Protein AF-0000000085084662 (afdb_homodimer)

Solvent-accessible surface area (backbone atoms only — not comparable to full-atom values): 97546 Å² total; per-residue (Å²): 119,73,73,70,60,63,66,70,64,60,73,74,69,68,74,73,72,77,72,62,45,64,66,57,54,74,84,70,36,52,59,47,22,20,40,34,69,30,61,44,42,68,42,76,40,54,72,65,27,23,34,47,92,91,40,45,66,41,72,38,54,35,74,37,23,22,46,44,72,43,70,54,95,70,25,56,37,77,40,45,43,72,42,60,91,81,36,22,20,40,94,86,25,64,38,65,26,30,49,34,62,57,25,41,72,34,83,88,67,22,28,59,41,52,78,51,88,44,26,19,46,49,48,49,50,86,31,42,50,71,40,65,54,23,32,40,38,59,32,35,62,58,24,30,36,39,96,82,24,63,40,47,35,69,49,65,70,67,41,56,54,76,84,62,70,49,56,70,52,68,77,89,38,50,58,88,86,31,32,49,64,81,82,70,78,74,79,63,65,36,57,44,77,54,64,64,37,79,38,80,16,69,55,42,62,62,39,47,67,55,20,46,48,37,24,60,27,48,61,33,32,40,27,30,32,22,33,50,46,53,11,44,75,54,62,52,32,75,85,34,45,43,32,45,52,49,52,56,46,50,71,76,40,58,52,66,54,90,43,79,66,36,30,52,67,32,54,62,40,75,43,51,73,66,54,41,52,50,48,42,64,35,75,80,51,77,63,68,62,47,72,87,31,60,62,48,36,34,29,41,34,25,44,72,71,17,46,70,73,48,78,40,58,50,59,73,43,77,76,43,77,62,55,50,45,52,68,59,49,42,56,60,37,34,34,47,48,52,29,56,46,75,40,64,43,47,64,87,71,60,65,75,48,37,35,36,35,46,23,40,48,57,92,62,33,30,30,65,30,39,28,37,40,38,37,38,86,51,27,30,78,80,66,34,74,53,80,24,48,30,31,58,46,60,53,34,43,62,73,57,31,81,62,45,21,42,32,54,29,33,42,35,36,41,32,42,43,46,97,84,36,26,44,31,43,41,37,32,40,40,31,30,30,46,40,62,48,53,92,86,30,70,47,64,30,35,39,34,40,42,56,48,48,88,64,78,65,65,62,56,54,51,52,49,52,43,53,53,37,40,55,54,26,47,53,54,22,50,50,48,41,50,32,51,41,45,32,45,57,62,88,66,94,45,72,66,53,52,53,51,46,52,52,32,46,36,38,20,45,15,51,26,31,43,54,44,48,48,52,52,17,40,49,50,46,62,40,49,83,77,37,51,48,39,68,50,73,66,65,76,48,62,61,62,56,49,42,45,48,48,19,36,55,29,32,51,53,41,52,52,48,51,45,52,46,53,34,67,36,48,51,45,75,39,69,64,68,71,69,50,76,44,67,62,49,69,82,76,85,74,76,65,64,54,51,69,59,61,39,48,50,60,48,49,53,51,24,53,53,61,62,52,41,75,41,55,67,63,61,69,69,60,42,47,48,50,42,50,43,46,32,66,69,68,46,48,54,52,71,18,26,62,44,71,75,80,61,80,80,58,83,55,49,41,78,73,29,53,54,20,50,78,31,57,49,27,38,41,17,48,50,52,49,52,48,50,48,47,54,50,50,46,42,50,47,32,64,69,54,43,43,73,76,54,44,74,62,55,53,51,53,51,47,26,27,64,50,18,28,23,45,41,34,31,66,40,73,25,24,32,32,36,37,47,3,55,37,70,76,66,69,50,87,34,32,62,63,58,50,52,50,52,53,47,38,50,75,71,62,75,54,71,58,56,18,78,50,87,91,34,77,48,36,31,32,39,34,36,52,20,70,66,56,44,51,54,51,50,54,33,46,49,40,26,72,66,25,75,66,86,80,56,88,48,75,66,53,38,49,52,43,16,50,50,27,45,51,48,42,40,49,50,52,52,30,47,79,68,66,64,35,89,86,53,48,74,44,82,45,71,76,50,72,68,30,60,73,59,63,37,77,79,90,56,57,69,74,35,84,48,21,40,35,28,66,35,90,83,46,53,72,66,33,57,70,27,42,42,54,43,42,69,62,54,50,52,41,46,51,36,42,32,42,50,39,22,68,74,64,72,32,70,66,58,12,46,48,50,37,51,52,52,53,51,50,53,49,50,51,43,52,55,41,37,51,52,37,49,26,68,59,58,72,44,62,60,85,63,59,112,120,72,74,67,60,62,66,70,64,59,73,75,71,68,74,73,71,76,72,62,46,61,66,57,56,76,86,70,38,53,60,47,20,21,39,32,70,31,59,46,41,66,43,75,39,52,72,64,28,22,33,46,92,90,42,46,66,41,72,40,54,36,75,37,22,23,47,46,73,42,72,53,94,69,26,56,38,77,42,45,44,73,43,59,92,81,38,20,20,40,95,88,26,64,39,64,26,30,50,32,61,58,24,41,74,36,82,87,67,19,27,60,38,50,78,50,89,44,26,19,46,48,50,48,48,85,30,42,49,72,39,66,56,23,32,39,38,59,29,36,61,57,23,30,36,39,96,83,24,61,42,45,37,70,48,63,70,68,40,55,53,74,82,60,73,48,56,69,53,67,78,89,37,51,58,87,85,30,31,48,67,81,80,71,77,71,79,61,66,35,56,45,78,52,64,63,37,79,38,79,17,70,54,41,63,62,38,47,66,54,20,46,48,38,24,60,26,49,61,33,36,40,29,30,30,22,34,50,46,53,12,45,76,52,61,52,32,75,85,33,47,45,31,44,53,49,52,56,46,50,73,77,40,56,53,66,55,87,44,76,67,37,29,53,66,32,56,62,40,74,44,51,73,66,54,42,53,53,47,42,64,35,75,79,51,80,62,69,61,47,70,87,32,61,62,46,36,34,29,40,33,23,44,71,71,17,46,72,74,47,79,38,59,51,58,72,42,76,76,43,76,61,53,51,45,51,67,59,48,42,55,60,38,35,33,46,48,51,29,56,46,74,39,64,44,47,64,86,72,59,64,76,49,38,34,37,34,49,22,40,49,57,93,59,33,30,29,65,30,39,28,37,38,37,37,36,86,52,27,29,78,80,64,33,75,54,81,24,46,31,32,60,44,60,53,33,42,62,75,56,32,80,62,45,21,43,32,53,30,32,42,35,37,40,31,41,44,48,96,83,36,26,42,31,45,42,37,32,40,39,30,30,29,47,40,62,48,51,90,86,29,70,47,62,31,34,39,35,40,42,57,48,48,90,62,76,65,64,63,55,54,51,52,50,53,42,53,53,36,40,55,54,27,48,53,53,23,50,48,49,40,50,32,51,42,46,32,46,55,62,88,66,94,44,73,68,54,52,52,50,46,52,51,32,45,38,39,20,45,16,50,26,31,42,53,44,47,48,52,52,18,41,49,51,47,63,41,49,81,78,39,51,50,40,68,49,74,66,66,77,48,64,62,61,56,50,42,47,48,48,18,35,54,29,32,49,53,41,52,52,49,51,47,52,48,51,34,66,37,47,51,46,74,40,68,64,68,72,69,49,76,44,68,63,49,71,83,75,85,74,75,64,64,54,52,69,58,60,41,48,52,58,48,48,52,51,21,52,54,61,61,50,41,74,39,54,69,62,60,68,70,61,44,47,49,50,42,48,43,45,33,66,70,69,48,47,55,50,70,17,24,64,44,72,76,78,63,79,82,58,84,56,50,40,78,74,30,54,52,20,51,78,31,56,48,28,37,42,18,48,49,53,49,51,48,50,48,48,52,51,51,46,43,49,46,33,64,68,52,43,43,74,76,53,43,74,61,53,54,49,51,52,47,25,26,64,49,16,30,21,44,42,35,31,66,42,72,26,24,32,32,36,37,48,4,54,35,71,77,66,68,51,85,32,31,64,66,59,51,53,50,51,54,48,38,50,75,70,62,74,54,71,58,57,18,79,51,87,91,35,77,50,34,31,30,39,35,37,51,21,69,66,56,42,51,53,50,48,53,33,46,50,40,26,73,65,24,73,64,86,79,56,88,49,77,66,54,37,50,52,42,16,49,51,26,44,52,48,43,41,50,52,52,51,31,46,78,68,68,64,37,86,85,53,49,74,44,82,46,72,76,49,70,67,30,60,72,60,64,36,76,80,89,54,59,69,74,34,85,50,20,40,34,28,66,34,90,84,47,53,70,67,33,56,69,28,40,42,55,44,42,69,64,52,51,52,41,46,52,38,44,32,42,51,39,23,70,75,64,72,33,70,66,59,13,46,48,50,36,50,53,52,52,51,50,51,48,51,51,44,53,54,42,37,50,53,36,48,26,67,59,58,73,43,62,59,86,62,59,112

Sequence (1860 aa):
MKEILLFFLLPVVVCQQSFFIAKKTYADCTQTQFFDSATLTCVACPANSGTTAAKPNECKCNKGFKTSYTLASSVLALTCTECPTGQAMSLDGTACYSCGSGASLDASSGHCTCDNSGEVLQEQNAAGVFEASVSCSPCDSTKTANAQSDKCISCPLDLALPNTNQCTCTVSNTIDDVCFAESQSLSAETTVTRAGQQISSALFASNLISSYQKCLDGKDSVACNFLANLCVLQLSSSSGSACSLLAQVQTGRQPLTTIQSWREQLPWIILSQTDYQSLSTYAGIEKVFDYQSSLNIAIATYSVNGTYLGLQKGTGGLLQLCKLYDNHLDKLWSFGAPVKQTCTIKVENSGDTKFLDLYLEDDDKLYPLPVITSCDSSCSATVNSELQYTRRIFTADTISNTDYARALTSLTFTTEITEEGKILPPKVQAVYGDVSSVEGAFFDAAFELKYERSSGTAEEQWKIVLGVLVGVFFFISLILFISWNRRNGTMMLDGTMIIKFLLAILDGLAWAMFVTSASFAIYWFFAKNSVDPGQLPEDQSTLFITVTVLAFVFKFVNVIHIVLDQSYADVFFIDWERERPIAEGDQSMKKTTASKISIWRTILAANEWSEIQTTRKTSITLQLFVVIFLLEVLNFDDYGCTTPSQSPAFKFNCENDAQRQDSLYLRAGLAMIVYGATALGQFIINRLIISMFFNPILNFVDLLSVMNVSLFTLTHKQFGYYAHGKSVHGRADTDMLDLQNCLRREANGQTGTRGLEPGQDITTFEIKVTTEFRQYYDTFYRAAMVGNTMGAGNEDEHNKSQVESYRRLNTFLQKFFMHGLPSLKMQFNSKGLIEKFLDIEFSTQPQPVVSDLYRDQRGETIGNALFYGNESHLVVFEILAFVVFDIAFTSFILSAVITYVLSQIIRFLRQTLARRNLSSRTMIDKRFLVMKEILLFFLLPVVVCQQSFFIAKKTYADCTQTQFFDSATLTCVACPANSGTTAAKPNECKCNKGFKTSYTLASSVLALTCTECPTGQAMSLDGTACYSCGSGASLDASSGHCTCDNSGEVLQEQNAAGVFEASVSCSPCDSTKTANAQSDKCISCPLDLALPNTNQCTCTVSNTIDDVCFAESQSLSAETTVTRAGQQISSALFASNLISSYQKCLDGKDSVACNFLANLCVLQLSSSSGSACSLLAQVQTGRQPLTTIQSWREQLPWIILSQTDYQSLSTYAGIEKVFDYQSSLNIAIATYSVNGTYLGLQKGTGGLLQLCKLYDNHLDKLWSFGAPVKQTCTIKVENSGDTKFLDLYLEDDDKLYPLPVITSCDSSCSATVNSELQYTRRIFTADTISNTDYARALTSLTFTTEITEEGKILPPKVQAVYGDVSSVEGAFFDAAFELKYERSSGTAEEQWKIVLGVLVGVFFFISLILFISWNRRNGTMMLDGTMIIKFLLAILDGLAWAMFVTSASFAIYWFFAKNSVDPGQLPEDQSTLFITVTVLAFVFKFVNVIHIVLDQSYADVFFIDWERERPIAEGDQSMKKTTASKISIWRTILAANEWSEIQTTRKTSITLQLFVVIFLLEVLNFDDYGCTTPSQSPAFKFNCENDAQRQDSLYLRAGLAMIVYGATALGQFIINRLIISMFFNPILNFVDLLSVMNVSLFTLTHKQFGYYAHGKSVHGRADTDMLDLQNCLRREANGQTGTRGLEPGQDITTFEIKVTTEFRQYYDTFYRAAMVGNTMGAGNEDEHNKSQVESYRRLNTFLQKFFMHGLPSLKMQFNSKGLIEKFLDIEFSTQPQPVVSDLYRDQRGETIGNALFYGNESHLVVFEILAFVVFDIAFTSFILSAVITYVLSQIIRFLRQTLARRNLSSRTMIDKRFLV

Radius of gyration: 51.63 Å; Cα contacts (8 Å, |Δi|>4): 3503; chains: 2; bounding box: 127×166×104 Å

Nearest PDB structures (foldseek):
  7fh1-assembly1_B  TM=8.388E-01  e=3.344E-55  Homo sapiens
  8qzc-assembly1_A  TM=1.261E-01  e=2.798E-01  Mus musculus
  8b8j-assembly1_A  TM=1.374E-01  e=2.127E+00  Mus musculus
  7b5d-assembly1_B  TM=1.411E-01  e=4.525E+00  Mus musculus
  7fh1-assembly1_B  TM=8.397E-01  e=6.318E-56  Homo sapiens

pLDDT: mean 82.23, std 14.82, range [27.89, 98.25]

Structure (mmCIF, N/CA/C/O backbone):
data_AF-0000000085084662-model_v1
#
loop_
_entity.id
_entity.type
_entity.pdbx_description
1 polymer Meckelin
#
loop_
_atom_site.group_PDB
_atom_site.id
_atom_site.type_symbol
_atom_site.label_atom_id
_atom_site.label_alt_id
_atom_site.label_comp_id
_atom_site.label_asym_id
_atom_site.label_entity_id
_atom_site.label_seq_id
_atom_site.pdbx_PDB_ins_code
_atom_site.Cartn_x
_atom_site.Cartn_y
_atom_site.Cartn_z
_atom_site.occupancy
_atom_site.B_iso_or_equiv
_atom_site.auth_seq_id
_atom_site.auth_comp_id
_atom_site.auth_asym_id
_atom_site.auth_atom_id
_atom_site.pdbx_PDB_model_num
ATOM 1 N N . MET A 1 1 ? 65.938 -6.355 -44.406 1 27.89 1 MET A N 1
ATOM 2 C CA . MET A 1 1 ? 65.188 -6.309 -43.156 1 27.89 1 MET A CA 1
ATOM 3 C C . MET A 1 1 ? 63.656 -6.246 -43.438 1 27.89 1 MET A C 1
ATOM 5 O O . MET A 1 1 ? 62.875 -6.59 -42.562 1 27.89 1 MET A O 1
ATOM 9 N N . LYS A 1 2 ? 63.25 -5.605 -44.594 1 39.03 2 LYS A N 1
ATOM 10 C CA . LYS A 1 2 ? 61.906 -5.473 -45.125 1 39.03 2 LYS A CA 1
ATOM 11 C C . LYS A 1 2 ? 61.281 -6.84 -45.438 1 39.03 2 LYS A C 1
ATOM 13 O O . LYS A 1 2 ? 60.094 -7.059 -45.188 1 39.03 2 LYS A O 1
ATOM 18 N N . GLU A 1 3 ? 62.031 -7.711 -46.062 1 37.56 3 GLU A N 1
ATOM 19 C CA . GLU A 1 3 ? 61.469 -9 -46.469 1 37.56 3 GLU A CA 1
ATOM 20 C C . GLU A 1 3 ? 61.156 -9.883 -45.281 1 37.56 3 GLU A C 1
ATOM 22 O O . GLU A 1 3 ? 60.281 -10.75 -45.344 1 37.56 3 GLU A O 1
ATOM 27 N N . ILE A 1 4 ? 61.969 -9.773 -44.188 1 37.25 4 ILE A N 1
ATOM 28 C CA . ILE A 1 4 ? 61.75 -10.664 -43.031 1 37.25 4 ILE A CA 1
ATOM 29 C C . ILE A 1 4 ? 60.469 -10.273 -42.312 1 37.25 4 ILE A C 1
ATOM 31 O O . ILE A 1 4 ? 59.906 -11.07 -41.562 1 37.25 4 ILE A O 1
ATOM 35 N N . LEU A 1 5 ? 59.969 -8.984 -42.531 1 36.62 5 LEU A N 1
ATOM 36 C CA . LEU A 1 5 ? 58.812 -8.531 -41.781 1 36.62 5 LEU A CA 1
ATOM 37 C C . LEU A 1 5 ? 57.531 -9.18 -42.281 1 36.62 5 LEU A C 1
ATOM 39 O O . LEU A 1 5 ? 56.531 -9.227 -41.594 1 36.62 5 LEU A O 1
ATOM 43 N N . LEU A 1 6 ? 57.5 -9.617 -43.625 1 35.88 6 LEU A N 1
ATOM 44 C CA . LEU A 1 6 ? 56.25 -10.062 -44.188 1 35.88 6 LEU A CA 1
ATOM 45 C C . LEU A 1 6 ? 55.844 -11.422 -43.625 1 35.88 6 LEU A C 1
ATOM 47 O O . LEU A 1 6 ? 54.688 -11.82 -43.719 1 35.88 6 LEU A O 1
ATOM 51 N N . PHE A 1 7 ? 56.875 -12.219 -43.25 1 37.62 7 PHE A N 1
ATOM 52 C CA . PHE A 1 7 ? 56.5 -13.602 -42.969 1 37.62 7 PHE A CA 1
ATOM 53 C C . PHE A 1 7 ? 55.625 -13.672 -41.719 1 37.62 7 PHE A C 1
ATOM 55 O O . PHE A 1 7 ? 55.031 -14.711 -41.438 1 37.62 7 PHE A O 1
ATOM 62 N N . PHE A 1 8 ? 55.844 -12.727 -40.75 1 35.84 8 PHE A N 1
ATOM 63 C CA . PHE A 1 8 ? 55.219 -13.008 -39.469 1 35.84 8 PHE A CA 1
ATOM 64 C C . PHE A 1 8 ? 53.75 -12.703 -39.531 1 35.84 8 PHE A C 1
ATOM 66 O O . PHE A 1 8 ? 53.031 -12.82 -38.5 1 35.84 8 PHE A O 1
ATOM 73 N N . LEU A 1 9 ? 53.25 -12.117 -40.625 1 35.62 9 LEU A N 1
ATOM 74 C CA . LEU A 1 9 ? 51.812 -11.812 -40.531 1 35.62 9 LEU A CA 1
ATOM 75 C C . LEU A 1 9 ? 51 -13.039 -40.875 1 35.62 9 LEU A C 1
ATOM 77 O O . LEU A 1 9 ? 50.312 -13.047 -41.906 1 35.62 9 LEU A O 1
ATOM 81 N N . LEU A 1 10 ? 51.5 -14.211 -40.719 1 35.47 10 LEU A N 1
ATOM 82 C CA . LEU A 1 10 ? 50.469 -15.195 -40.969 1 35.47 10 LEU A CA 1
ATOM 83 C C . LEU A 1 10 ? 49.25 -14.945 -40.062 1 35.47 10 LEU A C 1
ATOM 85 O O . LEU A 1 10 ? 49.375 -14.82 -38.844 1 35.47 10 LEU A O 1
ATOM 89 N N . PRO A 1 11 ? 48.188 -14.43 -40.656 1 38.16 11 PRO A N 1
ATOM 90 C CA . PRO A 1 11 ? 47 -14.344 -39.812 1 38.16 11 PRO A CA 1
ATOM 91 C C . PRO A 1 11 ? 46.688 -15.648 -39.094 1 38.16 11 PRO A C 1
ATOM 93 O O . PRO A 1 11 ? 46.688 -16.719 -39.719 1 38.16 11 PRO A O 1
ATOM 96 N N . VAL A 1 12 ? 47.25 -15.836 -37.906 1 38.22 12 VAL A N 1
ATOM 97 C CA . VAL A 1 12 ? 46.625 -16.859 -37.094 1 38.22 12 VAL A CA 1
ATOM 98 C C . VAL A 1 12 ? 45.125 -16.875 -37.312 1 38.22 12 VAL A C 1
ATOM 100 O O . VAL A 1 12 ? 44.406 -15.922 -36.969 1 38.22 12 VAL A O 1
ATOM 103 N N . VAL A 1 13 ? 44.719 -17.359 -38.438 1 38.34 13 VAL A N 1
ATOM 104 C CA . VAL A 1 13 ? 43.312 -17.688 -38.531 1 38.34 13 VAL A CA 1
ATOM 105 C C . VAL A 1 13 ? 42.875 -18.391 -37.25 1 38.34 13 VAL A C 1
ATOM 107 O O . VAL A 1 13 ? 43.281 -19.516 -36.969 1 38.34 13 VAL A O 1
ATOM 110 N N . VAL A 1 14 ? 42.812 -17.656 -36.219 1 40.38 14 VAL A N 1
ATOM 111 C CA . VAL A 1 14 ? 42.062 -18.219 -35.094 1 40.38 14 VAL A CA 1
ATOM 112 C C . VAL A 1 14 ? 40.781 -18.875 -35.594 1 40.38 14 VAL A C 1
ATOM 114 O O . VAL A 1 14 ? 39.906 -18.203 -36.156 1 40.38 14 VAL A O 1
ATOM 117 N N . CYS A 1 15 ? 40.906 -20.016 -36.156 1 43.72 15 CYS A N 1
ATOM 118 C CA . CYS A 1 15 ? 39.719 -20.828 -36.406 1 43.72 15 CYS A CA 1
ATOM 119 C C . CYS A 1 15 ? 38.688 -20.625 -35.344 1 43.72 15 CYS A C 1
ATOM 121 O O . CYS A 1 15 ? 38.906 -20.938 -34.156 1 43.72 15 CYS A O 1
ATOM 123 N N . GLN A 1 16 ? 37.969 -19.609 -35.469 1 53.06 16 GLN A N 1
ATOM 124 C CA . GLN A 1 16 ? 36.875 -19.312 -34.562 1 53.06 16 GLN A CA 1
ATOM 125 C C . GLN A 1 16 ? 35.969 -20.531 -34.375 1 53.06 16 GLN A C 1
ATOM 127 O O . GLN A 1 16 ? 35.438 -21.094 -35.312 1 53.06 16 GLN A O 1
ATOM 132 N N . GLN A 1 17 ? 36.188 -21.297 -33.375 1 65.44 17 GLN A N 1
ATOM 133 C CA . GLN A 1 17 ? 35.375 -22.422 -32.938 1 65.44 17 GLN A CA 1
ATOM 134 C C . GLN A 1 17 ? 33.906 -22.031 -32.875 1 65.44 17 GLN A C 1
ATOM 136 O O . GLN A 1 17 ? 33.562 -20.969 -32.344 1 65.44 17 GLN A O 1
ATOM 141 N N . SER A 1 18 ? 33.062 -22.5 -33.875 1 75.5 18 SER A N 1
ATOM 142 C CA . SER A 1 18 ? 31.641 -22.219 -33.875 1 75.5 18 SER A CA 1
ATOM 143 C C . SER A 1 18 ? 30.891 -23.109 -32.906 1 75.5 18 SER A C 1
ATOM 145 O O . SER A 1 18 ? 31.047 -24.344 -32.938 1 75.5 18 SER A O 1
ATOM 147 N N . PHE A 1 19 ? 30.344 -22.578 -31.844 1 81.94 19 PHE A N 1
ATOM 148 C CA . PHE A 1 19 ? 29.625 -23.297 -30.797 1 81.94 19 PHE A CA 1
ATOM 149 C C . PHE A 1 19 ? 28.125 -23.344 -31.094 1 81.94 19 PHE A C 1
ATOM 151 O O . PHE A 1 19 ? 27.312 -22.891 -30.297 1 81.94 19 PHE A O 1
ATOM 158 N N . PHE A 1 20 ? 27.688 -23.641 -32.406 1 82.94 20 PHE A N 1
ATOM 159 C CA . PHE A 1 20 ? 26.25 -23.797 -32.625 1 82.94 20 PHE A CA 1
ATOM 160 C C . PHE A 1 20 ? 25.969 -25.016 -33.5 1 82.94 20 PHE A C 1
ATOM 162 O O . PHE A 1 20 ? 26.859 -25.5 -34.188 1 82.94 20 PHE A O 1
ATOM 169 N N . ILE A 1 21 ? 24.844 -25.562 -33.281 1 82.69 21 ILE A N 1
ATOM 170 C CA . ILE A 1 21 ? 24.328 -26.609 -34.156 1 82.69 21 ILE A CA 1
ATOM 171 C C . ILE A 1 21 ? 23.047 -26.141 -34.844 1 82.69 21 ILE A C 1
ATOM 173 O O . ILE A 1 21 ? 22.344 -25.266 -34.312 1 82.69 21 ILE A O 1
ATOM 177 N N . ALA A 1 22 ? 22.797 -26.672 -35.969 1 84.62 22 ALA A N 1
ATOM 178 C CA . ALA A 1 22 ? 21.547 -26.344 -36.656 1 84.62 22 ALA A CA 1
ATOM 179 C C . ALA A 1 22 ? 20.359 -27.016 -35.969 1 84.62 22 ALA A C 1
ATOM 181 O O . ALA A 1 22 ? 20.453 -28.172 -35.531 1 84.62 22 ALA A O 1
ATOM 182 N N . LYS A 1 23 ? 19.391 -26.25 -35.781 1 87.44 23 LYS A N 1
ATOM 183 C CA . LYS A 1 23 ? 18.172 -26.797 -35.188 1 87.44 23 LYS A CA 1
ATOM 184 C C . LYS A 1 23 ? 17.5 -27.797 -36.125 1 87.44 23 LYS A C 1
ATOM 186 O O . LYS A 1 23 ? 17.031 -27.438 -37.188 1 87.44 23 LYS A O 1
ATOM 191 N N . LYS A 1 24 ? 17.547 -29.062 -35.688 1 85 24 LYS A N 1
ATOM 192 C CA . LYS A 1 24 ? 16.906 -30.109 -36.438 1 85 24 LYS A CA 1
ATOM 193 C C . LYS A 1 24 ? 15.961 -30.938 -35.594 1 85 24 LYS A C 1
ATOM 195 O O . LYS A 1 24 ? 16.188 -31.094 -34.375 1 85 24 LYS A O 1
ATOM 200 N N . THR A 1 25 ? 14.82 -31.234 -36.094 1 83.12 25 THR A N 1
ATOM 201 C CA . THR A 1 25 ? 13.883 -32.156 -35.438 1 83.12 25 THR A CA 1
ATOM 202 C C . THR A 1 25 ? 13.758 -33.438 -36.25 1 83.12 25 THR A C 1
ATOM 204 O O . THR A 1 25 ? 14.398 -33.594 -37.281 1 83.12 25 THR A O 1
ATOM 207 N N . TYR A 1 26 ? 13.062 -34.375 -35.719 1 81.5 26 TYR A N 1
ATOM 208 C CA . TYR A 1 26 ? 12.844 -35.656 -36.375 1 81.5 26 TYR A CA 1
ATOM 209 C C . TYR A 1 26 ? 12.344 -35.469 -37.781 1 81.5 26 TYR A C 1
ATOM 211 O O . TYR A 1 26 ? 12.742 -36.188 -38.688 1 81.5 26 TYR A O 1
ATOM 219 N N . ALA A 1 27 ? 11.562 -34.438 -38 1 78.94 27 ALA A N 1
ATOM 220 C CA . ALA A 1 27 ? 10.891 -34.188 -39.281 1 78.94 27 ALA A CA 1
ATOM 221 C C . ALA A 1 27 ? 11.867 -33.656 -40.312 1 78.94 27 ALA A C 1
ATOM 223 O O . ALA A 1 27 ? 11.617 -33.75 -41.531 1 78.94 27 ALA A O 1
ATOM 224 N N . ASP A 1 28 ? 13.047 -33.25 -39.906 1 85.06 28 ASP A N 1
ATOM 225 C CA . ASP A 1 28 ? 13.992 -32.625 -40.812 1 85.06 28 ASP A CA 1
ATOM 226 C C . ASP A 1 28 ? 14.922 -33.688 -41.438 1 85.06 28 ASP A C 1
ATOM 228 O O . ASP A 1 28 ? 15.586 -33.438 -42.438 1 85.06 28 ASP A O 1
ATOM 232 N N . CYS A 1 29 ? 14.984 -34.844 -40.75 1 87.75 29 CYS A N 1
ATOM 233 C CA . CYS A 1 29 ? 15.867 -35.875 -41.25 1 87.75 29 CYS A CA 1
ATOM 234 C C . CYS A 1 29 ? 15.211 -36.625 -42.406 1 87.75 29 CYS A C 1
ATOM 236 O O . CYS A 1 29 ? 14 -36.875 -42.406 1 87.75 29 CYS A O 1
ATOM 238 N N . THR A 1 30 ? 15.969 -36.969 -43.406 1 85.12 30 THR A N 1
ATOM 239 C CA . THR A 1 30 ? 15.469 -37.719 -44.531 1 85.12 30 THR A CA 1
ATOM 240 C C . THR A 1 30 ? 15.242 -39.188 -44.188 1 85.12 30 THR A C 1
ATOM 242 O O . THR A 1 30 ? 15.633 -39.625 -43.094 1 85.12 30 THR A O 1
ATOM 245 N N . GLN A 1 31 ? 14.68 -39.938 -45.031 1 85.56 31 GLN A N 1
ATOM 246 C CA . GLN A 1 31 ? 14.359 -41.344 -44.781 1 85.56 31 GLN A CA 1
ATOM 247 C C . GLN A 1 31 ? 15.625 -42.188 -44.719 1 85.56 31 GLN A C 1
ATOM 249 O O . GLN A 1 31 ? 15.602 -43.312 -44.188 1 85.56 31 GLN A O 1
ATOM 254 N N . THR A 1 32 ? 16.766 -41.625 -45.219 1 88.88 32 THR A N 1
ATOM 255 C CA . THR A 1 32 ? 18.016 -42.375 -45.188 1 88.88 32 THR A CA 1
ATOM 256 C C . THR A 1 32 ? 18.875 -41.938 -44.031 1 88.88 32 THR A C 1
ATOM 258 O O . THR A 1 32 ? 20.031 -42.344 -43.906 1 88.88 32 THR A O 1
ATOM 261 N N . GLN A 1 33 ? 18.234 -41.125 -43.312 1 89.19 33 GLN A N 1
ATOM 262 C CA . GLN A 1 33 ? 18.969 -40.625 -42.156 1 89.19 33 GLN A CA 1
ATOM 263 C C . GLN A 1 33 ? 18.203 -40.906 -40.844 1 89.19 33 GLN A C 1
ATOM 265 O O . GLN A 1 33 ? 16.969 -40.938 -40.875 1 89.19 33 GLN A O 1
ATOM 270 N N . PHE A 1 34 ? 18.906 -41.219 -39.781 1 87.25 34 PHE A N 1
ATOM 271 C CA . PHE A 1 34 ? 18.25 -41.312 -38.469 1 87.25 34 PHE A CA 1
ATOM 272 C C . PHE A 1 34 ? 18.625 -40.094 -37.625 1 87.25 34 PHE A C 1
ATOM 274 O O . PHE A 1 34 ? 19.656 -39.469 -37.812 1 87.25 34 PHE A O 1
ATOM 281 N N . PHE A 1 35 ? 17.75 -39.688 -36.781 1 87.56 35 PHE A N 1
ATOM 282 C CA . PHE A 1 35 ? 17.969 -38.562 -35.875 1 87.56 35 PHE A CA 1
ATOM 283 C C . PHE A 1 35 ? 18.75 -39.031 -34.625 1 87.56 35 PHE A C 1
ATOM 285 O O . PHE A 1 35 ? 18.281 -39.844 -33.844 1 87.56 35 PHE A O 1
ATOM 292 N N . ASP A 1 36 ? 19.938 -38.531 -34.5 1 85.75 36 ASP A N 1
ATOM 293 C CA . ASP A 1 36 ? 20.75 -38.812 -33.312 1 85.75 36 ASP A CA 1
ATOM 294 C C . ASP A 1 36 ? 20.344 -37.906 -32.156 1 85.75 36 ASP A C 1
ATOM 296 O O . ASP A 1 36 ? 20.656 -36.719 -32.156 1 85.75 36 ASP A O 1
ATOM 300 N N . SER A 1 37 ? 19.766 -38.469 -31.172 1 87.38 37 SER A N 1
ATOM 301 C CA . SER A 1 37 ? 19.25 -37.719 -30.047 1 87.38 37 SER A CA 1
ATOM 302 C C . SER A 1 37 ? 20.375 -37.219 -29.141 1 87.38 37 SER A C 1
ATOM 304 O O . SER A 1 37 ? 20.172 -36.312 -28.328 1 87.38 37 SER A O 1
ATOM 306 N N . ALA A 1 38 ? 21.531 -37.781 -29.266 1 86.06 38 ALA A N 1
ATOM 307 C CA . ALA A 1 38 ? 22.641 -37.312 -28.422 1 86.06 38 ALA A CA 1
ATOM 308 C C . ALA A 1 38 ? 23.219 -36 -28.938 1 86.06 38 ALA A C 1
ATOM 310 O O . ALA A 1 38 ? 23.609 -35.156 -28.141 1 86.06 38 ALA A O 1
ATOM 311 N N . THR A 1 39 ? 23.266 -35.875 -30.25 1 86.69 39 THR A N 1
ATOM 312 C CA . THR A 1 39 ? 23.859 -34.656 -30.812 1 86.69 39 THR A CA 1
ATOM 313 C C . THR A 1 39 ? 22.797 -33.844 -31.531 1 86.69 39 THR A C 1
ATOM 315 O O . THR A 1 39 ? 23.094 -32.75 -32.031 1 86.69 39 THR A O 1
ATOM 318 N N . LEU A 1 40 ? 21.625 -34.219 -31.562 1 87.81 40 LEU A N 1
ATOM 319 C CA . LEU A 1 40 ? 20.516 -33.531 -32.188 1 87.81 40 LEU A CA 1
ATOM 320 C C . LEU A 1 40 ? 20.812 -33.25 -33.656 1 87.81 40 LEU A C 1
ATOM 322 O O . LEU A 1 40 ? 20.578 -32.156 -34.156 1 87.81 40 LEU A O 1
ATOM 326 N N . THR A 1 41 ? 21.422 -34.219 -34.312 1 87.62 41 THR A N 1
ATOM 327 C CA . THR A 1 41 ? 21.766 -34.094 -35.75 1 87.62 41 THR A CA 1
ATOM 328 C C . THR A 1 41 ? 21.219 -35.312 -36.531 1 87.62 41 THR A C 1
ATOM 330 O O . THR A 1 41 ? 20.844 -36.312 -35.938 1 87.62 41 THR A O 1
ATOM 333 N N . CYS A 1 42 ? 21.141 -35.125 -37.812 1 88.56 42 CYS A N 1
ATOM 334 C CA . CYS A 1 42 ? 20.75 -36.219 -38.688 1 88.56 42 CYS A CA 1
ATOM 335 C C . CYS A 1 42 ? 21.969 -36.969 -39.156 1 88.56 42 CYS A C 1
ATOM 337 O O . CYS A 1 42 ? 22.922 -36.375 -39.656 1 88.56 42 CYS A O 1
ATOM 339 N N . VAL A 1 43 ? 22.062 -38.281 -38.969 1 87.88 43 VAL A N 1
ATOM 340 C CA . VAL A 1 43 ? 23.172 -39.125 -39.375 1 87.88 43 VAL A CA 1
ATOM 341 C C . VAL A 1 43 ? 22.688 -40.125 -40.438 1 87.88 43 VAL A C 1
ATOM 343 O O . VAL A 1 43 ? 21.562 -40.625 -40.375 1 87.88 43 VAL A O 1
ATOM 346 N N . ALA A 1 44 ? 23.484 -40.438 -41.375 1 88.56 44 ALA A N 1
ATOM 347 C CA . ALA A 1 44 ? 23.109 -41.312 -42.469 1 88.56 44 ALA A CA 1
ATOM 348 C C . ALA A 1 44 ? 23.062 -42.75 -42.031 1 88.56 44 ALA A C 1
ATOM 350 O O . ALA A 1 44 ? 23.906 -43.219 -41.25 1 88.56 44 ALA A O 1
ATOM 351 N N . CYS A 1 45 ? 22.047 -43.406 -42.438 1 89.06 45 CYS A N 1
ATOM 352 C CA . CYS A 1 45 ? 21.953 -44.844 -42.188 1 89.06 45 CYS A CA 1
ATOM 353 C C . CYS A 1 45 ? 22.859 -45.625 -43.156 1 89.06 45 CYS A C 1
ATOM 355 O O . CYS A 1 45 ? 23.25 -45.125 -44.188 1 89.06 45 CYS A O 1
ATOM 357 N N . PRO A 1 46 ? 23.234 -46.844 -42.75 1 85.94 46 PRO A N 1
ATOM 358 C CA . PRO A 1 46 ? 24.031 -47.688 -43.656 1 85.94 46 PRO A CA 1
ATOM 359 C C . PRO A 1 46 ? 23.312 -48 -44.969 1 85.94 46 PRO A C 1
ATOM 361 O O . PRO A 1 46 ? 22.125 -47.688 -45.125 1 85.94 46 PRO A O 1
ATOM 364 N N . ALA A 1 47 ? 24.031 -48.625 -45.812 1 87.38 47 ALA A N 1
ATOM 365 C CA . ALA A 1 47 ? 23.5 -48.844 -47.156 1 87.38 47 ALA A CA 1
ATOM 366 C C . ALA A 1 47 ? 22.297 -49.781 -47.094 1 87.38 47 ALA A C 1
ATOM 368 O O . ALA A 1 47 ? 22.281 -50.75 -46.344 1 87.38 47 ALA A O 1
ATOM 369 N N . ASN A 1 48 ? 21.203 -49.469 -47.844 1 89.81 48 ASN A N 1
ATOM 370 C CA . ASN A 1 48 ? 19.984 -50.25 -47.969 1 89.81 48 ASN A CA 1
ATOM 371 C C . ASN A 1 48 ? 19.172 -50.25 -46.688 1 89.81 48 ASN A C 1
ATOM 373 O O . ASN A 1 48 ? 18.531 -51.281 -46.375 1 89.81 48 ASN A O 1
ATOM 377 N N . SER A 1 49 ? 19.438 -49.344 -45.938 1 88.69 49 SER A N 1
ATOM 378 C CA . SER A 1 49 ? 18.672 -49.188 -44.688 1 88.69 49 SER A CA 1
ATOM 379 C C . SER A 1 49 ? 18.094 -47.781 -44.594 1 88.69 49 SER A C 1
ATOM 381 O O . SER A 1 49 ? 18.5 -46.875 -45.281 1 88.69 49 SER A O 1
ATOM 383 N N . GLY A 1 50 ? 17 -47.719 -43.812 1 86.38 50 GLY A N 1
ATOM 384 C CA . GLY A 1 50 ? 16.344 -46.469 -43.562 1 86.38 50 GLY A CA 1
ATOM 385 C C . GLY A 1 50 ? 15.57 -46.438 -42.25 1 86.38 50 GLY A C 1
ATOM 386 O O . GLY A 1 50 ? 15.734 -47.312 -41.406 1 86.38 50 GLY A O 1
ATOM 387 N N . THR A 1 51 ? 14.961 -45.219 -42.031 1 84.69 51 THR A N 1
ATOM 388 C CA . THR A 1 51 ? 14.172 -45.062 -40.812 1 84.69 51 THR A CA 1
ATOM 389 C C . THR A 1 51 ? 12.68 -45.125 -41.125 1 84.69 51 THR A C 1
ATOM 391 O O . THR A 1 51 ? 12.266 -45 -42.281 1 84.69 51 THR A O 1
ATOM 394 N N . THR A 1 52 ? 11.891 -45.625 -40.125 1 75.94 52 THR A N 1
ATOM 395 C CA . THR A 1 52 ? 10.438 -45.625 -40.25 1 75.94 52 THR A CA 1
ATOM 396 C C . THR A 1 52 ? 9.82 -44.5 -39.438 1 75.94 52 THR A C 1
ATOM 398 O O . THR A 1 52 ? 10.469 -43.906 -38.562 1 75.94 52 THR A O 1
ATOM 401 N N . ALA A 1 53 ? 8.672 -44.156 -39.812 1 70.12 53 ALA A N 1
ATOM 402 C CA . ALA A 1 53 ? 7.969 -43.062 -39.125 1 70.12 53 ALA A CA 1
ATOM 403 C C . ALA A 1 53 ? 7.75 -43.375 -37.656 1 70.12 53 ALA A C 1
ATOM 405 O O . ALA A 1 53 ? 7.766 -42.5 -36.812 1 70.12 53 ALA A O 1
ATOM 406 N N . ALA A 1 54 ? 7.668 -44.688 -37.312 1 66.25 54 ALA A N 1
ATOM 407 C CA . ALA A 1 54 ? 7.391 -45.094 -35.938 1 66.25 54 ALA A CA 1
ATOM 408 C C . ALA A 1 54 ? 8.648 -45.031 -35.094 1 66.25 54 ALA A C 1
ATOM 410 O O . ALA A 1 54 ? 8.578 -44.781 -33.875 1 66.25 54 ALA A O 1
ATOM 411 N N . LYS A 1 55 ? 9.781 -45.188 -35.688 1 77.31 55 LYS A N 1
ATOM 412 C CA . LYS A 1 55 ? 11.055 -45.188 -34.969 1 77.31 55 LYS A CA 1
ATOM 413 C C . LYS A 1 55 ? 12.102 -44.375 -35.719 1 77.31 55 LYS A C 1
ATOM 415 O O . LYS A 1 55 ? 13.023 -44.906 -36.312 1 77.31 55 LYS A O 1
ATOM 420 N N . PRO A 1 56 ? 11.953 -43.156 -35.594 1 78 56 PRO A N 1
ATOM 421 C CA . PRO A 1 56 ? 12.852 -42.281 -36.344 1 78 56 PRO A CA 1
ATOM 422 C C . PRO A 1 56 ? 14.281 -42.281 -35.781 1 78 56 PRO A C 1
ATOM 424 O O . PRO A 1 56 ? 15.195 -41.781 -36.438 1 78 56 PRO A O 1
ATOM 427 N N . ASN A 1 57 ? 14.516 -43.031 -34.75 1 79.06 57 ASN A N 1
ATOM 428 C CA . ASN A 1 57 ? 15.828 -42.969 -34.125 1 79.06 57 ASN A CA 1
ATOM 429 C C . ASN A 1 57 ? 16.656 -44.219 -34.438 1 79.06 57 ASN A C 1
ATOM 431 O O . ASN A 1 57 ? 17.797 -44.344 -33.969 1 79.06 57 ASN A O 1
ATOM 435 N N . GLU A 1 58 ? 16.016 -45.094 -35.156 1 79.31 58 GLU A N 1
ATOM 436 C CA . GLU A 1 58 ? 16.719 -46.312 -35.469 1 79.31 58 GLU A CA 1
ATOM 437 C C . GLU A 1 58 ? 16.688 -46.656 -36.969 1 79.31 58 GLU A C 1
ATOM 439 O O . GLU A 1 58 ? 15.703 -46.344 -37.625 1 79.31 58 GLU A O 1
ATOM 444 N N . CYS A 1 59 ? 17.844 -47.219 -37.375 1 84.94 59 CYS A N 1
ATOM 445 C CA . CYS A 1 59 ? 17.922 -47.656 -38.781 1 84.94 59 CYS A CA 1
ATOM 446 C C . CYS A 1 59 ? 17.438 -49.094 -38.938 1 84.94 59 CYS A C 1
ATOM 448 O O . CYS A 1 59 ? 17.703 -49.938 -38.062 1 84.94 59 CYS A O 1
ATOM 450 N N . LYS A 1 60 ? 16.625 -49.344 -39.875 1 85.25 60 LYS A N 1
ATOM 451 C CA . LYS A 1 60 ? 16.141 -50.656 -40.219 1 85.25 60 LYS A CA 1
ATOM 452 C C . LYS A 1 60 ? 16.391 -50.969 -41.719 1 85.25 60 LYS A C 1
ATOM 454 O O . LYS A 1 60 ? 16.328 -50.062 -42.531 1 85.25 60 LYS A O 1
ATOM 459 N N . CYS A 1 61 ? 16.719 -52.188 -41.938 1 87.88 61 CYS A N 1
ATOM 460 C CA . CYS A 1 61 ? 16.953 -52.594 -43.312 1 87.88 61 CYS A CA 1
ATOM 461 C C . CYS A 1 61 ? 15.68 -52.438 -44.156 1 87.88 61 CYS A C 1
ATOM 463 O O . CYS A 1 61 ? 14.57 -52.625 -43.625 1 87.88 61 CYS A O 1
ATOM 465 N N . ASN A 1 62 ? 15.945 -52.094 -45.438 1 88.06 62 ASN A N 1
ATOM 466 C CA . ASN A 1 62 ? 14.828 -51.906 -46.344 1 88.06 62 ASN A CA 1
ATOM 467 C C . ASN A 1 62 ? 14.117 -53.25 -46.656 1 88.06 62 ASN A C 1
ATOM 469 O O . ASN A 1 62 ? 14.633 -54.312 -46.312 1 88.06 62 ASN A O 1
ATOM 473 N N . LYS A 1 63 ? 13 -53.062 -47.219 1 87.38 63 LYS A N 1
ATOM 474 C CA . LYS A 1 63 ? 12.234 -54.25 -47.594 1 87.38 63 LYS A CA 1
ATOM 475 C C . LYS A 1 63 ? 13.023 -55.125 -48.562 1 87.38 63 LYS A C 1
ATOM 477 O O . LYS A 1 63 ? 13.719 -54.656 -49.438 1 87.38 63 LYS A O 1
ATOM 482 N N . GLY A 1 64 ? 13.023 -56.344 -48.344 1 86.81 64 GLY A N 1
ATOM 483 C CA . GLY A 1 64 ? 13.695 -57.312 -49.188 1 86.81 64 GLY A CA 1
ATOM 484 C C . GLY A 1 64 ? 15.133 -57.562 -48.781 1 86.81 64 GLY A C 1
ATOM 485 O O . GLY A 1 64 ? 15.836 -58.344 -49.406 1 86.81 64 GLY A O 1
ATOM 486 N N . PHE A 1 65 ? 15.531 -56.844 -47.781 1 89.31 65 PHE A N 1
ATOM 487 C CA . PHE A 1 65 ? 16.906 -57.031 -47.312 1 89.31 65 PHE A CA 1
ATOM 488 C C . PHE A 1 65 ? 16.922 -57.75 -45.969 1 89.31 65 PHE A C 1
ATOM 490 O O . PHE A 1 65 ? 16.125 -57.438 -45.094 1 89.31 65 PHE A O 1
ATOM 497 N N . LYS A 1 66 ? 17.734 -58.688 -45.875 1 88.5 66 LYS A N 1
ATOM 498 C CA . LYS A 1 66 ? 17.938 -59.375 -44.625 1 88.5 66 LYS A CA 1
ATOM 499 C C . LYS A 1 66 ? 18.859 -58.594 -43.688 1 88.5 66 LYS A C 1
ATOM 501 O O . LYS A 1 66 ? 19.859 -58.031 -44.156 1 88.5 66 LYS A O 1
ATOM 506 N N . THR A 1 67 ? 18.469 -58.625 -42.406 1 84.69 67 THR A N 1
ATOM 507 C CA . THR A 1 67 ? 19.219 -57.875 -41.375 1 84.69 67 THR A CA 1
ATOM 508 C C . THR A 1 67 ? 20.297 -58.781 -40.75 1 84.69 67 THR A C 1
ATOM 510 O O . THR A 1 67 ? 20.016 -59.906 -40.375 1 84.69 67 THR A O 1
ATOM 513 N N . SER A 1 68 ? 21.484 -58.344 -40.812 1 77.31 68 SER A N 1
ATOM 514 C CA . SER A 1 68 ? 22.594 -59 -40.125 1 77.31 68 SER A CA 1
ATOM 515 C C . SER A 1 68 ? 23.516 -57.969 -39.469 1 77.31 68 SER A C 1
ATOM 517 O O . SER A 1 68 ? 23.5 -56.812 -39.844 1 77.31 68 SER A O 1
ATOM 519 N N . TYR A 1 69 ? 24.078 -58.344 -38.344 1 72.19 69 TYR A N 1
ATOM 520 C CA . TYR A 1 69 ? 25.016 -57.469 -37.656 1 72.19 69 TYR A CA 1
ATOM 521 C C . TYR A 1 69 ? 26.438 -58.031 -37.719 1 72.19 69 TYR A C 1
ATOM 523 O O . TYR A 1 69 ? 26.641 -59.219 -37.562 1 72.19 69 TYR A O 1
ATOM 531 N N . THR A 1 70 ? 27.281 -57.25 -38.25 1 67.75 70 THR A N 1
ATOM 532 C CA . THR A 1 70 ? 28.688 -57.656 -38.312 1 67.75 70 THR A CA 1
ATOM 533 C C . THR A 1 70 ? 29.531 -56.812 -37.344 1 67.75 70 THR A C 1
ATOM 535 O O . THR A 1 70 ? 29.203 -55.656 -37.094 1 67.75 70 THR A O 1
ATOM 538 N N . LEU A 1 71 ? 30.281 -57.406 -36.438 1 59.28 71 LEU A N 1
ATOM 539 C CA . LEU A 1 71 ? 31.203 -56.688 -35.562 1 59.28 71 LEU A CA 1
ATOM 540 C C . LEU A 1 71 ? 32.375 -56.125 -36.344 1 59.28 71 LEU A C 1
ATOM 542 O O . LEU A 1 71 ? 33.156 -56.844 -36.938 1 59.28 71 LEU A O 1
ATOM 546 N N . ALA A 1 72 ? 32.219 -55 -36.875 1 55.59 72 ALA A N 1
ATOM 547 C CA . ALA A 1 72 ? 33.406 -54.344 -37.469 1 55.59 72 ALA A CA 1
ATOM 548 C C . ALA A 1 72 ? 34.062 -53.375 -36.438 1 55.59 72 ALA A C 1
ATOM 550 O O . ALA A 1 72 ? 33.406 -52.469 -35.969 1 55.59 72 ALA A O 1
ATOM 551 N N . SER A 1 73 ? 35.312 -53.531 -36.156 1 54.09 73 SER A N 1
ATOM 552 C CA . SER A 1 73 ? 36.156 -52.719 -35.281 1 54.09 73 SER A CA 1
ATOM 553 C C . SER A 1 73 ? 35.469 -52.438 -33.938 1 54.09 73 SER A C 1
ATOM 555 O O . SER A 1 73 ? 35.406 -51.281 -33.5 1 54.09 73 SER A O 1
ATOM 557 N N . SER A 1 74 ? 34.812 -53.438 -33.375 1 54.81 74 SER A N 1
ATOM 558 C CA . SER A 1 74 ? 34.25 -53.406 -32.031 1 54.81 74 SER A CA 1
ATOM 559 C C . SER A 1 74 ? 32.906 -52.688 -31.984 1 54.81 74 SER A C 1
ATOM 561 O O . SER A 1 74 ? 32.406 -52.344 -30.922 1 54.81 74 SER A O 1
ATOM 563 N N . VAL A 1 75 ? 32.438 -52.219 -33.188 1 60.84 75 VAL A N 1
ATOM 564 C CA . VAL A 1 75 ?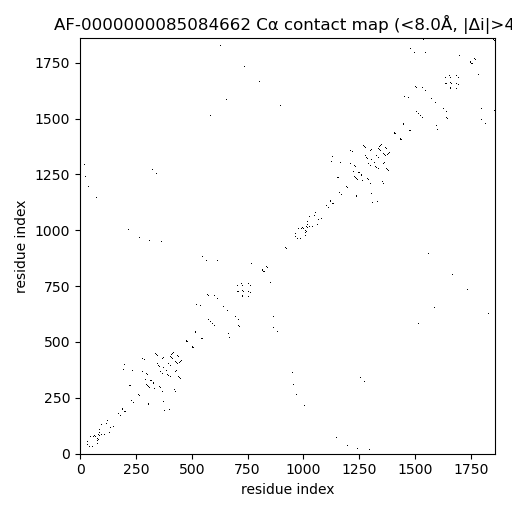 31.125 -51.594 -33.25 1 60.84 75 VAL A CA 1
ATOM 565 C C . VAL A 1 75 ? 30.172 -52.5 -34.031 1 60.84 75 VAL A C 1
ATOM 567 O O . VAL A 1 75 ? 30.562 -53.094 -35.031 1 60.84 75 VAL A O 1
ATOM 570 N N . LEU A 1 76 ? 29.078 -52.812 -33.469 1 64.44 76 LEU A N 1
ATOM 571 C CA . LEU A 1 76 ? 28.047 -53.594 -34.156 1 64.44 76 LEU A CA 1
ATOM 572 C C . LEU A 1 76 ? 27.453 -52.781 -35.312 1 64.44 76 LEU A C 1
ATOM 574 O O . LEU A 1 76 ? 26.891 -51.719 -35.094 1 64.44 76 LEU A O 1
ATOM 578 N N . ALA A 1 77 ? 27.891 -53.125 -36.469 1 71.12 77 ALA A N 1
ATOM 579 C CA . ALA A 1 77 ? 27.391 -52.406 -37.625 1 71.12 77 ALA A CA 1
ATOM 580 C C . ALA A 1 77 ? 26.25 -53.156 -38.281 1 71.12 77 ALA A C 1
ATOM 582 O O . ALA A 1 77 ? 26.312 -54.375 -38.438 1 71.12 77 ALA A O 1
ATOM 583 N N . LEU A 1 78 ? 25.125 -52.469 -38.562 1 79 78 LEU A N 1
ATOM 584 C CA . LEU A 1 78 ? 23.984 -53.031 -39.281 1 79 78 LEU A CA 1
ATOM 585 C C . LEU A 1 78 ? 24.328 -53.25 -40.75 1 79 78 LEU A C 1
ATOM 587 O O . LEU A 1 78 ? 24.859 -52.375 -41.406 1 79 78 LEU A O 1
ATOM 591 N N . THR A 1 79 ? 24.266 -54.5 -41.188 1 83.44 79 THR A N 1
ATOM 592 C CA . THR A 1 79 ? 24.484 -54.844 -42.594 1 83.44 79 THR A CA 1
ATOM 593 C C . THR A 1 79 ? 23.203 -55.406 -43.219 1 83.44 79 THR A C 1
ATOM 595 O O . THR A 1 79 ? 22.547 -56.25 -42.656 1 83.44 79 THR A O 1
ATOM 598 N N . CYS A 1 80 ? 22.844 -54.812 -44.25 1 89.88 80 CYS A N 1
ATOM 599 C CA . CYS A 1 80 ? 21.641 -55.219 -44.969 1 89.88 80 CYS A CA 1
ATOM 600 C C . CYS A 1 80 ? 21.984 -55.938 -46.281 1 89.88 80 CYS A C 1
ATOM 602 O O . CYS A 1 80 ? 22.5 -55.312 -47.219 1 89.88 80 CYS A O 1
ATOM 604 N N . THR A 1 81 ? 21.656 -57.25 -46.312 1 90.56 81 THR A N 1
ATOM 605 C CA . THR A 1 81 ? 21.953 -58.062 -47.5 1 90.56 81 THR A CA 1
ATOM 606 C C . THR A 1 81 ? 20.672 -58.375 -48.281 1 90.56 81 THR A C 1
ATOM 608 O O . THR A 1 81 ? 19.641 -58.719 -47.688 1 90.56 81 THR A O 1
ATOM 611 N N . GLU A 1 82 ? 20.703 -58.156 -49.531 1 91.25 82 GLU A N 1
ATOM 612 C CA . GLU A 1 82 ? 19.516 -58.375 -50.375 1 91.25 82 GLU A CA 1
ATOM 613 C C . GLU A 1 82 ? 19.156 -59.844 -50.438 1 91.25 82 GLU A C 1
ATOM 615 O O . GLU A 1 82 ? 20.031 -60.719 -50.625 1 91.25 82 GLU A O 1
ATOM 620 N N . CYS A 1 83 ? 17.906 -60.094 -50.219 1 91.88 83 CYS A N 1
ATOM 621 C CA . CYS A 1 83 ? 17.453 -61.469 -50.375 1 91.88 83 CYS A CA 1
ATOM 622 C C . CYS A 1 83 ? 17.516 -61.906 -51.844 1 91.88 83 CYS A C 1
ATOM 624 O O . CYS A 1 83 ? 17.266 -61.094 -52.75 1 91.88 83 CYS A O 1
ATOM 626 N N . PRO A 1 84 ? 17.844 -63.219 -52.094 1 88.5 84 PRO A N 1
ATOM 627 C CA . PRO A 1 84 ? 17.891 -63.719 -53.469 1 88.5 84 PRO A CA 1
ATOM 628 C C . PRO A 1 84 ? 16.562 -63.531 -54.188 1 88.5 84 PRO A C 1
ATOM 630 O O . PRO A 1 84 ? 15.516 -63.406 -53.562 1 88.5 84 PRO A O 1
ATOM 633 N N . THR A 1 85 ? 16.641 -63.469 -55.562 1 86.38 85 THR A N 1
ATOM 634 C CA . THR A 1 85 ? 15.461 -63.219 -56.375 1 86.38 85 THR A CA 1
ATOM 635 C C . THR A 1 85 ? 14.375 -64.25 -56.125 1 86.38 85 THR A C 1
ATOM 637 O O . THR A 1 85 ? 14.648 -65.438 -56.094 1 86.38 85 THR A O 1
ATOM 640 N N . GLY A 1 86 ? 13.227 -63.906 -55.844 1 83.5 86 GLY A N 1
ATOM 641 C CA . GLY A 1 86 ? 12.078 -64.75 -55.625 1 83.5 86 GLY A CA 1
ATOM 642 C C . GLY A 1 86 ? 11.875 -65.125 -54.156 1 83.5 86 GLY A C 1
ATOM 643 O O . GLY A 1 86 ? 10.945 -65.812 -53.812 1 83.5 86 GLY A O 1
ATOM 644 N N . GLN A 1 87 ? 12.75 -64.625 -53.344 1 90.38 87 GLN A N 1
ATOM 645 C CA . GLN A 1 87 ? 12.633 -64.875 -51.906 1 90.38 87 GLN A CA 1
ATOM 646 C C . GLN A 1 87 ? 12.133 -63.688 -51.156 1 90.38 87 GLN A C 1
ATOM 648 O O . GLN A 1 87 ? 12.281 -62.531 -51.594 1 90.38 87 GLN A O 1
ATOM 653 N N . ALA A 1 88 ? 11.375 -63.969 -50.125 1 91.19 88 ALA A N 1
ATOM 654 C CA . ALA A 1 88 ? 10.875 -62.938 -49.219 1 91.19 88 ALA A CA 1
ATOM 655 C C . ALA A 1 88 ? 11.648 -62.938 -47.906 1 91.19 88 ALA A C 1
ATOM 657 O O . ALA A 1 88 ? 12.312 -63.906 -47.562 1 91.19 88 ALA A O 1
ATOM 658 N N . MET A 1 89 ? 11.594 -61.781 -47.281 1 90.31 89 MET A N 1
ATOM 659 C CA . MET A 1 89 ? 12.211 -61.656 -45.969 1 90.31 89 MET A CA 1
ATOM 660 C C . MET A 1 89 ? 11.297 -62.219 -44.906 1 90.31 89 MET A C 1
ATOM 662 O O . MET A 1 89 ? 10.07 -62.156 -45 1 90.31 89 MET A O 1
ATOM 666 N N . SER A 1 90 ? 11.906 -62.75 -43.875 1 87.5 90 SER A N 1
ATOM 667 C CA . SER A 1 90 ? 11.125 -63.25 -42.75 1 87.5 90 SER A CA 1
ATOM 668 C C . SER A 1 90 ? 10.43 -62.094 -42.031 1 87.5 90 SER A C 1
ATOM 670 O O . SER A 1 90 ? 10.766 -60.938 -42.219 1 87.5 90 SER A O 1
ATOM 672 N N . LEU A 1 91 ? 9.445 -62.438 -41.219 1 82.88 91 LEU A N 1
ATOM 673 C CA . LEU A 1 91 ? 8.695 -61.406 -40.5 1 82.88 91 LEU A CA 1
ATOM 674 C C . LEU A 1 91 ? 9.609 -60.625 -39.562 1 82.88 91 LEU A C 1
ATOM 676 O O . LEU A 1 91 ? 9.422 -59.438 -39.344 1 82.88 91 LEU A O 1
ATOM 680 N N . ASP A 1 92 ? 10.664 -61.281 -39.031 1 78.12 92 ASP A N 1
ATOM 681 C CA . ASP A 1 92 ? 11.594 -60.562 -38.125 1 78.12 92 ASP A CA 1
ATOM 682 C C . ASP A 1 92 ? 12.758 -59.969 -38.906 1 78.12 92 ASP A C 1
ATOM 684 O O . ASP A 1 92 ? 13.625 -59.312 -38.344 1 78.12 92 ASP A O 1
ATOM 688 N N . GLY A 1 93 ? 12.828 -60.25 -40.219 1 82.31 93 GLY A N 1
ATOM 689 C CA . GLY A 1 93 ? 13.789 -59.625 -41.094 1 82.31 93 GLY A CA 1
ATOM 690 C C . GLY A 1 93 ? 15.156 -60.281 -41.062 1 82.31 93 GLY A C 1
ATOM 691 O O . GLY A 1 93 ? 16.125 -59.781 -41.625 1 82.31 93 GLY A O 1
ATOM 692 N N . THR A 1 94 ? 15.359 -61.469 -40.531 1 82.62 94 THR A N 1
ATOM 693 C CA . THR A 1 94 ? 16.688 -62.031 -40.281 1 82.62 94 THR A CA 1
ATOM 694 C C . THR A 1 94 ? 17 -63.156 -41.281 1 82.62 94 THR A C 1
ATOM 696 O O . THR A 1 94 ? 18.125 -63.625 -41.344 1 82.62 94 THR A O 1
ATOM 699 N N . ALA A 1 95 ? 15.953 -63.531 -42.031 1 86.81 95 ALA A N 1
ATOM 700 C CA . ALA A 1 95 ? 16.156 -64.625 -42.969 1 86.81 95 ALA A CA 1
ATOM 701 C C . ALA A 1 95 ? 15.391 -64.375 -44.25 1 86.81 95 ALA A C 1
ATOM 703 O O . ALA A 1 95 ? 14.5 -63.531 -44.312 1 86.81 95 ALA A O 1
ATOM 704 N N . CYS A 1 96 ? 15.898 -65.062 -45.25 1 91.62 96 CYS A N 1
ATOM 705 C CA . CYS A 1 96 ? 15.227 -65.062 -46.531 1 91.62 96 CYS A CA 1
ATOM 706 C C . CYS A 1 96 ? 14.703 -66.438 -46.906 1 91.62 96 CYS A C 1
ATOM 708 O O . CYS A 1 96 ? 15.391 -67.438 -46.688 1 91.62 96 CYS A O 1
ATOM 710 N N . TYR A 1 97 ? 13.445 -66.5 -47.312 1 91.69 97 TYR A N 1
ATOM 711 C CA . TYR A 1 97 ? 12.852 -67.75 -47.75 1 91.69 97 TYR A CA 1
ATOM 712 C C . TYR A 1 97 ? 11.891 -67.562 -48.906 1 91.69 97 TYR A C 1
ATOM 714 O O . TYR A 1 97 ? 11.555 -66.438 -49.25 1 91.69 97 TYR A O 1
ATOM 722 N N . SER A 1 98 ? 11.508 -68.75 -49.531 1 92.38 98 SER A N 1
ATOM 723 C CA . SER A 1 98 ? 10.562 -68.688 -50.625 1 92.38 98 SER A CA 1
ATOM 724 C C . SER A 1 98 ? 9.125 -68.812 -50.156 1 92.38 98 SER A C 1
ATOM 726 O O . SER A 1 98 ? 8.883 -69.5 -49.156 1 92.38 98 SER A O 1
ATOM 728 N N . CYS A 1 99 ? 8.266 -68.125 -50.75 1 92.12 99 CYS A N 1
ATOM 729 C CA . CYS A 1 99 ? 6.852 -68.312 -50.438 1 92.12 99 CYS A CA 1
ATOM 730 C C . CYS A 1 99 ? 6.293 -69.562 -51.094 1 92.12 99 CYS A C 1
ATOM 732 O O . CYS A 1 99 ? 6.293 -69.688 -52.312 1 92.12 99 CYS A O 1
ATOM 734 N N . GLY A 1 100 ? 5.914 -70.5 -50.281 1 89.75 100 GLY A N 1
ATOM 735 C CA . GLY A 1 100 ? 5.438 -71.812 -50.75 1 89.75 100 GLY A CA 1
ATOM 736 C C . GLY A 1 100 ? 3.947 -71.812 -51.031 1 89.75 100 GLY A C 1
ATOM 737 O O . GLY A 1 100 ? 3.389 -70.875 -51.5 1 89.75 100 GLY A O 1
ATOM 738 N N . SER A 1 101 ? 3.336 -72.938 -50.656 1 87.38 101 SER A N 1
ATOM 739 C CA . SER A 1 101 ? 1.93 -73.188 -50.969 1 87.38 101 SER A CA 1
ATOM 740 C C . SER A 1 101 ? 1.026 -72.25 -50.156 1 87.38 101 SER A C 1
ATOM 742 O O . SER A 1 101 ? 1.12 -72.25 -48.938 1 87.38 101 SER A O 1
ATOM 744 N N . GLY A 1 102 ? 0.179 -71.5 -50.781 1 87.56 102 GLY A N 1
ATOM 745 C CA . GLY A 1 102 ? -0.805 -70.625 -50.125 1 87.56 102 GLY A CA 1
ATOM 746 C C . GLY A 1 102 ? -0.253 -69.312 -49.719 1 87.56 102 GLY A C 1
ATOM 747 O O . GLY A 1 102 ? -0.942 -68.5 -49.062 1 87.56 102 GLY A O 1
ATOM 748 N N . ALA A 1 103 ? 1.049 -69.062 -50 1 89.5 103 ALA A N 1
ATOM 749 C CA . ALA A 1 103 ? 1.682 -67.812 -49.625 1 89.5 103 ALA A CA 1
ATOM 750 C C . ALA A 1 103 ? 2.18 -67.062 -50.875 1 89.5 103 ALA A C 1
ATOM 752 O O . ALA A 1 103 ? 2.59 -67.688 -51.844 1 89.5 103 ALA A O 1
ATOM 753 N N . SER A 1 104 ? 1.953 -65.812 -50.906 1 89.06 104 SER A N 1
ATOM 754 C CA . SER A 1 104 ? 2.443 -65 -52 1 89.06 104 SER A CA 1
ATOM 755 C C . SER A 1 104 ? 3.293 -63.844 -51.469 1 89.06 104 SER A C 1
ATOM 757 O O . SER A 1 104 ? 3.129 -63.406 -50.344 1 89.06 104 SER A O 1
ATOM 759 N N . LEU A 1 105 ? 4.227 -63.5 -52.25 1 88.94 105 LEU A N 1
ATOM 760 C CA . LEU A 1 105 ? 5.105 -62.375 -51.906 1 88.94 105 LEU A CA 1
ATOM 761 C C . LEU A 1 105 ? 4.379 -61.031 -52.031 1 88.94 105 LEU A C 1
ATOM 763 O O . LEU A 1 105 ? 3.832 -60.75 -53.094 1 88.94 105 LEU A O 1
ATOM 767 N N . ASP A 1 106 ? 4.246 -60.438 -50.969 1 85.75 106 ASP A N 1
ATOM 768 C CA . ASP A 1 106 ? 3.723 -59.094 -51 1 85.75 106 ASP A CA 1
ATOM 769 C C . ASP A 1 106 ? 4.824 -58.094 -51.281 1 85.75 106 ASP A C 1
ATOM 771 O O . ASP A 1 106 ? 5.723 -57.875 -50.469 1 85.75 106 ASP A O 1
ATOM 775 N N . ALA A 1 107 ? 4.758 -57.469 -52.375 1 80.69 107 ALA A N 1
ATOM 776 C CA . ALA A 1 107 ? 5.793 -56.562 -52.844 1 80.69 107 ALA A CA 1
ATOM 777 C C . ALA A 1 107 ? 5.879 -55.344 -51.969 1 80.69 107 ALA A C 1
ATOM 779 O O . ALA A 1 107 ? 6.934 -54.688 -51.844 1 80.69 107 ALA A O 1
ATOM 780 N N . SER A 1 108 ? 4.781 -55.031 -51.312 1 81.81 108 SER A N 1
ATOM 781 C CA . SER A 1 108 ? 4.766 -53.812 -50.5 1 81.81 108 SER A CA 1
ATOM 782 C C . SER A 1 108 ? 5.488 -54.031 -49.188 1 81.81 108 SER A C 1
ATOM 784 O O . SER A 1 108 ? 6.18 -53.125 -48.688 1 81.81 108 SER A O 1
ATOM 786 N N . SER A 1 109 ? 5.453 -55.125 -48.594 1 81.5 109 SER A N 1
ATOM 787 C CA . SER A 1 109 ? 6.07 -55.375 -47.281 1 81.5 109 SER A CA 1
ATOM 788 C C . SER A 1 109 ? 7.348 -56.188 -47.438 1 81.5 109 SER A C 1
ATOM 790 O O . SER A 1 109 ? 8.219 -56.156 -46.562 1 81.5 109 SER A O 1
ATOM 792 N N . GLY A 1 110 ? 7.504 -56.844 -48.531 1 84.25 110 GLY A N 1
ATOM 793 C CA . GLY A 1 110 ? 8.648 -57.719 -48.75 1 84.25 110 GLY A CA 1
ATOM 794 C C . GLY A 1 110 ? 8.531 -59.031 -48 1 84.25 110 GLY A C 1
ATOM 795 O O . GLY A 1 110 ? 9.508 -59.781 -47.938 1 84.25 110 GLY A O 1
ATOM 796 N N . HIS A 1 111 ? 7.316 -59.25 -47.438 1 88.25 111 HIS A N 1
ATOM 797 C CA . HIS A 1 111 ? 7.066 -60.469 -46.688 1 88.25 111 HIS A CA 1
ATOM 798 C C . HIS A 1 111 ? 6.113 -61.406 -47.438 1 88.25 111 HIS A C 1
ATOM 800 O O . HIS A 1 111 ? 5.434 -60.969 -48.375 1 88.25 111 HIS A O 1
ATOM 806 N N . CYS A 1 112 ? 6.156 -62.688 -47.062 1 89.69 112 CYS A N 1
ATOM 807 C CA . CYS A 1 112 ? 5.117 -63.594 -47.531 1 89.69 112 CYS A CA 1
ATOM 808 C C . CYS A 1 112 ? 3.811 -63.375 -46.781 1 89.69 112 CYS A C 1
ATOM 810 O O . CYS A 1 112 ? 3.816 -63.094 -45.562 1 89.69 112 CYS A O 1
ATOM 812 N N . THR A 1 113 ? 2.738 -63.188 -47.469 1 89 113 THR A N 1
ATOM 813 C CA . THR A 1 113 ? 1.417 -63.094 -46.844 1 89 113 THR A CA 1
ATOM 814 C C . THR A 1 113 ? 0.508 -64.25 -47.312 1 89 113 THR A C 1
ATOM 816 O O . THR A 1 113 ? 0.667 -64.75 -48.406 1 89 113 THR A O 1
ATOM 819 N N . CYS A 1 114 ? -0.334 -64.562 -46.406 1 87.19 114 CYS A N 1
ATOM 820 C CA . CYS A 1 114 ? -1.265 -65.625 -46.719 1 87.19 114 CYS A CA 1
ATOM 821 C C . CYS A 1 114 ? -2.367 -65.125 -47.656 1 87.19 114 CYS A C 1
ATOM 823 O O . CYS A 1 114 ? -2.84 -64 -47.5 1 87.19 114 CYS A O 1
ATOM 825 N N . ASP A 1 115 ? -2.729 -65.938 -48.594 1 82.06 115 ASP A N 1
ATOM 826 C CA . ASP A 1 115 ? -3.717 -65.562 -49.594 1 82.06 115 ASP A CA 1
ATOM 827 C C . ASP A 1 115 ? -5.105 -65.438 -48.969 1 82.06 115 ASP A C 1
ATOM 829 O O . ASP A 1 115 ? -5.906 -64.625 -49.406 1 82.06 115 ASP A O 1
ATOM 833 N N . ASN A 1 116 ? -5.367 -66.25 -47.938 1 78.31 116 ASN A N 1
ATOM 834 C CA . ASN A 1 116 ? -6.684 -66.25 -47.312 1 78.31 116 ASN A CA 1
ATOM 835 C C . ASN A 1 116 ? -6.605 -65.688 -45.875 1 78.31 116 ASN A C 1
ATOM 837 O O . ASN A 1 116 ? -5.605 -65.875 -45.188 1 78.31 116 ASN A O 1
ATOM 841 N N . SER A 1 117 ? -7.68 -64.938 -45.562 1 76.19 117 SER A N 1
ATOM 842 C CA . SER A 1 117 ? -7.773 -64.438 -44.188 1 76.19 117 SER A CA 1
ATOM 843 C C . SER A 1 117 ? -7.93 -65.562 -43.188 1 76.19 117 SER A C 1
ATOM 845 O O . SER A 1 117 ? -8.531 -66.625 -43.5 1 76.19 117 SER A O 1
ATOM 847 N N . GLY A 1 118 ? -7.395 -65.562 -42.094 1 75.12 118 GLY A N 1
ATOM 848 C CA . GLY A 1 118 ? -7.523 -66.562 -41.062 1 75.12 118 GLY A CA 1
ATOM 849 C C . GLY A 1 118 ? -6.418 -67.625 -41.125 1 75.12 118 GLY A C 1
ATOM 850 O O . GLY A 1 118 ? -6.461 -68.562 -40.375 1 75.12 118 GLY A O 1
ATOM 851 N N . GLU A 1 119 ? -5.605 -67.5 -42.125 1 84.56 119 GLU A N 1
ATOM 852 C CA . GLU A 1 119 ? -4.469 -68.438 -42.219 1 84.56 119 GLU A CA 1
ATOM 853 C C . GLU A 1 119 ? -3.23 -67.812 -41.562 1 84.56 119 GLU A C 1
ATOM 855 O O . GLU A 1 119 ? -3.131 -66.625 -41.406 1 84.56 119 GLU A O 1
ATOM 860 N N . VAL A 1 120 ? -2.426 -68.688 -41.031 1 89 120 VAL A N 1
ATOM 861 C CA . VAL A 1 120 ? -1.187 -68.25 -40.406 1 89 120 VAL A CA 1
ATOM 862 C C . VAL A 1 120 ? 0.01 -68.75 -41.219 1 89 120 VAL A C 1
ATOM 864 O O . VAL A 1 120 ? -0.02 -69.812 -41.75 1 89 120 VAL A O 1
ATOM 867 N N . LEU A 1 121 ? 0.976 -67.875 -41.312 1 89.25 121 LEU A N 1
ATOM 868 C CA . LEU A 1 121 ? 2.223 -68.188 -42 1 89.25 121 LEU A CA 1
ATOM 869 C C . LEU A 1 121 ? 3.135 -69 -41.156 1 89.25 121 LEU A C 1
ATOM 871 O O . LEU A 1 121 ? 3.518 -68.625 -40.031 1 89.25 121 LEU A O 1
ATOM 875 N N . GLN A 1 122 ? 3.412 -70.25 -41.594 1 86.69 122 GLN A N 1
ATOM 876 C CA . GLN A 1 122 ? 4.316 -71.125 -40.875 1 86.69 122 GLN A CA 1
ATOM 877 C C . GLN A 1 122 ? 5.762 -70.938 -41.312 1 86.69 122 GLN A C 1
ATOM 879 O O . GLN A 1 122 ? 6.281 -71.688 -42.125 1 86.69 122 GLN A O 1
ATOM 884 N N . GLU A 1 123 ? 6.395 -69.938 -40.688 1 88.06 123 GLU A N 1
ATOM 885 C CA . GLU A 1 123 ? 7.742 -69.562 -41.094 1 88.06 123 GLU A CA 1
ATOM 886 C C . GLU A 1 123 ? 8.781 -70.5 -40.531 1 88.06 123 GLU A C 1
ATOM 888 O O . GLU A 1 123 ? 9.828 -70.75 -41.125 1 88.06 123 GLU A O 1
ATOM 893 N N . GLN A 1 124 ? 8.5 -71 -39.344 1 85.75 124 GLN A N 1
ATOM 894 C CA . GLN A 1 124 ? 9.508 -71.75 -38.594 1 85.75 124 GLN A CA 1
ATOM 895 C C . GLN A 1 124 ? 8.969 -73.125 -38.156 1 85.75 124 GLN A C 1
ATOM 897 O O . GLN A 1 124 ? 7.758 -73.312 -38 1 85.75 124 GLN A O 1
ATOM 902 N N . ASN A 1 125 ? 9.891 -74 -38.094 1 81.06 125 ASN A N 1
ATOM 903 C CA . ASN A 1 125 ? 9.508 -75.312 -37.531 1 81.06 125 ASN A CA 1
ATOM 904 C C . ASN A 1 125 ? 9.516 -75.25 -36 1 81.06 125 ASN A C 1
ATOM 906 O O . ASN A 1 125 ? 9.734 -74.188 -35.406 1 81.06 125 ASN A O 1
ATOM 910 N N . ALA A 1 126 ? 9.266 -76.375 -35.375 1 76.88 126 ALA A N 1
ATOM 911 C CA . ALA A 1 126 ? 9.133 -76.438 -33.906 1 76.88 126 ALA A CA 1
ATOM 912 C C . ALA A 1 126 ? 10.43 -76 -33.219 1 76.88 126 ALA A C 1
ATOM 914 O O . ALA A 1 126 ? 10.414 -75.562 -32.094 1 76.88 126 ALA A O 1
ATOM 915 N N . ALA A 1 127 ? 11.578 -76.125 -33.938 1 79.62 127 ALA A N 1
ATOM 916 C CA . ALA A 1 127 ? 12.875 -75.812 -33.344 1 79.62 127 ALA A CA 1
ATOM 917 C C . ALA A 1 127 ? 13.258 -74.375 -33.625 1 79.62 127 ALA A C 1
ATOM 919 O O . ALA A 1 127 ? 14.32 -73.875 -33.219 1 79.62 127 ALA A O 1
ATOM 920 N N . GLY A 1 128 ? 12.422 -73.625 -34.344 1 82.94 128 GLY A N 1
ATOM 921 C CA . GLY A 1 128 ? 12.672 -72.188 -34.625 1 82.94 128 GLY A CA 1
ATOM 922 C C . GLY A 1 128 ? 13.469 -72 -35.875 1 82.94 128 GLY A C 1
ATOM 923 O O . GLY A 1 128 ? 13.922 -70.875 -36.156 1 82.94 128 GLY A O 1
ATOM 924 N N . VAL A 1 129 ? 13.773 -73 -36.625 1 84.25 129 VAL A N 1
ATOM 925 C CA . VAL A 1 129 ? 14.539 -72.875 -37.844 1 84.25 129 VAL A CA 1
ATOM 926 C C . VAL A 1 129 ? 13.609 -72.5 -39 1 84.25 129 VAL A C 1
ATOM 928 O O . VAL A 1 129 ? 12.531 -73.062 -39.156 1 84.25 129 VAL A O 1
ATOM 931 N N . PHE A 1 130 ? 14.031 -71.562 -39.75 1 88.69 130 PHE A N 1
ATOM 932 C CA . PHE A 1 130 ? 13.211 -71.062 -40.844 1 88.69 130 PHE A CA 1
ATOM 933 C C . PHE A 1 130 ? 13.141 -72.125 -41.969 1 88.69 130 PHE A C 1
ATOM 935 O O . PHE A 1 130 ? 14.141 -72.75 -42.312 1 88.69 130 PHE A O 1
ATOM 942 N N . GLU A 1 131 ? 11.945 -72.25 -42.469 1 88 131 GLU A N 1
ATOM 943 C CA . GLU A 1 131 ? 11.75 -73.188 -43.594 1 88 131 GLU A CA 1
ATOM 944 C C . GLU A 1 131 ? 12.172 -72.5 -44.906 1 88 131 GLU A C 1
ATOM 946 O O . GLU A 1 131 ? 12.086 -71.312 -45.062 1 88 131 GLU A O 1
ATOM 951 N N . ALA A 1 132 ? 12.75 -73.312 -45.781 1 87.25 132 ALA A N 1
ATOM 952 C CA . ALA A 1 132 ? 13.172 -72.812 -47.062 1 87.25 132 ALA A CA 1
ATOM 953 C C . ALA A 1 132 ? 11.977 -72.312 -47.875 1 87.25 132 ALA A C 1
ATOM 955 O O . ALA A 1 132 ? 12.094 -71.312 -48.625 1 87.25 132 ALA A O 1
ATOM 956 N N . SER A 1 133 ? 10.906 -73 -47.75 1 89.88 133 SER A N 1
ATOM 957 C CA . SER A 1 133 ? 9.633 -72.562 -48.344 1 89.88 133 SER A CA 1
ATOM 958 C C . SER A 1 133 ? 8.516 -72.562 -47.312 1 89.88 133 SER A C 1
ATOM 960 O O . SER A 1 133 ? 8.234 -73.562 -46.656 1 89.88 133 SER A O 1
ATOM 962 N N . VAL A 1 134 ? 7.961 -71.312 -47.188 1 90.94 134 VAL A N 1
ATOM 963 C CA . VAL A 1 134 ? 6.992 -71.125 -46.125 1 90.94 134 VAL A CA 1
ATOM 964 C C . VAL A 1 134 ? 5.574 -71.25 -46.656 1 90.94 134 VAL A C 1
ATOM 966 O O . VAL A 1 134 ? 5.254 -70.688 -47.719 1 90.94 134 VAL A O 1
ATOM 969 N N . SER A 1 135 ? 4.738 -72.125 -46 1 89.12 135 SER A N 1
ATOM 970 C CA . SER A 1 135 ? 3.361 -72.375 -46.406 1 89.12 135 SER A CA 1
ATOM 971 C C . SER A 1 135 ? 2.375 -71.812 -45.406 1 89.12 135 SER A C 1
ATOM 973 O O . SER A 1 135 ? 2.75 -71.5 -44.281 1 89.12 135 SER A O 1
ATOM 975 N N . CYS A 1 136 ? 1.198 -71.5 -45.844 1 90.06 136 CYS A N 1
ATOM 976 C CA . CYS A 1 136 ? 0.12 -71 -45 1 90.06 136 CYS A CA 1
ATOM 977 C C . CYS A 1 136 ? -0.783 -72.188 -44.562 1 90.06 136 CYS A C 1
ATOM 979 O O . CYS A 1 136 ? -1.057 -73.062 -45.344 1 90.06 136 CYS A O 1
ATOM 981 N N . SER A 1 137 ? -1.104 -72.188 -43.344 1 87.75 137 SER A N 1
ATOM 982 C CA . SER A 1 137 ? -2.018 -73.188 -42.812 1 87.75 137 SER A CA 1
ATOM 983 C C . SER A 1 137 ? -3.252 -72.562 -42.188 1 87.75 137 SER A C 1
ATOM 985 O O . SER A 1 137 ? -3.141 -71.562 -41.469 1 87.75 137 SER A O 1
ATOM 987 N N . PRO A 1 138 ? -4.43 -73 -42.531 1 86.88 138 PRO A N 1
ATOM 988 C CA . PRO A 1 138 ? -5.641 -72.438 -41.906 1 86.88 138 PRO A CA 1
ATOM 989 C C . PRO A 1 138 ? -5.773 -72.75 -40.438 1 86.88 138 PRO A C 1
ATOM 991 O O . PRO A 1 138 ? -5.41 -73.875 -40 1 86.88 138 PRO A O 1
ATOM 994 N N . CYS A 1 139 ? -6.211 -71.75 -39.719 1 83.94 139 CYS A N 1
ATOM 995 C CA . CYS A 1 139 ? -6.527 -72 -38.344 1 83.94 139 CYS A CA 1
ATOM 996 C C . CYS A 1 139 ? -7.805 -72.812 -38.188 1 83.94 139 CYS A C 1
ATOM 998 O O . CYS A 1 139 ? -8.641 -72.812 -39.094 1 83.94 139 CYS A O 1
ATOM 1000 N N . ASP A 1 140 ? -7.91 -73.5 -37.062 1 81.44 140 ASP A N 1
ATOM 1001 C CA . ASP A 1 140 ? -9.133 -74.25 -36.75 1 81.44 140 ASP A CA 1
ATOM 1002 C C . ASP A 1 140 ? -10.336 -73.312 -36.688 1 81.44 140 ASP A C 1
ATOM 1004 O O . ASP A 1 140 ? -10.172 -72.125 -36.5 1 81.44 140 ASP A O 1
ATOM 1008 N N . SER A 1 141 ? -11.5 -73.75 -36.875 1 72.88 141 SER A N 1
ATOM 1009 C CA . SER A 1 141 ? -12.727 -73 -36.875 1 72.88 141 SER A CA 1
ATOM 1010 C C . SER A 1 141 ? -12.914 -72.25 -35.562 1 72.88 141 SER A C 1
ATOM 1012 O O . SER A 1 141 ? -13.609 -71.25 -35.5 1 72.88 141 SER A O 1
ATOM 1014 N N . THR A 1 142 ? -12.266 -72.812 -34.5 1 71.75 142 THR A N 1
ATOM 1015 C CA . THR A 1 142 ? -12.438 -72.188 -33.188 1 71.75 142 THR A CA 1
ATOM 1016 C C . THR A 1 142 ? -11.32 -71.188 -32.906 1 71.75 142 THR A C 1
ATOM 1018 O O . THR A 1 142 ? -11.258 -70.625 -31.828 1 71.75 142 THR A O 1
ATOM 1021 N N . LYS A 1 143 ? -10.484 -71 -33.875 1 76.5 143 LYS A N 1
ATOM 1022 C CA . LYS A 1 143 ? -9.336 -70.125 -33.688 1 76.5 143 LYS A CA 1
ATOM 1023 C C . LYS A 1 143 ? -9.258 -69.125 -34.812 1 76.5 143 LYS A C 1
ATOM 1025 O O . LYS A 1 143 ? -9.883 -69.312 -35.875 1 76.5 143 LYS A O 1
ATOM 1030 N N . THR A 1 144 ? -8.641 -68 -34.562 1 76.12 144 THR A N 1
ATOM 1031 C CA . THR A 1 144 ? -8.383 -67 -35.562 1 76.12 144 THR A CA 1
ATOM 1032 C C . THR A 1 144 ? -6.914 -66.562 -35.562 1 76.12 144 THR A C 1
ATOM 1034 O O . THR A 1 144 ? -6.195 -66.812 -34.594 1 76.12 144 THR A O 1
ATOM 1037 N N . ALA A 1 145 ? -6.465 -66.062 -36.75 1 76.25 145 ALA A N 1
ATOM 1038 C CA . ALA A 1 145 ? -5.086 -65.562 -36.844 1 76.25 145 ALA A CA 1
ATOM 1039 C C . ALA A 1 145 ? -4.883 -64.312 -36.062 1 76.25 145 ALA A C 1
ATOM 1041 O O . ALA A 1 145 ? -5.77 -63.438 -36 1 76.25 145 ALA A O 1
ATOM 1042 N N . ASN A 1 146 ? -3.814 -64.25 -35.375 1 73.81 146 ASN A N 1
ATOM 1043 C CA . ASN A 1 146 ? -3.504 -63 -34.688 1 73.81 146 ASN A CA 1
ATOM 1044 C C . ASN A 1 146 ? -3.189 -61.875 -35.656 1 73.81 146 ASN A C 1
ATOM 1046 O O . ASN A 1 146 ? -3.168 -62.094 -36.875 1 73.81 146 ASN A O 1
ATOM 1050 N N . ALA A 1 147 ? -3.021 -60.688 -35.188 1 70.25 147 ALA A N 1
ATOM 1051 C CA . ALA A 1 147 ? -2.82 -59.531 -36.031 1 70.25 147 ALA A CA 1
ATOM 1052 C C . ALA A 1 147 ? -1.592 -59.688 -36.906 1 70.25 147 ALA A C 1
ATOM 1054 O O . ALA A 1 147 ? -1.593 -59.281 -38.094 1 70.25 147 ALA A O 1
ATOM 1055 N N . GLN A 1 148 ? -0.57 -60.406 -36.469 1 73.56 148 GLN A N 1
ATOM 1056 C CA . GLN A 1 148 ? 0.669 -60.594 -37.219 1 73.56 148 GLN A CA 1
ATOM 1057 C C . GLN A 1 148 ? 0.571 -61.812 -38.125 1 73.56 148 GLN A C 1
ATOM 1059 O O . GLN A 1 148 ? 1.453 -62.031 -38.969 1 73.56 148 GLN A O 1
ATOM 1064 N N . SER A 1 149 ? -0.542 -62.531 -38 1 75.44 149 SER A N 1
ATOM 1065 C CA . SER A 1 149 ? -0.824 -63.719 -38.781 1 75.44 149 SER A CA 1
ATOM 1066 C C . SER A 1 149 ? 0.279 -64.75 -38.625 1 75.44 149 SER A C 1
ATOM 1068 O O . SER A 1 149 ? 0.671 -65.438 -39.594 1 75.44 149 SER A O 1
ATOM 1070 N N . ASP A 1 150 ? 0.859 -64.812 -37.469 1 77.38 150 ASP A N 1
ATOM 1071 C CA . ASP A 1 150 ? 1.917 -65.75 -37.25 1 77.38 150 ASP A CA 1
ATOM 1072 C C . ASP A 1 150 ? 1.469 -66.875 -36.281 1 77.38 150 ASP A C 1
ATOM 1074 O O . ASP A 1 150 ? 2.127 -67.875 -36.156 1 77.38 150 ASP A O 1
ATOM 1078 N N . LYS A 1 151 ? 0.321 -66.562 -35.594 1 79.19 151 LYS A N 1
ATOM 1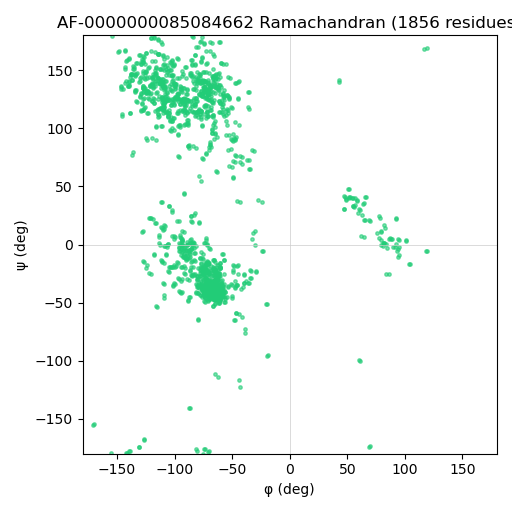079 C CA . LYS A 1 151 ? -0.177 -67.5 -34.656 1 79.19 151 LYS A CA 1
ATOM 1080 C C . LYS A 1 151 ? -1.702 -67.562 -34.625 1 79.19 151 LYS A C 1
ATOM 1082 O O . LYS A 1 151 ? -2.344 -66.5 -34.781 1 79.19 151 LYS A O 1
ATOM 1087 N N . CYS A 1 152 ? -2.186 -68.812 -34.531 1 79.12 152 CYS A N 1
ATOM 1088 C CA . CYS A 1 152 ? -3.621 -68.938 -34.312 1 79.12 152 CYS A CA 1
ATOM 1089 C C . CYS A 1 152 ? -3.965 -68.75 -32.844 1 79.12 152 CYS A C 1
ATOM 1091 O O . CYS A 1 152 ? -3.363 -69.375 -31.969 1 79.12 152 CYS A O 1
ATOM 1093 N N . ILE A 1 153 ? -4.828 -67.812 -32.5 1 76.06 153 ILE A N 1
ATOM 1094 C CA . ILE A 1 153 ? -5.23 -67.562 -31.141 1 76.06 153 ILE A CA 1
ATOM 1095 C C . ILE A 1 153 ? -6.727 -67.812 -30.969 1 76.06 153 ILE A C 1
ATOM 1097 O O . ILE A 1 153 ? -7.461 -67.875 -31.969 1 76.06 153 ILE A O 1
ATOM 1101 N N . SER A 1 154 ? -7.043 -68.062 -29.625 1 69.44 154 SER A N 1
ATOM 1102 C CA . SER A 1 154 ? -8.469 -68.188 -29.344 1 69.44 154 SER A CA 1
ATOM 1103 C C . SER A 1 154 ? -9.25 -66.938 -29.688 1 69.44 154 SER A C 1
ATOM 1105 O O . SER A 1 154 ? -8.727 -65.875 -29.594 1 69.44 154 SER A O 1
ATOM 1107 N N . CYS A 1 155 ? -10.336 -67.125 -30.125 1 63.66 155 CYS A N 1
ATOM 1108 C CA . CYS A 1 155 ? -11.195 -66 -30.484 1 63.66 155 CYS A CA 1
ATOM 1109 C C . CYS A 1 155 ? -11.352 -65 -29.328 1 63.66 155 CYS A C 1
ATOM 1111 O O . CYS A 1 155 ? -11.57 -65.438 -28.188 1 63.66 155 CYS A O 1
ATOM 1113 N N . PRO A 1 156 ? -10.867 -63.781 -29.391 1 57.78 156 PRO A N 1
ATOM 1114 C CA . PRO A 1 156 ? -11.016 -62.812 -28.297 1 57.78 156 PRO A CA 1
ATOM 1115 C C . PRO A 1 156 ? -12.43 -62.781 -27.719 1 57.78 156 PRO A C 1
ATOM 1117 O O . PRO A 1 156 ? -13.398 -63.031 -28.453 1 57.78 156 PRO A O 1
ATOM 1120 N N . LEU A 1 157 ? -12.602 -62.969 -26.359 1 51.88 157 LEU A N 1
ATOM 1121 C CA . LEU A 1 157 ? -13.852 -62.938 -25.625 1 51.88 157 LEU A CA 1
ATOM 1122 C C . LEU A 1 157 ? -14.742 -61.812 -26.125 1 51.88 157 LEU A C 1
ATOM 1124 O O . LEU A 1 157 ? -15.961 -61.812 -25.938 1 51.88 157 LEU A O 1
ATOM 1128 N N . ASP A 1 158 ? -14.156 -60.75 -26.453 1 48.88 158 ASP A N 1
ATOM 1129 C CA . ASP A 1 158 ? -15.047 -59.625 -26.797 1 48.88 158 ASP A CA 1
ATOM 1130 C C . ASP A 1 158 ? -16.109 -60.062 -27.781 1 48.88 158 ASP A C 1
ATOM 1132 O O . ASP A 1 158 ? -16.922 -59.25 -28.234 1 48.88 158 ASP A O 1
ATOM 1136 N N . LEU A 1 159 ? -15.773 -61.219 -28.391 1 44.28 159 LEU A N 1
ATOM 1137 C CA . LEU A 1 159 ? -16.703 -61.719 -29.406 1 44.28 159 LEU A CA 1
ATOM 1138 C C . LEU A 1 159 ? -17.922 -62.375 -28.781 1 44.28 159 LEU A C 1
ATOM 1140 O O . LEU A 1 159 ? -17.812 -63.5 -28.281 1 44.28 159 LEU A O 1
ATOM 1144 N N . ALA A 1 160 ? -18.531 -61.688 -28 1 42.19 160 ALA A N 1
ATOM 1145 C CA . ALA A 1 160 ? -19.75 -62.156 -27.328 1 42.19 160 ALA A CA 1
ATOM 1146 C C . ALA A 1 160 ? -20.547 -63.094 -28.219 1 42.19 160 ALA A C 1
ATOM 1148 O O . ALA A 1 160 ? -21.75 -63.219 -28.062 1 42.19 160 ALA A O 1
ATOM 1149 N N . LEU A 1 161 ? -20.234 -63.531 -29.359 1 42.75 161 LEU A N 1
ATOM 1150 C CA . LEU A 1 161 ? -21.297 -64.375 -29.953 1 42.75 161 LEU A CA 1
ATOM 1151 C C . LEU A 1 161 ? -21.547 -65.625 -29.125 1 42.75 161 LEU A C 1
ATOM 1153 O O . LEU A 1 161 ? -20.625 -66.375 -28.875 1 42.75 161 LEU A O 1
ATOM 1157 N N . PRO A 1 162 ? -22.531 -65.562 -28.156 1 40.66 162 PRO A N 1
ATOM 1158 C CA . PRO A 1 162 ? -22.781 -66.812 -27.438 1 40.66 162 PRO A CA 1
ATOM 1159 C C . PRO A 1 162 ? -22.281 -68.062 -28.172 1 40.66 162 PRO A C 1
ATOM 1161 O O . PRO A 1 162 ? -21.562 -68.875 -27.609 1 40.66 162 PRO A O 1
ATOM 1164 N N . ASN A 1 163 ? -23.266 -68.688 -28.906 1 37.59 163 ASN A N 1
ATOM 1165 C CA . ASN A 1 163 ? -23.406 -70.062 -29.25 1 37.59 163 ASN A CA 1
ATOM 1166 C C . ASN A 1 163 ? -22.375 -70.5 -30.297 1 37.59 163 ASN A C 1
ATOM 1168 O O . ASN A 1 163 ? -22.375 -71.625 -30.75 1 37.59 163 ASN A O 1
ATOM 1172 N N . THR A 1 164 ? -22 -69.562 -31.281 1 40.03 164 THR A N 1
ATOM 1173 C CA . THR A 1 164 ? -21.453 -70.25 -32.469 1 40.03 164 THR A CA 1
ATOM 1174 C C . THR A 1 164 ? -19.938 -70.438 -32.312 1 40.03 164 THR A C 1
ATOM 1176 O O . THR A 1 164 ? -19.234 -69.562 -31.828 1 40.03 164 THR A O 1
ATOM 1179 N N . ASN A 1 165 ? -19.422 -71.562 -32.031 1 45.25 165 ASN A N 1
ATOM 1180 C CA . ASN A 1 165 ? -18.094 -72.188 -32.188 1 45.25 165 ASN A CA 1
ATOM 1181 C C . ASN A 1 165 ? -17.312 -71.5 -33.312 1 45.25 165 ASN A C 1
ATOM 1183 O O . ASN A 1 165 ? -16.359 -72.062 -33.844 1 45.25 165 ASN A O 1
ATOM 1187 N N . GLN A 1 166 ? -17.781 -70.562 -34.125 1 50.31 166 GLN A N 1
ATOM 1188 C CA . GLN A 1 166 ? -17.047 -70 -35.25 1 50.31 166 GLN A CA 1
ATOM 1189 C C . GLN A 1 166 ? -16.562 -68.562 -34.875 1 50.31 166 GLN A C 1
ATOM 1191 O O . GLN A 1 166 ? -17.312 -67.75 -34.281 1 50.31 166 GLN A O 1
ATOM 1196 N N . CYS A 1 167 ? -15.258 -68.375 -34.688 1 55.72 167 CYS A N 1
ATOM 1197 C CA . CYS A 1 167 ? -14.633 -67.062 -34.5 1 55.72 167 CYS A CA 1
ATOM 1198 C C . CYS A 1 167 ? -15.18 -66.062 -35.531 1 55.72 167 CYS A C 1
ATOM 1200 O O . CYS A 1 167 ? -14.805 -64.875 -35.5 1 55.72 167 CYS A O 1
ATOM 1202 N N . THR A 1 168 ? -15.836 -66.375 -36.719 1 52.41 168 THR A N 1
ATOM 1203 C CA . THR A 1 168 ? -16.203 -65.438 -37.75 1 52.41 168 THR A CA 1
ATOM 1204 C C . THR A 1 168 ? -17.422 -64.625 -37.344 1 52.41 168 THR A C 1
ATOM 1206 O O . THR A 1 168 ? -18.422 -65.188 -36.875 1 52.41 168 THR A O 1
ATOM 1209 N N . CYS A 1 169 ? -17.25 -63.375 -36.906 1 51.44 169 CYS A N 1
ATOM 1210 C CA . CYS A 1 169 ? -18.359 -62.438 -36.812 1 51.44 169 CYS A CA 1
ATOM 1211 C C . CYS A 1 169 ? -19.125 -62.344 -38.125 1 51.44 169 CYS A C 1
ATOM 1213 O O . CYS A 1 169 ? -18.516 -62.219 -39.188 1 51.44 169 CYS A O 1
ATOM 1215 N N . THR A 1 170 ? -20.109 -62.969 -38.406 1 43.84 170 THR A N 1
ATOM 1216 C CA . THR A 1 170 ? -20.719 -62.594 -39.688 1 43.84 170 THR A CA 1
ATOM 1217 C C . THR A 1 170 ? -20.578 -61.094 -39.938 1 43.84 170 THR A C 1
ATOM 1219 O O . THR A 1 170 ? -20.656 -60.312 -39 1 43.84 170 THR A O 1
ATOM 1222 N N . VAL A 1 171 ? -19.828 -60.594 -41.031 1 43.03 171 VAL A N 1
ATOM 1223 C CA . VAL A 1 171 ? -19.438 -59.281 -41.562 1 43.03 171 VAL A CA 1
ATOM 1224 C C . VAL A 1 171 ? -20.391 -58.219 -41.031 1 43.03 171 VAL A C 1
ATOM 1226 O O . VAL A 1 171 ? -19.969 -57.094 -40.75 1 43.03 171 VAL A O 1
ATOM 1229 N N . SER A 1 172 ? -21.656 -58.406 -41.156 1 45.34 172 SER A N 1
ATOM 1230 C CA . SER A 1 172 ? -22.562 -57.281 -41.125 1 45.34 172 SER A CA 1
ATOM 1231 C C . SER A 1 172 ? -22.578 -56.625 -39.719 1 45.34 172 SER A C 1
ATOM 1233 O O . SER A 1 172 ? -23.016 -55.5 -39.562 1 45.34 172 SER A O 1
ATOM 1235 N N . ASN A 1 173 ? -22.172 -57.281 -38.719 1 46.19 173 ASN A N 1
ATOM 1236 C CA . ASN A 1 173 ? -22.422 -56.719 -37.406 1 46.19 173 ASN A CA 1
ATOM 1237 C C . ASN A 1 173 ? -21.109 -56.469 -36.625 1 46.19 173 ASN A C 1
ATOM 1239 O O . ASN A 1 173 ? -21.062 -56.594 -35.406 1 46.19 173 ASN A O 1
ATOM 1243 N N . THR A 1 174 ? -19.953 -56.312 -37.219 1 48.66 174 THR A N 1
ATOM 1244 C CA . THR A 1 174 ? -18.688 -56.094 -36.531 1 48.66 174 THR A CA 1
ATOM 1245 C C . THR A 1 174 ? -18.375 -54.594 -36.5 1 48.66 174 THR A C 1
ATOM 1247 O O . THR A 1 174 ? -18.391 -53.906 -37.531 1 48.66 174 THR A O 1
ATOM 1250 N N . ILE A 1 175 ? -18.734 -53.875 -35.438 1 49.88 175 ILE A N 1
ATOM 1251 C CA . ILE A 1 175 ? -18.203 -52.531 -35.312 1 49.88 175 ILE A CA 1
ATOM 1252 C C . ILE A 1 175 ? -16.969 -52.531 -34.406 1 49.88 175 ILE A C 1
ATOM 1254 O O . ILE A 1 175 ? -17.047 -52.969 -33.25 1 49.88 175 ILE A O 1
ATOM 1258 N N . ASP A 1 176 ? -15.836 -52.031 -34.812 1 47.97 176 ASP A N 1
ATOM 1259 C CA . ASP A 1 176 ? -14.555 -51.781 -34.156 1 47.97 176 ASP A CA 1
ATOM 1260 C C . ASP A 1 176 ? -14.039 -53.062 -33.5 1 47.97 176 ASP A C 1
ATOM 1262 O O . ASP A 1 176 ? -13.672 -53.031 -32.312 1 47.97 176 ASP A O 1
ATOM 1266 N N . ASP A 1 177 ? -14.219 -54.312 -34.219 1 48.44 177 ASP A N 1
ATOM 1267 C CA . ASP A 1 177 ? -13.664 -55.625 -33.875 1 48.44 177 ASP A CA 1
ATOM 1268 C C . ASP A 1 177 ? -14.5 -56.312 -32.812 1 48.44 177 ASP A C 1
ATOM 1270 O O . ASP A 1 177 ? -14.008 -57.219 -32.125 1 48.44 177 ASP A O 1
ATOM 1274 N N . VAL A 1 178 ? -15.57 -55.688 -32.375 1 52.94 178 VAL A N 1
ATOM 1275 C CA . VAL A 1 178 ? -16.484 -56.344 -31.453 1 52.94 178 VAL A CA 1
ATOM 1276 C C . VAL A 1 178 ? -17.672 -56.938 -32.219 1 52.94 178 VAL A C 1
ATOM 1278 O O . VAL A 1 178 ? -18.234 -56.281 -33.094 1 52.94 178 VAL A O 1
ATOM 1281 N N . CYS A 1 179 ? -17.844 -58.25 -32.281 1 56.84 179 CYS A N 1
ATOM 1282 C CA . CYS A 1 179 ? -18.922 -58.938 -32.969 1 56.84 179 CYS A CA 1
ATOM 1283 C C . CYS A 1 179 ? -20.234 -58.781 -32.219 1 56.84 179 CYS A C 1
ATOM 1285 O O . CYS A 1 179 ? -20.281 -58.906 -30.984 1 56.84 179 CYS A O 1
ATOM 1287 N N . PHE A 1 180 ? -21.203 -58 -32.719 1 52.44 180 PHE A N 1
ATOM 1288 C CA . PHE A 1 180 ? -22.5 -57.75 -32.125 1 52.44 180 PHE A CA 1
ATOM 1289 C C . PHE A 1 180 ? -23.516 -58.812 -32.5 1 52.44 180 PHE A C 1
ATOM 1291 O O . PHE A 1 180 ? -23.453 -59.375 -33.594 1 52.44 180 PHE A O 1
ATOM 1298 N N . ALA A 1 181 ? -24.094 -59.438 -31.422 1 47.97 181 ALA A N 1
ATOM 1299 C CA . ALA A 1 181 ? -25.203 -60.312 -31.828 1 47.97 181 ALA A CA 1
ATOM 1300 C C . ALA A 1 181 ? -26.078 -59.625 -32.875 1 47.97 181 ALA A C 1
ATOM 1302 O O . ALA A 1 181 ? -25.766 -58.531 -33.344 1 47.97 181 ALA A O 1
ATOM 1303 N N . GLU A 1 182 ? -27.547 -59.469 -32.531 1 44.88 182 GLU A N 1
ATOM 1304 C CA . GLU A 1 182 ? -28.578 -58.969 -33.406 1 44.88 182 GLU A CA 1
ATOM 1305 C C . GLU A 1 182 ? -28.312 -57.531 -33.812 1 44.88 182 GLU A C 1
ATOM 1307 O O . GLU A 1 182 ? -27.656 -56.781 -33.094 1 44.88 182 GLU A O 1
ATOM 1312 N N . SER A 1 183 ? -28.609 -57.094 -35.125 1 42 183 SER A N 1
ATOM 1313 C CA . SER A 1 183 ? -28.734 -55.844 -35.844 1 42 183 SER A CA 1
ATOM 1314 C C . SER A 1 183 ? -29.25 -54.75 -34.938 1 42 183 SER A C 1
ATOM 1316 O O . SER A 1 183 ? -30.438 -54.406 -34.938 1 42 183 SER A O 1
ATOM 1318 N N . GLN A 1 184 ? -29.375 -54.812 -33.688 1 41.75 184 GLN A N 1
ATOM 1319 C CA . GLN A 1 184 ? -30.047 -53.594 -33.25 1 41.75 184 GLN A CA 1
ATOM 1320 C C . GLN A 1 184 ? -29.375 -52.344 -33.812 1 41.75 184 GLN A C 1
ATOM 1322 O O . GLN A 1 184 ? -28.156 -52.188 -33.688 1 41.75 184 GLN A O 1
ATOM 1327 N N . SER A 1 185 ? -29.75 -51.875 -34.938 1 45.94 185 SER A N 1
ATOM 1328 C CA . SER A 1 185 ? -29.516 -50.562 -35.562 1 45.94 185 SER A CA 1
ATOM 1329 C C . SER A 1 185 ? -29.234 -49.5 -34.531 1 45.94 185 SER A C 1
ATOM 1331 O O . SER A 1 185 ? -30.156 -48.812 -34.062 1 45.94 185 SER A O 1
ATOM 1333 N N . LEU A 1 186 ? -28.609 -49.656 -33.5 1 50.69 186 LEU A N 1
ATOM 1334 C CA . LEU A 1 186 ? -28.344 -48.531 -32.625 1 50.69 186 LEU A CA 1
ATOM 1335 C C . LEU A 1 186 ? -27.812 -47.344 -33.406 1 50.69 186 LEU A C 1
ATOM 1337 O O . LEU A 1 186 ? -26.703 -47.406 -33.969 1 50.69 186 LEU A O 1
ATOM 1341 N N . SER A 1 187 ? -28.531 -46.656 -34.188 1 53.38 187 SER A N 1
ATOM 1342 C CA . SER A 1 187 ? -28.188 -45.375 -34.781 1 53.38 187 SER A CA 1
ATOM 1343 C C . SER A 1 187 ? -27.672 -44.406 -33.75 1 53.38 187 SER A C 1
ATOM 1345 O O . SER A 1 187 ? -28.438 -43.812 -33 1 53.38 187 SER A O 1
ATOM 1347 N N . ALA A 1 188 ? -26.656 -44.594 -33 1 61.25 188 ALA A N 1
ATOM 1348 C CA . ALA A 1 188 ? -26.156 -43.594 -32.062 1 61.25 188 ALA A CA 1
ATOM 1349 C C . ALA A 1 188 ? -25.438 -42.469 -32.812 1 61.25 188 ALA A C 1
ATOM 1351 O O . ALA A 1 188 ? -24.625 -42.719 -33.719 1 61.25 188 ALA A O 1
ATOM 1352 N N . GLU A 1 189 ? -26.062 -41.312 -32.75 1 65.94 189 GLU A N 1
ATOM 1353 C CA . GLU A 1 189 ? -25.438 -40.125 -33.312 1 65.94 189 GLU A CA 1
ATOM 1354 C C . GLU A 1 189 ? -24.047 -39.906 -32.719 1 65.94 189 GLU A C 1
ATOM 1356 O O . GLU A 1 189 ? -23.875 -39.875 -31.516 1 65.94 189 GLU A O 1
ATOM 1361 N N . THR A 1 190 ? -23.016 -40.062 -33.469 1 74 190 THR A N 1
ATOM 1362 C CA . THR A 1 190 ? -21.625 -39.906 -33.094 1 74 190 THR A CA 1
ATOM 1363 C C . THR A 1 190 ? -21.188 -38.438 -33.219 1 74 190 THR A C 1
ATOM 1365 O O . THR A 1 190 ? -20 -38.156 -33.219 1 74 190 THR A O 1
ATOM 1368 N N . THR A 1 191 ? -22.281 -37.562 -33.219 1 77.75 191 THR A N 1
ATOM 1369 C CA . THR A 1 191 ? -21.922 -36.125 -33.344 1 77.75 191 THR A CA 1
ATOM 1370 C C . THR A 1 191 ? -21.953 -35.469 -31.984 1 77.75 191 THR A C 1
ATOM 1372 O O . THR A 1 191 ? -22.719 -35.844 -31.094 1 77.75 191 THR A O 1
ATOM 1375 N N . VAL A 1 192 ? -20.984 -34.656 -31.75 1 79.19 192 VAL A N 1
ATOM 1376 C CA . VAL A 1 192 ? -20.922 -33.812 -30.531 1 79.19 192 VAL A CA 1
ATOM 1377 C C . VAL A 1 192 ? -21.141 -32.344 -30.891 1 79.19 192 VAL A C 1
ATOM 1379 O O . VAL A 1 192 ? -20.734 -31.906 -31.984 1 79.19 192 VAL A O 1
ATOM 1382 N N . THR A 1 193 ? -21.844 -31.641 -30.125 1 78.62 193 THR A N 1
ATOM 1383 C CA . THR A 1 193 ? -22.094 -30.219 -30.344 1 78.62 193 THR A CA 1
ATOM 1384 C C . THR A 1 193 ? -21.031 -29.375 -29.672 1 78.62 193 THR A C 1
ATOM 1386 O O . THR A 1 193 ? -20.812 -29.484 -28.469 1 78.62 193 THR A O 1
ATOM 1389 N N . ARG A 1 194 ? -20.203 -28.641 -30.469 1 81.5 194 ARG A N 1
ATOM 1390 C CA . ARG A 1 194 ? -19.234 -27.672 -29.984 1 81.5 194 ARG A CA 1
ATOM 1391 C C . ARG A 1 194 ? -19.422 -26.312 -30.656 1 81.5 194 ARG A C 1
ATOM 1393 O O . ARG A 1 194 ? -19.562 -26.234 -31.875 1 81.5 194 ARG A O 1
ATOM 1400 N N . ALA A 1 195 ? -19.406 -25.219 -29.891 1 79.25 195 ALA A N 1
ATOM 1401 C CA . ALA A 1 195 ? -19.578 -23.859 -30.375 1 79.25 195 ALA A CA 1
ATOM 1402 C C . ALA A 1 195 ? -20.797 -23.75 -31.297 1 79.25 195 ALA A C 1
ATOM 1404 O O . ALA A 1 195 ? -20.734 -23.094 -32.344 1 79.25 195 ALA A O 1
ATOM 1405 N N . GLY A 1 196 ? -21.891 -24.484 -30.953 1 74.69 196 GLY A N 1
ATOM 1406 C CA . GLY A 1 196 ? -23.141 -24.422 -31.688 1 74.69 196 GLY A CA 1
ATOM 1407 C C . GLY A 1 196 ? -23.125 -25.266 -32.938 1 74.69 196 GLY A C 1
ATOM 1408 O O . GLY A 1 196 ? -24.141 -25.344 -33.656 1 74.69 196 GLY A O 1
ATOM 1409 N N . GLN A 1 197 ? -22.047 -25.891 -33.219 1 77.94 197 GLN A N 1
ATOM 1410 C CA . GLN A 1 197 ? -21.953 -26.688 -34.438 1 77.94 197 GLN A CA 1
ATOM 1411 C C . GLN A 1 197 ? -21.906 -28.188 -34.094 1 77.94 197 GLN A C 1
ATOM 1413 O O . GLN A 1 197 ? -21.297 -28.578 -33.094 1 77.94 197 GLN A O 1
ATOM 1418 N N . GLN A 1 198 ? -22.656 -28.938 -34.812 1 79.94 198 GLN A N 1
ATOM 1419 C CA . GLN A 1 198 ? -22.578 -30.391 -34.688 1 79.94 198 GLN A CA 1
ATOM 1420 C C . GLN A 1 198 ? -21.406 -30.969 -35.469 1 79.94 198 GLN A C 1
ATOM 1422 O O . GLN A 1 198 ? -21.312 -30.797 -36.688 1 79.94 198 GLN A O 1
ATOM 1427 N N . ILE A 1 199 ? -20.516 -31.484 -34.812 1 79.19 199 ILE A N 1
ATOM 1428 C CA . ILE A 1 199 ? -19.297 -31.969 -35.438 1 79.19 199 ILE A CA 1
ATOM 1429 C C . ILE A 1 199 ? -19.156 -33.469 -35.219 1 79.19 199 ILE A C 1
ATOM 1431 O O . ILE A 1 199 ? -19.531 -33.969 -34.156 1 79.19 199 ILE A O 1
ATOM 1435 N N . SER A 1 200 ? -18.672 -34.156 -36.188 1 80.94 200 SER A N 1
ATOM 1436 C CA . SER A 1 200 ? -18.422 -35.594 -36.062 1 80.94 200 SER A CA 1
ATOM 1437 C C . SER A 1 200 ? -17.172 -35.844 -35.25 1 80.94 200 SER A C 1
ATOM 1439 O O . SER A 1 200 ? -16.125 -35.25 -35.469 1 80.94 200 SER A O 1
ATOM 1441 N N . SER A 1 201 ? -17.312 -36.688 -34.219 1 86.19 201 SER A N 1
ATOM 1442 C CA . SER A 1 201 ? -16.188 -37.031 -33.344 1 86.19 201 SER A CA 1
ATOM 1443 C C . SER A 1 201 ? -15.688 -38.438 -33.594 1 86.19 201 SER A C 1
ATOM 1445 O O . SER A 1 201 ? -16.469 -39.375 -33.562 1 86.19 201 SER A O 1
ATOM 1447 N N . ALA A 1 202 ? -14.391 -38.5 -33.875 1 81.5 202 ALA A N 1
ATOM 1448 C CA . ALA A 1 202 ? -13.766 -39.812 -34.062 1 81.5 202 ALA A CA 1
ATOM 1449 C C . ALA A 1 202 ? -13.828 -40.625 -32.781 1 81.5 202 ALA A C 1
ATOM 1451 O O . ALA A 1 202 ? -13.953 -41.875 -32.812 1 81.5 202 ALA A O 1
ATOM 1452 N N . LEU A 1 203 ? -13.812 -40 -31.672 1 87.94 203 LEU A N 1
ATOM 1453 C CA . LEU A 1 203 ? -13.875 -40.688 -30.391 1 87.94 203 LEU A CA 1
ATOM 1454 C C . LEU A 1 203 ? -15.219 -41.375 -30.203 1 87.94 203 LEU A C 1
ATOM 1456 O O . LEU A 1 203 ? -15.266 -42.562 -29.797 1 87.94 203 LEU A O 1
ATOM 1460 N N . PHE A 1 204 ? -16.312 -40.75 -30.547 1 86.44 204 PHE A N 1
ATOM 1461 C CA . PHE A 1 204 ? -17.641 -41.312 -30.375 1 86.44 204 PHE A CA 1
ATOM 1462 C C . PHE A 1 204 ? -17.922 -42.375 -31.422 1 86.44 204 PHE A C 1
ATOM 1464 O O . PHE A 1 204 ? -18.516 -43.406 -31.125 1 86.44 204 PHE A O 1
ATOM 1471 N N . ALA A 1 205 ? -17.375 -42.125 -32.562 1 81.12 205 ALA A N 1
ATOM 1472 C CA . ALA A 1 205 ? -17.625 -43.062 -33.656 1 81.12 205 ALA A CA 1
ATOM 1473 C C . ALA A 1 205 ? -16.938 -44.406 -33.406 1 81.12 205 ALA A C 1
ATOM 1475 O O . ALA A 1 205 ? -17.516 -45.438 -33.656 1 81.12 205 ALA A O 1
ATOM 1476 N N . SER A 1 206 ? -15.82 -44.312 -32.75 1 78.81 206 SER A N 1
ATOM 1477 C CA . SER A 1 206 ? -15.039 -45.531 -32.625 1 78.81 206 SER A CA 1
ATOM 1478 C C . SER A 1 206 ? -15.344 -46.25 -31.312 1 78.81 206 SER A C 1
ATOM 1480 O O . SER A 1 206 ? -15.141 -47.469 -31.188 1 78.81 206 SER A O 1
ATOM 1482 N N . ASN A 1 207 ? -15.898 -45.594 -30.328 1 85.75 207 ASN A N 1
ATOM 1483 C CA . ASN A 1 207 ? -15.891 -46.188 -29 1 85.75 207 ASN A CA 1
ATOM 1484 C C . ASN A 1 207 ? -17.281 -46.25 -28.391 1 85.75 207 ASN A C 1
ATOM 1486 O O . ASN A 1 207 ? -17.531 -46.969 -27.438 1 85.75 207 ASN A O 1
ATOM 1490 N N . LEU A 1 208 ? -18.281 -45.562 -28.891 1 86.56 208 LEU A N 1
ATOM 1491 C CA . LEU A 1 208 ? -19.578 -45.438 -28.219 1 86.56 208 LEU A CA 1
ATOM 1492 C C . LEU A 1 208 ? -20.297 -46.781 -28.172 1 86.56 208 LEU A C 1
ATOM 1494 O O . LEU A 1 208 ? -20.703 -47.25 -27.109 1 86.56 208 LEU A O 1
ATOM 1498 N N . ILE A 1 209 ? -20.406 -47.344 -29.266 1 79.38 209 ILE A N 1
ATOM 1499 C CA . ILE A 1 209 ? -21.188 -48.594 -29.328 1 79.38 209 ILE A CA 1
ATOM 1500 C C . ILE A 1 209 ? -20.422 -49.719 -28.656 1 79.38 209 ILE A C 1
ATOM 1502 O O . ILE A 1 209 ? -21.031 -50.562 -27.969 1 79.38 209 ILE A O 1
ATOM 1506 N N . SER A 1 210 ? -19.109 -49.719 -28.812 1 78.44 210 SER A N 1
ATOM 1507 C CA . SER A 1 210 ? -18.297 -50.75 -28.172 1 78.44 210 SER A CA 1
ATOM 1508 C C . SER A 1 210 ? -18.375 -50.656 -26.641 1 78.44 210 SER A C 1
ATOM 1510 O O . SER A 1 210 ? -18.516 -51.656 -25.953 1 78.44 210 SER A O 1
ATOM 1512 N N . SER A 1 211 ? -18.328 -49.531 -26.172 1 87.12 211 SER A N 1
ATOM 1513 C CA . SER A 1 211 ? -18.391 -49.344 -24.719 1 87.12 211 SER A CA 1
ATOM 1514 C C . SER A 1 211 ? -19.766 -49.688 -24.188 1 87.12 211 SER A C 1
ATOM 1516 O O . SER A 1 211 ? -19.906 -50.25 -23.094 1 87.12 211 SER A O 1
ATOM 1518 N N . TYR A 1 212 ? -20.812 -49.375 -24.875 1 85.19 212 TYR A N 1
ATOM 1519 C CA . TYR A 1 212 ? -22.188 -49.688 -24.469 1 85.19 212 TYR A CA 1
ATOM 1520 C C . TYR A 1 212 ? -22.375 -51.188 -24.375 1 85.19 212 TYR A C 1
ATOM 1522 O O . TYR A 1 212 ? -22.891 -51.688 -23.359 1 85.19 212 TYR A O 1
ATOM 1530 N N . GLN A 1 213 ? -21.922 -51.844 -25.266 1 77.56 213 GLN A N 1
ATOM 1531 C CA . GLN A 1 213 ? -22.141 -53.281 -25.312 1 77.56 213 GLN A CA 1
ATOM 1532 C C . GLN A 1 213 ? -21.344 -54 -24.219 1 77.56 213 GLN A C 1
ATOM 1534 O O . GLN A 1 213 ? -21.844 -54.906 -23.578 1 77.56 213 GLN A O 1
ATOM 1539 N N . LYS A 1 214 ? -20.078 -53.562 -24.109 1 79.12 214 LYS A N 1
ATOM 1540 C CA . LYS A 1 214 ? -19.25 -54.188 -23.062 1 79.12 214 LYS A CA 1
ATOM 1541 C C . LYS A 1 214 ? -19.812 -53.875 -21.688 1 79.12 214 LYS A C 1
ATOM 1543 O O . LYS A 1 214 ? -19.688 -54.719 -20.766 1 79.12 214 LYS A O 1
ATOM 1548 N N . CYS A 1 215 ? -20.375 -52.75 -21.578 1 86.25 215 CYS A N 1
ATOM 1549 C CA . CYS A 1 215 ? -20.984 -52.406 -20.297 1 86.25 215 CYS A CA 1
ATOM 1550 C C . CYS A 1 215 ? -22.266 -53.188 -20.078 1 86.25 215 CYS A C 1
ATOM 1552 O O . CYS A 1 215 ? -22.531 -53.656 -18.969 1 86.25 215 CYS A O 1
ATOM 1554 N N . LEU A 1 216 ? -23.094 -53.25 -21.062 1 80.5 216 LEU A N 1
ATOM 1555 C CA . LEU A 1 216 ? -24.391 -53.906 -20.938 1 80.5 216 LEU A CA 1
ATOM 1556 C C . LEU A 1 216 ? -24.219 -55.406 -20.703 1 80.5 216 LEU A C 1
ATOM 1558 O O . LEU A 1 216 ? -24.75 -55.938 -19.734 1 80.5 216 LEU A O 1
ATOM 1562 N N . ASP A 1 217 ? -23.359 -56 -21.5 1 70.56 217 ASP A N 1
ATOM 1563 C CA . ASP A 1 217 ? -23.281 -57.469 -21.484 1 70.56 217 ASP A CA 1
ATOM 1564 C C . ASP A 1 217 ? -22.188 -57.938 -20.531 1 70.56 217 ASP A C 1
ATOM 1566 O O . ASP A 1 217 ? -22.328 -58.969 -19.875 1 70.56 217 ASP A O 1
ATOM 1570 N N . GLY A 1 218 ? -21.031 -57.281 -20.531 1 66.81 218 GLY A N 1
ATOM 1571 C CA . GLY A 1 218 ? -19.875 -57.75 -19.812 1 66.81 218 GLY A CA 1
ATOM 1572 C C . GLY A 1 218 ? -19.781 -57.219 -18.391 1 66.81 218 GLY A C 1
ATOM 1573 O O . GLY A 1 218 ? -18.984 -57.719 -17.594 1 66.81 218 GLY A O 1
ATOM 1574 N N . LYS A 1 219 ? -20.594 -56.281 -18.016 1 71.25 219 LYS A N 1
ATOM 1575 C CA . LYS A 1 219 ? -20.5 -55.594 -16.734 1 71.25 219 LYS A CA 1
ATOM 1576 C C . LYS A 1 219 ? -19.062 -55.156 -16.422 1 71.25 219 LYS A C 1
ATOM 1578 O O . LYS A 1 219 ? -18.578 -55.344 -15.312 1 71.25 219 LYS A O 1
ATOM 1583 N N . ASP A 1 220 ? -18.344 -54.875 -17.578 1 78.19 220 ASP A N 1
ATOM 1584 C CA . ASP A 1 220 ? -16.969 -54.375 -17.453 1 78.19 220 ASP A CA 1
ATOM 1585 C C . ASP A 1 220 ? -16.969 -52.969 -16.859 1 78.19 220 ASP A C 1
ATOM 1587 O O . ASP A 1 220 ? -17.484 -52.031 -17.484 1 78.19 220 ASP A O 1
ATOM 1591 N N . SER A 1 221 ? -16.422 -52.875 -15.75 1 87 221 SER A N 1
ATOM 1592 C CA . SER A 1 221 ? -16.406 -51.594 -15.07 1 87 221 SER A CA 1
ATOM 1593 C C . SER A 1 221 ? -15.695 -50.531 -15.891 1 87 221 SER A C 1
ATOM 1595 O O . SER A 1 221 ? -16.094 -49.344 -15.914 1 87 221 SER A O 1
ATOM 1597 N N . VAL A 1 222 ? -14.602 -50.844 -16.609 1 88.44 222 VAL A N 1
ATOM 1598 C CA . VAL A 1 222 ? -13.844 -49.875 -17.406 1 88.44 222 VAL A CA 1
ATOM 1599 C C . VAL A 1 222 ? -14.688 -49.375 -18.578 1 88.44 222 VAL A C 1
ATOM 1601 O O . VAL A 1 222 ? -14.711 -48.188 -18.875 1 88.44 222 VAL A O 1
ATOM 1604 N N . ALA A 1 223 ? -15.438 -50.312 -19.203 1 87.25 223 ALA A N 1
ATOM 1605 C CA . ALA A 1 223 ? -16.297 -49.938 -20.328 1 87.25 223 ALA A CA 1
ATOM 1606 C C . ALA A 1 223 ? -17.469 -49.094 -19.844 1 87.25 223 ALA A C 1
ATOM 1608 O O . ALA A 1 223 ? -17.922 -48.156 -20.547 1 87.25 223 ALA A O 1
ATOM 1609 N N . CYS A 1 224 ? -18 -49.438 -18.75 1 91.44 224 CYS A N 1
ATOM 1610 C CA . CYS A 1 224 ? -19.094 -48.656 -18.219 1 91.44 224 CYS A CA 1
ATOM 1611 C C . CYS A 1 224 ? -18.625 -47.219 -17.891 1 91.44 224 CYS A C 1
ATOM 1613 O O . CYS A 1 224 ? -19.359 -46.281 -18.125 1 91.44 224 CYS A O 1
ATOM 1615 N N . ASN A 1 225 ? -17.484 -47.156 -17.328 1 94.06 225 ASN A N 1
ATOM 1616 C CA . ASN A 1 225 ? -16.922 -45.812 -17.094 1 94.06 225 ASN A CA 1
ATOM 1617 C C . ASN A 1 225 ? -16.703 -45.062 -18.391 1 94.06 225 ASN A C 1
ATOM 1619 O O . ASN A 1 225 ? -16.875 -43.844 -18.438 1 94.06 225 ASN A O 1
ATOM 1623 N N . PHE A 1 226 ? -16.219 -45.781 -19.344 1 93.25 226 PHE A N 1
ATOM 1624 C CA . PHE A 1 226 ? -16 -45.125 -20.641 1 93.25 226 PHE A CA 1
ATOM 1625 C C . PHE A 1 226 ? -17.297 -44.562 -21.203 1 93.25 226 PHE A C 1
ATOM 1627 O O . PHE A 1 226 ? -17.344 -43.438 -21.703 1 93.25 226 PHE A O 1
ATOM 1634 N N . LEU A 1 227 ? -18.328 -45.312 -21.109 1 91.69 227 LEU A N 1
ATOM 1635 C CA . LEU A 1 227 ? -19.641 -44.875 -21.562 1 91.69 227 LEU A CA 1
ATOM 1636 C C . LEU A 1 227 ? -20.094 -43.656 -20.75 1 91.69 227 LEU A C 1
ATOM 1638 O O . LEU A 1 227 ? -20.656 -42.719 -21.297 1 91.69 227 LEU A O 1
ATOM 1642 N N . ALA A 1 228 ? -19.906 -43.75 -19.531 1 93.81 228 ALA A N 1
ATOM 1643 C CA . ALA A 1 228 ? -20.25 -42.625 -18.672 1 93.81 228 ALA A CA 1
ATOM 1644 C C . ALA A 1 228 ? -19.469 -41.375 -19.062 1 93.81 228 ALA A C 1
ATOM 1646 O O . ALA A 1 228 ? -20 -40.25 -19.047 1 93.81 228 ALA A O 1
ATOM 1647 N N . ASN A 1 229 ? -18.156 -41.5 -19.344 1 94.56 229 ASN A N 1
ATOM 1648 C CA . ASN A 1 229 ? -17.312 -40.406 -19.766 1 94.56 229 ASN A CA 1
ATOM 1649 C C . ASN A 1 229 ? -17.844 -39.75 -21.047 1 94.56 229 ASN A C 1
ATOM 1651 O O . ASN A 1 229 ? -17.828 -38.531 -21.188 1 94.56 229 ASN A O 1
ATOM 1655 N N . LEU A 1 230 ? -18.266 -40.562 -21.938 1 91.94 230 LEU A N 1
ATOM 1656 C CA . LEU A 1 230 ? -18.812 -40.031 -23.188 1 91.94 230 LEU A CA 1
ATOM 1657 C C . LEU A 1 230 ? -20.109 -39.25 -22.938 1 91.94 230 LEU A C 1
ATOM 1659 O O . LEU A 1 230 ? -20.391 -38.281 -23.625 1 91.94 230 LEU A O 1
ATOM 1663 N N . CYS A 1 231 ? -20.812 -39.719 -22 1 91.06 231 CYS A N 1
ATOM 1664 C CA . CYS A 1 231 ? -22.016 -39 -21.609 1 91.06 231 CYS A CA 1
ATOM 1665 C C . CYS A 1 231 ? -21.672 -37.625 -21.016 1 91.06 231 CYS A C 1
ATOM 1667 O O . CYS A 1 231 ? -22.281 -36.625 -21.375 1 91.06 231 CYS A O 1
ATOM 1669 N N . VAL A 1 232 ? -20.734 -37.625 -20.172 1 92.38 232 VAL A N 1
ATOM 1670 C CA . VAL A 1 232 ? -20.344 -36.375 -19.484 1 92.38 232 VAL A CA 1
ATOM 1671 C C . VAL A 1 232 ? -19.75 -35.406 -20.5 1 92.38 232 VAL A C 1
ATOM 1673 O O . VAL A 1 232 ? -19.906 -34.188 -20.344 1 92.38 232 VAL A O 1
ATOM 1676 N N . LEU A 1 233 ? -19.094 -35.844 -21.516 1 90.19 233 LEU A N 1
ATOM 1677 C CA . LEU A 1 233 ? -18.531 -35 -22.547 1 90.19 233 LEU A CA 1
ATOM 1678 C C . LEU A 1 233 ? -19.641 -34.281 -23.312 1 90.19 233 LEU A C 1
ATOM 1680 O O . LEU A 1 233 ? -19.391 -33.219 -23.922 1 90.19 233 LEU A O 1
ATOM 1684 N N . GLN A 1 234 ? -20.797 -34.844 -23.234 1 85.62 234 GLN A N 1
ATOM 1685 C CA . GLN A 1 234 ? -21.969 -34.188 -23.828 1 85.62 234 GLN A CA 1
ATOM 1686 C C . GLN A 1 234 ? -22.734 -33.406 -22.781 1 85.62 234 GLN A C 1
ATOM 1688 O O . GLN A 1 234 ? -23.938 -33.156 -22.953 1 85.62 234 GLN A O 1
ATOM 1693 N N . LEU A 1 235 ? -22.109 -33.094 -21.719 1 85.19 235 LEU A N 1
ATOM 1694 C CA . LEU A 1 235 ? -22.625 -32.312 -20.609 1 85.19 235 LEU A CA 1
ATOM 1695 C C . LEU A 1 235 ? -23.828 -33 -19.984 1 85.19 235 LEU A C 1
ATOM 1697 O O . LEU A 1 235 ? -24.781 -32.312 -19.578 1 85.19 235 LEU A O 1
ATOM 1701 N N . SER A 1 236 ? -23.812 -34.344 -20.078 1 75.69 236 SER A N 1
ATOM 1702 C CA . SER A 1 236 ? -24.812 -35.188 -19.438 1 75.69 236 SER A CA 1
ATOM 1703 C C . SER A 1 236 ? -26.234 -34.812 -19.859 1 75.69 236 SER A C 1
ATOM 1705 O O . SER A 1 236 ? -27.156 -34.812 -19.047 1 75.69 236 SER A O 1
ATOM 1707 N N . SER A 1 237 ? -26.281 -34.375 -21.047 1 77.75 237 SER A N 1
ATOM 1708 C CA . SER A 1 237 ? -27.609 -34.062 -21.562 1 77.75 237 SER A CA 1
ATOM 1709 C C . SER A 1 237 ? -28.391 -35.312 -21.875 1 77.75 237 SER A C 1
ATOM 1711 O O . SER A 1 237 ? -27.844 -36.281 -22.422 1 77.75 237 SER A O 1
ATOM 1713 N N . SER A 1 238 ? -29.578 -35.375 -21.422 1 74.75 238 SER A N 1
ATOM 1714 C CA . SER A 1 238 ? -30.438 -36.531 -21.641 1 74.75 238 SER A CA 1
ATOM 1715 C C . SER A 1 238 ? -30.672 -36.75 -23.125 1 74.75 238 SER A C 1
ATOM 1717 O O . SER A 1 238 ? -30.984 -37.875 -23.547 1 74.75 238 SER A O 1
ATOM 1719 N N . SER A 1 239 ? -30.422 -35.688 -23.891 1 73.75 239 SER A N 1
ATOM 1720 C CA . SER A 1 239 ? -30.672 -35.812 -25.312 1 73.75 239 SER A CA 1
ATOM 1721 C C . SER A 1 239 ? -29.438 -36.375 -26.031 1 73.75 239 SER A C 1
ATOM 1723 O O . SER A 1 239 ? -29.516 -36.75 -27.203 1 73.75 239 SER A O 1
ATOM 1725 N N . GLY A 1 240 ? -28.391 -36.562 -25.328 1 79.06 240 GLY A N 1
ATOM 1726 C CA . GLY A 1 240 ? -27.203 -37.125 -25.953 1 79.06 240 GLY A CA 1
ATOM 1727 C C . GLY A 1 240 ? -27.266 -38.625 -26.141 1 79.06 240 GLY A C 1
ATOM 1728 O O . GLY A 1 240 ? -27.891 -39.312 -25.344 1 79.06 240 GLY A O 1
ATOM 1729 N N . SER A 1 241 ? -26.688 -39.094 -27.172 1 83.44 241 SER A N 1
ATOM 1730 C CA . SER A 1 241 ? -26.719 -40.5 -27.484 1 83.44 241 SER A CA 1
ATOM 1731 C C . SER A 1 241 ? -26.047 -41.344 -26.406 1 83.44 241 SER A C 1
ATOM 1733 O O . SER A 1 241 ? -26.562 -42.375 -26 1 83.44 241 SER A O 1
ATOM 1735 N N . ALA A 1 242 ? -24.953 -40.844 -25.891 1 88.5 242 ALA A N 1
ATOM 1736 C CA . ALA A 1 242 ? -24.219 -41.594 -24.875 1 88.5 242 ALA A CA 1
ATOM 1737 C C . ALA A 1 242 ? -25 -41.688 -23.578 1 88.5 242 ALA A C 1
ATOM 1739 O O . ALA A 1 242 ? -25.047 -42.719 -22.938 1 88.5 242 ALA A O 1
ATOM 1740 N N . CYS A 1 243 ? -25.672 -40.688 -23.234 1 88.62 243 CYS A N 1
ATOM 1741 C CA . CYS A 1 243 ? -26.438 -40.656 -21.984 1 88.62 243 CYS A CA 1
ATOM 1742 C C . CYS A 1 243 ? -27.688 -41.531 -22.109 1 88.62 243 CYS A C 1
ATOM 1744 O O . CYS A 1 243 ? -28.125 -42.156 -21.125 1 88.62 243 CYS A O 1
ATOM 1746 N N . SER A 1 244 ? -28.281 -41.469 -23.281 1 86.94 244 SER A N 1
ATOM 1747 C CA . SER A 1 244 ? -29.453 -42.312 -23.484 1 86.94 244 SER A CA 1
ATOM 1748 C C . SER A 1 244 ? -29.078 -43.781 -23.375 1 86.94 244 SER A C 1
ATOM 1750 O O . SER A 1 244 ? -29.844 -44.594 -22.812 1 86.94 244 SER A O 1
ATOM 1752 N N . LEU A 1 245 ? -27.969 -44.094 -23.875 1 86.75 245 LEU A N 1
ATOM 1753 C CA . LEU A 1 245 ? -27.5 -45.469 -23.781 1 86.75 245 LEU A CA 1
ATOM 1754 C C . LEU A 1 245 ? -27.172 -45.844 -22.344 1 86.75 245 LEU A C 1
ATOM 1756 O O . LEU A 1 245 ? -27.453 -46.969 -21.906 1 86.75 245 LEU A O 1
ATOM 1760 N N . LEU A 1 246 ? -26.594 -44.969 -21.688 1 89.5 246 LEU A N 1
ATOM 1761 C CA . LEU A 1 246 ? -26.281 -45.188 -20.281 1 89.5 246 LEU A CA 1
ATOM 1762 C C . LEU A 1 246 ? -27.547 -45.406 -19.469 1 89.5 246 LEU A C 1
ATOM 1764 O O . LEU A 1 246 ? -27.578 -46.219 -18.547 1 89.5 246 LEU A O 1
ATOM 1768 N N . ALA A 1 247 ? -28.562 -44.656 -19.797 1 87.5 247 ALA A N 1
ATOM 1769 C CA . ALA A 1 247 ? -29.844 -44.781 -19.109 1 87.5 247 ALA A CA 1
ATOM 1770 C C . ALA A 1 247 ? -30.453 -46.156 -19.344 1 87.5 247 ALA A C 1
ATOM 1772 O O . ALA A 1 247 ? -31.109 -46.719 -18.469 1 87.5 247 ALA A O 1
ATOM 1773 N N . GLN A 1 248 ? -30.219 -46.656 -20.453 1 84 248 GLN A N 1
ATOM 1774 C CA . GLN A 1 248 ? -30.734 -47.969 -20.781 1 84 248 GLN A CA 1
ATOM 1775 C C . GLN A 1 248 ? -30.031 -49.031 -19.938 1 84 248 GLN A C 1
ATOM 1777 O O . GLN A 1 248 ? -30.672 -50 -19.484 1 84 248 GLN A O 1
ATOM 1782 N N . VAL A 1 249 ? -28.75 -48.844 -19.75 1 86.06 249 VAL A N 1
ATOM 1783 C CA . VAL A 1 249 ? -28 -49.812 -18.953 1 86.06 249 VAL A CA 1
ATOM 1784 C C . VAL A 1 249 ? -28.453 -49.719 -17.484 1 86.06 249 VAL A C 1
ATOM 1786 O O . VAL A 1 249 ? -28.531 -50.719 -16.781 1 86.06 249 VAL A O 1
ATOM 1789 N N . GLN A 1 250 ? -28.766 -48.594 -17.125 1 86.88 250 GLN A N 1
ATOM 1790 C CA . GLN A 1 250 ? -29.156 -48.344 -15.75 1 86.88 250 GLN A CA 1
ATOM 1791 C C . GLN A 1 250 ? -30.453 -49.062 -15.406 1 86.88 250 GLN A C 1
ATOM 1793 O O . GLN A 1 250 ? -30.609 -49.562 -14.289 1 86.88 250 GLN A O 1
ATOM 1798 N N . THR A 1 251 ? -31.344 -49.062 -16.297 1 82.62 251 THR A N 1
ATOM 1799 C CA . THR A 1 251 ? -32.625 -49.719 -16.062 1 82.62 251 THR A CA 1
ATOM 1800 C C . THR A 1 251 ? -32.469 -51.219 -15.844 1 82.62 251 THR A C 1
ATOM 1802 O O . THR A 1 251 ? -33.25 -51.844 -15.125 1 82.62 251 THR A O 1
ATOM 1805 N N . GLY A 1 252 ? -31.406 -51.812 -16.344 1 77.12 252 GLY A N 1
ATOM 1806 C CA . GLY A 1 252 ? -31.203 -53.25 -16.219 1 77.12 252 GLY A CA 1
ATOM 1807 C C . GLY A 1 252 ? -30.406 -53.625 -14.984 1 77.12 252 GLY A C 1
ATOM 1808 O O . GLY A 1 252 ? -30.266 -54.812 -14.672 1 77.12 252 GLY A O 1
ATOM 1809 N N . ARG A 1 253 ? -29.922 -52.625 -14.164 1 83.5 253 ARG A N 1
ATOM 1810 C CA . ARG A 1 253 ? -29.062 -52.938 -13.016 1 83.5 253 ARG A CA 1
ATOM 1811 C C . ARG A 1 253 ? -29.828 -52.75 -11.711 1 83.5 253 ARG A C 1
ATOM 1813 O O . ARG A 1 253 ? -30.766 -51.938 -11.633 1 83.5 253 ARG A O 1
ATOM 1820 N N . GLN A 1 254 ? -29.438 -53.531 -10.68 1 81.81 254 GLN A N 1
ATOM 1821 C CA . GLN A 1 254 ? -30.062 -53.438 -9.359 1 81.81 254 GLN A CA 1
ATOM 1822 C C . GLN A 1 254 ? -29.516 -52.25 -8.578 1 81.81 254 GLN A C 1
ATOM 1824 O O . GLN A 1 254 ? -28.344 -51.875 -8.703 1 81.81 254 GLN A O 1
ATOM 1829 N N . PRO A 1 255 ? -30.375 -51.656 -7.855 1 81.69 255 PRO A N 1
ATOM 1830 C CA . PRO A 1 255 ? -29.938 -50.531 -7.035 1 81.69 255 PRO A CA 1
ATOM 1831 C C . PRO A 1 255 ? -28.938 -50.938 -5.957 1 81.69 255 PRO A C 1
ATOM 1833 O O . PRO A 1 255 ? -29.062 -52 -5.375 1 81.69 255 PRO A O 1
ATOM 1836 N N . LEU A 1 256 ? -27.859 -50.156 -5.816 1 75.31 256 LEU A N 1
ATOM 1837 C CA . LEU A 1 256 ? -26.844 -50.406 -4.801 1 75.31 256 LEU A CA 1
ATOM 1838 C C . LEU A 1 256 ? -27.359 -50.031 -3.416 1 75.31 256 LEU A C 1
ATOM 1840 O O . LEU A 1 256 ? -27.047 -50.688 -2.428 1 75.31 256 LEU A O 1
ATOM 1844 N N . THR A 1 257 ? -28.031 -48.906 -3.371 1 73.31 257 THR A N 1
ATOM 1845 C CA . THR A 1 257 ? -28.562 -48.375 -2.121 1 73.31 257 THR A CA 1
ATOM 1846 C C . THR A 1 257 ? -30.047 -48.094 -2.246 1 73.31 257 THR A C 1
ATOM 1848 O O . THR A 1 257 ? -30.703 -48.562 -3.188 1 73.31 257 THR A O 1
ATOM 1851 N N . THR A 1 258 ? -30.562 -47.344 -1.226 1 73.38 258 THR A N 1
ATOM 1852 C CA . THR A 1 258 ? -31.969 -46.938 -1.224 1 73.38 258 THR A CA 1
ATOM 1853 C C . THR A 1 258 ? -32.219 -45.906 -2.312 1 73.38 258 THR A C 1
ATOM 1855 O O . THR A 1 258 ? -33.375 -45.625 -2.641 1 73.38 258 THR A O 1
ATOM 1858 N N . ILE A 1 259 ? -31.141 -45.562 -2.957 1 77.62 259 ILE A N 1
ATOM 1859 C CA . ILE A 1 259 ? -31.281 -44.594 -4.039 1 77.62 259 ILE A CA 1
ATOM 1860 C C . ILE A 1 259 ? -31.453 -45.312 -5.367 1 77.62 259 ILE A C 1
ATOM 1862 O O . ILE A 1 259 ? -30.562 -46.062 -5.793 1 77.62 259 ILE A O 1
ATOM 1866 N N . GLN A 1 260 ? -32.469 -45.062 -6.027 1 76.06 260 GLN A N 1
ATOM 1867 C CA . GLN A 1 260 ? -32.812 -45.812 -7.227 1 76.06 260 GLN A CA 1
ATOM 1868 C C . GLN A 1 260 ? -31.859 -45.5 -8.375 1 76.06 260 GLN A C 1
ATOM 1870 O O . GLN A 1 260 ? -31.641 -46.344 -9.25 1 76.06 260 GLN A O 1
ATOM 1875 N N . SER A 1 261 ? -31.281 -44.375 -8.289 1 81.38 261 SER A N 1
ATOM 1876 C CA . SER A 1 261 ? -30.438 -44 -9.414 1 81.38 261 SER A CA 1
ATOM 1877 C C . SER A 1 261 ? -29.016 -44.5 -9.227 1 81.38 261 SER A C 1
ATOM 1879 O O . SER A 1 261 ? -28.234 -44.562 -10.18 1 81.38 261 SER A O 1
ATOM 1881 N N . TRP A 1 262 ? -28.719 -44.938 -8.055 1 83.75 262 TRP A N 1
ATOM 1882 C CA . TRP A 1 262 ? -27.406 -45.5 -7.754 1 83.75 262 TRP A CA 1
ATOM 1883 C C . TRP A 1 262 ? -27.406 -47.031 -7.887 1 83.75 262 TRP A C 1
ATOM 1885 O O . TRP A 1 262 ? -27.859 -47.719 -6.98 1 83.75 262 TRP A O 1
ATOM 1895 N N . ARG A 1 263 ? -26.844 -47.438 -9.008 1 85.81 263 ARG A N 1
ATOM 1896 C CA . ARG A 1 263 ? -26.969 -48.844 -9.352 1 85.81 263 ARG A CA 1
ATOM 1897 C C . ARG A 1 263 ? -25.625 -49.562 -9.227 1 85.81 263 ARG A C 1
ATOM 1899 O O . ARG A 1 263 ? -24.578 -48.938 -9.195 1 85.81 263 ARG A O 1
ATOM 1906 N N . GLU A 1 264 ? -25.719 -50.844 -9.156 1 83.12 264 GLU A N 1
ATOM 1907 C CA . GLU A 1 264 ? -24.516 -51.656 -8.977 1 83.12 264 GLU A CA 1
ATOM 1908 C C . GLU A 1 264 ? -23.672 -51.719 -10.25 1 83.12 264 GLU A C 1
ATOM 1910 O O . GLU A 1 264 ? -24.219 -51.781 -11.352 1 83.12 264 GLU A O 1
ATOM 1915 N N . GLN A 1 265 ? -22.375 -51.531 -10.148 1 82.81 265 GLN A N 1
ATOM 1916 C CA . GLN A 1 265 ? -21.359 -51.656 -11.195 1 82.81 265 GLN A CA 1
ATOM 1917 C C . GLN A 1 265 ? -21.609 -50.625 -12.312 1 82.81 265 GLN A C 1
ATOM 1919 O O . GLN A 1 265 ? -21.469 -50.969 -13.492 1 82.81 265 GLN A O 1
ATOM 1924 N N . LEU A 1 266 ? -22.219 -49.625 -11.984 1 89.25 266 LEU A N 1
ATOM 1925 C CA . LEU A 1 266 ? -22.453 -48.5 -12.891 1 89.25 266 LEU A CA 1
ATOM 1926 C C . LEU A 1 266 ? -22.141 -47.188 -12.203 1 89.25 266 LEU A C 1
ATOM 1928 O O . LEU A 1 266 ? -22.516 -46.969 -11.047 1 89.25 266 LEU A O 1
ATOM 1932 N N . PRO A 1 267 ? -21.391 -46.344 -12.914 1 91.56 267 PRO A N 1
ATOM 1933 C CA . PRO A 1 267 ? -21.141 -45.031 -12.32 1 91.56 267 PRO A CA 1
ATOM 1934 C C . PRO A 1 267 ? -22.406 -44.219 -12.141 1 91.56 267 PRO A C 1
ATOM 1936 O O . PRO A 1 267 ? -23.297 -44.25 -13 1 91.56 267 PRO A O 1
ATOM 1939 N N . TRP A 1 268 ? -22.531 -43.562 -11.031 1 89 268 TRP A N 1
ATOM 1940 C CA . TRP A 1 268 ? -23.688 -42.75 -10.703 1 89 268 TRP A CA 1
ATOM 1941 C C . TRP A 1 268 ? -23.547 -41.344 -11.32 1 89 268 TRP A C 1
ATOM 1943 O O . TRP A 1 268 ? -23.078 -40.406 -10.672 1 89 268 TRP A O 1
ATOM 1953 N N . ILE A 1 269 ? -23.922 -41.156 -12.547 1 89.56 269 ILE A N 1
ATOM 1954 C CA . ILE A 1 269 ? -23.688 -39.938 -13.281 1 89.56 269 ILE A CA 1
ATOM 1955 C C . ILE A 1 269 ? -25.016 -39.188 -13.492 1 89.56 269 ILE A C 1
ATOM 1957 O O . ILE A 1 269 ? -25.109 -38 -13.273 1 89.56 269 ILE A O 1
ATOM 1961 N N . ILE A 1 270 ? -26.062 -39.844 -13.891 1 82.38 270 ILE A N 1
ATOM 1962 C CA . ILE A 1 270 ? -27.344 -39.188 -14.203 1 82.38 270 ILE A CA 1
ATOM 1963 C C . ILE A 1 270 ? -28.188 -39.125 -12.938 1 82.38 270 ILE A C 1
ATOM 1965 O O . ILE A 1 270 ? -28.578 -40.156 -12.375 1 82.38 270 ILE A O 1
ATOM 1969 N N . LEU A 1 271 ? -28.328 -37.844 -12.57 1 85.94 271 LEU A N 1
ATOM 1970 C CA . LEU A 1 271 ? -29.156 -37.594 -11.391 1 85.94 271 LEU A CA 1
ATOM 1971 C C . LEU A 1 271 ? -30.469 -36.938 -11.773 1 85.94 271 LEU A C 1
ATOM 1973 O O . LEU A 1 271 ? -30.5 -36.062 -12.648 1 85.94 271 LEU A O 1
ATOM 1977 N N . SER A 1 272 ? -31.547 -37.406 -11.164 1 83.19 272 SER A N 1
ATOM 1978 C CA . SER A 1 272 ? -32.812 -36.688 -11.289 1 83.19 272 SER A CA 1
ATOM 1979 C C . SER A 1 272 ? -32.812 -35.438 -10.398 1 83.19 272 SER A C 1
ATOM 1981 O O . SER A 1 272 ? -31.984 -35.281 -9.508 1 83.19 272 SER A O 1
ATOM 1983 N N . GLN A 1 273 ? -33.688 -34.562 -10.703 1 85.69 273 GLN A N 1
ATOM 1984 C CA . GLN A 1 273 ? -33.812 -33.375 -9.906 1 85.69 273 GLN A CA 1
ATOM 1985 C C . GLN A 1 273 ? -34.094 -33.688 -8.445 1 85.69 273 GLN A C 1
ATOM 1987 O O . GLN A 1 273 ? -33.594 -33.031 -7.539 1 85.69 273 GLN A O 1
ATOM 1992 N N . THR A 1 274 ? -34.844 -34.719 -8.258 1 84.88 274 THR A N 1
ATOM 1993 C CA . THR A 1 274 ? -35.188 -35.125 -6.902 1 84.88 274 THR A CA 1
ATOM 1994 C C . THR A 1 274 ? -33.969 -35.688 -6.184 1 84.88 274 THR A C 1
ATOM 1996 O O . THR A 1 274 ? -33.781 -35.438 -4.996 1 84.88 274 THR A O 1
ATOM 1999 N N . ASP A 1 275 ? -33.219 -36.469 -6.926 1 84.88 275 ASP A N 1
ATOM 2000 C CA . ASP A 1 275 ? -32.031 -37.031 -6.34 1 84.88 275 ASP A CA 1
ATOM 2001 C C . ASP A 1 275 ? -31.016 -35.938 -5.984 1 84.88 275 ASP A C 1
ATOM 2003 O O . ASP A 1 275 ? -30.344 -36.031 -4.945 1 84.88 275 ASP A O 1
ATOM 2007 N N . TYR A 1 276 ? -30.953 -35.031 -6.859 1 88.69 276 TYR A N 1
ATOM 2008 C CA . TYR A 1 276 ? -30.031 -33.906 -6.617 1 88.69 276 TYR A CA 1
ATOM 2009 C C . TYR A 1 276 ? -30.422 -33.156 -5.355 1 88.69 276 TYR A C 1
ATOM 2011 O O . TYR A 1 276 ? -29.562 -32.812 -4.539 1 88.69 276 TYR A O 1
ATOM 2019 N N . GLN A 1 277 ? -31.656 -32.812 -5.191 1 87.62 277 GLN A N 1
ATOM 2020 C CA . GLN A 1 277 ? -32.125 -32.062 -4.027 1 87.62 277 GLN A CA 1
ATOM 2021 C C . GLN A 1 277 ? -31.906 -32.875 -2.744 1 87.62 277 GLN A C 1
ATOM 2023 O O . GLN A 1 277 ? -31.516 -32.312 -1.716 1 87.62 277 GLN A O 1
ATOM 2028 N N . SER A 1 278 ? -32.125 -34.125 -2.84 1 87.19 278 SER A N 1
ATOM 2029 C CA . SER A 1 278 ? -31.922 -34.969 -1.668 1 87.19 278 SER A CA 1
ATOM 2030 C C . SER A 1 278 ? -30.453 -35.031 -1.29 1 87.19 278 SER A C 1
ATOM 2032 O O . SER A 1 278 ? -30.109 -35.062 -0.106 1 87.19 278 SER A O 1
ATOM 2034 N N . LEU A 1 279 ? -29.688 -35.094 -2.262 1 88.56 279 LEU A N 1
ATOM 2035 C CA . LEU A 1 279 ? -28.25 -35.156 -2.023 1 88.56 279 LEU A CA 1
ATOM 2036 C C . LEU A 1 279 ? -27.719 -33.844 -1.493 1 88.56 279 LEU A C 1
ATOM 2038 O O . LEU A 1 279 ? -26.875 -33.812 -0.606 1 88.56 279 LEU A O 1
ATOM 2042 N N . SER A 1 280 ? -28.219 -32.75 -2.047 1 89.56 280 SER A N 1
ATOM 2043 C CA . SER A 1 280 ? -27.734 -31.422 -1.679 1 89.56 280 SER A CA 1
ATOM 2044 C C . SER A 1 280 ? -28.188 -31.047 -0.268 1 89.56 280 SER A C 1
ATOM 2046 O O . SER A 1 280 ? -27.531 -30.234 0.395 1 89.56 280 SER A O 1
ATOM 2048 N N . THR A 1 281 ? -29.266 -31.641 0.211 1 87.56 281 THR A N 1
ATOM 2049 C CA . THR A 1 281 ? -29.781 -31.281 1.526 1 87.56 281 THR A CA 1
ATOM 2050 C C . THR A 1 281 ? -29.547 -32.406 2.527 1 87.56 281 THR A C 1
ATOM 2052 O O . THR A 1 281 ? -30.172 -32.438 3.592 1 87.56 281 THR A O 1
ATOM 2055 N N . TYR A 1 282 ? -28.672 -33.281 2.158 1 87.12 282 TYR A N 1
ATOM 2056 C CA . TYR A 1 282 ? -28.406 -34.406 3.045 1 87.12 282 TYR A CA 1
ATOM 2057 C C . TYR A 1 282 ? -27.719 -33.938 4.324 1 87.12 282 TYR A C 1
ATOM 2059 O O . TYR A 1 282 ? -26.641 -33.344 4.281 1 87.12 282 TYR A O 1
ATOM 2067 N N . ALA A 1 283 ? -28.219 -34.156 5.512 1 82 283 ALA A N 1
ATOM 2068 C CA . ALA A 1 283 ? -27.688 -33.719 6.801 1 82 283 ALA A CA 1
ATOM 2069 C C . ALA A 1 283 ? -27.031 -34.875 7.551 1 82 283 ALA A C 1
ATOM 2071 O O . ALA A 1 283 ? -27.062 -34.906 8.781 1 82 283 ALA A O 1
ATOM 2072 N N . GLY A 1 284 ? -26.469 -35.75 6.871 1 81.44 284 GLY A N 1
ATOM 2073 C CA . GLY A 1 284 ? -25.906 -36.906 7.539 1 81.44 284 GLY A CA 1
ATOM 2074 C C . GLY A 1 284 ? -24.438 -36.75 7.883 1 81.44 284 GLY A C 1
ATOM 2075 O O . GLY A 1 284 ? -23.828 -37.625 8.492 1 81.44 284 GLY A O 1
ATOM 2076 N N . ILE A 1 285 ? -23.875 -35.594 7.594 1 87.12 285 ILE A N 1
ATOM 2077 C CA . ILE A 1 285 ? -22.484 -35.375 7.945 1 87.12 285 ILE A CA 1
ATOM 2078 C C . ILE A 1 285 ? -22.375 -34.906 9.398 1 87.12 285 ILE A C 1
ATOM 2080 O O . ILE A 1 285 ? -22.875 -33.844 9.758 1 87.12 285 ILE A O 1
ATOM 2084 N N . GLU A 1 286 ? -21.703 -35.594 10.195 1 85.56 286 GLU A N 1
ATOM 2085 C CA . GLU A 1 286 ? -21.703 -35.375 11.641 1 85.56 286 GLU A CA 1
ATOM 2086 C C . GLU A 1 286 ? -20.5 -34.531 12.07 1 85.56 286 GLU A C 1
ATOM 2088 O O . GLU A 1 286 ? -20.516 -33.938 13.141 1 85.56 286 GLU A O 1
ATOM 2093 N N . LYS A 1 287 ? -19.578 -34.406 11.266 1 86.19 287 LYS A N 1
ATOM 2094 C CA . LYS A 1 287 ? -18.359 -33.688 11.641 1 86.19 287 LYS A CA 1
ATOM 2095 C C . LYS A 1 287 ? -18.641 -32.188 11.766 1 86.19 287 LYS A C 1
ATOM 2097 O O . LYS A 1 287 ? -19.312 -31.609 10.914 1 86.19 287 LYS A O 1
ATOM 2102 N N . VAL A 1 288 ? -18.219 -31.688 12.859 1 84.56 288 VAL A N 1
ATOM 2103 C CA . VAL A 1 288 ? -18.328 -30.25 13.078 1 84.56 288 VAL A CA 1
ATOM 2104 C C . VAL A 1 288 ? -17.078 -29.547 12.555 1 84.56 288 VAL A C 1
ATOM 2106 O O . VAL A 1 288 ? -15.961 -29.953 12.852 1 84.56 288 VAL A O 1
ATOM 2109 N N . PHE A 1 289 ? -17.328 -28.594 11.664 1 79.75 289 PHE A N 1
ATOM 2110 C CA . PHE A 1 289 ? -16.234 -27.891 11.031 1 79.75 289 PHE A CA 1
ATOM 2111 C C . PHE A 1 289 ? -15.953 -26.578 11.742 1 79.75 289 PHE A C 1
ATOM 2113 O O . PHE A 1 289 ? -16.891 -25.859 12.117 1 79.75 289 PHE A O 1
ATOM 2120 N N . ASP A 1 290 ? -14.633 -26.375 12.086 1 71.88 290 ASP A N 1
ATOM 2121 C CA . ASP A 1 290 ? -14.164 -25.109 12.672 1 71.88 290 ASP A CA 1
ATOM 2122 C C . ASP A 1 290 ? -13.133 -24.438 11.766 1 71.88 290 ASP A C 1
ATOM 2124 O O . ASP A 1 290 ? -12.812 -24.953 10.695 1 71.88 290 ASP A O 1
ATOM 2128 N N . TYR A 1 291 ? -12.672 -23.266 12.156 1 66.56 291 TYR A N 1
ATOM 2129 C CA . TYR A 1 291 ? -11.758 -22.469 11.352 1 66.56 291 TYR A CA 1
ATOM 2130 C C . TYR A 1 291 ? -10.438 -23.203 11.141 1 66.56 291 TYR A C 1
ATOM 2132 O O . TYR A 1 291 ? -9.695 -22.906 10.203 1 66.56 291 TYR A O 1
ATOM 2140 N N . GLN A 1 292 ? -10.172 -24.172 11.93 1 66.81 292 GLN A N 1
ATOM 2141 C CA . GLN A 1 292 ? -8.938 -24.938 11.781 1 66.81 292 GLN A CA 1
ATOM 2142 C C . GLN A 1 292 ? -9.164 -26.188 10.93 1 66.81 292 GLN A C 1
ATOM 2144 O O . GLN A 1 292 ? -8.203 -26.828 10.508 1 66.81 292 GLN A O 1
ATOM 2149 N N . SER A 1 293 ? -10.469 -26.281 10.609 1 78.38 293 SER A N 1
ATOM 2150 C CA . SER A 1 293 ? -10.781 -27.469 9.82 1 78.38 293 SER A CA 1
ATOM 2151 C C . SER A 1 293 ? -10.57 -27.219 8.336 1 78.38 293 SER A C 1
ATOM 2153 O O . SER A 1 293 ? -10.477 -26.062 7.902 1 78.38 293 SER A O 1
ATOM 2155 N N . SER A 1 294 ? -10.164 -28.266 7.629 1 83.62 294 SER A N 1
ATOM 2156 C CA . SER A 1 294 ? -10.039 -28.203 6.18 1 83.62 294 SER A CA 1
ATOM 2157 C C . SER A 1 294 ? -11.078 -29.094 5.496 1 83.62 294 SER A C 1
ATOM 2159 O O . SER A 1 294 ? -11.492 -30.109 6.047 1 83.62 294 SER A O 1
ATOM 2161 N N . LEU A 1 295 ? -11.602 -28.562 4.441 1 87.69 295 LEU A N 1
ATOM 2162 C CA . LEU A 1 295 ? -12.477 -29.391 3.615 1 87.69 295 LEU A CA 1
ATOM 2163 C C . LEU A 1 295 ? -11.672 -30.438 2.861 1 87.69 295 LEU A C 1
ATOM 2165 O O . LEU A 1 295 ? -10.945 -30.125 1.921 1 87.69 295 LEU A O 1
ATOM 2169 N N . ASN A 1 296 ? -11.844 -31.672 3.242 1 90.19 296 ASN A N 1
ATOM 2170 C CA . ASN A 1 296 ? -11.125 -32.75 2.584 1 90.19 296 ASN A CA 1
ATOM 2171 C C . ASN A 1 296 ? -11.93 -33.344 1.421 1 90.19 296 ASN A C 1
ATOM 2173 O O . ASN A 1 296 ? -12.844 -34.125 1.629 1 90.19 296 ASN A O 1
ATOM 2177 N N . ILE A 1 297 ? -11.539 -32.969 0.251 1 92.62 297 ILE A N 1
ATOM 2178 C CA . ILE A 1 297 ? -12.203 -33.469 -0.952 1 92.62 297 ILE A CA 1
ATOM 2179 C C . ILE A 1 297 ? -11.414 -34.625 -1.549 1 92.62 297 ILE A C 1
ATOM 2181 O O . ILE A 1 297 ? -10.188 -34.531 -1.689 1 92.62 297 ILE A O 1
ATOM 2185 N N . ALA A 1 298 ? -12.078 -35.688 -1.712 1 92.75 298 ALA A N 1
ATOM 2186 C CA . ALA A 1 298 ? -11.516 -36.812 -2.426 1 92.75 298 ALA A CA 1
ATOM 2187 C C . ALA A 1 298 ? -12.031 -36.875 -3.861 1 92.75 298 ALA A C 1
ATOM 2189 O O . ALA A 1 298 ? -13.219 -36.688 -4.113 1 92.75 298 ALA A O 1
ATOM 2190 N N . ILE A 1 299 ? -11.117 -37.188 -4.754 1 93.69 299 ILE A N 1
ATOM 2191 C CA . ILE A 1 299 ? -11.469 -37.156 -6.172 1 93.69 299 ILE A CA 1
ATOM 2192 C C . ILE A 1 299 ? -11.125 -38.5 -6.812 1 93.69 299 ILE A C 1
ATOM 2194 O O . ILE A 1 299 ? -9.953 -38.906 -6.836 1 93.69 299 ILE A O 1
ATOM 2198 N N . ALA A 1 300 ? -12.117 -39.156 -7.297 1 93.56 300 ALA A N 1
ATOM 2199 C CA . ALA A 1 300 ? -11.867 -40.312 -8.156 1 93.56 300 ALA A CA 1
ATOM 2200 C C . ALA A 1 300 ? -11.594 -39.875 -9.594 1 93.56 300 ALA A C 1
ATOM 2202 O O . ALA A 1 300 ? -12.43 -39.219 -10.219 1 93.56 300 ALA A O 1
ATOM 2203 N N . THR A 1 301 ? -10.445 -40.25 -10.031 1 93.19 301 THR A N 1
ATOM 2204 C CA . THR A 1 301 ? -10.039 -39.781 -11.352 1 93.19 301 THR A CA 1
ATOM 2205 C C . THR A 1 301 ? -10.086 -40.938 -12.359 1 93.19 301 THR A C 1
ATOM 2207 O O . THR A 1 301 ? -9.766 -42.062 -12.023 1 93.19 301 THR A O 1
ATOM 2210 N N . TYR A 1 302 ? -10.555 -40.594 -13.609 1 93.94 302 TYR A N 1
ATOM 2211 C CA . TYR A 1 302 ? -10.664 -41.531 -14.703 1 93.94 302 TYR A CA 1
ATOM 2212 C C . TYR A 1 302 ? -10.039 -41 -15.977 1 93.94 302 TYR A C 1
ATOM 2214 O O . TYR A 1 302 ? -10.109 -39.781 -16.234 1 93.94 302 TYR A O 1
ATOM 2222 N N . SER A 1 303 ? -9.391 -41.844 -16.688 1 93.12 303 SER A N 1
ATOM 2223 C CA . SER A 1 303 ? -8.891 -41.469 -18.016 1 93.12 303 SER A CA 1
ATOM 2224 C C . SER A 1 303 ? -10.016 -41.438 -19.047 1 93.12 303 SER A C 1
ATOM 2226 O O . SER A 1 303 ? -11.156 -41.781 -18.734 1 93.12 303 SER A O 1
ATOM 2228 N N . VAL A 1 304 ? -9.719 -41.094 -20.234 1 91.88 304 VAL A N 1
ATOM 2229 C CA . VAL A 1 304 ? -10.719 -41 -21.281 1 91.88 304 VAL A CA 1
ATOM 2230 C C . VAL A 1 304 ? -11.312 -42.375 -21.594 1 91.88 304 VAL A C 1
ATOM 2232 O O . VAL A 1 304 ? -12.523 -42.5 -21.797 1 91.88 304 VAL A O 1
ATOM 2235 N N . ASN A 1 305 ? -10.492 -43.438 -21.5 1 89.62 305 ASN A N 1
ATOM 2236 C CA . ASN A 1 305 ? -10.953 -44.781 -21.828 1 89.62 305 ASN A CA 1
ATOM 2237 C C . ASN A 1 305 ? -11.68 -45.438 -20.656 1 89.62 305 ASN A C 1
ATOM 2239 O O . ASN A 1 305 ? -12.102 -46.594 -20.734 1 89.62 305 ASN A O 1
ATOM 2243 N N . GLY A 1 306 ? -11.812 -44.719 -19.531 1 92.12 306 GLY A N 1
ATOM 2244 C CA . GLY A 1 306 ? -12.562 -45.219 -18.406 1 92.12 306 GLY A CA 1
ATOM 2245 C C . GLY A 1 306 ? -11.695 -45.906 -17.375 1 92.12 306 GLY A C 1
ATOM 2246 O O . GLY A 1 306 ? -12.203 -46.438 -16.375 1 92.12 306 GLY A O 1
ATOM 2247 N N . THR A 1 307 ? -10.406 -45.875 -17.609 1 89.94 307 THR A N 1
ATOM 2248 C CA . THR A 1 307 ? -9.5 -46.5 -16.656 1 89.94 307 THR A CA 1
ATOM 2249 C C . THR A 1 307 ? -9.422 -45.688 -15.367 1 89.94 307 THR A C 1
ATOM 2251 O O . THR A 1 307 ? -9.273 -44.469 -15.406 1 89.94 307 THR A O 1
ATOM 2254 N N . TYR A 1 308 ? -9.609 -46.406 -14.258 1 90.94 308 TYR A N 1
ATOM 2255 C CA . TYR A 1 308 ? -9.539 -45.781 -12.945 1 90.94 308 TYR A CA 1
ATOM 2256 C C . TYR A 1 308 ? -8.102 -45.438 -12.586 1 90.94 308 TYR A C 1
ATOM 2258 O O . TYR A 1 308 ? -7.227 -46.312 -12.57 1 90.94 308 TYR A O 1
ATOM 2266 N N . LEU A 1 309 ? -7.828 -44.188 -12.367 1 88.75 309 LEU A N 1
ATOM 2267 C CA . LEU A 1 309 ? -6.477 -43.719 -12.078 1 88.75 309 LEU A CA 1
ATOM 2268 C C . LEU A 1 309 ? -6.25 -43.594 -10.57 1 88.75 309 LEU A C 1
ATOM 2270 O O . LEU A 1 309 ? -5.141 -43.312 -10.125 1 88.75 309 LEU A O 1
ATOM 2274 N N . GLY A 1 310 ? -7.227 -43.781 -9.742 1 87.56 310 GLY A N 1
ATOM 2275 C CA . GLY A 1 310 ? -7.074 -43.781 -8.297 1 87.56 310 GLY A CA 1
ATOM 2276 C C . GLY A 1 310 ? -7.84 -42.656 -7.613 1 87.56 310 GLY A C 1
ATOM 2277 O O . GLY A 1 310 ? -8.445 -41.812 -8.281 1 87.56 310 GLY A O 1
ATOM 2278 N N . LEU A 1 311 ? -7.949 -42.719 -6.312 1 89.38 311 LEU A N 1
ATOM 2279 C CA . LEU A 1 311 ? -8.555 -41.719 -5.469 1 89.38 311 LEU A CA 1
ATOM 2280 C C . LEU A 1 311 ? -7.523 -40.688 -5.043 1 89.38 311 LEU A C 1
ATOM 2282 O O . LEU A 1 311 ? -6.617 -40.969 -4.258 1 89.38 311 LEU A O 1
ATOM 2286 N N . GLN A 1 312 ? -7.691 -39.531 -5.668 1 88.62 312 GLN A N 1
ATOM 2287 C CA . GLN A 1 312 ? -6.754 -38.438 -5.367 1 88.62 312 GLN A CA 1
ATOM 2288 C C . GLN A 1 312 ? -7.352 -37.438 -4.387 1 88.62 312 GLN A C 1
ATOM 2290 O O . GLN A 1 312 ? -8.578 -37.344 -4.277 1 88.62 312 GLN A O 1
ATOM 2295 N N . LYS A 1 313 ? -6.438 -36.75 -3.664 1 87.06 313 LYS A N 1
ATOM 2296 C CA . LYS A 1 313 ? -6.883 -35.719 -2.748 1 87.06 313 LYS A CA 1
ATOM 2297 C C . LYS A 1 313 ? -7.055 -34.375 -3.475 1 87.06 313 LYS A C 1
ATOM 2299 O O . LYS A 1 313 ? -6.395 -34.125 -4.484 1 87.06 313 LYS A O 1
ATOM 2304 N N . GLY A 1 314 ? -7.988 -33.719 -3.01 1 83.5 314 GLY A N 1
ATOM 2305 C CA . GLY A 1 314 ? -8.234 -32.406 -3.574 1 83.5 314 GLY A CA 1
ATOM 2306 C C . GLY A 1 314 ? -7.055 -31.469 -3.42 1 83.5 314 GLY A C 1
ATOM 2307 O O . GLY A 1 314 ? -6.957 -30.469 -4.133 1 83.5 314 GLY A O 1
ATOM 2308 N N . THR A 1 315 ? -6.145 -31.922 -2.502 1 78.31 315 THR A N 1
ATOM 2309 C CA . THR A 1 315 ? -4.949 -31.109 -2.309 1 78.31 315 THR A CA 1
ATOM 2310 C C . THR A 1 315 ? -3.955 -31.328 -3.443 1 78.31 315 THR A C 1
ATOM 2312 O O . THR A 1 315 ? -3.957 -32.406 -4.082 1 78.31 315 THR A O 1
ATOM 2315 N N . GLY A 1 316 ? -3.283 -30.375 -3.99 1 71.5 316 GLY A N 1
ATOM 2316 C CA . GLY A 1 316 ? -2.309 -30.484 -5.062 1 71.5 316 GLY A CA 1
ATOM 2317 C C . GLY A 1 316 ? -2.697 -29.703 -6.309 1 71.5 316 GLY A C 1
ATOM 2318 O O . GLY A 1 316 ? -1.993 -29.75 -7.316 1 71.5 316 GLY A O 1
ATOM 2319 N N . GLY A 1 317 ? -3.828 -29.203 -6.219 1 75.94 317 GLY A N 1
ATOM 2320 C CA . GLY A 1 317 ? -4.176 -28.266 -7.281 1 75.94 317 GLY A CA 1
ATOM 2321 C C . GLY A 1 317 ? -4.891 -28.922 -8.445 1 75.94 317 GLY A C 1
ATOM 2322 O O . GLY A 1 317 ? -4.816 -28.453 -9.578 1 75.94 317 GLY A O 1
ATOM 2323 N N . LEU A 1 318 ? -5.504 -30.078 -8.242 1 79.56 318 LEU A N 1
ATOM 2324 C CA . LEU A 1 318 ? -6.191 -30.766 -9.336 1 79.56 318 LEU A CA 1
ATOM 2325 C C . LEU A 1 318 ? -7.449 -30 -9.742 1 79.56 318 LEU A C 1
ATOM 2327 O O . LEU A 1 318 ? -7.754 -29.891 -10.938 1 79.56 318 LEU A O 1
ATOM 2331 N N . LEU A 1 319 ? -8.148 -29.5 -8.742 1 87.62 319 LEU A N 1
ATOM 2332 C CA . LEU A 1 319 ? -9.406 -28.828 -9.023 1 87.62 319 LEU A CA 1
ATOM 2333 C C . LEU A 1 319 ? -9.18 -27.328 -9.227 1 87.62 319 LEU A C 1
ATOM 2335 O O . LEU A 1 319 ? -10.023 -26.641 -9.812 1 87.62 319 LEU A O 1
ATOM 2339 N N . GLN A 1 320 ? -8.133 -26.969 -8.641 1 81.81 320 GLN A N 1
ATOM 2340 C CA . GLN A 1 320 ? -7.824 -25.547 -8.805 1 81.81 320 GLN A CA 1
ATOM 2341 C C . GLN A 1 320 ? -7.234 -25.266 -10.18 1 81.81 320 GLN A C 1
ATOM 2343 O O . GLN A 1 320 ? -6.117 -25.703 -10.484 1 81.81 320 GLN A O 1
ATOM 2348 N N . LEU A 1 321 ? -7.984 -24.625 -10.977 1 75.38 321 LEU A N 1
ATOM 2349 C CA . LEU A 1 321 ? -7.66 -24.391 -12.375 1 75.38 321 LEU A CA 1
ATOM 2350 C C . LEU A 1 321 ? -6.434 -23.5 -12.516 1 75.38 321 LEU A C 1
ATOM 2352 O O . LEU A 1 321 ? -5.637 -23.672 -13.438 1 75.38 321 LEU A O 1
ATOM 2356 N N . CYS A 1 322 ? -6.348 -22.547 -11.578 1 72 322 CYS A N 1
ATOM 2357 C CA . CYS A 1 322 ? -5.215 -21.625 -11.617 1 72 322 CYS A CA 1
ATOM 2358 C C . CYS A 1 322 ? -4.02 -22.203 -10.875 1 72 322 CYS A C 1
ATOM 2360 O O . CYS A 1 322 ? -4.082 -22.422 -9.656 1 72 322 CYS A O 1
ATOM 2362 N N . LYS A 1 323 ? -3.008 -22.406 -11.555 1 69.5 323 LYS A N 1
ATOM 2363 C CA . LYS A 1 323 ? -1.821 -23.016 -10.953 1 69.5 323 LYS A CA 1
ATOM 2364 C C . LYS A 1 323 ? -1.087 -22 -10.07 1 69.5 323 LYS A C 1
ATOM 2366 O O . LYS A 1 323 ? -0.878 -20.859 -10.469 1 69.5 323 LYS A O 1
ATOM 2371 N N . LEU A 1 324 ? -1.002 -22.328 -8.867 1 68.81 324 LEU A N 1
ATOM 2372 C CA . LEU A 1 324 ? -0.209 -21.578 -7.91 1 68.81 324 LEU A CA 1
ATOM 2373 C C . LEU A 1 324 ? 0.69 -22.5 -7.094 1 68.81 324 LEU A C 1
ATOM 2375 O O . LEU A 1 324 ? 0.81 -23.688 -7.402 1 68.81 324 LEU A O 1
ATOM 2379 N N . TYR A 1 325 ? 1.381 -21.891 -6.098 1 65.25 325 TYR A N 1
ATOM 2380 C CA . TYR A 1 325 ? 2.215 -22.688 -5.203 1 65.25 325 TYR A CA 1
ATOM 2381 C C . TYR A 1 325 ? 1.376 -23.688 -4.422 1 65.25 325 TYR A C 1
ATOM 2383 O O . TYR A 1 325 ? 0.253 -23.375 -4.016 1 65.25 325 TYR A O 1
ATOM 2391 N N . ASP A 1 326 ? 1.882 -24.922 -4.355 1 65.56 326 ASP A N 1
ATOM 2392 C CA . ASP A 1 326 ? 1.15 -26.031 -3.738 1 65.56 326 ASP A CA 1
ATOM 2393 C C . ASP A 1 326 ? 0.647 -25.641 -2.348 1 65.56 326 ASP A C 1
ATOM 2395 O O . ASP A 1 326 ? -0.502 -25.922 -2 1 65.56 326 ASP A O 1
ATOM 2399 N N . ASN A 1 327 ? 1.549 -25.047 -1.606 1 65.31 327 ASN A N 1
ATOM 2400 C CA . ASN A 1 327 ? 1.135 -24.688 -0.253 1 65.31 327 ASN A CA 1
ATOM 2401 C C . ASN A 1 327 ? -0.035 -23.703 -0.262 1 65.31 327 ASN A C 1
ATOM 2403 O O . ASN A 1 327 ? -0.938 -23.812 0.571 1 65.31 327 ASN A O 1
ATOM 2407 N N . HIS A 1 328 ? 0.023 -22.891 -1.207 1 67.56 328 HIS A N 1
ATOM 2408 C CA . HIS A 1 328 ? -1.062 -21.922 -1.302 1 67.56 328 HIS A CA 1
ATOM 2409 C C . HIS A 1 328 ? -2.355 -22.594 -1.758 1 67.56 328 HIS A C 1
ATOM 2411 O O . HIS A 1 328 ? -3.436 -22.266 -1.256 1 67.56 328 HIS A O 1
ATOM 2417 N N . LEU A 1 329 ? -2.207 -23.5 -2.578 1 74 329 LEU A N 1
ATOM 2418 C CA . LEU A 1 329 ? -3.393 -24.156 -3.102 1 74 329 LEU A CA 1
ATOM 2419 C C . LEU A 1 329 ? -4.027 -25.047 -2.037 1 74 329 LEU A C 1
ATOM 2421 O O . LEU A 1 329 ? -5.254 -25.172 -1.97 1 74 329 LEU A O 1
ATOM 2425 N N . ASP A 1 330 ? -3.219 -25.625 -1.271 1 75 330 ASP A N 1
ATOM 2426 C CA . ASP A 1 330 ? -3.748 -26.484 -0.214 1 75 330 ASP A CA 1
ATOM 2427 C C . ASP A 1 330 ? -4.453 -25.656 0.859 1 75 330 ASP A C 1
ATOM 2429 O O . ASP A 1 330 ? -5.457 -26.094 1.426 1 75 330 ASP A O 1
ATOM 2433 N N . LYS A 1 331 ? -3.955 -24.547 1.067 1 73.81 331 LYS A N 1
ATOM 2434 C CA . LYS A 1 331 ? -4.523 -23.688 2.109 1 73.81 331 LYS A CA 1
ATOM 2435 C C . LYS A 1 331 ? -5.863 -23.109 1.671 1 73.81 331 LYS A C 1
ATOM 2437 O O . LYS A 1 331 ? -6.66 -22.672 2.506 1 73.81 331 LYS A O 1
ATOM 2442 N N . LEU A 1 332 ? -6.16 -23.141 0.431 1 76.06 332 LEU A N 1
ATOM 2443 C CA . LEU A 1 332 ? -7.43 -22.625 -0.067 1 76.06 332 LEU A CA 1
ATOM 2444 C C . LEU A 1 332 ? -8.602 -23.453 0.441 1 76.06 332 LEU A C 1
ATOM 2446 O O . LEU A 1 332 ? -9.734 -22.984 0.469 1 76.06 332 LEU A O 1
ATOM 2450 N N . TRP A 1 333 ? -8.312 -24.688 0.811 1 81.75 333 TRP A N 1
ATOM 2451 C CA . TRP A 1 333 ? -9.375 -25.578 1.268 1 81.75 333 TRP A CA 1
ATOM 2452 C C . TRP A 1 333 ? -9.633 -25.391 2.758 1 81.75 333 TRP A C 1
ATOM 2454 O O . TRP A 1 333 ? -10.438 -26.125 3.352 1 81.75 333 TRP A O 1
ATOM 2464 N N . SER A 1 334 ? -8.945 -24.422 3.338 1 78.31 334 SER A N 1
ATOM 2465 C CA . SER A 1 334 ? -9.242 -24.141 4.738 1 78.31 334 SER A CA 1
ATOM 2466 C C . SER A 1 334 ? -10.688 -23.672 4.914 1 78.31 334 SER A C 1
ATOM 2468 O O . SER A 1 334 ? -11.18 -22.859 4.137 1 78.31 334 SER A O 1
ATOM 2470 N N . PHE A 1 335 ? -11.328 -24.281 5.918 1 78.5 335 PHE A N 1
ATOM 2471 C CA . PHE A 1 335 ? -12.766 -24.094 6.094 1 78.5 335 PHE A CA 1
ATOM 2472 C C . PHE A 1 335 ? -13.07 -22.672 6.555 1 78.5 335 PHE A C 1
ATOM 2474 O O . PHE A 1 335 ? -12.352 -22.109 7.391 1 78.5 335 PHE A O 1
ATOM 2481 N N . GLY A 1 336 ? -14.062 -22.016 5.934 1 69.94 336 GLY A N 1
ATOM 2482 C CA . GLY A 1 336 ? -14.609 -20.766 6.438 1 69.94 336 GLY A CA 1
ATOM 2483 C C . GLY A 1 336 ? -14.125 -19.547 5.668 1 69.94 336 GLY A C 1
ATOM 2484 O O . GLY A 1 336 ? -14.656 -18.453 5.832 1 69.94 336 GLY A O 1
ATOM 2485 N N . ALA A 1 337 ? -13.07 -19.641 4.902 1 67.19 337 ALA A N 1
ATOM 2486 C CA . ALA A 1 337 ? -12.555 -18.484 4.164 1 67.19 337 ALA A CA 1
ATOM 2487 C C . ALA A 1 337 ? -12.992 -18.547 2.701 1 67.19 337 ALA A C 1
ATOM 2489 O O . ALA A 1 337 ? -12.641 -19.469 1.972 1 67.19 337 ALA A O 1
ATOM 2490 N N . PRO A 1 338 ? -13.969 -17.547 2.41 1 72.5 338 PRO A N 1
ATOM 2491 C CA . PRO A 1 338 ? -14.305 -17.547 0.984 1 72.5 338 PRO A CA 1
ATOM 2492 C C . PRO A 1 338 ? -13.102 -17.234 0.096 1 72.5 338 PRO A C 1
ATOM 2494 O O . PRO A 1 338 ? -12.25 -16.422 0.464 1 72.5 338 PRO A O 1
ATOM 2497 N N . VAL A 1 339 ? -12.977 -17.953 -0.973 1 75.62 339 VAL A N 1
ATOM 2498 C CA . VAL A 1 339 ? -11.844 -17.828 -1.885 1 75.62 339 VAL A CA 1
ATOM 2499 C C . VAL A 1 339 ? -12.352 -17.562 -3.301 1 75.62 339 VAL A C 1
ATOM 2501 O O . VAL A 1 339 ? -13.352 -18.141 -3.73 1 75.62 339 VAL A O 1
ATOM 2504 N N . LYS A 1 340 ? -11.789 -16.531 -3.961 1 77.19 340 LYS A N 1
ATOM 2505 C CA . LYS A 1 340 ? -12.031 -16.344 -5.387 1 77.19 340 LYS A CA 1
ATOM 2506 C C . LYS A 1 340 ? -10.719 -16.172 -6.152 1 77.19 340 LYS A C 1
ATOM 2508 O O . LYS A 1 340 ? -9.945 -15.258 -5.871 1 77.19 340 LYS A O 1
ATOM 2513 N N . GLN A 1 341 ? -10.398 -17.078 -7.027 1 76.88 341 GLN A N 1
ATOM 2514 C CA . GLN A 1 341 ? -9.203 -17.047 -7.867 1 76.88 341 GLN A CA 1
ATOM 2515 C C . GLN A 1 341 ? -9.578 -16.984 -9.344 1 76.88 341 GLN A C 1
ATOM 2517 O O . GLN A 1 341 ? -10.438 -17.75 -9.805 1 76.88 341 GLN A O 1
ATOM 2522 N N . THR A 1 342 ? -9.102 -16.031 -10.078 1 78.44 342 THR A N 1
ATOM 2523 C CA . THR A 1 342 ? -9.297 -15.961 -11.523 1 78.44 342 THR A CA 1
ATOM 2524 C C . THR A 1 342 ? -7.957 -15.945 -12.258 1 78.44 342 THR A C 1
ATOM 2526 O O . THR A 1 342 ? -6.973 -15.398 -11.75 1 78.44 342 THR A O 1
ATOM 2529 N N . CYS A 1 343 ? -7.848 -16.703 -13.32 1 74.75 343 CYS A N 1
ATOM 2530 C CA . CYS A 1 343 ? -6.625 -16.734 -14.117 1 74.75 343 CYS A CA 1
ATOM 2531 C C . CYS A 1 343 ? -6.934 -17 -15.586 1 74.75 343 CYS A C 1
ATOM 2533 O O . CYS A 1 343 ? -8.07 -17.328 -15.93 1 74.75 343 CYS A O 1
ATOM 2535 N N . THR A 1 344 ? -5.941 -16.766 -16.422 1 78.38 344 THR A N 1
ATOM 2536 C CA . THR A 1 344 ? -6.016 -17.125 -17.844 1 78.38 344 THR A CA 1
ATOM 2537 C C . THR A 1 344 ? -5.086 -18.297 -18.156 1 78.38 344 THR A C 1
ATOM 2539 O O . THR A 1 344 ? -3.902 -18.266 -17.812 1 78.38 344 THR A O 1
ATOM 2542 N N . ILE A 1 345 ? -5.668 -19.375 -18.688 1 78.38 345 ILE A N 1
ATOM 2543 C CA . ILE A 1 345 ? -4.918 -20.594 -18.969 1 78.38 345 ILE A CA 1
ATOM 2544 C C . ILE A 1 345 ? -4.832 -20.812 -20.469 1 78.38 345 ILE A C 1
ATOM 2546 O O . ILE A 1 345 ? -5.797 -20.562 -21.203 1 78.38 345 ILE A O 1
ATOM 2550 N N . LYS A 1 346 ? -3.65 -21.219 -20.875 1 78.06 346 LYS A N 1
ATOM 2551 C CA . LYS A 1 346 ? -3.498 -21.641 -22.266 1 78.06 346 LYS A CA 1
ATOM 2552 C C . LYS A 1 346 ? -4.125 -23.016 -22.516 1 78.06 346 LYS A C 1
ATOM 2554 O O . LYS A 1 346 ? -3.977 -23.922 -21.688 1 78.06 346 LYS A O 1
ATOM 2559 N N . VAL A 1 347 ? -4.781 -23.266 -23.625 1 79.5 347 VAL A N 1
ATOM 2560 C CA . VAL A 1 347 ? -5.484 -24.5 -23.953 1 79.5 347 VAL A CA 1
ATOM 2561 C C . VAL A 1 347 ? -4.488 -25.656 -24.031 1 79.5 347 VAL A C 1
ATOM 2563 O O . VAL A 1 347 ? -4.801 -26.781 -23.641 1 79.5 347 VAL A O 1
ATOM 2566 N N . GLU A 1 348 ? -3.232 -25.344 -24.422 1 73.31 348 GLU A N 1
ATOM 2567 C CA . GLU A 1 348 ? -2.221 -26.391 -24.562 1 73.31 348 GLU A CA 1
ATOM 2568 C C . GLU A 1 348 ? -1.755 -26.891 -23.188 1 73.31 348 GLU A C 1
ATOM 2570 O O . GLU A 1 348 ? -1.334 -28.047 -23.062 1 73.31 348 GLU A O 1
ATOM 2575 N N . ASN A 1 349 ? -1.959 -26.125 -22.172 1 71.5 349 ASN A N 1
ATOM 2576 C CA . ASN A 1 349 ? -1.474 -26.469 -20.844 1 71.5 349 ASN A CA 1
ATOM 2577 C C . ASN A 1 349 ? -2.594 -27.016 -19.969 1 71.5 349 ASN A C 1
ATOM 2579 O O . ASN A 1 349 ? -2.43 -27.156 -18.75 1 71.5 349 ASN A O 1
ATOM 2583 N N . SER A 1 350 ? -3.734 -27.25 -20.469 1 71.56 350 SER A N 1
ATOM 2584 C CA . SER A 1 350 ? -4.844 -27.75 -19.672 1 71.56 350 SER A CA 1
ATOM 2585 C C . SER A 1 350 ? -4.637 -29.219 -19.297 1 71.56 350 SER A C 1
ATOM 2587 O O . SER A 1 350 ? -5.293 -29.734 -18.391 1 71.56 350 SER A O 1
ATOM 2589 N N . GLY A 1 351 ? -3.545 -29.797 -19.625 1 68.5 351 GLY A N 1
ATOM 2590 C CA . GLY A 1 351 ? -3.254 -31.188 -19.281 1 68.5 351 GLY A CA 1
ATOM 2591 C C . GLY A 1 351 ? -4.105 -32.188 -20.047 1 68.5 351 GLY A C 1
ATOM 2592 O O . GLY A 1 351 ? -4.883 -31.797 -20.922 1 68.5 351 GLY A O 1
ATOM 2593 N N . ASP A 1 352 ? -3.957 -33.469 -19.656 1 76.62 352 ASP A N 1
ATOM 2594 C CA . ASP A 1 352 ? -4.762 -34.531 -20.25 1 76.62 352 ASP A CA 1
ATOM 2595 C C . ASP A 1 352 ? -6.195 -34.5 -19.719 1 76.62 352 ASP A C 1
ATOM 2597 O O . ASP A 1 352 ? -6.434 -34.062 -18.594 1 76.62 352 ASP A O 1
ATOM 2601 N N . THR A 1 353 ? -7.109 -34.75 -20.625 1 88.19 353 THR A N 1
ATOM 2602 C CA . THR A 1 353 ? -8.516 -34.781 -20.219 1 88.19 353 THR A CA 1
ATOM 2603 C C . THR A 1 353 ? -8.727 -35.844 -19.141 1 88.19 353 THR A C 1
ATOM 2605 O O . THR A 1 353 ? -8.445 -37.031 -19.359 1 88.19 353 THR A O 1
ATOM 2608 N N . LYS A 1 354 ? -9.055 -35.406 -18 1 91.25 354 LYS A N 1
ATOM 2609 C CA . LYS A 1 354 ? -9.383 -36.312 -16.891 1 91.25 354 LYS A CA 1
ATOM 2610 C C . LYS A 1 354 ? -10.812 -36.094 -16.422 1 91.25 354 LYS A C 1
ATOM 2612 O O . LYS A 1 354 ? -11.344 -34.969 -16.516 1 91.25 354 LYS A O 1
ATOM 2617 N N . PHE A 1 355 ? -11.422 -37.156 -16.047 1 94.88 355 PHE A N 1
ATOM 2618 C CA . PHE A 1 355 ? -12.766 -37.094 -15.484 1 94.88 355 PHE A CA 1
ATOM 2619 C C . PHE A 1 355 ? -12.719 -37.25 -13.969 1 94.88 355 PHE A C 1
ATOM 2621 O O . PHE A 1 355 ? -11.938 -38.062 -13.445 1 94.88 355 PHE A O 1
ATOM 2628 N N . LEU A 1 356 ? -13.484 -36.469 -13.32 1 94.94 356 LEU A N 1
ATOM 2629 C CA . LEU A 1 356 ? -13.359 -36.375 -11.867 1 94.94 356 LEU A CA 1
ATOM 2630 C C . LEU A 1 356 ? -14.711 -36.625 -11.195 1 94.94 356 LEU A C 1
ATOM 2632 O O . LEU A 1 356 ? -15.703 -35.969 -11.555 1 94.94 356 LEU A O 1
ATOM 2636 N N . ASP A 1 357 ? -14.773 -37.531 -10.281 1 95.06 357 ASP A N 1
ATOM 2637 C CA . ASP A 1 357 ? -15.883 -37.688 -9.352 1 95.06 357 ASP A CA 1
ATOM 2638 C C . ASP A 1 357 ? -15.531 -37.125 -7.977 1 95.06 357 ASP A C 1
ATOM 2640 O O . ASP A 1 357 ? -14.57 -37.594 -7.34 1 95.06 357 ASP A O 1
ATOM 2644 N N . LEU A 1 358 ? -16.328 -36.281 -7.555 1 94.94 358 LEU A N 1
ATOM 2645 C CA . LEU A 1 358 ? -15.984 -35.562 -6.336 1 94.94 358 LEU A CA 1
ATOM 2646 C C . LEU A 1 358 ? -16.703 -36.156 -5.129 1 94.94 358 LEU A C 1
ATOM 2648 O O . LEU A 1 358 ? -17.875 -36.5 -5.207 1 94.94 358 LEU A O 1
ATOM 2652 N N . TYR A 1 359 ? -15.969 -36.312 -4.016 1 94.06 359 TYR A N 1
ATOM 2653 C CA . TYR A 1 359 ? -16.484 -36.781 -2.742 1 94.06 359 TYR A CA 1
ATOM 2654 C C . TYR A 1 359 ? -15.945 -35.969 -1.584 1 94.06 359 TYR A C 1
ATOM 2656 O O . TYR A 1 359 ? -14.828 -35.438 -1.656 1 94.06 359 TYR A O 1
ATOM 2664 N N . LEU A 1 360 ? -16.719 -35.812 -0.622 1 93.69 360 LEU A N 1
ATOM 2665 C CA . LEU A 1 360 ? -16.234 -35.312 0.658 1 93.69 360 LEU A CA 1
ATOM 2666 C C . LEU A 1 360 ? -15.789 -36.438 1.557 1 93.69 360 LEU A C 1
ATOM 2668 O O . LEU A 1 360 ? -16.547 -37.406 1.781 1 93.69 360 LEU A O 1
ATOM 2672 N N . GLU A 1 361 ? -14.578 -36.344 1.942 1 91.94 361 GLU A N 1
ATOM 2673 C CA . GLU A 1 361 ? -14.016 -37.406 2.756 1 91.94 361 GLU A CA 1
ATOM 2674 C C . GLU A 1 361 ? -14.109 -37.094 4.242 1 91.94 361 GLU A C 1
ATOM 2676 O O . GLU A 1 361 ? -13.688 -36.031 4.676 1 91.94 361 GLU A O 1
ATOM 2681 N N . ASP A 1 362 ? -14.75 -37.906 4.938 1 88.94 362 ASP A N 1
ATOM 2682 C CA . ASP A 1 362 ? -14.789 -37.844 6.395 1 88.94 362 ASP A CA 1
ATOM 2683 C C . ASP A 1 362 ? -14.344 -39.188 7.012 1 88.94 362 ASP A C 1
ATOM 2685 O O . ASP A 1 362 ? -15.164 -40.062 7.25 1 88.94 362 ASP A O 1
ATOM 2689 N N . ASP A 1 363 ? -13.055 -39.281 7.289 1 83 363 ASP A N 1
ATOM 2690 C CA . ASP A 1 363 ? -12.445 -40.5 7.844 1 83 363 ASP A CA 1
ATOM 2691 C C . ASP A 1 363 ? -12.625 -41.688 6.902 1 83 363 ASP A C 1
ATOM 2693 O O . ASP A 1 363 ? -12.047 -41.719 5.812 1 83 363 ASP A O 1
ATOM 2697 N N . ASP A 1 364 ? -13.602 -42.531 7.168 1 86.12 364 ASP A N 1
ATOM 2698 C CA . ASP A 1 364 ? -13.734 -43.75 6.34 1 86.12 364 ASP A CA 1
ATOM 2699 C C . ASP A 1 364 ? -15 -43.688 5.496 1 86.12 364 ASP A C 1
ATOM 2701 O O . ASP A 1 364 ? -15.414 -44.688 4.922 1 86.12 364 ASP A O 1
ATOM 2705 N N . LYS A 1 365 ? -15.547 -42.469 5.422 1 89.5 365 LYS A N 1
ATOM 2706 C CA . LYS A 1 365 ? -16.766 -42.312 4.633 1 89.5 365 LYS A CA 1
ATOM 2707 C C . LYS A 1 365 ? -16.562 -41.281 3.504 1 89.5 365 LYS A C 1
ATOM 2709 O O . LYS A 1 365 ? -15.883 -40.281 3.682 1 89.5 365 LYS A O 1
ATOM 2714 N N . LEU A 1 366 ? -17.078 -41.656 2.344 1 91.38 366 LEU A N 1
ATOM 2715 C CA . LEU A 1 366 ? -17.078 -40.75 1.188 1 91.38 366 LEU A CA 1
ATOM 2716 C C . LEU A 1 366 ? -18.5 -40.281 0.875 1 91.38 366 LEU A C 1
ATOM 2718 O O . LEU A 1 366 ? -19.391 -41.094 0.592 1 91.38 366 LEU A O 1
ATOM 2722 N N . TYR A 1 367 ? -18.703 -39.062 0.996 1 91.25 367 TYR A N 1
ATOM 2723 C CA . TYR A 1 367 ? -19.984 -38.438 0.642 1 91.25 367 TYR A CA 1
ATOM 2724 C C . TYR A 1 367 ? -19.938 -37.844 -0.766 1 91.25 367 TYR A C 1
ATOM 2726 O O . TYR A 1 367 ? -19.156 -36.938 -1.038 1 91.25 367 TYR A O 1
ATOM 2734 N N . PRO A 1 368 ? -20.734 -38.375 -1.688 1 92.56 368 PRO A N 1
ATOM 2735 C CA . PRO A 1 368 ? -20.719 -37.812 -3.035 1 92.56 368 PRO A CA 1
ATOM 2736 C C . PRO A 1 368 ? -21.234 -36.344 -3.062 1 92.56 368 PRO A C 1
ATOM 2738 O O . PRO A 1 368 ? -22.156 -36 -2.328 1 92.56 368 PRO A O 1
ATOM 2741 N N . LEU A 1 369 ? -20.656 -35.594 -3.881 1 94.44 369 LEU A N 1
ATOM 2742 C CA . LEU A 1 369 ? -21.047 -34.188 -4 1 94.44 369 LEU A CA 1
ATOM 2743 C C . LEU A 1 369 ? -21.969 -33.969 -5.199 1 94.44 369 LEU A C 1
ATOM 2745 O O . LEU A 1 369 ? -21.734 -34.531 -6.273 1 94.44 369 LEU A O 1
ATOM 2749 N N . PRO A 1 370 ? -23.031 -33.219 -4.945 1 93.19 370 PRO A N 1
ATOM 2750 C CA . PRO A 1 370 ? -23.906 -32.906 -6.086 1 93.19 370 PRO A CA 1
ATOM 2751 C C . PRO A 1 370 ? -23.281 -31.844 -7.012 1 93.19 370 PRO A C 1
ATOM 2753 O O . PRO A 1 370 ? -22.766 -30.828 -6.543 1 93.19 370 PRO A O 1
ATOM 2756 N N . VAL A 1 371 ? -23.344 -32.094 -8.273 1 94.5 371 VAL A N 1
ATOM 2757 C CA . VAL A 1 371 ? -22.734 -31.188 -9.25 1 94.5 371 VAL A CA 1
ATOM 2758 C C . VAL A 1 371 ? -23.797 -30.719 -10.25 1 94.5 371 VAL A C 1
ATOM 2760 O O . VAL A 1 371 ? -24.625 -31.516 -10.703 1 94.5 371 VAL A O 1
ATOM 2763 N N . ILE A 1 372 ? -23.797 -29.453 -10.43 1 91.94 372 ILE A N 1
ATOM 2764 C CA . ILE A 1 372 ? -24.609 -28.859 -11.492 1 91.94 372 ILE A CA 1
ATOM 2765 C C . ILE A 1 372 ? -23.719 -28.375 -12.617 1 91.94 372 ILE A C 1
ATOM 2767 O O . ILE A 1 372 ? -22.734 -27.672 -12.367 1 91.94 372 ILE A O 1
ATOM 2771 N N . THR A 1 373 ? -23.938 -28.828 -13.828 1 90.5 373 THR A N 1
ATOM 2772 C CA . THR A 1 373 ? -23.125 -28.391 -14.969 1 90.5 373 THR A CA 1
ATOM 2773 C C . THR A 1 373 ? -23.938 -27.484 -15.883 1 90.5 373 THR A C 1
ATOM 2775 O O . THR A 1 373 ? -25.141 -27.688 -16.078 1 90.5 373 THR A O 1
ATOM 2778 N N . SER A 1 374 ? -23.297 -26.453 -16.266 1 87.81 374 SER A N 1
ATOM 2779 C CA . SER A 1 374 ? -23.875 -25.531 -17.234 1 87.81 374 SER A CA 1
ATOM 2780 C C . SER A 1 374 ? -22.828 -25.047 -18.234 1 87.81 374 SER A C 1
ATOM 2782 O O . SER A 1 374 ? -21.641 -25.328 -18.078 1 87.81 374 SER A O 1
ATOM 2784 N N . CYS A 1 375 ? -23.266 -24.578 -19.328 1 85.94 375 CYS A N 1
ATOM 2785 C CA . CYS A 1 375 ? -22.359 -24.047 -20.344 1 85.94 375 CYS A CA 1
ATOM 2786 C C . CYS A 1 375 ? -22.516 -22.531 -20.469 1 85.94 375 CYS A C 1
ATOM 2788 O O . CYS A 1 375 ? -23.625 -22 -20.391 1 85.94 375 CYS A O 1
ATOM 2790 N N . ASP A 1 376 ? -21.422 -21.891 -20.594 1 81 376 ASP A N 1
ATOM 2791 C CA . ASP A 1 376 ? -21.422 -20.438 -20.688 1 81 376 ASP A CA 1
ATOM 2792 C C . ASP A 1 376 ? -21.922 -19.984 -22.062 1 81 376 ASP A C 1
ATOM 2794 O O . ASP A 1 376 ? -22.375 -20.797 -22.859 1 81 376 ASP A O 1
ATOM 2798 N N . SER A 1 377 ? -21.906 -18.703 -22.328 1 75.31 377 SER A N 1
ATOM 2799 C CA . SER A 1 377 ? -22.469 -18.094 -23.531 1 75.31 377 SER A CA 1
ATOM 2800 C C . SER A 1 377 ? -21.703 -18.531 -24.781 1 75.31 377 SER A C 1
ATOM 2802 O O . SER A 1 377 ? -22.234 -18.438 -25.891 1 75.31 377 SER A O 1
ATOM 2804 N N . SER A 1 378 ? -20.531 -19.125 -24.531 1 76.38 378 SER A N 1
ATOM 2805 C CA . SER A 1 378 ? -19.766 -19.562 -25.688 1 76.38 378 SER A CA 1
ATOM 2806 C C . SER A 1 378 ? -20.344 -20.828 -26.297 1 76.38 378 SER A C 1
ATOM 2808 O O . SER A 1 378 ? -20.094 -21.141 -27.469 1 76.38 378 SER A O 1
ATOM 2810 N N . CYS A 1 379 ? -21.109 -21.438 -25.359 1 75.38 379 CYS A N 1
ATOM 2811 C CA . CYS A 1 379 ? -21.75 -22.656 -25.844 1 75.38 379 CYS A CA 1
ATOM 2812 C C . CYS A 1 379 ? -23.031 -22.328 -26.594 1 75.38 379 CYS A C 1
ATOM 2814 O O . CYS A 1 379 ? -23.562 -21.219 -26.484 1 75.38 379 CYS A O 1
ATOM 2816 N N . SER A 1 380 ? -23.469 -22.859 -27.688 1 62.78 380 SER A N 1
ATOM 2817 C CA . SER A 1 380 ? -24.688 -22.578 -28.422 1 62.78 380 SER A CA 1
ATOM 2818 C C . SER A 1 380 ? -25.891 -22.453 -27.5 1 62.78 380 SER A C 1
ATOM 2820 O O . SER A 1 380 ? -25.875 -22.969 -26.391 1 62.78 380 SER A O 1
ATOM 2822 N N . ALA A 1 381 ? -26.922 -21.438 -27.734 1 54.06 381 ALA A N 1
ATOM 2823 C CA . ALA A 1 381 ? -28.156 -21.125 -27.016 1 54.06 381 ALA A CA 1
ATOM 2824 C C . ALA A 1 381 ? -28.859 -22.391 -26.562 1 54.06 381 ALA A C 1
ATOM 2826 O O . ALA A 1 381 ? -29.5 -22.422 -25.516 1 54.06 381 ALA A O 1
ATOM 2827 N N . THR A 1 382 ? -28.766 -23.422 -27.297 1 50.78 382 THR A N 1
ATOM 2828 C CA . THR A 1 382 ? -29.578 -24.609 -27.031 1 50.78 382 THR A CA 1
ATOM 2829 C C . THR A 1 382 ? -29 -25.406 -25.859 1 50.78 382 THR A C 1
ATOM 2831 O O . THR A 1 382 ? -29.75 -25.969 -25.062 1 50.78 382 THR A O 1
ATOM 2834 N N . VAL A 1 383 ? -27.656 -25.453 -25.719 1 55.09 383 VAL A N 1
ATOM 2835 C CA . VAL A 1 383 ? -26.984 -26.25 -24.688 1 55.09 383 VAL A CA 1
ATOM 2836 C C . VAL A 1 383 ? -27.016 -25.484 -23.359 1 55.09 383 VAL A C 1
ATOM 2838 O O . VAL A 1 383 ? -27.047 -26.094 -22.297 1 55.09 383 VAL A O 1
ATOM 2841 N N . ASN A 1 384 ? -27.078 -24.094 -23.438 1 54.53 384 ASN A N 1
ATOM 2842 C CA . ASN A 1 384 ? -26.875 -23.172 -22.328 1 54.53 384 ASN A CA 1
ATOM 2843 C C . ASN A 1 384 ? -27.984 -23.297 -21.297 1 54.53 384 ASN A C 1
ATOM 2845 O O . ASN A 1 384 ? -27.75 -23.125 -20.094 1 54.53 384 ASN A O 1
ATOM 2849 N N . SER A 1 385 ? -29.344 -23.516 -21.75 1 56.75 385 SER A N 1
ATOM 2850 C CA . SER A 1 385 ? -30.438 -23.141 -20.844 1 56.75 385 SER A CA 1
ATOM 2851 C C . SER A 1 385 ? -30.688 -24.234 -19.812 1 56.75 385 SER A C 1
ATOM 2853 O O . SER A 1 385 ? -31.391 -24 -18.828 1 56.75 385 SER A O 1
ATOM 2855 N N . GLU A 1 386 ? -30.172 -25.484 -19.953 1 62.75 386 GLU A N 1
ATOM 2856 C CA . GLU A 1 386 ? -30.719 -26.453 -19 1 62.75 386 GLU A CA 1
ATOM 2857 C C . GLU A 1 386 ? -29.656 -26.922 -18.016 1 62.75 386 GLU A C 1
ATOM 2859 O O . GLU A 1 386 ? -28.578 -27.359 -18.422 1 62.75 386 GLU A O 1
ATOM 2864 N N . LEU A 1 387 ? -29.859 -26.609 -16.672 1 70.19 387 LEU A N 1
ATOM 2865 C CA . LEU A 1 387 ? -29.047 -27.156 -15.586 1 70.19 387 LEU A CA 1
ATOM 2866 C C . LEU A 1 387 ? -29.109 -28.688 -15.586 1 70.19 387 LEU A C 1
ATOM 2868 O O . LEU A 1 387 ? -30.188 -29.266 -15.711 1 70.19 387 LEU A O 1
ATOM 2872 N N . GLN A 1 388 ? -27.906 -29.188 -15.812 1 83.81 388 GLN A N 1
ATOM 2873 C CA . GLN A 1 388 ? -27.844 -30.656 -15.758 1 83.81 388 GLN A CA 1
ATOM 2874 C C . GLN A 1 388 ? -27.25 -31.125 -14.43 1 83.81 388 GLN A C 1
ATOM 2876 O O . GLN A 1 388 ? -26.281 -30.531 -13.938 1 83.81 388 GLN A O 1
ATOM 2881 N N . TYR A 1 389 ? -27.922 -32.062 -13.836 1 87.62 389 TYR A N 1
ATOM 2882 C CA . TYR A 1 389 ? -27.484 -32.625 -12.562 1 87.62 389 TYR A CA 1
ATOM 2883 C C . TYR A 1 389 ? -26.609 -33.844 -12.789 1 87.62 389 TYR A C 1
ATOM 2885 O O . TYR A 1 389 ? -27.016 -34.812 -13.469 1 87.62 389 TYR A O 1
ATOM 2893 N N . THR A 1 390 ? -25.406 -33.75 -12.383 1 90.44 390 THR A N 1
ATOM 2894 C CA . THR A 1 390 ? -24.469 -34.844 -12.602 1 90.44 390 THR A CA 1
ATOM 2895 C C . THR A 1 390 ? -23.547 -35 -11.391 1 90.44 390 THR A C 1
ATOM 2897 O O . THR A 1 390 ? -23.75 -34.344 -10.359 1 90.44 390 THR A O 1
ATOM 2900 N N . ARG A 1 391 ? -22.656 -35.906 -11.438 1 92.31 391 ARG A N 1
ATOM 2901 C CA . ARG A 1 391 ? -21.688 -36.156 -10.383 1 92.31 391 ARG A CA 1
ATOM 2902 C C . ARG A 1 391 ? -20.266 -36.094 -10.938 1 92.31 391 ARG A C 1
ATOM 2904 O O . ARG A 1 391 ? -19.297 -35.938 -10.18 1 92.31 391 ARG A O 1
ATOM 2911 N N . ARG A 1 392 ? -20.141 -36.25 -12.203 1 94.25 392 ARG A N 1
ATOM 2912 C CA . ARG A 1 392 ? -18.812 -36.312 -12.82 1 94.25 392 ARG A CA 1
ATOM 2913 C C . ARG A 1 392 ? -18.547 -35.062 -13.656 1 94.25 392 ARG A C 1
ATOM 2915 O O . ARG A 1 392 ? -19.422 -34.562 -14.367 1 94.25 392 ARG A O 1
ATOM 2922 N N . ILE A 1 393 ? -17.297 -34.594 -13.438 1 94.19 393 ILE A N 1
ATOM 2923 C CA . ILE A 1 393 ? -16.859 -33.406 -14.203 1 94.19 393 ILE A CA 1
ATOM 2924 C C . ILE A 1 393 ? -15.555 -33.75 -14.93 1 94.19 393 ILE A C 1
ATOM 2926 O O . ILE A 1 393 ? -14.938 -34.781 -14.68 1 94.19 393 ILE A O 1
ATOM 2930 N N . PHE A 1 394 ? -15.227 -32.875 -15.906 1 92.81 394 PHE A N 1
ATOM 2931 C CA . PHE A 1 394 ? -13.961 -33.062 -16.609 1 92.81 394 PHE A CA 1
ATOM 2932 C C . PHE A 1 394 ? -13.227 -31.719 -16.719 1 92.81 394 PHE A C 1
ATOM 2934 O O . PHE A 1 394 ? -13.828 -30.656 -16.562 1 92.81 394 PHE A O 1
ATOM 2941 N N . THR A 1 395 ? -11.992 -31.797 -16.859 1 88.31 395 THR A N 1
ATOM 2942 C CA . THR A 1 395 ? -11.172 -30.594 -16.875 1 88.31 395 THR A CA 1
ATOM 2943 C C . THR A 1 395 ? -11.227 -29.906 -18.234 1 88.31 395 THR A C 1
ATOM 2945 O O . THR A 1 395 ? -11.664 -28.766 -18.344 1 88.31 395 THR A O 1
ATOM 2948 N N . ALA A 1 396 ? -10.727 -30.578 -19.266 1 88.62 396 ALA A N 1
ATOM 2949 C CA . ALA A 1 396 ? -10.766 -30.047 -20.625 1 88.62 396 ALA A CA 1
ATOM 2950 C C . ALA A 1 396 ? -10.93 -31.172 -21.641 1 88.62 396 ALA A C 1
ATOM 2952 O O . ALA A 1 396 ? -10.391 -32.281 -21.469 1 88.62 396 ALA A O 1
ATOM 2953 N N . ASP A 1 397 ? -11.797 -30.891 -22.562 1 88.25 397 ASP A N 1
ATOM 2954 C CA . ASP A 1 397 ? -11.992 -31.844 -23.656 1 88.25 397 ASP A CA 1
ATOM 2955 C C . ASP A 1 397 ? -11.281 -31.359 -24.922 1 88.25 397 ASP A C 1
ATOM 2957 O O . ASP A 1 397 ? -11.805 -30.547 -25.672 1 88.25 397 ASP A O 1
ATOM 2961 N N . THR A 1 398 ? -10.07 -31.984 -25.125 1 83.56 398 THR A N 1
ATOM 2962 C CA . THR A 1 398 ? -9.328 -31.641 -26.328 1 83.56 398 THR A CA 1
ATOM 2963 C C . THR A 1 398 ? -9.328 -32.812 -27.312 1 83.56 398 THR A C 1
ATOM 2965 O O . THR A 1 398 ? -8.781 -32.719 -28.406 1 83.56 398 THR A O 1
ATOM 2968 N N . ILE A 1 399 ? -9.914 -33.875 -26.984 1 81.88 399 ILE A N 1
ATOM 2969 C CA . ILE A 1 399 ? -9.781 -35.094 -27.766 1 81.88 399 ILE A CA 1
ATOM 2970 C C . ILE A 1 399 ? -11.008 -35.281 -28.656 1 81.88 399 ILE A C 1
ATOM 2972 O O . ILE A 1 399 ? -10.906 -35.844 -29.75 1 81.88 399 ILE A O 1
ATOM 2976 N N . SER A 1 400 ? -12.164 -34.844 -28.172 1 80.5 400 SER A N 1
ATOM 2977 C CA . SER A 1 400 ? -13.398 -35.062 -28.938 1 80.5 400 SER A CA 1
ATOM 2978 C C . SER A 1 400 ? -13.398 -34.312 -30.25 1 80.5 400 SER A C 1
ATOM 2980 O O . SER A 1 400 ? -14.062 -34.688 -31.203 1 80.5 400 SER A O 1
ATOM 2982 N N . ASN A 1 401 ? -12.797 -33.156 -30.203 1 76.06 401 ASN A N 1
ATOM 2983 C CA . ASN A 1 401 ? -12.742 -32.312 -31.391 1 76.06 401 ASN A CA 1
ATOM 2984 C C . ASN A 1 401 ? -11.383 -31.641 -31.547 1 76.06 401 ASN A C 1
ATOM 2986 O O . ASN A 1 401 ? -10.805 -31.188 -30.562 1 76.06 401 ASN A O 1
ATOM 2990 N N . THR A 1 402 ? -10.961 -31.609 -32.812 1 73.19 402 THR A N 1
ATOM 2991 C CA . THR A 1 402 ? -9.656 -31.016 -33.062 1 73.19 402 THR A CA 1
ATOM 2992 C C . THR A 1 402 ? -9.766 -29.5 -33.188 1 73.19 402 THR A C 1
ATOM 2994 O O . THR A 1 402 ? -8.789 -28.781 -32.938 1 73.19 402 THR A O 1
ATOM 2997 N N . ASP A 1 403 ? -10.984 -28.953 -33.469 1 78.88 403 ASP A N 1
ATOM 2998 C CA . ASP A 1 403 ? -11.102 -27.516 -33.75 1 78.88 403 ASP A CA 1
ATOM 2999 C C . ASP A 1 403 ? -11.484 -26.75 -32.469 1 78.88 403 ASP A C 1
ATOM 3001 O O . ASP A 1 403 ? -11.055 -25.609 -32.281 1 78.88 403 ASP A O 1
ATOM 3005 N N . TYR A 1 404 ? -12.391 -27.391 -31.75 1 84.94 404 TYR A N 1
ATOM 3006 C CA . TYR A 1 404 ? -12.867 -26.703 -30.562 1 84.94 404 TYR A CA 1
ATOM 3007 C C . TYR A 1 404 ? -12.672 -27.562 -29.312 1 84.94 404 TYR A C 1
ATOM 3009 O O . TYR A 1 404 ? -12.945 -28.766 -29.344 1 84.94 404 TYR A O 1
ATOM 3017 N N . ALA A 1 405 ? -12.125 -26.953 -28.312 1 86 405 ALA A N 1
ATOM 3018 C CA . ALA A 1 405 ? -11.992 -27.625 -27.016 1 86 405 ALA A CA 1
ATOM 3019 C C . ALA A 1 405 ? -13.016 -27.078 -26.031 1 86 405 ALA A C 1
ATOM 3021 O O . ALA A 1 405 ? -13.438 -25.922 -26.125 1 86 405 ALA A O 1
ATOM 3022 N N . ARG A 1 406 ? -13.68 -27.797 -25.281 1 90.5 406 ARG A N 1
ATOM 3023 C CA . ARG A 1 406 ? -14.531 -27.406 -24.172 1 90.5 406 ARG A CA 1
ATOM 3024 C C . ARG A 1 406 ? -13.766 -27.453 -22.844 1 90.5 406 ARG A C 1
ATOM 3026 O O . ARG A 1 406 ? -13.25 -28.5 -22.453 1 90.5 406 ARG A O 1
ATOM 3033 N N . ALA A 1 407 ? -13.617 -26.312 -22.297 1 89.62 407 ALA A N 1
ATOM 3034 C CA . ALA A 1 407 ? -12.836 -26.234 -21.062 1 89.62 407 ALA A CA 1
ATOM 3035 C C . ALA A 1 407 ? -13.688 -25.75 -19.891 1 89.62 407 ALA A C 1
ATOM 3037 O O . ALA A 1 407 ? -14.688 -25.062 -20.094 1 89.62 407 ALA A O 1
ATOM 3038 N N . LEU A 1 408 ? -13.375 -26.234 -18.688 1 91.06 408 LEU A N 1
ATOM 3039 C CA . LEU A 1 408 ? -14 -25.781 -17.453 1 91.06 408 LEU A CA 1
ATOM 3040 C C . LEU A 1 408 ? -13.617 -24.344 -17.141 1 91.06 408 LEU A C 1
ATOM 3042 O O . LEU A 1 408 ? -12.461 -24.047 -16.859 1 91.06 408 LEU A O 1
ATOM 3046 N N . THR A 1 409 ? -14.594 -23.422 -17.25 1 90.25 409 THR A N 1
ATOM 3047 C CA . THR A 1 409 ? -14.32 -22 -17.109 1 90.25 409 THR A CA 1
ATOM 3048 C C . THR A 1 409 ? -14.562 -21.547 -15.672 1 90.25 409 THR A C 1
ATOM 3050 O O . THR A 1 409 ? -13.984 -20.547 -15.227 1 90.25 409 THR A O 1
ATOM 3053 N N . SER A 1 410 ? -15.492 -22.188 -15.031 1 92.31 410 SER A N 1
ATOM 3054 C CA . SER A 1 410 ? -15.758 -21.797 -13.648 1 92.31 410 SER A CA 1
ATOM 3055 C C . SER A 1 410 ? -16.141 -23 -12.797 1 92.31 410 SER A C 1
ATOM 3057 O O . SER A 1 410 ? -16.922 -23.844 -13.227 1 92.31 410 SER A O 1
ATOM 3059 N N . LEU A 1 411 ? -15.562 -23.094 -11.656 1 93.25 411 LEU A N 1
ATOM 3060 C CA . LEU A 1 411 ? -15.891 -24.109 -10.656 1 93.25 411 LEU A CA 1
ATOM 3061 C C . LEU A 1 411 ? -16.172 -23.453 -9.305 1 93.25 411 LEU A C 1
ATOM 3063 O O . LEU A 1 411 ? -15.281 -22.828 -8.719 1 93.25 411 LEU A O 1
ATOM 3067 N N . THR A 1 412 ? -17.375 -23.562 -8.797 1 93.31 412 THR A N 1
ATOM 3068 C CA . THR A 1 412 ? -17.781 -22.922 -7.555 1 93.31 412 THR A CA 1
ATOM 3069 C C . THR A 1 412 ? -18.297 -23.953 -6.555 1 93.31 412 THR A C 1
ATOM 3071 O O . THR A 1 412 ? -19.125 -24.797 -6.895 1 93.31 412 THR A O 1
ATOM 3074 N N . PHE A 1 413 ? -17.766 -23.969 -5.395 1 92.31 413 PHE A N 1
ATOM 3075 C CA . PHE A 1 413 ? -18.25 -24.781 -4.277 1 92.31 413 PHE A CA 1
ATOM 3076 C C . PHE A 1 413 ? -19.062 -23.938 -3.305 1 92.31 413 PHE A C 1
ATOM 3078 O O . PHE A 1 413 ? -18.578 -22.922 -2.803 1 92.31 413 PHE A O 1
ATOM 3085 N N . THR A 1 414 ? -20.25 -24.281 -3.062 1 90.88 414 THR A N 1
ATOM 3086 C CA . THR A 1 414 ? -21.109 -23.594 -2.102 1 90.88 414 THR A CA 1
ATOM 3087 C C . THR A 1 414 ? -21.438 -24.5 -0.923 1 90.88 414 THR A C 1
ATOM 3089 O O . THR A 1 414 ? -22.141 -25.5 -1.088 1 90.88 414 THR A O 1
ATOM 3092 N N . THR A 1 415 ? -20.906 -24.188 0.186 1 88.62 415 THR A N 1
ATOM 3093 C CA . THR A 1 415 ? -21.156 -24.969 1.387 1 88.62 415 THR A CA 1
ATOM 3094 C C . THR A 1 415 ? -22.109 -24.25 2.328 1 88.62 415 THR A C 1
ATOM 3096 O O . THR A 1 415 ? -21.891 -23.078 2.664 1 88.62 415 THR A O 1
ATOM 3099 N N . GLU A 1 416 ? -23.188 -24.906 2.676 1 84.62 416 GLU A N 1
ATOM 3100 C CA . GLU A 1 416 ? -24.141 -24.359 3.639 1 84.62 416 GLU A CA 1
ATOM 3101 C C . GLU A 1 416 ? -23.812 -24.828 5.055 1 84.62 416 GLU A C 1
ATOM 3103 O O . GLU A 1 416 ? -23.672 -26.031 5.293 1 84.62 416 GLU A O 1
ATOM 3108 N N . ILE A 1 417 ? -23.641 -23.938 5.93 1 80.31 417 ILE A N 1
ATOM 3109 C CA . ILE A 1 417 ? -23.344 -24.25 7.32 1 80.31 417 ILE A CA 1
ATOM 3110 C C . ILE A 1 417 ? -24.609 -24.156 8.164 1 80.31 417 ILE A C 1
ATOM 3112 O O . ILE A 1 417 ? -25.312 -23.156 8.117 1 80.31 417 ILE A O 1
ATOM 3116 N N . THR A 1 418 ? -24.859 -25.234 8.852 1 76.69 418 THR A N 1
ATOM 3117 C CA . THR A 1 418 ? -26.031 -25.281 9.727 1 76.69 418 THR A CA 1
ATOM 3118 C C . THR A 1 418 ? -25.75 -24.562 11.047 1 76.69 418 THR A C 1
ATOM 3120 O O . THR A 1 418 ? -24.609 -24.203 11.328 1 76.69 418 THR A O 1
ATOM 3123 N N . GLU A 1 419 ? -26.703 -24.344 11.828 1 70.06 419 GLU A N 1
ATOM 3124 C CA . GLU A 1 419 ? -26.609 -23.625 13.102 1 70.06 419 GLU A CA 1
ATOM 3125 C C . GLU A 1 419 ? -25.719 -24.359 14.086 1 70.06 419 GLU A C 1
ATOM 3127 O O . GLU A 1 419 ? -25.062 -23.734 14.922 1 70.06 419 GLU A O 1
ATOM 3132 N N . GLU A 1 420 ? -25.625 -25.766 13.93 1 73.5 420 GLU A N 1
ATOM 3133 C CA . GLU A 1 420 ? -24.844 -26.562 14.844 1 73.5 420 GLU A CA 1
ATOM 3134 C C . GLU A 1 420 ? -23.375 -26.625 14.406 1 73.5 420 GLU A C 1
ATOM 3136 O O . GLU A 1 420 ? -22.547 -27.234 15.078 1 73.5 420 GLU A O 1
ATOM 3141 N N . GLY A 1 421 ? -23.047 -25.969 13.352 1 74.69 421 GLY A N 1
ATOM 3142 C CA . GLY A 1 421 ? -21.688 -26 12.852 1 74.69 421 GLY A CA 1
ATOM 3143 C C . GLY A 1 421 ? -21.422 -27.156 11.914 1 74.69 421 GLY A C 1
ATOM 3144 O O . GLY A 1 421 ? -20.281 -27.391 11.508 1 74.69 421 GLY A O 1
ATOM 3145 N N . LYS A 1 422 ? -22.516 -27.875 11.625 1 84.44 422 LYS A N 1
ATOM 3146 C CA . LYS A 1 422 ? -22.391 -28.953 10.648 1 84.44 422 LYS A CA 1
ATOM 3147 C C . LYS A 1 422 ? -22.547 -28.438 9.227 1 84.44 422 LYS A C 1
ATOM 3149 O O . LYS A 1 422 ? -22.984 -27.297 9.023 1 84.44 422 LYS A O 1
ATOM 3154 N N . ILE A 1 423 ? -22.047 -29.203 8.328 1 87.62 423 ILE A N 1
ATOM 3155 C CA . ILE A 1 423 ? -22.125 -28.734 6.953 1 87.62 423 ILE A CA 1
ATOM 3156 C C . ILE A 1 423 ? -23 -29.703 6.133 1 87.62 423 ILE A C 1
ATOM 3158 O O . ILE A 1 423 ? -23.125 -30.875 6.48 1 87.62 423 ILE A O 1
ATOM 3162 N N . LEU A 1 424 ? -23.672 -29.125 5.219 1 88.38 424 LEU A N 1
ATOM 3163 C CA . LEU A 1 424 ? -24.281 -29.922 4.164 1 88.38 424 LEU A CA 1
ATOM 3164 C C . LEU A 1 424 ? -23.297 -30.203 3.045 1 88.38 424 LEU A C 1
ATOM 3166 O O . LEU A 1 424 ? -22.266 -29.531 2.932 1 88.38 424 LEU A O 1
ATOM 3170 N N . PRO A 1 425 ? -23.5 -31.297 2.289 1 90.88 425 PRO A N 1
ATOM 3171 C CA . PRO A 1 425 ? -22.578 -31.547 1.185 1 90.88 425 PRO A CA 1
ATOM 3172 C C . PRO A 1 425 ? -22.438 -30.344 0.254 1 90.88 425 PRO A C 1
ATOM 3174 O O . PRO A 1 425 ? -23.438 -29.797 -0.214 1 90.88 425 PRO A O 1
ATOM 3177 N N . PRO A 1 426 ? -21.234 -29.984 0.065 1 92.62 426 PRO A N 1
ATOM 3178 C CA . PRO A 1 426 ? -21.016 -28.812 -0.798 1 92.62 426 PRO A CA 1
ATOM 3179 C C . PRO A 1 426 ? -21.594 -29 -2.195 1 92.62 426 PRO A C 1
ATOM 3181 O O . PRO A 1 426 ? -21.391 -30.031 -2.828 1 92.62 426 PRO A O 1
ATOM 3184 N N . LYS A 1 427 ? -22.359 -27.984 -2.576 1 93.94 427 LYS A N 1
ATOM 3185 C CA . LYS A 1 427 ? -22.891 -27.953 -3.938 1 93.94 427 LYS A CA 1
ATOM 3186 C C . LYS A 1 427 ? -21.844 -27.422 -4.918 1 93.94 427 LYS A C 1
ATOM 3188 O O . LYS A 1 427 ? -21.266 -26.359 -4.707 1 93.94 427 LYS A O 1
ATOM 3193 N N . VAL A 1 428 ? -21.625 -28.219 -5.914 1 95.31 428 VAL A N 1
ATOM 3194 C CA . VAL A 1 428 ? -20.609 -27.844 -6.887 1 95.31 428 VAL A CA 1
ATOM 3195 C C . VAL A 1 428 ? -21.266 -27.375 -8.18 1 95.31 428 VAL A C 1
ATOM 3197 O O . VAL A 1 428 ? -22.156 -28.047 -8.703 1 95.31 428 VAL A O 1
ATOM 3200 N N . GLN A 1 429 ? -20.906 -26.219 -8.586 1 93.25 429 GLN A N 1
ATOM 3201 C CA . GLN A 1 429 ? -21.344 -25.703 -9.875 1 93.25 429 GLN A CA 1
ATOM 3202 C C . GLN A 1 429 ? -20.188 -25.625 -10.867 1 93.25 429 GLN A C 1
ATOM 3204 O O . GLN A 1 429 ? -19.219 -24.891 -10.633 1 93.25 429 GLN A O 1
ATOM 3209 N N . ALA A 1 430 ? -20.297 -26.375 -11.906 1 93.31 430 ALA A N 1
ATOM 3210 C CA . ALA A 1 430 ? -19.281 -26.375 -12.953 1 93.31 430 ALA A CA 1
ATOM 3211 C C . ALA A 1 430 ? -19.812 -25.719 -14.234 1 93.31 430 ALA A C 1
ATOM 3213 O O . ALA A 1 430 ? -20.797 -26.203 -14.82 1 93.31 430 ALA A O 1
ATOM 3214 N N . VAL A 1 431 ? -19.172 -24.703 -14.672 1 91.62 431 VAL A N 1
ATOM 3215 C CA . VAL A 1 431 ? -19.547 -24.016 -15.906 1 91.62 431 VAL A CA 1
ATOM 3216 C C . VAL A 1 431 ? -18.484 -24.266 -16.969 1 91.62 431 VAL A C 1
ATOM 3218 O O . VAL A 1 431 ? -17.281 -24.125 -16.719 1 91.62 431 VAL A O 1
ATOM 3221 N N . TYR A 1 432 ? -18.938 -24.734 -18.125 1 89.94 432 TYR A N 1
ATOM 3222 C CA . TYR A 1 432 ? -18.016 -25.016 -19.219 1 89.94 432 TYR A CA 1
ATOM 3223 C C . TYR A 1 432 ? -18.141 -23.969 -20.328 1 89.94 432 TYR A C 1
ATOM 3225 O O . TYR A 1 432 ? -19.172 -23.312 -20.453 1 89.94 432 TYR A O 1
ATOM 3233 N N . GLY A 1 433 ? -16.984 -23.875 -21.047 1 88.56 433 GLY A N 1
ATOM 3234 C CA . GLY A 1 433 ? -16.938 -23 -22.203 1 88.56 433 GLY A CA 1
ATOM 3235 C C . GLY A 1 433 ? -16.203 -23.594 -23.391 1 88.56 433 GLY A C 1
ATOM 3236 O O . GLY A 1 433 ? -15.273 -24.391 -23.203 1 88.56 433 GLY A O 1
ATOM 3237 N N . ASP A 1 434 ? -16.719 -23.266 -24.578 1 88.31 434 ASP A N 1
ATOM 3238 C CA . ASP A 1 434 ? -16.062 -23.719 -25.797 1 88.31 434 ASP A CA 1
ATOM 3239 C C . ASP A 1 434 ? -15 -22.719 -26.25 1 88.31 434 ASP A C 1
ATOM 3241 O O . ASP A 1 434 ? -15.242 -21.516 -26.281 1 88.31 434 ASP A O 1
ATOM 3245 N N . VAL A 1 435 ? -13.789 -23.203 -26.406 1 85.88 435 VAL A N 1
ATOM 3246 C CA . VAL A 1 435 ? -12.664 -22.359 -26.797 1 85.88 435 VAL A CA 1
ATOM 3247 C C . VAL A 1 435 ? -12.039 -22.906 -28.078 1 85.88 435 VAL A C 1
ATOM 3249 O O . VAL A 1 435 ? -12.109 -24.109 -28.344 1 85.88 435 VAL A O 1
ATOM 3252 N N . SER A 1 436 ? -11.453 -22.062 -28.844 1 82.31 436 SER A N 1
ATOM 3253 C CA . SER A 1 436 ? -10.773 -22.484 -30.062 1 82.31 436 SER A CA 1
ATOM 3254 C C . SER A 1 436 ? -9.484 -23.234 -29.75 1 82.31 436 SER A C 1
ATOM 3256 O O . SER A 1 436 ? -8.766 -22.875 -28.812 1 82.31 436 SER A O 1
ATOM 3258 N N . SER A 1 437 ? -9.344 -24.406 -30.25 1 75.25 437 SER A N 1
ATOM 3259 C CA . SER A 1 437 ? -8.172 -25.234 -29.984 1 75.25 437 SER A CA 1
ATOM 3260 C C . SER A 1 437 ? -6.977 -24.797 -30.828 1 75.25 437 SER A C 1
ATOM 3262 O O . SER A 1 437 ? -6.016 -25.562 -30.984 1 75.25 437 SER A O 1
ATOM 3264 N N . VAL A 1 438 ? -7.051 -23.609 -31.312 1 68.19 438 VAL A N 1
ATOM 3265 C CA . VAL A 1 438 ? -5.906 -23.125 -32.094 1 68.19 438 VAL A CA 1
ATOM 3266 C C . VAL A 1 438 ? -4.699 -22.969 -31.156 1 68.19 438 VAL A C 1
ATOM 3268 O O . VAL A 1 438 ? -4.855 -22.734 -29.953 1 68.19 438 VAL A O 1
ATOM 3271 N N . GLU A 1 439 ? -3.525 -23.312 -31.75 1 68.62 439 GLU A N 1
ATOM 3272 C CA . GLU A 1 439 ? -2.273 -23.156 -31.016 1 68.62 439 GLU A CA 1
ATOM 3273 C C . GLU A 1 439 ? -2.158 -21.766 -30.422 1 68.62 439 GLU A C 1
ATOM 3275 O O . GLU A 1 439 ? -2.342 -20.766 -31.125 1 68.62 439 GLU A O 1
ATOM 3280 N N . GLY A 1 440 ? -2.096 -21.688 -29.109 1 69.19 440 GLY A N 1
ATOM 3281 C CA . GLY A 1 440 ? -1.865 -20.422 -28.422 1 69.19 440 GLY A CA 1
ATOM 3282 C C . GLY A 1 440 ? -3.133 -19.797 -27.859 1 69.19 440 GLY A C 1
ATOM 3283 O O . GLY A 1 440 ? -3.111 -18.688 -27.359 1 69.19 440 GLY A O 1
ATOM 3284 N N . ALA A 1 441 ? -4.277 -20.516 -27.984 1 78.06 441 ALA A N 1
ATOM 3285 C CA . ALA A 1 441 ? -5.531 -19.953 -27.5 1 78.06 441 ALA A CA 1
ATOM 3286 C C . ALA A 1 441 ? -5.582 -19.984 -25.969 1 78.06 441 ALA A C 1
ATOM 3288 O O . ALA A 1 441 ? -5.023 -20.891 -25.344 1 78.06 441 ALA A O 1
ATOM 3289 N N . PHE A 1 442 ? -6.141 -18.859 -25.453 1 79.31 442 PHE A N 1
ATOM 3290 C CA . PHE A 1 442 ? -6.27 -18.734 -24 1 79.31 442 PHE A CA 1
ATOM 3291 C C . PHE A 1 442 ? -7.738 -18.75 -23.578 1 79.31 442 PHE A C 1
ATOM 3293 O O . PHE A 1 442 ? -8.617 -18.438 -24.375 1 79.31 442 PHE A O 1
ATOM 3300 N N . PHE A 1 443 ? -8.086 -19.219 -22.391 1 82.94 443 PHE A N 1
ATOM 3301 C CA . PHE A 1 443 ? -9.414 -19.109 -21.781 1 82.94 443 PHE A CA 1
ATOM 3302 C C . PHE A 1 443 ? -9.305 -18.703 -20.312 1 82.94 443 PHE A C 1
ATOM 3304 O O . PHE A 1 443 ? -8.281 -18.938 -19.672 1 82.94 443 PHE A O 1
ATOM 3311 N N . ASP A 1 444 ? -10.391 -18.047 -19.875 1 83.31 444 ASP A N 1
ATOM 3312 C CA . ASP A 1 444 ? -10.43 -17.594 -18.484 1 83.31 444 ASP A CA 1
ATOM 3313 C C . ASP A 1 444 ? -11.023 -18.672 -17.578 1 83.31 444 ASP A C 1
ATOM 3315 O O . ASP A 1 444 ? -12.016 -19.312 -17.938 1 83.31 444 ASP A O 1
ATOM 3319 N N . ALA A 1 445 ? -10.328 -18.969 -16.516 1 86 445 ALA A N 1
ATOM 3320 C CA . ALA A 1 445 ? -10.797 -19.938 -15.523 1 86 445 ALA A CA 1
ATOM 3321 C C . ALA A 1 445 ? -10.953 -19.281 -14.156 1 86 445 ALA A C 1
ATOM 3323 O O . ALA A 1 445 ? -10.188 -18.375 -13.789 1 86 445 ALA A O 1
ATOM 3324 N N . ALA A 1 446 ? -12.062 -19.656 -13.516 1 88.25 446 ALA A N 1
ATOM 3325 C CA . ALA A 1 446 ? -12.336 -19.125 -12.18 1 88.25 446 ALA A CA 1
ATOM 3326 C C . ALA A 1 446 ? -12.617 -20.25 -11.188 1 88.25 446 ALA A C 1
ATOM 3328 O O . ALA A 1 446 ? -13.273 -21.25 -11.531 1 88.25 446 ALA A O 1
ATOM 3329 N N . PHE A 1 447 ? -12.039 -20.219 -9.977 1 88.12 447 PHE A N 1
ATOM 3330 C CA . PHE A 1 447 ? -12.289 -21.109 -8.852 1 88.12 447 PHE A CA 1
ATOM 3331 C C . PHE A 1 447 ? -12.789 -20.328 -7.645 1 88.12 447 PHE A C 1
ATOM 3333 O O . PHE A 1 447 ? -12.141 -19.359 -7.207 1 88.12 447 PHE A O 1
ATOM 3340 N N . GLU A 1 448 ? -14.008 -20.75 -7.145 1 87.56 448 GLU A N 1
ATOM 3341 C CA . GLU A 1 448 ? -14.609 -20 -6.051 1 87.56 448 GLU A CA 1
ATOM 3342 C C . GLU A 1 448 ? -15.133 -20.938 -4.961 1 87.56 448 GLU A C 1
ATOM 3344 O O . GLU A 1 448 ? -15.703 -21.984 -5.258 1 87.56 448 GLU A O 1
ATOM 3349 N N . LEU A 1 449 ? -14.797 -20.641 -3.717 1 85.25 449 LEU A N 1
ATOM 3350 C CA . LEU A 1 449 ? -15.383 -21.281 -2.543 1 85.25 449 LEU A CA 1
ATOM 3351 C C . LEU A 1 449 ? -16.297 -20.312 -1.795 1 85.25 449 LEU A C 1
ATOM 3353 O O . LEU A 1 449 ? -15.852 -19.25 -1.366 1 85.25 449 LEU A O 1
ATOM 3357 N N . LYS A 1 450 ? -17.594 -20.656 -1.691 1 82.12 450 LYS A N 1
ATOM 3358 C CA . LYS A 1 450 ? -18.578 -19.812 -1.021 1 82.12 450 LYS A CA 1
ATOM 3359 C C . LYS A 1 450 ? -19.172 -20.516 0.193 1 82.12 450 LYS A C 1
ATOM 3361 O O . LYS A 1 450 ? -19.375 -21.734 0.167 1 82.12 450 LYS A O 1
ATOM 3366 N N . TYR A 1 451 ? -19.359 -19.797 1.193 1 79.19 451 TYR A N 1
ATOM 3367 C CA . TYR A 1 451 ? -20.016 -20.312 2.391 1 79.19 451 TYR A CA 1
ATOM 3368 C C . TYR A 1 451 ? -21.297 -19.562 2.674 1 79.19 451 TYR A C 1
ATOM 3370 O O . TYR A 1 451 ? -21.344 -18.328 2.588 1 79.19 451 TYR A O 1
ATOM 3378 N N . GLU A 1 452 ? -22.469 -20.172 2.75 1 76.44 452 GLU A N 1
ATOM 3379 C CA . GLU A 1 452 ? -23.766 -19.562 3.02 1 76.44 452 GLU A CA 1
ATOM 3380 C C . GLU A 1 452 ? -24.297 -19.969 4.391 1 76.44 452 GLU A C 1
ATOM 3382 O O . GLU A 1 452 ? -24.266 -21.156 4.746 1 76.44 452 GLU A O 1
ATOM 3387 N N . ARG A 1 453 ? -24.422 -18.875 5.234 1 67.06 453 ARG A N 1
ATOM 3388 C CA . ARG A 1 453 ? -25.047 -19.156 6.527 1 67.06 453 ARG A CA 1
ATOM 3389 C C . ARG A 1 453 ? -26.5 -18.703 6.543 1 67.06 453 ARG A C 1
ATOM 3391 O O . ARG A 1 453 ? -26.859 -17.734 5.879 1 67.06 453 ARG A O 1
ATOM 3398 N N . SER A 1 454 ? -27.297 -19.328 7.164 1 58.69 454 SER A N 1
ATOM 3399 C CA . SER A 1 454 ? -28.688 -18.922 7.348 1 58.69 454 SER A CA 1
ATOM 3400 C C . SER A 1 454 ? -28.781 -17.609 8.117 1 58.69 454 SER A C 1
ATOM 3402 O O . SER A 1 454 ? -28.438 -17.562 9.305 1 58.69 454 SER A O 1
ATOM 3404 N N . SER A 1 455 ? -28.25 -16.281 7.703 1 57.31 455 SER A N 1
ATOM 3405 C CA . SER A 1 455 ? -27.969 -14.938 8.227 1 57.31 455 SER A CA 1
ATOM 3406 C C . SER A 1 455 ? -29.234 -14.289 8.797 1 57.31 455 SER A C 1
ATOM 3408 O O . SER A 1 455 ? -29.188 -13.148 9.242 1 57.31 455 SER A O 1
ATOM 3410 N N . GLY A 1 456 ? -30.484 -14.719 8.734 1 57.56 456 GLY A N 1
ATOM 3411 C CA . GLY A 1 456 ? -31.656 -13.891 8.945 1 57.56 456 GLY A CA 1
ATOM 3412 C C . GLY A 1 456 ? -31.656 -13.195 10.297 1 57.56 456 GLY A C 1
ATOM 3413 O O . GLY A 1 456 ? -32.125 -12.062 10.414 1 57.56 456 GLY A O 1
ATOM 3414 N N . THR A 1 457 ? -30.812 -13.539 11.305 1 66.44 457 THR A N 1
ATOM 3415 C CA . THR A 1 457 ? -31.172 -13.031 12.625 1 66.44 457 THR A CA 1
ATOM 3416 C C . THR A 1 457 ? -30.297 -11.836 13 1 66.44 457 THR A C 1
ATOM 3418 O O . THR A 1 457 ? -30.75 -10.93 13.703 1 66.44 457 THR A O 1
ATOM 3421 N N . ALA A 1 458 ? -29.109 -11.531 12.438 1 69.88 458 ALA A N 1
ATOM 3422 C CA . ALA A 1 458 ? -28.219 -10.461 12.891 1 69.88 458 ALA A CA 1
ATOM 3423 C C . ALA A 1 458 ? -28.688 -9.109 12.359 1 69.88 458 ALA A C 1
ATOM 3425 O O . ALA A 1 458 ? -28.609 -8.102 13.078 1 69.88 458 ALA A O 1
ATOM 3426 N N . GLU A 1 459 ? -29.219 -8.953 11.25 1 74.69 459 GLU A N 1
ATOM 3427 C CA . GLU A 1 459 ? -29.688 -7.688 10.68 1 74.69 459 GLU A CA 1
ATOM 3428 C C . GLU A 1 459 ? -30.938 -7.191 11.391 1 74.69 459 GLU A C 1
ATOM 3430 O O . GLU A 1 459 ? -31.125 -5.984 11.57 1 74.69 459 GLU A O 1
ATOM 3435 N N . GLU A 1 460 ? -31.75 -8.133 11.781 1 78.75 460 GLU A N 1
ATOM 3436 C CA . GLU A 1 460 ? -32.969 -7.727 12.492 1 78.75 460 GLU A CA 1
ATOM 3437 C C . GLU A 1 460 ? -32.625 -7.164 13.875 1 78.75 460 GLU A C 1
ATOM 3439 O O . GLU A 1 460 ? -33.25 -6.199 14.328 1 78.75 460 GLU A O 1
ATOM 3444 N N . GLN A 1 461 ? -31.688 -7.684 14.5 1 80.38 461 GLN A N 1
ATOM 3445 C CA . GLN A 1 461 ? -31.266 -7.156 15.797 1 80.38 461 GLN A CA 1
ATOM 3446 C C . GLN A 1 461 ? -30.656 -5.762 15.641 1 80.38 461 GLN A C 1
ATOM 3448 O O . GLN A 1 461 ? -30.859 -4.898 16.5 1 80.38 461 GLN A O 1
ATOM 3453 N N . TRP A 1 462 ? -30.031 -5.473 14.625 1 81.81 462 TRP A N 1
ATOM 3454 C CA . TRP A 1 462 ? -29.422 -4.172 14.359 1 81.81 462 TRP A CA 1
ATOM 3455 C C . TRP A 1 462 ? -30.5 -3.115 14.102 1 81.81 462 TRP A C 1
ATOM 3457 O O . TRP A 1 462 ? -30.344 -1.96 14.508 1 81.81 462 TRP A O 1
ATOM 3467 N N . LYS A 1 463 ? -31.562 -3.58 13.484 1 86.19 463 LYS A N 1
ATOM 3468 C CA . LYS A 1 463 ? -32.656 -2.66 13.227 1 86.19 463 LYS A CA 1
ATOM 3469 C C . LYS A 1 463 ? -33.375 -2.27 14.523 1 86.19 463 LYS A C 1
ATOM 3471 O O . LYS A 1 463 ? -33.781 -1.123 14.688 1 86.19 463 LYS A O 1
ATOM 3476 N N . ILE A 1 464 ? -33.344 -3.172 15.43 1 90.06 464 ILE A N 1
ATOM 3477 C CA . ILE A 1 464 ? -33.969 -2.895 16.719 1 90.06 464 ILE A CA 1
ATOM 3478 C C . ILE A 1 464 ? -33.094 -1.933 17.516 1 90.06 464 ILE A C 1
ATOM 3480 O O . ILE A 1 464 ? -33.594 -0.969 18.109 1 90.06 464 ILE A O 1
ATOM 3484 N N . VAL A 1 465 ? -31.859 -2.16 17.469 1 91.38 465 VAL A N 1
ATOM 3485 C CA . VAL A 1 465 ? -30.938 -1.289 18.203 1 91.38 465 VAL A CA 1
ATOM 3486 C C . VAL A 1 465 ? -31 0.119 17.609 1 91.38 465 VAL A C 1
ATOM 3488 O O . VAL A 1 465 ? -30.969 1.107 18.344 1 91.38 465 VAL A O 1
ATOM 3491 N N . LEU A 1 466 ? -31.078 0.255 16.281 1 92.69 466 LEU A N 1
ATOM 3492 C CA . LEU A 1 466 ? -31.188 1.553 15.625 1 92.69 466 LEU A CA 1
ATOM 3493 C C . LEU A 1 466 ? -32.469 2.271 16.047 1 92.69 466 LEU A C 1
ATOM 3495 O O . LEU A 1 466 ? -32.438 3.463 16.359 1 92.69 466 LEU A O 1
ATOM 3499 N N . GLY A 1 467 ? -33.562 1.472 16.156 1 93.69 467 GLY A N 1
ATOM 3500 C CA . GLY A 1 467 ? -34.844 2.061 16.562 1 93.69 467 GLY A CA 1
ATOM 3501 C C . GLY A 1 467 ? -34.812 2.559 18 1 93.69 467 GLY A C 1
ATOM 3502 O O . GLY A 1 467 ? -35.312 3.65 18.281 1 93.69 467 GLY A O 1
ATOM 3503 N N . VAL A 1 468 ? -34.188 1.886 18.859 1 95.38 468 VAL A N 1
ATOM 3504 C CA . VAL A 1 468 ? -34.125 2.262 20.266 1 95.38 468 VAL A CA 1
ATOM 3505 C C . VAL A 1 468 ? -33.219 3.486 20.438 1 95.38 468 VAL A C 1
ATOM 3507 O O . VAL A 1 468 ? -33.562 4.426 21.156 1 95.38 468 VAL A O 1
ATOM 3510 N N . LEU A 1 469 ? -32.125 3.537 19.75 1 95.5 469 LEU A N 1
ATOM 3511 C CA . LEU A 1 469 ? -31.172 4.648 19.891 1 95.5 469 LEU A CA 1
ATOM 3512 C C . LEU A 1 469 ? -31.734 5.914 19.25 1 95.5 469 LEU A C 1
ATOM 3514 O O . LEU A 1 469 ? -31.5 7.023 19.719 1 95.5 469 LEU A O 1
ATOM 3518 N N . VAL A 1 470 ? -32.5 5.727 18.172 1 95.5 470 VAL A N 1
ATOM 3519 C CA . VAL A 1 470 ? -33.156 6.879 17.578 1 95.5 470 VAL A CA 1
ATOM 3520 C C . VAL A 1 470 ? -34.156 7.473 18.562 1 95.5 470 VAL A C 1
ATOM 3522 O O . VAL A 1 470 ? -34.281 8.695 18.672 1 95.5 470 VAL A O 1
ATOM 3525 N N . GLY A 1 471 ? -34.875 6.617 19.328 1 95.06 471 GLY A N 1
ATOM 3526 C CA . GLY A 1 471 ? -35.781 7.094 20.344 1 95.06 471 GLY A CA 1
ATOM 3527 C C . GLY A 1 471 ? -35.094 7.828 21.484 1 95.06 471 GLY A C 1
ATOM 3528 O O . GLY A 1 471 ? -35.531 8.906 21.875 1 95.06 471 GLY A O 1
ATOM 3529 N N . VAL A 1 472 ? -34.031 7.367 21.922 1 95.38 472 VAL A N 1
ATOM 3530 C CA . VAL A 1 472 ? -33.281 7.965 23.031 1 95.38 472 VAL A CA 1
ATOM 3531 C C . VAL A 1 472 ? -32.688 9.305 22.594 1 95.38 472 VAL A C 1
ATOM 3533 O O . VAL A 1 472 ? -32.812 10.305 23.297 1 95.38 472 VAL A O 1
ATOM 3536 N N . PHE A 1 473 ? -32.125 9.406 21.391 1 94.12 473 PHE A N 1
ATOM 3537 C CA . PHE A 1 473 ? -31.453 10.625 20.953 1 94.12 473 PHE A CA 1
ATOM 3538 C C . PHE A 1 473 ? -32.5 11.656 20.5 1 94.12 473 PHE A C 1
ATOM 3540 O O . PHE A 1 473 ? -32.219 12.859 20.5 1 94.12 473 PHE A O 1
ATOM 3547 N N . PHE A 1 474 ? -33.688 11.133 20.188 1 93.5 474 PHE A N 1
ATOM 3548 C CA . PHE A 1 474 ? -34.75 12.062 19.922 1 93.5 474 PHE A CA 1
ATOM 3549 C C . PHE A 1 474 ? -35.156 12.812 21.188 1 93.5 474 PHE A C 1
ATOM 3551 O O . PHE A 1 474 ? -35.375 14.031 21.156 1 93.5 474 PHE A O 1
ATOM 3558 N N . PHE A 1 475 ? -35.125 12.188 22.312 1 93.69 475 PHE A N 1
ATOM 3559 C CA . PHE A 1 475 ? -35.469 12.812 23.578 1 93.69 475 PHE A CA 1
ATOM 3560 C C . PHE A 1 475 ? -34.375 13.781 24.016 1 93.69 475 PHE A C 1
ATOM 3562 O O . PHE A 1 475 ? -34.656 14.859 24.531 1 93.69 475 PHE A O 1
ATOM 3569 N N . ILE A 1 476 ? -33.156 13.438 23.781 1 92.38 476 ILE A N 1
ATOM 3570 C CA . ILE A 1 476 ? -32.031 14.312 24.125 1 92.38 476 ILE A CA 1
ATOM 3571 C C . ILE A 1 476 ? -32.062 15.562 23.25 1 92.38 476 ILE A C 1
ATOM 3573 O O . ILE A 1 476 ? -31.828 16.672 23.734 1 92.38 476 ILE A O 1
ATOM 3577 N N . SER A 1 477 ? -32.406 15.336 21.953 1 94.25 477 SER A N 1
ATOM 3578 C CA . SER A 1 477 ? -32.5 16.469 21.047 1 94.25 477 SER A CA 1
ATOM 3579 C C . SER A 1 477 ? -33.625 17.406 21.438 1 94.25 477 SER A C 1
ATOM 3581 O O . SER A 1 477 ? -33.531 18.625 21.266 1 94.25 477 SER A O 1
ATOM 3583 N N . LEU A 1 478 ? -34.688 16.844 22.016 1 93 478 LEU A N 1
ATOM 3584 C CA . LEU A 1 478 ? -35.812 17.656 22.484 1 93 478 LEU A CA 1
ATOM 3585 C C . LEU A 1 478 ? -35.406 18.5 23.688 1 93 478 LEU A C 1
ATOM 3587 O O . LEU A 1 478 ? -35.781 19.672 23.797 1 93 478 LEU A O 1
ATOM 3591 N N . ILE A 1 479 ? -34.625 17.953 24.484 1 91.88 479 ILE A N 1
ATOM 3592 C CA . ILE A 1 479 ? -34.125 18.688 25.641 1 91.88 479 ILE A CA 1
ATOM 3593 C C . ILE A 1 479 ? -33.219 19.812 25.203 1 91.88 479 ILE A C 1
ATOM 3595 O O . ILE A 1 479 ? -33.281 20.938 25.703 1 91.88 479 ILE A O 1
ATOM 3599 N N . LEU A 1 480 ? -32.375 19.5 24.266 1 91.62 480 LEU A N 1
ATOM 3600 C CA . LEU A 1 480 ? -31.438 20.516 23.781 1 91.62 480 LEU A CA 1
ATOM 3601 C C . LEU A 1 480 ? -32.188 21.641 23.062 1 91.62 480 LEU A C 1
ATOM 3603 O O . LEU A 1 480 ? -31.797 22.797 23.125 1 91.62 480 LEU A O 1
ATOM 3607 N N . PHE A 1 481 ? -33.281 21.219 22.422 1 92.44 481 PHE A N 1
ATOM 3608 C CA . PHE A 1 481 ? -34.125 22.219 21.75 1 92.44 481 PHE A CA 1
ATOM 3609 C C . PHE A 1 481 ? -34.844 23.094 22.766 1 92.44 481 PHE A C 1
ATOM 3611 O O . PHE A 1 481 ? -34.938 24.312 22.594 1 92.44 481 PHE A O 1
ATOM 3618 N N . ILE A 1 482 ? -35.312 22.531 23.844 1 90.44 482 ILE A N 1
ATOM 3619 C CA . ILE A 1 482 ? -35.969 23.297 24.891 1 90.44 482 ILE A CA 1
ATOM 3620 C C . ILE A 1 482 ? -34.969 24.25 25.531 1 90.44 482 ILE A C 1
ATOM 3622 O O . ILE A 1 482 ? -35.312 25.391 25.844 1 90.44 482 ILE A O 1
ATOM 3626 N N . SER A 1 483 ? -33.812 23.75 25.703 1 91 483 SER A N 1
ATOM 3627 C CA . SER A 1 483 ? -32.75 24.625 26.234 1 91 483 SER A CA 1
ATOM 3628 C C . SER A 1 483 ? -32.5 25.797 25.328 1 91 483 SER A C 1
ATOM 3630 O O . SER A 1 483 ? -32.344 26.938 25.781 1 91 483 SER A O 1
ATOM 3632 N N . TRP A 1 484 ? -32.438 25.547 24.016 1 91.5 484 TRP A N 1
ATOM 3633 C CA . TRP A 1 484 ? -32.219 26.609 23.047 1 91.5 484 TRP A CA 1
ATOM 3634 C C . TRP A 1 484 ? -33.375 27.609 23.062 1 91.5 484 TRP A C 1
ATOM 3636 O O . TRP A 1 484 ? -33.156 28.812 23.016 1 91.5 484 TRP A O 1
ATOM 3646 N N . ASN A 1 485 ? -34.594 27.125 23.156 1 90.25 485 ASN A N 1
ATOM 3647 C CA . ASN A 1 485 ? -35.75 27.984 23.156 1 90.25 485 ASN A CA 1
ATOM 3648 C C . ASN A 1 485 ? -35.812 28.859 24.406 1 90.25 485 ASN A C 1
ATOM 3650 O O . ASN A 1 485 ? -36.188 30.031 24.344 1 90.25 485 ASN A O 1
ATOM 3654 N N . ARG A 1 486 ? -35.375 28.344 25.5 1 88.44 486 ARG A N 1
ATOM 3655 C CA . ARG A 1 486 ? -35.344 29.094 26.75 1 88.44 486 ARG A CA 1
ATOM 3656 C C . ARG A 1 486 ? -34.281 30.188 26.703 1 88.44 486 ARG A C 1
ATOM 3658 O O . ARG A 1 486 ? -34.5 31.281 27.203 1 88.44 486 ARG A O 1
ATOM 3665 N N . ARG A 1 487 ? -33.219 29.891 26.109 1 91.38 487 ARG A N 1
ATOM 3666 C CA . ARG A 1 487 ? -32.094 30.828 26.016 1 91.38 487 ARG A CA 1
ATOM 3667 C C . ARG A 1 487 ? -32.406 31.922 25 1 91.38 487 ARG A C 1
ATOM 3669 O O . ARG A 1 487 ? -31.828 33.031 25.078 1 91.38 487 ARG A O 1
ATOM 3676 N N . ASN A 1 488 ? -33.312 31.594 24.016 1 89.69 488 ASN A N 1
ATOM 3677 C CA . ASN A 1 488 ? -33.688 32.625 23.031 1 89.69 488 ASN A CA 1
ATOM 3678 C C . ASN A 1 488 ? -34.906 33.406 23.484 1 89.69 488 ASN A C 1
ATOM 3680 O O . ASN A 1 488 ? -35.156 34.5 22.953 1 89.69 488 ASN A O 1
ATOM 3684 N N . GLY A 1 489 ? -35.594 33.031 24.453 1 82.31 489 GLY A N 1
ATOM 3685 C CA . GLY A 1 489 ? -36.75 33.75 25.016 1 82.31 489 GLY A CA 1
ATOM 3686 C C . GLY A 1 489 ? -37.906 33.844 24.047 1 82.31 489 GLY A C 1
ATOM 3687 O O . GLY A 1 489 ? -38.688 34.812 24.109 1 82.31 489 GLY A O 1
ATOM 3688 N N . THR A 1 490 ? -37.969 33 23.062 1 78.56 490 THR A N 1
ATOM 3689 C CA . THR A 1 490 ? -39.031 33.125 22.094 1 78.56 490 THR A CA 1
ATOM 3690 C C . THR A 1 490 ? -40.312 32.438 22.594 1 78.56 490 THR A C 1
ATOM 3692 O O . THR A 1 490 ? -40.25 31.344 23.141 1 78.56 490 THR A O 1
ATOM 3695 N N . MET A 1 491 ? -41.406 33.125 22.656 1 74.12 491 MET A N 1
ATOM 3696 C CA . MET A 1 491 ? -42.656 32.562 23.141 1 74.12 491 MET A CA 1
ATOM 3697 C C . MET A 1 491 ? -43.562 32.125 21.969 1 74.12 491 MET A C 1
ATOM 3699 O O . MET A 1 491 ? -44.406 31.234 22.125 1 74.12 491 MET A O 1
ATOM 3703 N N . MET A 1 492 ? -43.281 32.656 20.766 1 77.75 492 MET A N 1
ATOM 3704 C CA . MET A 1 492 ? -44.125 32.344 19.625 1 77.75 492 MET A CA 1
ATOM 3705 C C . MET A 1 492 ? -43.406 31.453 18.625 1 77.75 492 MET A C 1
ATOM 3707 O O . MET A 1 492 ? -42.188 31.516 18.5 1 77.75 492 MET A O 1
ATOM 3711 N N . LEU A 1 493 ? -44.156 30.562 18.078 1 82.06 493 LEU A N 1
ATOM 3712 C CA . LEU A 1 493 ? -43.656 29.672 17.062 1 82.06 493 LEU A CA 1
ATOM 3713 C C . LEU A 1 493 ? -43.281 30.438 15.797 1 82.06 493 LEU A C 1
ATOM 3715 O O . LEU A 1 493 ? -44.125 31.062 15.172 1 82.06 493 LEU A O 1
ATOM 3719 N N . ASP A 1 494 ? -42 30.625 15.57 1 88.06 494 ASP A N 1
ATOM 3720 C CA . ASP A 1 494 ? -41.5 31.297 14.375 1 88.06 494 ASP A CA 1
ATOM 3721 C C . ASP A 1 494 ? -40.719 30.344 13.484 1 88.06 494 ASP A C 1
ATOM 3723 O O . ASP A 1 494 ? -40.5 29.188 13.859 1 88.06 494 ASP A O 1
ATOM 3727 N N . GLY A 1 495 ? -40.5 30.734 12.211 1 89 495 GLY A N 1
ATOM 3728 C CA . GLY A 1 495 ? -39.75 29.938 11.25 1 89 495 GLY A CA 1
ATOM 3729 C C . GLY A 1 495 ? -38.375 29.547 11.75 1 89 495 GLY A C 1
ATOM 3730 O O . GLY A 1 495 ? -37.938 28.438 11.508 1 89 495 GLY A O 1
ATOM 3731 N N . THR A 1 496 ? -37.719 30.406 12.484 1 90.06 496 THR A N 1
ATOM 3732 C CA . THR A 1 496 ? -36.406 30.109 13.016 1 90.06 496 THR A CA 1
ATOM 3733 C C . THR A 1 496 ? -36.469 28.984 14.047 1 90.06 496 THR A C 1
ATOM 3735 O O . THR A 1 496 ? -35.562 28.156 14.133 1 90.06 496 THR A O 1
ATOM 3738 N N . MET A 1 497 ? -37.594 28.938 14.734 1 92.38 497 MET A N 1
ATOM 3739 C CA . MET A 1 497 ? -37.75 27.875 15.734 1 92.38 497 MET A CA 1
ATOM 3740 C C . MET A 1 497 ? -37.938 26.516 15.062 1 92.38 497 MET A C 1
ATOM 3742 O O . MET A 1 497 ? -37.375 25.516 15.539 1 92.38 497 MET A O 1
ATOM 3746 N N . ILE A 1 498 ? -38.625 26.562 13.992 1 93.06 498 ILE A N 1
ATOM 3747 C CA . ILE A 1 498 ? -38.844 25.312 13.281 1 93.06 498 ILE A CA 1
ATOM 3748 C C . ILE A 1 498 ? -37.531 24.812 12.695 1 93.06 498 ILE A C 1
ATOM 3750 O O . ILE A 1 498 ? -37.219 23.609 12.781 1 93.06 498 ILE A O 1
ATOM 3754 N N . ILE A 1 499 ? -36.812 25.688 12.109 1 94 499 ILE A N 1
ATOM 3755 C CA . ILE A 1 499 ? -35.531 25.297 11.5 1 94 499 ILE A CA 1
ATOM 3756 C C . ILE A 1 499 ? -34.594 24.781 12.57 1 94 499 ILE A C 1
ATOM 3758 O O . ILE A 1 499 ? -33.906 23.781 12.375 1 94 499 ILE A O 1
ATOM 3762 N N . LYS A 1 500 ? -34.562 25.422 13.719 1 94 500 LYS A N 1
ATOM 3763 C CA . LYS A 1 500 ? -33.656 24.984 14.797 1 94 500 LYS A CA 1
ATOM 3764 C C . LYS A 1 500 ? -34.125 23.656 15.391 1 94 500 LYS A C 1
ATOM 3766 O O . LYS A 1 500 ? -33.312 22.844 15.82 1 94 500 LYS A O 1
ATOM 3771 N N . PHE A 1 501 ? -35.438 23.484 15.398 1 94.06 501 PHE A N 1
ATOM 3772 C CA . PHE A 1 501 ? -35.969 22.203 15.844 1 94.06 501 PHE A CA 1
ATOM 3773 C C . PHE A 1 501 ? -35.531 21.078 14.914 1 94.06 501 PHE A C 1
ATOM 3775 O O . PHE A 1 501 ? -35.062 20.031 15.367 1 94.06 501 PHE A O 1
ATOM 3782 N N . LEU A 1 502 ? -35.656 21.312 13.633 1 95.06 502 LEU A N 1
ATOM 3783 C CA . LEU A 1 502 ? -35.25 20.312 12.648 1 95.06 502 LEU A CA 1
ATOM 3784 C C . LEU A 1 502 ? -33.75 20.047 12.727 1 95.06 502 LEU A C 1
ATOM 3786 O O . LEU A 1 502 ? -33.312 18.906 12.609 1 95.06 502 LEU A O 1
ATOM 3790 N N . LEU A 1 503 ? -32.969 21.062 12.906 1 96.06 503 LEU A N 1
ATOM 3791 C CA . LEU A 1 503 ? -31.516 20.906 12.984 1 96.06 503 LEU A CA 1
ATOM 3792 C C . LEU A 1 503 ? -31.125 20.156 14.25 1 96.06 503 LEU A C 1
ATOM 3794 O O . LEU A 1 503 ? -30.172 19.359 14.234 1 96.06 503 LEU A O 1
ATOM 3798 N N . ALA A 1 504 ? -31.844 20.328 15.312 1 95.44 504 ALA A N 1
ATOM 3799 C CA . ALA A 1 504 ? -31.578 19.578 16.547 1 95.44 504 ALA A CA 1
ATOM 3800 C C . ALA A 1 504 ? -31.906 18.094 16.359 1 95.44 504 ALA A C 1
ATOM 3802 O O . ALA A 1 504 ? -31.172 17.234 16.875 1 95.44 504 ALA A O 1
ATOM 3803 N N . ILE A 1 505 ? -33 17.875 15.648 1 95.5 505 ILE A N 1
ATOM 3804 C CA . ILE A 1 505 ? -33.375 16.484 15.398 1 95.5 505 ILE A CA 1
ATOM 3805 C C . ILE A 1 505 ? -32.312 15.828 14.5 1 95.5 505 ILE A C 1
ATOM 3807 O O . ILE A 1 505 ? -31.953 14.672 14.711 1 95.5 505 ILE A O 1
ATOM 3811 N N . LEU A 1 506 ? -31.891 16.531 13.508 1 96.38 506 LEU A N 1
ATOM 3812 C CA . LEU A 1 506 ? -30.875 15.977 12.609 1 96.38 506 LEU A CA 1
ATOM 3813 C C . LEU A 1 506 ? -29.578 15.672 13.367 1 96.38 506 LEU A C 1
ATOM 3815 O O . LEU A 1 506 ? -28.906 14.688 13.062 1 96.38 506 LEU A O 1
ATOM 3819 N N . ASP A 1 507 ? -29.234 16.469 14.266 1 96.31 507 ASP A N 1
ATOM 3820 C CA . ASP A 1 507 ? -28.047 16.219 15.078 1 96.31 507 ASP A CA 1
ATOM 3821 C C . ASP A 1 507 ? -28.234 14.969 15.945 1 96.31 507 ASP A C 1
ATOM 3823 O O . ASP A 1 507 ? -27.312 14.156 16.078 1 96.31 507 ASP A O 1
ATOM 3827 N N . GLY A 1 508 ? -29.438 14.852 16.578 1 96.06 508 GLY A N 1
ATOM 3828 C CA . GLY A 1 508 ? -29.734 13.664 17.359 1 96.06 508 GLY A CA 1
ATOM 3829 C C . GLY A 1 508 ? -29.703 12.391 16.531 1 96.06 508 GLY A C 1
ATOM 3830 O O . GLY A 1 508 ? -29.172 11.367 16.969 1 96.06 508 GLY A O 1
ATOM 3831 N N . LEU A 1 509 ? -30.25 12.5 15.375 1 96.31 509 LEU A N 1
ATOM 3832 C CA . LEU A 1 509 ? -30.25 11.359 14.469 1 96.31 509 LEU A CA 1
ATOM 3833 C C . LEU A 1 509 ? -28.812 11.008 14.055 1 96.31 509 LEU A C 1
ATOM 3835 O O . LEU A 1 509 ? -28.484 9.828 13.906 1 96.31 509 LEU A O 1
ATOM 3839 N N . ALA A 1 510 ? -27.969 11.977 13.805 1 97.25 510 ALA A N 1
ATOM 3840 C CA . ALA A 1 510 ? -26.578 11.734 13.438 1 97.25 510 ALA A CA 1
ATOM 3841 C C . ALA A 1 510 ? -25.844 10.953 14.523 1 97.25 510 ALA A C 1
ATOM 3843 O O . ALA A 1 510 ? -25.109 10.016 14.234 1 97.25 510 ALA A O 1
ATOM 3844 N N . TRP A 1 511 ? -26.078 11.312 15.742 1 96.69 511 TRP A N 1
ATOM 3845 C CA . TRP A 1 511 ? -25.438 10.625 16.875 1 96.69 511 TRP A CA 1
ATOM 3846 C C . TRP A 1 511 ? -25.953 9.195 16.984 1 96.69 511 TRP A C 1
ATOM 3848 O O . TRP A 1 511 ? -25.156 8.266 17.188 1 96.69 511 TRP A O 1
ATOM 3858 N N . ALA A 1 512 ? -27.266 9.008 16.859 1 96.56 512 ALA A N 1
ATOM 3859 C CA . ALA A 1 512 ? -27.844 7.676 16.953 1 96.56 512 ALA A CA 1
ATOM 3860 C C . ALA A 1 512 ? -27.297 6.758 15.867 1 96.56 512 ALA A C 1
ATOM 3862 O O . ALA A 1 512 ? -26.906 5.617 16.141 1 96.56 512 ALA A O 1
ATOM 3863 N N . MET A 1 513 ? -27.266 7.285 14.742 1 96.75 513 MET A N 1
ATOM 3864 C CA . MET A 1 513 ? -26.797 6.496 13.609 1 96.75 513 MET A CA 1
ATOM 3865 C C . MET A 1 513 ? -25.297 6.234 13.711 1 96.75 513 MET A C 1
ATOM 3867 O O . MET A 1 513 ? -24.828 5.164 13.328 1 96.75 513 MET A O 1
ATOM 3871 N N . PHE A 1 514 ? -24.5 7.145 14.188 1 96.62 514 PHE A N 1
ATOM 3872 C CA . PHE A 1 514 ? -23.078 6.953 14.375 1 96.62 514 PHE A CA 1
ATOM 3873 C C . PHE A 1 514 ? -22.797 5.875 15.414 1 96.62 514 PHE A C 1
ATOM 3875 O O . PHE A 1 514 ? -22 4.969 15.18 1 96.62 514 PHE A O 1
ATOM 3882 N N . VAL A 1 515 ? -23.5 5.965 16.547 1 95.62 515 VAL A N 1
ATOM 3883 C CA . VAL A 1 515 ? -23.266 5.012 17.625 1 95.62 515 VAL A CA 1
ATOM 3884 C C . VAL A 1 515 ? -23.703 3.617 17.188 1 95.62 515 VAL A C 1
ATOM 3886 O O . VAL A 1 515 ? -23.047 2.625 17.5 1 95.62 515 VAL A O 1
ATOM 3889 N N . THR A 1 516 ? -24.766 3.531 16.406 1 94 516 THR A N 1
ATOM 3890 C CA . THR A 1 516 ? -25.234 2.238 15.938 1 94 516 THR A CA 1
ATOM 3891 C C . THR A 1 516 ? -24.266 1.637 14.93 1 94 516 THR A C 1
ATOM 3893 O O . THR A 1 516 ? -23.922 0.457 15.023 1 94 516 THR A O 1
ATOM 3896 N N . SER A 1 517 ? -23.875 2.484 14.016 1 92.75 517 SER A N 1
ATOM 3897 C CA . SER A 1 517 ? -22.938 1.997 13.008 1 92.75 517 SER A CA 1
ATOM 3898 C C . SER A 1 517 ? -21.609 1.614 13.633 1 92.75 517 SER A C 1
ATOM 3900 O O . SER A 1 517 ? -21 0.607 13.25 1 92.75 517 SER A O 1
ATOM 3902 N N . ALA A 1 518 ? -21.109 2.393 14.539 1 94.19 518 ALA A N 1
ATOM 3903 C CA . ALA A 1 518 ? -19.844 2.115 15.195 1 94.19 518 ALA A CA 1
ATOM 3904 C C . ALA A 1 518 ? -19.922 0.847 16.047 1 94.19 518 ALA A C 1
ATOM 3906 O O . ALA A 1 518 ? -19.016 0.005 16 1 94.19 518 ALA A O 1
ATOM 3907 N N . SER A 1 519 ? -20.984 0.661 16.781 1 91.75 519 SER A N 1
ATOM 3908 C CA . SER A 1 519 ? -21.141 -0.524 17.625 1 91.75 519 SER A CA 1
ATOM 3909 C C . SER A 1 519 ? -21.25 -1.788 16.781 1 91.75 519 SER A C 1
ATOM 3911 O O . SER A 1 519 ? -20.703 -2.83 17.125 1 91.75 519 SER A O 1
ATOM 3913 N N . PHE A 1 520 ? -21.938 -1.661 15.688 1 88.31 520 PHE A N 1
ATOM 3914 C CA . PHE A 1 520 ? -22.094 -2.791 14.773 1 88.31 520 PHE A CA 1
ATOM 3915 C C . PHE A 1 520 ? -20.75 -3.191 14.172 1 88.31 520 PHE A C 1
ATOM 3917 O O . PHE A 1 520 ? -20.391 -4.367 14.188 1 88.31 520 PHE A O 1
ATOM 3924 N N . ALA A 1 521 ? -20.062 -2.195 13.633 1 89.06 521 ALA A N 1
ATOM 3925 C CA . ALA A 1 521 ? -18.781 -2.463 12.969 1 89.06 521 ALA A CA 1
ATOM 3926 C C . ALA A 1 521 ? -17.75 -2.973 13.961 1 89.06 521 ALA A C 1
ATOM 3928 O O . ALA A 1 521 ? -17 -3.912 13.664 1 89.06 521 ALA A O 1
ATOM 3929 N N . ILE A 1 522 ? -17.688 -2.436 15.172 1 90.25 522 ILE A N 1
ATOM 3930 C CA . ILE A 1 522 ? -16.719 -2.828 16.172 1 90.25 522 ILE A CA 1
ATOM 3931 C C . ILE A 1 522 ? -17.047 -4.219 16.719 1 90.25 522 ILE A C 1
ATOM 3933 O O . ILE A 1 522 ? -16.156 -5.031 16.953 1 90.25 522 ILE A O 1
ATOM 3937 N N . TYR A 1 523 ? -18.297 -4.492 16.859 1 86.88 523 TYR A N 1
ATOM 3938 C CA . TYR A 1 523 ? -18.703 -5.812 17.328 1 86.88 523 TYR A CA 1
ATOM 3939 C C . TYR A 1 523 ? -18.234 -6.902 16.375 1 86.88 523 TYR A C 1
ATOM 3941 O O . TYR A 1 523 ? -17.625 -7.887 16.797 1 86.88 523 TYR A O 1
ATOM 3949 N N . TRP A 1 524 ? -18.469 -6.695 15.172 1 81.19 524 TRP A N 1
ATOM 3950 C CA . TRP A 1 524 ? -18.109 -7.727 14.203 1 81.19 524 TRP A CA 1
ATOM 3951 C C . TRP A 1 524 ? -16.609 -7.801 14.008 1 81.19 524 TRP A C 1
ATOM 3953 O O . TRP A 1 524 ? -16.062 -8.859 13.688 1 81.19 524 TRP A O 1
ATOM 3963 N N . PHE A 1 525 ? -15.969 -6.711 14.164 1 84.38 525 PHE A N 1
ATOM 3964 C CA . PHE A 1 525 ? -14.508 -6.719 14.086 1 84.38 525 PHE A CA 1
ATOM 3965 C C . PHE A 1 525 ? -13.914 -7.645 15.133 1 84.38 525 PHE A C 1
ATOM 3967 O O . PHE A 1 525 ? -12.961 -8.383 14.859 1 84.38 525 PHE A O 1
ATOM 3974 N N . PHE A 1 526 ? -14.453 -7.66 16.328 1 83.69 526 PHE A N 1
ATOM 3975 C CA . PHE A 1 526 ? -13.922 -8.516 17.375 1 83.69 526 PHE A CA 1
ATOM 3976 C C . PHE A 1 526 ? -14.523 -9.914 17.281 1 83.69 526 PHE A C 1
ATOM 3978 O O . PHE A 1 526 ? -13.875 -10.898 17.656 1 83.69 526 PHE A O 1
ATOM 3985 N N . ALA A 1 527 ? -15.68 -10.078 16.75 1 77.56 527 ALA A N 1
ATOM 3986 C CA . ALA A 1 527 ? -16.359 -11.367 16.641 1 77.56 527 ALA A CA 1
ATOM 3987 C C . ALA A 1 527 ? -15.727 -12.219 15.531 1 77.56 527 ALA A C 1
ATOM 3989 O O . ALA A 1 527 ? -15.875 -13.438 15.523 1 77.56 527 ALA A O 1
ATOM 3990 N N . LYS A 1 528 ? -15 -11.578 14.633 1 73.81 528 LYS A N 1
ATOM 3991 C CA . LYS A 1 528 ? -14.414 -12.289 13.5 1 73.81 528 LYS A CA 1
ATOM 3992 C C . LYS A 1 528 ? -13.469 -13.391 13.984 1 73.81 528 LYS A C 1
ATOM 3994 O O . LYS A 1 528 ? -13.328 -14.43 13.328 1 73.81 528 LYS A O 1
ATOM 3999 N N . ASN A 1 529 ? -12.828 -13.086 15.094 1 67.56 529 ASN A N 1
ATOM 4000 C CA . ASN A 1 529 ? -11.859 -14.047 15.609 1 67.56 529 ASN A CA 1
ATOM 4001 C C . ASN A 1 529 ? -12.539 -15.273 16.203 1 67.56 529 ASN A C 1
ATOM 4003 O O . ASN A 1 529 ? -11.914 -16.328 16.344 1 67.56 529 ASN A O 1
ATOM 4007 N N . SER A 1 530 ? -13.797 -15.109 16.562 1 64.06 530 SER A N 1
ATOM 4008 C CA . SER A 1 530 ? -14.5 -16.203 17.219 1 64.06 530 SER A CA 1
ATOM 4009 C C . SER A 1 530 ? -15.484 -16.875 16.266 1 64.06 530 SER A C 1
ATOM 4011 O O . SER A 1 530 ? -15.945 -18 16.516 1 64.06 530 SER A O 1
ATOM 4013 N N . VAL A 1 531 ? -15.82 -16.047 15.312 1 61.59 531 VAL A N 1
ATOM 4014 C CA . VAL A 1 531 ? -16.875 -16.578 14.453 1 61.59 531 VAL A CA 1
ATOM 4015 C C . VAL A 1 531 ? -16.266 -17.062 13.133 1 61.59 531 VAL A C 1
ATOM 4017 O O . VAL A 1 531 ? -15.234 -16.562 12.695 1 61.59 531 VAL A O 1
ATOM 4020 N N . ASP A 1 532 ? -16.812 -18.016 12.672 1 57.28 532 ASP A N 1
ATOM 4021 C CA . ASP A 1 532 ? -16.438 -18.547 11.375 1 57.28 532 ASP A CA 1
ATOM 4022 C C . ASP A 1 532 ? -16.578 -17.5 10.273 1 57.28 532 ASP A C 1
ATOM 4024 O O . ASP A 1 532 ? -17.516 -16.703 10.297 1 57.28 532 ASP A O 1
ATOM 4028 N N . PRO A 1 533 ? -15.547 -17.125 9.531 1 59.22 533 PRO A N 1
ATOM 4029 C CA . PRO A 1 533 ? -15.578 -16.094 8.5 1 59.22 533 PRO A CA 1
ATOM 4030 C C . PRO A 1 533 ? -16.859 -16.125 7.664 1 59.22 533 PRO A C 1
ATOM 4032 O O . PRO A 1 533 ? -17.297 -15.094 7.156 1 59.22 533 PRO A O 1
ATOM 4035 N N . GLY A 1 534 ? -17.5 -17.281 7.566 1 58.69 534 GLY A N 1
ATOM 4036 C CA . GLY A 1 534 ? -18.734 -17.359 6.801 1 58.69 534 GLY A CA 1
ATOM 4037 C C . GLY A 1 534 ? -19.906 -16.672 7.48 1 58.69 534 GLY A C 1
ATOM 4038 O O . GLY A 1 534 ? -20.922 -16.391 6.844 1 58.69 534 GLY A O 1
ATOM 4039 N N . GLN A 1 535 ? -19.688 -16.406 8.766 1 61.28 535 GLN A N 1
ATOM 4040 C CA . GLN A 1 535 ? -20.781 -15.812 9.531 1 61.28 535 GLN A CA 1
ATOM 4041 C C . GLN A 1 535 ? -20.734 -14.289 9.461 1 61.28 535 GLN A C 1
ATOM 4043 O O . GLN A 1 535 ? -21.625 -13.609 9.984 1 61.28 535 GLN A O 1
ATOM 4048 N N . LEU A 1 536 ? -19.781 -13.852 8.773 1 68.06 536 LEU A N 1
ATOM 4049 C CA . LEU A 1 536 ? -19.703 -12.398 8.648 1 68.06 536 LEU A CA 1
ATOM 4050 C C . LEU A 1 536 ? -20.797 -11.867 7.738 1 68.06 536 LEU A C 1
ATOM 4052 O O . LEU A 1 536 ? -21.172 -12.516 6.754 1 68.06 536 LEU A O 1
ATOM 4056 N N . PRO A 1 537 ? -21.484 -10.906 8.336 1 63.94 537 PRO A N 1
ATOM 4057 C CA . PRO A 1 537 ? -22.531 -10.359 7.465 1 63.94 537 PRO A CA 1
ATOM 4058 C C . PRO A 1 537 ? -22.016 -10.047 6.062 1 63.94 537 PRO A C 1
ATOM 4060 O O . PRO A 1 537 ? -20.828 -9.766 5.883 1 63.94 537 PRO A O 1
ATOM 4063 N N . GLU A 1 538 ? -22.844 -10.375 5.059 1 60.47 538 GLU A N 1
ATOM 4064 C CA . GLU A 1 538 ? -22.469 -10.117 3.674 1 60.47 538 GLU A CA 1
ATOM 4065 C C . GLU A 1 538 ? -22.094 -8.648 3.471 1 60.47 538 GLU A C 1
ATOM 4067 O O . GLU A 1 538 ? -22.703 -7.758 4.059 1 60.47 538 GLU A O 1
ATOM 4072 N N . ASP A 1 539 ? -20.828 -8.305 3.1 1 57.78 539 ASP A N 1
ATOM 4073 C CA . ASP A 1 539 ? -20.281 -6.965 2.871 1 57.78 539 ASP A CA 1
ATOM 4074 C C . ASP A 1 539 ? -21.344 -6.043 2.262 1 57.78 539 ASP A C 1
ATOM 4076 O O . ASP A 1 539 ? -21.328 -4.832 2.498 1 57.78 539 ASP A O 1
ATOM 4080 N N . GLN A 1 540 ? -22.281 -6.652 1.507 1 56.16 540 GLN A N 1
ATOM 4081 C CA . GLN A 1 540 ? -23.188 -5.781 0.766 1 56.16 540 GLN A CA 1
ATOM 4082 C C . GLN A 1 540 ? -24.375 -5.363 1.628 1 56.16 540 GLN A C 1
ATOM 4084 O O . GLN A 1 540 ? -25.438 -5.012 1.105 1 56.16 540 GLN A O 1
ATOM 4089 N N . SER A 1 541 ? -24.141 -5.391 2.934 1 64.06 541 SER A N 1
ATOM 4090 C CA . SER A 1 541 ? -25.359 -4.957 3.607 1 64.06 541 SER A CA 1
ATOM 4091 C C . SER A 1 541 ? -25.656 -3.484 3.33 1 64.06 541 SER A C 1
ATOM 4093 O O . SER A 1 541 ? -24.891 -2.607 3.719 1 64.06 541 SER A O 1
ATOM 4095 N N . THR A 1 542 ? -26.531 -3.119 2.398 1 78.06 542 THR A N 1
ATOM 4096 C CA . THR A 1 542 ? -27.031 -1.813 1.966 1 78.06 542 THR A CA 1
ATOM 4097 C C . THR A 1 542 ? -27.484 -0.981 3.162 1 78.06 542 THR A C 1
ATOM 4099 O O . THR A 1 542 ? -27.359 0.246 3.152 1 78.06 542 THR A O 1
ATOM 4102 N N . LEU A 1 543 ? -27.797 -1.633 4.258 1 83.31 543 LEU A N 1
ATOM 4103 C CA . LEU A 1 543 ? -28.281 -0.892 5.418 1 83.31 543 LEU A CA 1
ATOM 4104 C C . LEU A 1 543 ? -27.125 -0.216 6.148 1 83.31 543 LEU A C 1
ATOM 4106 O O . LEU A 1 543 ? -27.234 0.955 6.527 1 83.31 543 LEU A O 1
ATOM 4110 N N . PHE A 1 544 ? -26.047 -0.931 6.324 1 87.69 544 PHE A N 1
ATOM 4111 C CA . PHE A 1 544 ? -24.906 -0.374 7.027 1 87.69 544 PHE A CA 1
ATOM 4112 C C . PHE A 1 544 ? -24.344 0.831 6.281 1 87.69 544 PHE A C 1
ATOM 4114 O O . PHE A 1 544 ? -24.047 1.865 6.887 1 87.69 544 PHE A O 1
ATOM 4121 N N . ILE A 1 545 ? -24.266 0.74 4.977 1 89.69 545 ILE A N 1
ATOM 4122 C CA . ILE A 1 545 ? -23.719 1.821 4.16 1 89.69 545 ILE A CA 1
ATOM 4123 C C . ILE A 1 545 ? -24.656 3.027 4.215 1 89.69 545 ILE A C 1
ATOM 4125 O O . ILE A 1 545 ? -24.203 4.16 4.402 1 89.69 545 ILE A O 1
ATOM 4129 N N . THR A 1 546 ? -25.969 2.762 4.184 1 91.88 546 THR A N 1
ATOM 4130 C CA . THR A 1 546 ? -26.938 3.852 4.164 1 91.88 546 THR A CA 1
ATOM 4131 C C . THR A 1 546 ? -26.953 4.582 5.504 1 91.88 546 THR A C 1
ATOM 4133 O O . THR A 1 546 ? -26.969 5.812 5.543 1 91.88 546 THR A O 1
ATOM 4136 N N . VAL A 1 547 ? -26.922 3.83 6.574 1 93.75 547 VAL A N 1
ATOM 4137 C CA . VAL A 1 547 ? -26.984 4.441 7.898 1 93.75 547 VAL A CA 1
ATOM 4138 C C . VAL A 1 547 ? -25.703 5.238 8.156 1 93.75 547 VAL A C 1
ATOM 4140 O O . VAL A 1 547 ? -25.75 6.348 8.695 1 93.75 547 VAL A O 1
ATOM 4143 N N . THR A 1 548 ? -24.547 4.746 7.723 1 94.88 548 THR A N 1
ATOM 4144 C CA . THR A 1 548 ? -23.281 5.434 7.949 1 94.88 548 THR A CA 1
ATOM 4145 C C . THR A 1 548 ? -23.188 6.68 7.078 1 94.88 548 THR A C 1
ATOM 4147 O O . THR A 1 548 ? -22.734 7.73 7.535 1 94.88 548 THR A O 1
ATOM 4150 N N . VAL A 1 549 ? -23.656 6.648 5.844 1 96.38 549 VAL A N 1
ATOM 4151 C CA . VAL A 1 549 ? -23.609 7.793 4.941 1 96.38 549 VAL A CA 1
ATOM 4152 C C . VAL A 1 549 ? -24.578 8.867 5.422 1 96.38 549 VAL A C 1
ATOM 4154 O O . VAL A 1 549 ? -24.266 10.055 5.406 1 96.38 549 VAL A O 1
ATOM 4157 N N . LEU A 1 550 ? -25.75 8.469 5.945 1 96.62 550 LEU A N 1
ATOM 4158 C CA . LEU A 1 550 ? -26.703 9.438 6.473 1 96.62 550 LEU A CA 1
ATOM 4159 C C . LEU A 1 550 ? -26.156 10.086 7.742 1 96.62 550 LEU A C 1
ATOM 4161 O O . LEU A 1 550 ? -26.391 11.273 7.977 1 96.62 550 LEU A O 1
ATOM 4165 N N . ALA A 1 551 ? -25.531 9.297 8.531 1 97.62 551 ALA A N 1
ATOM 4166 C CA . ALA A 1 551 ? -24.891 9.875 9.711 1 97.62 551 ALA A CA 1
ATOM 4167 C C . ALA A 1 551 ? -23.906 10.969 9.328 1 97.62 551 ALA A C 1
ATOM 4169 O O . ALA A 1 551 ? -23.844 12.016 9.977 1 97.62 551 ALA A O 1
ATOM 4170 N N . PHE A 1 552 ? -23.141 10.789 8.281 1 97.94 552 PHE A N 1
ATOM 4171 C CA . PHE A 1 552 ? -22.156 11.758 7.801 1 97.94 552 PHE A CA 1
ATOM 4172 C C . PHE A 1 552 ? -22.844 13.016 7.285 1 97.94 552 PHE A C 1
ATOM 4174 O O . PHE A 1 552 ? -22.438 14.133 7.609 1 97.94 552 PHE A O 1
ATOM 4181 N N . VAL A 1 553 ? -23.906 12.836 6.496 1 98.19 553 VAL A N 1
ATOM 4182 C CA . VAL A 1 553 ? -24.609 13.977 5.91 1 98.19 553 VAL A CA 1
ATOM 4183 C C . VAL A 1 553 ? -25.25 14.82 7.012 1 98.19 553 VAL A C 1
ATOM 4185 O O . VAL A 1 553 ? -25.125 16.047 7.012 1 98.19 553 VAL A O 1
ATOM 4188 N N . PHE A 1 554 ? -25.875 14.18 7.984 1 98 554 PHE A N 1
ATOM 4189 C CA . PHE A 1 554 ? -26.516 14.906 9.07 1 98 554 PHE A CA 1
ATOM 4190 C C . PHE A 1 554 ? -25.484 15.594 9.945 1 98 554 PHE A C 1
ATOM 4192 O O . PHE A 1 554 ? -25.703 16.719 10.414 1 98 554 PHE A O 1
ATOM 4199 N N . LYS A 1 555 ? -24.375 14.953 10.133 1 97.88 555 LYS A N 1
ATOM 4200 C CA . LYS A 1 555 ? -23.344 15.586 10.93 1 97.88 555 LYS A CA 1
ATOM 4201 C C . LYS A 1 555 ? -22.688 16.75 10.18 1 97.88 555 LYS A C 1
ATOM 4203 O O . LYS A 1 555 ? -22.25 17.719 10.797 1 97.88 555 LYS A O 1
ATOM 4208 N N . PHE A 1 556 ? -22.594 16.609 8.828 1 97.88 556 PHE A N 1
ATOM 4209 C CA . PHE A 1 556 ? -22.109 17.719 8.016 1 97.88 556 PHE A CA 1
ATOM 4210 C C . PHE A 1 556 ? -23.016 18.938 8.156 1 97.88 556 PHE A C 1
ATOM 4212 O O . PHE A 1 556 ? -22.531 20.062 8.328 1 97.88 556 PHE A O 1
ATOM 4219 N N . VAL A 1 557 ? -24.266 18.75 8.227 1 97.75 557 VAL A N 1
ATOM 4220 C CA . VAL A 1 557 ? -25.234 19.828 8.406 1 97.75 557 VAL A CA 1
ATOM 4221 C C . VAL A 1 557 ? -25.094 20.422 9.805 1 97.75 557 VAL A C 1
ATOM 4223 O O . VAL A 1 557 ? -25.172 21.641 9.984 1 97.75 557 VAL A O 1
ATOM 4226 N N . ASN A 1 558 ? -24.844 19.578 10.727 1 97.12 558 ASN A N 1
ATOM 4227 C CA . ASN A 1 558 ? -24.641 20.047 12.102 1 97.12 558 ASN A CA 1
ATOM 4228 C C . ASN A 1 558 ? -23.406 20.922 12.227 1 97.12 558 ASN A C 1
ATOM 4230 O O . ASN A 1 558 ? -23.422 21.938 12.906 1 97.12 558 ASN A O 1
ATOM 4234 N N . VAL A 1 559 ? -22.312 20.516 11.586 1 97.62 559 VAL A N 1
ATOM 4235 C CA . VAL A 1 559 ? -21.062 21.281 11.68 1 97.62 559 VAL A CA 1
ATOM 4236 C C . VAL A 1 559 ? -21.234 22.625 10.984 1 97.62 559 VAL A C 1
ATOM 4238 O O . VAL A 1 559 ? -20.75 23.656 11.484 1 97.62 559 VAL A O 1
ATOM 4241 N N . ILE A 1 560 ? -21.953 22.656 9.898 1 97.06 560 ILE A N 1
ATOM 4242 C CA . ILE A 1 560 ? -22.219 23.922 9.227 1 97.06 560 ILE A CA 1
ATOM 4243 C C . ILE A 1 560 ? -23.109 24.797 10.109 1 97.06 560 ILE A C 1
ATOM 4245 O O . ILE A 1 560 ? -22.922 26.016 10.164 1 97.06 560 ILE A O 1
ATOM 4249 N N . HIS A 1 561 ? -24.031 24.172 10.82 1 96 561 HIS A N 1
ATOM 4250 C CA . HIS A 1 561 ? -24.891 24.891 11.758 1 96 561 HIS A CA 1
ATOM 4251 C C . HIS A 1 561 ? -24.078 25.516 12.883 1 96 561 HIS A C 1
ATOM 4253 O O . HIS A 1 561 ? -24.297 26.672 13.258 1 96 561 HIS A O 1
ATOM 4259 N N . ILE A 1 562 ? -23.109 24.797 13.375 1 96 562 ILE A N 1
ATOM 4260 C CA . ILE A 1 562 ? -22.25 25.312 14.445 1 96 562 ILE A CA 1
ATOM 4261 C C . ILE A 1 562 ? -21.438 26.5 13.938 1 96 562 ILE A C 1
ATOM 4263 O O . ILE A 1 562 ? -21.328 27.516 14.617 1 96 562 ILE A O 1
ATOM 4267 N N . VAL A 1 563 ? -20.922 26.406 12.711 1 96.94 563 VAL A N 1
ATOM 4268 C CA . VAL A 1 563 ? -20.109 27.469 12.125 1 96.94 563 VAL A CA 1
ATOM 4269 C C . VAL A 1 563 ? -20.953 28.734 11.938 1 96.94 563 VAL A C 1
ATOM 4271 O O . VAL A 1 563 ? -20.531 29.828 12.281 1 96.94 563 VAL A O 1
ATOM 4274 N N . LEU A 1 564 ? -22.188 28.594 11.547 1 94.75 564 LEU A N 1
ATOM 4275 C CA . LEU A 1 564 ? -23.062 29.734 11.305 1 94.75 564 LEU A CA 1
ATOM 4276 C C . LEU A 1 564 ? -23.531 30.344 12.617 1 94.75 564 LEU A C 1
ATOM 4278 O O . LEU A 1 564 ? -23.594 31.562 12.75 1 94.75 564 LEU A O 1
ATOM 4282 N N . ASP A 1 565 ? -23.828 29.5 13.562 1 93.31 565 ASP A N 1
ATOM 4283 C CA . ASP A 1 565 ? -24.281 29.984 14.859 1 93.31 565 ASP A CA 1
ATOM 4284 C C . ASP A 1 565 ? -23.188 30.797 15.547 1 93.31 565 ASP A C 1
ATOM 4286 O O . ASP A 1 565 ? -23.453 31.844 16.141 1 93.31 565 ASP A O 1
ATOM 4290 N N . GLN A 1 566 ? -22 30.328 15.461 1 93.94 566 GLN A N 1
ATOM 4291 C CA . GLN A 1 566 ? -20.891 31 16.125 1 93.94 566 GLN A CA 1
ATOM 4292 C C . GLN A 1 566 ? -20.5 32.281 15.391 1 93.94 566 GLN A C 1
ATOM 4294 O O . GLN A 1 566 ? -20 33.219 16 1 93.94 566 GLN A O 1
ATOM 4299 N N . SER A 1 567 ? -20.734 32.281 14.078 1 93.62 567 SER A N 1
ATOM 4300 C CA . SER A 1 567 ? -20.312 33.438 13.273 1 93.62 567 SER A CA 1
ATOM 4301 C C . SER A 1 567 ? -21.312 34.562 13.352 1 93.62 567 SER A C 1
ATOM 4303 O O . SER A 1 567 ? -21.016 35.688 12.938 1 93.62 567 SER A O 1
ATOM 4305 N N . TYR A 1 568 ? -22.469 34.344 13.977 1 91.56 568 TYR A N 1
ATOM 4306 C CA . TYR A 1 568 ? -23.469 35.406 14.086 1 91.56 568 TYR A CA 1
ATOM 4307 C C . TYR A 1 568 ? -23.703 35.781 15.539 1 91.56 568 TYR A C 1
ATOM 4309 O O . TYR A 1 568 ? -24.672 36.469 15.859 1 91.56 568 TYR A O 1
ATOM 4317 N N . ALA A 1 569 ? -22.797 35.438 16.375 1 93.94 569 ALA A N 1
ATOM 4318 C CA . ALA A 1 569 ? -22.891 35.781 17.797 1 93.94 569 ALA A CA 1
ATOM 4319 C C . ALA A 1 569 ? -22.578 37.25 18.016 1 93.94 569 ALA A C 1
ATOM 4321 O O . ALA A 1 569 ? -21.844 37.844 17.234 1 93.94 569 ALA A O 1
ATOM 4322 N N . ASP A 1 570 ? -23.188 37.875 19 1 94.69 570 ASP A N 1
ATOM 4323 C CA . ASP A 1 570 ? -22.859 39.219 19.391 1 94.69 570 ASP A CA 1
ATOM 4324 C C . ASP A 1 570 ? -21.594 39.281 20.25 1 94.69 570 ASP A C 1
ATOM 4326 O O . ASP A 1 570 ? -21.422 38.438 21.141 1 94.69 570 ASP A O 1
ATOM 4330 N N . VAL A 1 571 ? -20.75 40.125 19.844 1 95.25 571 VAL A N 1
ATOM 4331 C CA . VAL A 1 571 ? -19.5 40.281 20.578 1 95.25 571 VAL A CA 1
ATOM 4332 C C . VAL A 1 571 ? -19.266 41.75 20.891 1 95.25 571 VAL A C 1
ATOM 4334 O O . VAL A 1 571 ? -19.438 42.594 20.016 1 95.25 571 VAL A O 1
ATOM 4337 N N . PHE A 1 572 ? -18.984 42.094 22.109 1 95.31 572 PHE A N 1
ATOM 4338 C CA . PHE A 1 572 ? -18.656 43.438 22.531 1 95.31 572 PHE A CA 1
ATOM 4339 C C . PHE A 1 572 ? -17.531 43.438 23.562 1 95.31 572 PHE A C 1
ATOM 4341 O O . PHE A 1 572 ? -17.5 42.594 24.438 1 95.31 572 PHE A O 1
ATOM 4348 N N . PHE A 1 573 ? -16.578 44.344 23.422 1 96 573 PHE A N 1
ATOM 4349 C CA . PHE A 1 573 ? -15.484 44.5 24.375 1 96 573 PHE A CA 1
ATOM 4350 C C . PHE A 1 573 ? -15.742 45.688 25.281 1 96 573 PHE A C 1
ATOM 4352 O O . PHE A 1 573 ? -15.852 46.844 24.812 1 96 573 PHE A O 1
ATOM 4359 N N . ILE A 1 574 ? -15.797 45.469 26.562 1 96.31 574 ILE A N 1
ATOM 4360 C CA . ILE A 1 574 ? -16.047 46.5 27.562 1 96.31 574 ILE A CA 1
ATOM 4361 C C . ILE A 1 574 ? -14.719 47.094 28.031 1 96.31 574 ILE A C 1
ATOM 4363 O O . ILE A 1 574 ? -13.906 46.375 28.641 1 96.31 574 ILE A O 1
ATOM 4367 N N . ASP A 1 575 ? -14.539 48.312 27.75 1 94.88 575 ASP A N 1
ATOM 4368 C CA . ASP A 1 575 ? -13.344 49.031 28.203 1 94.88 575 ASP A CA 1
ATOM 4369 C C . ASP A 1 575 ? -13.586 49.688 29.562 1 94.88 575 ASP A C 1
ATOM 4371 O O . ASP A 1 575 ? -14.406 50.594 29.672 1 94.88 575 ASP A O 1
ATOM 4375 N N . TRP A 1 576 ? -12.875 49.375 30.609 1 94.31 576 TRP A N 1
ATOM 4376 C CA . TRP A 1 576 ? -13.086 49.875 31.984 1 94.31 576 TRP A CA 1
ATOM 4377 C C . TRP A 1 576 ? -12.211 51.062 32.281 1 94.31 576 TRP A C 1
ATOM 4379 O O . TRP A 1 576 ? -12.242 51.625 33.375 1 94.31 576 TRP A O 1
ATOM 4389 N N . GLU A 1 577 ? -11.414 51.469 31.266 1 91.38 577 GLU A N 1
ATOM 4390 C CA . GLU A 1 577 ? -10.508 52.594 31.5 1 91.38 577 GLU A CA 1
ATOM 4391 C C . GLU A 1 577 ? -11.273 53.906 31.688 1 91.38 577 GLU A C 1
ATOM 4393 O O . GLU A 1 577 ? -12.234 54.156 30.953 1 91.38 577 GLU A O 1
ATOM 4398 N N . ARG A 1 578 ? -10.898 54.719 32.688 1 83.62 578 ARG A N 1
ATOM 4399 C CA . ARG A 1 578 ? -11.57 56 32.969 1 83.62 578 ARG A CA 1
ATOM 4400 C C . ARG A 1 578 ? -10.758 57.156 32.438 1 83.62 578 ARG A C 1
ATOM 4402 O O . ARG A 1 578 ? -9.531 57.125 32.406 1 83.62 578 ARG A O 1
ATOM 4409 N N . GLU A 1 579 ? -11.5 58.125 31.922 1 78.94 579 GLU A N 1
ATOM 4410 C CA . GLU A 1 579 ? -10.867 59.344 31.438 1 78.94 579 GLU A CA 1
ATOM 4411 C C . GLU A 1 579 ? -10.312 60.188 32.594 1 78.94 579 GLU A C 1
ATOM 4413 O O . GLU A 1 579 ? -10.938 60.281 33.656 1 78.94 579 GLU A O 1
ATOM 4418 N N . ARG A 1 580 ? -8.992 60.562 32.625 1 68.5 580 ARG A N 1
ATOM 4419 C CA . ARG A 1 580 ? -8.391 61.406 33.656 1 68.5 580 ARG A CA 1
ATOM 4420 C C . ARG A 1 580 ? -8.648 62.906 33.375 1 68.5 580 ARG A C 1
ATOM 4422 O O . ARG A 1 580 ? -8.477 63.344 32.25 1 68.5 580 ARG A O 1
ATOM 4429 N N . PRO A 1 581 ? -9.344 63.469 34.375 1 60.72 581 PRO A N 1
ATOM 4430 C CA . PRO A 1 581 ? -9.523 64.875 34.188 1 60.72 581 PRO A CA 1
ATOM 4431 C C . PRO A 1 581 ? -8.203 65.625 34.125 1 60.72 581 PRO A C 1
ATOM 4433 O O . PRO A 1 581 ? -7.25 65.312 34.812 1 60.72 581 PRO A O 1
ATOM 4436 N N . ILE A 1 582 ? -7.809 66.25 32.938 1 54.66 582 ILE A N 1
ATOM 4437 C CA . ILE A 1 582 ? -6.668 67.188 32.844 1 54.66 582 ILE A CA 1
ATOM 4438 C C . ILE A 1 582 ? -6.957 68.438 33.656 1 54.66 582 ILE A C 1
ATOM 4440 O O . ILE A 1 582 ? -7.957 69.125 33.406 1 54.66 582 ILE A O 1
ATOM 4444 N N . ALA A 1 583 ? -6.527 68.562 34.906 1 49.56 583 ALA A N 1
ATOM 4445 C CA . ALA A 1 583 ? -6.711 69.75 35.719 1 49.56 583 ALA A CA 1
ATOM 4446 C C . ALA A 1 583 ? -6.332 71 34.938 1 49.56 583 ALA A C 1
ATOM 4448 O O . ALA A 1 583 ? -5.168 71.188 34.594 1 49.56 583 ALA A O 1
ATOM 4449 N N . GLU A 1 584 ? -7.199 71.5 34 1 46.84 584 GLU A N 1
ATOM 4450 C CA . GLU A 1 584 ? -6.867 72.875 33.594 1 46.84 584 GLU A CA 1
ATOM 4451 C C . GLU A 1 584 ? -6.93 73.812 34.781 1 46.84 584 GLU A C 1
ATOM 4453 O O . GLU A 1 584 ? -7.781 73.688 35.656 1 46.84 584 GLU A O 1
ATOM 4458 N N . GLY A 1 585 ? -5.773 74.5 35.062 1 37.25 585 GLY A N 1
ATOM 4459 C CA . GLY A 1 585 ? -5.605 75.5 36.125 1 37.25 585 GLY A CA 1
ATOM 4460 C C . GLY A 1 585 ? -6.812 76.375 36.281 1 37.25 585 GLY A C 1
ATOM 4461 O O . GLY A 1 585 ? -7.078 76.875 37.375 1 37.25 585 GLY A O 1
ATOM 4462 N N . ASP A 1 586 ? -7.055 77.375 35.219 1 38.69 586 ASP A N 1
ATOM 4463 C CA . ASP A 1 586 ? -7.754 78.625 35.531 1 38.69 586 ASP A CA 1
ATOM 4464 C C . ASP A 1 586 ? -9.195 78.375 35.969 1 38.69 586 ASP A C 1
ATOM 4466 O O . ASP A 1 586 ? -9.789 77.375 35.531 1 38.69 586 ASP A O 1
ATOM 4470 N N . GLN A 1 587 ? -9.805 79.188 36.906 1 38.12 587 GLN A N 1
ATOM 4471 C CA . GLN A 1 587 ? -11.109 79.312 37.531 1 38.12 587 GLN A CA 1
ATOM 4472 C C . GLN A 1 587 ? -12.242 79.188 36.531 1 38.12 587 GLN A C 1
ATOM 4474 O O . GLN A 1 587 ? -13.375 78.875 36.875 1 38.12 587 GLN A O 1
ATOM 4479 N N . SER A 1 588 ? -12.25 80.188 35.438 1 38.62 588 SER A N 1
ATOM 4480 C CA . SER A 1 588 ? -13.578 80.375 34.875 1 38.62 588 SER A CA 1
ATOM 4481 C C . SER A 1 588 ? -14.102 79.125 34.188 1 38.62 588 SER A C 1
ATOM 4483 O O . SER A 1 588 ? -15.219 78.688 34.469 1 38.62 588 SER A O 1
ATOM 4485 N N . MET A 1 589 ? -14.195 79.312 32.719 1 39.94 589 MET A N 1
ATOM 4486 C CA . MET A 1 589 ? -14.969 78.375 31.906 1 39.94 589 MET A CA 1
ATOM 4487 C C . MET A 1 589 ? -14.297 77 31.844 1 39.94 589 MET A C 1
ATOM 4489 O O . MET A 1 589 ? -13.211 76.875 31.281 1 39.94 589 MET A O 1
ATOM 4493 N N . LYS A 1 590 ? -14.43 76.125 32.656 1 46.31 590 LYS A N 1
ATOM 4494 C CA . LYS A 1 590 ? -14.102 74.75 33.062 1 46.31 590 LYS A CA 1
ATOM 4495 C C . LYS A 1 590 ? -14.195 73.812 31.859 1 46.31 590 LYS A C 1
ATOM 4497 O O . LYS A 1 590 ? -15.219 73.188 31.656 1 46.31 590 LYS A O 1
ATOM 4502 N N . LYS A 1 591 ? -13.805 74.25 30.625 1 48.34 591 LYS A N 1
ATOM 4503 C CA . LYS A 1 591 ? -13.922 73.125 29.688 1 48.34 591 LYS A CA 1
ATOM 4504 C C . LYS A 1 591 ? -12.859 72.062 29.953 1 48.34 591 LYS A C 1
ATOM 4506 O O . LYS A 1 591 ? -11.664 72.312 29.781 1 48.34 591 LYS A O 1
ATOM 4511 N N . THR A 1 592 ? -12.922 71.125 30.812 1 45.91 592 THR A N 1
ATOM 4512 C CA . THR A 1 592 ? -12.109 69.938 31.188 1 45.91 592 THR A CA 1
ATOM 4513 C C . THR A 1 592 ? -11.844 69.062 29.969 1 45.91 592 THR A C 1
ATOM 4515 O O . THR A 1 592 ? -12.766 68.5 29.422 1 45.91 592 THR A O 1
ATOM 4518 N N . THR A 1 593 ? -10.836 69.438 29.141 1 53.91 593 THR A N 1
ATOM 4519 C CA . THR A 1 593 ? -10.539 68.5 28.047 1 53.91 593 THR A CA 1
ATOM 4520 C C . THR A 1 593 ? -9.953 67.188 28.609 1 53.91 593 THR A C 1
ATOM 4522 O O . THR A 1 593 ? -8.984 67.188 29.359 1 53.91 593 THR A O 1
ATOM 4525 N N . ALA A 1 594 ? -10.648 66.125 28.844 1 60.03 594 ALA A N 1
ATOM 4526 C CA . ALA A 1 594 ? -10.32 64.75 29.328 1 60.03 594 ALA A CA 1
ATOM 4527 C C . ALA A 1 594 ? -9.344 64.062 28.375 1 60.03 594 ALA A C 1
ATOM 4529 O O . ALA A 1 594 ? -9.391 64.312 27.156 1 60.03 594 ALA A O 1
ATOM 4530 N N . SER A 1 595 ? -8.211 63.5 29.016 1 71.62 595 SER A N 1
ATOM 4531 C CA . SER A 1 595 ? -7.277 62.688 28.234 1 71.62 595 SER A CA 1
ATOM 4532 C C . SER A 1 595 ? -7.992 61.562 27.516 1 71.62 595 SER A C 1
ATOM 4534 O O . SER A 1 595 ? -8.867 60.906 28.094 1 71.62 595 SER A O 1
ATOM 4536 N N . LYS A 1 596 ? -7.785 61.406 26.219 1 80.88 596 LYS A N 1
ATOM 4537 C CA . LYS A 1 596 ? -8.43 60.406 25.391 1 80.88 596 LYS A CA 1
ATOM 4538 C C . LYS A 1 596 ? -7.891 59 25.719 1 80.88 596 LYS A C 1
ATOM 4540 O O . LYS A 1 596 ? -6.711 58.844 26.031 1 80.88 596 LYS A O 1
ATOM 4545 N N . ILE A 1 597 ? -8.75 58.031 25.875 1 86 597 ILE A N 1
ATOM 4546 C CA . ILE A 1 597 ? -8.406 56.656 26.141 1 86 597 ILE A CA 1
ATOM 4547 C C . ILE A 1 597 ? -7.906 55.969 24.859 1 86 597 ILE A C 1
ATOM 4549 O O . ILE A 1 597 ? -8.539 56.094 23.812 1 86 597 ILE A O 1
ATOM 4553 N N . SER A 1 598 ? -6.746 55.312 25.016 1 88.88 598 SER A N 1
ATOM 4554 C CA . SER A 1 598 ? -6.168 54.625 23.875 1 88.88 598 SER A CA 1
ATOM 4555 C C . SER A 1 598 ? -7.016 53.438 23.469 1 88.88 598 SER A C 1
ATOM 4557 O O . SER A 1 598 ? -7.449 52.656 24.328 1 88.88 598 SER A O 1
ATOM 4559 N N . ILE A 1 599 ? -7.27 53.188 22.172 1 90.88 599 ILE A N 1
ATOM 4560 C CA . ILE A 1 599 ? -8.117 52.125 21.641 1 90.88 599 ILE A CA 1
ATOM 4561 C C . ILE A 1 599 ? -7.289 50.844 21.406 1 90.88 599 ILE A C 1
ATOM 4563 O O . ILE A 1 599 ? -7.836 49.781 21.188 1 90.88 599 ILE A O 1
ATOM 4567 N N . TRP A 1 600 ? -5.984 50.906 21.562 1 92.12 600 TRP A N 1
ATOM 4568 C CA . TRP A 1 600 ? -5.105 49.812 21.141 1 92.12 600 TRP A CA 1
ATOM 4569 C C . TRP A 1 600 ? -5.273 48.594 22.062 1 92.12 600 TRP A C 1
ATOM 4571 O O . TRP A 1 600 ? -5.055 47.469 21.641 1 92.12 600 TRP A O 1
ATOM 4581 N N . ARG A 1 601 ? -5.699 48.719 23.328 1 93.56 601 ARG A N 1
ATOM 4582 C CA . ARG A 1 601 ? -6.004 47.594 24.203 1 93.56 601 ARG A CA 1
ATOM 4583 C C . ARG A 1 601 ? -7.172 46.781 23.656 1 93.56 601 ARG A C 1
ATOM 4585 O O . ARG A 1 601 ? -7.105 45.562 23.609 1 93.56 601 ARG A O 1
ATOM 4592 N N . THR A 1 602 ? -8.211 47.469 23.203 1 93.38 602 THR A N 1
ATOM 4593 C CA . THR A 1 602 ? -9.383 46.812 22.656 1 93.38 602 THR A CA 1
ATOM 4594 C C . THR A 1 602 ? -9.055 46.156 21.328 1 93.38 602 THR A C 1
ATOM 4596 O O . THR A 1 602 ? -9.578 45.062 21.016 1 93.38 602 THR A O 1
ATOM 4599 N N . ILE A 1 603 ? -8.211 46.781 20.531 1 93.94 603 ILE A N 1
ATOM 4600 C CA . ILE A 1 603 ? -7.809 46.219 19.266 1 93.94 603 ILE A CA 1
ATOM 4601 C C . ILE A 1 603 ? -7.012 44.938 19.5 1 93.94 603 ILE A C 1
ATOM 4603 O O . ILE A 1 603 ? -7.203 43.938 18.797 1 93.94 603 ILE A O 1
ATOM 4607 N N . LEU A 1 604 ? -6.102 44.938 20.469 1 93.56 604 LEU A N 1
ATOM 4608 C CA . LEU A 1 604 ? -5.332 43.75 20.781 1 93.56 604 LEU A CA 1
ATOM 4609 C C . LEU A 1 604 ? -6.242 42.625 21.266 1 93.56 604 LEU A C 1
ATOM 4611 O O . LEU A 1 604 ? -6.055 41.469 20.891 1 93.56 604 LEU A O 1
ATOM 4615 N N . ALA A 1 605 ? -7.211 42.938 22.125 1 94.56 605 ALA A N 1
ATOM 4616 C CA . ALA A 1 605 ? -8.164 41.938 22.594 1 94.56 605 ALA A CA 1
ATOM 4617 C C . ALA A 1 605 ? -8.953 41.312 21.438 1 94.56 605 ALA A C 1
ATOM 4619 O O . ALA A 1 605 ? -9.148 40.094 21.391 1 94.56 605 ALA A O 1
ATOM 4620 N N . ALA A 1 606 ? -9.414 42.125 20.531 1 94.69 606 ALA A N 1
ATOM 4621 C CA . ALA A 1 606 ? -10.172 41.656 19.375 1 94.69 606 ALA A CA 1
ATOM 4622 C C . ALA A 1 606 ? -9.305 40.812 18.453 1 94.69 606 ALA A C 1
ATOM 4624 O O . ALA A 1 606 ? -9.781 39.812 17.906 1 94.69 606 ALA A O 1
ATOM 4625 N N . ASN A 1 607 ? -8.062 41.188 18.266 1 93.38 607 ASN A N 1
ATOM 4626 C CA . ASN A 1 607 ? -7.145 40.438 17.438 1 93.38 607 ASN A CA 1
ATOM 4627 C C . ASN A 1 607 ? -6.891 39.031 18.031 1 93.38 607 ASN A C 1
ATOM 4629 O O . ASN A 1 607 ? -6.906 38.031 17.312 1 93.38 607 ASN A O 1
ATOM 4633 N N . GLU A 1 608 ? -6.652 38.969 19.312 1 93.81 608 GLU A N 1
ATOM 4634 C CA . GLU A 1 608 ? -6.422 37.688 19.953 1 93.81 608 GLU A CA 1
ATOM 4635 C C . GLU A 1 608 ? -7.68 36.812 19.922 1 93.81 608 GLU A C 1
ATOM 4637 O O . GLU A 1 608 ? -7.602 35.594 19.781 1 93.81 608 GLU A O 1
ATOM 4642 N N . TRP A 1 609 ? -8.891 37.438 20.141 1 94.62 609 TRP A N 1
ATOM 4643 C CA . TRP A 1 609 ? -10.148 36.688 20.062 1 94.62 609 TRP A CA 1
ATOM 4644 C C . TRP A 1 609 ? -10.352 36.125 18.672 1 94.62 609 TRP A C 1
ATOM 4646 O O . TRP A 1 609 ? -10.859 35 18.516 1 94.62 609 TRP A O 1
ATOM 4656 N N . SER A 1 610 ? -9.961 36.875 17.656 1 93.38 610 SER A N 1
ATOM 4657 C CA . SER A 1 610 ? -10.07 36.406 16.281 1 93.38 610 SER A CA 1
ATOM 4658 C C . SER A 1 610 ? -9.133 35.219 16.031 1 93.38 610 SER A C 1
ATOM 4660 O O . SER A 1 610 ? -9.469 34.312 15.289 1 93.38 610 SER A O 1
ATOM 4662 N N . GLU A 1 611 ? -8.016 35.219 16.625 1 91.94 611 GLU A N 1
ATOM 4663 C CA . GLU A 1 611 ? -7.016 34.188 16.406 1 91.94 611 GLU A CA 1
ATOM 4664 C C . GLU A 1 611 ? -7.434 32.875 17.062 1 91.94 611 GLU A C 1
ATOM 4666 O O . GLU A 1 611 ? -7.152 31.797 16.547 1 91.94 611 GLU A O 1
ATOM 4671 N N . ILE A 1 612 ? -8.133 32.906 18.172 1 93.75 612 ILE A N 1
ATOM 4672 C CA . ILE A 1 612 ? -8.406 31.688 18.922 1 93.75 612 ILE A CA 1
ATOM 4673 C C . ILE A 1 612 ? -9.766 31.125 18.516 1 93.75 612 ILE A C 1
ATOM 4675 O O . ILE A 1 612 ? -10.219 30.109 19.047 1 93.75 612 ILE A O 1
ATOM 4679 N N . GLN A 1 613 ? -10.414 31.734 17.5 1 94.69 613 GLN A N 1
ATOM 4680 C CA . GLN A 1 613 ? -11.742 31.297 17.078 1 94.69 613 GLN A CA 1
ATOM 4681 C C . GLN A 1 613 ? -11.703 29.844 16.578 1 94.69 613 GLN A C 1
ATOM 4683 O O . GLN A 1 613 ? -12.648 29.094 16.797 1 94.69 613 GLN A O 1
ATOM 4688 N N . THR A 1 614 ? -10.633 29.453 15.938 1 94.56 614 THR A N 1
ATOM 4689 C CA . THR A 1 614 ? -10.578 28.125 15.328 1 94.56 614 THR A CA 1
ATOM 4690 C C . THR A 1 614 ? -9.617 27.219 16.094 1 94.56 614 THR A C 1
ATOM 4692 O O . THR A 1 614 ? -9.227 26.156 15.602 1 94.56 614 THR A O 1
ATOM 4695 N N . THR A 1 615 ? -9.203 27.609 17.281 1 93.38 615 THR A N 1
ATOM 4696 C CA . THR A 1 615 ? -8.336 26.766 18.094 1 93.38 615 THR A CA 1
ATOM 4697 C C . THR A 1 615 ? -9.109 25.562 18.641 1 93.38 615 THR A C 1
ATOM 4699 O O . THR A 1 615 ? -10.25 25.703 19.078 1 93.38 615 THR A O 1
ATOM 4702 N N . ARG A 1 616 ? -8.547 24.406 18.469 1 94.5 616 ARG A N 1
ATOM 4703 C CA . ARG A 1 616 ? -9.188 23.172 18.891 1 94.5 616 ARG A CA 1
ATOM 4704 C C . ARG A 1 616 ? -8.406 22.5 20.016 1 94.5 616 ARG A C 1
ATOM 4706 O O . ARG A 1 616 ? -7.289 22.922 20.344 1 94.5 616 ARG A O 1
ATOM 4713 N N . LYS A 1 617 ? -9.047 21.609 20.641 1 93.75 617 LYS A N 1
ATOM 4714 C CA . LYS A 1 617 ? -8.391 20.859 21.703 1 93.75 617 LYS A CA 1
ATOM 4715 C C . LYS A 1 617 ? -7.422 19.828 21.141 1 93.75 617 LYS A C 1
ATOM 4717 O O . LYS A 1 617 ? -6.445 19.453 21.797 1 93.75 617 LYS A O 1
ATOM 4722 N N . THR A 1 618 ? -7.695 19.391 19.875 1 94.38 618 THR A N 1
ATOM 4723 C CA . THR A 1 618 ? -6.852 18.406 19.203 1 94.38 618 THR A CA 1
ATOM 4724 C C . THR A 1 618 ? -6.418 18.906 17.828 1 94.38 618 THR A C 1
ATOM 4726 O O . THR A 1 618 ? -6.957 19.891 17.328 1 94.38 618 THR A O 1
ATOM 4729 N N . SER A 1 619 ? -5.297 18.281 17.328 1 93.94 619 SER A N 1
ATOM 4730 C CA . SER A 1 619 ? -4.805 18.625 16 1 93.94 619 SER A CA 1
ATOM 4731 C C . SER A 1 619 ? -5.18 17.547 14.977 1 93.94 619 SER A C 1
ATOM 4733 O O . SER A 1 619 ? -4.766 16.391 15.102 1 93.94 619 SER A O 1
ATOM 4735 N N . ILE A 1 620 ? -5.93 17.953 13.977 1 95.38 620 ILE A N 1
ATOM 4736 C CA . ILE A 1 620 ? -6.398 17.016 12.961 1 95.38 620 ILE A CA 1
ATOM 4737 C C . ILE A 1 620 ? -5.215 16.5 12.148 1 95.38 620 ILE A C 1
ATOM 4739 O O . ILE A 1 620 ? -5.199 15.344 11.734 1 95.38 620 ILE A O 1
ATOM 4743 N N . THR A 1 621 ? -4.156 17.359 11.891 1 94.94 621 THR A N 1
ATOM 4744 C CA . THR A 1 621 ? -3.004 16.984 11.086 1 94.94 621 THR A CA 1
ATOM 4745 C C . THR A 1 621 ? -2.232 15.844 11.758 1 94.94 621 THR A C 1
ATOM 4747 O O . THR A 1 621 ? -1.914 14.844 11.117 1 94.94 621 THR A O 1
ATOM 4750 N N . LEU A 1 622 ? -2.02 16 13 1 93.75 622 LEU A N 1
ATOM 4751 C CA . LEU A 1 622 ? -1.292 14.961 13.734 1 93.75 622 LEU A CA 1
ATOM 4752 C C . LEU A 1 622 ? -2.104 13.672 13.805 1 93.75 622 LEU A C 1
ATOM 4754 O O . LEU A 1 622 ? -1.547 12.578 13.688 1 93.75 622 LEU A O 1
ATOM 4758 N N . GLN A 1 623 ? -3.398 13.82 13.977 1 96.25 623 GLN A N 1
ATOM 4759 C CA . GLN A 1 623 ? -4.266 12.648 14.039 1 96.25 623 GLN A CA 1
ATOM 4760 C C . GLN A 1 623 ? -4.203 11.844 12.75 1 96.25 623 GLN A C 1
ATOM 4762 O O . GLN A 1 623 ? -4.027 10.617 12.773 1 96.25 623 GLN A O 1
ATOM 4767 N N . LEU A 1 624 ? -4.309 12.547 11.664 1 97 624 LEU A N 1
ATOM 4768 C CA . LEU A 1 624 ? -4.359 11.859 10.383 1 97 624 LEU A CA 1
ATOM 4769 C C . LEU A 1 624 ? -3.023 11.195 10.07 1 97 624 LEU A C 1
ATOM 4771 O O . LEU A 1 624 ? -2.99 10.086 9.523 1 97 624 LEU A O 1
ATOM 4775 N N . PHE A 1 625 ? -1.89 11.781 10.414 1 95.06 625 PHE A N 1
ATOM 4776 C CA . PHE A 1 625 ? -0.586 11.172 10.18 1 95.06 625 PHE A CA 1
ATOM 4777 C C . PHE A 1 625 ? -0.393 9.953 11.07 1 95.06 625 PHE A C 1
ATOM 4779 O O . PHE A 1 625 ? 0.181 8.953 10.641 1 95.06 625 PHE A O 1
ATOM 4786 N N . VAL A 1 626 ? -0.896 10.016 12.289 1 95.88 626 VAL A N 1
ATOM 4787 C CA . VAL A 1 626 ? -0.767 8.875 13.195 1 95.88 626 VAL A CA 1
ATOM 4788 C C . VAL A 1 626 ? -1.657 7.734 12.719 1 95.88 626 VAL A C 1
ATOM 4790 O O . VAL A 1 626 ? -1.252 6.57 12.742 1 95.88 626 VAL A O 1
ATOM 4793 N N . VAL A 1 627 ? -2.852 8.078 12.281 1 96.88 627 VAL A N 1
ATOM 4794 C CA . VAL A 1 627 ? -3.787 7.066 11.805 1 96.88 627 VAL A CA 1
ATOM 4795 C C . VAL A 1 627 ? -3.205 6.355 10.586 1 96.88 627 VAL A C 1
ATOM 4797 O O . VAL A 1 627 ? -3.223 5.125 10.508 1 96.88 627 VAL A O 1
ATOM 4800 N N . ILE A 1 628 ? -2.662 7.141 9.633 1 94.75 628 ILE A N 1
ATOM 4801 C CA . ILE A 1 628 ? -2.082 6.539 8.438 1 94.75 628 ILE A CA 1
ATOM 4802 C C . ILE A 1 628 ? -0.845 5.727 8.812 1 94.75 628 ILE A C 1
ATOM 4804 O O . ILE A 1 628 ? -0.585 4.672 8.227 1 94.75 628 ILE A O 1
ATOM 4808 N N . PHE A 1 629 ? -0.018 6.094 9.805 1 94.38 629 PHE A N 1
ATOM 4809 C CA . PHE A 1 629 ? 1.158 5.375 10.273 1 94.38 629 PHE A CA 1
ATOM 4810 C C . PHE A 1 629 ? 0.769 4.012 10.836 1 94.38 629 PHE A C 1
ATOM 4812 O O . PHE A 1 629 ? 1.377 2.996 10.5 1 94.38 629 PHE A O 1
ATOM 4819 N N . LEU A 1 630 ? -0.31 4.023 11.57 1 94.81 630 LEU A N 1
ATOM 4820 C CA . LEU A 1 630 ? -0.743 2.781 12.203 1 94.81 630 LEU A CA 1
ATOM 4821 C C . LEU A 1 630 ? -1.356 1.833 11.18 1 94.81 630 LEU A C 1
ATOM 4823 O O . LEU A 1 630 ? -1.069 0.634 11.188 1 94.81 630 LEU A O 1
ATOM 4827 N N . LEU A 1 631 ? -2.129 2.375 10.281 1 92.81 631 LEU A N 1
ATOM 4828 C CA . LEU A 1 631 ? -2.879 1.528 9.367 1 92.81 631 LEU A CA 1
ATOM 4829 C C . LEU A 1 631 ? -1.989 1.039 8.227 1 92.81 631 LEU A C 1
ATOM 4831 O O . LEU A 1 631 ? -2.031 -0.138 7.863 1 92.81 631 LEU A O 1
ATOM 4835 N N . GLU A 1 632 ? -1.14 1.898 7.684 1 88.94 632 GLU A N 1
ATOM 4836 C CA . GLU A 1 632 ? -0.434 1.556 6.449 1 88.94 632 GLU A CA 1
ATOM 4837 C C . GLU A 1 632 ? 1 1.121 6.738 1 88.94 632 GLU A C 1
ATOM 4839 O O . GLU A 1 632 ? 1.567 0.309 6.004 1 88.94 632 GLU A O 1
ATOM 4844 N N . VAL A 1 633 ? 1.703 1.706 7.758 1 87.94 633 VAL A N 1
ATOM 4845 C CA . VAL A 1 633 ? 3.105 1.396 8.016 1 87.94 633 VAL A CA 1
ATOM 4846 C C . VAL A 1 633 ? 3.207 0.183 8.938 1 87.94 633 VAL A C 1
ATOM 4848 O O . VAL A 1 633 ? 3.93 -0.771 8.641 1 87.94 633 VAL A O 1
ATOM 4851 N N . LEU A 1 634 ? 2.379 0.195 9.984 1 88.88 634 LEU A N 1
ATOM 4852 C CA . LEU A 1 634 ? 2.408 -0.939 10.898 1 88.88 634 LEU A CA 1
ATOM 4853 C C . LEU A 1 634 ? 1.493 -2.057 10.406 1 88.88 634 LEU A C 1
ATOM 4855 O O . LEU A 1 634 ? 1.361 -3.09 11.07 1 88.88 634 LEU A O 1
ATOM 4859 N N . ASN A 1 635 ? 0.73 -1.853 9.289 1 83.5 635 ASN A N 1
ATOM 4860 C CA . ASN A 1 635 ? -0.084 -2.832 8.578 1 83.5 635 ASN A CA 1
ATOM 4861 C C . ASN A 1 635 ? -1.256 -3.312 9.43 1 83.5 635 ASN A C 1
ATOM 4863 O O . ASN A 1 635 ? -1.559 -4.504 9.461 1 83.5 635 ASN A O 1
ATOM 4867 N N . PHE A 1 636 ? -1.856 -2.352 10.117 1 87.06 636 PHE A N 1
ATOM 4868 C CA . PHE A 1 636 ? -3.074 -2.703 10.844 1 87.06 636 PHE A CA 1
ATOM 4869 C C . PHE A 1 636 ? -4.227 -2.938 9.867 1 87.06 636 PHE A C 1
ATOM 4871 O O . PHE A 1 636 ? -5.262 -3.488 10.25 1 87.06 636 PHE A O 1
ATOM 4878 N N . ASP A 1 637 ? -4.027 -2.48 8.711 1 83.38 637 ASP A N 1
ATOM 4879 C CA . ASP A 1 637 ? -5.066 -2.668 7.703 1 83.38 637 ASP A CA 1
ATOM 4880 C C . ASP A 1 637 ? -5.336 -4.152 7.465 1 83.38 637 ASP A C 1
ATOM 4882 O O . ASP A 1 637 ? -6.434 -4.527 7.047 1 83.38 637 ASP A O 1
ATOM 4886 N N . ASP A 1 638 ? -4.41 -5.051 7.812 1 77.38 638 ASP A N 1
ATOM 4887 C CA . ASP A 1 638 ? -4.547 -6.492 7.629 1 77.38 638 ASP A CA 1
ATOM 4888 C C . ASP A 1 638 ? -5.625 -7.059 8.555 1 77.38 638 ASP A C 1
ATOM 4890 O O . ASP A 1 638 ? -6.223 -8.094 8.25 1 77.38 638 ASP A O 1
ATOM 4894 N N . TYR A 1 639 ? -5.848 -6.297 9.57 1 79.06 639 TYR A N 1
ATOM 4895 C CA . TYR A 1 639 ? -6.848 -6.766 10.523 1 79.06 639 TYR A CA 1
ATOM 4896 C C . TYR A 1 639 ? -8.258 -6.523 9.992 1 79.06 639 TYR A C 1
ATOM 4898 O O . TYR A 1 639 ? -9.234 -7.039 10.547 1 79.06 639 TYR A O 1
ATOM 4906 N N . GLY A 1 640 ? -8.352 -5.762 8.953 1 77.94 640 GLY A N 1
ATOM 4907 C CA . GLY A 1 640 ? -9.656 -5.516 8.352 1 77.94 640 GLY A CA 1
ATOM 4908 C C . GLY A 1 640 ? -10.078 -6.594 7.375 1 77.94 640 GLY A C 1
ATOM 4909 O O . GLY A 1 640 ? -11.211 -6.59 6.887 1 77.94 640 GLY A O 1
ATOM 4910 N N . CYS A 1 641 ? -9.211 -7.613 7.176 1 71.94 641 CYS A N 1
ATOM 4911 C CA . CYS A 1 641 ? -9.516 -8.703 6.254 1 71.94 641 CYS A CA 1
ATOM 4912 C C . CYS A 1 641 ? -10.242 -9.836 6.965 1 71.94 641 CYS A C 1
ATOM 4914 O O . CYS A 1 641 ? -10.219 -9.922 8.195 1 71.94 641 CYS A O 1
ATOM 4916 N N . THR A 1 642 ? -11 -10.516 6.172 1 68.62 642 THR A N 1
ATOM 4917 C CA . THR A 1 642 ? -11.805 -11.609 6.715 1 68.62 642 THR A CA 1
ATOM 4918 C C . THR A 1 642 ? -10.906 -12.703 7.297 1 68.62 642 THR A C 1
ATOM 4920 O O . THR A 1 642 ? -11.242 -13.305 8.32 1 68.62 642 THR A O 1
ATOM 4923 N N . THR A 1 643 ? -9.773 -13.031 6.547 1 61.69 643 THR A N 1
ATOM 4924 C CA . THR A 1 643 ? -8.93 -14.109 7.051 1 61.69 643 THR A CA 1
ATOM 4925 C C . THR A 1 643 ? -7.582 -13.562 7.516 1 61.69 643 THR A C 1
ATOM 4927 O O . THR A 1 643 ? -7.004 -12.688 6.867 1 61.69 643 THR A O 1
ATOM 4930 N N . PRO A 1 644 ? -7.359 -13.75 8.883 1 55.44 644 PRO A N 1
ATOM 4931 C CA . PRO A 1 644 ? -6.059 -13.273 9.367 1 55.44 644 PRO A CA 1
ATOM 4932 C C . PRO A 1 644 ? -4.891 -13.844 8.562 1 55.44 644 PRO A C 1
ATOM 4934 O O . PRO A 1 644 ? -4.98 -14.961 8.039 1 55.44 644 PRO A O 1
ATOM 4937 N N . SER A 1 645 ? -3.965 -13.055 7.996 1 50.94 645 SER A N 1
ATOM 4938 C CA . SER A 1 645 ? -2.793 -13.477 7.234 1 50.94 645 SER A CA 1
ATOM 4939 C C . SER A 1 645 ? -2.02 -14.57 7.973 1 50.94 645 SER A C 1
ATOM 4941 O O . SER A 1 645 ? -1.735 -14.438 9.164 1 50.94 645 SER A O 1
ATOM 4943 N N . GLN A 1 646 ? -2.271 -15.789 7.773 1 44.94 646 GLN A N 1
ATOM 4944 C CA . GLN A 1 646 ? -1.466 -16.812 8.438 1 44.94 646 GLN A CA 1
ATOM 4945 C C . GLN A 1 646 ? 0.024 -16.5 8.312 1 44.94 646 GLN A C 1
ATOM 4947 O O . GLN A 1 646 ? 0.833 -16.984 9.109 1 44.94 646 GLN A O 1
ATOM 4952 N N . SER A 1 647 ? 0.641 -16.375 7.105 1 40.31 647 SER A N 1
ATOM 4953 C CA . SER A 1 647 ? 2.092 -16.266 7.012 1 40.31 647 SER A CA 1
ATOM 4954 C C . SER A 1 647 ? 2.535 -14.805 7.094 1 40.31 647 SER A C 1
ATOM 4956 O O . SER A 1 647 ? 2.082 -13.969 6.312 1 40.31 647 SER A O 1
ATOM 4958 N N . PRO A 1 648 ? 3.029 -14.398 8.188 1 38.81 648 PRO A N 1
ATOM 4959 C CA . PRO A 1 648 ? 3.543 -13.047 8.406 1 38.81 648 PRO A CA 1
ATOM 4960 C C . PRO A 1 648 ? 4.449 -12.562 7.277 1 38.81 648 PRO A C 1
ATOM 4962 O O . PRO A 1 648 ? 4.914 -11.422 7.297 1 38.81 648 PRO A O 1
ATOM 4965 N N . ALA A 1 649 ? 5.168 -13.445 6.742 1 37.19 649 ALA A N 1
ATOM 4966 C CA . ALA A 1 649 ? 6.34 -13.055 5.957 1 37.19 649 ALA A CA 1
ATOM 4967 C C . ALA A 1 649 ? 5.938 -12.203 4.762 1 37.19 649 ALA A C 1
ATOM 4969 O O . ALA A 1 649 ? 6.758 -11.453 4.223 1 37.19 649 ALA A O 1
ATOM 4970 N N . PHE A 1 650 ? 4.949 -12.641 3.973 1 34.97 650 PHE A N 1
ATOM 4971 C CA . PHE A 1 650 ? 4.641 -11.867 2.777 1 34.97 650 PHE A CA 1
ATOM 4972 C C . PHE A 1 650 ? 3.494 -10.898 3.041 1 34.97 650 PHE A C 1
ATOM 4974 O O . PHE A 1 650 ? 2.475 -11.281 3.623 1 34.97 650 PHE A O 1
ATOM 4981 N N . LYS A 1 651 ? 3.795 -9.75 3.232 1 41.31 651 LYS A N 1
ATOM 4982 C CA . LYS A 1 651 ? 2.76 -8.719 3.234 1 41.31 651 LYS A CA 1
ATOM 4983 C C . LYS A 1 651 ? 1.661 -9.047 2.225 1 41.31 651 LYS A C 1
ATOM 4985 O O . LYS A 1 651 ? 1.794 -8.742 1.037 1 41.31 651 LYS A O 1
ATOM 4990 N N . PHE A 1 652 ? 0.891 -10.031 2.307 1 36.75 652 PHE A N 1
ATOM 4991 C CA . PHE A 1 652 ? -0.222 -10.18 1.376 1 36.75 652 PHE A CA 1
ATOM 4992 C C . PHE A 1 652 ? -1.323 -9.172 1.683 1 36.75 652 PHE A C 1
ATOM 4994 O O . PHE A 1 652 ? -1.884 -9.172 2.781 1 36.75 652 PHE A O 1
ATOM 5001 N N . ASN A 1 653 ? -1.184 -7.988 1.313 1 44.28 653 ASN A N 1
ATOM 5002 C CA . ASN A 1 653 ? -2.385 -7.16 1.302 1 44.28 653 ASN A CA 1
ATOM 5003 C C . ASN A 1 653 ? -3.613 -7.957 0.881 1 44.28 653 ASN A C 1
ATOM 5005 O O . ASN A 1 653 ? -3.496 -8.969 0.184 1 44.28 653 ASN A O 1
ATOM 5009 N N . CYS A 1 654 ? -4.652 -7.84 1.633 1 50.91 654 CYS A N 1
ATOM 5010 C CA . CYS A 1 654 ? -5.891 -8.516 1.254 1 50.91 654 CYS A CA 1
ATOM 5011 C C . CYS A 1 654 ? -5.996 -8.648 -0.26 1 50.91 654 CYS A C 1
ATOM 5013 O O . CYS A 1 654 ? -6.609 -9.594 -0.761 1 50.91 654 CYS A O 1
ATOM 5015 N N . GLU A 1 655 ? -5.309 -7.816 -0.931 1 48.16 655 GLU A N 1
ATOM 5016 C CA . GLU A 1 655 ? -5.477 -7.793 -2.381 1 48.16 655 GLU A CA 1
ATOM 5017 C C . GLU A 1 655 ? -4.68 -8.914 -3.045 1 48.16 655 GLU A C 1
ATOM 5019 O O . GLU A 1 655 ? -5.102 -9.461 -4.066 1 48.16 655 GLU A O 1
ATOM 5024 N N . ASN A 1 656 ? -3.555 -9.164 -2.498 1 46.09 656 ASN A N 1
ATOM 5025 C CA . ASN A 1 656 ? -2.715 -10.086 -3.254 1 46.09 656 ASN A CA 1
ATOM 5026 C C . ASN A 1 656 ? -2.986 -11.539 -2.867 1 46.09 656 ASN A C 1
ATOM 5028 O O . ASN A 1 656 ? -2.449 -12.461 -3.482 1 46.09 656 ASN A O 1
ATOM 5032 N N . ASP A 1 657 ? -3.76 -11.641 -1.73 1 49.97 657 ASP A N 1
ATOM 5033 C CA . ASP A 1 657 ? -4.07 -13.016 -1.341 1 49.97 657 ASP A CA 1
ATOM 5034 C C . ASP A 1 657 ? -5.508 -13.383 -1.712 1 49.97 657 ASP A C 1
ATOM 5036 O O . ASP A 1 657 ? -6.453 -12.711 -1.288 1 49.97 657 ASP A O 1
ATOM 5040 N N . ALA A 1 658 ? -5.645 -14.008 -2.762 1 53.5 658 ALA A N 1
ATOM 5041 C CA . ALA A 1 658 ? -6.93 -14.5 -3.254 1 53.5 658 ALA A CA 1
ATOM 5042 C C . ALA A 1 658 ? -7.836 -14.914 -2.1 1 53.5 658 ALA A C 1
ATOM 5044 O O . ALA A 1 658 ? -9.062 -14.93 -2.242 1 53.5 658 ALA A O 1
ATOM 5045 N N . GLN A 1 659 ? -7.145 -15.203 -0.986 1 55.12 659 GLN A N 1
ATOM 5046 C CA . GLN A 1 659 ? -7.945 -15.703 0.128 1 55.12 659 GLN A CA 1
ATOM 5047 C C . GLN A 1 659 ? -8.539 -14.555 0.937 1 55.12 659 GLN A C 1
ATOM 5049 O O . GLN A 1 659 ? -9.453 -14.758 1.742 1 55.12 659 GLN A O 1
ATOM 5054 N N . ARG A 1 660 ? -7.969 -13.289 0.673 1 61.16 660 ARG A N 1
ATOM 5055 C CA . ARG A 1 660 ? -8.336 -12.242 1.624 1 61.16 660 ARG A CA 1
ATOM 5056 C C . ARG A 1 660 ? -9.133 -11.141 0.943 1 61.16 660 ARG A C 1
ATOM 5058 O O . ARG A 1 660 ? -8.688 -10.562 -0.051 1 61.16 660 ARG A O 1
ATOM 5065 N N . GLN A 1 661 ? -10.516 -11.211 1.149 1 64.56 661 GLN A N 1
ATOM 5066 C CA . GLN A 1 661 ? -11.344 -10.133 0.629 1 64.56 661 GLN A CA 1
ATOM 5067 C C . GLN A 1 661 ? -11.578 -9.062 1.688 1 64.56 661 GLN A C 1
ATOM 5069 O O . GLN A 1 661 ? -11.656 -9.367 2.881 1 64.56 661 GLN A O 1
ATOM 5074 N N . ASP A 1 662 ? -11.359 -7.859 1.262 1 67 662 ASP A N 1
ATOM 5075 C CA . ASP A 1 662 ? -11.688 -6.758 2.164 1 67 662 ASP A CA 1
ATOM 5076 C C . ASP A 1 662 ? -13.18 -6.758 2.504 1 67 662 ASP A C 1
ATOM 5078 O O . ASP A 1 662 ? -14.016 -7.02 1.64 1 67 662 ASP A O 1
ATOM 5082 N N . SER A 1 663 ? -13.438 -6.809 3.824 1 77 663 SER A N 1
ATOM 5083 C CA . SER A 1 663 ? -14.805 -6.613 4.289 1 77 663 SER A CA 1
ATOM 5084 C C . SER A 1 663 ? -15.055 -5.16 4.684 1 77 663 SER A C 1
ATOM 5086 O O . SER A 1 663 ? -14.219 -4.543 5.348 1 77 663 SER A O 1
ATOM 5088 N N . LEU A 1 664 ? -16.203 -4.613 4.215 1 81.25 664 LEU A N 1
ATOM 5089 C CA . LEU A 1 664 ? -16.516 -3.209 4.453 1 81.25 664 LEU A CA 1
ATOM 5090 C C . LEU A 1 664 ? -16.75 -2.947 5.938 1 81.25 664 LEU A C 1
ATOM 5092 O O . LEU A 1 664 ? -16.281 -1.936 6.473 1 81.25 664 LEU A O 1
ATOM 5096 N N . TYR A 1 665 ? -17.438 -3.82 6.68 1 81.56 665 TYR A N 1
ATOM 5097 C CA . TYR A 1 665 ? -17.75 -3.592 8.086 1 81.56 665 TYR A CA 1
ATOM 5098 C C . TYR A 1 665 ? -16.5 -3.738 8.945 1 81.56 665 TYR A C 1
ATOM 5100 O O . TYR A 1 665 ? -16.328 -3.016 9.938 1 81.56 665 TYR A O 1
ATOM 5108 N N . LEU A 1 666 ? -15.68 -4.66 8.508 1 84.19 666 LEU A N 1
ATOM 5109 C CA . LEU A 1 666 ? -14.477 -4.863 9.312 1 84.19 666 LEU A CA 1
ATOM 5110 C C . LEU A 1 666 ? -13.492 -3.717 9.117 1 84.19 666 LEU A C 1
ATOM 5112 O O . LEU A 1 666 ? -12.867 -3.258 10.07 1 84.19 666 LEU A O 1
ATOM 5116 N N . ARG A 1 667 ? -13.438 -3.326 7.895 1 88.62 667 ARG A N 1
ATOM 5117 C CA . ARG A 1 667 ? -12.57 -2.189 7.605 1 88.62 667 ARG A CA 1
ATOM 5118 C C . ARG A 1 667 ? -13.07 -0.927 8.297 1 88.62 667 ARG A C 1
ATOM 5120 O O . ARG A 1 667 ? -12.273 -0.138 8.812 1 88.62 667 ARG A O 1
ATOM 5127 N N . ALA A 1 668 ? -14.375 -0.737 8.297 1 92.25 668 ALA A N 1
ATOM 5128 C CA . ALA A 1 668 ? -14.969 0.42 8.961 1 92.25 668 ALA A CA 1
ATOM 5129 C C . ALA A 1 668 ? -14.766 0.351 10.477 1 92.25 668 ALA A C 1
ATOM 5131 O O . ALA A 1 668 ? -14.453 1.359 11.109 1 92.25 668 ALA A O 1
ATOM 5132 N N . GLY A 1 669 ? -14.984 -0.812 11.016 1 92.19 669 GLY A N 1
ATOM 5133 C CA . GLY A 1 669 ? -14.742 -0.979 12.438 1 92.19 669 GLY A CA 1
ATOM 5134 C C . GLY A 1 669 ? -13.305 -0.704 12.836 1 92.19 669 GLY A C 1
ATOM 5135 O O . GLY A 1 669 ? -13.047 -0.038 13.844 1 92.19 669 GLY A O 1
ATOM 5136 N N . LEU A 1 670 ? -12.438 -1.172 12.039 1 92.75 670 LEU A N 1
ATOM 5137 C CA . LEU A 1 670 ? -11.023 -0.922 12.289 1 92.75 670 LEU A CA 1
ATOM 5138 C C . LEU A 1 670 ? -10.711 0.569 12.211 1 92.75 670 LEU A C 1
ATOM 5140 O O . LEU A 1 670 ? -10.023 1.108 13.078 1 92.75 670 LEU A O 1
ATOM 5144 N N . ALA A 1 671 ? -11.211 1.211 11.18 1 95.25 671 ALA A N 1
ATOM 5145 C CA . ALA A 1 671 ? -10.984 2.643 11 1 95.25 671 ALA A CA 1
ATOM 5146 C C . ALA A 1 671 ? -11.539 3.439 12.18 1 95.25 671 ALA A C 1
ATOM 5148 O O . ALA A 1 671 ? -10.891 4.363 12.672 1 95.25 671 ALA A O 1
ATOM 5149 N N . MET A 1 672 ? -12.719 3.148 12.719 1 96.44 672 MET A N 1
ATOM 5150 C CA . MET A 1 672 ? -13.344 3.865 13.828 1 96.44 672 MET A CA 1
ATOM 5151 C C . MET A 1 672 ? -12.586 3.633 15.125 1 96.44 672 MET A C 1
ATOM 5153 O O . MET A 1 672 ? -12.461 4.539 15.953 1 96.44 672 MET A O 1
ATOM 5157 N N . ILE A 1 673 ? -12.031 2.48 15.242 1 95.69 673 ILE A N 1
ATOM 5158 C CA . ILE A 1 673 ? -11.281 2.17 16.453 1 95.69 673 ILE A CA 1
ATOM 5159 C C . ILE A 1 673 ? -9.953 2.92 16.453 1 95.69 673 ILE A C 1
ATOM 5161 O O . ILE A 1 673 ? -9.594 3.566 17.438 1 95.69 673 ILE A O 1
ATOM 5165 N N . VAL A 1 674 ? -9.242 2.801 15.328 1 96.69 674 VAL A N 1
ATOM 5166 C CA . VAL A 1 674 ? -7.918 3.408 15.25 1 96.69 674 VAL A CA 1
ATOM 5167 C C . VAL A 1 674 ? -8.039 4.93 15.32 1 96.69 674 VAL A C 1
ATOM 5169 O O . VAL A 1 674 ? -7.316 5.582 16.078 1 96.69 674 VAL A O 1
ATOM 5172 N N . TYR A 1 675 ? -8.969 5.516 14.547 1 97.69 675 TYR A N 1
ATOM 5173 C CA . TYR A 1 675 ? -9.164 6.961 14.57 1 97.69 675 TYR A CA 1
ATOM 5174 C C . TYR A 1 675 ? -9.695 7.422 15.922 1 97.69 675 TYR A C 1
ATOM 5176 O O . TYR A 1 675 ? -9.219 8.414 16.469 1 97.69 675 TYR A O 1
ATOM 5184 N N . GLY A 1 676 ? -10.703 6.715 16.5 1 96.69 676 GLY A N 1
ATOM 5185 C CA . GLY A 1 676 ? -11.25 7.059 17.797 1 96.69 676 GLY A CA 1
ATOM 5186 C C . GLY A 1 676 ? -10.234 6.977 18.922 1 96.69 676 GLY A C 1
ATOM 5187 O O . GLY A 1 676 ? -10.164 7.871 19.766 1 96.69 676 GLY A O 1
ATOM 5188 N N . ALA A 1 677 ? -9.414 5.98 18.844 1 96.69 677 ALA A N 1
ATOM 5189 C CA . ALA A 1 677 ? -8.391 5.812 19.875 1 96.69 677 ALA A CA 1
ATOM 5190 C C . ALA A 1 677 ? -7.316 6.891 19.766 1 96.69 677 ALA A C 1
ATOM 5192 O O . ALA A 1 677 ? -6.82 7.391 20.781 1 96.69 677 ALA A O 1
ATOM 5193 N N . THR A 1 678 ? -6.934 7.199 18.531 1 97.44 678 THR A N 1
ATOM 5194 C CA . THR A 1 678 ? -5.938 8.25 18.328 1 97.44 678 THR A CA 1
ATOM 5195 C C . THR A 1 678 ? -6.473 9.602 18.781 1 97.44 678 THR A C 1
ATOM 5197 O O . THR A 1 678 ? -5.758 10.367 19.438 1 97.44 678 THR A O 1
ATOM 5200 N N . ALA A 1 679 ? -7.727 9.93 18.438 1 97.38 679 ALA A N 1
ATOM 5201 C CA . ALA A 1 679 ? -8.336 11.188 18.859 1 97.38 679 ALA A CA 1
ATOM 5202 C C . ALA A 1 679 ? -8.477 11.258 20.375 1 97.38 679 ALA A C 1
ATOM 5204 O O . ALA A 1 679 ? -8.164 12.273 20.984 1 97.38 679 ALA A O 1
ATOM 5205 N N . LEU A 1 680 ? -8.852 10.203 21.016 1 96.5 680 LEU A N 1
ATOM 5206 C CA . LEU A 1 680 ? -9 10.148 22.469 1 96.5 680 LEU A CA 1
ATOM 5207 C C . LEU A 1 680 ? -7.648 10.227 23.156 1 96.5 680 LEU A C 1
ATOM 5209 O O . LEU A 1 680 ? -7.504 10.906 24.172 1 96.5 680 LEU A O 1
ATOM 5213 N N . GLY A 1 681 ? -6.66 9.484 22.578 1 96.12 681 GLY A N 1
ATOM 5214 C CA . GLY A 1 681 ? -5.316 9.57 23.141 1 96.12 681 GLY A CA 1
ATOM 5215 C C . GLY A 1 681 ? -4.742 10.977 23.094 1 96.12 681 GLY A C 1
ATOM 5216 O O . GLY A 1 681 ? -4.164 11.445 24.078 1 96.12 681 GLY A O 1
ATOM 5217 N N . GLN A 1 682 ? -4.918 11.625 21.984 1 95.94 682 GLN A N 1
ATOM 5218 C CA . GLN A 1 682 ? -4.441 13 21.875 1 95.94 682 GLN A CA 1
ATOM 5219 C C . GLN A 1 682 ? -5.18 13.922 22.844 1 95.94 682 GLN A C 1
ATOM 5221 O O . GLN A 1 682 ? -4.574 14.812 23.453 1 95.94 682 GLN A O 1
ATOM 5226 N N . PHE A 1 683 ? -6.48 13.734 23 1 95.31 683 PHE A N 1
ATOM 5227 C CA . PHE A 1 683 ? -7.285 14.539 23.922 1 95.31 683 PHE A CA 1
ATOM 5228 C C . PHE A 1 683 ? -6.805 14.375 25.359 1 95.31 683 PHE A C 1
ATOM 5230 O O . PHE A 1 683 ? -6.66 15.359 26.078 1 95.31 683 PHE A O 1
ATOM 5237 N N . ILE A 1 684 ? -6.453 13.211 25.734 1 95 684 ILE A N 1
ATOM 5238 C CA . ILE A 1 684 ? -6.012 12.922 27.094 1 95 684 ILE A CA 1
ATOM 5239 C C . ILE A 1 684 ? -4.625 13.516 27.328 1 95 684 ILE A C 1
ATOM 5241 O O . ILE A 1 684 ? -4.375 14.148 28.359 1 95 684 ILE A O 1
ATOM 5245 N N . ILE A 1 685 ? -3.764 13.477 26.344 1 94 685 ILE A N 1
ATOM 5246 C CA . ILE A 1 685 ? -2.416 14.023 26.469 1 94 685 ILE A CA 1
ATOM 5247 C C . ILE A 1 685 ? -2.479 15.547 26.531 1 94 685 ILE A C 1
ATOM 5249 O O . ILE A 1 685 ? -1.787 16.172 27.344 1 94 685 ILE A O 1
ATOM 5253 N N . ASN A 1 686 ? -3.367 16.125 25.734 1 92.56 686 ASN A N 1
ATOM 5254 C CA . ASN A 1 686 ? -3.512 17.578 25.734 1 92.56 686 ASN A CA 1
ATOM 5255 C C . ASN A 1 686 ? -4.125 18.078 27.047 1 92.56 686 ASN A C 1
ATOM 5257 O O . ASN A 1 686 ? -3.707 19.094 27.578 1 92.56 686 ASN A O 1
ATOM 5261 N N . ARG A 1 687 ? -5.07 17.344 27.625 1 90.56 687 ARG A N 1
ATOM 5262 C CA . ARG A 1 687 ? -5.754 17.766 28.844 1 90.56 687 ARG A CA 1
ATOM 5263 C C . ARG A 1 687 ? -4.875 17.547 30.062 1 90.56 687 ARG A C 1
ATOM 5265 O O . ARG A 1 687 ? -4.852 18.375 30.969 1 90.56 687 ARG A O 1
ATOM 5272 N N . LEU A 1 688 ? -4.023 16.5 30.062 1 91.06 688 LEU A N 1
ATOM 5273 C CA . LEU A 1 688 ? -3.271 16.156 31.266 1 91.06 688 LEU A CA 1
ATOM 5274 C C . LEU A 1 688 ? -1.874 16.766 31.234 1 91.06 688 LEU A C 1
ATOM 5276 O O . LEU A 1 688 ? -1.332 17.156 32.281 1 91.06 688 LEU A O 1
ATOM 5280 N N . ILE A 1 689 ? -1.307 16.953 30.016 1 89.38 689 ILE A N 1
ATOM 5281 C CA . ILE A 1 689 ? 0.094 17.344 29.953 1 89.38 689 ILE A CA 1
ATOM 5282 C C . ILE A 1 689 ? 0.205 18.75 29.344 1 89.38 689 ILE A C 1
ATOM 5284 O O . ILE A 1 689 ? 0.688 19.672 30 1 89.38 689 ILE A O 1
ATOM 5288 N N . ILE A 1 690 ? -0.354 18.969 28.219 1 86.62 690 ILE A N 1
ATOM 5289 C CA . ILE A 1 690 ? -0.12 20.203 27.484 1 86.62 690 ILE A CA 1
ATOM 5290 C C . ILE A 1 690 ? -0.899 21.344 28.125 1 86.62 690 ILE A C 1
ATOM 5292 O O . ILE A 1 690 ? -0.403 22.469 28.219 1 86.62 690 ILE A O 1
ATOM 5296 N N . SER A 1 691 ? -2.135 21.031 28.641 1 86.19 691 SER A N 1
ATOM 5297 C CA . SER A 1 691 ? -2.973 22.078 29.203 1 86.19 691 SER A CA 1
ATOM 5298 C C . SER A 1 691 ? -2.408 22.578 30.531 1 86.19 691 SER A C 1
ATOM 5300 O O . SER A 1 691 ? -2.736 23.688 30.984 1 86.19 691 SER A O 1
ATOM 5302 N N . MET A 1 692 ? -1.493 21.797 31.109 1 83.88 692 MET A N 1
ATOM 5303 C CA . MET A 1 692 ? -0.857 22.234 32.344 1 83.88 692 MET A CA 1
ATOM 5304 C C . MET A 1 692 ? 0.157 23.344 32.062 1 83.88 692 MET A C 1
ATOM 5306 O O . MET A 1 692 ? 0.382 24.219 32.906 1 83.88 692 MET A O 1
ATOM 5310 N N . PHE A 1 693 ? 0.598 23.328 30.797 1 79.75 693 PHE A N 1
ATOM 5311 C CA . PHE A 1 693 ? 1.628 24.312 30.484 1 79.75 693 PHE A CA 1
ATOM 5312 C C . PHE A 1 693 ? 1.074 25.391 29.562 1 79.75 693 PHE A C 1
ATOM 5314 O O . PHE A 1 693 ? 1.499 26.547 29.625 1 79.75 693 PHE A O 1
ATOM 5321 N N . PHE A 1 694 ? 0.187 25.016 28.734 1 83.12 694 PHE A N 1
ATOM 5322 C CA . PHE A 1 694 ? -0.301 25.984 27.766 1 83.12 694 PHE A CA 1
ATOM 5323 C C . PHE A 1 694 ? -1.775 25.75 27.469 1 83.12 694 PHE A C 1
ATOM 5325 O O . PHE A 1 694 ? -2.158 24.672 27.016 1 83.12 694 PHE A O 1
ATOM 5332 N N . ASN A 1 695 ? -2.635 26.688 27.891 1 89 695 ASN A N 1
ATOM 5333 C CA . ASN A 1 695 ? -4.047 26.719 27.531 1 89 695 ASN A CA 1
ATOM 5334 C C . ASN A 1 695 ? -4.426 28.047 26.875 1 89 695 ASN A C 1
ATOM 5336 O O . ASN A 1 695 ? -4.441 29.094 27.531 1 89 695 ASN A O 1
ATOM 5340 N N . PRO A 1 696 ? -4.762 27.984 25.641 1 90.69 696 PRO A N 1
ATOM 5341 C CA . PRO A 1 696 ? -5.004 29.219 24.906 1 90.69 696 PRO A CA 1
ATOM 5342 C C . PRO A 1 696 ? -6.195 30 25.453 1 90.69 696 PRO A C 1
ATOM 5344 O O . PRO A 1 696 ? -6.195 31.234 25.422 1 90.69 696 PRO A O 1
ATOM 5347 N N . ILE A 1 697 ? -7.219 29.391 26.031 1 93.19 697 ILE A N 1
ATOM 5348 C CA . ILE A 1 697 ? -8.398 30.062 26.547 1 93.19 697 ILE A CA 1
ATOM 5349 C C . ILE A 1 697 ? -8.062 30.781 27.844 1 93.19 697 ILE A C 1
ATOM 5351 O O . ILE A 1 697 ? -8.414 31.938 28.047 1 93.19 697 ILE A O 1
ATOM 5355 N N . LEU A 1 698 ? -7.336 30.125 28.719 1 92.06 698 LEU A N 1
ATOM 5356 C CA . LEU A 1 698 ? -6.957 30.719 30 1 92.06 698 LEU A CA 1
ATOM 5357 C C . LEU A 1 698 ? -5.977 31.875 29.781 1 92.06 698 LEU A C 1
ATOM 5359 O O . LEU A 1 698 ? -6.02 32.875 30.516 1 92.06 698 LEU A O 1
ATOM 5363 N N . ASN A 1 699 ? -5.074 31.672 28.812 1 91.88 699 ASN A N 1
ATOM 5364 C CA . ASN A 1 699 ? -4.137 32.75 28.5 1 91.88 699 ASN A CA 1
ATOM 5365 C C . ASN A 1 699 ? -4.855 33.969 27.969 1 91.88 699 ASN A C 1
ATOM 5367 O O . ASN A 1 699 ? -4.441 35.125 28.234 1 91.88 699 ASN A O 1
ATOM 5371 N N . PHE A 1 700 ? -5.867 33.812 27.219 1 93.81 700 PHE A N 1
ATOM 5372 C CA . PHE A 1 700 ? -6.645 34.938 26.688 1 93.81 700 PHE A CA 1
ATOM 5373 C C . PHE A 1 700 ? -7.371 35.656 27.812 1 93.81 700 PHE A C 1
ATOM 5375 O O . PHE A 1 700 ? -7.383 36.906 27.844 1 93.81 700 PHE A O 1
ATOM 5382 N N . VAL A 1 701 ? -7.977 34.906 28.75 1 93.56 701 VAL A N 1
ATOM 5383 C CA . VAL A 1 701 ? -8.703 35.5 29.875 1 93.56 701 VAL A CA 1
ATOM 5384 C C . VAL A 1 701 ? -7.727 36.281 30.766 1 93.56 701 VAL A C 1
ATOM 5386 O O . VAL A 1 701 ? -8.055 37.344 31.266 1 93.56 701 VAL A O 1
ATOM 5389 N N . ASP A 1 702 ? -6.582 35.719 30.922 1 91.56 702 ASP A N 1
ATOM 5390 C CA . ASP A 1 702 ? -5.551 36.406 31.688 1 91.56 702 ASP A CA 1
ATOM 5391 C C . ASP A 1 702 ? -5.137 37.719 31.016 1 91.56 702 ASP A C 1
ATOM 5393 O O . ASP A 1 702 ? -4.91 38.719 31.688 1 91.56 702 ASP A O 1
ATOM 5397 N N . LEU A 1 703 ? -5.043 37.688 29.734 1 92.81 703 LEU A N 1
ATOM 5398 C CA . LEU A 1 703 ? -4.672 38.875 28.969 1 92.81 703 LEU A CA 1
ATOM 5399 C C . LEU A 1 703 ? -5.734 39.969 29.109 1 92.81 703 LEU A C 1
ATOM 5401 O O . LEU A 1 703 ? -5.414 41.156 29.172 1 92.81 703 LEU A O 1
ATOM 5405 N N . LEU A 1 704 ? -6.973 39.594 29.125 1 94.5 704 LEU A N 1
ATOM 5406 C CA . LEU A 1 704 ? -8.062 40.562 29.266 1 94.5 704 LEU A CA 1
ATOM 5407 C C . LEU A 1 704 ? -7.973 41.281 30.609 1 94.5 704 LEU A C 1
ATOM 5409 O O . LEU A 1 704 ? -8.227 42.5 30.688 1 94.5 704 LEU A O 1
ATOM 5413 N N . SER A 1 705 ? -7.551 40.562 31.641 1 92.5 705 SER A N 1
ATOM 5414 C CA . SER A 1 705 ? -7.453 41.156 32.969 1 92.5 705 SER A CA 1
ATOM 5415 C C . SER A 1 705 ? -6.332 42.188 33.031 1 92.5 705 SER A C 1
ATOM 5417 O O . SER A 1 705 ? -6.457 43.219 33.719 1 92.5 705 SER A O 1
ATOM 5419 N N . VAL A 1 706 ? -5.305 41.906 32.312 1 91.44 706 VAL A N 1
ATOM 5420 C CA . VAL A 1 706 ? -4.168 42.812 32.344 1 91.44 706 VAL A CA 1
ATOM 5421 C C . VAL A 1 706 ? -4.477 44.031 31.484 1 91.44 706 VAL A C 1
ATOM 5423 O O . VAL A 1 706 ? -4.039 45.156 31.797 1 91.44 706 VAL A O 1
ATOM 5426 N N . MET A 1 707 ? -5.332 43.906 30.469 1 93.31 707 MET A N 1
ATOM 5427 C CA . MET A 1 707 ? -5.66 44.969 29.547 1 93.31 707 MET A CA 1
ATOM 5428 C C . MET A 1 707 ? -6.805 45.844 30.078 1 93.31 707 MET A C 1
ATOM 5430 O O . MET A 1 707 ? -7.09 46.906 29.562 1 93.31 707 MET A O 1
ATOM 5434 N N . ASN A 1 708 ? -7.43 45.5 31.125 1 95.19 708 ASN A N 1
ATOM 5435 C CA . ASN A 1 708 ? -8.578 46.188 31.703 1 95.19 708 ASN A CA 1
ATOM 5436 C C . ASN A 1 708 ? -9.742 46.281 30.703 1 95.19 708 ASN A C 1
ATOM 5438 O O . ASN A 1 708 ? -10.344 47.344 30.531 1 95.19 708 ASN A O 1
ATOM 5442 N N . VAL A 1 709 ? -9.898 45.156 29.938 1 96 709 VAL A N 1
ATOM 5443 C CA . VAL A 1 709 ? -10.977 45 28.969 1 96 709 VAL A CA 1
ATOM 5444 C C . VAL A 1 709 ? -11.727 43.688 29.219 1 96 709 VAL A C 1
ATOM 5446 O O . VAL A 1 709 ? -11.109 42.656 29.484 1 96 709 VAL A O 1
ATOM 5449 N N . SER A 1 710 ? -12.992 43.688 29.281 1 97.19 710 SER A N 1
ATOM 5450 C CA . SER A 1 710 ? -13.812 42.5 29.422 1 97.19 710 SER A CA 1
ATOM 5451 C C . SER A 1 710 ? -14.43 42.094 28.094 1 97.19 710 SER A C 1
ATOM 5453 O O . SER A 1 710 ? -14.508 42.875 27.172 1 97.19 710 SER A O 1
ATOM 5455 N N . LEU A 1 711 ? -14.711 40.812 27.969 1 97.25 711 LEU A N 1
ATOM 5456 C CA . LEU A 1 711 ? -15.375 40.281 26.781 1 97.25 711 LEU A CA 1
ATOM 5457 C C . LEU A 1 711 ? -16.797 39.875 27.109 1 97.25 711 LEU A C 1
ATOM 5459 O O . LEU A 1 711 ? -17.031 39.125 28.078 1 97.25 711 LEU A O 1
ATOM 5463 N N . PHE A 1 712 ? -17.734 40.438 26.391 1 97 712 PHE A N 1
ATOM 5464 C CA . PHE A 1 712 ? -19.156 40.094 26.484 1 97 712 PHE A CA 1
ATOM 5465 C C . PHE A 1 712 ? -19.656 39.531 25.156 1 97 712 PHE A C 1
ATOM 5467 O O . PHE A 1 712 ? -19.609 40.219 24.125 1 97 712 PHE A O 1
ATOM 5474 N N . THR A 1 713 ? -20.031 38.281 25.156 1 96.5 713 THR A N 1
ATOM 5475 C CA . THR A 1 713 ? -20.5 37.625 23.922 1 96.5 713 THR A CA 1
ATOM 5476 C C . THR A 1 713 ? -21.828 36.906 24.172 1 96.5 713 THR A C 1
ATOM 5478 O O . THR A 1 713 ? -22 36.219 25.188 1 96.5 713 THR A O 1
ATOM 5481 N N . LEU A 1 714 ? -22.828 37.188 23.344 1 96.31 714 LEU A N 1
ATOM 5482 C CA . LEU A 1 714 ? -24.109 36.5 23.375 1 96.31 714 LEU A CA 1
ATOM 5483 C C . LEU A 1 714 ? -24.25 35.531 22.188 1 96.31 714 LEU A C 1
ATOM 5485 O O . LEU A 1 714 ? -24.359 35.969 21.047 1 96.31 714 LEU A O 1
ATOM 5489 N N . THR A 1 715 ? -24.234 34.281 22.484 1 94.81 715 THR A N 1
ATOM 5490 C CA . THR A 1 715 ? -24.406 33.281 21.453 1 94.81 715 THR A CA 1
ATOM 5491 C C . THR A 1 715 ? -25.875 33.094 21.109 1 94.81 715 THR A C 1
ATOM 5493 O O . THR A 1 715 ? -26.219 32.656 20 1 94.81 715 THR A O 1
ATOM 5496 N N . HIS A 1 716 ? -26.75 33.312 22.094 1 93.44 716 HIS A N 1
ATOM 5497 C CA . HIS A 1 716 ? -28.203 33.344 21.922 1 93.44 716 HIS A CA 1
ATOM 5498 C C . HIS A 1 716 ? -28.75 34.75 22.203 1 93.44 716 HIS A C 1
ATOM 5500 O O . HIS A 1 716 ? -28 35.656 22.516 1 93.44 716 HIS A O 1
ATOM 5506 N N . LYS A 1 717 ? -29.984 34.969 22.031 1 92 717 LYS A N 1
ATOM 5507 C CA . LYS A 1 717 ? -30.562 36.281 22.281 1 92 717 LYS A CA 1
ATOM 5508 C C . LYS A 1 717 ? -30.469 36.656 23.766 1 92 717 LYS A C 1
ATOM 5510 O O . LYS A 1 717 ? -30.266 37.812 24.094 1 92 717 LYS A O 1
ATOM 5515 N N . GLN A 1 718 ? -30.578 35.656 24.625 1 93.81 718 GLN A N 1
ATOM 5516 C CA . GLN A 1 718 ? -30.594 36 26.047 1 93.81 718 GLN A CA 1
ATOM 5517 C C . GLN A 1 718 ? -29.547 35.188 26.812 1 93.81 718 GLN A C 1
ATOM 5519 O O . GLN A 1 718 ? -29.594 35.094 28.031 1 93.81 718 GLN A O 1
ATOM 5524 N N . PHE A 1 719 ? -28.688 34.531 26.094 1 94 719 PHE A N 1
ATOM 5525 C CA . PHE A 1 719 ? -27.672 33.719 26.75 1 94 719 PHE A CA 1
ATOM 5526 C C . PHE A 1 719 ? -26.312 33.906 26.078 1 94 719 PHE A C 1
ATOM 5528 O O . PHE A 1 719 ? -26.234 34 24.859 1 94 719 PHE A O 1
ATOM 5535 N N . GLY A 1 720 ? -25.281 33.938 26.875 1 95.94 720 GLY A N 1
ATOM 5536 C CA . GLY A 1 720 ? -23.922 34.094 26.359 1 95.94 720 GLY A CA 1
ATOM 5537 C C . GLY A 1 720 ? -22.859 33.875 27.422 1 95.94 720 GLY A C 1
ATOM 5538 O O . GLY A 1 720 ? -23.031 33.062 28.328 1 95.94 720 GLY A O 1
ATOM 5539 N N . TYR A 1 721 ? -21.766 34.469 27.188 1 96.62 721 TYR A N 1
ATOM 5540 C CA . TYR A 1 721 ? -20.609 34.312 28.062 1 96.62 721 TYR A CA 1
ATOM 5541 C C . TYR A 1 721 ? -19.984 35.688 28.391 1 96.62 721 TYR A C 1
ATOM 5543 O O . TYR A 1 721 ? -20.062 36.625 27.594 1 96.62 721 TYR A O 1
ATOM 5551 N N . TYR A 1 722 ? -19.453 35.781 29.562 1 96.75 722 TYR A N 1
ATOM 5552 C CA . TYR A 1 722 ? -18.812 37 30.031 1 96.75 722 TYR A CA 1
ATOM 5553 C C . TYR A 1 722 ? -17.469 36.688 30.672 1 96.75 722 TYR A C 1
ATOM 5555 O O . TYR A 1 722 ? -17.359 35.812 31.516 1 96.75 722 TYR A O 1
ATOM 5563 N N . ALA A 1 723 ? -16.438 37.281 30.203 1 96.75 723 ALA A N 1
ATOM 5564 C CA . ALA A 1 723 ? -15.109 37.25 30.828 1 96.75 723 ALA A CA 1
ATOM 5565 C C . ALA A 1 723 ? -14.766 38.594 31.453 1 96.75 723 ALA A C 1
ATOM 5567 O O . ALA A 1 723 ? -14.617 39.594 30.734 1 96.75 723 ALA A O 1
ATOM 5568 N N . HIS A 1 724 ? -14.648 38.625 32.719 1 95.06 724 HIS A N 1
ATOM 5569 C CA . HIS A 1 724 ? -14.383 39.844 33.469 1 95.06 724 HIS A CA 1
ATOM 5570 C C . HIS A 1 724 ? -12.898 40.219 33.406 1 95.06 724 HIS A C 1
ATOM 5572 O O . HIS A 1 724 ? -12.047 39.438 33.812 1 95.06 724 HIS A O 1
ATOM 5578 N N . GLY A 1 725 ? -12.609 41.406 32.75 1 95.06 725 GLY A N 1
ATOM 5579 C CA . GLY A 1 725 ? -11.219 41.812 32.625 1 95.06 725 GLY A CA 1
ATOM 5580 C C . GLY A 1 725 ? -10.922 43.156 33.25 1 95.06 725 GLY A C 1
ATOM 5581 O O . GLY A 1 725 ? -10.047 43.875 32.781 1 95.06 725 GLY A O 1
ATOM 5582 N N . LYS A 1 726 ? -11.758 43.594 34.219 1 93.5 726 LYS A N 1
ATOM 5583 C CA . LYS A 1 726 ? -11.43 44.812 34.938 1 93.5 726 LYS A CA 1
ATOM 5584 C C . LYS A 1 726 ? -10.164 44.625 35.781 1 93.5 726 LYS A C 1
ATOM 5586 O O . LYS A 1 726 ? -10.062 43.688 36.562 1 93.5 726 LYS A O 1
ATOM 5591 N N . SER A 1 727 ? -9.234 45.5 35.531 1 91.12 727 SER A N 1
ATOM 5592 C CA . SER A 1 727 ? -7.949 45.344 36.188 1 91.12 727 SER A CA 1
ATOM 5593 C C . SER A 1 727 ? -8.055 45.719 37.688 1 91.12 727 SER A C 1
ATOM 5595 O O . SER A 1 727 ? -8.836 46.594 38.062 1 91.12 727 SER A O 1
ATOM 5597 N N . VAL A 1 728 ? -7.285 45.094 38.5 1 88.38 728 VAL A N 1
ATOM 5598 C CA . VAL A 1 728 ? -7.262 45.344 39.938 1 88.38 728 VAL A CA 1
ATOM 5599 C C . VAL A 1 728 ? -6.504 46.625 40.219 1 88.38 728 VAL A C 1
ATOM 5601 O O . VAL A 1 728 ? -6.691 47.25 41.281 1 88.38 728 VAL A O 1
ATOM 5604 N N . HIS A 1 729 ? -5.75 47.125 39.312 1 85.25 729 HIS A N 1
ATOM 5605 C CA . HIS A 1 729 ? -4.926 48.312 39.5 1 85.25 729 HIS A CA 1
ATOM 5606 C C . HIS A 1 729 ? -5.68 49.562 39.094 1 85.25 729 HIS A C 1
ATOM 5608 O O . HIS A 1 729 ? -5.234 50.688 39.406 1 85.25 729 HIS A O 1
ATOM 5614 N N . GLY A 1 730 ? -6.777 49.406 38.531 1 78.94 730 GLY A N 1
ATOM 5615 C CA . GLY A 1 730 ? -7.617 50.531 38.156 1 78.94 730 GLY A CA 1
ATOM 5616 C C . GLY A 1 730 ? -7.234 51.156 36.812 1 78.94 730 GLY A C 1
ATOM 5617 O O . GLY A 1 730 ? -8.016 51.906 36.219 1 78.94 730 GLY A O 1
ATOM 5618 N N . ARG A 1 731 ? -5.945 51 36.406 1 84.69 731 ARG A N 1
ATOM 5619 C CA . ARG A 1 731 ? -5.52 51.594 35.156 1 84.69 731 ARG A CA 1
ATOM 5620 C C . ARG A 1 731 ? -4.598 50.656 34.375 1 84.69 731 ARG A C 1
ATOM 5622 O O . ARG A 1 731 ? -3.795 49.938 35 1 84.69 731 ARG A O 1
ATOM 5629 N N . ALA A 1 732 ? -4.867 50.594 33.062 1 88.5 732 ALA A N 1
ATOM 5630 C CA . ALA A 1 732 ? -4.008 49.75 32.219 1 88.5 732 ALA A CA 1
ATOM 5631 C C . ALA A 1 732 ? -3.369 50.594 31.109 1 88.5 732 ALA A C 1
ATOM 5633 O O . ALA A 1 732 ? -2.344 50.219 30.547 1 88.5 732 ALA A O 1
ATOM 5634 N N . ASP A 1 733 ? -4.02 51.688 30.766 1 88.12 733 ASP A N 1
ATOM 5635 C CA . ASP A 1 733 ? -3.475 52.594 29.734 1 88.12 733 ASP A CA 1
ATOM 5636 C C . ASP A 1 733 ? -2.332 53.438 30.297 1 88.12 733 ASP A C 1
ATOM 5638 O O . ASP A 1 733 ? -2.512 54.625 30.578 1 88.12 733 ASP A O 1
ATOM 5642 N N . THR A 1 734 ? -1.204 52.812 30.484 1 87.12 734 THR A N 1
ATOM 5643 C CA . THR A 1 734 ? -0.048 53.469 31.094 1 87.12 734 THR A CA 1
ATOM 5644 C C . THR A 1 734 ? 1.237 53.062 30.375 1 87.12 734 THR A C 1
ATOM 5646 O O . THR A 1 734 ? 1.195 52.375 29.344 1 87.12 734 THR A O 1
ATOM 5649 N N . ASP A 1 735 ? 2.303 53.562 30.875 1 86.31 735 ASP A N 1
ATOM 5650 C CA . ASP A 1 735 ? 3.602 53.312 30.266 1 86.31 735 ASP A CA 1
ATOM 5651 C C . ASP A 1 735 ? 4.18 51.969 30.75 1 86.31 735 ASP A C 1
ATOM 5653 O O . ASP A 1 735 ? 3.541 51.25 31.516 1 86.31 735 ASP A O 1
ATOM 5657 N N . MET A 1 736 ? 5.293 51.594 30.297 1 85.56 736 MET A N 1
ATOM 5658 C CA . MET A 1 736 ? 5.934 50.312 30.547 1 85.56 736 MET A CA 1
ATOM 5659 C C . MET A 1 736 ? 6.301 50.156 32 1 85.56 736 MET A C 1
ATOM 5661 O O . MET A 1 736 ? 6.125 49.094 32.594 1 85.56 736 MET A O 1
ATOM 5665 N N . LEU A 1 737 ? 6.828 51.281 32.625 1 84.88 737 LEU A N 1
ATOM 5666 C CA . LEU A 1 737 ? 7.25 51.219 34.031 1 84.88 737 LEU A CA 1
ATOM 5667 C C . LEU A 1 737 ? 6.066 50.906 34.938 1 84.88 737 LEU A C 1
ATOM 5669 O O . LEU A 1 737 ? 6.156 50.062 35.812 1 84.88 737 LEU A O 1
ATOM 5673 N N . ASP A 1 738 ? 5.008 51.656 34.656 1 88.12 738 ASP A N 1
ATOM 5674 C CA . ASP A 1 738 ? 3.822 51.469 35.5 1 88.12 738 ASP A CA 1
ATOM 5675 C C . ASP A 1 738 ? 3.232 50.062 35.312 1 88.12 738 ASP A C 1
ATOM 5677 O O . ASP A 1 738 ? 2.74 49.469 36.281 1 88.12 738 ASP A O 1
ATOM 5681 N N . LEU A 1 739 ? 3.201 49.562 34.156 1 88.25 739 LEU A N 1
ATOM 5682 C CA . LEU A 1 739 ? 2.666 48.25 33.875 1 88.25 739 LEU A CA 1
ATOM 5683 C C . LEU A 1 739 ? 3.506 47.156 34.562 1 88.25 739 LEU A C 1
ATOM 5685 O O . LEU A 1 739 ? 2.963 46.219 35.094 1 88.25 739 LEU A O 1
ATOM 5689 N N . GLN A 1 740 ? 4.824 47.281 34.531 1 87.06 740 GLN A N 1
ATOM 5690 C CA . GLN A 1 740 ? 5.711 46.312 35.156 1 87.06 740 GLN A CA 1
ATOM 5691 C C . GLN A 1 740 ? 5.535 46.312 36.688 1 87.06 740 GLN A C 1
ATOM 5693 O O . GLN A 1 740 ? 5.598 45.281 37.344 1 87.06 740 GLN A O 1
ATOM 5698 N N . ASN A 1 741 ? 5.359 47.531 37.188 1 87.62 741 ASN A N 1
ATOM 5699 C CA . ASN A 1 741 ? 5.121 47.656 38.625 1 87.62 741 ASN A CA 1
ATOM 5700 C C . ASN A 1 741 ? 3.799 47 39.031 1 87.62 741 ASN A C 1
ATOM 5702 O O . ASN A 1 741 ? 3.711 46.375 40.094 1 87.62 741 ASN A O 1
ATOM 5706 N N . CYS A 1 742 ? 2.838 47.25 38.188 1 87.25 742 CYS A N 1
ATOM 5707 C CA . CYS A 1 742 ? 1.542 46.625 38.469 1 87.25 742 CYS A CA 1
ATOM 5708 C C . CYS A 1 742 ? 1.646 45.125 38.469 1 87.25 742 CYS A C 1
ATOM 5710 O O . CYS A 1 742 ? 1.088 44.438 39.312 1 87.25 742 CYS A O 1
ATOM 5712 N N . LEU A 1 743 ? 2.344 44.5 37.531 1 87.12 743 LEU A N 1
ATOM 5713 C CA . LEU A 1 743 ? 2.5 43.031 37.438 1 87.12 743 LEU A CA 1
ATOM 5714 C C . LEU A 1 743 ? 3.303 42.5 38.594 1 87.12 743 LEU A C 1
ATOM 5716 O O . LEU A 1 743 ? 3.006 41.406 39.094 1 87.12 743 LEU A O 1
ATOM 5720 N N . ARG A 1 744 ? 4.254 43.25 39.031 1 86.44 744 ARG A N 1
ATOM 5721 C CA . ARG A 1 744 ? 5.066 42.812 40.156 1 86.44 744 ARG A CA 1
ATOM 5722 C C . ARG A 1 744 ? 4.262 42.875 41.469 1 86.44 744 ARG A C 1
ATOM 5724 O O . ARG A 1 744 ? 4.379 41.969 42.281 1 86.44 744 ARG A O 1
ATOM 5731 N N . ARG A 1 745 ? 3.525 43.906 41.562 1 88.38 745 ARG A N 1
ATOM 5732 C CA . ARG A 1 745 ? 2.676 44.031 42.75 1 88.38 745 ARG A CA 1
ATOM 5733 C C . ARG A 1 745 ? 1.689 42.875 42.812 1 88.38 745 ARG A C 1
ATOM 5735 O O . ARG A 1 745 ? 1.423 42.344 43.906 1 88.38 745 ARG A O 1
ATOM 5742 N N . GLU A 1 746 ? 1.174 42.469 41.719 1 87.69 746 GLU A N 1
ATOM 5743 C CA . GLU A 1 746 ? 0.254 41.344 41.688 1 87.69 746 GLU A CA 1
ATOM 5744 C C . GLU A 1 746 ? 0.971 40.031 42 1 87.69 746 GLU A C 1
ATOM 5746 O O . GLU A 1 746 ? 0.422 39.156 42.656 1 87.69 746 GLU A O 1
ATOM 5751 N N . ALA A 1 747 ? 2.156 39.906 41.438 1 86.5 747 ALA A N 1
ATOM 5752 C CA . ALA A 1 747 ? 2.932 38.688 41.688 1 86.5 747 ALA A CA 1
ATOM 5753 C C . ALA A 1 747 ? 3.283 38.531 43.156 1 86.5 747 ALA A C 1
ATOM 5755 O O . ALA A 1 747 ? 3.369 37.406 43.656 1 86.5 747 ALA A O 1
ATOM 5756 N N . ASN A 1 748 ? 3.424 39.719 43.844 1 87.62 748 ASN A N 1
ATOM 5757 C CA . ASN A 1 748 ? 3.773 39.688 45.25 1 87.62 748 ASN A CA 1
ATOM 5758 C C . ASN A 1 748 ? 2.531 39.625 46.156 1 87.62 748 ASN A C 1
ATOM 5760 O O . ASN A 1 748 ? 2.635 39.625 47.375 1 87.62 748 ASN A O 1
ATOM 5764 N N . GLY A 1 749 ? 1.323 39.562 45.562 1 84.56 749 GLY A N 1
ATOM 5765 C CA . GLY A 1 749 ? 0.084 39.406 46.281 1 84.56 749 GLY A CA 1
ATOM 5766 C C . GLY A 1 749 ? -0.39 40.688 46.938 1 84.56 749 GLY A C 1
ATOM 5767 O O . GLY A 1 749 ? -1.11 40.625 47.938 1 84.56 749 GLY A O 1
ATOM 5768 N N . GLN A 1 750 ? -0.018 41.875 46.469 1 86.25 750 GLN A N 1
ATOM 5769 C CA . GLN A 1 750 ? -0.347 43.156 47.094 1 86.25 750 GLN A CA 1
ATOM 5770 C C . GLN A 1 750 ? -1.594 43.75 46.438 1 86.25 750 GLN A C 1
ATOM 5772 O O . GLN A 1 750 ? -1.91 44.938 46.688 1 86.25 750 GLN A O 1
ATOM 5777 N N . THR A 1 751 ? -2.205 43.062 45.656 1 86.88 751 THR A N 1
ATOM 5778 C CA . THR A 1 751 ? -3.402 43.594 45 1 86.88 751 THR A CA 1
ATOM 5779 C C . THR A 1 751 ? -4.617 42.719 45.344 1 86.88 751 THR A C 1
ATOM 5781 O O . THR A 1 751 ? -4.48 41.656 45.906 1 86.88 751 THR A O 1
ATOM 5784 N N . GLY A 1 752 ? -5.84 43.219 45.062 1 83.81 752 GLY A N 1
ATOM 5785 C CA . GLY A 1 752 ? -7.066 42.469 45.25 1 83.81 752 GLY A CA 1
ATOM 5786 C C . GLY A 1 752 ? -7.227 41.344 44.25 1 83.81 752 GLY A C 1
ATOM 5787 O O . GLY A 1 752 ? -6.332 41.094 43.438 1 83.81 752 GLY A O 1
ATOM 5788 N N . THR A 1 753 ? -8.359 40.656 44.375 1 87.75 753 THR A N 1
ATOM 5789 C CA . THR A 1 753 ? -8.633 39.531 43.469 1 87.75 753 THR A CA 1
ATOM 5790 C C . THR A 1 753 ? -9.242 40 42.156 1 87.75 753 THR A C 1
ATOM 5792 O O . THR A 1 753 ? -9.891 41.062 42.125 1 87.75 753 THR A O 1
ATOM 5795 N N . ARG A 1 754 ? -8.938 39.375 41.031 1 88.94 754 ARG A N 1
ATOM 5796 C CA . ARG A 1 754 ? -9.367 39.75 39.688 1 88.94 754 ARG A CA 1
ATOM 5797 C C . ARG A 1 754 ? -10.844 39.406 39.469 1 88.94 754 ARG A C 1
ATOM 5799 O O . ARG A 1 754 ? -11.438 39.781 38.469 1 88.94 754 ARG A O 1
ATOM 5806 N N . GLY A 1 755 ? -11.492 38.906 40.375 1 89.69 755 GLY A N 1
ATOM 5807 C CA . GLY A 1 755 ? -12.852 38.406 40.188 1 89.69 755 GLY A CA 1
ATOM 5808 C C . GLY A 1 755 ? -13.898 39.5 40.25 1 89.69 755 GLY A C 1
ATOM 5809 O O . GLY A 1 755 ? -13.617 40.625 40.719 1 89.69 755 GLY A O 1
ATOM 5810 N N . LEU A 1 756 ? -15.062 39.219 39.562 1 90.81 756 LEU A N 1
ATOM 5811 C CA . LEU A 1 756 ? -16.188 40.156 39.562 1 90.81 756 LEU A CA 1
ATOM 5812 C C . LEU A 1 756 ? -16.812 40.25 40.969 1 90.81 756 LEU A C 1
ATOM 5814 O O . LEU A 1 756 ? -17.172 41.344 41.406 1 90.81 756 LEU A O 1
ATOM 5818 N N . GLU A 1 757 ? -16.906 39.094 41.594 1 88.75 757 GLU A N 1
ATOM 5819 C CA . GLU A 1 757 ? -17.391 39.062 42.969 1 88.75 757 GLU A CA 1
ATOM 5820 C C . GLU A 1 757 ? -16.266 39.375 43.938 1 88.75 757 GLU A C 1
ATOM 5822 O O . GLU A 1 757 ? -15.156 38.875 43.844 1 88.75 757 GLU A O 1
ATOM 5827 N N . PRO A 1 758 ? -16.625 40.219 44.812 1 85.06 758 PRO A N 1
ATOM 5828 C CA . PRO A 1 758 ? -15.594 40.594 45.781 1 85.06 758 PRO A CA 1
ATOM 5829 C C . PRO A 1 758 ? -15.062 39.406 46.562 1 85.06 758 PRO A C 1
ATOM 5831 O O . PRO A 1 758 ? -15.852 38.594 47.062 1 85.06 758 PRO A O 1
ATOM 5834 N N . GLY A 1 759 ? -13.883 39.125 46.594 1 82.62 759 GLY A N 1
ATOM 5835 C CA . GLY A 1 759 ? -13.25 38.094 47.375 1 82.62 759 GLY A CA 1
ATOM 5836 C C . GLY A 1 759 ? -13.07 36.781 46.625 1 82.62 759 GLY A C 1
ATOM 5837 O O . GLY A 1 759 ? -12.445 35.844 47.094 1 82.62 759 GLY A O 1
ATOM 5838 N N . GLN A 1 760 ? -13.68 36.719 45.438 1 87.06 760 GLN A N 1
ATOM 5839 C CA . GLN A 1 760 ? -13.547 35.5 44.656 1 87.06 760 GLN A CA 1
ATOM 5840 C C . GLN A 1 760 ? -12.695 35.75 43.406 1 87.06 760 GLN A C 1
ATOM 5842 O O . GLN A 1 760 ? -12.633 36.875 42.906 1 87.06 760 GLN A O 1
ATOM 5847 N N . ASP A 1 761 ? -12 34.656 42.969 1 87.88 761 ASP A N 1
ATOM 5848 C CA . ASP A 1 761 ? -11.094 34.781 41.844 1 87.88 761 ASP A CA 1
ATOM 5849 C C . ASP A 1 761 ? -11.719 34.219 40.562 1 87.88 761 ASP A C 1
ATOM 58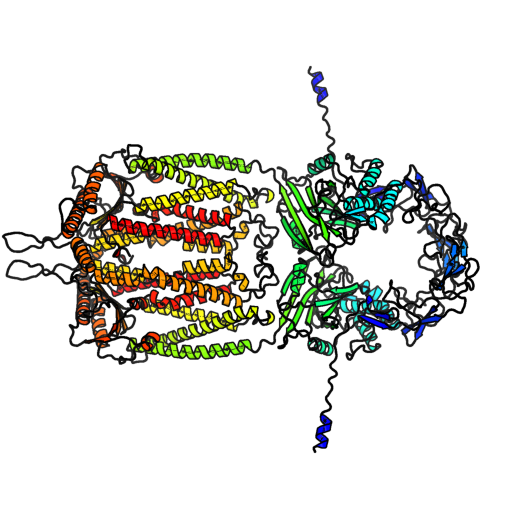51 O O . ASP A 1 761 ? -11 33.812 39.625 1 87.88 761 ASP A O 1
ATOM 5855 N N . ILE A 1 762 ? -13.023 34.25 40.406 1 92.5 762 ILE A N 1
ATOM 5856 C CA . ILE A 1 762 ? -13.688 33.75 39.219 1 92.5 762 ILE A CA 1
ATOM 5857 C C . ILE A 1 762 ? -13.867 34.875 38.219 1 92.5 762 ILE A C 1
ATOM 5859 O O . ILE A 1 762 ? -14.461 35.906 38.531 1 92.5 762 ILE A O 1
ATOM 5863 N N . THR A 1 763 ? -13.281 34.688 37 1 93.69 763 THR A N 1
ATOM 5864 C CA . THR A 1 763 ? -13.297 35.75 36.031 1 93.69 763 THR A CA 1
ATOM 5865 C C . THR A 1 763 ? -14.188 35.406 34.844 1 93.69 763 THR A C 1
ATOM 5867 O O . THR A 1 763 ? -14.5 36.25 34 1 93.69 763 THR A O 1
ATOM 5870 N N . THR A 1 764 ? -14.57 34.188 34.688 1 95.62 764 THR A N 1
ATOM 5871 C CA . THR A 1 764 ? -15.391 33.75 33.562 1 95.62 764 THR A CA 1
ATOM 5872 C C . THR A 1 764 ? -16.766 33.312 34.031 1 95.62 764 THR A C 1
ATOM 5874 O O . THR A 1 764 ? -16.891 32.656 35.094 1 95.62 764 THR A O 1
ATOM 5877 N N . PHE A 1 765 ? -17.828 33.656 33.312 1 95.38 765 PHE A N 1
ATOM 5878 C CA . PHE A 1 765 ? -19.203 33.375 33.688 1 95.38 765 PHE A CA 1
ATOM 5879 C C . PHE A 1 765 ? -20.047 33.031 32.469 1 95.38 765 PHE A C 1
ATOM 5881 O O . PHE A 1 765 ? -19.75 33.5 31.375 1 95.38 765 PHE A O 1
ATOM 5888 N N . GLU A 1 766 ? -21.062 32.219 32.688 1 94.88 766 GLU A N 1
ATOM 5889 C CA . GLU A 1 766 ? -22.203 32.156 31.781 1 94.88 766 GLU A CA 1
ATOM 5890 C C . GLU A 1 766 ? -23.312 33.094 32.188 1 94.88 766 GLU A C 1
ATOM 5892 O O . GLU A 1 766 ? -23.578 33.25 33.375 1 94.88 766 GLU A O 1
ATOM 5897 N N . ILE A 1 767 ? -23.828 33.781 31.219 1 94.56 767 ILE A N 1
ATOM 5898 C CA . ILE A 1 767 ? -24.766 34.844 31.594 1 94.56 767 ILE A CA 1
ATOM 5899 C C . ILE A 1 767 ? -26.109 34.594 30.875 1 94.56 767 ILE A C 1
ATOM 5901 O O . ILE A 1 767 ? -26.125 34.25 29.688 1 94.56 767 ILE A O 1
ATOM 5905 N N . LYS A 1 768 ? -27.156 34.656 31.562 1 93.81 768 LYS A N 1
ATOM 5906 C CA . LYS A 1 768 ? -28.516 34.688 31.047 1 93.81 768 LYS A CA 1
ATOM 5907 C C . LYS A 1 768 ? -29.188 36.031 31.375 1 93.81 768 LYS A C 1
ATOM 5909 O O . LYS A 1 768 ? -29.406 36.375 32.531 1 93.81 768 LYS A O 1
ATOM 5914 N N . VAL A 1 769 ? -29.469 36.844 30.344 1 93.88 769 VAL A N 1
ATOM 5915 C CA . VAL A 1 769 ? -29.953 38.188 30.531 1 93.88 769 VAL A CA 1
ATOM 5916 C C . VAL A 1 769 ? -31.469 38.219 30.391 1 93.88 769 VAL A C 1
ATOM 5918 O O . VAL A 1 769 ? -32.062 37.312 29.844 1 93.88 769 VAL A O 1
ATOM 5921 N N . THR A 1 770 ? -32.062 39.281 30.922 1 92.06 770 THR A N 1
ATOM 5922 C CA . THR A 1 770 ? -33.5 39.469 30.859 1 92.06 770 THR A CA 1
ATOM 5923 C C . THR A 1 770 ? -33.906 40.062 29.516 1 92.06 770 THR A C 1
ATOM 5925 O O . THR A 1 770 ? -33.062 40.531 28.75 1 92.06 770 THR A O 1
ATOM 5928 N N . THR A 1 771 ? -35.188 39.969 29.188 1 91.06 771 THR A N 1
ATOM 5929 C CA . THR A 1 771 ? -35.719 40.562 27.953 1 91.06 771 THR A CA 1
ATOM 5930 C C . THR A 1 771 ? -35.531 42.062 27.938 1 91.06 771 THR A C 1
ATOM 5932 O O . THR A 1 771 ? -35.312 42.656 26.875 1 91.06 771 THR A O 1
ATOM 5935 N N . GLU A 1 772 ? -35.625 42.719 29.125 1 91.75 772 GLU A N 1
ATOM 5936 C CA . GLU A 1 772 ? -35.438 44.156 29.234 1 91.75 772 GLU A CA 1
ATOM 5937 C C . GLU A 1 772 ? -34 44.562 28.922 1 91.75 772 GLU A C 1
ATOM 5939 O O . GLU A 1 772 ? -33.75 45.562 28.219 1 91.75 772 GLU A O 1
ATOM 5944 N N . PHE A 1 773 ? -33.125 43.812 29.516 1 94.38 773 PHE A N 1
ATOM 5945 C CA . PHE A 1 773 ? -31.703 44.062 29.219 1 94.38 773 PHE A CA 1
ATOM 5946 C C . PHE A 1 773 ? -31.453 43.969 27.719 1 94.38 773 PHE A C 1
ATOM 5948 O O . PHE A 1 773 ? -30.75 44.812 27.156 1 94.38 773 PHE A O 1
ATOM 5955 N N . ARG A 1 774 ? -32 42.938 27.047 1 93.06 774 ARG A N 1
ATOM 5956 C CA . ARG A 1 774 ? -31.781 42.719 25.609 1 93.06 774 ARG A CA 1
ATOM 5957 C C . ARG A 1 774 ? -32.344 43.906 24.797 1 93.06 774 ARG A C 1
ATOM 5959 O O . ARG A 1 774 ? -31.75 44.312 23.812 1 93.06 774 ARG A O 1
ATOM 5966 N N . GLN A 1 775 ? -33.438 44.406 25.188 1 92.06 775 GLN A N 1
ATOM 5967 C CA . GLN A 1 775 ? -34.031 45.531 24.484 1 92.06 775 GLN A CA 1
ATOM 5968 C C . GLN A 1 775 ? -33.156 46.781 24.594 1 92.06 775 GLN A C 1
ATOM 5970 O O . GLN A 1 775 ? -32.938 47.469 23.609 1 92.06 775 GLN A O 1
ATOM 5975 N N . TYR A 1 776 ? -32.656 47 25.844 1 92.38 776 TYR A N 1
ATOM 5976 C CA . TYR A 1 776 ? -31.719 48.125 26.031 1 92.38 776 TYR A CA 1
ATOM 5977 C C . TYR A 1 776 ? -30.469 47.938 25.203 1 92.38 776 TYR A C 1
ATOM 5979 O O . TYR A 1 776 ? -30.016 48.875 24.516 1 92.38 776 TYR A O 1
ATOM 5987 N N . TYR A 1 777 ? -29.969 46.719 25.234 1 93.94 777 TYR A N 1
ATOM 5988 C CA . TYR A 1 777 ? -28.766 46.406 24.484 1 93.94 777 TYR A CA 1
ATOM 5989 C C . TYR A 1 777 ? -28.984 46.625 22.984 1 93.94 777 TYR A C 1
ATOM 5991 O O . TYR A 1 777 ? -28.141 47.219 22.328 1 93.94 777 TYR A O 1
ATOM 5999 N N . ASP A 1 778 ? -30.078 46.188 22.422 1 92.75 778 ASP A N 1
ATOM 6000 C CA . ASP A 1 778 ? -30.359 46.281 21 1 92.75 778 ASP A CA 1
ATOM 6001 C C . ASP A 1 778 ? -30.562 47.75 20.594 1 92.75 778 ASP A C 1
ATOM 6003 O O . ASP A 1 778 ? -30.172 48.156 19.5 1 92.75 778 ASP A O 1
ATOM 6007 N N . THR A 1 779 ? -31.125 48.531 21.438 1 91 779 THR A N 1
ATOM 6008 C CA . THR A 1 779 ? -31.344 49.938 21.141 1 91 779 THR A CA 1
ATOM 6009 C C . THR A 1 779 ? -30.016 50.656 21.047 1 91 779 THR A C 1
ATOM 6011 O O . THR A 1 779 ? -29.781 51.406 20.094 1 91 779 THR A O 1
ATOM 6014 N N . PHE A 1 780 ? -29.141 50.375 22.031 1 89.12 780 PHE A N 1
ATOM 6015 C CA . PHE A 1 780 ? -27.828 51 22.016 1 89.12 780 PHE A CA 1
ATOM 6016 C C . PHE A 1 780 ? -27 50.5 20.844 1 89.12 780 PHE A C 1
ATOM 6018 O O . PHE A 1 780 ? -26.281 51.25 20.203 1 89.12 780 PHE A O 1
ATOM 6025 N N . TYR A 1 781 ? -27.172 49.25 20.578 1 88.19 781 TYR A N 1
ATOM 6026 C CA . TYR A 1 781 ? -26.375 48.625 19.516 1 88.19 781 TYR A CA 1
ATOM 6027 C C . TYR A 1 781 ? -26.812 49.125 18.141 1 88.19 781 TYR A C 1
ATOM 6029 O O . TYR A 1 781 ? -25.984 49.406 17.281 1 88.19 781 TYR A O 1
ATOM 6037 N N . ARG A 1 782 ? -28.078 49.156 17.844 1 85.56 782 ARG A N 1
ATOM 6038 C CA . ARG A 1 782 ? -28.594 49.656 16.578 1 85.56 782 ARG A CA 1
ATOM 6039 C C . ARG A 1 782 ? -28.203 51.094 16.359 1 85.56 782 ARG A C 1
ATOM 6041 O O . ARG A 1 782 ? -27.875 51.5 15.234 1 85.56 782 ARG A O 1
ATOM 6048 N N . ALA A 1 783 ? -28.172 51.812 17.422 1 83.25 783 ALA A N 1
ATOM 6049 C CA . ALA A 1 783 ? -27.75 53.219 17.328 1 83.25 783 ALA A CA 1
ATOM 6050 C C . ALA A 1 783 ? -26.266 53.312 16.984 1 83.25 783 ALA A C 1
ATOM 6052 O O . ALA A 1 783 ? -25.859 54.219 16.234 1 83.25 783 ALA A O 1
ATOM 6053 N N . ALA A 1 784 ? -25.562 52.406 17.484 1 75.81 784 ALA A N 1
ATOM 6054 C CA . ALA A 1 784 ? -24.125 52.406 17.25 1 75.81 784 ALA A CA 1
ATOM 6055 C C . ALA A 1 784 ? -23.797 51.969 15.828 1 75.81 784 ALA A C 1
ATOM 6057 O O . ALA A 1 784 ? -22.844 52.469 15.211 1 75.81 784 ALA A O 1
ATOM 6058 N N . MET A 1 785 ? -24.547 51.062 15.258 1 73.69 785 MET A N 1
ATOM 6059 C CA . MET A 1 785 ? -24.219 50.5 13.953 1 73.69 785 MET A CA 1
ATOM 6060 C C . MET A 1 785 ? -24.828 51.344 12.828 1 73.69 785 MET A C 1
ATOM 6062 O O . MET A 1 785 ? -24.219 51.5 11.773 1 73.69 785 MET A O 1
ATOM 6066 N N . VAL A 1 786 ? -26.203 51.781 12.852 1 66.12 786 VAL A N 1
ATOM 6067 C CA . VAL A 1 786 ? -26.875 52.5 11.789 1 66.12 786 VAL A CA 1
ATOM 6068 C C . VAL A 1 786 ? -26.578 54 11.914 1 66.12 786 VAL A C 1
ATOM 6070 O O . VAL A 1 786 ? -26.5 54.719 10.906 1 66.12 786 VAL A O 1
ATOM 6073 N N . GLY A 1 787 ? -25.906 54.531 12.688 1 58 787 GLY A N 1
ATOM 6074 C CA . GLY A 1 787 ? -25.75 55.969 12.875 1 58 787 GLY A CA 1
ATOM 6075 C C . GLY A 1 787 ? -27.078 56.719 12.812 1 58 787 GLY A C 1
ATOM 6076 O O . GLY A 1 787 ? -28.078 56.188 12.344 1 58 787 GLY A O 1
ATOM 6077 N N . ASN A 1 788 ? -27.516 57.719 13.539 1 47.84 788 ASN A N 1
ATOM 6078 C CA . ASN A 1 788 ? -28.688 58.562 13.352 1 47.84 788 ASN A CA 1
ATOM 6079 C C . ASN A 1 788 ? -28.766 59.125 11.938 1 47.84 788 ASN A C 1
ATOM 6081 O O . ASN A 1 788 ? -28.109 60.125 11.625 1 47.84 788 ASN A O 1
ATOM 6085 N N . THR A 1 789 ? -28.969 58.344 10.93 1 47.84 789 THR A N 1
ATOM 6086 C CA . THR A 1 789 ? -29.047 58.75 9.531 1 47.84 789 THR A CA 1
ATOM 6087 C C . THR A 1 789 ? -29.969 59.969 9.375 1 47.84 789 THR A C 1
ATOM 6089 O O . THR A 1 789 ? -30.094 60.5 8.273 1 47.84 789 THR A O 1
ATOM 6092 N N . MET A 1 790 ? -31.078 60.156 10.055 1 46.62 790 MET A N 1
ATOM 6093 C CA . MET A 1 790 ? -32.031 61.156 9.562 1 46.62 790 MET A CA 1
ATOM 6094 C C . MET A 1 790 ? -31.344 62.469 9.227 1 46.62 790 MET A C 1
ATOM 6096 O O . MET A 1 790 ? -31.75 63.156 8.289 1 46.62 790 MET A O 1
ATOM 6100 N N . GLY A 1 791 ? -30.75 63.25 10.07 1 44.53 791 GLY A N 1
ATOM 6101 C CA . GLY A 1 791 ? -30.391 64.625 9.883 1 44.53 791 GLY A CA 1
ATOM 6102 C C . GLY A 1 791 ? -28.922 64.875 9.539 1 44.53 791 GLY A C 1
ATOM 6103 O O . GLY A 1 791 ? -28.453 66 9.43 1 44.53 791 GLY A O 1
ATOM 6104 N N . ALA A 1 792 ? -27.984 63.969 9.758 1 49.78 792 ALA A N 1
ATOM 6105 C CA . ALA A 1 792 ? -26.609 64.438 9.695 1 49.78 792 ALA A CA 1
ATOM 6106 C C . ALA A 1 792 ? -26.062 64.375 8.273 1 49.78 792 ALA A C 1
ATOM 6108 O O . ALA A 1 792 ? -25.906 63.312 7.703 1 49.78 792 ALA A O 1
ATOM 6109 N N . GLY A 1 793 ? -26.172 65.188 7.438 1 52.59 793 GLY A N 1
ATOM 6110 C CA . GLY A 1 793 ? -25.688 65.438 6.094 1 52.59 793 GLY A CA 1
ATOM 6111 C C . GLY A 1 793 ? -24.203 65.188 5.926 1 52.59 793 GLY A C 1
ATOM 6112 O O . GLY A 1 793 ? -23.719 65.125 4.801 1 52.59 793 GLY A O 1
ATOM 6113 N N . ASN A 1 794 ? -23.219 65.25 6.961 1 67.44 794 ASN A N 1
ATOM 6114 C CA . ASN A 1 794 ? -21.766 65.188 6.809 1 67.44 794 ASN A CA 1
ATOM 6115 C C . ASN A 1 794 ? -21.188 63.906 7.422 1 67.44 794 ASN A C 1
ATOM 6117 O O . ASN A 1 794 ? -21.672 63.469 8.469 1 67.44 794 ASN A O 1
ATOM 6121 N N . GLU A 1 795 ? -20.484 62.875 6.66 1 72.38 795 GLU A N 1
ATOM 6122 C CA . GLU A 1 795 ? -19.812 61.625 7.035 1 72.38 795 GLU A CA 1
ATOM 6123 C C . GLU A 1 795 ? -19.125 61.75 8.391 1 72.38 795 GLU A C 1
ATOM 6125 O O . GLU A 1 795 ? -19.109 60.812 9.172 1 72.38 795 GLU A O 1
ATOM 6130 N N . ASP A 1 796 ? -18.656 62.812 8.711 1 77.5 796 ASP A N 1
ATOM 6131 C CA . ASP A 1 796 ? -17.969 63.062 9.977 1 77.5 796 ASP A CA 1
ATOM 6132 C C . ASP A 1 796 ? -18.953 63.031 11.141 1 77.5 796 ASP A C 1
ATOM 6134 O O . ASP A 1 796 ? -18.656 62.5 12.203 1 77.5 796 ASP A O 1
ATOM 6138 N N . GLU A 1 797 ? -20.062 63.594 10.93 1 78.88 797 GLU A N 1
ATOM 6139 C CA . GLU A 1 797 ? -21.078 63.625 11.984 1 78.88 797 GLU A CA 1
ATOM 6140 C C . GLU A 1 797 ? -21.672 62.219 12.227 1 78.88 797 GLU A C 1
ATOM 6142 O O . GLU A 1 797 ? -22 61.875 13.359 1 78.88 797 GLU A O 1
ATOM 6147 N N . HIS A 1 798 ? -21.703 61.562 11.102 1 78.69 798 HIS A N 1
ATOM 6148 C CA . HIS A 1 798 ? -22.188 60.188 11.219 1 78.69 798 HIS A CA 1
ATOM 6149 C C . HIS A 1 798 ? -21.234 59.312 12.047 1 78.69 798 HIS A C 1
ATOM 6151 O O . HIS A 1 798 ? -21.672 58.562 12.922 1 78.69 798 HIS A O 1
ATOM 6157 N N . ASN A 1 799 ? -20 59.469 11.82 1 80.81 799 ASN A N 1
ATOM 6158 C CA . ASN A 1 799 ? -19 58.719 12.562 1 80.81 799 ASN A CA 1
ATOM 6159 C C . ASN A 1 799 ? -18.969 59.125 14.031 1 80.81 799 ASN A C 1
ATOM 6161 O O . ASN A 1 799 ? -18.766 58.281 14.906 1 80.81 799 ASN A O 1
ATOM 6165 N N . LYS A 1 800 ? -19.094 60.375 14.273 1 83.31 800 LYS A N 1
ATOM 6166 C CA . LYS A 1 800 ? -19.109 60.844 15.641 1 83.31 800 LYS A CA 1
ATOM 6167 C C . LYS A 1 800 ? -20.312 60.312 16.406 1 83.31 800 LYS A C 1
ATOM 6169 O O . LYS A 1 800 ? -20.188 59.938 17.578 1 83.31 800 LYS A O 1
ATOM 6174 N N . SER A 1 801 ? -21.422 60.188 15.703 1 83.69 801 SER A N 1
ATOM 6175 C CA . SER A 1 801 ? -22.625 59.656 16.344 1 83.69 801 SER A CA 1
ATOM 6176 C C . SER A 1 801 ? -22.484 58.188 16.641 1 83.69 801 SER A C 1
ATOM 6178 O O . SER A 1 801 ? -22.969 57.688 17.672 1 83.69 801 SER A O 1
ATOM 6180 N N . GLN A 1 802 ? -21.875 57.5 15.805 1 83.75 802 GLN A N 1
ATOM 6181 C CA . GLN A 1 802 ? -21.656 56.094 15.992 1 83.75 802 GLN A CA 1
ATOM 6182 C C . GLN A 1 802 ? -20.75 55.812 17.188 1 83.75 802 GLN A C 1
ATOM 6184 O O . GLN A 1 802 ? -21.016 54.938 17.984 1 83.75 802 GLN A O 1
ATOM 6189 N N . VAL A 1 803 ? -19.703 56.562 17.266 1 85.62 803 VAL A N 1
ATOM 6190 C CA . VAL A 1 803 ? -18.734 56.375 18.344 1 85.62 803 VAL A CA 1
ATOM 6191 C C . VAL A 1 803 ? -19.359 56.781 19.672 1 85.62 803 VAL A C 1
ATOM 6193 O O . VAL A 1 803 ? -19.094 56.156 20.703 1 85.62 803 VAL A O 1
ATOM 6196 N N . GLU A 1 804 ? -20.172 57.781 19.656 1 87.25 804 GLU A N 1
ATOM 6197 C CA . GLU A 1 804 ? -20.859 58.188 20.875 1 87.25 804 GLU A CA 1
ATOM 6198 C C . GLU A 1 804 ? -21.828 57.125 21.359 1 87.25 804 GLU A C 1
ATOM 6200 O O . GLU A 1 804 ? -21.953 56.875 22.562 1 87.25 804 GLU A O 1
ATOM 6205 N N . SER A 1 805 ? -22.516 56.531 20.375 1 87.31 805 SER A N 1
ATOM 6206 C CA . SER A 1 805 ? -23.422 55.438 20.734 1 87.31 805 SER A CA 1
ATOM 6207 C C . SER A 1 805 ? -22.641 54.25 21.25 1 87.31 805 SER A C 1
ATOM 6209 O O . SER A 1 805 ? -23.125 53.531 22.141 1 87.31 805 SER A O 1
ATOM 6211 N N . TYR A 1 806 ? -21.547 54.031 20.688 1 88.88 806 TYR A N 1
ATOM 6212 C CA . TYR A 1 806 ? -20.688 52.938 21.172 1 88.88 806 TYR A CA 1
ATOM 6213 C C . TYR A 1 806 ? -20.234 53.219 22.594 1 88.88 806 TYR A C 1
ATOM 6215 O O . TYR A 1 806 ? -20.188 52.312 23.422 1 88.88 806 TYR A O 1
ATOM 6223 N N . ARG A 1 807 ? -19.891 54.438 22.938 1 88.94 807 ARG A N 1
ATOM 6224 C CA . ARG A 1 807 ? -19.5 54.844 24.297 1 88.94 807 ARG A CA 1
ATOM 6225 C C . ARG A 1 807 ? -20.656 54.688 25.266 1 88.94 807 ARG A C 1
ATOM 6227 O O . ARG A 1 807 ? -20.453 54.312 26.422 1 88.94 807 ARG A O 1
ATOM 6234 N N . ARG A 1 808 ? -21.828 54.969 24.766 1 91.19 808 ARG A N 1
ATOM 6235 C CA . ARG A 1 808 ? -23 54.781 25.594 1 91.19 808 ARG A CA 1
ATOM 6236 C C . ARG A 1 808 ? -23.266 53.312 25.906 1 91.19 808 ARG A C 1
ATOM 6238 O O . ARG A 1 808 ? -23.672 52.969 27.016 1 91.19 808 ARG A O 1
ATOM 6245 N N . LEU A 1 809 ? -23.156 52.562 24.922 1 93.12 809 LEU A N 1
ATOM 6246 C CA . LEU A 1 809 ? -23.297 51.125 25.141 1 93.12 809 LEU A CA 1
ATOM 6247 C C . LEU A 1 809 ? -22.266 50.594 26.125 1 93.12 809 LEU A C 1
ATOM 6249 O O . LEU A 1 809 ? -22.562 49.781 26.984 1 93.12 809 LEU A O 1
ATOM 6253 N N . ASN A 1 810 ? -21.016 51.062 26.016 1 93.88 810 ASN A N 1
ATOM 6254 C CA . ASN A 1 810 ? -19.953 50.719 26.969 1 93.88 810 ASN A CA 1
ATOM 6255 C C . ASN A 1 810 ? -20.312 51.125 28.391 1 93.88 810 ASN A C 1
ATOM 6257 O O . ASN A 1 810 ? -20.125 50.344 29.328 1 93.88 810 ASN A O 1
ATOM 6261 N N . THR A 1 811 ? -20.828 52.312 28.531 1 94.06 811 THR A N 1
ATOM 6262 C CA . THR A 1 811 ? -21.203 52.812 29.844 1 94.06 811 THR A CA 1
ATOM 6263 C C . THR A 1 811 ? -22.375 52.031 30.406 1 94.06 811 THR A C 1
ATOM 6265 O O . THR A 1 811 ? -22.438 51.75 31.609 1 94.06 811 THR A O 1
ATOM 6268 N N . PHE A 1 812 ? -23.312 51.75 29.562 1 94.56 812 PHE A N 1
ATOM 6269 C CA . PHE A 1 812 ? -24.453 50.938 29.969 1 94.56 812 PHE A CA 1
ATOM 6270 C C . PHE A 1 812 ? -24 49.594 30.531 1 94.56 812 PHE A C 1
ATOM 6272 O O . PHE A 1 812 ? -24.438 49.188 31.609 1 94.56 812 PHE A O 1
ATOM 6279 N N . LEU A 1 813 ? -23.125 48.906 29.812 1 95.88 813 LEU A N 1
ATOM 6280 C CA . LEU A 1 813 ? -22.641 47.594 30.234 1 95.88 813 LEU A CA 1
ATOM 6281 C C . LEU A 1 813 ? -21.797 47.688 31.5 1 95.88 813 LEU A C 1
ATOM 6283 O O . LEU A 1 813 ? -21.859 46.844 32.375 1 95.88 813 LEU A O 1
ATOM 6287 N N . GLN A 1 814 ? -20.938 48.781 31.594 1 95.44 814 GLN A N 1
ATOM 6288 C CA . GLN A 1 814 ? -20.172 49.031 32.812 1 95.44 814 GLN A CA 1
ATOM 6289 C C . GLN A 1 814 ? -21.078 49.156 34.031 1 95.44 814 GLN A C 1
ATOM 6291 O O . GLN A 1 814 ? -20.859 48.531 35.062 1 95.44 814 GLN A O 1
ATOM 6296 N N . LYS A 1 815 ? -22.141 49.969 33.781 1 94.88 815 LYS A N 1
ATOM 6297 C CA . LYS A 1 815 ? -23.062 50.219 34.875 1 94.88 815 LYS A CA 1
ATOM 6298 C C . LYS A 1 815 ? -23.844 48.938 35.25 1 94.88 815 LYS A C 1
ATOM 6300 O O . LYS A 1 815 ? -24.156 48.719 36.406 1 94.88 815 LYS A O 1
ATOM 6305 N N . PHE A 1 816 ? -24.203 48.188 34.281 1 95.25 816 PHE A N 1
ATOM 6306 C CA . PHE A 1 816 ? -24.938 46.938 34.531 1 95.25 816 PHE A CA 1
ATOM 6307 C C . PHE A 1 816 ? -24.094 45.969 35.375 1 95.25 816 PHE A C 1
ATOM 6309 O O . PHE A 1 816 ? -24.578 45.469 36.406 1 95.25 816 PHE A O 1
ATOM 6316 N N . PHE A 1 817 ? -22.812 45.719 35.062 1 95 817 PHE A N 1
ATOM 6317 C CA . PHE A 1 817 ? -21.984 44.719 35.75 1 95 817 PHE A CA 1
ATOM 6318 C C . PHE A 1 817 ? -21.5 45.25 37.094 1 95 817 PHE A C 1
ATOM 6320 O O . PHE A 1 817 ? -21.109 44.469 37.969 1 95 817 PHE A O 1
ATOM 6327 N N . MET A 1 818 ? -21.484 46.594 37.25 1 90.88 818 MET A N 1
ATOM 6328 C CA . MET A 1 818 ? -21.094 47.156 38.531 1 90.88 818 MET A CA 1
ATOM 6329 C C . MET A 1 818 ? -22.328 47.406 39.406 1 90.88 818 MET A C 1
ATOM 6331 O O . MET A 1 818 ? -22.234 48.062 40.438 1 90.88 818 MET A O 1
ATOM 6335 N N . HIS A 1 819 ? -23.484 46.938 39.094 1 89.94 819 HIS A N 1
ATOM 6336 C CA . HIS A 1 819 ? -24.734 47.031 39.844 1 89.94 819 HIS A CA 1
ATOM 6337 C C . HIS A 1 819 ? -25.188 48.469 39.969 1 89.94 819 HIS A C 1
ATOM 6339 O O . HIS A 1 819 ? -25.672 48.875 41.031 1 89.94 819 HIS A O 1
ATOM 6345 N N . GLY A 1 820 ? -24.953 49.219 38.938 1 89 820 GLY A N 1
ATOM 6346 C CA . GLY A 1 820 ? -25.297 50.656 39 1 89 820 GLY A CA 1
ATOM 6347 C C . GLY A 1 820 ? -26.672 50.938 38.406 1 89 820 GLY A C 1
ATOM 6348 O O . GLY A 1 820 ? -27.156 52.062 38.5 1 89 820 GLY A O 1
ATOM 6349 N N . LEU A 1 821 ? -27.281 49.969 37.844 1 90.81 821 LEU A N 1
ATOM 6350 C CA . LEU A 1 821 ? -28.594 50.188 37.281 1 90.81 821 LEU A CA 1
ATOM 6351 C C . LEU A 1 821 ? -29.688 49.594 38.156 1 90.81 821 LEU A C 1
ATOM 6353 O O . LEU A 1 821 ? -29.781 48.375 38.312 1 90.81 821 LEU A O 1
ATOM 6357 N N . PRO A 1 822 ? -30.484 50.375 38.719 1 88.19 822 PRO A N 1
ATOM 6358 C CA . PRO A 1 822 ? -31.484 49.906 39.688 1 88.19 822 PRO A CA 1
ATOM 6359 C C . PRO A 1 822 ? -32.562 49.062 39 1 88.19 822 PRO A C 1
ATOM 6361 O O . PRO A 1 822 ? -33.125 48.156 39.656 1 88.19 822 PRO A O 1
ATOM 6364 N N . SER A 1 823 ? -32.906 49.188 37.75 1 88.5 823 SER A N 1
ATOM 6365 C CA . SER A 1 823 ? -34 48.469 37.062 1 88.5 823 SER A CA 1
ATOM 6366 C C . SER A 1 823 ? -33.531 47.094 36.594 1 88.5 823 SER A C 1
ATOM 6368 O O . SER A 1 823 ? -34.344 46.188 36.406 1 88.5 823 SER A O 1
ATOM 6370 N N . LEU A 1 824 ? -32.281 47 36.375 1 92.75 824 LEU A N 1
ATOM 6371 C CA . LEU A 1 824 ? -31.719 45.75 35.875 1 92.75 824 LEU A CA 1
ATOM 6372 C C . LEU A 1 824 ? -30.844 45.094 36.938 1 92.75 824 LEU A C 1
ATOM 6374 O O . LEU A 1 824 ? -29.672 45.469 37.125 1 92.75 824 LEU A O 1
ATOM 6378 N N . LYS A 1 825 ? -31.375 44.094 37.594 1 89.88 825 LYS A N 1
ATOM 6379 C CA . LYS A 1 825 ? -30.641 43.438 38.688 1 89.88 825 LYS A CA 1
ATOM 6380 C C . LYS A 1 825 ? -29.953 42.156 38.156 1 89.88 825 LYS A C 1
ATOM 6382 O O . LYS A 1 825 ? -30.375 41.594 37.156 1 89.88 825 LYS A O 1
ATOM 6387 N N . MET A 1 826 ? -28.797 41.906 38.656 1 91.31 826 MET A N 1
ATOM 6388 C CA . MET A 1 826 ? -28.016 40.688 38.344 1 91.31 826 MET A CA 1
ATOM 6389 C C . MET A 1 826 ? -27.75 39.875 39.594 1 91.31 826 MET A C 1
ATOM 6391 O O . MET A 1 826 ? -27.547 40.406 40.688 1 91.31 826 MET A O 1
ATOM 6395 N N . GLN A 1 827 ? -27.859 38.562 39.5 1 90.94 827 GLN A N 1
ATOM 6396 C CA . GLN A 1 827 ? -27.562 37.656 40.625 1 90.94 827 GLN A CA 1
ATOM 6397 C C . GLN A 1 827 ? -26.562 36.562 40.188 1 90.94 827 GLN A C 1
ATOM 6399 O O . GLN A 1 827 ? -26.469 36.219 39.031 1 90.94 827 GLN A O 1
ATOM 6404 N N . PHE A 1 828 ? -25.75 36.156 41.156 1 92.44 828 PHE A N 1
ATOM 6405 C CA . PHE A 1 828 ? -24.766 35.094 40.938 1 92.44 828 PHE A CA 1
ATOM 6406 C C . PHE A 1 828 ? -25.344 33.75 41.344 1 92.44 828 PHE A C 1
ATOM 6408 O O . PHE A 1 828 ? -25.938 33.625 42.406 1 92.44 828 PHE A O 1
ATOM 6415 N N . ASN A 1 829 ? -25.312 32.812 40.438 1 90.25 829 ASN A N 1
ATOM 6416 C CA . ASN A 1 829 ? -25.797 31.469 40.688 1 90.25 829 ASN A CA 1
ATOM 6417 C C . ASN A 1 829 ? -24.781 30.422 40.25 1 90.25 829 ASN A C 1
ATOM 6419 O O . ASN A 1 829 ? -23.781 30.734 39.594 1 90.25 829 ASN A O 1
ATOM 6423 N N . SER A 1 830 ? -24.906 29.156 40.719 1 89.06 830 SER A N 1
ATOM 6424 C CA . SER A 1 830 ? -24.109 28.016 40.281 1 89.06 830 SER A CA 1
ATOM 6425 C C . SER A 1 830 ? -24.984 26.938 39.656 1 89.06 830 SER A C 1
ATOM 6427 O O . SER A 1 830 ? -26.109 26.703 40.094 1 89.06 830 SER A O 1
ATOM 6429 N N . LYS A 1 831 ? -24.578 26.391 38.562 1 88.81 831 LYS A N 1
ATOM 6430 C CA . LYS A 1 831 ? -25.312 25.328 37.906 1 88.81 831 LYS A CA 1
ATOM 6431 C C . LYS A 1 831 ? -25.125 24 38.625 1 88.81 831 LYS A C 1
ATOM 6433 O O . LYS A 1 831 ? -24.031 23.672 39.062 1 88.81 831 LYS A O 1
ATOM 6438 N N . GLY A 1 832 ? -26.219 23.281 38.688 1 86.44 832 GLY A N 1
ATOM 6439 C CA . GLY A 1 832 ? -26.156 21.938 39.25 1 86.44 832 GLY A CA 1
ATOM 6440 C C . GLY A 1 832 ? -25.578 20.922 38.281 1 86.44 832 GLY A C 1
ATOM 6441 O O . GLY A 1 832 ? -25.297 21.25 37.125 1 86.44 832 GLY A O 1
ATOM 6442 N N . LEU A 1 833 ? -25.391 19.688 38.781 1 88.56 833 LEU A N 1
ATOM 6443 C CA . LEU A 1 833 ? -24.781 18.625 38 1 88.56 833 LEU A CA 1
ATOM 6444 C C . LEU A 1 833 ? -25.672 18.25 36.812 1 88.56 833 LEU A C 1
ATOM 6446 O O . LEU A 1 833 ? -25.172 18.062 35.688 1 88.56 833 LEU A O 1
ATOM 6450 N N . ILE A 1 834 ? -26.984 18.172 37 1 87.38 834 ILE A N 1
ATOM 6451 C CA . ILE A 1 834 ? -27.906 17.797 35.938 1 87.38 834 ILE A CA 1
ATOM 6452 C C . ILE A 1 834 ? -28 18.922 34.906 1 87.38 834 ILE A C 1
ATOM 6454 O O . ILE A 1 834 ? -28.109 18.672 33.719 1 87.38 834 ILE A O 1
ATOM 6458 N N . GLU A 1 835 ? -27.906 20.188 35.375 1 88.25 835 GLU A N 1
ATOM 6459 C CA . GLU A 1 835 ? -27.938 21.344 34.5 1 88.25 835 GLU A CA 1
ATOM 6460 C C . GLU A 1 835 ? -26.688 21.391 33.625 1 88.25 835 GLU A C 1
ATOM 6462 O O . GLU A 1 835 ? -26.75 21.75 32.438 1 88.25 835 GLU A O 1
ATOM 6467 N N . LYS A 1 836 ? -25.625 20.938 34.25 1 87.25 836 LYS A N 1
ATOM 6468 C CA . LYS A 1 836 ? -24.359 20.938 33.5 1 87.25 836 LYS A CA 1
ATOM 6469 C C . LYS A 1 836 ? -24.344 19.812 32.469 1 87.25 836 LYS A C 1
ATOM 6471 O O . LYS A 1 836 ? -23.891 20.016 31.344 1 87.25 836 LYS A O 1
ATOM 6476 N N . PHE A 1 837 ? -24.922 18.75 32.875 1 86.19 837 PHE A N 1
ATOM 6477 C CA . PHE A 1 837 ? -24.875 17.594 32 1 86.19 837 PHE A CA 1
ATOM 6478 C C . PHE A 1 837 ? -25.844 17.766 30.828 1 86.19 837 PHE A C 1
ATOM 6480 O O . PHE A 1 837 ? -25.531 17.422 29.703 1 86.19 837 PHE A O 1
ATOM 6487 N N . LEU A 1 838 ? -26.969 18.359 31.062 1 86.69 838 LEU A N 1
ATOM 6488 C CA . LEU A 1 838 ? -27.984 18.531 30.016 1 86.69 838 LEU A CA 1
ATOM 6489 C C . LEU A 1 838 ? -27.875 19.906 29.375 1 86.69 838 LEU A C 1
ATOM 6491 O O . LEU A 1 838 ? -28.531 20.188 28.375 1 86.69 838 LEU A O 1
ATOM 6495 N N . ASP A 1 839 ? -26.984 20.703 29.844 1 86.56 839 ASP A N 1
ATOM 6496 C CA . ASP A 1 839 ? -26.75 22.062 29.344 1 86.56 839 ASP A CA 1
ATOM 6497 C C . ASP A 1 839 ? -28.062 22.844 29.281 1 86.56 839 ASP A C 1
ATOM 6499 O O . ASP A 1 839 ? -28.438 23.375 28.234 1 86.56 839 ASP A O 1
ATOM 6503 N N . ILE A 1 840 ? -28.844 22.797 30.375 1 87.44 840 ILE A N 1
ATOM 6504 C CA . ILE A 1 840 ? -30.109 23.516 30.5 1 87.44 840 ILE A CA 1
ATOM 6505 C C . ILE A 1 840 ? -30.172 24.203 31.859 1 87.44 840 ILE A C 1
ATOM 6507 O O . ILE A 1 840 ? -29.531 23.75 32.812 1 87.44 840 ILE A O 1
ATOM 6511 N N . GLU A 1 841 ? -30.781 25.359 31.953 1 87.94 841 GLU A N 1
ATOM 6512 C CA . GLU A 1 841 ? -30.984 26.109 33.188 1 87.94 841 GLU A CA 1
ATOM 6513 C C . GLU A 1 841 ? -32.438 25.953 33.688 1 87.94 841 GLU A C 1
ATOM 6515 O O . GLU A 1 841 ? -33.344 26.547 33.125 1 87.94 841 GLU A O 1
ATOM 6520 N N . PHE A 1 842 ? -32.688 25.172 34.75 1 78.06 842 PHE A N 1
ATOM 6521 C CA . PHE A 1 842 ? -34 24.891 35.25 1 78.06 842 PHE A CA 1
ATOM 6522 C C . PHE A 1 842 ? -34.5 26.031 36.125 1 78.06 842 PHE A C 1
ATOM 6524 O O . PHE A 1 842 ? -35.688 26.297 36.188 1 78.06 842 PHE A O 1
ATOM 6531 N N . SER A 1 843 ? -33.594 26.562 36.938 1 65.19 843 SER A N 1
ATOM 6532 C CA . SER A 1 843 ? -33.969 27.469 38.031 1 65.19 843 SER A CA 1
ATOM 6533 C C . SER A 1 843 ? -34.594 28.75 37.469 1 65.19 843 SER A C 1
ATOM 6535 O O . SER A 1 843 ? -35.25 29.484 38.188 1 65.19 843 SER A O 1
ATOM 6537 N N . THR A 1 844 ? -34.281 29.078 36.312 1 62.84 844 THR A N 1
ATOM 6538 C CA . THR A 1 844 ? -34.688 30.406 35.875 1 62.84 844 THR A CA 1
ATOM 6539 C C . THR A 1 844 ? -35.969 30.344 35.062 1 62.84 844 THR A C 1
ATOM 6541 O O . THR A 1 844 ? -36.219 29.359 34.344 1 62.84 844 THR A O 1
ATOM 6544 N N . GLN A 1 845 ? -36.906 31.094 35.469 1 63.84 845 GLN A N 1
ATOM 6545 C CA . GLN A 1 845 ? -38.125 31.266 34.688 1 63.84 845 GLN A CA 1
ATOM 6546 C C . GLN A 1 845 ? -37.844 31.656 33.25 1 63.84 845 GLN A C 1
ATOM 6548 O O . GLN A 1 845 ? -36.781 32.219 32.969 1 63.84 845 GLN A O 1
ATOM 6553 N N . PRO A 1 846 ? -38.625 31.172 32.219 1 64.56 846 PRO A N 1
ATOM 6554 C CA . PRO A 1 846 ? -38.406 31.531 30.812 1 64.56 846 PRO A CA 1
ATOM 6555 C C . PRO A 1 846 ? -38.219 33.031 30.594 1 64.56 846 PRO A C 1
ATOM 6557 O O . PRO A 1 846 ? -37.406 33.438 29.75 1 64.56 846 PRO A O 1
ATOM 6560 N N . GLN A 1 847 ? -38.875 33.812 31.422 1 66.88 847 GLN A N 1
ATOM 6561 C CA . GLN A 1 847 ? -38.656 35.25 31.422 1 66.88 847 GLN A CA 1
ATOM 6562 C C . GLN A 1 847 ? -38.156 35.719 32.781 1 66.88 847 GLN A C 1
ATOM 6564 O O . GLN A 1 847 ? -38.938 36 33.688 1 66.88 847 GLN A O 1
ATOM 6569 N N . PRO A 1 848 ? -36.781 35.688 32.75 1 73.69 848 PRO A N 1
ATOM 6570 C CA . PRO A 1 848 ? -36.219 36.031 34.031 1 73.69 848 PRO A CA 1
ATOM 6571 C C . PRO A 1 848 ? -36.375 37.5 34.406 1 73.69 848 PRO A C 1
ATOM 6573 O O . PRO A 1 848 ? -36.281 38.375 33.531 1 73.69 848 PRO A O 1
ATOM 6576 N N . VAL A 1 849 ? -36.688 37.781 35.625 1 79.69 849 VAL A N 1
ATOM 6577 C CA . VAL A 1 849 ? -36.812 39.125 36.156 1 79.69 849 VAL A CA 1
ATOM 6578 C C . VAL A 1 849 ? -35.438 39.688 36.531 1 79.69 849 VAL A C 1
ATOM 6580 O O . VAL A 1 849 ? -35.188 40.906 36.469 1 79.69 849 VAL A O 1
ATOM 6583 N N . VAL A 1 850 ? -34.531 38.719 36.812 1 89.5 850 VAL A N 1
ATOM 6584 C CA . VAL A 1 850 ? -33.188 39.094 37.188 1 89.5 850 VAL A CA 1
ATOM 6585 C C . VAL A 1 850 ? -32.188 38.344 36.281 1 89.5 850 VAL A C 1
ATOM 6587 O O . VAL A 1 850 ? -32.406 37.188 35.906 1 89.5 850 VAL A O 1
ATOM 6590 N N . SER A 1 851 ? -31.234 39.062 35.812 1 93.25 851 SER A N 1
ATOM 6591 C CA . SER A 1 851 ? -30.188 38.406 35.031 1 93.25 851 SER A CA 1
ATOM 6592 C C . SER A 1 851 ? -29.328 37.5 35.875 1 93.25 851 SER A C 1
ATOM 6594 O O . SER A 1 851 ? -28.969 37.844 37 1 93.25 851 SER A O 1
ATOM 6596 N N . ASP A 1 852 ? -29.031 36.312 35.406 1 92.56 852 ASP A N 1
ATOM 6597 C CA . ASP A 1 852 ? -28.266 35.312 36.156 1 92.56 852 ASP A CA 1
ATOM 6598 C C . ASP A 1 852 ? -26.859 35.156 35.594 1 92.56 852 ASP A C 1
ATOM 6600 O O . ASP A 1 852 ? -26.672 35.031 34.375 1 92.56 852 ASP A O 1
ATOM 6604 N N . LEU A 1 853 ? -25.859 35.25 36.375 1 93.88 853 LEU A N 1
ATOM 6605 C CA . LEU A 1 853 ? -24.469 34.906 36.062 1 93.88 853 LEU A CA 1
ATOM 6606 C C . LEU A 1 853 ? -24.047 33.594 36.719 1 93.88 853 LEU A C 1
ATOM 6608 O O . LEU A 1 853 ? -24.062 33.5 37.938 1 93.88 853 LEU A O 1
ATOM 6612 N N . TYR A 1 854 ? -23.766 32.688 35.938 1 93.06 854 TYR A N 1
ATOM 6613 C CA . TYR A 1 854 ? -23.359 31.375 36.438 1 93.06 854 TYR A CA 1
ATOM 6614 C C . TYR A 1 854 ? -21.844 31.281 36.562 1 93.06 854 TYR A C 1
ATOM 6616 O O . TYR A 1 854 ? -21.109 31.5 35.562 1 93.06 854 TYR A O 1
ATOM 6624 N N . ARG A 1 855 ? -21.344 30.922 37.75 1 92.06 855 ARG A N 1
ATOM 6625 C CA . ARG A 1 855 ? -19.922 30.828 38.062 1 92.06 855 ARG A CA 1
ATOM 6626 C C . ARG A 1 855 ? -19.281 29.672 37.312 1 92.06 855 ARG A C 1
ATOM 6628 O O . ARG A 1 855 ? -19.844 28.578 37.25 1 92.06 855 ARG A O 1
ATOM 6635 N N . ASP A 1 856 ? -18.188 29.938 36.594 1 89.5 856 ASP A N 1
ATOM 6636 C CA . ASP A 1 856 ? -17.375 28.906 35.938 1 89.5 856 ASP A CA 1
ATOM 6637 C C . ASP A 1 856 ? -16.078 28.656 36.719 1 89.5 856 ASP A C 1
ATOM 6639 O O . ASP A 1 856 ? -15.125 29.438 36.625 1 89.5 856 ASP A O 1
ATOM 6643 N N . GLN A 1 857 ? -15.938 27.609 37.375 1 82.38 857 GLN A N 1
ATOM 6644 C CA . GLN A 1 857 ? -14.781 27.312 38.219 1 82.38 857 GLN A CA 1
ATOM 6645 C C . GLN A 1 857 ? -13.562 26.938 37.375 1 82.38 857 GLN A C 1
ATOM 6647 O O . GLN A 1 857 ? -12.43 27.25 37.719 1 82.38 857 GLN A O 1
ATOM 6652 N N . ARG A 1 858 ? -13.711 26.359 36.25 1 84.88 858 ARG A N 1
ATOM 6653 C CA . ARG A 1 858 ? -12.586 25.906 35.438 1 84.88 858 ARG A CA 1
ATOM 6654 C C . ARG A 1 858 ? -12.078 27.031 34.531 1 84.88 858 ARG A C 1
ATOM 6656 O O . ARG A 1 858 ? -10.93 27.016 34.094 1 84.88 858 ARG A O 1
ATOM 6663 N N . GLY A 1 859 ? -12.844 27.984 34.25 1 87 859 GLY A N 1
ATOM 6664 C CA . GLY A 1 859 ? -12.43 29.141 33.469 1 87 859 GLY A CA 1
ATOM 6665 C C . GLY A 1 859 ? -12.398 28.891 31.984 1 87 859 GLY A C 1
ATOM 6666 O O . GLY A 1 859 ? -11.898 29.703 31.219 1 87 859 GLY A O 1
ATOM 6667 N N . GLU A 1 860 ? -12.922 27.797 31.516 1 89.12 860 GLU A N 1
ATOM 6668 C CA . GLU A 1 860 ? -12.812 27.469 30.094 1 89.12 860 GLU A CA 1
ATOM 6669 C C . GLU A 1 860 ? -14.18 27.5 29.422 1 89.12 860 GLU A C 1
ATOM 6671 O O . GLU A 1 860 ? -14.305 27.156 28.25 1 89.12 860 GLU A O 1
ATOM 6676 N N . THR A 1 861 ? -15.219 27.938 30.047 1 91.31 861 THR A N 1
ATOM 6677 C CA . THR A 1 861 ? -16.578 27.844 29.516 1 91.31 861 THR A CA 1
ATOM 6678 C C . THR A 1 861 ? -16.75 28.797 28.328 1 91.31 861 THR A C 1
ATOM 6680 O O . THR A 1 861 ? -17.609 28.578 27.469 1 91.31 861 THR A O 1
ATOM 6683 N N . ILE A 1 862 ? -15.93 29.875 28.312 1 94.06 862 ILE A N 1
ATOM 6684 C CA . ILE A 1 862 ? -16.016 30.812 27.188 1 94.06 862 ILE A CA 1
ATOM 6685 C C . ILE A 1 862 ? -15.617 30.094 25.906 1 94.06 862 ILE A C 1
ATOM 6687 O O . ILE A 1 862 ? -16.016 30.5 24.812 1 94.06 862 ILE A O 1
ATOM 6691 N N . GLY A 1 863 ? -14.867 29 26.062 1 93.81 863 GLY A N 1
ATOM 6692 C CA . GLY A 1 863 ? -14.438 28.219 24.922 1 93.81 863 GLY A CA 1
ATOM 6693 C C . GLY A 1 863 ? -15.594 27.531 24.203 1 93.81 863 GLY A C 1
ATOM 6694 O O . GLY A 1 863 ? -15.453 27.125 23.047 1 93.81 863 GLY A O 1
ATOM 6695 N N . ASN A 1 864 ? -16.766 27.484 24.812 1 93.19 864 ASN A N 1
ATOM 6696 C CA . ASN A 1 864 ? -17.938 26.859 24.188 1 93.19 864 ASN A CA 1
ATOM 6697 C C . ASN A 1 864 ? -18.469 27.719 23.031 1 93.19 864 ASN A C 1
ATOM 6699 O O . ASN A 1 864 ? -19.219 27.219 22.188 1 93.19 864 ASN A O 1
ATOM 6703 N N . ALA A 1 865 ? -18.016 29 23.016 1 94.94 865 ALA A N 1
ATOM 6704 C CA . ALA A 1 865 ? -18.391 29.875 21.922 1 94.94 865 ALA A CA 1
ATOM 6705 C C . ALA A 1 865 ? -17.453 29.703 20.719 1 94.94 865 ALA A C 1
ATOM 6707 O O . ALA A 1 865 ? -17.688 30.266 19.656 1 94.94 865 ALA A O 1
ATOM 6708 N N . LEU A 1 866 ? -16.438 28.844 20.906 1 96.19 866 LEU A N 1
ATOM 6709 C CA . LEU A 1 866 ? -15.422 28.594 19.891 1 96.19 866 LEU A CA 1
ATOM 6710 C C . LEU A 1 866 ? -15.398 27.125 19.484 1 96.19 866 LEU A C 1
ATOM 6712 O O . LEU A 1 866 ? -16.172 26.328 20.016 1 96.19 866 LEU A O 1
ATOM 6716 N N . PHE A 1 867 ? -14.531 26.812 18.531 1 96.31 867 PHE A N 1
ATOM 6717 C CA . PHE A 1 867 ? -14.352 25.406 18.156 1 96.31 867 PHE A CA 1
ATOM 6718 C C . PHE A 1 867 ? -13.852 24.594 19.328 1 96.31 867 PHE A C 1
ATOM 6720 O O . PHE A 1 867 ? -14.125 23.391 19.422 1 96.31 867 PHE A O 1
ATOM 6727 N N . TYR A 1 868 ? -13.203 25.266 20.25 1 95.06 868 TYR A N 1
ATOM 6728 C CA . TYR A 1 868 ? -12.594 24.625 21.406 1 95.06 868 TYR A CA 1
ATOM 6729 C C . TYR A 1 868 ? -13.633 23.844 22.203 1 95.06 868 TYR A C 1
ATOM 6731 O O . TYR A 1 868 ? -13.367 22.719 22.625 1 95.06 868 TYR A O 1
ATOM 6739 N N . GLY A 1 869 ? -14.852 24.312 22.391 1 93.88 869 GLY A N 1
ATOM 6740 C CA . GLY A 1 869 ? -15.898 23.656 23.172 1 93.88 869 GLY A CA 1
ATOM 6741 C C . GLY A 1 869 ? -16.719 22.672 22.359 1 93.88 869 GLY A C 1
ATOM 6742 O O . GLY A 1 869 ? -17.5 21.906 22.906 1 93.88 869 GLY A O 1
ATOM 6743 N N . ASN A 1 870 ? -16.562 22.703 21.062 1 95.44 870 ASN A N 1
ATOM 6744 C CA . ASN A 1 870 ? -17.312 21.812 20.172 1 95.44 870 ASN A CA 1
ATOM 6745 C C . ASN A 1 870 ? -16.406 20.766 19.531 1 95.44 870 ASN A C 1
ATOM 6747 O O . ASN A 1 870 ? -16.609 20.406 18.375 1 95.44 870 ASN A O 1
ATOM 6751 N N . GLU A 1 871 ? -15.469 20.281 20.219 1 95.62 871 GLU A N 1
ATOM 6752 C CA . GLU A 1 871 ? -14.484 19.344 19.703 1 95.62 871 GLU A CA 1
ATOM 6753 C C . GLU A 1 871 ? -15.117 17.984 19.375 1 95.62 871 GLU A C 1
ATOM 6755 O O . GLU A 1 871 ? -14.773 17.359 18.375 1 95.62 871 GLU A O 1
ATOM 6760 N N . SER A 1 872 ? -16.094 17.547 20.203 1 94.94 872 SER A N 1
ATOM 6761 C CA . SER A 1 872 ? -16.688 16.234 20 1 94.94 872 SER A CA 1
ATOM 6762 C C . SER A 1 872 ? -17.438 16.172 18.672 1 94.94 872 SER A C 1
ATOM 6764 O O . SER A 1 872 ? -17.375 15.164 17.969 1 94.94 872 SER A O 1
ATOM 6766 N N . HIS A 1 873 ? -18.156 17.297 18.328 1 96.5 873 HIS A N 1
ATOM 6767 C CA . HIS A 1 873 ? -18.875 17.328 17.062 1 96.5 873 HIS A CA 1
ATOM 6768 C C . HIS A 1 873 ? -17.922 17.312 15.875 1 96.5 873 HIS A C 1
ATOM 6770 O O . HIS A 1 873 ? -18.188 16.656 14.875 1 96.5 873 HIS A O 1
ATOM 6776 N N . LEU A 1 874 ? -16.828 17.984 15.984 1 97.5 874 LEU A N 1
ATOM 6777 C CA . LEU A 1 874 ? -15.875 18.078 14.883 1 97.5 874 LEU A CA 1
ATOM 6778 C C . LEU A 1 874 ? -15.141 16.75 14.695 1 97.5 874 LEU A C 1
ATOM 6780 O O . LEU A 1 874 ? -14.945 16.297 13.562 1 97.5 874 LEU A O 1
ATOM 6784 N N . VAL A 1 875 ? -14.789 16.062 15.781 1 97.44 875 VAL A N 1
ATOM 6785 C CA . VAL A 1 875 ? -14.055 14.812 15.711 1 97.44 875 VAL A CA 1
ATOM 6786 C C . VAL A 1 875 ? -14.953 13.719 15.125 1 97.44 875 VAL A C 1
ATOM 6788 O O . VAL A 1 875 ? -14.508 12.922 14.297 1 97.44 875 VAL A O 1
ATOM 6791 N N . VAL A 1 876 ? -16.234 13.703 15.578 1 97.56 876 VAL A N 1
ATOM 6792 C CA . VAL A 1 876 ? -17.156 12.695 15.062 1 97.56 876 VAL A CA 1
ATOM 6793 C C . VAL A 1 876 ? -17.391 12.914 13.57 1 97.56 876 VAL A C 1
ATOM 6795 O O . VAL A 1 876 ? -17.484 11.953 12.805 1 97.56 876 VAL A O 1
ATOM 6798 N N . PHE A 1 877 ? -17.5 14.164 13.188 1 97.81 877 PHE A N 1
ATOM 6799 C CA . PHE A 1 877 ? -17.625 14.484 11.766 1 97.81 877 PHE A CA 1
ATOM 6800 C C . PHE A 1 877 ? -16.422 13.969 10.984 1 97.81 877 PHE A C 1
ATOM 6802 O O . PHE A 1 877 ? -16.578 13.383 9.914 1 97.81 877 PHE A O 1
ATOM 6809 N N . GLU A 1 878 ? -15.25 14.164 11.516 1 98.25 878 GLU A N 1
ATOM 6810 C CA . GLU A 1 878 ? -14.031 13.758 10.828 1 98.25 878 GLU A CA 1
ATOM 6811 C C . GLU A 1 878 ? -13.891 12.234 10.797 1 98.25 878 GLU A C 1
ATOM 6813 O O . GLU A 1 878 ? -13.414 11.672 9.812 1 98.25 878 GLU A O 1
ATOM 6818 N N . ILE A 1 879 ? -14.297 11.57 11.875 1 98 879 ILE A N 1
ATOM 6819 C CA . ILE A 1 879 ? -14.281 10.109 11.891 1 98 879 ILE A CA 1
ATOM 6820 C C . ILE A 1 879 ? -15.234 9.57 10.828 1 98 879 ILE A C 1
ATOM 6822 O O . ILE A 1 879 ? -14.883 8.672 10.062 1 98 879 ILE A O 1
ATOM 6826 N N . LEU A 1 880 ? -16.422 10.172 10.758 1 98.19 880 LEU A N 1
ATOM 6827 C CA . LEU A 1 880 ? -17.422 9.742 9.781 1 98.19 880 LEU A CA 1
ATOM 6828 C C . LEU A 1 880 ? -16.953 10.016 8.359 1 98.19 880 LEU A C 1
ATOM 6830 O O . LEU A 1 880 ? -17.156 9.195 7.461 1 98.19 880 LEU A O 1
ATOM 6834 N N . ALA A 1 881 ? -16.312 11.164 8.172 1 98.19 881 ALA A N 1
ATOM 6835 C CA . ALA A 1 881 ? -15.766 11.469 6.848 1 98.19 881 ALA A CA 1
ATOM 6836 C C . ALA A 1 881 ? -14.711 10.445 6.445 1 98.19 881 ALA A C 1
ATOM 6838 O O . ALA A 1 881 ? -14.727 9.938 5.32 1 98.19 881 ALA A O 1
ATOM 6839 N N . PHE A 1 882 ? -13.812 10.062 7.348 1 97.88 882 PHE A N 1
ATOM 6840 C CA . PHE A 1 882 ? -12.75 9.109 7.086 1 97.88 882 PHE A CA 1
ATOM 6841 C C . PHE A 1 882 ? -13.32 7.746 6.715 1 97.88 882 PHE A C 1
ATOM 6843 O O . PHE A 1 882 ? -12.852 7.105 5.773 1 97.88 882 PHE A O 1
ATOM 6850 N N . VAL A 1 883 ? -14.391 7.363 7.418 1 97.19 883 VAL A N 1
ATOM 6851 C CA . VAL A 1 883 ? -14.969 6.035 7.223 1 97.19 883 VAL A CA 1
ATOM 6852 C C . VAL A 1 883 ? -15.773 6.008 5.926 1 97.19 883 VAL A C 1
ATOM 6854 O O . VAL A 1 883 ? -15.672 5.055 5.148 1 97.19 883 VAL A O 1
ATOM 6857 N N . VAL A 1 884 ? -16.594 7.012 5.641 1 96.94 884 VAL A N 1
ATOM 6858 C CA . VAL A 1 884 ? -17.469 7.039 4.469 1 96.94 884 VAL A CA 1
ATOM 6859 C C . VAL A 1 884 ? -16.609 7.066 3.199 1 96.94 884 VAL A C 1
ATOM 6861 O O . VAL A 1 884 ? -16.922 6.371 2.227 1 96.94 884 VAL A O 1
ATOM 6864 N N . PHE A 1 885 ? -15.531 7.812 3.209 1 96.25 885 PHE A N 1
ATOM 6865 C CA . PHE A 1 885 ? -14.711 7.883 2.008 1 96.25 885 PHE A CA 1
ATOM 6866 C C . PHE A 1 885 ? -13.852 6.633 1.861 1 96.25 885 PHE A C 1
ATOM 6868 O O . PHE A 1 885 ? -13.43 6.289 0.755 1 96.25 885 PHE A O 1
ATOM 6875 N N . ASP A 1 886 ? -13.578 5.957 2.938 1 94.19 886 ASP A N 1
ATOM 6876 C CA . ASP A 1 886 ? -12.922 4.66 2.824 1 94.19 886 ASP A CA 1
ATOM 6877 C C . ASP A 1 886 ? -13.867 3.611 2.254 1 94.19 886 ASP A C 1
ATOM 6879 O O . ASP A 1 886 ? -13.445 2.711 1.525 1 94.19 886 ASP A O 1
ATOM 6883 N N . ILE A 1 887 ? -15.148 3.691 2.625 1 91.12 887 ILE A N 1
ATOM 6884 C CA . ILE A 1 887 ? -16.156 2.779 2.084 1 91.12 887 ILE A CA 1
ATOM 6885 C C . ILE A 1 887 ? -16.297 3.01 0.582 1 91.12 887 ILE A C 1
ATOM 6887 O O . ILE A 1 887 ? -16.422 2.055 -0.188 1 91.12 887 ILE A O 1
ATOM 6891 N N . ALA A 1 888 ? -16.188 4.234 0.176 1 90.81 888 ALA A N 1
ATOM 6892 C CA . ALA A 1 888 ? -16.391 4.586 -1.228 1 90.81 888 ALA A CA 1
ATOM 6893 C C . ALA A 1 888 ? -15.188 4.191 -2.07 1 90.81 888 ALA A C 1
ATOM 6895 O O . ALA A 1 888 ? -15.336 3.68 -3.182 1 90.81 888 ALA A O 1
ATOM 6896 N N . PHE A 1 889 ? -13.898 4.379 -1.499 1 89.75 889 PHE A N 1
ATOM 6897 C CA . PHE A 1 889 ? -12.727 4.227 -2.348 1 89.75 889 PHE A CA 1
ATOM 6898 C C . PHE A 1 889 ? -11.852 3.078 -1.857 1 89.75 889 PHE A C 1
ATOM 6900 O O . PHE A 1 889 ? -10.914 2.662 -2.551 1 89.75 889 PHE A O 1
ATOM 6907 N N . THR A 1 890 ? -12.094 2.535 -0.778 1 87.88 890 THR A N 1
ATOM 6908 C CA . THR A 1 890 ? -11.32 1.449 -0.185 1 87.88 890 THR A CA 1
ATOM 6909 C C . THR A 1 890 ? -9.844 1.808 -0.124 1 87.88 890 THR A C 1
ATOM 6911 O O . THR A 1 890 ? -8.984 1.011 -0.519 1 87.88 890 THR A O 1
ATOM 6914 N N . SER A 1 891 ? -9.523 3.064 0.223 1 91.19 891 SER A N 1
ATOM 6915 C CA . SER A 1 891 ? -8.172 3.57 0.42 1 91.19 891 SER A CA 1
ATOM 6916 C C . SER A 1 891 ? -8.094 4.484 1.639 1 91.19 891 SER A C 1
ATOM 6918 O O . SER A 1 891 ? -8.656 5.582 1.632 1 91.19 891 SER A O 1
ATOM 6920 N N . PHE A 1 892 ? -7.387 4.055 2.66 1 93.31 892 PHE A N 1
ATOM 6921 C CA . PHE A 1 892 ? -7.246 4.852 3.873 1 93.31 892 PHE A CA 1
ATOM 6922 C C . PHE A 1 892 ? -6.48 6.137 3.588 1 93.31 892 PHE A C 1
ATOM 6924 O O . PHE A 1 892 ? -6.75 7.176 4.199 1 93.31 892 PHE A O 1
ATOM 6931 N N . ILE A 1 893 ? -5.547 6.148 2.629 1 93.62 893 ILE A N 1
ATOM 6932 C CA . ILE A 1 893 ? -4.73 7.32 2.316 1 93.62 893 ILE A CA 1
ATOM 6933 C C . ILE A 1 893 ? -5.594 8.391 1.653 1 93.62 893 ILE A C 1
ATOM 6935 O O . ILE A 1 893 ? -5.562 9.555 2.051 1 93.62 893 ILE A O 1
ATOM 6939 N N . LEU A 1 894 ? -6.387 7.957 0.695 1 94.38 894 LEU A N 1
ATOM 6940 C CA . LEU A 1 894 ? -7.273 8.914 0.038 1 94.38 894 LEU A CA 1
ATOM 6941 C C . LEU A 1 894 ? -8.289 9.477 1.023 1 94.38 894 LEU A C 1
ATOM 6943 O O . LEU A 1 894 ? -8.609 10.664 0.979 1 94.38 894 LEU A O 1
ATOM 6947 N N . SER A 1 895 ? -8.812 8.602 1.843 1 96.56 895 SER A N 1
ATOM 6948 C CA . SER A 1 895 ? -9.75 9.062 2.865 1 96.56 895 SER A CA 1
ATOM 6949 C C . SER A 1 895 ? -9.109 10.094 3.777 1 96.56 895 SER A C 1
ATOM 6951 O O . SER A 1 895 ? -9.742 11.086 4.156 1 96.56 895 SER A O 1
ATOM 6953 N N . ALA A 1 896 ? -7.855 9.906 4.156 1 96.88 896 ALA A N 1
ATOM 6954 C CA . ALA A 1 896 ? -7.145 10.852 5.016 1 96.88 896 ALA A CA 1
ATOM 6955 C C . ALA A 1 896 ? -6.953 12.195 4.312 1 96.88 896 ALA A C 1
ATOM 6957 O O . ALA A 1 896 ? -7.141 13.25 4.914 1 96.88 896 ALA A O 1
ATOM 6958 N N . VAL A 1 897 ? -6.586 12.234 3.031 1 95.56 897 VAL A N 1
ATOM 6959 C CA . VAL A 1 897 ? -6.363 13.461 2.27 1 95.56 897 VAL A CA 1
ATOM 6960 C C . VAL A 1 897 ? -7.672 14.234 2.139 1 95.56 897 VAL A C 1
ATOM 6962 O O . VAL A 1 897 ? -7.707 15.445 2.361 1 95.56 897 VAL A O 1
ATOM 6965 N N . ILE A 1 898 ? -8.781 13.539 1.903 1 96.56 898 ILE A N 1
ATOM 6966 C CA . ILE A 1 898 ? -10.07 14.203 1.729 1 96.56 898 ILE A CA 1
ATOM 6967 C C . ILE A 1 898 ? -10.547 14.766 3.066 1 96.56 898 ILE A C 1
ATOM 6969 O O . ILE A 1 898 ? -11.062 15.883 3.131 1 96.56 898 ILE A O 1
ATOM 6973 N N . THR A 1 899 ? -10.406 13.961 4.137 1 97.69 899 THR A N 1
ATOM 6974 C CA . THR A 1 899 ? -10.797 14.422 5.465 1 97.69 899 THR A CA 1
ATOM 6975 C C . THR A 1 899 ? -10.008 15.672 5.852 1 97.69 899 THR A C 1
ATOM 6977 O O . THR A 1 899 ? -10.562 16.609 6.422 1 97.69 899 THR A O 1
ATOM 6980 N N . TYR A 1 900 ? -8.711 15.727 5.465 1 96.69 900 TYR A N 1
ATOM 6981 C CA . TYR A 1 900 ? -7.891 16.891 5.746 1 96.69 900 TYR A CA 1
ATOM 6982 C C . TYR A 1 900 ? -8.391 18.109 4.973 1 96.69 900 TYR A C 1
ATOM 6984 O O . TYR A 1 900 ? -8.531 19.203 5.539 1 96.69 900 TYR A O 1
ATOM 6992 N N . VAL A 1 901 ? -8.664 17.969 3.734 1 95.88 901 VAL A N 1
ATOM 6993 C CA . VAL A 1 901 ? -9.109 19.062 2.891 1 95.88 901 VAL A CA 1
ATOM 6994 C C . VAL A 1 901 ? -10.461 19.578 3.381 1 95.88 901 VAL A C 1
ATOM 6996 O O . VAL A 1 901 ? -10.68 20.797 3.463 1 95.88 901 VAL A O 1
ATOM 6999 N N . LEU A 1 902 ? -11.359 18.672 3.797 1 96.62 902 LEU A N 1
ATOM 7000 C CA . LEU A 1 902 ? -12.672 19.078 4.297 1 96.62 902 LEU A CA 1
ATOM 7001 C C . LEU A 1 902 ? -12.539 19.859 5.602 1 96.62 902 LEU A C 1
ATOM 7003 O O . LEU A 1 902 ? -13.211 20.875 5.789 1 96.62 902 LEU A O 1
ATOM 7007 N N . SER A 1 903 ? -11.688 19.359 6.465 1 96.75 903 SER A N 1
ATOM 7008 C CA . SER A 1 903 ? -11.484 20.047 7.734 1 96.75 903 SER A CA 1
ATOM 7009 C C . SER A 1 903 ? -10.859 21.422 7.52 1 96.75 903 SER A C 1
ATOM 7011 O O . SER A 1 903 ? -11.211 22.391 8.203 1 96.75 903 SER A O 1
ATOM 7013 N N . GLN A 1 904 ? -9.938 21.578 6.504 1 95.19 904 GLN A N 1
ATOM 7014 C CA . GLN A 1 904 ? -9.32 22.875 6.219 1 95.19 904 GLN A CA 1
ATOM 7015 C C . GLN A 1 904 ? -10.32 23.844 5.609 1 95.19 904 GLN A C 1
ATOM 7017 O O . GLN A 1 904 ? -10.258 25.047 5.863 1 95.19 904 GLN A O 1
ATOM 7022 N N . ILE A 1 905 ? -11.273 23.328 4.887 1 95.81 905 ILE A N 1
ATOM 7023 C CA . ILE A 1 905 ? -12.297 24.188 4.297 1 95.81 905 ILE A CA 1
ATOM 7024 C C . ILE A 1 905 ? -13.219 24.719 5.395 1 95.81 905 ILE A C 1
ATOM 7026 O O . ILE A 1 905 ? -13.555 25.906 5.406 1 95.81 905 ILE A O 1
ATOM 7030 N N . ILE A 1 906 ? -13.57 23.875 6.367 1 97.19 906 ILE A N 1
ATOM 7031 C CA . ILE A 1 906 ? -14.438 24.281 7.469 1 97.19 906 ILE A CA 1
ATOM 7032 C C . ILE A 1 906 ? -13.719 25.312 8.336 1 97.19 906 ILE A C 1
ATOM 7034 O O . ILE A 1 906 ? -14.312 26.297 8.758 1 97.19 906 ILE A O 1
ATOM 7038 N N . ARG A 1 907 ? -12.453 25.062 8.539 1 95.81 907 ARG A N 1
ATOM 7039 C CA . ARG A 1 907 ? -11.664 26.016 9.32 1 95.81 907 ARG A CA 1
ATOM 7040 C C . ARG A 1 907 ? -11.555 27.359 8.609 1 95.81 907 ARG A C 1
ATOM 7042 O O . ARG A 1 907 ? -11.688 28.406 9.234 1 95.81 907 ARG A O 1
ATOM 7049 N N . PHE A 1 908 ? -11.352 27.312 7.285 1 94 908 PHE A N 1
ATOM 7050 C CA . PHE A 1 908 ? -11.234 28.531 6.488 1 94 908 PHE A CA 1
ATOM 7051 C C . PHE A 1 908 ? -12.547 29.297 6.488 1 94 908 PHE A C 1
ATOM 7053 O O . PHE A 1 908 ? -12.547 30.531 6.625 1 94 908 PHE A O 1
ATOM 7060 N N . LEU A 1 909 ? -13.594 28.625 6.422 1 95.25 909 LEU A N 1
ATOM 7061 C CA . LEU A 1 909 ? -14.914 29.25 6.438 1 95.25 909 LEU A CA 1
ATOM 7062 C C . LEU A 1 909 ? -15.195 29.891 7.789 1 95.25 909 LEU A C 1
ATOM 7064 O O . LEU A 1 909 ? -15.656 31.031 7.855 1 95.25 909 LEU A O 1
ATOM 7068 N N . ARG A 1 910 ? -14.844 29.203 8.875 1 96.81 910 ARG A N 1
ATOM 7069 C CA . ARG A 1 910 ? -15.078 29.719 10.219 1 96.81 910 ARG A CA 1
ATOM 7070 C C . ARG A 1 910 ? -14.211 30.938 10.5 1 96.81 910 ARG A C 1
ATOM 7072 O O . ARG A 1 910 ? -14.688 31.922 11.078 1 96.81 910 ARG A O 1
ATOM 7079 N N . GLN A 1 911 ? -13.031 30.906 10 1 93.38 911 GLN A N 1
ATOM 7080 C CA . GLN A 1 911 ? -12.117 32.031 10.242 1 93.38 911 GLN A CA 1
ATOM 7081 C C . GLN A 1 911 ? -12.539 33.25 9.453 1 93.38 911 GLN A C 1
ATOM 7083 O O . GLN A 1 911 ? -12.508 34.375 9.969 1 93.38 911 GLN A O 1
ATOM 7088 N N . THR A 1 912 ? -12.977 33.094 8.242 1 92.94 912 THR A N 1
ATOM 7089 C CA . THR A 1 912 ? -13.375 34.219 7.391 1 92.94 912 THR A CA 1
ATOM 7090 C C . THR A 1 912 ? -14.68 34.844 7.883 1 92.94 912 THR A C 1
ATOM 7092 O O . THR A 1 912 ? -14.805 36.062 7.938 1 92.94 912 THR A O 1
ATOM 7095 N N . LEU A 1 913 ? -15.586 34.031 8.289 1 94.88 913 LEU A N 1
ATOM 7096 C CA . LEU A 1 913 ? -16.875 34.531 8.773 1 94.88 913 LEU A CA 1
ATOM 7097 C C . LEU A 1 913 ? -16.719 35.188 10.141 1 94.88 913 LEU A C 1
ATOM 7099 O O . LEU A 1 913 ? -17.406 36.156 10.453 1 94.88 913 LEU A O 1
ATOM 7103 N N . ALA A 1 914 ? -15.82 34.656 10.93 1 93.44 914 ALA A N 1
ATOM 7104 C CA . ALA A 1 914 ? -15.57 35.25 12.242 1 93.44 914 ALA A CA 1
ATOM 7105 C C . ALA A 1 914 ? -14.953 36.625 12.117 1 93.44 914 ALA A C 1
ATOM 7107 O O . ALA A 1 914 ? -15.312 37.531 12.859 1 93.44 914 ALA A O 1
ATOM 7108 N N . ARG A 1 915 ? -14.008 36.781 11.203 1 92.31 915 ARG A N 1
ATOM 7109 C CA . ARG A 1 915 ? -13.383 38.094 10.977 1 92.31 915 ARG A CA 1
ATOM 7110 C C . ARG A 1 915 ? -14.406 39.094 10.484 1 92.31 915 ARG A C 1
ATOM 7112 O O . ARG A 1 915 ? -14.391 40.25 10.914 1 92.31 915 ARG A O 1
ATOM 7119 N N . ARG A 1 916 ? -15.266 38.656 9.688 1 91.94 916 ARG A N 1
ATOM 7120 C CA . ARG A 1 916 ? -16.312 39.562 9.18 1 91.94 916 ARG A CA 1
ATOM 7121 C C . ARG A 1 916 ? -17.281 39.938 10.289 1 91.94 916 ARG A C 1
ATOM 7123 O O . ARG A 1 916 ? -17.688 41.094 10.383 1 91.94 916 ARG A O 1
ATOM 7130 N N . ASN A 1 917 ? -17.609 39 11.102 1 92.75 917 ASN A N 1
ATOM 7131 C CA . ASN A 1 917 ? -18.531 39.281 12.219 1 92.75 917 ASN A CA 1
ATOM 7132 C C . ASN A 1 917 ? -17.906 40.219 13.234 1 92.75 917 ASN A C 1
ATOM 7134 O O . ASN A 1 917 ? -18.562 41.156 13.703 1 92.75 917 ASN A O 1
ATOM 7138 N N . LEU A 1 918 ? -16.672 39.969 13.547 1 92.38 918 LEU A N 1
ATOM 7139 C CA . LEU A 1 918 ? -15.977 40.781 14.539 1 92.38 918 LEU A CA 1
ATOM 7140 C C . LEU A 1 918 ? -15.836 42.219 14.047 1 92.38 918 LEU A C 1
ATOM 7142 O O . LEU A 1 918 ? -16 43.188 14.82 1 92.38 918 LEU A O 1
ATOM 7146 N N . SER A 1 919 ? -15.531 42.438 12.781 1 90.12 919 SER A N 1
ATOM 7147 C CA . SER A 1 919 ? -15.367 43.75 12.219 1 90.12 919 SER A CA 1
ATOM 7148 C C . SER A 1 919 ? -16.703 44.5 12.188 1 90.12 919 SER A C 1
ATOM 7150 O O . SER A 1 919 ? -16.75 45.719 12.469 1 90.12 919 SER A O 1
ATOM 7152 N N . SER A 1 920 ? -17.734 43.781 11.961 1 86.81 920 SER A N 1
ATOM 7153 C CA . SER A 1 920 ? -19.031 44.406 11.836 1 86.81 920 SER A CA 1
ATOM 7154 C C . SER A 1 920 ? -19.625 44.719 13.211 1 86.81 920 SER A C 1
ATOM 7156 O O . SER A 1 920 ? -20.25 45.781 13.391 1 86.81 920 SER A O 1
ATOM 7158 N N . ARG A 1 921 ? -19.391 43.906 14.18 1 87 921 ARG A N 1
ATOM 7159 C CA . ARG A 1 921 ? -20.047 44.062 15.477 1 87 921 ARG A CA 1
ATOM 7160 C C . ARG A 1 921 ? -19.25 44.969 16.406 1 87 921 ARG A C 1
ATOM 7162 O O . ARG A 1 921 ? -19.812 45.562 17.312 1 87 921 ARG A O 1
ATOM 7169 N N . THR A 1 922 ? -17.922 45.031 16.297 1 86.88 922 THR A N 1
ATOM 7170 C CA . THR A 1 922 ? -17.094 45.812 17.234 1 86.88 922 THR A CA 1
ATOM 7171 C C . THR A 1 922 ? -16.594 47.094 16.578 1 86.88 922 THR A C 1
ATOM 7173 O O . THR A 1 922 ? -15.914 47.875 17.219 1 86.88 922 THR A O 1
ATOM 7176 N N . MET A 1 923 ? -16.844 47.469 15.383 1 81.75 923 MET A N 1
ATOM 7177 C CA . MET A 1 923 ? -16.453 48.656 14.641 1 81.75 923 MET A CA 1
ATOM 7178 C C . MET A 1 923 ? -14.93 48.688 14.453 1 81.75 923 MET A C 1
ATOM 7180 O O . MET A 1 923 ? -14.367 49.75 14.148 1 81.75 923 MET A O 1
ATOM 7184 N N . ILE A 1 924 ? -14.281 47.625 14.859 1 87.5 924 ILE A N 1
ATOM 7185 C CA . ILE A 1 924 ? -12.844 47.531 14.617 1 87.5 924 ILE A CA 1
ATOM 7186 C C . ILE A 1 924 ? -12.594 47.156 13.156 1 87.5 924 ILE A C 1
ATOM 7188 O O . ILE A 1 924 ? -13.219 46.25 12.617 1 87.5 924 ILE A O 1
ATOM 7192 N N . ASP A 1 925 ? -11.719 47.844 12.516 1 84.5 925 ASP A N 1
ATOM 7193 C CA . ASP A 1 925 ? -11.406 47.656 11.102 1 84.5 925 ASP A CA 1
ATOM 7194 C C . ASP A 1 925 ? -10.758 46.281 10.875 1 84.5 925 ASP A C 1
ATOM 7196 O O . ASP A 1 925 ? -9.969 45.812 11.703 1 84.5 925 ASP A O 1
ATOM 7200 N N . LYS A 1 926 ? -11.031 45.719 9.812 1 85.12 926 LYS A N 1
ATOM 7201 C CA . LYS A 1 926 ? -10.562 44.375 9.445 1 85.12 926 LYS A CA 1
ATOM 7202 C C . LYS A 1 926 ? -9.039 44.344 9.344 1 85.12 926 LYS A C 1
ATOM 7204 O O . LYS A 1 926 ? -8.43 43.281 9.516 1 85.12 926 LYS A O 1
ATOM 7209 N N . ARG A 1 927 ? -8.383 45.406 9.102 1 82.12 927 ARG A N 1
ATOM 7210 C CA . ARG A 1 927 ? -6.941 45.5 8.906 1 82.12 927 ARG A CA 1
ATOM 7211 C C . ARG A 1 927 ? -6.199 45.156 10.195 1 82.12 927 ARG A C 1
ATOM 7213 O O . ARG A 1 927 ? -5.027 44.781 10.164 1 82.12 927 ARG A O 1
ATOM 7220 N N . PHE A 1 928 ? -6.891 45.281 11.305 1 86 928 PHE A N 1
ATOM 7221 C CA . PHE A 1 928 ? -6.246 45.031 12.586 1 86 928 PHE A CA 1
ATOM 7222 C C . PHE A 1 928 ? -6.422 43.562 13.008 1 86 928 PHE A C 1
ATOM 7224 O O . PHE A 1 928 ? -5.848 43.125 14.008 1 86 928 PHE A O 1
ATOM 7231 N N . LEU A 1 929 ? -7.281 42.875 12.273 1 85.25 929 LEU A N 1
ATOM 7232 C CA . LEU A 1 929 ? -7.539 41.5 12.586 1 85.25 929 LEU A CA 1
ATOM 7233 C C . LEU A 1 929 ? -6.695 40.562 11.703 1 85.25 929 LEU A C 1
ATOM 7235 O O . LEU A 1 929 ? -7.164 40.094 10.664 1 85.25 929 LEU A O 1
ATOM 7239 N N . VAL A 1 930 ? -5.309 40.438 12.039 1 75.38 930 VAL A N 1
ATOM 7240 C CA . VAL A 1 930 ? -4.344 39.656 11.258 1 75.38 930 VAL A CA 1
ATOM 7241 C C . VAL A 1 930 ? -4.219 38.25 11.844 1 75.38 930 VAL A C 1
ATOM 7243 O O . VAL A 1 930 ? -4.262 38.062 13.062 1 75.38 930 VAL A O 1
ATOM 7246 N N . MET B 1 1 ? -62.469 -44.812 20.875 1 28.36 1 MET B N 1
ATOM 7247 C CA . MET B 1 1 ? -61.812 -43.75 20.125 1 28.36 1 MET B CA 1
ATOM 7248 C C . MET B 1 1 ? -60.312 -43.719 20.391 1 28.36 1 MET B C 1
ATOM 7250 O O . MET B 1 1 ? -59.562 -43.125 19.625 1 28.36 1 MET B O 1
ATOM 7254 N N . LYS B 1 2 ? -59.875 -44.219 21.625 1 40.31 2 LYS B N 1
ATOM 7255 C CA . LYS B 1 2 ? -58.5 -44.375 22.094 1 40.31 2 LYS B CA 1
ATOM 7256 C C . LYS B 1 2 ? -57.719 -45.344 21.188 1 40.31 2 LYS B C 1
ATOM 7258 O O . LYS B 1 2 ? -56.562 -45.125 20.906 1 40.31 2 LYS B O 1
ATOM 7263 N N . GLU B 1 3 ? -58.312 -46.469 20.859 1 38.22 3 GLU B N 1
ATOM 7264 C CA . GLU B 1 3 ? -57.625 -47.5 20.125 1 38.22 3 GLU B CA 1
ATOM 7265 C C . GLU B 1 3 ? -57.312 -47.062 18.688 1 38.22 3 GLU B C 1
ATOM 7267 O O . GLU B 1 3 ? -56.375 -47.531 18.062 1 38.22 3 GLU B O 1
ATOM 7272 N N . ILE B 1 4 ? -58.219 -46.219 18.109 1 37.97 4 ILE B N 1
ATOM 7273 C CA . ILE B 1 4 ? -58 -45.844 16.719 1 37.97 4 ILE B CA 1
ATOM 7274 C C . ILE B 1 4 ? -56.812 -44.875 16.625 1 37.97 4 ILE B C 1
ATOM 7276 O O . ILE B 1 4 ? -56.188 -44.781 15.57 1 37.97 4 ILE B O 1
ATOM 7280 N N . LEU B 1 5 ? -56.5 -44.188 17.781 1 37.16 5 LEU B N 1
ATOM 7281 C CA . LEU B 1 5 ? -55.438 -43.156 17.672 1 37.16 5 LEU B CA 1
ATOM 7282 C C . LEU B 1 5 ? -54.062 -43.812 17.594 1 37.16 5 LEU B C 1
ATOM 7284 O O . LEU B 1 5 ? -53.125 -43.188 17.141 1 37.16 5 LEU B O 1
ATOM 7288 N N . LEU B 1 6 ? -53.938 -45.062 18.094 1 36.41 6 LEU B N 1
ATOM 7289 C CA . LEU B 1 6 ? -52.594 -45.656 18.156 1 36.41 6 LEU B CA 1
ATOM 7290 C C . LEU B 1 6 ? -52.094 -46.031 16.781 1 36.41 6 LEU B C 1
ATOM 7292 O O . LEU B 1 6 ? -50.875 -46.219 16.578 1 36.41 6 LEU B O 1
ATOM 7296 N N . PHE B 1 7 ? -53.062 -46.344 15.883 1 38.41 7 PHE B N 1
ATOM 7297 C CA . PHE B 1 7 ? -52.562 -46.938 14.641 1 38.41 7 PHE B CA 1
ATOM 7298 C C . PHE B 1 7 ? -51.75 -45.906 13.844 1 38.41 7 PHE B C 1
ATOM 7300 O O . PHE B 1 7 ? -51.031 -46.25 12.914 1 38.41 7 PHE B O 1
ATOM 7307 N N . PHE B 1 8 ? -52.188 -44.594 13.938 1 35.72 8 PHE B N 1
ATOM 7308 C CA . PHE B 1 8 ? -51.594 -43.719 12.922 1 35.72 8 PHE B CA 1
ATOM 7309 C C . PHE B 1 8 ? -50.156 -43.375 13.258 1 35.72 8 PHE B C 1
ATOM 7311 O O . PHE B 1 8 ? -49.531 -42.594 12.562 1 35.72 8 PHE B O 1
ATOM 7318 N N . LEU B 1 9 ? -49.688 -43.75 14.453 1 36.34 9 LEU B N 1
ATOM 7319 C CA . LEU B 1 9 ? -48.312 -43.312 14.664 1 36.34 9 LEU B CA 1
ATOM 7320 C C . LEU B 1 9 ? -47.344 -44.281 14.008 1 36.34 9 LEU B C 1
ATOM 7322 O O . LEU B 1 9 ? -46.656 -45 14.703 1 36.34 9 LEU B O 1
ATOM 7326 N N . LEU B 1 10 ? -47.75 -44.969 12.969 1 35.78 10 LEU B N 1
ATOM 7327 C CA . LEU B 1 10 ? -46.594 -45.656 12.398 1 35.78 10 LEU B CA 1
ATOM 7328 C C . LEU B 1 10 ? -45.469 -44.656 12.086 1 35.78 10 LEU B C 1
ATOM 7330 O O . LEU B 1 10 ? -45.688 -43.656 11.406 1 35.78 10 LEU B O 1
ATOM 7334 N N . PRO B 1 11 ? -44.469 -44.625 12.922 1 38.09 11 PRO B N 1
ATOM 7335 C CA . PRO B 1 11 ? -43.344 -43.781 12.508 1 38.09 11 PRO B CA 1
ATOM 7336 C C . PRO B 1 11 ? -42.938 -44.031 11.055 1 38.09 11 PRO B C 1
ATOM 7338 O O . PRO B 1 11 ? -42.781 -45.188 10.641 1 38.09 11 PRO B O 1
ATOM 7341 N N . VAL B 1 12 ? -43.5 -43.312 10.141 1 38.03 12 VAL B N 1
ATOM 7342 C CA . VAL B 1 12 ? -42.844 -43.281 8.852 1 38.03 12 VAL B CA 1
ATOM 7343 C C . VAL B 1 12 ? -41.312 -43.281 9.062 1 38.03 12 VAL B C 1
ATOM 7345 O O . VAL B 1 12 ? -40.75 -42.344 9.609 1 38.03 12 VAL B O 1
ATOM 7348 N N . VAL B 1 13 ? -40.844 -44.438 9.469 1 38.31 13 VAL B N 1
ATOM 7349 C CA . VAL B 1 13 ? -39.406 -44.562 9.336 1 38.31 13 VAL B CA 1
ATOM 7350 C C . VAL B 1 13 ? -38.938 -43.969 7.992 1 38.31 13 VAL B C 1
ATOM 7352 O O . VAL B 1 13 ? -39.281 -44.531 6.934 1 38.31 13 VAL B O 1
ATOM 7355 N N . VAL B 1 14 ? -39.031 -42.719 7.887 1 40.62 14 VAL B N 1
ATOM 7356 C CA . VAL B 1 14 ? -38.281 -42.156 6.773 1 40.62 14 VAL B CA 1
ATOM 7357 C C . VAL B 1 14 ? -36.938 -42.812 6.652 1 40.62 14 VAL B C 1
ATOM 7359 O O . VAL B 1 14 ? -36.094 -42.75 7.562 1 40.62 14 VAL B O 1
ATOM 7362 N N . CYS B 1 15 ? -36.906 -44 6.156 1 43.88 15 CYS B N 1
ATOM 7363 C CA . CYS B 1 15 ? -35.656 -44.625 5.746 1 43.88 15 CYS B CA 1
ATOM 7364 C C . CYS B 1 15 ? -34.688 -43.531 5.258 1 43.88 15 CYS B C 1
ATOM 7366 O O . CYS B 1 15 ? -34.938 -42.875 4.246 1 43.88 15 CYS B O 1
ATOM 7368 N N . GLN B 1 16 ? -34.094 -42.906 6.156 1 52.84 16 GLN B N 1
ATOM 7369 C CA . GLN B 1 16 ? -33.062 -41.938 5.848 1 52.84 16 GLN B CA 1
ATOM 7370 C C . GLN B 1 16 ? -32.062 -42.469 4.828 1 52.84 16 GLN B C 1
ATOM 7372 O O . GLN B 1 16 ? -31.438 -43.531 5.059 1 52.84 16 GLN B O 1
ATOM 7377 N N . GLN B 1 17 ? -32.25 -42.25 3.609 1 65.44 17 GLN B N 1
ATOM 7378 C CA . GLN B 1 17 ? -31.359 -42.531 2.496 1 65.44 17 GLN B CA 1
ATOM 7379 C C . GLN B 1 17 ? -29.922 -42.125 2.814 1 65.44 17 GLN B C 1
ATOM 7381 O O . GLN B 1 17 ? -29.688 -41 3.299 1 65.44 17 GLN B O 1
ATOM 7386 N N . SER B 1 18 ? -29.016 -43.094 3.152 1 75.31 18 SER B N 1
ATOM 7387 C CA . SER B 1 18 ? -27.625 -42.781 3.436 1 75.31 18 SER B CA 1
ATOM 7388 C C . SER B 1 18 ? -26.844 -42.562 2.15 1 75.31 18 SER B C 1
ATOM 7390 O O . SER B 1 18 ? -26.875 -43.375 1.233 1 75.31 18 SER B O 1
ATOM 7392 N N . PHE B 1 19 ? -26.406 -41.344 1.906 1 81.88 19 PHE B N 1
ATOM 7393 C CA . PHE B 1 19 ? -25.672 -40.938 0.713 1 81.88 19 PHE B CA 1
ATOM 7394 C C . PHE B 1 19 ? -24.156 -41.062 0.934 1 81.88 19 PHE B C 1
ATOM 7396 O O . PHE B 1 19 ? -23.422 -40.094 0.807 1 81.88 19 PHE B O 1
ATOM 7403 N N . PHE B 1 20 ? -23.625 -42.219 1.595 1 82.69 20 PHE B N 1
ATOM 7404 C CA . PHE B 1 20 ? -22.188 -42.344 1.671 1 82.69 20 PHE B CA 1
ATOM 7405 C C . PHE B 1 20 ? -21.75 -43.781 1.334 1 82.69 20 PHE B C 1
ATOM 7407 O O . PHE B 1 20 ? -22.562 -44.688 1.355 1 82.69 20 PHE B O 1
ATOM 7414 N N . ILE B 1 21 ? -20.594 -43.875 0.815 1 82.5 21 ILE B N 1
ATOM 7415 C CA . ILE B 1 21 ? -19.953 -45.156 0.604 1 82.5 21 ILE B CA 1
ATOM 7416 C C . ILE B 1 21 ? -18.688 -45.25 1.452 1 82.5 21 ILE B C 1
ATOM 7418 O O . ILE B 1 21 ? -18.094 -44.219 1.812 1 82.5 21 ILE B O 1
ATOM 7422 N N . ALA B 1 22 ? -18.344 -46.438 1.816 1 84.62 22 ALA B N 1
ATOM 7423 C CA . ALA B 1 22 ? -17.109 -46.625 2.562 1 84.62 22 ALA B CA 1
ATOM 7424 C C . ALA B 1 22 ? -15.883 -46.438 1.665 1 84.62 22 ALA B C 1
ATOM 7426 O O . ALA B 1 22 ? -15.883 -46.844 0.506 1 84.62 22 ALA B O 1
ATOM 7427 N N . LYS B 1 23 ? -14.992 -45.719 2.156 1 87.5 23 LYS B N 1
ATOM 7428 C CA . LYS B 1 23 ? -13.758 -45.5 1.407 1 87.5 23 LYS B CA 1
ATOM 7429 C C . LYS B 1 23 ? -12.953 -46.781 1.276 1 87.5 23 LYS B C 1
ATOM 7431 O O . LYS B 1 23 ? -12.484 -47.344 2.275 1 87.5 23 LYS B O 1
ATOM 7436 N N . LYS B 1 24 ? -12.914 -47.25 0.036 1 85.19 24 LYS B N 1
ATOM 7437 C CA . LYS B 1 24 ? -12.148 -48.469 -0.239 1 85.19 24 LYS B CA 1
ATOM 7438 C C . LYS B 1 24 ? -11.172 -48.25 -1.387 1 85.19 24 LYS B C 1
ATOM 7440 O O . LYS B 1 24 ? -11.438 -47.469 -2.297 1 85.19 24 LYS B O 1
ATOM 7445 N N . THR B 1 25 ? -9.992 -48.719 -1.232 1 83.06 25 THR B N 1
ATOM 7446 C CA . THR B 1 25 ? -9 -48.75 -2.301 1 83.06 25 THR B CA 1
ATOM 7447 C C . THR B 1 25 ? -8.727 -50.156 -2.754 1 83.06 25 THR B C 1
ATOM 7449 O O . THR B 1 25 ? -9.305 -51.125 -2.219 1 83.06 25 THR B O 1
ATOM 7452 N N . TYR B 1 26 ? -7.965 -50.281 -3.799 1 81.44 26 TYR B N 1
ATOM 7453 C CA . TYR B 1 26 ? -7.602 -51.594 -4.336 1 81.44 26 TYR B CA 1
ATOM 7454 C C . TYR B 1 26 ? -7.07 -52.5 -3.238 1 81.44 26 TYR B C 1
ATOM 7456 O O . TYR B 1 26 ? -7.363 -53.719 -3.223 1 81.44 26 TYR B O 1
ATOM 7464 N N . ALA B 1 27 ? -6.375 -51.938 -2.277 1 78.94 27 ALA B N 1
ATOM 7465 C CA . ALA B 1 27 ? -5.672 -52.688 -1.251 1 78.94 27 ALA B CA 1
ATOM 7466 C C . ALA B 1 27 ? -6.648 -53.219 -0.201 1 78.94 27 ALA B C 1
ATOM 7468 O O . ALA B 1 27 ? -6.336 -54.156 0.523 1 78.94 27 ALA B O 1
ATOM 7469 N N . ASP B 1 28 ? -7.883 -52.75 -0.219 1 85.31 28 ASP B N 1
ATOM 7470 C CA . ASP B 1 28 ? -8.844 -53.156 0.804 1 85.31 28 ASP B CA 1
ATOM 7471 C C . ASP B 1 28 ? -9.648 -54.375 0.358 1 85.31 28 ASP B C 1
ATOM 7473 O O . ASP B 1 28 ? -10.289 -55.031 1.177 1 85.31 28 ASP B O 1
ATOM 7477 N N . CYS B 1 29 ? -9.617 -54.594 -0.945 1 87.94 29 CYS B N 1
ATOM 7478 C CA . CYS B 1 29 ? -10.383 -55.75 -1.452 1 87.94 29 CYS B CA 1
ATOM 7479 C C . CYS B 1 29 ? -9.617 -57.031 -1.252 1 87.94 29 CYS B C 1
ATOM 7481 O O . CYS B 1 29 ? -8.391 -57.062 -1.385 1 87.94 29 CYS B O 1
ATOM 7483 N N . THR B 1 30 ? -10.289 -58.062 -0.9 1 85.38 30 THR B N 1
ATOM 7484 C CA . THR B 1 30 ? -9.68 -59.375 -0.699 1 85.38 30 THR B CA 1
ATOM 7485 C C . THR B 1 30 ? -9.344 -60.031 -2.037 1 85.38 30 THR B C 1
ATOM 7487 O O . THR B 1 30 ? -9.719 -59.531 -3.094 1 85.38 30 THR B O 1
ATOM 7490 N N . GLN B 1 31 ? -8.688 -61.125 -2.039 1 85.62 31 GLN B N 1
ATOM 7491 C CA . GLN B 1 31 ? -8.25 -61.812 -3.246 1 85.62 31 GLN B CA 1
ATOM 7492 C C . GLN B 1 31 ? -9.43 -62.438 -3.996 1 85.62 31 GLN B C 1
ATOM 7494 O O . GLN B 1 31 ? -9.328 -62.75 -5.184 1 85.62 31 GLN B O 1
ATOM 7499 N N . THR B 1 32 ? -10.594 -62.531 -3.273 1 88.94 32 THR B N 1
ATOM 7500 C CA . THR B 1 32 ? -11.766 -63.125 -3.912 1 88.94 32 THR B CA 1
ATOM 7501 C C . THR B 1 32 ? -12.719 -62 -4.391 1 88.94 32 THR B C 1
ATOM 7503 O O . THR B 1 32 ? -13.836 -62.312 -4.82 1 88.94 32 THR B O 1
ATOM 7506 N N . GLN B 1 33 ? -12.188 -60.875 -4.184 1 89.31 33 GLN B N 1
ATOM 7507 C CA . GLN B 1 33 ? -13 -59.75 -4.602 1 89.31 33 GLN B CA 1
ATOM 7508 C C . GLN B 1 33 ? -12.266 -58.875 -5.617 1 89.31 33 GLN B C 1
ATOM 7510 O O . GLN B 1 33 ? -11.031 -58.781 -5.582 1 89.31 33 GLN B O 1
ATOM 7515 N N . PHE B 1 34 ? -12.977 -58.312 -6.59 1 87.38 34 PHE B N 1
ATOM 7516 C CA . PHE B 1 34 ? -12.383 -57.344 -7.48 1 87.38 34 PHE B CA 1
ATOM 7517 C C . PHE B 1 34 ? -12.891 -55.938 -7.148 1 87.38 34 PHE B C 1
ATOM 7519 O O . PHE B 1 34 ? -13.977 -55.781 -6.59 1 87.38 34 PHE B O 1
ATOM 7526 N N . PHE B 1 35 ? -12.094 -54.969 -7.352 1 87.75 35 PHE B N 1
ATOM 7527 C CA . PHE B 1 35 ? -12.453 -53.562 -7.102 1 87.75 35 PHE B CA 1
ATOM 7528 C C . PHE B 1 35 ? -13.25 -53 -8.266 1 87.75 35 PHE B C 1
ATOM 7530 O O . PHE B 1 35 ? -12.742 -52.875 -9.383 1 87.75 35 PHE B O 1
ATOM 7537 N N . ASP B 1 36 ? -14.477 -52.688 -8.039 1 85.88 36 ASP B N 1
ATOM 7538 C CA . ASP B 1 36 ? -15.312 -52.031 -9.039 1 85.88 36 ASP B CA 1
ATOM 7539 C C . ASP B 1 36 ? -15.039 -50.531 -9.102 1 85.88 36 ASP B C 1
ATOM 7541 O O . ASP B 1 36 ? -15.461 -49.781 -8.219 1 85.88 36 ASP B O 1
ATOM 7545 N N . SER B 1 37 ? -14.445 -50.125 -10.148 1 87.62 37 SER B N 1
ATOM 7546 C CA . SER B 1 37 ? -14.039 -48.719 -10.281 1 87.62 37 SER B CA 1
ATOM 7547 C C . SER B 1 37 ? -15.242 -47.812 -10.539 1 87.62 37 SER B C 1
ATOM 7549 O O . SER B 1 37 ? -15.156 -46.594 -10.375 1 87.62 37 SER B O 1
ATOM 7551 N N . ALA B 1 38 ? -16.344 -48.375 -10.922 1 86.19 38 ALA B N 1
ATOM 7552 C CA . ALA B 1 38 ? -17.516 -47.531 -11.18 1 86.19 38 ALA B CA 1
ATOM 7553 C C . ALA B 1 38 ? -18.188 -47.125 -9.883 1 86.19 38 ALA B C 1
ATOM 7555 O O . ALA B 1 38 ? -18.703 -46 -9.766 1 86.19 38 ALA B O 1
ATOM 7556 N N . THR B 1 39 ? -18.203 -48.062 -8.93 1 86.75 39 THR B N 1
ATOM 7557 C CA . THR B 1 39 ? -18.891 -47.75 -7.668 1 86.75 39 THR B CA 1
ATOM 7558 C C . THR B 1 39 ? -17.875 -47.656 -6.523 1 86.75 39 THR B C 1
ATOM 7560 O O . THR B 1 39 ? -18.25 -47.344 -5.391 1 86.75 39 THR B O 1
ATOM 7563 N N . LEU B 1 40 ? -16.672 -47.844 -6.738 1 87.94 40 LEU B N 1
ATOM 7564 C CA . LEU B 1 40 ? -15.594 -47.781 -5.754 1 87.94 40 LEU B CA 1
ATOM 7565 C C . LEU B 1 40 ? -15.859 -48.75 -4.602 1 87.94 40 LEU B C 1
ATOM 7567 O O . LEU B 1 40 ? -15.703 -48.375 -3.434 1 87.94 40 LEU B O 1
ATOM 7571 N N . THR B 1 41 ? -16.359 -49.906 -4.941 1 87.69 41 THR B N 1
ATOM 7572 C CA . THR B 1 41 ? -16.641 -50.938 -3.949 1 87.69 41 THR B CA 1
ATOM 7573 C C . THR B 1 41 ? -15.961 -52.25 -4.328 1 87.69 41 THR B C 1
ATOM 7575 O O . THR B 1 41 ? -15.508 -52.406 -5.461 1 87.69 41 THR B O 1
ATOM 7578 N N . CYS B 1 42 ? -15.828 -53.094 -3.34 1 88.69 42 CYS B N 1
ATOM 7579 C CA . CYS B 1 42 ? -15.305 -54.438 -3.584 1 88.69 42 CYS B CA 1
ATOM 7580 C C . CYS B 1 42 ? -16.438 -55.406 -3.893 1 88.69 42 CYS B C 1
ATOM 7582 O O . CYS B 1 42 ? -17.422 -55.469 -3.15 1 88.69 42 CYS B O 1
ATOM 7584 N N . VAL B 1 43 ? -16.422 -56.094 -5.02 1 88 43 VAL B N 1
ATOM 7585 C CA . VAL B 1 43 ? -17.438 -57.031 -5.445 1 88 43 VAL B CA 1
ATOM 7586 C C . VAL B 1 43 ? -16.828 -58.438 -5.488 1 88 43 VAL B C 1
ATOM 7588 O O . VAL B 1 43 ? -15.672 -58.625 -5.875 1 88 43 VAL B O 1
ATOM 7591 N N . ALA B 1 44 ? -17.547 -59.438 -5.141 1 88.62 44 ALA B N 1
ATOM 7592 C CA . ALA B 1 44 ? -17.062 -60.812 -5.078 1 88.62 44 ALA B CA 1
ATOM 7593 C C . ALA B 1 44 ? -16.891 -61.406 -6.477 1 88.62 44 ALA B C 1
ATOM 7595 O O . ALA B 1 44 ? -17.734 -61.188 -7.355 1 88.62 44 ALA B O 1
ATOM 7596 N N . CYS B 1 45 ? -15.805 -62.062 -6.668 1 89.12 45 CYS B N 1
ATOM 7597 C CA . CYS B 1 45 ? -15.586 -62.781 -7.914 1 89.12 45 CYS B CA 1
ATOM 7598 C C . CYS B 1 45 ? -16.375 -64.062 -7.93 1 89.12 45 CYS B C 1
ATOM 7600 O O . CYS B 1 45 ? -16.766 -64.625 -6.875 1 89.12 45 CYS B O 1
ATOM 7602 N N . PRO B 1 46 ? -16.672 -64.625 -9.125 1 86.12 46 PRO B N 1
ATOM 7603 C CA . PRO B 1 46 ? -17.359 -65.875 -9.211 1 86.12 46 PRO B CA 1
ATOM 7604 C C . PRO B 1 46 ? -16.562 -67 -8.555 1 86.12 46 PRO B C 1
ATOM 7606 O O . PRO B 1 46 ? -15.398 -66.812 -8.18 1 86.12 46 PRO B O 1
ATOM 7609 N N . ALA B 1 47 ? -17.188 -68.125 -8.508 1 87.38 47 ALA B N 1
ATOM 7610 C CA . ALA B 1 47 ? -16.578 -69.25 -7.805 1 87.38 47 ALA B CA 1
ATOM 7611 C C . ALA B 1 47 ? -15.289 -69.688 -8.492 1 87.38 47 ALA B C 1
ATOM 7613 O O . ALA B 1 47 ? -15.227 -69.75 -9.727 1 87.38 47 ALA B O 1
ATOM 7614 N N . ASN B 1 48 ? -14.211 -69.938 -7.715 1 89.94 48 ASN B N 1
ATOM 7615 C CA . ASN B 1 48 ? -12.922 -70.438 -8.164 1 89.94 48 ASN B CA 1
ATOM 7616 C C . ASN B 1 48 ? -12.164 -69.438 -8.984 1 89.94 48 ASN B C 1
ATOM 7618 O O . ASN B 1 48 ? -11.453 -69.75 -9.93 1 89.94 48 ASN B O 1
ATOM 7622 N N . SER B 1 49 ? -12.539 -68.25 -8.789 1 88.81 49 SER B N 1
ATOM 7623 C CA . SER B 1 49 ? -11.844 -67.188 -9.445 1 88.81 49 SER B CA 1
ATOM 7624 C C . SER B 1 49 ? -11.391 -66.125 -8.43 1 88.81 49 SER B C 1
ATOM 7626 O O . SER B 1 49 ? -11.859 -66.125 -7.293 1 88.81 49 SER B O 1
ATOM 7628 N N . GLY B 1 50 ? -10.344 -65.375 -8.844 1 86.56 50 GLY B N 1
ATOM 7629 C CA . GLY B 1 50 ? -9.82 -64.312 -8.016 1 86.56 50 GLY B CA 1
ATOM 7630 C C . GLY B 1 50 ? -9.117 -63.25 -8.812 1 86.56 50 GLY B C 1
ATOM 7631 O O . GLY B 1 50 ? -9.242 -63.188 -10.039 1 86.56 50 GLY B O 1
ATOM 7632 N N . THR B 1 51 ? -8.617 -62.25 -8.008 1 84.94 51 THR B N 1
ATOM 7633 C CA . THR B 1 51 ? -7.898 -61.156 -8.633 1 84.94 51 THR B CA 1
ATOM 7634 C C . THR B 1 51 ? -6.395 -61.312 -8.438 1 84.94 51 THR B C 1
ATOM 7636 O O . THR B 1 51 ? -5.949 -62.062 -7.566 1 84.94 51 THR B O 1
ATOM 7639 N N . THR B 1 52 ? -5.617 -60.781 -9.43 1 76.19 52 THR B N 1
ATOM 7640 C CA . THR B 1 52 ? -4.164 -60.75 -9.305 1 76.19 52 THR B CA 1
ATOM 7641 C C . THR B 1 52 ? -3.682 -59.344 -8.93 1 76.19 52 THR B C 1
ATOM 7643 O O . THR B 1 52 ? -4.418 -58.375 -9.078 1 76.19 52 THR B O 1
ATOM 7646 N N . ALA B 1 53 ? -2.545 -59.312 -8.406 1 70.38 53 ALA B N 1
ATOM 7647 C CA . ALA B 1 53 ? -1.967 -58.031 -7.988 1 70.38 53 ALA B CA 1
ATOM 7648 C C . ALA B 1 53 ? -1.784 -57.094 -9.18 1 70.38 53 ALA B C 1
ATOM 7650 O O . ALA B 1 53 ? -1.91 -55.875 -9.039 1 70.38 53 ALA B O 1
ATOM 7651 N N . ALA B 1 54 ? -1.609 -57.656 -10.391 1 66.62 54 ALA B N 1
ATOM 7652 C CA . ALA B 1 54 ? -1.356 -56.875 -11.586 1 66.62 54 ALA B CA 1
ATOM 7653 C C . ALA B 1 54 ? -2.652 -56.281 -12.133 1 66.62 54 ALA B C 1
ATOM 7655 O O . ALA B 1 54 ? -2.652 -55.188 -12.719 1 66.62 54 ALA B O 1
ATOM 7656 N N . LYS B 1 55 ? -3.736 -56.969 -11.906 1 77.38 55 LYS B N 1
ATOM 7657 C CA . LYS B 1 55 ? -5.031 -56.5 -12.414 1 77.38 55 LYS B CA 1
ATOM 7658 C C . LYS B 1 55 ? -6.113 -56.656 -11.344 1 77.38 55 LYS B C 1
ATOM 7660 O O . LYS B 1 55 ? -6.957 -57.531 -11.414 1 77.38 55 LYS B O 1
ATOM 7665 N N . PRO B 1 56 ? -6.074 -55.75 -10.5 1 78.19 56 PRO B N 1
ATOM 7666 C CA . PRO B 1 56 ? -7.02 -55.844 -9.383 1 78.19 56 PRO B CA 1
ATOM 7667 C C . PRO B 1 56 ? -8.461 -55.562 -9.805 1 78.19 56 PRO B C 1
ATOM 7669 O O . PRO B 1 56 ? -9.391 -55.812 -9.031 1 78.19 56 PRO B O 1
ATOM 7672 N N . ASN B 1 57 ? -8.664 -55.281 -11.039 1 79.56 57 ASN B N 1
ATOM 7673 C CA . ASN B 1 57 ? -10 -54.875 -11.453 1 79.56 57 ASN B CA 1
ATOM 7674 C C . ASN B 1 57 ? -10.703 -55.969 -12.242 1 79.56 57 ASN B C 1
ATOM 7676 O O . ASN B 1 57 ? -11.844 -55.812 -12.672 1 79.56 57 ASN B O 1
ATOM 7680 N N . GLU B 1 58 ? -9.969 -57.031 -12.398 1 79.62 58 GLU B N 1
ATOM 7681 C CA . GLU B 1 58 ? -10.539 -58.125 -13.188 1 79.62 58 GLU B CA 1
ATOM 7682 C C . GLU B 1 58 ? -10.414 -59.469 -12.453 1 79.62 58 GLU B C 1
ATOM 7684 O O . GLU B 1 58 ? -9.438 -59.688 -11.734 1 79.62 58 GLU B O 1
ATOM 7689 N N . CYS B 1 59 ? -11.492 -60.25 -12.656 1 85.19 59 CYS B N 1
ATOM 7690 C CA . CYS B 1 59 ? -11.469 -61.594 -12.086 1 85.19 59 CYS B CA 1
ATOM 7691 C C . CYS B 1 59 ? -10.852 -62.594 -13.062 1 85.19 59 CYS B C 1
ATOM 7693 O O . CYS B 1 59 ? -11.078 -62.531 -14.266 1 85.19 59 CYS B O 1
ATOM 7695 N N . LYS B 1 60 ? -9.984 -63.406 -12.594 1 85.44 60 LYS B N 1
ATOM 7696 C CA . LYS B 1 60 ? -9.375 -64.5 -13.359 1 85.44 60 LYS B CA 1
ATOM 7697 C C . LYS B 1 60 ? -9.531 -65.812 -12.648 1 85.44 60 LYS B C 1
ATOM 7699 O O . LYS B 1 60 ? -9.516 -65.875 -11.414 1 85.44 60 LYS B O 1
ATOM 7704 N N . CYS B 1 61 ? -9.734 -66.812 -13.445 1 88 61 CYS B N 1
ATOM 7705 C CA . CYS B 1 61 ? -9.867 -68.188 -12.867 1 88 61 CYS B CA 1
ATOM 7706 C C . CYS B 1 61 ? -8.586 -68.562 -12.148 1 88 61 CYS B C 1
ATOM 7708 O O . CYS B 1 61 ? -7.488 -68.188 -12.57 1 88 61 CYS B O 1
ATOM 7710 N N . ASN B 1 62 ? -8.828 -69.375 -11.07 1 88.25 62 ASN B N 1
ATOM 7711 C CA . ASN B 1 62 ? -7.699 -69.812 -10.281 1 88.25 62 ASN B CA 1
ATOM 7712 C C . ASN B 1 62 ? -6.863 -70.875 -11.055 1 88.25 62 ASN B C 1
ATOM 7714 O O . ASN B 1 62 ? -7.289 -71.312 -12.102 1 88.25 62 ASN B O 1
ATOM 7718 N N . LYS B 1 63 ? -5.742 -71.062 -10.508 1 87.56 63 LYS B N 1
ATOM 7719 C CA . LYS B 1 63 ? -4.852 -72.062 -11.117 1 87.56 63 LYS B CA 1
ATOM 7720 C C . LYS B 1 63 ? -5.52 -73.438 -11.211 1 87.56 63 LYS B C 1
ATOM 7722 O O . LYS B 1 63 ? -6.219 -73.812 -10.281 1 87.56 63 LYS B O 1
ATOM 7727 N N . GLY B 1 64 ? -5.418 -74 -12.273 1 86.81 64 GLY B N 1
ATOM 7728 C CA . GLY B 1 64 ? -5.969 -75.375 -12.469 1 86.81 64 GLY B CA 1
ATOM 7729 C C . GLY B 1 64 ? -7.391 -75.375 -12.992 1 86.81 64 GLY B C 1
ATOM 7730 O O . GLY B 1 64 ? -7.988 -76.438 -13.203 1 86.81 64 GLY B O 1
ATOM 7731 N N . PHE B 1 65 ? -7.883 -74.188 -13.125 1 89.31 65 PHE B N 1
ATOM 7732 C CA . PHE B 1 65 ? -9.25 -74.062 -13.617 1 89.31 65 PHE B CA 1
ATOM 7733 C C . PHE B 1 65 ? -9.273 -73.5 -15.031 1 89.31 65 PHE B C 1
ATOM 7735 O O . PHE B 1 65 ? -8.531 -72.562 -15.344 1 89.31 65 PHE B O 1
ATOM 7742 N N . LYS B 1 66 ? -10.016 -74.125 -15.828 1 88.5 66 LYS B N 1
ATOM 7743 C CA . LYS B 1 66 ? -10.211 -73.625 -17.203 1 88.5 66 LYS B CA 1
ATOM 7744 C C . LYS B 1 66 ? -11.234 -72.5 -17.234 1 88.5 66 LYS B C 1
ATOM 7746 O O . LYS B 1 66 ? -12.25 -72.562 -16.547 1 88.5 66 LYS B O 1
ATOM 7751 N N . THR B 1 67 ? -10.891 -71.438 -18.078 1 84.88 67 THR B N 1
ATOM 7752 C CA . THR B 1 67 ? -11.75 -70.312 -18.203 1 84.88 67 THR B CA 1
ATOM 7753 C C . THR B 1 67 ? -12.766 -70.5 -19.328 1 84.88 67 THR B C 1
ATOM 7755 O O . THR B 1 67 ? -12.398 -70.875 -20.438 1 84.88 67 THR B O 1
ATOM 7758 N N . SER B 1 68 ? -13.992 -70.375 -19.031 1 77.31 68 SER B N 1
ATOM 7759 C CA . SER B 1 68 ? -15.07 -70.375 -20.031 1 77.31 68 SER B CA 1
ATOM 7760 C C . SER B 1 68 ? -16.094 -69.312 -19.719 1 77.31 68 SER B C 1
ATOM 7762 O O . SER B 1 68 ? -16.172 -68.812 -18.578 1 77.31 68 SER B O 1
ATOM 7764 N N . TYR B 1 69 ? -16.672 -68.75 -20.75 1 72.44 69 TYR B N 1
ATOM 7765 C CA . TYR B 1 69 ? -17.703 -67.688 -20.562 1 72.44 69 TYR B CA 1
ATOM 7766 C C . TYR B 1 69 ? -19.062 -68.25 -21 1 72.44 69 TYR B C 1
ATOM 7768 O O . TYR B 1 69 ? -19.172 -68.938 -22.016 1 72.44 69 TYR B O 1
ATOM 7776 N N . THR B 1 70 ? -19.953 -68.188 -20.125 1 67.81 70 THR B N 1
ATOM 7777 C CA . THR B 1 70 ? -21.328 -68.625 -20.422 1 67.81 70 THR B CA 1
ATOM 7778 C C . THR B 1 70 ? -22.266 -67.438 -20.453 1 67.81 70 THR B C 1
ATOM 7780 O O . THR B 1 70 ? -22.062 -66.438 -19.719 1 67.81 70 THR B O 1
ATOM 7783 N N . LEU B 1 71 ? -23 -67.25 -21.516 1 59.31 71 LEU B N 1
ATOM 7784 C CA . LEU B 1 71 ? -24.016 -66.188 -21.594 1 59.31 71 LEU B CA 1
ATOM 7785 C C . LEU B 1 71 ? -25.203 -66.5 -20.672 1 59.31 71 LEU B C 1
ATOM 7787 O O . LEU B 1 71 ? -25.891 -67.5 -20.875 1 59.31 71 LEU B O 1
ATOM 7791 N N . ALA B 1 72 ? -25.156 -66.125 -19.484 1 55.84 72 ALA B N 1
ATOM 7792 C CA . ALA B 1 72 ? -26.344 -66.25 -18.641 1 55.84 72 ALA B CA 1
ATOM 7793 C C . ALA B 1 72 ? -27.109 -64.938 -18.594 1 55.84 72 ALA B C 1
ATOM 7795 O O . ALA B 1 72 ? -26.562 -63.906 -18.203 1 55.84 72 ALA B O 1
ATOM 7796 N N . SER B 1 73 ? -28.375 -64.938 -18.953 1 54.12 73 SER B N 1
ATOM 7797 C CA . SER B 1 73 ? -29.312 -63.781 -18.938 1 54.12 73 SER B CA 1
ATOM 7798 C C . SER B 1 73 ? -28.703 -62.531 -19.578 1 54.12 73 SER B C 1
ATOM 7800 O O . SER B 1 73 ? -28.75 -61.469 -18.984 1 54.12 73 SER B O 1
ATOM 7802 N N . SER B 1 74 ? -28 -62.688 -20.672 1 54.81 74 SER B N 1
ATOM 7803 C CA . SER B 1 74 ? -27.484 -61.625 -21.516 1 54.81 74 SER B CA 1
ATOM 7804 C C . SER B 1 74 ? -26.219 -61 -20.922 1 54.81 74 SER B C 1
ATOM 7806 O O . SER B 1 74 ? -25.797 -59.938 -21.359 1 54.81 74 SER B O 1
ATOM 7808 N N . VAL B 1 75 ? -25.734 -61.562 -19.781 1 61 75 VAL B N 1
ATOM 7809 C CA . VAL B 1 75 ? -24.469 -61.125 -19.219 1 61 75 VAL B CA 1
ATOM 7810 C C . VAL B 1 75 ? -23.422 -62.219 -19.359 1 61 75 VAL B C 1
ATOM 7812 O O . VAL B 1 75 ? -23.719 -63.406 -19.172 1 61 75 VAL B O 1
ATOM 7815 N N . LEU B 1 76 ? -22.328 -61.906 -19.922 1 64.62 76 LEU B N 1
ATOM 7816 C CA . LEU B 1 76 ? -21.203 -62.812 -20.016 1 64.62 76 LEU B CA 1
ATOM 7817 C C . LEU B 1 76 ? -20.641 -63.125 -18.641 1 64.62 76 LEU B C 1
ATOM 7819 O O . LEU B 1 76 ? -20.188 -62.219 -17.938 1 64.62 76 LEU B O 1
ATOM 7823 N N . ALA B 1 77 ? -21 -64.25 -18.156 1 71.19 77 ALA B N 1
ATOM 7824 C CA . ALA B 1 77 ? -20.516 -64.625 -16.828 1 71.19 77 ALA B CA 1
ATOM 7825 C C . ALA B 1 77 ? -19.281 -65.562 -16.938 1 71.19 77 ALA B C 1
ATOM 7827 O O . ALA B 1 77 ? -19.234 -66.438 -17.766 1 71.19 77 ALA B O 1
ATOM 7828 N N . LEU B 1 78 ? -18.219 -65.188 -16.188 1 79.25 78 LEU B N 1
ATOM 7829 C CA . LEU B 1 78 ? -17 -66 -16.094 1 79.25 78 LEU B CA 1
ATOM 7830 C C . LEU B 1 78 ? -17.266 -67.312 -15.328 1 79.25 78 LEU B C 1
ATOM 7832 O O . LEU B 1 78 ? -17.844 -67.312 -14.242 1 79.25 78 LEU B O 1
ATOM 7836 N N . THR B 1 79 ? -17.078 -68.438 -15.984 1 83.56 79 THR B N 1
ATOM 7837 C CA . THR B 1 79 ? -17.203 -69.75 -15.352 1 83.56 79 THR B CA 1
ATOM 7838 C C . THR B 1 79 ? -15.859 -70.438 -15.305 1 83.56 79 THR B C 1
ATOM 7840 O O . THR B 1 79 ? -15.148 -70.5 -16.312 1 83.56 79 THR B O 1
ATOM 7843 N N . CYS B 1 80 ? -15.5 -70.875 -14.156 1 90 80 CYS B N 1
ATOM 7844 C CA . CYS B 1 80 ? -14.227 -71.562 -13.953 1 90 80 CYS B CA 1
ATOM 7845 C C . CYS B 1 80 ? -14.453 -73 -13.664 1 90 80 CYS B C 1
ATOM 7847 O O . CYS B 1 80 ? -15 -73.375 -12.625 1 90 80 CYS B O 1
ATOM 7849 N N . THR B 1 81 ? -14 -73.875 -14.641 1 90.62 81 THR B N 1
ATOM 7850 C CA . THR B 1 81 ? -14.164 -75.312 -14.5 1 90.62 81 THR B CA 1
ATOM 7851 C C . THR B 1 81 ? -12.828 -76 -14.172 1 90.62 81 THR B C 1
ATOM 7853 O O . THR B 1 81 ? -11.805 -75.688 -14.781 1 90.62 81 THR B O 1
ATOM 7856 N N . GLU B 1 82 ? -12.828 -76.812 -13.195 1 91.38 82 GLU B N 1
ATOM 7857 C CA . GLU B 1 82 ? -11.602 -77.5 -12.766 1 91.38 82 GLU B CA 1
ATOM 7858 C C . GLU B 1 82 ? -11.102 -78.438 -13.82 1 91.38 82 GLU B C 1
ATOM 7860 O O . GLU B 1 82 ? -11.891 -79.25 -14.383 1 91.38 82 GLU B O 1
ATOM 7865 N N . CYS B 1 83 ? -9.852 -78.312 -14.094 1 91.88 83 CYS B N 1
ATOM 7866 C CA . CYS B 1 83 ? -9.258 -79.312 -15.016 1 91.88 83 CYS B CA 1
ATOM 7867 C C . CYS B 1 83 ? -9.219 -80.688 -14.406 1 91.88 83 CYS B C 1
ATOM 7869 O O . CYS B 1 83 ? -9.008 -80.875 -13.203 1 91.88 83 CYS B O 1
ATOM 7871 N N . PRO B 1 84 ? -9.438 -81.75 -15.258 1 88.5 84 PRO B N 1
ATOM 7872 C CA . PRO B 1 84 ? -9.367 -83.125 -14.75 1 88.5 84 PRO B CA 1
ATOM 7873 C C . PRO B 1 84 ? -8.039 -83.438 -14.07 1 88.5 84 PRO B C 1
ATOM 7875 O O . PRO B 1 84 ? -7.031 -82.75 -14.344 1 88.5 84 PRO B O 1
ATOM 7878 N N . THR B 1 85 ? -8.055 -84.438 -13.148 1 86.38 85 THR B N 1
ATOM 7879 C CA . THR B 1 85 ? -6.883 -84.812 -12.367 1 86.38 85 THR B CA 1
ATOM 7880 C C . THR B 1 85 ? -5.719 -85.188 -13.289 1 86.38 85 THR B C 1
ATOM 7882 O O . THR B 1 85 ? -5.879 -85.938 -14.219 1 86.38 85 THR B O 1
ATOM 7885 N N . GLY B 1 86 ? -4.609 -84.625 -13.133 1 83.44 86 GLY B N 1
ATOM 7886 C CA . GLY B 1 86 ? -3.4 -84.938 -13.891 1 83.44 86 GLY B CA 1
ATOM 7887 C C . GLY B 1 86 ? -3.227 -84 -15.094 1 83.44 86 GLY B C 1
ATOM 7888 O O . GLY B 1 86 ? -2.248 -84.125 -15.836 1 83.44 86 GLY B O 1
ATOM 7889 N N . GLN B 1 87 ? -4.172 -83.125 -15.281 1 90.44 87 GLN B N 1
ATOM 7890 C CA . GLN B 1 87 ? -4.09 -82.25 -16.422 1 90.44 87 GLN B CA 1
ATOM 7891 C C . GLN B 1 87 ? -3.742 -80.812 -15.992 1 90.44 87 GLN B C 1
ATOM 7893 O O . GLN B 1 87 ? -3.973 -80.438 -14.836 1 90.44 87 GLN B O 1
ATOM 7898 N N . ALA B 1 88 ? -3.016 -80.188 -16.844 1 91.25 88 ALA B N 1
ATOM 7899 C CA . ALA B 1 88 ? -2.643 -78.75 -16.625 1 91.25 88 ALA B CA 1
ATOM 7900 C C . ALA B 1 88 ? -3.473 -77.812 -17.5 1 91.25 88 ALA B C 1
ATOM 7902 O O . ALA B 1 88 ? -4.062 -78.25 -18.484 1 91.25 88 ALA B O 1
ATOM 7903 N N . MET B 1 89 ? -3.553 -76.625 -17.016 1 90.31 89 MET B N 1
ATOM 7904 C CA . MET B 1 89 ? -4.234 -75.562 -17.797 1 90.31 89 MET B CA 1
ATOM 7905 C C . MET B 1 89 ? -3.318 -75.062 -18.891 1 90.31 89 MET B C 1
ATOM 7907 O O . MET B 1 89 ? -2.102 -75 -18.719 1 90.31 89 MET B O 1
ATOM 7911 N N . SER B 1 90 ? -3.914 -74.688 -20 1 87.5 90 SER B N 1
ATOM 7912 C CA . SER B 1 90 ? -3.145 -74.062 -21.062 1 87.5 90 SER B CA 1
ATOM 7913 C C . SER B 1 90 ? -2.588 -72.688 -20.641 1 87.5 90 SER B C 1
ATOM 7915 O O . SER B 1 90 ? -3.018 -72.125 -19.641 1 87.5 90 SER B O 1
ATOM 7917 N N . LEU B 1 91 ? -1.616 -72.25 -21.375 1 82.94 91 LEU B N 1
ATOM 7918 C CA . LEU B 1 91 ? -0.996 -70.938 -21.047 1 82.94 91 LEU B CA 1
ATOM 7919 C C . LEU B 1 91 ? -2.016 -69.812 -21.094 1 82.94 91 LEU B C 1
ATOM 7921 O O . LEU B 1 91 ? -1.949 -68.875 -20.312 1 82.94 91 LEU B O 1
ATOM 7925 N N . ASP B 1 92 ? -3.031 -69.938 -21.969 1 78 92 ASP B N 1
ATOM 7926 C CA . ASP B 1 92 ? -4.055 -68.875 -22.062 1 78 92 ASP B CA 1
ATOM 7927 C C . ASP B 1 92 ? -5.242 -69.188 -21.156 1 78 92 ASP B C 1
ATOM 7929 O O . ASP B 1 92 ? -6.188 -68.438 -21.062 1 78 92 ASP B O 1
ATOM 7933 N N . GLY B 1 93 ? -5.227 -70.375 -20.531 1 82.31 93 GLY B N 1
ATOM 7934 C CA . GLY B 1 93 ? -6.203 -70.75 -19.516 1 82.31 93 GLY B CA 1
ATOM 7935 C C . GLY B 1 93 ? -7.508 -71.25 -20.109 1 82.31 93 GLY B C 1
ATOM 7936 O O . GLY B 1 93 ? -8.492 -71.438 -19.391 1 82.31 93 GLY B O 1
ATOM 7937 N N . THR B 1 94 ? -7.621 -71.625 -21.359 1 82.69 94 THR B N 1
ATOM 7938 C CA . THR B 1 94 ? -8.906 -71.938 -21.969 1 82.69 94 THR B CA 1
ATOM 7939 C C . THR B 1 94 ? -9.062 -73.438 -22.188 1 82.69 94 THR B C 1
ATOM 7941 O O . THR B 1 94 ? -10.141 -73.875 -22.562 1 82.69 94 THR B O 1
ATOM 7944 N N . ALA B 1 95 ? -7.945 -74.125 -21.953 1 86.88 95 ALA B N 1
ATOM 7945 C CA . ALA B 1 95 ? -8.008 -75.562 -22.188 1 86.88 95 ALA B CA 1
ATOM 7946 C C . ALA B 1 95 ? -7.215 -76.312 -21.109 1 86.88 95 ALA B C 1
ATOM 7948 O O . ALA B 1 95 ? -6.402 -75.75 -20.406 1 86.88 95 ALA B O 1
ATOM 7949 N N . CYS B 1 96 ? -7.609 -77.562 -21.031 1 91.69 96 CYS B N 1
ATOM 7950 C CA . CYS B 1 96 ? -6.891 -78.5 -20.141 1 91.69 96 CYS B CA 1
ATOM 7951 C C . CYS B 1 96 ? -6.23 -79.625 -20.922 1 91.69 96 CYS B C 1
ATOM 7953 O O . CYS B 1 96 ? -6.832 -80.188 -21.859 1 91.69 96 CYS B O 1
ATOM 7955 N N . TYR B 1 97 ? -4.953 -79.875 -20.656 1 92 97 TYR B N 1
ATOM 7956 C CA . TYR B 1 97 ? -4.234 -80.938 -21.312 1 92 97 TYR B CA 1
ATOM 7957 C C . TYR B 1 97 ? -3.244 -81.625 -20.359 1 92 97 TYR B C 1
ATOM 7959 O O . TYR B 1 97 ? -2.996 -81.062 -19.266 1 92 97 TYR B O 1
ATOM 7967 N N . SER B 1 98 ? -2.74 -82.812 -20.828 1 92.38 98 SER B N 1
ATOM 7968 C CA . SER B 1 98 ? -1.754 -83.5 -20.016 1 92.38 98 SER B CA 1
ATOM 7969 C C . SER B 1 98 ? -0.333 -83.125 -20.422 1 92.38 98 SER B C 1
ATOM 7971 O O . SER B 1 98 ? -0.074 -82.75 -21.578 1 92.38 98 SER B O 1
ATOM 7973 N N . CYS B 1 99 ? 0.492 -83.062 -19.453 1 92.12 99 CYS B N 1
ATOM 7974 C CA . CYS B 1 99 ? 1.899 -82.812 -19.734 1 92.12 99 CYS B CA 1
ATOM 7975 C C . CYS B 1 99 ? 2.6 -84.062 -20.25 1 92.12 99 CYS B C 1
ATOM 7977 O O . CYS B 1 99 ? 2.66 -85.062 -19.562 1 92.12 99 CYS B O 1
ATOM 7979 N N . GLY B 1 100 ? 3.033 -84 -21.484 1 89.81 100 GLY B N 1
ATOM 7980 C CA . GLY B 1 100 ? 3.646 -85.125 -22.141 1 89.81 100 GLY B CA 1
ATOM 7981 C C . GLY B 1 100 ? 5.141 -85.25 -21.906 1 89.81 100 GLY B C 1
ATOM 7982 O O . GLY B 1 100 ? 5.629 -84.875 -20.828 1 89.81 100 GLY B O 1
ATOM 7983 N N . SER B 1 101 ? 5.824 -85.625 -22.953 1 87.5 101 SER B N 1
ATOM 7984 C CA . SER B 1 101 ? 7.258 -85.875 -22.859 1 87.5 101 SER B CA 1
ATOM 7985 C C . SER B 1 101 ? 8.039 -84.562 -22.672 1 87.5 101 SER B C 1
ATOM 7987 O O . SER B 1 101 ? 7.887 -83.625 -23.453 1 87.5 101 SER B O 1
ATOM 7989 N N . GLY B 1 102 ? 8.836 -84.5 -21.641 1 87.75 102 GLY B N 1
ATOM 7990 C CA . GLY B 1 102 ? 9.711 -83.312 -21.391 1 87.75 102 GLY B CA 1
ATOM 7991 C C . GLY B 1 102 ? 9.023 -82.188 -20.656 1 87.75 102 GLY B C 1
ATOM 7992 O O . GLY B 1 102 ? 9.609 -81.125 -20.453 1 87.75 102 GLY B O 1
ATOM 7993 N N . ALA B 1 103 ? 7.723 -82.375 -20.375 1 89.62 103 ALA B N 1
ATOM 7994 C CA . ALA B 1 103 ? 6.961 -81.375 -19.672 1 89.62 103 ALA B CA 1
ATOM 7995 C C . ALA B 1 103 ? 6.453 -81.875 -18.328 1 89.62 103 ALA B C 1
ATOM 7997 O O . ALA B 1 103 ? 6.145 -83.062 -18.188 1 89.62 103 ALA B O 1
ATOM 7998 N N . SER B 1 104 ? 6.574 -81.062 -17.344 1 89.25 104 SER B N 1
ATOM 7999 C CA . SER B 1 104 ? 6.059 -81.438 -16.031 1 89.25 104 SER B CA 1
ATOM 8000 C C . SER B 1 104 ? 5.086 -80.375 -15.531 1 89.25 104 SER B C 1
ATOM 8002 O O . SER B 1 104 ? 5.148 -79.188 -15.953 1 89.25 104 SER B O 1
ATOM 8004 N N . LEU B 1 105 ? 4.156 -80.812 -14.789 1 89.12 105 LEU B N 1
ATOM 8005 C CA . LEU B 1 105 ? 3.166 -79.938 -14.219 1 89.12 105 LEU B CA 1
ATOM 8006 C C . LEU B 1 105 ? 3.773 -79.062 -13.086 1 89.12 105 LEU B C 1
ATOM 8008 O O . LEU B 1 105 ? 4.336 -79.625 -12.141 1 89.12 105 LEU B O 1
ATOM 8012 N N . ASP B 1 106 ? 3.807 -77.875 -13.32 1 85.69 106 ASP B N 1
ATOM 8013 C CA . ASP B 1 106 ? 4.203 -76.938 -12.266 1 85.69 106 ASP B CA 1
ATOM 8014 C C . ASP B 1 106 ? 3.027 -76.625 -11.344 1 85.69 106 ASP B C 1
ATOM 8016 O O . ASP B 1 106 ? 2.082 -75.938 -11.742 1 85.69 106 ASP B O 1
ATOM 8020 N N . ALA B 1 107 ? 3.08 -77.062 -10.18 1 80.81 107 ALA B N 1
ATOM 8021 C CA . ALA B 1 107 ? 1.987 -76.938 -9.219 1 80.81 107 ALA B CA 1
ATOM 8022 C C . ALA B 1 107 ? 1.751 -75.438 -8.867 1 80.81 107 ALA B C 1
ATOM 8024 O O . ALA B 1 107 ? 0.64 -75.062 -8.5 1 80.81 107 ALA B O 1
ATOM 8025 N N . SER B 1 108 ? 2.787 -74.688 -9 1 82 108 SER B N 1
ATOM 8026 C CA . SER B 1 108 ? 2.66 -73.312 -8.602 1 82 108 SER B CA 1
ATOM 8027 C C . SER B 1 108 ? 1.899 -72.5 -9.648 1 82 108 SER B C 1
ATOM 8029 O O . SER B 1 108 ? 1.107 -71.625 -9.305 1 82 108 SER B O 1
ATOM 8031 N N . SER B 1 109 ? 2.014 -72.75 -10.875 1 81.62 109 SER B N 1
ATOM 8032 C CA . SER B 1 109 ? 1.365 -72 -11.93 1 81.62 109 SER B CA 1
ATOM 8033 C C . SER B 1 109 ? 0.174 -72.75 -12.516 1 81.62 109 SER B C 1
ATOM 8035 O O . SER B 1 109 ? -0.729 -72.125 -13.094 1 81.62 109 SER B O 1
ATOM 8037 N N . GLY B 1 110 ? 0.134 -74 -12.305 1 84.5 110 GLY B N 1
ATOM 8038 C CA . GLY B 1 110 ? -0.914 -74.812 -12.875 1 84.5 110 GLY B CA 1
ATOM 8039 C C . GLY B 1 110 ? -0.71 -75.125 -14.344 1 84.5 110 GLY B C 1
ATOM 8040 O O . GLY B 1 110 ? -1.61 -75.625 -15.008 1 84.5 110 GLY B O 1
ATOM 8041 N N . HIS B 1 111 ? 0.481 -74.688 -14.836 1 88.38 111 HIS B N 1
ATOM 8042 C CA . HIS B 1 111 ? 0.812 -74.875 -16.25 1 88.38 111 HIS B CA 1
ATOM 8043 C C . HIS B 1 111 ? 1.875 -76 -16.406 1 88.38 111 HIS B C 1
ATOM 8045 O O . HIS B 1 111 ? 2.551 -76.375 -15.445 1 88.38 111 HIS B O 1
ATOM 8051 N N . CYS B 1 112 ? 1.937 -76.5 -17.656 1 89.81 112 CYS B N 1
ATOM 8052 C CA . CYS B 1 112 ? 3.072 -77.375 -18 1 89.81 112 CYS B CA 1
ATOM 8053 C C . CYS B 1 112 ? 4.32 -76.562 -18.25 1 89.81 112 CYS B C 1
ATOM 8055 O O . CYS B 1 112 ? 4.242 -75.438 -18.844 1 89.81 112 CYS B O 1
ATOM 8057 N N . THR B 1 113 ? 5.406 -76.875 -17.641 1 89.12 113 THR B N 1
ATOM 8058 C CA . THR B 1 113 ? 6.684 -76.188 -17.875 1 89.12 113 THR B CA 1
ATOM 8059 C C . THR B 1 113 ? 7.711 -77.188 -18.406 1 89.12 113 THR B C 1
ATOM 8061 O O . THR B 1 113 ? 7.652 -78.375 -18.094 1 89.12 113 THR B O 1
ATOM 8064 N N . CYS B 1 114 ? 8.539 -76.625 -19.234 1 87.25 114 CYS B N 1
ATOM 8065 C CA . CYS B 1 114 ? 9.57 -77.5 -19.781 1 87.25 114 CYS B CA 1
ATOM 8066 C C . CYS B 1 114 ? 10.664 -77.75 -18.766 1 87.25 114 CYS B C 1
ATOM 8068 O O . CYS B 1 114 ? 11.031 -76.875 -17.984 1 87.25 114 CYS B O 1
ATOM 8070 N N . ASP B 1 115 ? 11.141 -79 -18.734 1 82.06 115 ASP B N 1
ATOM 8071 C CA . ASP B 1 115 ? 12.141 -79.438 -17.766 1 82.06 115 ASP B CA 1
ATOM 8072 C C . ASP B 1 115 ? 13.477 -78.75 -18 1 82.06 115 ASP B C 1
ATOM 8074 O O . ASP B 1 115 ? 14.227 -78.438 -17.062 1 82.06 115 ASP B O 1
ATOM 8078 N N . ASN B 1 116 ? 13.766 -78.438 -19.312 1 78.19 116 ASN B N 1
ATOM 8079 C CA . ASN B 1 116 ? 15.047 -77.812 -19.641 1 78.19 116 ASN B CA 1
ATOM 8080 C C . ASN B 1 116 ? 14.859 -76.375 -20.172 1 78.19 116 ASN B C 1
ATOM 8082 O O . ASN B 1 116 ? 13.852 -76.125 -20.812 1 78.19 116 ASN B O 1
ATOM 8086 N N . SER B 1 117 ? 15.828 -75.562 -19.75 1 76.06 117 SER B N 1
ATOM 8087 C CA . SER B 1 117 ? 15.82 -74.188 -20.266 1 76.06 117 SER B CA 1
ATOM 8088 C C . SER B 1 117 ? 16.031 -74.188 -21.766 1 76.06 117 SER B C 1
ATOM 8090 O O . SER B 1 117 ? 16.734 -75 -22.312 1 76.06 117 SER B O 1
ATOM 8092 N N . GLY B 1 118 ? 15.453 -73.375 -22.5 1 75.06 118 GLY B N 1
ATOM 8093 C CA . GLY B 1 118 ? 15.633 -73.25 -23.938 1 75.06 118 GLY B CA 1
ATOM 8094 C C . GLY B 1 118 ? 14.625 -74.062 -24.734 1 75.06 118 GLY B C 1
ATOM 8095 O O . GLY B 1 118 ? 14.719 -74.125 -25.953 1 75.06 118 GLY B O 1
ATOM 8096 N N . GLU B 1 119 ? 13.859 -74.812 -24.031 1 84.56 119 GLU B N 1
ATOM 8097 C CA . GLU B 1 119 ? 12.82 -75.625 -24.703 1 84.56 119 GLU B CA 1
ATOM 8098 C C . GLU B 1 119 ? 11.5 -74.812 -24.734 1 84.56 119 GLU B C 1
ATOM 8100 O O . GLU B 1 119 ? 11.281 -73.938 -23.922 1 84.56 119 GLU B O 1
ATOM 8105 N N . VAL B 1 120 ? 10.75 -75 -25.75 1 89.06 120 VAL B N 1
ATOM 8106 C CA . VAL B 1 120 ? 9.453 -74.375 -25.859 1 89.06 120 VAL B CA 1
ATOM 8107 C C . VAL B 1 120 ? 8.336 -75.438 -25.766 1 89.06 120 VAL B C 1
ATOM 8109 O O . VAL B 1 120 ? 8.492 -76.562 -26.234 1 89.06 120 VAL B O 1
ATOM 8112 N N . LEU B 1 121 ? 7.312 -75.062 -25.094 1 89.44 121 LEU B N 1
ATOM 8113 C CA . LEU B 1 121 ? 6.129 -75.875 -24.906 1 89.44 121 LEU B CA 1
ATOM 8114 C C . LEU B 1 121 ? 5.262 -75.875 -26.156 1 89.44 121 LEU B C 1
ATOM 8116 O O . LEU B 1 121 ? 4.801 -74.812 -26.594 1 89.44 121 LEU B O 1
ATOM 8120 N N . GLN B 1 122 ? 5.105 -77 -26.812 1 86.75 122 GLN B N 1
ATOM 8121 C CA . GLN B 1 122 ? 4.258 -77.125 -27.984 1 86.75 122 GLN B CA 1
ATOM 8122 C C . GLN B 1 122 ? 2.818 -77.438 -27.609 1 86.75 122 GLN B C 1
ATOM 8124 O O . GLN B 1 122 ? 2.398 -78.625 -27.688 1 86.75 122 GLN B O 1
ATOM 8129 N N . GLU B 1 123 ? 2.072 -76.375 -27.281 1 88.12 123 GLU B N 1
ATOM 8130 C CA . GLU B 1 123 ? 0.712 -76.562 -26.797 1 88.12 123 GLU B CA 1
ATOM 8131 C C . GLU B 1 123 ? -0.258 -76.875 -27.938 1 88.12 123 GLU B C 1
ATOM 8133 O O . GLU B 1 123 ? -1.252 -77.562 -27.766 1 88.12 123 GLU B O 1
ATOM 8138 N N . GLN B 1 124 ? 0.009 -76.25 -29.062 1 85.75 124 GLN B N 1
ATOM 8139 C CA . GLN B 1 124 ? -0.957 -76.25 -30.156 1 85.75 124 GLN B CA 1
ATOM 8140 C C . GLN B 1 124 ? -0.312 -76.75 -31.438 1 85.75 124 GLN B C 1
ATOM 8142 O O . GLN B 1 124 ? 0.899 -76.625 -31.625 1 85.75 124 GLN B O 1
ATOM 8147 N N . ASN B 1 125 ? -1.15 -77.375 -32.219 1 81.12 125 ASN B N 1
ATOM 8148 C CA . ASN B 1 125 ? -0.675 -77.688 -33.562 1 81.12 125 ASN B CA 1
ATOM 8149 C C . ASN B 1 125 ? -0.753 -76.562 -34.5 1 81.12 125 ASN B C 1
ATOM 8151 O O . ASN B 1 125 ? -1.082 -75.438 -34.094 1 81.12 125 ASN B O 1
ATOM 8155 N N . ALA B 1 126 ? -0.423 -76.688 -35.719 1 76.88 126 ALA B N 1
ATOM 8156 C CA . ALA B 1 126 ? -0.344 -75.625 -36.719 1 76.88 126 ALA B CA 1
ATOM 8157 C C . ALA B 1 126 ? -1.704 -75 -36.938 1 76.88 126 ALA B C 1
ATOM 8159 O O . ALA B 1 126 ? -1.781 -73.812 -37.281 1 76.88 126 ALA B O 1
ATOM 8160 N N . ALA B 1 127 ? -2.807 -75.688 -36.594 1 79.56 127 ALA B N 1
ATOM 8161 C CA . ALA B 1 127 ? -4.152 -75.188 -36.781 1 79.56 127 ALA B CA 1
ATOM 8162 C C . ALA B 1 127 ? -4.648 -74.5 -35.531 1 79.56 127 ALA B C 1
ATOM 8164 O O . ALA B 1 127 ? -5.77 -73.938 -35.469 1 79.56 127 ALA B O 1
ATOM 8165 N N . GLY B 1 128 ? -3.863 -74.438 -34.469 1 83 128 GLY B N 1
ATOM 8166 C CA . GLY B 1 128 ? -4.234 -73.812 -33.219 1 83 128 GLY B CA 1
ATOM 8167 C C . GLY B 1 128 ? -4.988 -74.688 -32.25 1 83 128 GLY B C 1
ATOM 8168 O O . GLY B 1 128 ? -5.527 -74.25 -31.266 1 83 128 GLY B O 1
ATOM 8169 N N . VAL B 1 129 ? -5.164 -75.938 -32.562 1 84.19 129 VAL B N 1
ATOM 8170 C CA . VAL B 1 129 ? -5.887 -76.875 -31.703 1 84.19 129 VAL B CA 1
ATOM 8171 C C . VAL B 1 129 ? -4.949 -77.375 -30.625 1 84.19 129 VAL B C 1
ATOM 8173 O O . VAL B 1 129 ? -3.816 -77.812 -30.922 1 84.19 129 VAL B O 1
ATOM 8176 N N . PHE B 1 130 ? -5.426 -77.438 -29.438 1 88.69 130 PHE B N 1
ATOM 8177 C CA . PHE B 1 130 ? -4.609 -77.875 -28.312 1 88.69 130 PHE B CA 1
ATOM 8178 C C . PHE B 1 130 ? -4.391 -79.375 -28.375 1 88.69 130 PHE B C 1
ATOM 8180 O O . PHE B 1 130 ? -5.32 -80.125 -28.688 1 88.69 130 PHE B O 1
ATOM 8187 N N . GLU B 1 131 ? -3.162 -79.75 -28.141 1 88.06 131 GLU B N 1
ATOM 8188 C CA . GLU B 1 131 ? -2.836 -81.188 -28.094 1 88.06 131 GLU B CA 1
ATOM 8189 C C . GLU B 1 131 ? -3.258 -81.812 -26.766 1 88.06 131 GLU B C 1
ATOM 8191 O O . GLU B 1 131 ? -3.27 -81.125 -25.734 1 88.06 131 GLU B O 1
ATOM 8196 N N . ALA B 1 132 ? -3.717 -83 -26.812 1 87.38 132 ALA B N 1
ATOM 8197 C CA . ALA B 1 132 ? -4.129 -83.688 -25.594 1 87.38 132 ALA B CA 1
ATOM 8198 C C . ALA B 1 132 ? -2.953 -83.875 -24.641 1 87.38 132 ALA B C 1
ATOM 8200 O O . ALA B 1 132 ? -3.129 -83.812 -23.422 1 87.38 132 ALA B O 1
ATOM 8201 N N . SER B 1 133 ? -1.828 -84.125 -25.203 1 89.88 133 SER B N 1
ATOM 8202 C CA . SER B 1 133 ? -0.578 -84.188 -24.453 1 89.88 133 SER B CA 1
ATOM 8203 C C . SER B 1 133 ? 0.493 -83.312 -25.062 1 89.88 133 SER B C 1
ATOM 8205 O O . SER B 1 133 ? 0.835 -83.438 -26.234 1 89.88 133 SER B O 1
ATOM 8207 N N . VAL B 1 134 ? 0.922 -82.375 -24.172 1 91.06 134 VAL B N 1
ATOM 8208 C CA . VAL B 1 134 ? 1.822 -81.312 -24.672 1 91.06 134 VAL B CA 1
ATOM 8209 C C . VAL B 1 134 ? 3.268 -81.688 -24.359 1 91.06 134 VAL B C 1
ATOM 8211 O O . VAL B 1 134 ? 3.582 -82.125 -23.234 1 91.06 134 VAL B O 1
ATOM 8214 N N . SER B 1 135 ? 4.145 -81.688 -25.438 1 89.19 135 SER B N 1
ATOM 8215 C CA . SER B 1 135 ? 5.555 -82 -25.281 1 89.19 135 SER B CA 1
ATOM 8216 C C . SER B 1 135 ? 6.441 -80.812 -25.453 1 89.19 135 SER B C 1
ATOM 8218 O O . SER B 1 135 ? 5.992 -79.75 -25.969 1 89.19 135 SER B O 1
ATOM 8220 N N . CYS B 1 136 ? 7.613 -80.812 -24.891 1 90.12 136 CYS B N 1
ATOM 8221 C CA . CYS B 1 136 ? 8.602 -79.75 -25.047 1 90.12 136 CYS B CA 1
ATOM 8222 C C . CYS B 1 136 ? 9.586 -80.125 -26.172 1 90.12 136 CYS B C 1
ATOM 8224 O O . CYS B 1 136 ? 9.977 -81.25 -26.328 1 90.12 136 CYS B O 1
ATOM 8226 N N . SER B 1 137 ? 9.852 -79.188 -26.953 1 87.81 137 SER B N 1
ATOM 8227 C CA . SER B 1 137 ? 10.828 -79.312 -28.031 1 87.81 137 SER B CA 1
ATOM 8228 C C . SER B 1 137 ? 11.969 -78.312 -27.891 1 87.81 137 SER B C 1
ATOM 8230 O O . SER B 1 137 ? 11.742 -77.188 -27.594 1 87.81 137 SER B O 1
ATOM 8232 N N . PRO B 1 138 ? 13.195 -78.75 -27.984 1 86.88 138 PRO B N 1
ATOM 8233 C CA . PRO B 1 138 ? 14.328 -77.812 -27.891 1 86.88 138 PRO B CA 1
ATOM 8234 C C . PRO B 1 138 ? 14.422 -76.938 -29.109 1 86.88 138 PRO B C 1
ATOM 8236 O O . PRO B 1 138 ? 14.141 -77.312 -30.234 1 86.88 138 PRO B O 1
ATOM 8239 N N . CYS B 1 139 ? 14.734 -75.688 -28.766 1 84 139 CYS B N 1
ATOM 8240 C CA . CYS B 1 139 ? 15.016 -74.75 -29.859 1 84 139 CYS B CA 1
ATOM 8241 C C . CYS B 1 139 ? 16.359 -75.062 -30.516 1 84 139 CYS B C 1
ATOM 8243 O O . CYS B 1 139 ? 17.219 -75.688 -29.891 1 84 139 CYS B O 1
ATOM 8245 N N . ASP B 1 140 ? 16.484 -74.625 -31.781 1 81.44 140 ASP B N 1
ATOM 8246 C CA . ASP B 1 140 ? 17.75 -74.75 -32.5 1 81.44 140 ASP B CA 1
ATOM 8247 C C . ASP B 1 140 ? 18.859 -74 -31.781 1 81.44 140 ASP B C 1
ATOM 8249 O O . ASP B 1 140 ? 18.578 -73.062 -30.984 1 81.44 140 ASP B O 1
ATOM 8253 N N . SER B 1 141 ? 20.062 -74.312 -31.938 1 72.81 141 SER B N 1
ATOM 8254 C CA . SER B 1 141 ? 21.203 -73.688 -31.266 1 72.81 141 SER B CA 1
ATOM 8255 C C . SER B 1 141 ? 21.281 -72.25 -31.578 1 72.81 141 SER B C 1
ATOM 8257 O O . SER B 1 141 ? 21.859 -71.438 -30.812 1 72.81 141 SER B O 1
ATOM 8259 N N . THR B 1 142 ? 20.625 -71.812 -32.688 1 71.81 142 THR B N 1
ATOM 8260 C CA . THR B 1 142 ? 20.688 -70.438 -33.094 1 71.81 142 THR B CA 1
ATOM 8261 C C . THR B 1 142 ? 19.469 -69.688 -32.562 1 71.81 142 THR B C 1
ATOM 8263 O O . THR B 1 142 ? 19.312 -68.5 -32.844 1 71.81 142 THR B O 1
ATOM 8266 N N . LYS B 1 143 ? 18.672 -70.375 -31.859 1 76.69 143 LYS B N 1
ATOM 8267 C CA . LYS B 1 143 ? 17.438 -69.75 -31.344 1 76.69 143 LYS B CA 1
ATOM 8268 C C . LYS B 1 143 ? 17.312 -69.938 -29.844 1 76.69 143 LYS B C 1
ATOM 8270 O O . LYS B 1 143 ? 18 -70.812 -29.266 1 76.69 143 LYS B O 1
ATOM 8275 N N . THR B 1 144 ? 16.594 -69.125 -29.188 1 76.25 144 THR B N 1
ATOM 8276 C CA . THR B 1 144 ? 16.281 -69.25 -27.766 1 76.25 144 THR B CA 1
ATOM 8277 C C . THR B 1 144 ? 14.781 -69.125 -27.531 1 76.25 144 THR B C 1
ATOM 8279 O O . THR B 1 144 ? 14.047 -68.625 -28.391 1 76.25 144 THR B O 1
ATOM 8282 N N . ALA B 1 145 ? 14.344 -69.688 -26.375 1 76.31 145 ALA B N 1
ATOM 8283 C CA . ALA B 1 145 ? 12.93 -69.625 -26.016 1 76.31 145 ALA B CA 1
ATOM 8284 C C . ALA B 1 145 ? 12.578 -68.188 -25.562 1 76.31 145 ALA B C 1
ATOM 8286 O O . ALA B 1 145 ? 13.383 -67.5 -24.906 1 76.31 145 ALA B O 1
ATOM 8287 N N . ASN B 1 146 ? 11.477 -67.75 -26 1 74 146 ASN B N 1
ATOM 8288 C CA . ASN B 1 146 ? 11.031 -66.438 -25.531 1 74 146 ASN B CA 1
ATOM 8289 C C . ASN B 1 146 ? 10.656 -66.5 -24.047 1 74 146 ASN B C 1
ATOM 8291 O O . ASN B 1 146 ? 10.703 -67.562 -23.422 1 74 146 ASN B O 1
ATOM 8295 N N . ALA B 1 147 ? 10.359 -65.375 -23.469 1 70.19 147 ALA B N 1
ATOM 8296 C CA . ALA B 1 147 ? 10.094 -65.25 -22.031 1 70.19 147 ALA B CA 1
ATOM 8297 C C . ALA B 1 147 ? 8.922 -66.188 -21.625 1 70.19 147 ALA B C 1
ATOM 8299 O O . ALA B 1 147 ? 8.938 -66.75 -20.547 1 70.19 147 ALA B O 1
ATOM 8300 N N . GLN B 1 148 ? 7.957 -66.375 -22.516 1 73.56 148 GLN B N 1
ATOM 8301 C CA . GLN B 1 148 ? 6.777 -67.188 -22.219 1 73.56 148 GLN B CA 1
ATOM 8302 C C . GLN B 1 148 ? 7.023 -68.688 -22.547 1 73.56 148 GLN B C 1
ATOM 8304 O O . GLN B 1 148 ? 6.199 -69.5 -22.219 1 73.56 148 GLN B O 1
ATOM 8309 N N . SER B 1 149 ? 8.195 -68.938 -23.125 1 75.38 149 SER B N 1
ATOM 8310 C CA . SER B 1 149 ? 8.617 -70.25 -23.516 1 75.38 149 SER B CA 1
ATOM 8311 C C . SER B 1 149 ? 7.605 -70.938 -24.453 1 75.38 149 SER B C 1
ATOM 8313 O O . SER B 1 149 ? 7.316 -72.125 -24.328 1 75.38 149 SER B O 1
ATOM 8315 N N . ASP B 1 150 ? 6.98 -70.125 -25.234 1 77.44 150 ASP B N 1
ATOM 8316 C CA . ASP B 1 150 ? 6.004 -70.688 -26.156 1 77.44 150 ASP B CA 1
ATOM 8317 C C . ASP B 1 150 ? 6.508 -70.625 -27.594 1 77.44 150 ASP B C 1
ATOM 8319 O O . ASP B 1 150 ? 5.938 -71.25 -28.484 1 77.44 150 ASP B O 1
ATOM 8323 N N . LYS B 1 151 ? 7.586 -69.75 -27.75 1 79.12 151 LYS B N 1
ATOM 8324 C CA . LYS B 1 151 ? 8.133 -69.625 -29.109 1 79.12 151 LYS B CA 1
ATOM 8325 C C . LYS B 1 151 ? 9.648 -69.5 -29.078 1 79.12 151 LYS B C 1
ATOM 8327 O O . LYS B 1 151 ? 10.203 -68.875 -28.156 1 79.12 151 LYS B O 1
ATOM 8332 N N . CYS B 1 152 ? 10.242 -70.188 -30.078 1 79.31 152 CYS B N 1
ATOM 8333 C CA . CYS B 1 152 ? 11.672 -70 -30.266 1 79.31 152 CYS B CA 1
ATOM 8334 C C . CYS B 1 152 ? 11.938 -68.688 -31.062 1 79.31 152 CYS B C 1
ATOM 8336 O O . CYS B 1 152 ? 11.352 -68.5 -32.125 1 79.31 152 CYS B O 1
ATOM 8338 N N . ILE B 1 153 ? 12.695 -67.812 -30.547 1 76.12 153 ILE B N 1
ATOM 8339 C CA . ILE B 1 153 ? 13.008 -66.5 -31.203 1 76.12 153 ILE B CA 1
ATOM 8340 C C . ILE B 1 153 ? 14.516 -66.438 -31.422 1 76.12 153 ILE B C 1
ATOM 8342 O O . ILE B 1 153 ? 15.297 -67.188 -30.812 1 76.12 153 ILE B O 1
ATOM 8346 N N . SER B 1 154 ? 14.797 -65.5 -32.469 1 69.62 154 SER B N 1
ATOM 8347 C CA . SER B 1 154 ? 16.219 -65.312 -32.75 1 69.62 154 SER B CA 1
ATOM 8348 C C . SER B 1 154 ? 16.906 -64.688 -31.531 1 69.62 154 SER B C 1
ATOM 8350 O O . SER B 1 154 ? 16.281 -63.938 -30.766 1 69.62 154 SER B O 1
ATOM 8352 N N . CYS B 1 155 ? 18.016 -65 -31.297 1 63.81 155 CYS B N 1
ATOM 8353 C CA . CYS B 1 155 ? 18.781 -64.5 -30.172 1 63.81 155 CYS B CA 1
ATOM 8354 C C . CYS B 1 155 ? 18.812 -62.969 -30.203 1 63.81 155 CYS B C 1
ATOM 8356 O O . CYS B 1 155 ? 19.016 -62.344 -31.25 1 63.81 155 CYS B O 1
ATOM 8358 N N . PRO B 1 156 ? 18.219 -62.25 -29.234 1 57.78 156 PRO B N 1
ATOM 8359 C CA . PRO B 1 156 ? 18.234 -60.781 -29.203 1 57.78 156 PRO B CA 1
ATOM 8360 C C . PRO B 1 156 ? 19.609 -60.188 -29.5 1 57.78 156 PRO B C 1
ATOM 8362 O O . PRO B 1 156 ? 20.625 -60.812 -29.156 1 57.78 156 PRO B O 1
ATOM 8365 N N . LEU B 1 157 ? 19.734 -59.25 -30.5 1 51.81 157 LEU B N 1
ATOM 8366 C CA . LEU B 1 157 ? 20.938 -58.562 -30.891 1 51.81 157 LEU B CA 1
ATOM 8367 C C . LEU B 1 157 ? 21.734 -58.125 -29.656 1 51.81 157 LEU B C 1
ATOM 8369 O O . LEU B 1 157 ? 22.953 -57.906 -29.75 1 51.81 157 LEU B O 1
ATOM 8373 N N . ASP B 1 158 ? 21.047 -57.719 -28.688 1 48.81 158 ASP B N 1
ATOM 8374 C CA . ASP B 1 158 ? 21.828 -57.188 -27.578 1 48.81 158 ASP B CA 1
ATOM 8375 C C . ASP B 1 158 ? 22.969 -58.156 -27.203 1 48.81 158 ASP B C 1
ATOM 8377 O O . ASP B 1 158 ? 23.703 -57.906 -26.25 1 48.81 158 ASP B O 1
ATOM 8381 N N . LEU B 1 159 ? 22.734 -59.375 -27.688 1 44.44 159 LEU B N 1
ATOM 8382 C CA . LEU B 1 159 ? 23.734 -60.375 -27.344 1 44.44 159 LEU B CA 1
ATOM 8383 C C . LEU B 1 159 ? 24.969 -60.25 -28.234 1 44.44 159 LEU B C 1
ATOM 8385 O O . LEU B 1 159 ? 24.938 -60.594 -29.406 1 44.44 159 LEU B O 1
ATOM 8389 N N . ALA B 1 160 ? 25.516 -59.188 -28.188 1 41.97 160 ALA B N 1
ATOM 8390 C CA . ALA B 1 160 ? 26.75 -58.875 -28.891 1 41.97 160 ALA B CA 1
ATOM 8391 C C . ALA B 1 160 ? 27.641 -60.094 -29.062 1 41.97 160 ALA B C 1
ATOM 8393 O O . ALA B 1 160 ? 28.844 -59.969 -29.25 1 41.97 160 ALA B O 1
ATOM 8394 N N . LEU B 1 161 ? 27.438 -61.281 -28.672 1 42.88 161 LEU B N 1
ATOM 8395 C CA . LEU B 1 161 ? 28.594 -62.125 -28.891 1 42.88 161 LEU B CA 1
ATOM 8396 C C . LEU B 1 161 ? 28.875 -62.312 -30.375 1 42.88 161 LEU B C 1
ATOM 8398 O O . LEU B 1 161 ? 28 -62.75 -31.125 1 42.88 161 LEU B O 1
ATOM 8402 N N . PRO B 1 162 ? 29.734 -61.406 -30.969 1 40.78 162 PRO B N 1
ATOM 8403 C CA . PRO B 1 162 ? 30.047 -61.656 -32.375 1 40.78 162 PRO B CA 1
ATOM 8404 C C . PRO B 1 162 ? 29.75 -63.062 -32.812 1 40.78 162 PRO B C 1
ATOM 8406 O O . PRO B 1 162 ? 29.062 -63.281 -33.844 1 40.78 162 PRO B O 1
ATOM 8409 N N . ASN B 1 163 ? 30.844 -63.906 -32.75 1 37.69 163 ASN B N 1
ATOM 8410 C CA . ASN B 1 163 ? 31.156 -65.062 -33.562 1 37.69 163 ASN B CA 1
ATOM 8411 C C . ASN B 1 163 ? 30.234 -66.25 -33.25 1 37.69 163 ASN B C 1
ATOM 8413 O O . ASN B 1 163 ? 30.375 -67.312 -33.844 1 37.69 163 ASN B O 1
ATOM 8417 N N . THR B 1 164 ? 29.828 -66.438 -31.906 1 39.69 164 THR B N 1
ATOM 8418 C CA . THR B 1 164 ? 29.406 -67.812 -31.688 1 39.69 164 THR B CA 1
ATOM 8419 C C . THR B 1 164 ? 27.922 -67.938 -32 1 39.69 164 THR B C 1
ATOM 8421 O O . THR B 1 164 ? 27.094 -67.125 -31.641 1 39.69 164 THR B O 1
ATOM 8424 N N . ASN B 1 165 ? 27.516 -68.5 -33.094 1 45.28 165 ASN B N 1
ATOM 8425 C CA . ASN B 1 165 ? 26.25 -69.125 -33.5 1 45.28 165 ASN B CA 1
ATOM 8426 C C . ASN B 1 165 ? 25.469 -69.625 -32.281 1 45.28 165 ASN B C 1
ATOM 8428 O O . ASN B 1 165 ? 24.578 -70.5 -32.406 1 45.28 165 ASN B O 1
ATOM 8432 N N . GLN B 1 166 ? 25.875 -69.625 -31.016 1 50.31 166 GLN B N 1
ATOM 8433 C CA . GLN B 1 166 ? 25.156 -70.125 -29.875 1 50.31 166 GLN B CA 1
ATOM 8434 C C . GLN B 1 166 ? 24.531 -69 -29.047 1 50.31 166 GLN B C 1
ATOM 8436 O O . GLN B 1 166 ? 25.172 -68 -28.812 1 50.31 166 GLN B O 1
ATOM 8441 N N . CYS B 1 167 ? 23.203 -68.875 -29.078 1 55.66 167 CYS B N 1
ATOM 8442 C CA . CYS B 1 167 ? 22.453 -67.938 -28.219 1 55.66 167 CYS B CA 1
ATOM 8443 C C . CYS B 1 167 ? 22.953 -68 -26.781 1 55.66 167 CYS B C 1
ATOM 8445 O O . CYS B 1 167 ? 22.453 -67.312 -25.922 1 55.66 167 CYS B O 1
ATOM 8447 N N . THR B 1 168 ? 23.719 -69.062 -26.266 1 52.62 168 THR B N 1
ATOM 8448 C CA . THR B 1 168 ? 24.062 -69.188 -24.859 1 52.62 168 THR B CA 1
ATOM 8449 C C . THR B 1 168 ? 25.172 -68.25 -24.453 1 52.62 168 THR B C 1
ATOM 8451 O O . THR B 1 168 ? 26.188 -68.125 -25.141 1 52.62 168 THR B O 1
ATOM 8454 N N . CYS B 1 169 ? 24.844 -67.125 -23.766 1 51.62 169 CYS B N 1
ATOM 8455 C CA . CYS B 1 169 ? 25.859 -66.312 -23.094 1 51.62 169 CYS B CA 1
ATOM 8456 C C . CYS B 1 169 ? 26.672 -67.188 -22.125 1 51.62 169 CYS B C 1
ATOM 8458 O O . CYS B 1 169 ? 26.109 -68 -21.375 1 51.62 169 CYS B O 1
ATOM 8460 N N . THR B 1 170 ? 27.75 -67.75 -22.391 1 43.94 170 THR B N 1
ATOM 8461 C CA . THR B 1 170 ? 28.359 -68.438 -21.266 1 43.94 170 THR B CA 1
ATOM 8462 C C . THR B 1 170 ? 28.109 -67.625 -19.969 1 43.94 170 THR B C 1
ATOM 8464 O O . THR B 1 170 ? 28.062 -66.438 -19.953 1 43.94 170 THR B O 1
ATOM 8467 N N . VAL B 1 171 ? 27.344 -68.25 -18.891 1 43.12 171 VAL B N 1
ATOM 8468 C CA . VAL B 1 171 ? 26.875 -67.875 -17.578 1 43.12 171 VAL B CA 1
ATOM 8469 C C . VAL B 1 171 ? 27.703 -66.688 -17.062 1 43.12 171 VAL B C 1
ATOM 8471 O O . VAL B 1 171 ? 27.172 -65.75 -16.406 1 43.12 171 VAL B O 1
ATOM 8474 N N . SER B 1 172 ? 28.984 -66.75 -17.078 1 45.38 172 SER B N 1
ATOM 8475 C CA . SER B 1 172 ? 29.781 -65.875 -16.219 1 45.38 172 SER B CA 1
ATOM 8476 C C . SER B 1 172 ? 29.688 -64.438 -16.656 1 45.38 172 SER B C 1
ATOM 8478 O O . SER B 1 172 ? 30.016 -63.531 -15.891 1 45.38 172 SER B O 1
ATOM 8480 N N . ASN B 1 173 ? 29.297 -64.125 -17.828 1 46.22 173 ASN B N 1
ATOM 8481 C CA . ASN B 1 173 ? 29.422 -62.719 -18.25 1 46.22 173 ASN B CA 1
ATOM 8482 C C . ASN B 1 173 ? 28.062 -62.125 -18.578 1 46.22 173 ASN B C 1
ATOM 8484 O O . ASN B 1 173 ? 27.969 -61.281 -19.484 1 46.22 173 ASN B O 1
ATOM 8488 N N . THR B 1 174 ? 26.922 -62.562 -18.141 1 48.88 174 THR B N 1
ATOM 8489 C CA . THR B 1 174 ? 25.609 -62 -18.453 1 48.88 174 THR B CA 1
ATOM 8490 C C . THR B 1 174 ? 25.172 -61.062 -17.344 1 48.88 174 THR B C 1
ATOM 8492 O O . THR B 1 174 ? 25.172 -61.406 -16.172 1 48.88 174 THR B O 1
ATOM 8495 N N . ILE B 1 175 ? 25.422 -59.719 -17.5 1 49.84 175 ILE B N 1
ATOM 8496 C CA . ILE B 1 175 ? 24.766 -58.812 -16.578 1 49.84 175 ILE B CA 1
ATOM 8497 C C . ILE B 1 175 ? 23.5 -58.25 -17.219 1 49.84 175 ILE B C 1
ATOM 8499 O O . ILE B 1 175 ? 23.547 -57.656 -18.297 1 49.84 175 ILE B O 1
ATOM 8503 N N . ASP B 1 176 ? 22.344 -58.344 -16.594 1 48.28 176 ASP B N 1
ATOM 8504 C CA . ASP B 1 176 ? 21.016 -57.812 -16.891 1 48.28 176 ASP B CA 1
ATOM 8505 C C . ASP B 1 176 ? 20.594 -58.156 -18.312 1 48.28 176 ASP B C 1
ATOM 8507 O O . ASP B 1 176 ? 20.172 -57.281 -19.078 1 48.28 176 ASP B O 1
ATOM 8511 N N . ASP B 1 177 ? 20.922 -59.5 -18.797 1 48.47 177 ASP B N 1
ATOM 8512 C CA . ASP B 1 177 ? 20.469 -60.156 -20.016 1 48.47 177 ASP B CA 1
ATOM 8513 C C . ASP B 1 177 ? 21.312 -59.719 -21.219 1 48.47 177 ASP B C 1
ATOM 8515 O O . ASP B 1 177 ? 20.875 -59.812 -22.359 1 48.47 177 ASP B O 1
ATOM 8519 N N . VAL B 1 178 ? 22.297 -58.875 -20.984 1 53.06 178 VAL B N 1
ATOM 8520 C CA . VAL B 1 178 ? 23.234 -58.5 -22.047 1 53.06 178 VAL B CA 1
ATOM 8521 C C . VAL B 1 178 ? 24.5 -59.344 -21.938 1 53.06 178 VAL B C 1
ATOM 8523 O O . VAL B 1 178 ? 25.031 -59.531 -20.844 1 53.06 178 VAL B O 1
ATOM 8526 N N . CYS B 1 179 ? 24.781 -60.219 -22.891 1 56.97 179 CYS B N 1
ATOM 8527 C CA . CYS B 1 179 ? 25.953 -61.094 -22.938 1 56.97 179 CYS B CA 1
ATOM 8528 C C . CYS B 1 179 ? 27.219 -60.281 -23.234 1 56.97 179 CYS B C 1
ATOM 8530 O O . CYS B 1 179 ? 27.203 -59.438 -24.125 1 56.97 179 CYS B O 1
ATOM 8532 N N . PHE B 1 180 ? 28.125 -60.125 -22.281 1 52.5 180 PHE B N 1
ATOM 8533 C CA . PHE B 1 180 ? 29.375 -59.375 -22.422 1 52.5 180 PHE B CA 1
ATOM 8534 C C . PHE B 1 180 ? 30.484 -60.25 -22.953 1 52.5 180 PHE B C 1
ATOM 8536 O O . PHE B 1 180 ? 30.516 -61.438 -22.688 1 52.5 180 PHE B O 1
ATOM 8543 N N . ALA B 1 181 ? 31.078 -59.781 -24.109 1 48.16 181 ALA B N 1
ATOM 8544 C CA . ALA B 1 181 ? 32.25 -60.562 -24.469 1 48.16 181 ALA B CA 1
ATOM 8545 C C . ALA B 1 181 ? 33.125 -60.844 -23.25 1 48.16 181 ALA B C 1
ATOM 8547 O O . ALA B 1 181 ? 32.625 -60.875 -22.125 1 48.16 181 ALA B O 1
ATOM 8548 N N . GLU B 1 182 ? 34.5 -60.25 -23.266 1 45.31 182 GLU B N 1
ATOM 8549 C CA . GLU B 1 182 ? 35.562 -60.5 -22.281 1 45.31 182 GLU B CA 1
ATOM 8550 C C . GLU B 1 182 ? 35.156 -59.938 -20.922 1 45.31 182 GLU B C 1
ATOM 8552 O O . GLU B 1 182 ? 34.375 -58.969 -20.828 1 45.31 182 GLU B O 1
ATOM 8557 N N . SER B 1 183 ? 35.438 -60.688 -19.75 1 42.25 183 SER B N 1
ATOM 8558 C CA . SER B 1 183 ? 35.469 -60.438 -18.312 1 42.25 183 SER B CA 1
ATOM 8559 C C . SER B 1 183 ? 35.844 -59 -18.016 1 42.25 183 SER B C 1
ATOM 8561 O O . SER B 1 183 ? 37 -58.688 -17.75 1 42.25 183 SER B O 1
ATOM 8563 N N . GLN B 1 184 ? 35.906 -58.062 -18.844 1 41.84 184 GLN B N 1
ATOM 8564 C CA . GLN B 1 184 ? 36.469 -56.875 -18.188 1 41.84 184 GLN B CA 1
ATOM 8565 C C . GLN B 1 184 ? 35.719 -56.594 -16.891 1 41.84 184 GLN B C 1
ATOM 8567 O O . GLN B 1 184 ? 34.469 -56.5 -16.891 1 41.84 184 GLN B O 1
ATOM 8572 N N . SER B 1 185 ? 36.094 -57.094 -15.789 1 46.12 185 SER B N 1
ATOM 8573 C CA . SER B 1 185 ? 35.781 -56.781 -14.406 1 46.12 185 SER B CA 1
ATOM 8574 C C . SER B 1 185 ? 35.406 -55.312 -14.25 1 46.12 185 SER B C 1
ATOM 8576 O O . SER B 1 185 ? 36.25 -54.469 -13.984 1 46.12 185 SER B O 1
ATOM 8578 N N . LEU B 1 186 ? 34.75 -54.719 -15.078 1 50.75 186 LEU B N 1
ATOM 8579 C CA . LEU B 1 186 ? 34.375 -53.312 -14.797 1 50.75 186 LEU B CA 1
ATOM 8580 C C . LEU B 1 186 ? 33.781 -53.188 -13.406 1 50.75 186 LEU B C 1
ATOM 8582 O O . LEU B 1 186 ? 32.719 -53.75 -13.141 1 50.75 186 LEU B O 1
ATOM 8586 N N . SER B 1 187 ? 34.469 -53.281 -12.367 1 53.41 187 SER B N 1
ATOM 8587 C CA . SER B 1 187 ? 34.031 -52.938 -11.016 1 53.41 187 SER B CA 1
ATOM 8588 C C . SER B 1 187 ? 33.375 -51.562 -10.969 1 53.41 187 SER B C 1
ATOM 8590 O O . SER B 1 187 ? 34.062 -50.531 -11.008 1 53.41 187 SER B O 1
ATOM 8592 N N . ALA B 1 188 ? 32.375 -51.219 -11.656 1 61 188 ALA B N 1
ATOM 8593 C CA . ALA B 1 188 ? 31.719 -49.906 -11.508 1 61 188 ALA B CA 1
ATOM 8594 C C . ALA B 1 188 ? 30.953 -49.844 -10.195 1 61 188 ALA B C 1
ATOM 8596 O O . ALA B 1 188 ? 30.203 -50.75 -9.844 1 61 188 ALA B O 1
ATOM 8597 N N . GLU B 1 189 ? 31.453 -48.969 -9.344 1 65.62 189 GLU B N 1
ATOM 8598 C CA . GLU B 1 189 ? 30.766 -48.688 -8.102 1 65.62 189 GLU B CA 1
ATOM 8599 C C . GLU B 1 189 ? 29.328 -48.219 -8.367 1 65.62 189 GLU B C 1
ATOM 8601 O O . GLU B 1 189 ? 29.109 -47.281 -9.148 1 65.62 189 GLU B O 1
ATOM 8606 N N . THR B 1 190 ? 28.359 -49 -8.039 1 73.94 190 THR B N 1
ATOM 8607 C CA . THR B 1 190 ? 26.938 -48.719 -8.227 1 73.94 190 THR B CA 1
ATOM 8608 C C . THR B 1 190 ? 26.391 -47.906 -7.066 1 73.94 190 THR B C 1
ATOM 8610 O O . THR B 1 190 ? 25.172 -47.844 -6.871 1 73.94 190 THR B O 1
ATOM 8613 N N . THR B 1 191 ? 27.375 -47.25 -6.332 1 77.5 191 THR B N 1
ATOM 8614 C CA . THR B 1 191 ? 26.906 -46.469 -5.199 1 77.5 191 THR B CA 1
ATOM 8615 C C . THR B 1 191 ? 26.812 -44.969 -5.574 1 77.5 191 THR B C 1
ATOM 8617 O O . THR B 1 191 ? 27.578 -44.5 -6.414 1 77.5 191 THR B O 1
ATOM 8620 N N . VAL B 1 192 ? 25.781 -44.375 -5.145 1 78.94 192 VAL B N 1
ATOM 8621 C CA . VAL B 1 192 ? 25.594 -42.938 -5.309 1 78.94 192 VAL B CA 1
ATOM 8622 C C . VAL B 1 192 ? 25.672 -42.219 -3.951 1 78.94 192 VAL B C 1
ATOM 8624 O O . VAL B 1 192 ? 25.281 -42.812 -2.932 1 78.94 192 VAL B O 1
ATOM 8627 N N . THR B 1 193 ? 26.297 -41.125 -3.877 1 78.44 193 THR B N 1
ATOM 8628 C CA . THR B 1 193 ? 26.422 -40.344 -2.639 1 78.44 193 THR B CA 1
ATOM 8629 C C . THR B 1 193 ? 25.25 -39.406 -2.48 1 78.44 193 THR B C 1
ATOM 8631 O O . THR B 1 193 ? 25 -38.562 -3.355 1 78.44 193 THR B O 1
ATOM 8634 N N . ARG B 1 194 ? 24.391 -39.594 -1.445 1 81.62 194 ARG B N 1
ATOM 8635 C CA . ARG B 1 194 ? 23.312 -38.688 -1.069 1 81.62 194 ARG B CA 1
ATOM 8636 C C . ARG B 1 194 ? 23.406 -38.312 0.404 1 81.62 194 ARG B C 1
ATOM 8638 O O . ARG B 1 194 ? 23.594 -39.188 1.264 1 81.62 194 ARG B O 1
ATOM 8645 N N . ALA B 1 195 ? 23.266 -37.031 0.742 1 79.38 195 ALA B N 1
ATOM 8646 C CA . ALA B 1 195 ? 23.328 -36.5 2.105 1 79.38 195 ALA B CA 1
ATOM 8647 C C . ALA B 1 195 ? 24.578 -37.031 2.834 1 79.38 195 ALA B C 1
ATOM 8649 O O . ALA B 1 195 ? 24.5 -37.406 4 1 79.38 195 ALA B O 1
ATOM 8650 N N . GLY B 1 196 ? 25.703 -37.125 2.1 1 74.69 196 GLY B N 1
ATOM 8651 C CA . GLY B 1 196 ? 26.984 -37.562 2.684 1 74.69 196 GLY B CA 1
ATOM 8652 C C . GLY B 1 196 ? 27.094 -39.062 2.863 1 74.69 196 GLY B C 1
ATOM 8653 O O . GLY B 1 196 ? 28.125 -39.562 3.303 1 74.69 196 GLY B O 1
ATOM 8654 N N . GLN B 1 197 ? 26.078 -39.75 2.508 1 78 197 GLN B N 1
ATOM 8655 C CA . GLN B 1 197 ? 26.109 -41.219 2.68 1 78 197 GLN B CA 1
ATOM 8656 C C . GLN B 1 197 ? 26.188 -41.906 1.332 1 78 197 GLN B C 1
ATOM 8658 O O . GLN B 1 197 ? 25.594 -41.469 0.352 1 78 197 GLN B O 1
ATOM 8663 N N . GLN B 1 198 ? 27.031 -42.875 1.256 1 79.94 198 GLN B N 1
ATOM 8664 C CA . GLN B 1 198 ? 27.094 -43.719 0.063 1 79.94 198 GLN B CA 1
ATOM 8665 C C . GLN B 1 198 ? 26.016 -44.781 0.081 1 79.94 198 GLN B C 1
ATOM 8667 O O . GLN B 1 198 ? 25.953 -45.625 0.999 1 79.94 198 GLN B O 1
ATOM 8672 N N . ILE B 1 199 ? 25.156 -44.688 -0.784 1 79 199 ILE B N 1
ATOM 8673 C CA . ILE B 1 199 ? 24.016 -45.625 -0.795 1 79 199 ILE B CA 1
ATOM 8674 C C . ILE B 1 199 ? 24 -46.406 -2.096 1 79 199 ILE B C 1
ATOM 8676 O O . ILE B 1 199 ? 24.359 -45.875 -3.154 1 79 199 ILE B O 1
ATOM 8680 N N . SER B 1 200 ? 23.641 -47.625 -1.997 1 80.94 200 SER B N 1
ATOM 8681 C CA . SER B 1 200 ? 23.516 -48.469 -3.182 1 80.94 200 SER B CA 1
ATOM 8682 C C . SER B 1 200 ? 22.25 -48.156 -3.965 1 80.94 200 SER B C 1
ATOM 8684 O O . SER B 1 200 ? 21.172 -48.031 -3.385 1 80.94 200 SER B O 1
ATOM 8686 N N . SER B 1 201 ? 22.422 -47.906 -5.262 1 86.19 201 SER B N 1
ATOM 8687 C CA . SER B 1 201 ? 21.297 -47.531 -6.117 1 86.19 201 SER B CA 1
ATOM 8688 C C . SER B 1 201 ? 20.938 -48.688 -7.055 1 86.19 201 SER B C 1
ATOM 8690 O O . SER B 1 201 ? 21.797 -49.219 -7.77 1 86.19 201 SER B O 1
ATOM 8692 N N . ALA B 1 202 ? 19.656 -49.062 -6.984 1 81.56 202 ALA B N 1
ATOM 8693 C CA . ALA B 1 202 ? 19.172 -50.094 -7.883 1 81.56 202 ALA B CA 1
ATOM 8694 C C . ALA B 1 202 ? 19.25 -49.656 -9.344 1 81.56 202 ALA B C 1
ATOM 8696 O O . ALA B 1 202 ? 19.5 -50.469 -10.234 1 81.56 202 ALA B O 1
ATOM 8697 N N . LEU B 1 203 ? 19.141 -48.406 -9.578 1 87.88 203 LEU B N 1
ATOM 8698 C CA . LEU B 1 203 ? 19.203 -47.875 -10.93 1 87.88 203 LEU B CA 1
ATOM 8699 C C . LEU B 1 203 ? 20.594 -48.062 -11.523 1 87.88 203 LEU B C 1
ATOM 8701 O O . LEU B 1 203 ? 20.734 -48.469 -12.672 1 87.88 203 LEU B O 1
ATOM 8705 N N . PHE B 1 204 ? 21.641 -47.781 -10.766 1 86.44 204 PHE B N 1
ATOM 8706 C CA . PHE B 1 204 ? 23.016 -47.906 -11.242 1 86.44 204 PHE B CA 1
ATOM 8707 C C . PHE B 1 204 ? 23.422 -49.375 -11.367 1 86.44 204 PHE B C 1
ATOM 8709 O O . PHE B 1 204 ? 24.109 -49.75 -12.328 1 86.44 204 PHE B O 1
ATOM 8716 N N . ALA B 1 205 ? 22.906 -50.094 -10.461 1 81.12 205 ALA B N 1
ATOM 8717 C CA . ALA B 1 205 ? 23.297 -51.5 -10.445 1 81.12 205 ALA B CA 1
ATOM 8718 C C . ALA B 1 205 ? 22.734 -52.25 -11.664 1 81.12 205 ALA B C 1
ATOM 8720 O O . ALA B 1 205 ? 23.406 -53.094 -12.258 1 81.12 205 ALA B O 1
ATOM 8721 N N . SER B 1 206 ? 21.578 -51.812 -12.055 1 78.88 206 SER B N 1
ATOM 8722 C CA . SER B 1 206 ? 20.906 -52.562 -13.109 1 78.88 206 SER B CA 1
ATOM 8723 C C . SER B 1 206 ? 21.219 -52 -14.484 1 78.88 206 SER B C 1
ATOM 8725 O O . SER B 1 206 ? 21.125 -52.719 -15.492 1 78.88 206 SER B O 1
ATOM 8727 N N . ASN B 1 207 ? 21.672 -50.781 -14.609 1 85.75 207 ASN B N 1
ATOM 8728 C CA . ASN B 1 207 ? 21.656 -50.156 -15.922 1 85.75 207 ASN B CA 1
ATOM 8729 C C . ASN B 1 207 ? 23.031 -49.594 -16.297 1 85.75 207 ASN B C 1
ATOM 8731 O O . ASN B 1 207 ? 23.297 -49.344 -17.453 1 85.75 207 ASN B O 1
ATOM 8735 N N . LEU B 1 208 ? 23.984 -49.438 -15.406 1 86.56 208 LEU B N 1
ATOM 8736 C CA . LEU B 1 208 ? 25.219 -48.75 -15.688 1 86.56 208 LEU B CA 1
ATOM 8737 C C . LEU B 1 208 ? 26.062 -49.5 -16.703 1 86.56 208 LEU B C 1
ATOM 8739 O O . LEU B 1 208 ? 26.453 -48.938 -17.734 1 86.56 208 LEU B O 1
ATOM 8743 N N . ILE B 1 209 ? 26.281 -50.688 -16.422 1 79.25 209 ILE B N 1
ATOM 8744 C CA . ILE B 1 209 ? 27.172 -51.469 -17.281 1 79.25 209 ILE B CA 1
ATOM 8745 C C . ILE B 1 209 ? 26.484 -51.75 -18.625 1 79.25 209 ILE B C 1
ATOM 8747 O O . ILE B 1 209 ? 27.125 -51.719 -19.672 1 79.25 209 ILE B O 1
ATOM 8751 N N . SER B 1 210 ? 25.172 -52 -18.578 1 78.44 210 SER B N 1
ATOM 8752 C CA . SER B 1 210 ? 24.438 -52.25 -19.812 1 78.44 210 SER B CA 1
ATOM 8753 C C . SER B 1 210 ? 24.438 -51.031 -20.719 1 78.44 210 SER B C 1
ATOM 8755 O O . SER B 1 210 ? 24.625 -51.125 -21.938 1 78.44 210 SER B O 1
ATOM 8757 N N . SER B 1 211 ? 24.25 -49.938 -20.172 1 87 211 SER B N 1
ATOM 8758 C CA . SER B 1 211 ? 24.234 -48.719 -20.969 1 87 211 SER B CA 1
ATOM 8759 C C . SER B 1 211 ? 25.625 -48.406 -21.531 1 87 211 SER B C 1
ATOM 8761 O O . SER B 1 211 ? 25.75 -47.906 -22.656 1 87 211 SER B O 1
ATOM 8763 N N . TYR B 1 212 ? 26.672 -48.625 -20.797 1 85.12 212 TYR B N 1
ATOM 8764 C CA . TYR B 1 212 ? 28.031 -48.375 -21.25 1 85.12 212 TYR B CA 1
ATOM 8765 C C . TYR B 1 212 ? 28.359 -49.25 -22.453 1 85.12 212 TYR B C 1
ATOM 8767 O O . TYR B 1 212 ? 28.875 -48.781 -23.469 1 85.12 212 TYR B O 1
ATOM 8775 N N . GLN B 1 213 ? 28 -50.406 -22.375 1 77.62 213 GLN B N 1
ATOM 8776 C CA . GLN B 1 213 ? 28.359 -51.344 -23.438 1 77.62 213 GLN B CA 1
ATOM 8777 C C . GLN B 1 213 ? 27.578 -51.062 -24.703 1 77.62 213 GLN B C 1
ATOM 8779 O O . GLN B 1 213 ? 28.141 -51.094 -25.812 1 77.62 213 GLN B O 1
ATOM 8784 N N . LYS B 1 214 ? 26.281 -50.812 -24.516 1 79.19 214 LYS B N 1
ATOM 8785 C CA . LYS B 1 214 ? 25.453 -50.5 -25.688 1 79.19 214 LYS B CA 1
ATOM 8786 C C . LYS B 1 214 ? 25.938 -49.188 -26.344 1 79.19 214 LYS B C 1
ATOM 8788 O O . LYS B 1 214 ? 25.844 -49.031 -27.562 1 79.19 214 LYS B O 1
ATOM 8793 N N . CYS B 1 215 ? 26.391 -48.344 -25.531 1 86.25 215 CYS B N 1
ATOM 8794 C CA . CYS B 1 215 ? 26.906 -47.062 -26.062 1 86.25 215 CYS B CA 1
ATOM 8795 C C . CYS B 1 215 ? 28.25 -47.281 -26.75 1 86.25 215 CYS B C 1
ATOM 8797 O O . CYS B 1 215 ? 28.5 -46.719 -27.812 1 86.25 215 CYS B O 1
ATOM 8799 N N . LEU B 1 216 ? 29.109 -48 -26.125 1 80.38 216 LEU B N 1
ATOM 8800 C CA . LEU B 1 216 ? 30.453 -48.219 -26.656 1 80.38 216 LEU B CA 1
ATOM 8801 C C . LEU B 1 216 ? 30.422 -49 -27.953 1 80.38 216 LEU B C 1
ATOM 8803 O O . LEU B 1 216 ? 30.953 -48.562 -28.984 1 80.38 216 LEU B O 1
ATOM 8807 N N . ASP B 1 217 ? 29.656 -50.094 -27.938 1 70.44 217 ASP B N 1
ATOM 8808 C CA . ASP B 1 217 ? 29.703 -51.031 -29.047 1 70.44 217 ASP B CA 1
ATOM 8809 C C . ASP B 1 217 ? 28.609 -50.719 -30.078 1 70.44 217 ASP B C 1
ATOM 8811 O O . ASP B 1 217 ? 28.828 -50.875 -31.281 1 70.44 217 ASP B O 1
ATOM 8815 N N . GLY B 1 218 ? 27.406 -50.375 -29.609 1 66.94 218 GLY B N 1
ATOM 8816 C CA . GLY B 1 218 ? 26.266 -50.25 -30.484 1 66.94 218 GLY B CA 1
ATOM 8817 C C . GLY B 1 218 ? 26.062 -48.844 -31 1 66.94 218 GLY B C 1
ATOM 8818 O O . GLY B 1 218 ? 25.297 -48.625 -31.938 1 66.94 218 GLY B O 1
ATOM 8819 N N . LYS B 1 219 ? 26.766 -47.875 -30.484 1 71.25 219 LYS B N 1
ATOM 8820 C CA . LYS B 1 219 ? 26.562 -46.469 -30.812 1 71.25 219 LYS B CA 1
ATOM 8821 C C . LYS B 1 219 ? 25.078 -46.094 -30.75 1 71.25 219 LYS B C 1
ATOM 8823 O O . LYS B 1 219 ? 24.562 -45.406 -31.625 1 71.25 219 LYS B O 1
ATOM 8828 N N . ASP B 1 220 ? 24.375 -46.844 -29.812 1 78.19 220 ASP B N 1
ATOM 8829 C CA . ASP B 1 220 ? 22.969 -46.531 -29.578 1 78.19 220 ASP B CA 1
ATOM 8830 C C . ASP B 1 220 ? 22.812 -45.188 -28.875 1 78.19 220 ASP B C 1
ATOM 8832 O O . ASP B 1 220 ? 23.266 -45 -27.75 1 78.19 220 ASP B O 1
ATOM 8836 N N . SER B 1 221 ? 22.219 -44.344 -29.562 1 87 221 SER B N 1
ATOM 8837 C CA . SER B 1 221 ? 22.062 -43 -29.016 1 87 221 SER B CA 1
ATOM 8838 C C . SER B 1 221 ? 21.281 -43 -27.703 1 87 221 SER B C 1
ATOM 8840 O O . SER B 1 221 ? 21.594 -42.219 -26.797 1 87 221 SER B O 1
ATOM 8842 N N . VAL B 1 222 ? 20.266 -43.875 -27.531 1 88.5 222 VAL B N 1
ATOM 8843 C CA . VAL B 1 222 ? 19.453 -43.906 -26.312 1 88.5 222 VAL B CA 1
ATOM 8844 C C . VAL B 1 222 ? 20.297 -44.406 -25.141 1 88.5 222 VAL B C 1
ATOM 8846 O O . VAL B 1 222 ? 20.219 -43.875 -24.047 1 88.5 222 VAL B O 1
ATOM 8849 N N . ALA B 1 223 ? 21.156 -45.406 -25.406 1 87.25 223 ALA B N 1
ATOM 8850 C CA . ALA B 1 223 ? 22.031 -45.938 -24.359 1 87.25 223 ALA B CA 1
ATOM 8851 C C . ALA B 1 223 ? 23.094 -44.906 -23.984 1 87.25 223 ALA B C 1
ATOM 8853 O O . ALA B 1 223 ? 23.484 -44.812 -22.812 1 87.25 223 ALA B O 1
ATOM 8854 N N . CYS B 1 224 ? 23.609 -44.281 -24.938 1 91.44 224 CYS B N 1
ATOM 8855 C CA . CYS B 1 224 ? 24.609 -43.25 -24.641 1 91.44 224 CYS B CA 1
ATOM 8856 C C . CYS B 1 224 ? 24 -42.125 -23.797 1 91.44 224 CYS B C 1
ATOM 8858 O O . CYS B 1 224 ? 24.641 -41.625 -22.891 1 91.44 224 CYS B O 1
ATOM 8860 N N . ASN B 1 225 ? 22.828 -41.75 -24.125 1 94.12 225 ASN B N 1
ATOM 8861 C CA . ASN B 1 225 ? 22.125 -40.781 -23.297 1 94.12 225 ASN B CA 1
ATOM 8862 C C . ASN B 1 225 ? 21.891 -41.281 -21.891 1 94.12 225 ASN B C 1
ATOM 8864 O O . ASN B 1 225 ? 21.969 -40.531 -20.922 1 94.12 225 ASN B O 1
ATOM 8868 N N . PHE B 1 226 ? 21.531 -42.531 -21.828 1 93.25 226 PHE B N 1
ATOM 8869 C CA . PHE B 1 226 ? 21.312 -43.125 -20.516 1 93.25 226 PHE B CA 1
ATOM 8870 C C . PHE B 1 226 ? 22.578 -43.062 -19.672 1 93.25 226 PHE B C 1
ATOM 8872 O O . PHE B 1 226 ? 22.531 -42.719 -18.5 1 93.25 226 PHE B O 1
ATOM 8879 N N . LEU B 1 227 ? 23.656 -43.375 -20.266 1 91.69 227 LEU B N 1
ATOM 8880 C CA . LEU B 1 227 ? 24.938 -43.312 -19.578 1 91.69 227 LEU B CA 1
ATOM 8881 C C . LEU B 1 227 ? 25.25 -41.875 -19.156 1 91.69 227 LEU B C 1
ATOM 8883 O O . LEU B 1 227 ? 25.75 -41.625 -18.062 1 91.69 227 LEU B O 1
ATOM 8887 N N . ALA B 1 228 ? 25.031 -41.031 -20.031 1 93.81 228 ALA B N 1
ATOM 8888 C CA . ALA B 1 228 ? 25.219 -39.625 -19.719 1 93.81 228 ALA B CA 1
ATOM 8889 C C . ALA B 1 228 ? 24.344 -39.188 -18.547 1 93.81 228 ALA B C 1
ATOM 8891 O O . ALA B 1 228 ? 24.781 -38.406 -17.688 1 93.81 228 ALA B O 1
ATOM 8892 N N . ASN B 1 229 ? 23.062 -39.594 -18.516 1 94.5 229 ASN B N 1
ATOM 8893 C CA . ASN B 1 229 ? 22.141 -39.281 -17.422 1 94.5 229 ASN B CA 1
ATOM 8894 C C . ASN B 1 229 ? 22.672 -39.812 -16.094 1 94.5 229 ASN B C 1
ATOM 8896 O O . ASN B 1 229 ? 22.547 -39.125 -15.062 1 94.5 229 ASN B O 1
ATOM 8900 N N . LEU B 1 230 ? 23.203 -40.969 -16.094 1 91.88 230 LEU B N 1
ATOM 8901 C CA . LEU B 1 230 ? 23.75 -41.531 -14.875 1 91.88 230 LEU B CA 1
ATOM 8902 C C . LEU B 1 230 ? 24.953 -40.719 -14.391 1 91.88 230 LEU B C 1
ATOM 8904 O O . LEU B 1 230 ? 25.172 -40.562 -13.188 1 91.88 230 LEU B O 1
ATOM 8908 N N . CYS B 1 231 ? 25.656 -40.219 -15.328 1 91 231 CYS B N 1
ATOM 8909 C CA . CYS B 1 231 ? 26.766 -39.375 -14.969 1 91 231 CYS B CA 1
ATOM 8910 C C . CYS B 1 231 ? 26.281 -38.062 -14.336 1 91 231 CYS B C 1
ATOM 8912 O O . CYS B 1 231 ? 26.812 -37.625 -13.32 1 91 231 CYS B O 1
ATOM 8914 N N . VAL B 1 232 ? 25.312 -37.5 -14.914 1 92.31 232 VAL B N 1
ATOM 8915 C CA . VAL B 1 232 ? 24.781 -36.219 -14.445 1 92.31 232 VAL B CA 1
ATOM 8916 C C . VAL B 1 232 ? 24.156 -36.406 -13.062 1 92.31 232 VAL B C 1
ATOM 8918 O O . VAL B 1 232 ? 24.188 -35.5 -12.234 1 92.31 232 VAL B O 1
ATOM 8921 N N . LEU B 1 233 ? 23.578 -37.531 -12.766 1 90.19 233 LEU B N 1
ATOM 8922 C CA . LEU B 1 233 ? 22.984 -37.812 -11.469 1 90.19 233 LEU B CA 1
ATOM 8923 C C . LEU B 1 233 ? 24.047 -37.844 -10.375 1 90.19 233 LEU B C 1
ATOM 8925 O O . LEU B 1 233 ? 23.734 -37.656 -9.195 1 90.19 233 LEU B O 1
ATOM 8929 N N . GLN B 1 234 ? 25.266 -38.031 -10.828 1 85.5 234 GLN B N 1
ATOM 8930 C CA . GLN B 1 234 ? 26.375 -37.969 -9.898 1 85.5 234 GLN B CA 1
ATOM 8931 C C . GLN B 1 234 ? 27.031 -36.594 -9.938 1 85.5 234 GLN B C 1
ATOM 8933 O O . GLN B 1 234 ? 28.219 -36.438 -9.609 1 85.5 234 GLN B O 1
ATOM 8938 N N . LEU B 1 235 ? 26.328 -35.625 -10.414 1 84.94 235 LEU B N 1
ATOM 8939 C CA . LEU B 1 235 ? 26.719 -34.25 -10.516 1 84.94 235 LEU B CA 1
ATOM 8940 C C . LEU B 1 235 ? 27.969 -34.094 -11.391 1 84.94 235 LEU B C 1
ATOM 8942 O O . LEU B 1 235 ? 28.828 -33.25 -11.102 1 84.94 235 LEU B O 1
ATOM 8946 N N . SER B 1 236 ? 28.078 -35.031 -12.375 1 75.19 236 SER B N 1
ATOM 8947 C CA . SER B 1 236 ? 29.109 -35 -13.391 1 75.19 236 SER B CA 1
ATOM 8948 C C . SER B 1 236 ? 30.5 -34.938 -12.758 1 75.19 236 SER B C 1
ATOM 8950 O O . SER B 1 236 ? 31.391 -34.25 -13.25 1 75.19 236 SER B O 1
ATOM 8952 N N . SER B 1 237 ? 30.578 -35.562 -11.656 1 77.69 237 SER B N 1
ATOM 8953 C CA . SER B 1 237 ? 31.891 -35.625 -11.023 1 77.69 237 SER B CA 1
ATOM 8954 C C . SER B 1 237 ? 32.812 -36.625 -11.758 1 77.69 237 SER B C 1
ATOM 8956 O O . SER B 1 237 ? 32.375 -37.688 -12.156 1 77.69 237 SER B O 1
ATOM 8958 N N . SER B 1 238 ? 33.969 -36.188 -12.031 1 74.75 238 SER B N 1
ATOM 8959 C CA . SER B 1 238 ? 34.938 -37.031 -12.734 1 74.75 238 SER B CA 1
ATOM 8960 C C . SER B 1 238 ? 35.25 -38.281 -11.93 1 74.75 238 SER B C 1
ATOM 8962 O O . SER B 1 238 ? 35.688 -39.281 -12.492 1 74.75 238 SER B O 1
ATOM 8964 N N . SER B 1 239 ? 34.938 -38.188 -10.656 1 73.75 239 SER B N 1
ATOM 8965 C CA . SER B 1 239 ? 35.25 -39.344 -9.805 1 73.75 239 SER B CA 1
ATOM 8966 C C . SER B 1 239 ? 34.125 -40.375 -9.812 1 73.75 239 SER B C 1
ATOM 8968 O O . SER B 1 239 ? 34.281 -41.5 -9.336 1 73.75 239 SER B O 1
ATOM 8970 N N . GLY B 1 240 ? 33.062 -40.031 -10.453 1 78.94 240 GLY B N 1
ATOM 8971 C CA . GLY B 1 240 ? 31.938 -40.969 -10.523 1 78.94 240 GLY B CA 1
ATOM 8972 C C . GLY B 1 240 ? 32.156 -42.062 -11.539 1 78.94 240 GLY B C 1
ATOM 8973 O O . GLY B 1 240 ? 32.781 -41.844 -12.57 1 78.94 240 GLY B O 1
ATOM 8974 N N . SER B 1 241 ? 31.672 -43.219 -11.258 1 83.38 241 SER B N 1
ATOM 8975 C CA . SER B 1 241 ? 31.844 -44.375 -12.133 1 83.38 241 SER B CA 1
ATOM 8976 C C . SER B 1 241 ? 31.203 -44.125 -13.492 1 83.38 241 SER B C 1
ATOM 8978 O O . SER B 1 241 ? 31.781 -44.469 -14.531 1 83.38 241 SER B O 1
ATOM 8980 N N . ALA B 1 242 ? 30.047 -43.531 -13.484 1 88.44 242 ALA B N 1
ATOM 8981 C CA . ALA B 1 242 ? 29.344 -43.312 -14.75 1 88.44 242 ALA B CA 1
ATOM 8982 C C . ALA B 1 242 ? 30.078 -42.312 -15.625 1 88.44 242 ALA B C 1
ATOM 8984 O O . ALA B 1 242 ? 30.188 -42.5 -16.844 1 88.44 242 ALA B O 1
ATOM 8985 N N . CYS B 1 243 ? 30.641 -41.344 -15.062 1 88.56 243 CYS B N 1
ATOM 8986 C CA . CYS B 1 243 ? 31.344 -40.312 -15.828 1 88.56 243 CYS B CA 1
ATOM 8987 C C . CYS B 1 243 ? 32.688 -40.844 -16.344 1 88.56 243 CYS B C 1
ATOM 8989 O O . CYS B 1 243 ? 33.125 -40.438 -17.438 1 88.56 243 CYS B O 1
ATOM 8991 N N . SER B 1 244 ? 33.312 -41.656 -15.523 1 86.75 244 SER B N 1
ATOM 8992 C CA . SER B 1 244 ? 34.562 -42.25 -15.984 1 86.75 244 SER B CA 1
ATOM 8993 C C . SER B 1 244 ? 34.312 -43.125 -17.203 1 86.75 244 SER B C 1
ATOM 8995 O O . SER B 1 244 ? 35.125 -43.156 -18.125 1 86.75 244 SER B O 1
ATOM 8997 N N . LEU B 1 245 ? 33.25 -43.812 -17.141 1 86.69 245 LEU B N 1
ATOM 8998 C CA . LEU B 1 245 ? 32.906 -44.688 -18.266 1 86.69 245 LEU B CA 1
ATOM 8999 C C . LEU B 1 245 ? 32.562 -43.844 -19.5 1 86.69 245 LEU B C 1
ATOM 9001 O O . LEU B 1 245 ? 32.906 -44.219 -20.625 1 86.69 245 LEU B O 1
ATOM 9005 N N . LEU B 1 246 ? 31.875 -42.844 -19.281 1 89.44 246 LEU B N 1
ATOM 9006 C CA . LEU B 1 246 ? 31.516 -41.969 -20.375 1 89.44 246 LEU B CA 1
ATOM 9007 C C . LEU B 1 246 ? 32.75 -41.344 -21.016 1 89.44 246 LEU B C 1
ATOM 9009 O O . LEU B 1 246 ? 32.844 -41.188 -22.234 1 89.44 246 LEU B O 1
ATOM 9013 N N . ALA B 1 247 ? 33.719 -41 -20.172 1 87.56 247 ALA B N 1
ATOM 9014 C CA . ALA B 1 247 ? 34.969 -40.469 -20.672 1 87.56 247 ALA B CA 1
ATOM 9015 C C . ALA B 1 247 ? 35.719 -41.469 -21.531 1 87.56 247 ALA B C 1
ATOM 9017 O O . ALA B 1 247 ? 36.375 -41.094 -22.5 1 87.56 247 ALA B O 1
ATOM 9018 N N . GLN B 1 248 ? 35.594 -42.625 -21.203 1 83.88 248 GLN B N 1
ATOM 9019 C CA . GLN B 1 248 ? 36.219 -43.688 -21.984 1 83.88 248 GLN B CA 1
ATOM 9020 C C . GLN B 1 248 ? 35.594 -43.812 -23.375 1 83.88 248 GLN B C 1
ATOM 9022 O O . GLN B 1 248 ? 36.281 -44.031 -24.359 1 83.88 248 GLN B O 1
ATOM 9027 N N . VAL B 1 249 ? 34.281 -43.688 -23.391 1 86.12 249 VAL B N 1
ATOM 9028 C CA . VAL B 1 249 ? 33.594 -43.75 -24.688 1 86.12 249 VAL B CA 1
ATOM 9029 C C . VAL B 1 249 ? 33.969 -42.531 -25.531 1 86.12 249 VAL B C 1
ATOM 9031 O O . VAL B 1 249 ? 34.125 -42.656 -26.75 1 86.12 249 VAL B O 1
ATOM 9034 N N . GLN B 1 250 ? 34.156 -41.5 -24.891 1 86.81 250 GLN B N 1
ATOM 9035 C CA . GLN B 1 250 ? 34.469 -40.25 -25.578 1 86.81 250 GLN B CA 1
ATOM 9036 C C . GLN B 1 250 ? 35.812 -40.344 -26.297 1 86.81 250 GLN B C 1
ATOM 9038 O O . GLN B 1 250 ? 35.969 -39.812 -27.391 1 86.81 250 GLN B O 1
ATOM 9043 N N . THR B 1 251 ? 36.75 -40.969 -25.688 1 82.81 251 THR B N 1
ATOM 9044 C CA . THR B 1 251 ? 38.094 -41.062 -26.281 1 82.81 251 THR B CA 1
ATOM 9045 C C . THR B 1 251 ? 38.031 -41.875 -27.562 1 82.81 251 THR B C 1
ATOM 9047 O O . THR B 1 251 ? 38.844 -41.656 -28.469 1 82.81 251 THR B O 1
ATOM 9050 N N . GLY B 1 252 ? 37.062 -42.75 -27.75 1 77.12 252 GLY B N 1
ATOM 9051 C CA . GLY B 1 252 ? 36.969 -43.594 -28.938 1 77.12 252 GLY B CA 1
ATOM 9052 C C . GLY B 1 252 ? 36.156 -42.969 -30.062 1 77.12 252 GLY B C 1
ATOM 9053 O O . GLY B 1 252 ? 36.125 -43.5 -31.172 1 77.12 252 GLY B O 1
ATOM 9054 N N . ARG B 1 253 ? 35.562 -41.75 -29.844 1 83.75 253 ARG B N 1
ATOM 9055 C CA . ARG B 1 253 ? 34.688 -41.125 -30.844 1 83.75 253 ARG B CA 1
ATOM 9056 C C . ARG B 1 253 ? 35.375 -39.969 -31.531 1 83.75 253 ARG B C 1
ATOM 9058 O O . ARG B 1 253 ? 36.219 -39.281 -30.922 1 83.75 253 ARG B O 1
ATOM 9065 N N . GLN B 1 254 ? 35 -39.688 -32.781 1 81.94 254 GLN B N 1
ATOM 9066 C CA . GLN B 1 254 ? 35.562 -38.562 -33.562 1 81.94 254 GLN B CA 1
ATOM 9067 C C . GLN B 1 254 ? 34.875 -37.25 -33.188 1 81.94 254 GLN B C 1
ATOM 9069 O O . GLN B 1 254 ? 33.688 -37.25 -32.875 1 81.94 254 GLN B O 1
ATOM 9074 N N . PRO B 1 255 ? 35.656 -36.25 -33.156 1 81.94 255 PRO B N 1
ATOM 9075 C CA . PRO B 1 255 ? 35.062 -34.938 -32.844 1 81.94 255 PRO B CA 1
ATOM 9076 C C . PRO B 1 255 ? 34.062 -34.469 -33.906 1 81.94 255 PRO B C 1
ATOM 9078 O O . PRO B 1 255 ? 34.25 -34.719 -35.094 1 81.94 255 PRO B O 1
ATOM 9081 N N . LEU B 1 256 ? 32.938 -33.969 -33.469 1 75.5 256 LEU B N 1
ATOM 9082 C CA . LEU B 1 256 ? 31.906 -33.469 -34.344 1 75.5 256 LEU B CA 1
ATOM 9083 C C . LEU B 1 256 ? 32.312 -32.125 -34.938 1 75.5 256 LEU B C 1
ATOM 9085 O O . LEU B 1 256 ? 32.031 -31.812 -36.094 1 75.5 256 LEU B O 1
ATOM 9089 N N . THR B 1 257 ? 32.875 -31.297 -34.094 1 73.38 257 THR B N 1
ATOM 9090 C CA . THR B 1 257 ? 33.312 -29.953 -34.469 1 73.38 257 THR B CA 1
ATOM 9091 C C . THR B 1 257 ? 34.781 -29.734 -34.094 1 73.38 257 THR B C 1
ATOM 9093 O O . THR B 1 257 ? 35.5 -30.688 -33.844 1 73.38 257 THR B O 1
ATOM 9096 N N . THR B 1 258 ? 35.156 -28.453 -34.188 1 73.31 258 THR B N 1
ATOM 9097 C CA . THR B 1 258 ? 36.531 -28.062 -33.812 1 73.31 258 THR B CA 1
ATOM 9098 C C . THR B 1 258 ? 36.719 -28.203 -32.312 1 73.31 258 THR B C 1
ATOM 9100 O O . THR B 1 258 ? 37.875 -28.172 -31.844 1 73.31 258 THR B O 1
ATOM 9103 N N . ILE B 1 259 ? 35.656 -28.547 -31.672 1 77.56 259 ILE B N 1
ATOM 9104 C CA . ILE B 1 259 ? 35.75 -28.734 -30.234 1 77.56 259 ILE B CA 1
ATOM 9105 C C . ILE B 1 259 ? 36.031 -30.203 -29.922 1 77.56 259 ILE B C 1
ATOM 9107 O O . ILE B 1 259 ? 35.219 -31.094 -30.25 1 77.56 259 ILE B O 1
ATOM 9111 N N . GLN B 1 260 ? 37.031 -30.453 -29.25 1 75.94 260 GLN B N 1
ATOM 9112 C CA . GLN B 1 260 ? 37.531 -31.812 -29.031 1 75.94 260 GLN B CA 1
ATOM 9113 C C . GLN B 1 260 ? 36.594 -32.562 -28.078 1 75.94 260 GLN B C 1
ATOM 9115 O O . GLN B 1 260 ? 36.5 -33.812 -28.156 1 75.94 260 GLN B O 1
ATOM 9120 N N . SER B 1 261 ? 35.906 -31.828 -27.312 1 81.56 261 SER B N 1
ATOM 9121 C CA . SER B 1 261 ? 35.094 -32.531 -26.328 1 81.56 261 SER B CA 1
ATOM 9122 C C . SER B 1 261 ? 33.688 -32.844 -26.891 1 81.56 261 SER B C 1
ATOM 9124 O O . SER B 1 261 ? 32.969 -33.656 -26.359 1 81.56 261 SER B O 1
ATOM 9126 N N . TRP B 1 262 ? 33.406 -32.25 -28 1 84.06 262 TRP B N 1
ATOM 9127 C CA . TRP B 1 262 ? 32.125 -32.5 -28.656 1 84.06 262 TRP B CA 1
ATOM 9128 C C . TRP B 1 262 ? 32.281 -33.562 -29.734 1 84.06 262 TRP B C 1
ATOM 9130 O O . TRP B 1 262 ? 32.75 -33.312 -30.844 1 84.06 262 TRP B O 1
ATOM 9140 N N . ARG B 1 263 ? 31.812 -34.75 -29.344 1 85.88 263 ARG B N 1
ATOM 9141 C CA . ARG B 1 263 ? 32.062 -35.906 -30.203 1 85.88 263 ARG B CA 1
ATOM 9142 C C . ARG B 1 263 ? 30.797 -36.406 -30.875 1 85.88 263 ARG B C 1
ATOM 9144 O O . ARG B 1 263 ? 29.703 -36.062 -30.453 1 85.88 263 ARG B O 1
ATOM 9151 N N . GLU B 1 264 ? 31 -37.188 -31.891 1 83.19 264 GLU B N 1
ATOM 9152 C CA . GLU B 1 264 ? 29.875 -37.656 -32.688 1 83.19 264 GLU B CA 1
ATOM 9153 C C . GLU B 1 264 ? 29.094 -38.75 -31.922 1 83.19 264 GLU B C 1
ATOM 9155 O O . GLU B 1 264 ? 29.688 -39.594 -31.25 1 83.19 264 GLU B O 1
ATOM 9160 N N . GLN B 1 265 ? 27.781 -38.688 -31.922 1 82.69 265 GLN B N 1
ATOM 9161 C CA . GLN B 1 265 ? 26.828 -39.625 -31.359 1 82.69 265 GLN B CA 1
ATOM 9162 C C . GLN B 1 265 ? 27.031 -39.812 -29.859 1 82.69 265 GLN B C 1
ATOM 9164 O O . GLN B 1 265 ? 26.969 -40.938 -29.344 1 82.69 265 GLN B O 1
ATOM 9169 N N . LEU B 1 266 ? 27.531 -38.844 -29.281 1 89.25 266 LEU B N 1
ATOM 9170 C CA . LEU B 1 266 ? 27.703 -38.812 -27.828 1 89.25 266 LEU B CA 1
ATOM 9171 C C . LEU B 1 266 ? 27.234 -37.469 -27.281 1 89.25 266 LEU B C 1
ATOM 9173 O O . LEU B 1 266 ? 27.547 -36.406 -27.859 1 89.25 266 LEU B O 1
ATOM 9177 N N . PRO B 1 267 ? 26.453 -37.531 -26.219 1 91.5 267 PRO B N 1
ATOM 9178 C CA . PRO B 1 267 ? 26.047 -36.25 -25.625 1 91.5 267 PRO B CA 1
ATOM 9179 C C . PRO B 1 267 ? 27.234 -35.469 -25.047 1 91.5 267 PRO B C 1
ATOM 9181 O O . PRO B 1 267 ? 28.156 -36.062 -24.484 1 91.5 267 PRO B O 1
ATOM 9184 N N . TRP B 1 268 ? 27.25 -34.219 -25.281 1 88.88 268 TRP B N 1
ATOM 9185 C CA . TRP B 1 268 ? 28.312 -33.312 -24.812 1 88.88 268 TRP B CA 1
ATOM 9186 C C . TRP B 1 268 ? 28.078 -32.906 -23.359 1 88.88 268 TRP B C 1
ATOM 9188 O O . TRP B 1 268 ? 27.484 -31.875 -23.094 1 88.88 268 TRP B O 1
ATOM 9198 N N . ILE B 1 269 ? 28.469 -33.688 -22.406 1 89.44 269 ILE B N 1
ATOM 9199 C CA . ILE B 1 269 ? 28.172 -33.469 -21 1 89.44 269 ILE B CA 1
ATOM 9200 C C . ILE B 1 269 ? 29.422 -33.062 -20.25 1 89.44 269 ILE B C 1
ATOM 9202 O O . ILE B 1 269 ? 29.391 -32.125 -19.469 1 89.44 269 ILE B O 1
ATOM 9206 N N . ILE B 1 270 ? 30.547 -33.656 -20.453 1 82.06 270 ILE B N 1
ATOM 9207 C CA . ILE B 1 270 ? 31.766 -33.375 -19.719 1 82.06 270 ILE B CA 1
ATOM 9208 C C . ILE B 1 270 ? 32.562 -32.281 -20.438 1 82.06 270 ILE B C 1
ATOM 9210 O O . ILE B 1 270 ? 33 -32.469 -21.562 1 82.06 270 ILE B O 1
ATOM 9214 N N . LEU B 1 271 ? 32.562 -31.172 -19.703 1 85.69 271 LEU B N 1
ATOM 9215 C CA . LEU B 1 271 ? 33.281 -30.047 -20.25 1 85.69 271 LEU B CA 1
ATOM 9216 C C . LEU B 1 271 ? 34.562 -29.781 -19.438 1 85.69 271 LEU B C 1
ATOM 9218 O O . LEU B 1 271 ? 34.562 -29.891 -18.219 1 85.69 271 LEU B O 1
ATOM 9222 N N . SER B 1 272 ? 35.656 -29.516 -20.141 1 83.12 272 SER B N 1
ATOM 9223 C CA . SER B 1 272 ? 36.844 -29.031 -19.469 1 83.12 272 SER B CA 1
ATOM 9224 C C . SER B 1 272 ? 36.719 -27.547 -19.094 1 83.12 272 SER B C 1
ATOM 9226 O O . SER B 1 272 ? 35.812 -26.859 -19.594 1 83.12 272 SER B O 1
ATOM 9228 N N . GLN B 1 273 ? 37.5 -27.156 -18.203 1 85.56 273 GLN B N 1
ATOM 9229 C CA . GLN B 1 273 ? 37.469 -25.75 -17.781 1 85.56 273 GLN B CA 1
ATOM 9230 C C . GLN B 1 273 ? 37.75 -24.828 -18.969 1 85.56 273 GLN B C 1
ATOM 9232 O O . GLN B 1 273 ? 37.125 -23.75 -19.078 1 85.56 273 GLN B O 1
ATOM 9237 N N . THR B 1 274 ? 38.562 -25.25 -19.844 1 84.88 274 THR B N 1
ATOM 9238 C CA . THR B 1 274 ? 38.875 -24.453 -21.016 1 84.88 274 THR B CA 1
ATOM 9239 C C . THR B 1 274 ? 37.688 -24.391 -21.969 1 84.88 274 THR B C 1
ATOM 9241 O O . THR B 1 274 ? 37.438 -23.344 -22.562 1 84.88 274 THR B O 1
ATOM 9244 N N . ASP B 1 275 ? 37.062 -25.516 -22.109 1 85 275 ASP B N 1
ATOM 9245 C CA . ASP B 1 275 ? 35.875 -25.547 -22.969 1 85 275 ASP B CA 1
ATOM 9246 C C . ASP B 1 275 ? 34.75 -24.672 -22.406 1 85 275 ASP B C 1
ATOM 9248 O O . ASP B 1 275 ? 34.062 -23.984 -23.156 1 85 275 ASP B O 1
ATOM 9252 N N . TYR B 1 276 ? 34.656 -24.75 -21.141 1 88.75 276 TYR B N 1
ATOM 9253 C CA . TYR B 1 276 ? 33.625 -23.938 -20.5 1 88.75 276 TYR B CA 1
ATOM 9254 C C . TYR B 1 276 ? 33.906 -22.453 -20.719 1 88.75 276 TYR B C 1
ATOM 9256 O O . TYR B 1 276 ? 32.969 -21.688 -21.016 1 88.75 276 TYR B O 1
ATOM 9264 N N . GLN B 1 277 ? 35.094 -22 -20.516 1 87.75 277 GLN B N 1
ATOM 9265 C CA . GLN B 1 277 ? 35.438 -20.594 -20.688 1 87.75 277 GLN B CA 1
ATOM 9266 C C . GLN B 1 277 ? 35.25 -20.141 -22.125 1 87.75 277 GLN B C 1
ATOM 9268 O O . GLN B 1 277 ? 34.75 -19.031 -22.391 1 87.75 277 GLN B O 1
ATOM 9273 N N . SER B 1 278 ? 35.594 -21 -23.031 1 87.31 278 SER B N 1
ATOM 9274 C CA . SER B 1 278 ? 35.406 -20.672 -24.438 1 87.31 278 SER B CA 1
ATOM 9275 C C . SER B 1 278 ? 33.938 -20.578 -24.797 1 87.31 278 SER B C 1
ATOM 9277 O O . SER B 1 278 ? 33.531 -19.719 -25.594 1 87.31 278 SER B O 1
ATOM 9279 N N . LEU B 1 279 ? 33.219 -21.422 -24.234 1 88.62 279 LEU B N 1
ATOM 9280 C CA . LEU B 1 279 ? 31.781 -21.406 -24.5 1 88.62 279 LEU B CA 1
ATOM 9281 C C . LEU B 1 279 ? 31.109 -20.203 -23.859 1 88.62 279 LEU B C 1
ATOM 9283 O O . LEU B 1 279 ? 30.219 -19.594 -24.453 1 88.62 279 LEU B O 1
ATOM 9287 N N . SER B 1 280 ? 31.531 -19.891 -22.656 1 89.69 280 SER B N 1
ATOM 9288 C CA . SER B 1 280 ? 30.922 -18.797 -21.906 1 89.69 280 SER B CA 1
ATOM 9289 C C . SER B 1 280 ? 31.266 -17.438 -22.516 1 89.69 280 SER B C 1
ATOM 9291 O O . SER B 1 280 ? 30.516 -16.469 -22.344 1 89.69 280 SER B O 1
ATOM 9293 N N . THR B 1 281 ? 32.375 -17.359 -23.234 1 87.62 281 THR B N 1
ATOM 9294 C CA . THR B 1 281 ? 32.812 -16.078 -23.797 1 87.62 281 THR B CA 1
ATOM 9295 C C . THR B 1 281 ? 32.625 -16.062 -25.312 1 87.62 281 THR B C 1
ATOM 9297 O O . THR B 1 281 ? 33.188 -15.211 -26 1 87.62 281 THR B O 1
ATOM 9300 N N . TYR B 1 282 ? 31.859 -16.984 -25.766 1 87.19 282 TYR B N 1
ATOM 9301 C CA . TYR B 1 282 ? 31.641 -17.062 -27.203 1 87.19 282 TYR B CA 1
ATOM 9302 C C . TYR B 1 282 ? 30.859 -15.844 -27.703 1 87.19 282 TYR B C 1
ATOM 9304 O O . TYR B 1 282 ? 29.734 -15.609 -27.281 1 87.19 282 TYR B O 1
ATOM 9312 N N . ALA B 1 283 ? 31.328 -15.039 -28.625 1 82.25 283 ALA B N 1
ATOM 9313 C CA . ALA B 1 283 ? 30.703 -13.82 -29.141 1 82.25 283 ALA B CA 1
ATOM 9314 C C . ALA B 1 283 ? 30.125 -14.055 -30.531 1 82.25 283 ALA B C 1
ATOM 9316 O O . ALA B 1 283 ? 30.094 -13.141 -31.359 1 82.25 283 ALA B O 1
ATOM 9317 N N . GLY B 1 284 ? 29.672 -15.195 -30.781 1 81.62 284 GLY B N 1
ATOM 9318 C CA . GLY B 1 284 ? 29.188 -15.484 -32.125 1 81.62 284 GLY B CA 1
ATOM 9319 C C . GLY B 1 284 ? 27.688 -15.25 -32.281 1 81.62 284 GLY B C 1
ATOM 9320 O O . GLY B 1 284 ? 27.141 -15.414 -33.375 1 81.62 284 GLY B O 1
ATOM 9321 N N . ILE B 1 285 ? 27.047 -14.781 -31.25 1 87.31 285 ILE B N 1
ATOM 9322 C CA . ILE B 1 285 ? 25.625 -14.484 -31.344 1 87.31 285 ILE B CA 1
ATOM 9323 C C . ILE B 1 285 ? 25.422 -13.094 -31.953 1 87.31 285 ILE B C 1
ATOM 9325 O O . ILE B 1 285 ? 25.797 -12.094 -31.344 1 87.31 285 ILE B O 1
ATOM 9329 N N . GLU B 1 286 ? 24.766 -13 -33.031 1 85.75 286 GLU B N 1
ATOM 9330 C CA . GLU B 1 286 ? 24.688 -11.758 -33.781 1 85.75 286 GLU B CA 1
ATOM 9331 C C . GLU B 1 286 ? 23.391 -11.008 -33.469 1 85.75 286 GLU B C 1
ATOM 9333 O O . GLU B 1 286 ? 23.297 -9.805 -33.719 1 85.75 286 GLU B O 1
ATOM 9338 N N . LYS B 1 287 ? 22.5 -11.625 -32.906 1 86.38 287 LYS B N 1
ATOM 9339 C CA . LYS B 1 287 ? 21.203 -10.984 -32.625 1 86.38 287 LYS B CA 1
ATOM 9340 C C . LYS B 1 287 ? 21.344 -9.906 -31.562 1 86.38 287 LYS B C 1
ATOM 9342 O O . LYS B 1 287 ? 22.016 -10.117 -30.547 1 86.38 287 LYS B O 1
ATOM 9347 N N . VAL B 1 288 ? 20.828 -8.789 -31.906 1 84.69 288 VAL B N 1
ATOM 9348 C CA . VAL B 1 288 ? 20.797 -7.695 -30.953 1 84.69 288 VAL B CA 1
ATOM 9349 C C . VAL B 1 288 ? 19.516 -7.758 -30.125 1 84.69 288 VAL B C 1
ATOM 9351 O O . VAL B 1 288 ? 18.422 -7.898 -30.672 1 84.69 288 VAL B O 1
ATOM 9354 N N . PHE B 1 289 ? 19.719 -7.789 -28.812 1 79.88 289 PHE B N 1
ATOM 9355 C CA . PHE B 1 289 ? 18.594 -7.918 -27.906 1 79.88 289 PHE B CA 1
ATOM 9356 C C . PHE B 1 289 ? 18.172 -6.551 -27.375 1 79.88 289 PHE B C 1
ATOM 9358 O O . PHE B 1 289 ? 19.016 -5.723 -27.031 1 79.88 289 PHE B O 1
ATOM 9365 N N . ASP B 1 290 ? 16.812 -6.285 -27.5 1 71.88 290 ASP B N 1
ATOM 9366 C CA . ASP B 1 290 ? 16.219 -5.078 -26.938 1 71.88 290 ASP B CA 1
ATOM 9367 C C . ASP B 1 290 ? 15.172 -5.422 -25.875 1 71.88 290 ASP B C 1
ATOM 9369 O O . ASP B 1 290 ? 14.938 -6.598 -25.578 1 71.88 290 ASP B O 1
ATOM 9373 N N . TYR B 1 291 ? 14.586 -4.414 -25.266 1 66.69 291 TYR B N 1
ATOM 9374 C CA . TYR B 1 291 ? 13.633 -4.605 -24.172 1 66.69 291 TYR B CA 1
ATOM 9375 C C . TYR B 1 291 ? 12.398 -5.352 -24.656 1 66.69 291 TYR B C 1
ATOM 9377 O O . TYR B 1 291 ? 11.672 -5.945 -23.859 1 66.69 291 TYR B O 1
ATOM 9385 N N . GLN B 1 292 ? 12.195 -5.391 -25.906 1 66.88 292 GLN B N 1
ATOM 9386 C CA . GLN B 1 292 ? 11.039 -6.105 -26.438 1 66.88 292 GLN B CA 1
ATOM 9387 C C . GLN B 1 292 ? 11.406 -7.531 -26.828 1 66.88 292 GLN B C 1
ATOM 9389 O O . GLN B 1 292 ? 10.531 -8.359 -27.094 1 66.88 292 GLN B O 1
ATOM 9394 N N . SER B 1 293 ? 12.727 -7.723 -26.656 1 78.62 293 SER B N 1
ATOM 9395 C CA . SER B 1 293 ? 13.172 -9.055 -27.031 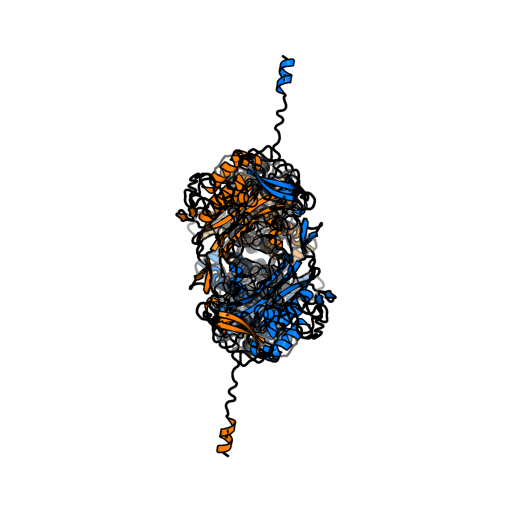1 78.62 293 SER B CA 1
ATOM 9396 C C . SER B 1 293 ? 13.008 -10.047 -25.891 1 78.62 293 SER B C 1
ATOM 9398 O O . SER B 1 293 ? 12.836 -9.648 -24.734 1 78.62 293 SER B O 1
ATOM 9400 N N . SER B 1 294 ? 12.734 -11.297 -26.25 1 83.75 294 SER B N 1
ATOM 9401 C CA . SER B 1 294 ? 12.664 -12.375 -25.266 1 83.75 294 SER B CA 1
ATOM 9402 C C . SER B 1 294 ? 13.805 -13.367 -25.453 1 83.75 294 SER B C 1
ATOM 9404 O O . SER B 1 294 ? 14.289 -13.57 -26.578 1 83.75 294 SER B O 1
ATOM 9406 N N . LEU B 1 295 ? 14.328 -13.773 -24.344 1 87.88 295 LEU B N 1
ATOM 9407 C CA . LEU B 1 295 ? 15.312 -14.852 -24.406 1 87.88 295 LEU B CA 1
ATOM 9408 C C . LEU B 1 295 ? 14.641 -16.188 -24.75 1 87.88 295 LEU B C 1
ATOM 9410 O O . LEU B 1 295 ? 13.938 -16.766 -23.922 1 87.88 295 LEU B O 1
ATOM 9414 N N . ASN B 1 296 ? 14.914 -16.672 -25.922 1 90.25 296 ASN B N 1
ATOM 9415 C CA . ASN B 1 296 ? 14.328 -17.938 -26.359 1 90.25 296 ASN B CA 1
ATOM 9416 C C . ASN B 1 296 ? 15.234 -19.109 -26 1 90.25 296 ASN B C 1
ATOM 9418 O O . ASN B 1 296 ? 16.203 -19.375 -26.703 1 90.25 296 ASN B O 1
ATOM 9422 N N . ILE B 1 297 ? 14.859 -19.812 -25 1 92.69 297 ILE B N 1
ATOM 9423 C CA . ILE B 1 297 ? 15.625 -20.984 -24.562 1 92.69 297 ILE B CA 1
ATOM 9424 C C . ILE B 1 297 ? 14.969 -22.25 -25.078 1 92.69 297 ILE B C 1
ATOM 9426 O O . ILE B 1 297 ? 13.75 -22.422 -24.984 1 92.69 297 ILE B O 1
ATOM 9430 N N . ALA B 1 298 ? 15.742 -23 -25.766 1 92.88 298 ALA B N 1
ATOM 9431 C CA . ALA B 1 298 ? 15.312 -24.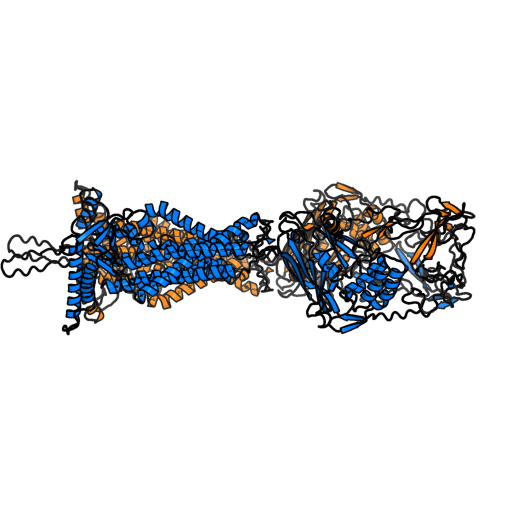328 -26.188 1 92.88 298 ALA B CA 1
ATOM 9432 C C . ALA B 1 298 ? 15.891 -25.406 -25.281 1 92.88 298 ALA B C 1
ATOM 9434 O O . ALA B 1 298 ? 17.062 -25.359 -24.922 1 92.88 298 ALA B O 1
ATOM 9435 N N . ILE B 1 299 ? 15.039 -26.359 -24.969 1 93.75 299 ILE B N 1
ATOM 9436 C CA . ILE B 1 299 ? 15.453 -27.391 -24.016 1 93.75 299 ILE B CA 1
ATOM 9437 C C . ILE B 1 299 ? 15.258 -28.781 -24.641 1 93.75 299 ILE B C 1
ATOM 9439 O O . ILE B 1 299 ? 14.141 -29.156 -24.969 1 93.75 299 ILE B O 1
ATOM 9443 N N . ALA B 1 300 ? 16.344 -29.469 -24.781 1 93.56 300 ALA B N 1
ATOM 9444 C CA . ALA B 1 300 ? 16.234 -30.891 -25.109 1 93.56 300 ALA B CA 1
ATOM 9445 C C . ALA B 1 300 ? 15.977 -31.734 -23.859 1 93.56 300 ALA B C 1
ATOM 9447 O O . ALA B 1 300 ? 16.781 -31.719 -22.922 1 93.56 300 ALA B O 1
ATOM 9448 N N . THR B 1 301 ? 14.891 -32.406 -23.906 1 93.25 301 THR B N 1
ATOM 9449 C CA . THR B 1 301 ? 14.492 -33.156 -22.719 1 93.25 301 THR B CA 1
ATOM 9450 C C . THR B 1 301 ? 14.688 -34.656 -22.938 1 93.25 301 THR B C 1
ATOM 9452 O O . THR B 1 301 ? 14.461 -35.156 -24.031 1 93.25 301 THR B O 1
ATOM 9455 N N . TYR B 1 302 ? 15.18 -35.344 -21.844 1 93.94 302 TYR B N 1
ATOM 9456 C CA . TYR B 1 302 ? 15.422 -36.781 -21.859 1 93.94 302 TYR B CA 1
ATOM 9457 C C . TYR B 1 302 ? 14.805 -37.469 -20.641 1 93.94 302 TYR B C 1
ATOM 9459 O O . TYR B 1 302 ? 14.773 -36.875 -19.547 1 93.94 302 TYR B O 1
ATOM 9467 N N . SER B 1 303 ? 14.258 -38.594 -20.859 1 93.12 303 SER B N 1
ATOM 9468 C CA . SER B 1 303 ? 13.781 -39.406 -19.734 1 93.12 303 SER B CA 1
ATOM 9469 C C . SER B 1 303 ? 14.945 -40.062 -19 1 93.12 303 SER B C 1
ATOM 9471 O O . SER B 1 303 ? 16.094 -39.938 -19.422 1 93.12 303 SER B O 1
ATOM 9473 N N . VAL B 1 304 ? 14.68 -40.812 -17.984 1 91.88 304 VAL B N 1
ATOM 9474 C CA . VAL B 1 304 ? 15.719 -41.438 -17.172 1 91.88 304 VAL B CA 1
ATOM 9475 C C . VAL B 1 304 ? 16.438 -42.5 -18 1 91.88 304 VAL B C 1
ATOM 9477 O O . VAL B 1 304 ? 17.672 -42.625 -17.922 1 91.88 304 VAL B O 1
ATOM 9480 N N . ASN B 1 305 ? 15.719 -43.188 -18.906 1 89.62 305 ASN B N 1
ATOM 9481 C CA . ASN B 1 305 ? 16.312 -44.25 -19.688 1 89.62 305 ASN B CA 1
ATOM 9482 C C . ASN B 1 305 ? 17.047 -43.719 -20.922 1 89.62 305 ASN B C 1
ATOM 9484 O O . ASN B 1 305 ? 17.578 -44.5 -21.719 1 89.62 305 ASN B O 1
ATOM 9488 N N . GLY B 1 306 ? 17.062 -42.406 -21.094 1 92.06 306 GLY B N 1
ATOM 9489 C CA . GLY B 1 306 ? 17.812 -41.781 -22.172 1 92.06 306 GLY B CA 1
ATOM 9490 C C . GLY B 1 306 ? 16.969 -41.531 -23.406 1 92.06 306 GLY B C 1
ATOM 9491 O O . GLY B 1 306 ? 17.469 -41.062 -24.438 1 92.06 306 GLY B O 1
ATOM 9492 N N . THR B 1 307 ? 15.695 -41.812 -23.281 1 89.94 307 THR B N 1
ATOM 9493 C CA . THR B 1 307 ? 14.805 -41.562 -24.406 1 89.94 307 THR B CA 1
ATOM 9494 C C . THR B 1 307 ? 14.602 -40.062 -24.625 1 89.94 307 THR B C 1
ATOM 9496 O O . THR B 1 307 ? 14.344 -39.344 -23.672 1 89.94 307 THR B O 1
ATOM 9499 N N . TYR B 1 308 ? 14.797 -39.688 -25.891 1 90.94 308 TYR B N 1
ATOM 9500 C CA . TYR B 1 308 ? 14.617 -38.281 -26.266 1 90.94 308 TYR B CA 1
ATOM 9501 C C . TYR B 1 308 ? 13.133 -37.906 -26.297 1 90.94 308 TYR B C 1
ATOM 9503 O O . TYR B 1 308 ? 12.352 -38.531 -27 1 90.94 308 TYR B O 1
ATOM 9511 N N . LEU B 1 309 ? 12.742 -36.969 -25.5 1 88.75 309 LEU B N 1
ATOM 9512 C CA . LEU B 1 309 ? 11.344 -36.562 -25.391 1 88.75 309 LEU B CA 1
ATOM 9513 C C . LEU B 1 309 ? 11.047 -35.375 -26.297 1 88.75 309 LEU B C 1
ATOM 9515 O O . LEU B 1 309 ? 9.898 -34.938 -26.391 1 88.75 309 LEU B O 1
ATOM 9519 N N . GLY B 1 310 ? 11.992 -34.75 -26.906 1 87.62 310 GLY B N 1
ATOM 9520 C CA . GLY B 1 310 ? 11.781 -33.688 -27.859 1 87.62 310 GLY B CA 1
ATOM 9521 C C . GLY B 1 310 ? 12.414 -32.375 -27.406 1 87.62 310 GLY B C 1
ATOM 9522 O O . GLY B 1 310 ? 12.969 -32.281 -26.312 1 87.62 310 GLY B O 1
ATOM 9523 N N . LEU B 1 311 ? 12.469 -31.422 -28.312 1 89.38 311 LEU B N 1
ATOM 9524 C CA . LEU B 1 311 ? 12.945 -30.062 -28.062 1 89.38 311 LEU B CA 1
ATOM 9525 C C . LEU B 1 311 ? 11.797 -29.172 -27.594 1 89.38 311 LEU B C 1
ATOM 9527 O O . LEU B 1 311 ? 10.891 -28.859 -28.375 1 89.38 311 LEU B O 1
ATOM 9531 N N . GLN B 1 312 ? 11.898 -28.891 -26.312 1 88.69 312 GLN B N 1
ATOM 9532 C CA . GLN B 1 312 ? 10.852 -28.047 -25.719 1 88.69 312 GLN B CA 1
ATOM 9533 C C . GLN B 1 312 ? 11.312 -26.609 -25.578 1 88.69 312 GLN B C 1
ATOM 9535 O O . GLN B 1 312 ? 12.516 -26.344 -25.5 1 88.69 312 GLN B O 1
ATOM 9540 N N . LYS B 1 313 ? 10.297 -25.703 -25.547 1 87.06 313 LYS B N 1
ATOM 9541 C CA . LYS B 1 313 ? 10.609 -24.297 -25.328 1 87.06 313 LYS B CA 1
ATOM 9542 C C . LYS B 1 313 ? 10.688 -23.969 -23.844 1 87.06 313 LYS B C 1
ATOM 9544 O O . LYS B 1 313 ? 10.055 -24.641 -23.016 1 87.06 313 LYS B O 1
ATOM 9549 N N . GLY B 1 314 ? 11.539 -23.109 -23.594 1 83.75 314 GLY B N 1
ATOM 9550 C CA . GLY B 1 314 ? 11.688 -22.672 -22.219 1 83.75 314 GLY B CA 1
ATOM 9551 C C . GLY B 1 314 ? 10.43 -22.062 -21.656 1 83.75 314 GLY B C 1
ATOM 9552 O O . GLY B 1 314 ? 10.266 -21.969 -20.438 1 83.75 314 GLY B O 1
ATOM 9553 N N . THR B 1 315 ? 9.523 -21.734 -22.625 1 78.5 315 THR B N 1
ATOM 9554 C CA . THR B 1 315 ? 8.25 -21.172 -22.188 1 78.5 315 THR B CA 1
ATOM 9555 C C . THR B 1 315 ? 7.328 -22.266 -21.656 1 78.5 315 THR B C 1
ATOM 9557 O O . THR B 1 315 ? 7.449 -23.438 -22.062 1 78.5 315 THR B O 1
ATOM 9560 N N . GLY B 1 316 ? 6.586 -22.125 -20.609 1 71.5 316 GLY B N 1
ATOM 9561 C CA . GLY B 1 316 ? 5.672 -23.094 -20.047 1 71.5 316 GLY B CA 1
ATOM 9562 C C . GLY B 1 316 ? 6.043 -23.516 -18.625 1 71.5 316 GLY B C 1
ATOM 9563 O O . GLY B 1 316 ? 5.383 -24.375 -18.031 1 71.5 316 GLY B O 1
ATOM 9564 N N . GLY B 1 317 ? 7.117 -23.031 -18.25 1 76.06 317 GLY B N 1
ATOM 9565 C CA . GLY B 1 317 ? 7.426 -23.219 -16.844 1 76.06 317 GLY B CA 1
ATOM 9566 C C . GLY B 1 317 ? 8.242 -24.469 -16.562 1 76.06 317 GLY B C 1
ATOM 9567 O O . GLY B 1 317 ? 8.172 -25.031 -15.477 1 76.06 317 GLY B O 1
ATOM 9568 N N . LEU B 1 318 ? 8.961 -24.984 -17.547 1 79.62 318 LEU B N 1
ATOM 9569 C CA . LEU B 1 318 ? 9.75 -26.188 -17.344 1 79.62 318 LEU B CA 1
ATOM 9570 C C . LEU B 1 318 ? 10.945 -25.906 -16.438 1 79.62 318 LEU B C 1
ATOM 9572 O O . LEU B 1 318 ? 11.289 -26.703 -15.57 1 79.62 318 LEU B O 1
ATOM 9576 N N . LEU B 1 319 ? 11.547 -24.75 -16.672 1 87.69 319 LEU B N 1
ATOM 9577 C CA . LEU B 1 319 ? 12.742 -24.406 -15.906 1 87.69 319 LEU B CA 1
ATOM 9578 C C . LEU B 1 319 ? 12.375 -23.625 -14.648 1 87.69 319 LEU B C 1
ATOM 9580 O O . LEU B 1 319 ? 13.156 -23.562 -13.703 1 87.69 319 LEU B O 1
ATOM 9584 N N . GLN B 1 320 ? 11.289 -23.031 -14.805 1 81.88 320 GLN B N 1
ATOM 9585 C CA . GLN B 1 320 ? 10.844 -22.266 -13.641 1 81.88 320 GLN B CA 1
ATOM 9586 C C . GLN B 1 320 ? 10.25 -23.188 -12.578 1 81.88 320 GLN B C 1
ATOM 9588 O O . GLN B 1 320 ? 9.141 -23.703 -12.742 1 81.88 320 GLN B O 1
ATOM 9593 N N . LEU B 1 321 ? 10.984 -23.344 -11.539 1 75.06 321 LEU B N 1
ATOM 9594 C CA . LEU B 1 321 ? 10.656 -24.312 -10.5 1 75.06 321 LEU B CA 1
ATOM 9595 C C . LEU B 1 321 ? 9.375 -23.906 -9.773 1 75.06 321 LEU B C 1
ATOM 9597 O O . LEU B 1 321 ? 8.617 -24.781 -9.32 1 75.06 321 LEU B O 1
ATOM 9601 N N . CYS B 1 322 ? 9.219 -22.594 -9.641 1 71.88 322 CYS B N 1
ATOM 9602 C CA . CYS B 1 322 ? 8.023 -22.109 -8.969 1 71.88 322 CYS B CA 1
ATOM 9603 C C . CYS B 1 322 ? 6.852 -22 -9.938 1 71.88 322 CYS B C 1
ATOM 9605 O O . CYS B 1 322 ? 6.871 -21.188 -10.852 1 71.88 322 CYS B O 1
ATOM 9607 N N . LYS B 1 323 ? 5.902 -22.766 -9.703 1 69.25 323 LYS B N 1
ATOM 9608 C CA . LYS B 1 323 ? 4.762 -22.797 -10.609 1 69.25 323 LYS B CA 1
ATOM 9609 C C . LYS B 1 323 ? 3.889 -21.547 -10.445 1 69.25 323 LYS B C 1
ATOM 9611 O O . LYS B 1 323 ? 3.586 -21.156 -9.312 1 69.25 323 LYS B O 1
ATOM 9616 N N . LEU B 1 324 ? 3.793 -20.844 -11.453 1 68.69 324 LEU B N 1
ATOM 9617 C CA . LEU B 1 324 ? 2.885 -19.703 -11.523 1 68.69 324 LEU B CA 1
ATOM 9618 C C . LEU B 1 324 ? 2.045 -19.766 -12.797 1 68.69 324 LEU B C 1
ATOM 9620 O O . LEU B 1 324 ? 2.061 -20.766 -13.516 1 68.69 324 LEU B O 1
ATOM 9624 N N . TYR B 1 325 ? 1.257 -18.688 -13.023 1 65.12 325 TYR B N 1
ATOM 9625 C CA . TYR B 1 325 ? 0.467 -18.594 -14.242 1 65.12 325 TYR B CA 1
ATOM 9626 C C . TYR B 1 325 ? 1.366 -18.562 -15.477 1 65.12 325 TYR B C 1
ATOM 9628 O O . TYR B 1 325 ? 2.436 -17.953 -15.453 1 65.12 325 TYR B O 1
ATOM 9636 N N . ASP B 1 326 ? 0.974 -19.375 -16.484 1 65.81 326 ASP B N 1
ATOM 9637 C CA . ASP B 1 326 ? 1.781 -19.531 -17.688 1 65.81 326 ASP B CA 1
ATOM 9638 C C . ASP B 1 326 ? 2.184 -18.188 -18.281 1 65.81 326 ASP B C 1
ATOM 9640 O O . ASP B 1 326 ? 3.338 -17.984 -18.656 1 65.81 326 ASP B O 1
ATOM 9644 N N . ASN B 1 327 ? 1.191 -17.312 -18.328 1 65.44 327 ASN B N 1
ATOM 9645 C CA . ASN B 1 327 ? 1.512 -16.016 -18.922 1 65.44 327 ASN B CA 1
ATOM 9646 C C . ASN B 1 327 ? 2.582 -15.289 -18.109 1 65.44 327 ASN B C 1
ATOM 9648 O O . ASN B 1 327 ? 3.453 -14.625 -18.688 1 65.44 327 ASN B O 1
ATOM 9652 N N . HIS B 1 328 ? 2.484 -15.492 -16.891 1 67.81 328 HIS B N 1
ATOM 9653 C CA . HIS B 1 328 ? 3.477 -14.844 -16.031 1 67.81 328 HIS B CA 1
ATOM 9654 C C . HIS B 1 328 ? 4.844 -15.5 -16.188 1 67.81 328 HIS B C 1
ATOM 9656 O O . HIS B 1 328 ? 5.867 -14.812 -16.219 1 67.81 328 HIS B O 1
ATOM 9662 N N . LEU B 1 329 ? 4.82 -16.719 -16.344 1 74 329 LEU B N 1
ATOM 9663 C CA . LEU B 1 329 ? 6.086 -17.438 -16.469 1 74 329 LEU B CA 1
ATOM 9664 C C . LEU B 1 329 ? 6.758 -17.141 -17.797 1 74 329 LEU B C 1
ATOM 9666 O O . LEU B 1 329 ? 7.984 -17.047 -17.875 1 74 329 LEU B O 1
ATOM 9670 N N . ASP B 1 330 ? 5.984 -17 -18.781 1 75.12 330 ASP B N 1
ATOM 9671 C CA . ASP B 1 330 ? 6.543 -16.703 -20.094 1 75.12 330 ASP B CA 1
ATOM 9672 C C . ASP B 1 330 ? 7.125 -15.289 -20.125 1 75.12 330 ASP B C 1
ATOM 9674 O O . ASP B 1 330 ? 8.141 -15.047 -20.797 1 75.12 330 ASP B O 1
ATOM 9678 N N . LYS B 1 331 ? 6.504 -14.453 -19.438 1 73.88 331 LYS B N 1
ATOM 9679 C CA . LYS B 1 331 ? 6.949 -13.062 -19.438 1 73.88 331 LYS B CA 1
ATOM 9680 C C . LYS B 1 331 ? 8.25 -12.898 -18.656 1 73.88 331 LYS B C 1
ATOM 9682 O O . LYS B 1 331 ? 8.961 -11.906 -18.828 1 73.88 331 LYS B O 1
ATOM 9687 N N . LEU B 1 332 ? 8.602 -13.852 -17.859 1 76.12 332 LEU B N 1
ATOM 9688 C CA . LEU B 1 332 ? 9.836 -13.773 -17.094 1 76.12 332 LEU B CA 1
ATOM 9689 C C . LEU B 1 332 ? 11.055 -13.828 -18 1 76.12 332 LEU B C 1
ATOM 9691 O O . LEU B 1 332 ? 12.148 -13.398 -17.625 1 76.12 332 LEU B O 1
ATOM 9695 N N . TRP B 1 333 ? 10.859 -14.352 -19.188 1 81.75 333 TRP B N 1
ATOM 9696 C CA . TRP B 1 333 ? 11.977 -14.477 -20.125 1 81.75 333 TRP B CA 1
ATOM 9697 C C . TRP B 1 333 ? 12.156 -13.203 -20.938 1 81.75 333 TRP B C 1
ATOM 9699 O O . TRP B 1 333 ? 12.984 -13.148 -21.844 1 81.75 333 TRP B O 1
ATOM 9709 N N . SER B 1 334 ? 11.359 -12.211 -20.609 1 78.31 334 SER B N 1
ATOM 9710 C CA . SER B 1 334 ? 11.57 -10.93 -21.281 1 78.31 334 SER B CA 1
ATOM 9711 C C . SER B 1 334 ? 12.953 -10.367 -20.984 1 78.31 334 SER B C 1
ATOM 9713 O O . SER B 1 334 ? 13.406 -10.383 -19.844 1 78.31 334 SER B O 1
ATOM 9715 N N . PHE B 1 335 ? 13.609 -9.938 -22.062 1 78.5 335 PHE B N 1
ATOM 9716 C CA . PHE B 1 335 ? 15.016 -9.555 -21.969 1 78.5 335 PHE B CA 1
ATOM 9717 C C . PHE B 1 335 ? 15.164 -8.258 -21.188 1 78.5 335 PHE B C 1
ATOM 9719 O O . PHE B 1 335 ? 14.367 -7.332 -21.344 1 78.5 335 PHE B O 1
ATOM 9726 N N . GLY B 1 336 ? 16.109 -8.211 -20.234 1 69.94 336 GLY B N 1
ATOM 9727 C CA . GLY B 1 336 ? 16.516 -6.973 -19.594 1 69.94 336 GLY B CA 1
ATOM 9728 C C . GLY B 1 336 ? 15.961 -6.82 -18.188 1 69.94 336 GLY B C 1
ATOM 9729 O O . GLY B 1 336 ? 16.391 -5.941 -17.438 1 69.94 336 GLY B O 1
ATOM 9730 N N . ALA B 1 337 ? 14.969 -7.562 -17.797 1 67.12 337 ALA B N 1
ATOM 9731 C CA . ALA B 1 337 ? 14.383 -7.438 -16.469 1 67.12 337 ALA B CA 1
ATOM 9732 C C . ALA B 1 337 ? 14.883 -8.539 -15.547 1 67.12 337 ALA B C 1
ATOM 9734 O O . ALA B 1 337 ? 14.656 -9.727 -15.805 1 67.12 337 ALA B O 1
ATOM 9735 N N . PRO B 1 338 ? 15.773 -8.039 -14.562 1 72.31 338 PRO B N 1
ATOM 9736 C CA . PRO B 1 338 ? 16.172 -9.086 -13.617 1 72.31 338 PRO B CA 1
ATOM 9737 C C . PRO B 1 338 ? 14.984 -9.672 -12.859 1 72.31 338 PRO B C 1
ATOM 9739 O O . PRO B 1 338 ? 14.047 -8.945 -12.516 1 72.31 338 PRO B O 1
ATOM 9742 N N . VAL B 1 339 ? 14.984 -10.961 -12.734 1 75.69 339 VAL B N 1
ATOM 9743 C CA . VAL B 1 339 ? 13.883 -11.68 -12.094 1 75.69 339 VAL B CA 1
ATOM 9744 C C . VAL B 1 339 ? 14.422 -12.539 -10.953 1 75.69 339 VAL B C 1
ATOM 9746 O O . VAL B 1 339 ? 15.492 -13.148 -11.07 1 75.69 339 VAL B O 1
ATOM 9749 N N . LYS B 1 340 ? 13.797 -12.43 -9.773 1 77.06 340 LYS B N 1
ATOM 9750 C CA . LYS B 1 340 ? 14.086 -13.359 -8.688 1 77.06 340 LYS B CA 1
ATOM 9751 C C . LYS B 1 340 ? 12.797 -13.953 -8.109 1 77.06 340 LYS B C 1
ATOM 9753 O O . LYS B 1 340 ? 11.938 -13.219 -7.629 1 77.06 340 LYS B O 1
ATOM 9758 N N . GLN B 1 341 ? 12.602 -15.242 -8.25 1 76.81 341 GLN B N 1
ATOM 9759 C CA . GLN B 1 341 ? 11.445 -15.961 -7.719 1 76.81 341 GLN B CA 1
ATOM 9760 C C . GLN B 1 341 ? 11.875 -17.031 -6.711 1 76.81 341 GLN B C 1
ATOM 9762 O O . GLN B 1 341 ? 12.82 -17.781 -6.961 1 76.81 341 GLN B O 1
ATOM 9767 N N . THR B 1 342 ? 11.344 -17.016 -5.531 1 78.56 342 THR B N 1
ATOM 9768 C CA . THR B 1 342 ? 11.594 -18.047 -4.535 1 78.56 342 THR B CA 1
ATOM 9769 C C . THR B 1 342 ? 10.289 -18.719 -4.105 1 78.56 342 THR B C 1
ATOM 9771 O O . THR B 1 342 ? 9.242 -18.062 -4.059 1 78.56 342 THR B O 1
ATOM 9774 N N . CYS B 1 343 ? 10.289 -20.016 -3.992 1 74.56 343 CYS B N 1
ATOM 9775 C CA . CYS B 1 343 ? 9.109 -20.75 -3.549 1 74.56 343 CYS B CA 1
ATOM 9776 C C . CYS B 1 343 ? 9.5 -22.016 -2.799 1 74.56 343 CYS B C 1
ATOM 9778 O O . CYS B 1 343 ? 10.672 -22.391 -2.777 1 74.56 343 CYS B O 1
ATOM 9780 N N . THR B 1 344 ? 8.539 -22.594 -2.117 1 78.44 344 THR B N 1
ATOM 9781 C CA . THR B 1 344 ? 8.703 -23.891 -1.463 1 78.44 344 THR B CA 1
ATOM 9782 C C . THR B 1 344 ? 7.895 -24.969 -2.182 1 78.44 344 THR B C 1
ATOM 9784 O O . THR B 1 344 ? 6.703 -24.797 -2.43 1 78.44 344 THR B O 1
ATOM 9787 N N . ILE B 1 345 ? 8.586 -26.016 -2.633 1 78.31 345 ILE B N 1
ATOM 9788 C CA . ILE B 1 345 ? 7.965 -27.078 -3.412 1 78.31 345 ILE B CA 1
ATOM 9789 C C . ILE B 1 345 ? 7.965 -28.375 -2.607 1 78.31 345 ILE B C 1
ATOM 9791 O O . ILE B 1 345 ? 8.93 -28.672 -1.901 1 78.31 345 ILE B O 1
ATOM 9795 N N . LYS B 1 346 ? 6.855 -29.047 -2.709 1 78.19 346 LYS B N 1
ATOM 9796 C CA . LYS B 1 346 ? 6.805 -30.391 -2.131 1 78.19 346 LYS B CA 1
ATOM 9797 C C . LYS B 1 346 ? 7.562 -31.391 -2.996 1 78.19 346 LYS B C 1
ATOM 9799 O O . LYS B 1 346 ? 7.461 -31.359 -4.227 1 78.19 346 LYS B O 1
ATOM 9804 N N . VAL B 1 347 ? 8.281 -32.344 -2.43 1 79.5 347 VAL B N 1
ATOM 9805 C CA . VAL B 1 347 ? 9.109 -33.312 -3.137 1 79.5 347 VAL B CA 1
ATOM 9806 C C . VAL B 1 347 ? 8.227 -34.219 -4.008 1 79.5 347 VAL B C 1
ATOM 9808 O O . VAL B 1 347 ? 8.625 -34.594 -5.109 1 79.5 347 VAL B O 1
ATOM 9811 N N . GLU B 1 348 ? 6.969 -34.406 -3.574 1 73.44 348 GLU B N 1
ATOM 9812 C CA . GLU B 1 348 ? 6.062 -35.281 -4.32 1 73.44 348 GLU B CA 1
ATOM 9813 C C . GLU B 1 348 ? 5.586 -34.625 -5.602 1 73.44 348 GLU B C 1
ATOM 9815 O O . GLU B 1 348 ? 5.27 -35.281 -6.582 1 73.44 348 GLU B O 1
ATOM 9820 N N . ASN B 1 349 ? 5.664 -33.312 -5.664 1 71.44 349 ASN B N 1
ATOM 9821 C CA . ASN B 1 349 ? 5.156 -32.562 -6.812 1 71.44 349 ASN B CA 1
ATOM 9822 C C . ASN B 1 349 ? 6.285 -32.156 -7.754 1 71.44 349 ASN B C 1
ATOM 9824 O O . ASN B 1 349 ? 6.082 -31.328 -8.648 1 71.44 349 ASN B O 1
ATOM 9828 N N . SER B 1 350 ? 7.465 -32.594 -7.555 1 71.44 350 SER B N 1
ATOM 9829 C CA . SER B 1 350 ? 8.578 -32.219 -8.414 1 71.44 350 SER B CA 1
ATOM 9830 C C . SER B 1 350 ? 8.492 -32.906 -9.773 1 71.44 350 SER B C 1
ATOM 9832 O O . SER B 1 350 ? 9.172 -32.5 -10.719 1 71.44 350 SER B O 1
ATOM 9834 N N . GLY B 1 351 ? 7.461 -33.625 -10.07 1 68.19 351 GLY B N 1
ATOM 9835 C CA . GLY B 1 351 ? 7.285 -34.281 -11.352 1 68.19 351 GLY B CA 1
ATOM 9836 C C . GLY B 1 351 ? 8.25 -35.406 -11.578 1 68.19 351 GLY B C 1
ATOM 9837 O O . GLY B 1 351 ? 9.031 -35.75 -10.688 1 68.19 351 GLY B O 1
ATOM 9838 N N . ASP B 1 352 ? 8.203 -35.969 -12.805 1 76.56 352 ASP B N 1
ATOM 9839 C CA . ASP B 1 352 ? 9.125 -37.031 -13.195 1 76.56 352 ASP B CA 1
ATOM 9840 C C . ASP B 1 352 ? 10.523 -36.469 -13.453 1 76.56 352 ASP B C 1
ATOM 9842 O O . ASP B 1 352 ? 10.68 -35.312 -13.852 1 76.56 352 ASP B O 1
ATOM 9846 N N . THR B 1 353 ? 11.5 -37.25 -13 1 88.19 353 THR B N 1
ATOM 9847 C CA . THR B 1 353 ? 12.883 -36.844 -13.234 1 88.19 353 THR B CA 1
ATOM 9848 C C . THR B 1 353 ? 13.156 -36.688 -14.734 1 88.19 353 THR B C 1
ATOM 9850 O O . THR B 1 353 ? 12.984 -37.625 -15.5 1 88.19 353 THR B O 1
ATOM 9853 N N . LYS B 1 354 ? 13.383 -35.5 -15.133 1 91.31 354 LYS B N 1
ATOM 9854 C CA . LYS B 1 354 ? 13.75 -35.219 -16.516 1 91.31 354 LYS B CA 1
ATOM 9855 C C . LYS B 1 354 ? 15.133 -34.562 -16.594 1 91.31 354 LYS B C 1
ATOM 9857 O O . LYS B 1 354 ? 15.57 -33.875 -15.664 1 91.31 354 LYS B O 1
ATOM 9862 N N . PHE B 1 355 ? 15.828 -34.906 -17.609 1 94.88 355 PHE B N 1
ATOM 9863 C CA . PHE B 1 355 ? 17.125 -34.344 -17.891 1 94.88 355 PHE B CA 1
ATOM 9864 C C . PHE B 1 355 ? 17.031 -33.281 -19 1 94.88 355 PHE B C 1
ATOM 9866 O O . PHE B 1 355 ? 16.312 -33.469 -19.969 1 94.88 355 PHE B O 1
ATOM 9873 N N . LEU B 1 356 ? 17.703 -32.219 -18.797 1 95 356 LEU B N 1
ATOM 9874 C CA . LEU B 1 356 ? 17.516 -31.062 -19.656 1 95 356 LEU B CA 1
ATOM 9875 C C . LEU B 1 356 ? 18.844 -30.578 -20.219 1 95 356 LEU B C 1
ATOM 9877 O O . LEU B 1 356 ? 19.797 -30.359 -19.453 1 95 356 LEU B O 1
ATOM 9881 N N . ASP B 1 357 ? 18.953 -30.469 -21.516 1 95.12 357 ASP B N 1
ATOM 9882 C CA . ASP B 1 357 ? 20.031 -29.75 -22.188 1 95.12 357 ASP B CA 1
ATOM 9883 C C . ASP B 1 357 ? 19.562 -28.375 -22.656 1 95.12 357 ASP B C 1
ATOM 9885 O O . ASP B 1 357 ? 18.625 -28.281 -23.453 1 95.12 357 ASP B O 1
ATOM 9889 N N . LEU B 1 358 ? 20.266 -27.438 -22.25 1 95 358 LEU B N 1
ATOM 9890 C CA . LEU B 1 358 ? 19.797 -26.062 -22.5 1 95 358 LEU B CA 1
ATOM 9891 C C . LEU B 1 358 ? 20.516 -25.469 -23.703 1 95 358 LEU B C 1
ATOM 9893 O O . LEU B 1 358 ? 21.719 -25.641 -23.875 1 95 358 LEU B O 1
ATOM 9897 N N . TYR B 1 359 ? 19.75 -24.797 -24.578 1 94.12 359 TYR B N 1
ATOM 9898 C CA . TYR B 1 359 ? 20.25 -24.094 -25.75 1 94.12 359 TYR B CA 1
ATOM 9899 C C . TYR B 1 359 ? 19.594 -22.719 -25.891 1 94.12 359 TYR B C 1
ATOM 9901 O O . TYR B 1 359 ? 18.438 -22.547 -25.5 1 94.12 359 TYR B O 1
ATOM 9909 N N . LEU B 1 360 ? 20.312 -21.828 -26.375 1 93.81 360 LEU B N 1
ATOM 9910 C CA . LEU B 1 360 ? 19.719 -20.578 -26.844 1 93.81 360 LEU B CA 1
ATOM 9911 C C . LEU B 1 360 ? 19.344 -20.672 -28.312 1 93.81 360 LEU B C 1
ATOM 9913 O O . LEU B 1 360 ? 20.172 -21.047 -29.156 1 93.81 360 LEU B O 1
ATOM 9917 N N . GLU B 1 361 ? 18.109 -20.422 -28.547 1 92.06 361 GLU B N 1
ATOM 9918 C CA . GLU B 1 361 ? 17.609 -20.547 -29.906 1 92.06 361 GLU B CA 1
ATOM 9919 C C . GLU B 1 361 ? 17.609 -19.203 -30.625 1 92.06 361 GLU B C 1
ATOM 9921 O O . GLU B 1 361 ? 17.078 -18.219 -30.109 1 92.06 361 GLU B O 1
ATOM 9926 N N . ASP B 1 362 ? 18.297 -19.141 -31.688 1 88.94 362 ASP B N 1
ATOM 9927 C CA . ASP B 1 362 ? 18.281 -18 -32.594 1 88.94 362 ASP B CA 1
ATOM 9928 C C . ASP B 1 362 ? 17.922 -18.422 -34 1 88.94 362 ASP B C 1
ATOM 9930 O O . ASP B 1 362 ? 18.812 -18.734 -34.812 1 88.94 362 ASP B O 1
ATOM 9934 N N . ASP B 1 363 ? 16.641 -18.406 -34.312 1 83 363 ASP B N 1
ATOM 9935 C CA . ASP B 1 363 ? 16.125 -18.828 -35.625 1 83 363 ASP B CA 1
ATOM 9936 C C . ASP B 1 363 ? 16.453 -20.297 -35.906 1 83 363 ASP B C 1
ATOM 9938 O O . ASP B 1 363 ? 15.945 -21.188 -35.219 1 83 363 ASP B O 1
ATOM 9942 N N . ASP B 1 364 ? 17.484 -20.547 -36.688 1 86.19 364 ASP B N 1
ATOM 9943 C CA . ASP B 1 364 ? 17.766 -21.922 -37.062 1 86.19 364 ASP B CA 1
ATOM 9944 C C . ASP B 1 364 ? 19.062 -22.422 -36.406 1 86.19 364 ASP B C 1
ATOM 9946 O O . ASP B 1 364 ? 19.594 -23.469 -36.812 1 86.19 364 ASP B O 1
ATOM 9950 N N . LYS B 1 365 ? 19.5 -21.625 -35.406 1 89.5 365 LYS B N 1
ATOM 9951 C CA . LYS B 1 365 ? 20.734 -22.016 -34.719 1 89.5 365 LYS B CA 1
ATOM 9952 C C . LYS B 1 365 ? 20.484 -22.25 -33.25 1 89.5 365 LYS B C 1
ATOM 9954 O O . LYS B 1 365 ? 19.703 -21.516 -32.625 1 89.5 365 LYS B O 1
ATOM 9959 N N . LEU B 1 366 ? 21.078 -23.312 -32.719 1 91.44 366 LEU B N 1
ATOM 9960 C CA . LEU B 1 366 ? 21.047 -23.609 -31.297 1 91.44 366 LEU B CA 1
ATOM 9961 C C . LEU B 1 366 ? 22.422 -23.406 -30.672 1 91.44 366 LEU B C 1
ATOM 9963 O O . LEU B 1 366 ? 23.391 -24.078 -31.062 1 91.44 366 LEU B O 1
ATOM 9967 N N . TYR B 1 367 ? 22.516 -22.5 -29.812 1 91.31 367 TYR B N 1
ATOM 9968 C CA . TYR B 1 367 ? 23.734 -22.25 -29.062 1 91.31 367 TYR B CA 1
ATOM 9969 C C . TYR B 1 367 ? 23.703 -22.953 -27.719 1 91.31 367 TYR B C 1
ATOM 9971 O O . TYR B 1 367 ? 22.859 -22.641 -26.875 1 91.31 367 TYR B O 1
ATOM 9979 N N . PRO B 1 368 ? 24.594 -23.922 -27.484 1 92.62 368 PRO B N 1
ATOM 9980 C CA . PRO B 1 368 ? 24.594 -24.578 -26.172 1 92.62 368 PRO B CA 1
ATOM 9981 C C . PRO B 1 368 ? 24.953 -23.625 -25.031 1 92.62 368 PRO B C 1
ATOM 9983 O O . PRO B 1 368 ? 25.812 -22.766 -25.203 1 92.62 368 PRO B O 1
ATOM 9986 N N . LEU B 1 369 ? 24.344 -23.797 -23.953 1 94.5 369 LEU B N 1
ATOM 9987 C CA . LEU B 1 369 ? 24.609 -22.953 -22.797 1 94.5 369 LEU B CA 1
ATOM 9988 C C . LEU B 1 369 ? 25.547 -23.641 -21.812 1 94.5 369 LEU B C 1
ATOM 9990 O O . LEU B 1 369 ? 25.422 -24.844 -21.547 1 94.5 369 LEU B O 1
ATOM 9994 N N . PRO B 1 370 ? 26.547 -22.875 -21.344 1 93.25 370 PRO B N 1
ATOM 9995 C CA . PRO B 1 370 ? 27.438 -23.453 -20.328 1 93.25 370 PRO B CA 1
ATOM 9996 C C . PRO B 1 370 ? 26.766 -23.531 -18.953 1 93.25 370 PRO B C 1
ATOM 9998 O O . PRO B 1 370 ? 26.141 -22.578 -18.516 1 93.25 370 PRO B O 1
ATOM 10001 N N . VAL B 1 371 ? 26.891 -24.641 -18.312 1 94.5 371 VAL B N 1
ATOM 10002 C CA . VAL B 1 371 ? 26.25 -24.875 -17.031 1 94.5 371 VAL B CA 1
ATOM 10003 C C . VAL B 1 371 ? 27.297 -25.234 -15.984 1 94.5 371 VAL B C 1
ATOM 10005 O O . VAL B 1 371 ? 28.219 -26.016 -16.266 1 94.5 371 VAL B O 1
ATOM 10008 N N . ILE B 1 372 ? 27.203 -24.547 -14.898 1 91.94 372 ILE B N 1
ATOM 10009 C CA . ILE B 1 372 ? 28 -24.906 -13.727 1 91.94 372 ILE B CA 1
ATOM 10010 C C . ILE B 1 372 ? 27.109 -25.531 -12.664 1 91.94 372 ILE B C 1
ATOM 10012 O O . ILE B 1 372 ? 26.047 -24.984 -12.336 1 91.94 372 ILE B O 1
ATOM 10016 N N . THR B 1 373 ? 27.422 -26.719 -12.211 1 90.5 373 THR B N 1
ATOM 10017 C CA . THR B 1 373 ? 26.625 -27.391 -11.188 1 90.5 373 THR B CA 1
ATOM 10018 C C . THR B 1 373 ? 27.391 -27.422 -9.859 1 90.5 373 THR B C 1
ATOM 10020 O O . THR B 1 373 ? 28.609 -27.578 -9.836 1 90.5 373 THR B O 1
ATOM 10023 N N . SER B 1 374 ? 26.672 -27.109 -8.859 1 87.75 374 SER B N 1
ATOM 10024 C CA . SER B 1 374 ? 27.203 -27.203 -7.5 1 87.75 374 SER B CA 1
ATOM 10025 C C . SER B 1 374 ? 26.156 -27.75 -6.531 1 87.75 374 SER B C 1
ATOM 10027 O O . SER B 1 374 ? 25 -27.922 -6.898 1 87.75 374 SER B O 1
ATOM 10029 N N . CYS B 1 375 ? 26.594 -28.234 -5.438 1 86 375 CYS B N 1
ATOM 10030 C CA . CYS B 1 375 ? 25.688 -28.734 -4.41 1 86 375 CYS B CA 1
ATOM 10031 C C . CYS B 1 375 ? 25.703 -27.844 -3.176 1 86 375 CYS B C 1
ATOM 10033 O O . CYS B 1 375 ? 26.766 -27.328 -2.789 1 86 375 CYS B O 1
ATOM 10035 N N . ASP B 1 376 ? 24.578 -27.641 -2.674 1 81.19 376 ASP B N 1
ATOM 10036 C CA . ASP B 1 376 ? 24.453 -26.766 -1.507 1 81.19 376 ASP B CA 1
ATOM 10037 C C . ASP B 1 376 ? 24.953 -27.469 -0.245 1 81.19 376 ASP B C 1
ATOM 10039 O O . ASP B 1 376 ? 25.5 -28.562 -0.316 1 81.19 376 ASP B O 1
ATOM 10043 N N . SER B 1 377 ? 24.828 -26.844 0.912 1 75.31 377 SER B N 1
ATOM 10044 C CA . SER B 1 377 ? 25.391 -27.312 2.176 1 75.31 377 SER B CA 1
ATOM 10045 C C . SER B 1 377 ? 24.734 -28.609 2.617 1 75.31 377 SER B C 1
ATOM 10047 O O . SER B 1 377 ? 25.297 -29.344 3.438 1 75.31 377 SER B O 1
ATOM 10049 N N . SER B 1 378 ? 23.609 -28.922 1.957 1 76.44 378 SER B N 1
ATOM 10050 C CA . SER B 1 378 ? 22.938 -30.156 2.352 1 76.44 378 SER B CA 1
ATOM 10051 C C . SER B 1 378 ? 23.656 -31.391 1.795 1 76.44 378 SER B C 1
ATOM 10053 O O . SER B 1 378 ? 23.484 -32.5 2.301 1 76.44 378 SER B O 1
ATOM 10055 N N . CYS B 1 379 ? 24.438 -30.984 0.755 1 75.5 379 CYS B N 1
ATOM 10056 C CA . CYS B 1 379 ? 25.203 -32.094 0.177 1 75.5 379 CYS B CA 1
ATOM 10057 C C . CYS B 1 379 ? 26.484 -32.344 0.96 1 75.5 379 CYS B C 1
ATOM 10059 O O . CYS B 1 379 ? 26.906 -31.484 1.749 1 75.5 379 CYS B O 1
ATOM 10061 N N . SER B 1 380 ? 27.016 -33.469 1.265 1 62.72 380 SER B N 1
ATOM 10062 C CA . SER B 1 380 ? 28.234 -33.75 2.014 1 62.72 380 SER B CA 1
ATOM 10063 C C . SER B 1 380 ? 29.391 -32.844 1.552 1 62.72 380 SER B C 1
ATOM 10065 O O . SER B 1 380 ? 29.375 -32.344 0.428 1 62.72 380 SER B O 1
ATOM 10067 N N . ALA B 1 381 ? 30.297 -32.281 2.508 1 54.16 381 ALA B N 1
ATOM 10068 C CA . ALA B 1 381 ? 31.469 -31.406 2.338 1 54.16 381 ALA B CA 1
ATOM 10069 C C . ALA B 1 381 ? 32.281 -31.812 1.102 1 54.16 381 ALA B C 1
ATOM 10071 O O . ALA B 1 381 ? 32.844 -30.953 0.43 1 54.16 381 ALA B O 1
ATOM 10072 N N . THR B 1 382 ? 32.312 -33.031 0.803 1 50.84 382 THR B N 1
ATOM 10073 C CA . THR B 1 382 ? 33.219 -33.531 -0.245 1 50.84 382 THR B CA 1
ATOM 10074 C C . THR B 1 382 ? 32.656 -33.188 -1.626 1 50.84 382 THR B C 1
ATOM 10076 O O . THR B 1 382 ? 33.406 -32.875 -2.547 1 50.84 382 THR B O 1
ATOM 10079 N N . VAL B 1 383 ? 31.312 -33.25 -1.801 1 54.91 383 VAL B N 1
ATOM 10080 C CA . VAL B 1 383 ? 30.656 -33 -3.088 1 54.91 383 VAL B CA 1
ATOM 10081 C C . VAL B 1 383 ? 30.547 -31.516 -3.359 1 54.91 383 VAL B C 1
ATOM 10083 O O . VAL B 1 383 ? 30.609 -31.078 -4.512 1 54.91 383 VAL B O 1
ATOM 10086 N N . ASN B 1 384 ? 30.5 -30.672 -2.238 1 54.59 384 ASN B N 1
ATOM 10087 C CA . ASN B 1 384 ? 30.156 -29.25 -2.258 1 54.59 384 ASN B CA 1
ATOM 10088 C C . ASN B 1 384 ? 31.234 -28.438 -2.979 1 54.59 384 ASN B C 1
ATOM 10090 O O . ASN B 1 384 ? 30.922 -27.438 -3.633 1 54.59 384 ASN B O 1
ATOM 10094 N N . SER B 1 385 ? 32.625 -28.812 -2.807 1 56.88 385 SER B N 1
ATOM 10095 C CA . SER B 1 385 ? 33.625 -27.781 -3.064 1 56.88 385 SER B CA 1
ATOM 10096 C C . SER B 1 385 ? 33.938 -27.672 -4.555 1 56.88 385 SER B C 1
ATOM 10098 O O . SER B 1 385 ? 34.594 -26.703 -4.992 1 56.88 385 SER B O 1
ATOM 10100 N N . GLU B 1 386 ? 33.531 -28.641 -5.434 1 62.72 386 GLU B N 1
ATOM 10101 C CA . GLU B 1 386 ? 34.156 -28.5 -6.758 1 62.72 386 GLU B CA 1
ATOM 10102 C C . GLU B 1 386 ? 33.094 -28.156 -7.805 1 62.72 386 GLU B C 1
ATOM 10104 O O . GLU B 1 386 ? 32.062 -28.828 -7.91 1 62.72 386 GLU B O 1
ATOM 10109 N N . LEU B 1 387 ? 33.219 -26.891 -8.438 1 70.44 387 LEU B N 1
ATOM 10110 C CA . LEU B 1 387 ? 32.406 -26.516 -9.594 1 70.44 387 LEU B CA 1
ATOM 10111 C C . LEU B 1 387 ? 32.625 -27.484 -10.742 1 70.44 387 LEU B C 1
ATOM 10113 O O . LEU B 1 387 ? 33.75 -27.859 -11.062 1 70.44 387 LEU B O 1
ATOM 10117 N N . GLN B 1 388 ? 31.484 -28.094 -11.039 1 84.12 388 GLN B N 1
ATOM 10118 C CA . GLN B 1 388 ? 31.562 -28.984 -12.188 1 84.12 388 GLN B CA 1
ATOM 10119 C C . GLN B 1 388 ? 30.938 -28.344 -13.422 1 84.12 388 GLN B C 1
ATOM 10121 O O . GLN B 1 388 ? 29.906 -27.672 -13.336 1 84.12 388 GLN B O 1
ATOM 10126 N N . TYR B 1 389 ? 31.672 -28.453 -14.5 1 87.81 389 TYR B N 1
ATOM 10127 C CA . TYR B 1 389 ? 31.234 -27.891 -15.773 1 87.81 389 TYR B CA 1
ATOM 10128 C C . TYR B 1 389 ? 30.484 -28.922 -16.594 1 87.81 389 TYR B C 1
ATOM 10130 O O . TYR B 1 389 ? 31 -30.016 -16.844 1 87.81 389 TYR B O 1
ATOM 10138 N N . THR B 1 390 ? 29.266 -28.641 -16.812 1 90.5 390 THR B N 1
ATOM 10139 C CA . THR B 1 390 ? 28.438 -29.594 -17.547 1 90.5 390 THR B CA 1
ATOM 10140 C C . THR B 1 390 ? 27.484 -28.875 -18.5 1 90.5 390 THR B C 1
ATOM 10142 O O . THR B 1 390 ? 27.594 -27.656 -18.672 1 90.5 390 THR B O 1
ATOM 10145 N N . ARG B 1 391 ? 26.688 -29.594 -19.203 1 92.31 391 ARG B N 1
ATOM 10146 C CA . ARG B 1 391 ? 25.688 -29.031 -20.109 1 92.31 391 ARG B CA 1
ATOM 10147 C C . ARG B 1 391 ? 24.297 -29.547 -19.766 1 92.31 391 ARG B C 1
ATOM 10149 O O . ARG B 1 391 ? 23.297 -28.953 -20.172 1 92.31 391 ARG B O 1
ATOM 10156 N N . ARG B 1 392 ? 24.25 -30.594 -19.047 1 94.25 392 ARG B N 1
ATOM 10157 C CA . ARG B 1 392 ? 22.969 -31.234 -18.75 1 94.25 392 ARG B CA 1
ATOM 10158 C C . ARG B 1 392 ? 22.609 -31.094 -17.281 1 94.25 392 ARG B C 1
ATOM 10160 O O . ARG B 1 392 ? 23.484 -31.234 -16.406 1 94.25 392 ARG B O 1
ATOM 10167 N N . ILE B 1 393 ? 21.328 -30.734 -17.109 1 94.19 393 ILE B N 1
ATOM 10168 C CA . ILE B 1 393 ? 20.812 -30.609 -15.75 1 94.19 393 ILE B CA 1
ATOM 10169 C C . ILE B 1 393 ? 19.578 -31.484 -15.578 1 94.19 393 ILE B C 1
ATOM 10171 O O . ILE B 1 393 ? 19.047 -32.031 -16.562 1 94.19 393 ILE B O 1
ATOM 10175 N N . PHE B 1 394 ? 19.219 -31.703 -14.312 1 92.75 394 PHE B N 1
ATOM 10176 C CA . PHE B 1 394 ? 18 -32.469 -14.031 1 92.75 394 PHE B CA 1
ATOM 10177 C C . PHE B 1 394 ? 17.156 -31.75 -12.984 1 92.75 394 PHE B C 1
ATOM 10179 O O . PHE B 1 394 ? 17.656 -30.906 -12.242 1 92.75 394 PHE B O 1
ATOM 10186 N N . THR B 1 395 ? 15.938 -32.031 -13 1 88.25 395 THR B N 1
ATOM 10187 C CA . THR B 1 395 ? 15.008 -31.344 -12.109 1 88.25 395 THR B CA 1
ATOM 10188 C C . THR B 1 395 ? 15.062 -31.938 -10.711 1 88.25 395 THR B C 1
ATOM 10190 O O . THR B 1 395 ? 15.398 -31.25 -9.742 1 88.25 395 THR B O 1
ATOM 10193 N N . ALA B 1 396 ? 14.672 -33.188 -10.562 1 88.56 396 ALA B N 1
ATOM 10194 C CA . ALA B 1 396 ? 14.719 -33.875 -9.273 1 88.56 396 ALA B CA 1
ATOM 10195 C C . ALA B 1 396 ? 15.031 -35.375 -9.461 1 88.56 396 ALA B C 1
ATOM 10197 O O . ALA B 1 396 ? 14.57 -36 -10.43 1 88.56 396 ALA B O 1
ATOM 10198 N N . ASP B 1 397 ? 15.914 -35.812 -8.633 1 88.12 397 ASP B N 1
ATOM 10199 C CA . ASP B 1 397 ? 16.25 -37.219 -8.625 1 88.12 397 ASP B CA 1
ATOM 10200 C C . ASP B 1 397 ? 15.547 -37.938 -7.477 1 88.12 397 ASP B C 1
ATOM 10202 O O . ASP B 1 397 ? 16.031 -37.938 -6.34 1 88.12 397 ASP B O 1
ATOM 10206 N N . THR B 1 398 ? 14.406 -38.594 -7.863 1 83.5 398 THR B N 1
ATOM 10207 C CA . THR B 1 398 ? 13.688 -39.375 -6.855 1 83.5 398 THR B CA 1
ATOM 10208 C C . THR B 1 398 ? 13.844 -40.875 -7.109 1 83.5 398 THR B C 1
ATOM 10210 O O . THR B 1 398 ? 13.328 -41.688 -6.344 1 83.5 398 THR B O 1
ATOM 10213 N N . ILE B 1 399 ? 14.5 -41.25 -8.102 1 81.88 399 ILE B N 1
ATOM 10214 C CA . ILE B 1 399 ? 14.516 -42.625 -8.539 1 81.88 399 ILE B CA 1
ATOM 10215 C C . ILE B 1 399 ? 15.789 -43.312 -8.039 1 81.88 399 ILE B C 1
ATOM 10217 O O . ILE B 1 399 ? 15.789 -44.531 -7.766 1 81.88 399 ILE B O 1
ATOM 10221 N N . SER B 1 400 ? 16.891 -42.562 -7.969 1 80.5 400 SER B N 1
ATOM 10222 C CA . SER B 1 400 ? 18.156 -43.188 -7.609 1 80.5 400 SER B CA 1
ATOM 10223 C C . SER B 1 400 ? 18.141 -43.688 -6.172 1 80.5 400 SER B C 1
ATOM 10225 O O . SER B 1 400 ? 18.891 -44.594 -5.82 1 80.5 400 SER B O 1
ATOM 10227 N N . ASN B 1 401 ? 17.438 -42.969 -5.355 1 75.88 401 ASN B N 1
ATOM 10228 C CA . ASN B 1 401 ? 17.359 -43.344 -3.947 1 75.88 401 ASN B CA 1
ATOM 10229 C C . ASN B 1 401 ? 15.953 -43.156 -3.393 1 75.88 401 ASN B C 1
ATOM 10231 O O . ASN B 1 401 ? 15.297 -42.156 -3.709 1 75.88 401 ASN B O 1
ATOM 10235 N N . THR B 1 402 ? 15.578 -44.094 -2.572 1 73.25 402 THR B N 1
ATOM 10236 C CA . THR B 1 402 ? 14.234 -44.031 -2.012 1 73.25 402 THR B CA 1
ATOM 10237 C C . THR B 1 402 ? 14.211 -43.156 -0.771 1 73.25 402 THR B C 1
ATOM 10239 O O . THR B 1 402 ? 13.164 -42.594 -0.413 1 73.25 402 THR B O 1
ATOM 10242 N N . ASP B 1 403 ? 15.391 -42.906 -0.134 1 78.88 403 ASP B N 1
ATOM 10243 C CA . ASP B 1 403 ? 15.383 -42.188 1.139 1 78.88 403 ASP B CA 1
ATOM 10244 C C . ASP B 1 403 ? 15.641 -40.688 0.933 1 78.88 403 ASP B C 1
ATOM 10246 O O . ASP B 1 403 ? 15.086 -39.875 1.649 1 78.88 403 ASP B O 1
ATOM 10250 N N . TYR B 1 404 ? 16.578 -40.469 0.013 1 84.94 404 TYR B N 1
ATOM 10251 C CA . TYR B 1 404 ? 16.938 -39.094 -0.216 1 84.94 404 TYR B CA 1
ATOM 10252 C C . TYR B 1 404 ? 16.766 -38.719 -1.686 1 84.94 404 TYR B C 1
ATOM 10254 O O . TYR B 1 404 ? 17.156 -39.469 -2.572 1 84.94 404 TYR B O 1
ATOM 10262 N N . ALA B 1 405 ? 16.125 -37.625 -1.892 1 86.06 405 ALA B N 1
ATOM 10263 C CA . ALA B 1 405 ? 16 -37.062 -3.238 1 86.06 405 ALA B CA 1
ATOM 10264 C C . ALA B 1 405 ? 16.922 -35.875 -3.428 1 86.06 405 ALA B C 1
ATOM 10266 O O . ALA B 1 405 ? 17.234 -35.156 -2.467 1 86.06 405 ALA B O 1
ATOM 10267 N N . ARG B 1 406 ? 17.641 -35.719 -4.426 1 90.5 406 ARG B N 1
ATOM 10268 C CA . ARG B 1 406 ? 18.391 -34.531 -4.809 1 90.5 406 ARG B CA 1
ATOM 10269 C C . ARG B 1 406 ? 17.578 -33.625 -5.73 1 90.5 406 ARG B C 1
ATOM 10271 O O . ARG B 1 406 ? 17.156 -34.031 -6.805 1 90.5 406 ARG B O 1
ATOM 10278 N N . ALA B 1 407 ? 17.281 -32.5 -5.238 1 89.69 407 ALA B N 1
ATOM 10279 C CA . ALA B 1 407 ? 16.453 -31.578 -6.016 1 89.69 407 ALA B CA 1
ATOM 10280 C C . ALA B 1 407 ? 17.203 -30.297 -6.375 1 89.69 407 ALA B C 1
ATOM 10282 O O . ALA B 1 407 ? 18.141 -29.906 -5.672 1 89.69 407 ALA B O 1
ATOM 10283 N N . LEU B 1 408 ? 16.891 -29.719 -7.543 1 91.06 408 LEU B N 1
ATOM 10284 C CA . LEU B 1 408 ? 17.422 -28.438 -7.973 1 91.06 408 LEU B CA 1
ATOM 10285 C C . LEU B 1 408 ? 16.906 -27.297 -7.082 1 91.06 408 LEU B C 1
ATOM 10287 O O . LEU B 1 408 ? 15.703 -27 -7.098 1 91.06 408 LEU B O 1
ATOM 10291 N N . THR B 1 409 ? 17.797 -26.719 -6.273 1 90.25 409 THR B N 1
ATOM 10292 C CA . THR B 1 409 ? 17.375 -25.719 -5.293 1 90.25 409 THR B CA 1
ATOM 10293 C C . THR B 1 409 ? 17.516 -24.312 -5.863 1 90.25 409 THR B C 1
ATOM 10295 O O . THR B 1 409 ? 16.828 -23.391 -5.426 1 90.25 409 THR B O 1
ATOM 10298 N N . SER B 1 410 ? 18.469 -24.156 -6.742 1 92.19 410 SER B N 1
ATOM 10299 C CA . SER B 1 410 ? 18.625 -22.828 -7.32 1 92.19 410 SER B CA 1
ATOM 10300 C C . SER B 1 410 ? 19.094 -22.906 -8.773 1 92.19 410 SER B C 1
ATOM 10302 O O . SER B 1 410 ? 19.969 -23.703 -9.109 1 92.19 410 SER B O 1
ATOM 10304 N N . LEU B 1 411 ? 18.469 -22.156 -9.617 1 93.31 411 LEU B N 1
ATOM 10305 C CA . LEU B 1 411 ? 18.844 -22.016 -11.016 1 93.31 411 LEU B CA 1
ATOM 10306 C C . LEU B 1 411 ? 19 -20.547 -11.391 1 93.31 411 LEU B C 1
ATOM 10308 O O . LEU B 1 411 ? 18.031 -19.781 -11.328 1 93.31 411 LEU B O 1
ATOM 10312 N N . THR B 1 412 ? 20.203 -20.125 -11.75 1 93.31 412 THR B N 1
ATOM 10313 C CA . THR B 1 412 ? 20.5 -18.734 -12.047 1 93.31 412 THR B CA 1
ATOM 10314 C C . THR B 1 412 ? 21.062 -18.578 -13.469 1 93.31 412 THR B C 1
ATOM 10316 O O . THR B 1 412 ? 21.984 -19.297 -13.852 1 93.31 412 THR B O 1
ATOM 10319 N N . PHE B 1 413 ? 20.484 -17.766 -14.25 1 92.38 413 PHE B N 1
ATOM 10320 C CA . PHE B 1 413 ? 20.969 -17.391 -15.57 1 92.38 413 PHE B CA 1
ATOM 10321 C C . PHE B 1 413 ? 21.672 -16.031 -15.516 1 92.38 413 PHE B C 1
ATOM 10323 O O . PHE B 1 413 ? 21.062 -15.039 -15.094 1 92.38 413 PHE B O 1
ATOM 10330 N N . THR B 1 414 ? 22.891 -15.953 -15.883 1 90.94 414 THR B N 1
ATOM 10331 C CA . THR B 1 414 ? 23.625 -14.688 -15.945 1 90.94 414 THR B CA 1
ATOM 10332 C C . THR B 1 414 ? 23.984 -14.344 -17.375 1 90.94 414 THR B C 1
ATOM 10334 O O . THR B 1 414 ? 24.781 -15.055 -18.016 1 90.94 414 THR B O 1
ATOM 10337 N N . THR B 1 415 ? 23.375 -13.352 -17.891 1 88.69 415 THR B N 1
ATOM 10338 C CA . THR B 1 415 ? 23.641 -12.93 -19.266 1 88.69 415 THR B CA 1
ATOM 10339 C C . THR B 1 415 ? 24.484 -11.656 -19.281 1 88.69 415 THR B C 1
ATOM 10341 O O . THR B 1 415 ? 24.156 -10.672 -18.609 1 88.69 415 THR B O 1
ATOM 10344 N N . GLU B 1 416 ? 25.594 -11.727 -19.953 1 84.62 416 GLU B N 1
ATOM 10345 C CA . GLU B 1 416 ? 26.453 -10.555 -20.125 1 84.62 416 GLU B CA 1
ATOM 10346 C C . GLU B 1 416 ? 26.125 -9.812 -21.422 1 84.62 416 GLU B C 1
ATOM 10348 O O . GLU B 1 416 ? 26.078 -10.414 -22.5 1 84.62 416 GLU B O 1
ATOM 10353 N N . ILE B 1 417 ? 25.828 -8.586 -21.312 1 80.44 417 ILE B N 1
ATOM 10354 C CA . ILE B 1 417 ? 25.484 -7.758 -22.469 1 80.44 417 ILE B CA 1
ATOM 10355 C C . ILE B 1 417 ? 26.703 -6.938 -22.891 1 80.44 417 ILE B C 1
ATOM 10357 O O . ILE B 1 417 ? 27.328 -6.262 -22.062 1 80.44 417 ILE B O 1
ATOM 10361 N N . THR B 1 418 ? 27.016 -7.07 -24.156 1 76.69 418 THR B N 1
ATOM 10362 C CA . THR B 1 418 ? 28.156 -6.328 -24.703 1 76.69 418 THR B CA 1
ATOM 10363 C C . THR B 1 418 ? 27.75 -4.895 -25.031 1 76.69 418 THR B C 1
ATOM 10365 O O . THR B 1 418 ? 26.562 -4.555 -25 1 76.69 418 THR B O 1
ATOM 10368 N N . GLU B 1 419 ? 28.641 -4.066 -25.328 1 70.12 419 GLU B N 1
ATOM 10369 C CA . GLU B 1 419 ? 28.422 -2.65 -25.609 1 70.12 419 GLU B CA 1
ATOM 10370 C C . GLU B 1 419 ? 27.562 -2.459 -26.844 1 70.12 419 GLU B C 1
ATOM 10372 O O . GLU B 1 419 ? 26.812 -1.482 -26.938 1 70.12 419 GLU B O 1
ATOM 10377 N N . GLU B 1 420 ? 27.609 -3.488 -27.812 1 73.5 420 GLU B N 1
ATOM 10378 C CA . GLU B 1 420 ? 26.859 -3.383 -29.047 1 73.5 420 GLU B CA 1
ATOM 10379 C C . GLU B 1 420 ? 25.422 -3.893 -28.875 1 73.5 420 GLU B C 1
ATOM 10381 O O . GLU B 1 420 ? 24.625 -3.846 -29.797 1 73.5 420 GLU B O 1
ATOM 10386 N N . GLY B 1 421 ? 25.094 -4.297 -27.688 1 74.75 421 GLY B N 1
ATOM 10387 C CA . GLY B 1 421 ? 23.75 -4.816 -27.453 1 74.75 421 GLY B CA 1
ATOM 10388 C C . GLY B 1 421 ? 23.641 -6.305 -27.734 1 74.75 421 GLY B C 1
ATOM 10389 O O . GLY B 1 421 ? 22.531 -6.863 -27.688 1 74.75 421 GLY B O 1
ATOM 10390 N N . LYS B 1 422 ? 24.797 -6.891 -28.047 1 84.5 422 LYS B N 1
ATOM 10391 C CA . LYS B 1 422 ? 24.812 -8.336 -28.25 1 84.5 422 LYS B CA 1
ATOM 10392 C C . LYS B 1 422 ? 25 -9.07 -26.922 1 84.5 422 LYS B C 1
ATOM 10394 O O . LYS B 1 422 ? 25.344 -8.453 -25.906 1 84.5 422 LYS B O 1
ATOM 10399 N N . ILE B 1 423 ? 24.609 -10.289 -26.938 1 87.75 423 ILE B N 1
ATOM 10400 C CA . ILE B 1 423 ? 24.703 -11.031 -25.688 1 87.75 423 ILE B CA 1
ATOM 10401 C C . ILE B 1 423 ? 25.688 -12.188 -25.859 1 87.75 423 ILE B C 1
ATOM 10403 O O . ILE B 1 423 ? 25.906 -12.672 -26.969 1 87.75 423 ILE B O 1
ATOM 10407 N N . LEU B 1 424 ? 26.359 -12.453 -24.797 1 88.5 424 LEU B N 1
ATOM 10408 C CA . LEU B 1 424 ? 27.094 -13.711 -24.703 1 88.5 424 LEU B CA 1
ATOM 10409 C C . LEU B 1 424 ? 26.172 -14.836 -24.219 1 88.5 424 LEU B C 1
ATOM 10411 O O . LEU B 1 424 ? 25.094 -14.578 -23.672 1 88.5 424 LEU B O 1
ATOM 10415 N N . PRO B 1 425 ? 26.516 -16.094 -24.562 1 91 425 PRO B N 1
ATOM 10416 C CA . PRO B 1 425 ? 25.656 -17.172 -24.078 1 91 425 PRO B CA 1
ATOM 10417 C C . PRO B 1 425 ? 25.453 -17.125 -22.562 1 91 425 PRO B C 1
ATOM 10419 O O . PRO B 1 425 ? 26.438 -17.047 -21.812 1 91 425 PRO B O 1
ATOM 10422 N N . PRO B 1 426 ? 24.219 -17.156 -22.219 1 92.62 426 PRO B N 1
ATOM 10423 C CA . PRO B 1 426 ? 23.938 -17.078 -20.781 1 92.62 426 PRO B CA 1
ATOM 10424 C C . PRO B 1 426 ? 24.609 -18.203 -19.984 1 92.62 426 PRO B C 1
ATOM 10426 O O . PRO B 1 426 ? 24.516 -19.375 -20.375 1 92.62 426 PRO B O 1
ATOM 10429 N N . LYS B 1 427 ? 25.281 -17.766 -18.938 1 94 427 LYS B N 1
ATOM 10430 C CA . LYS B 1 427 ? 25.875 -18.734 -18 1 94 427 LYS B CA 1
ATOM 10431 C C . LYS B 1 427 ? 24.828 -19.234 -17.016 1 94 427 LYS B C 1
ATOM 10433 O O . LYS B 1 427 ? 24.141 -18.438 -16.359 1 94 427 LYS B O 1
ATOM 10438 N N . VAL B 1 428 ? 24.734 -20.516 -16.984 1 95.31 428 VAL B N 1
ATOM 10439 C CA . VAL B 1 428 ? 23.719 -21.109 -16.109 1 95.31 428 VAL B CA 1
ATOM 10440 C C . VAL B 1 428 ? 24.391 -21.734 -14.883 1 95.31 428 VAL B C 1
ATOM 10442 O O . VAL B 1 428 ? 25.359 -22.484 -15.016 1 95.31 428 VAL B O 1
ATOM 10445 N N . GLN B 1 429 ? 23.953 -21.328 -13.758 1 93.31 429 GLN B N 1
ATOM 10446 C CA . GLN B 1 429 ? 24.406 -21.938 -12.508 1 93.31 429 GLN B CA 1
ATOM 10447 C C . GLN B 1 429 ? 23.281 -22.75 -11.852 1 93.31 429 GLN B C 1
ATOM 10449 O O . GLN B 1 429 ? 22.234 -22.203 -11.492 1 93.31 429 GLN B O 1
ATOM 10454 N N . ALA B 1 430 ? 23.5 -24.016 -11.742 1 93.31 430 ALA B N 1
ATOM 10455 C CA . ALA B 1 430 ? 22.531 -24.906 -11.109 1 93.31 430 ALA B CA 1
ATOM 10456 C C . ALA B 1 430 ? 23.062 -25.422 -9.766 1 93.31 430 ALA B C 1
ATOM 10458 O O . ALA B 1 430 ? 24.094 -26.078 -9.711 1 93.31 430 ALA B O 1
ATOM 10459 N N . VAL B 1 431 ? 22.359 -25.141 -8.734 1 91.62 431 VAL B N 1
ATOM 10460 C CA . VAL B 1 431 ? 22.703 -25.609 -7.395 1 91.62 431 VAL B CA 1
ATOM 10461 C C . VAL B 1 431 ? 21.719 -26.688 -6.945 1 91.62 431 VAL B C 1
ATOM 10463 O O . VAL B 1 431 ? 20.5 -26.5 -7.051 1 91.62 431 VAL B O 1
ATOM 10466 N N . TYR B 1 432 ? 22.25 -27.812 -6.527 1 90 432 TYR B N 1
ATOM 10467 C CA . TYR B 1 432 ? 21.406 -28.922 -6.07 1 90 432 TYR B CA 1
ATOM 10468 C C . TYR B 1 432 ? 21.5 -29.078 -4.559 1 90 432 TYR B C 1
ATOM 10470 O O . TYR B 1 432 ? 22.469 -28.641 -3.934 1 90 432 TYR B O 1
ATOM 10478 N N . GLY B 1 433 ? 20.359 -29.656 -4.062 1 88.62 433 GLY B N 1
ATOM 10479 C CA . GLY B 1 433 ? 20.297 -29.984 -2.645 1 88.62 433 GLY B CA 1
ATOM 10480 C C . GLY B 1 433 ? 19.672 -31.328 -2.373 1 88.62 433 GLY B C 1
ATOM 10481 O O . GLY B 1 433 ? 18.797 -31.781 -3.127 1 88.62 433 GLY B O 1
ATOM 10482 N N . ASP B 1 434 ? 20.203 -31.969 -1.318 1 88.44 434 ASP B N 1
ATOM 10483 C CA . ASP B 1 434 ? 19.641 -33.25 -0.905 1 88.44 434 ASP B CA 1
ATOM 10484 C C . ASP B 1 434 ? 18.516 -33.062 0.107 1 88.44 434 ASP B C 1
ATOM 10486 O O . ASP B 1 434 ? 18.656 -32.281 1.057 1 88.44 434 ASP B O 1
ATOM 10490 N N . VAL B 1 435 ? 17.375 -33.594 -0.22 1 85.94 435 VAL B N 1
ATOM 10491 C CA . VAL B 1 435 ? 16.188 -33.469 0.63 1 85.94 435 VAL B CA 1
ATOM 10492 C C . VAL B 1 435 ? 15.672 -34.844 1.018 1 85.94 435 VAL B C 1
ATOM 10494 O O . VAL B 1 435 ? 15.867 -35.812 0.282 1 85.94 435 VAL B O 1
ATOM 10497 N N . SER B 1 436 ? 15.023 -34.938 2.135 1 82.31 436 SER B N 1
ATOM 10498 C CA . SER B 1 436 ? 14.445 -36.219 2.57 1 82.31 436 SER B CA 1
ATOM 10499 C C . SER B 1 436 ? 13.211 -36.562 1.739 1 82.31 436 SER B C 1
ATOM 10501 O O . SER B 1 436 ? 12.43 -35.688 1.372 1 82.31 436 SER B O 1
ATOM 10503 N N . SER B 1 437 ? 13.203 -37.719 1.17 1 75.12 437 SER B N 1
ATOM 10504 C CA . SER B 1 437 ? 12.117 -38.156 0.306 1 75.12 437 SER B CA 1
ATOM 10505 C C . SER B 1 437 ? 10.914 -38.625 1.123 1 75.12 437 SER B C 1
ATOM 10507 O O . SER B 1 437 ? 10.031 -39.312 0.604 1 75.12 437 SER B O 1
ATOM 10509 N N . VAL B 1 438 ? 10.898 -38.219 2.354 1 68.12 438 VAL B N 1
ATOM 10510 C CA . VAL B 1 438 ? 9.742 -38.594 3.158 1 68.12 438 VAL B CA 1
ATOM 10511 C C . VAL B 1 438 ? 8.492 -37.906 2.627 1 68.12 438 VAL B C 1
ATOM 10513 O O . VAL B 1 438 ? 8.578 -36.812 2.031 1 68.12 438 VAL B O 1
ATOM 10516 N N . GLU B 1 439 ? 7.379 -38.688 2.693 1 68.5 439 GLU B N 1
ATOM 10517 C CA . GLU B 1 439 ? 6.094 -38.125 2.283 1 68.5 439 GLU B CA 1
ATOM 10518 C C . GLU B 1 439 ? 5.82 -36.781 2.965 1 68.5 439 GLU B C 1
ATOM 10520 O O . GLU B 1 439 ? 5.941 -36.688 4.188 1 68.5 439 GLU B O 1
ATOM 10525 N N . GLY B 1 440 ? 5.699 -35.75 2.188 1 69.25 440 GLY B N 1
ATOM 10526 C CA . GLY B 1 440 ? 5.324 -34.438 2.703 1 69.25 440 GLY B CA 1
ATOM 10527 C C . GLY B 1 440 ? 6.504 -33.5 2.865 1 69.25 440 GLY B C 1
ATOM 10528 O O . GLY B 1 440 ? 6.355 -32.406 3.391 1 69.25 440 GLY B O 1
ATOM 10529 N N . ALA B 1 441 ? 7.711 -33.969 2.453 1 78.19 441 ALA B N 1
ATOM 10530 C CA . ALA B 1 441 ? 8.883 -33.094 2.615 1 78.19 441 ALA B CA 1
ATOM 10531 C C . ALA B 1 441 ? 8.875 -31.969 1.607 1 78.19 441 ALA B C 1
ATOM 10533 O O . ALA B 1 441 ? 8.375 -32.125 0.49 1 78.19 441 ALA B O 1
ATOM 10534 N N . PHE B 1 442 ? 9.305 -30.781 2.146 1 79.5 442 PHE B N 1
ATOM 10535 C CA . PHE B 1 442 ? 9.359 -29.594 1.31 1 79.5 442 PHE B CA 1
ATOM 10536 C C . PHE B 1 442 ? 10.805 -29.156 1.081 1 79.5 442 PHE B C 1
ATOM 10538 O O . PHE B 1 442 ? 11.688 -29.484 1.876 1 79.5 442 PHE B O 1
ATOM 10545 N N . PHE B 1 443 ? 11.148 -28.516 -0.028 1 82.94 443 PHE B N 1
ATOM 10546 C CA . PHE B 1 443 ? 12.43 -27.859 -0.283 1 82.94 443 PHE B CA 1
ATOM 10547 C C . PHE B 1 443 ? 12.227 -26.5 -0.931 1 82.94 443 PHE B C 1
ATOM 10549 O O . PHE B 1 443 ? 11.195 -26.266 -1.57 1 82.94 443 PHE B O 1
ATOM 10556 N N . ASP B 1 444 ? 13.219 -25.641 -0.686 1 83.25 444 ASP B N 1
ATOM 10557 C CA . ASP B 1 444 ? 13.156 -24.297 -1.247 1 83.25 444 ASP B CA 1
ATOM 10558 C C . ASP B 1 444 ? 13.805 -24.234 -2.627 1 83.25 444 ASP B C 1
ATOM 10560 O O . ASP B 1 444 ? 14.859 -24.844 -2.844 1 83.25 444 ASP B O 1
ATOM 10564 N N . ALA B 1 445 ? 13.094 -23.688 -3.57 1 86.06 445 ALA B N 1
ATOM 10565 C CA . ALA B 1 445 ? 13.602 -23.516 -4.926 1 86.06 445 ALA B CA 1
ATOM 10566 C C . ALA B 1 445 ? 13.648 -22.031 -5.305 1 86.06 445 ALA B C 1
ATOM 10568 O O . ALA B 1 445 ? 12.789 -21.25 -4.895 1 86.06 445 ALA B O 1
ATOM 10569 N N . ALA B 1 446 ? 14.758 -21.688 -5.961 1 88.19 446 ALA B N 1
ATOM 10570 C CA . ALA B 1 446 ? 14.93 -20.312 -6.402 1 88.19 446 ALA B CA 1
ATOM 10571 C C . ALA B 1 446 ? 15.266 -20.25 -7.891 1 88.19 446 ALA B C 1
ATOM 10573 O O . ALA B 1 446 ? 16.016 -21.094 -8.398 1 88.19 446 ALA B O 1
ATOM 10574 N N . PHE B 1 447 ? 14.625 -19.359 -8.664 1 88.19 447 PHE B N 1
ATOM 10575 C CA . PHE B 1 447 ? 14.906 -19.047 -10.062 1 88.19 447 PHE B CA 1
ATOM 10576 C C . PHE B 1 447 ? 15.281 -17.578 -10.227 1 88.19 447 PHE B C 1
ATOM 10578 O O . PHE B 1 447 ? 14.531 -16.688 -9.805 1 88.19 447 PHE B O 1
ATOM 10585 N N . GLU B 1 448 ? 16.516 -17.359 -10.828 1 87.5 448 GLU B N 1
ATOM 10586 C CA . GLU B 1 448 ? 17 -15.984 -10.938 1 87.5 448 GLU B CA 1
ATOM 10587 C C . GLU B 1 448 ? 17.562 -15.711 -12.328 1 87.5 448 GLU B C 1
ATOM 10589 O O . GLU B 1 448 ? 18.234 -16.562 -12.914 1 87.5 448 GLU B O 1
ATOM 10594 N N . LEU B 1 449 ? 17.141 -14.609 -12.922 1 85.31 449 LEU B N 1
ATOM 10595 C CA . LEU B 1 449 ? 17.734 -14.078 -14.148 1 85.31 449 LEU B CA 1
ATOM 10596 C C . LEU B 1 449 ? 18.516 -12.797 -13.859 1 85.31 449 LEU B C 1
ATOM 10598 O O . LEU B 1 449 ? 17.969 -11.828 -13.336 1 85.31 449 LEU B O 1
ATOM 10602 N N . LYS B 1 450 ? 19.844 -12.82 -14.125 1 82.12 450 LYS B N 1
ATOM 10603 C CA . LYS B 1 450 ? 20.719 -11.68 -13.875 1 82.12 450 LYS B CA 1
ATOM 10604 C C . LYS B 1 450 ? 21.312 -11.156 -15.18 1 82.12 450 LYS B C 1
ATOM 10606 O O . LYS B 1 450 ? 21.641 -11.93 -16.078 1 82.12 450 LYS B O 1
ATOM 10611 N N . TYR B 1 451 ? 21.391 -9.922 -15.273 1 79.12 451 TYR B N 1
ATOM 10612 C CA . TYR B 1 451 ? 22.031 -9.281 -16.406 1 79.12 451 TYR B CA 1
ATOM 10613 C C . TYR B 1 451 ? 23.234 -8.461 -15.961 1 79.12 451 TYR B C 1
ATOM 10615 O O . TYR B 1 451 ? 23.172 -7.734 -14.969 1 79.12 451 TYR B O 1
ATOM 10623 N N . GLU B 1 452 ? 24.453 -8.695 -16.438 1 76.56 452 GLU B N 1
ATOM 10624 C CA . GLU B 1 452 ? 25.672 -7.977 -16.094 1 76.56 452 GLU B CA 1
ATOM 10625 C C . GLU B 1 452 ? 26.172 -7.148 -17.266 1 76.56 452 GLU B C 1
ATOM 10627 O O . GLU B 1 452 ? 26.25 -7.641 -18.391 1 76.56 452 GLU B O 1
ATOM 10632 N N . ARG B 1 453 ? 26.156 -5.789 -16.969 1 67.12 453 ARG B N 1
ATOM 10633 C CA . ARG B 1 453 ? 26.734 -4.93 -18 1 67.12 453 ARG B CA 1
ATOM 10634 C C . ARG B 1 453 ? 28.156 -4.496 -17.609 1 67.12 453 ARG B C 1
ATOM 10636 O O . ARG B 1 453 ? 28.469 -4.344 -16.438 1 67.12 453 ARG B O 1
ATOM 10643 N N . SER B 1 454 ? 28.969 -4.348 -18.469 1 58.94 454 SER B N 1
ATOM 10644 C CA . SER B 1 454 ? 30.312 -3.82 -18.219 1 58.94 454 SER B CA 1
ATOM 10645 C C . SER B 1 454 ? 30.25 -2.379 -17.719 1 58.94 454 SER B C 1
ATOM 10647 O O . SER B 1 454 ? 29.859 -1.477 -18.469 1 58.94 454 SER B O 1
ATOM 10649 N N . SER B 1 455 ? 29.625 -1.869 -16.453 1 57.44 455 SER B N 1
ATOM 10650 C CA . SER B 1 455 ? 29.203 -0.643 -15.789 1 57.44 455 SER B CA 1
ATOM 10651 C C . SER B 1 455 ? 30.359 0.324 -15.617 1 57.44 455 SER B C 1
ATOM 10653 O O . SER B 1 455 ? 30.203 1.402 -15.039 1 57.44 455 SER B O 1
ATOM 10655 N N . GLY B 1 456 ? 31.656 0.121 -15.852 1 57.59 456 GLY B N 1
ATOM 10656 C CA . GLY B 1 456 ? 32.719 0.931 -15.305 1 57.59 456 GLY B CA 1
ATOM 10657 C C . GLY B 1 456 ? 32.594 2.402 -15.648 1 57.59 456 GLY B C 1
ATOM 10658 O O . GLY B 1 456 ? 32.938 3.266 -14.844 1 57.59 456 GLY B O 1
ATOM 10659 N N . THR B 1 457 ? 31.75 2.883 -16.594 1 66.38 457 THR B N 1
ATOM 10660 C CA . THR B 1 457 ? 32 4.246 -17.047 1 66.38 457 THR B CA 1
ATOM 10661 C C . THR B 1 457 ? 31 5.219 -16.406 1 66.38 457 THR B C 1
ATOM 10663 O O . THR B 1 457 ? 31.344 6.379 -16.156 1 66.38 457 THR B O 1
ATOM 10666 N N . ALA B 1 458 ? 29.828 4.887 -15.852 1 69.88 458 ALA B N 1
ATOM 10667 C CA . ALA B 1 458 ? 28.828 5.84 -15.375 1 69.88 458 ALA B CA 1
ATOM 10668 C C . ALA B 1 458 ? 29.188 6.352 -13.977 1 69.88 458 ALA B C 1
ATOM 10670 O O . ALA B 1 458 ? 29 7.531 -13.68 1 69.88 458 ALA B O 1
ATOM 10671 N N . GLU B 1 459 ? 29.75 5.66 -13.109 1 74.56 459 GLU B N 1
ATOM 10672 C CA . GLU B 1 459 ? 30.141 6.078 -11.766 1 74.56 459 GLU B CA 1
ATOM 10673 C C . GLU B 1 459 ? 31.312 7.055 -11.789 1 74.56 459 GLU B C 1
ATOM 10675 O O . GLU B 1 459 ? 31.375 7.98 -10.984 1 74.56 459 GLU B O 1
ATOM 10680 N N . GLU B 1 460 ? 32.188 6.809 -12.734 1 78.62 460 GLU B N 1
ATOM 10681 C CA . GLU B 1 460 ? 33.312 7.723 -12.836 1 78.62 460 GLU B CA 1
ATOM 10682 C C . GLU B 1 460 ? 32.875 9.102 -13.312 1 78.62 460 GLU B C 1
ATOM 10684 O O . GLU B 1 460 ? 33.375 10.117 -12.844 1 78.62 460 GLU B O 1
ATOM 10689 N N . GLN B 1 461 ? 31.969 9.164 -14.156 1 80.38 461 GLN B N 1
ATOM 10690 C CA . GLN B 1 461 ? 31.438 10.445 -14.602 1 80.38 461 GLN B CA 1
ATOM 10691 C C . GLN B 1 461 ? 30.719 11.172 -13.469 1 80.38 461 GLN B C 1
ATOM 10693 O O . GLN B 1 461 ? 30.797 12.398 -13.352 1 80.38 461 GLN B O 1
ATOM 10698 N N . TRP B 1 462 ? 30.109 10.523 -12.625 1 81.81 462 TRP B N 1
ATOM 10699 C CA . TRP B 1 462 ? 29.391 11.102 -11.492 1 81.81 462 TRP B CA 1
ATOM 10700 C C . TRP B 1 462 ? 30.375 11.68 -10.469 1 81.81 462 TRP B C 1
ATOM 10702 O O . TRP B 1 462 ? 30.109 12.711 -9.859 1 81.81 462 TRP B O 1
ATOM 10712 N N . LYS B 1 463 ? 31.5 11.008 -10.375 1 86.12 463 LYS B N 1
ATOM 10713 C CA . LYS B 1 463 ? 32.531 11.508 -9.461 1 86.12 463 LYS B CA 1
ATOM 10714 C C . LYS B 1 463 ? 33.125 12.805 -9.977 1 86.12 463 LYS B C 1
ATOM 10716 O O . LYS B 1 463 ? 33.438 13.703 -9.188 1 86.12 463 LYS B O 1
ATOM 10721 N N . ILE B 1 464 ? 33.188 12.922 -11.242 1 90 464 ILE B N 1
ATOM 10722 C CA . ILE B 1 464 ? 33.719 14.141 -11.844 1 90 464 ILE B CA 1
ATOM 10723 C C . ILE B 1 464 ? 32.719 15.281 -11.664 1 90 464 ILE B C 1
ATOM 10725 O O . ILE B 1 464 ? 33.094 16.391 -11.289 1 90 464 ILE B O 1
ATOM 10729 N N . VAL B 1 465 ? 31.516 14.984 -11.852 1 91.38 465 VAL B N 1
ATOM 10730 C CA . VAL B 1 465 ? 30.484 16.016 -11.703 1 91.38 465 VAL B CA 1
ATOM 10731 C C . VAL B 1 465 ? 30.438 16.469 -10.242 1 91.38 465 VAL B C 1
ATOM 10733 O O . VAL B 1 465 ? 30.281 17.672 -9.969 1 91.38 465 VAL B O 1
ATOM 10736 N N . LEU B 1 466 ? 30.562 15.562 -9.281 1 92.75 466 LEU B N 1
ATOM 10737 C CA . LEU B 1 466 ? 30.578 15.906 -7.863 1 92.75 466 LEU B CA 1
ATOM 10738 C C . LEU B 1 466 ? 31.766 16.797 -7.531 1 92.75 466 LEU B C 1
ATOM 10740 O O . LEU B 1 466 ? 31.609 17.812 -6.832 1 92.75 466 LEU B O 1
ATOM 10744 N N . GLY B 1 467 ? 32.938 16.469 -8.148 1 93.75 467 GLY B N 1
ATOM 10745 C CA . GLY B 1 467 ? 34.125 17.281 -7.914 1 93.75 467 GLY B CA 1
ATOM 10746 C C . GLY B 1 467 ? 34 18.688 -8.461 1 93.75 467 GLY B C 1
ATOM 10747 O O . GLY B 1 467 ? 34.375 19.656 -7.797 1 93.75 467 GLY B O 1
ATOM 10748 N N . VAL B 1 468 ? 33.406 18.859 -9.57 1 95.44 468 VAL B N 1
ATOM 10749 C CA . VAL B 1 468 ? 33.25 20.172 -10.195 1 95.44 468 VAL B CA 1
ATOM 10750 C C . VAL B 1 468 ? 32.219 21 -9.414 1 95.44 468 VAL B C 1
ATOM 10752 O O . VAL B 1 468 ? 32.438 22.172 -9.148 1 95.44 468 VAL B O 1
ATOM 10755 N N . LEU B 1 469 ? 31.141 20.406 -8.969 1 95.5 469 LEU B N 1
ATOM 10756 C CA . LEU B 1 469 ? 30.094 21.141 -8.25 1 95.5 469 LEU B CA 1
ATOM 10757 C C . LEU B 1 469 ? 30.562 21.516 -6.852 1 95.5 469 LEU B C 1
ATOM 10759 O O . LEU B 1 469 ? 30.203 22.562 -6.328 1 95.5 469 LEU B O 1
ATOM 10763 N N . VAL B 1 470 ? 31.391 20.641 -6.277 1 95.44 470 VAL B N 1
ATOM 10764 C CA . VAL B 1 470 ? 31.969 20.984 -4.98 1 95.44 470 VAL B CA 1
ATOM 10765 C C . VAL B 1 470 ? 32.875 22.203 -5.121 1 95.44 470 VAL B C 1
ATOM 10767 O O . VAL B 1 470 ? 32.844 23.094 -4.266 1 95.44 470 VAL B O 1
ATOM 10770 N N . GLY B 1 471 ? 33.625 22.312 -6.238 1 94.88 471 GLY B N 1
ATOM 10771 C CA . GLY B 1 471 ? 34.469 23.469 -6.492 1 94.88 471 GLY B CA 1
ATOM 10772 C C . GLY B 1 471 ? 33.656 24.75 -6.699 1 94.88 471 GLY B C 1
ATOM 10773 O O . GLY B 1 471 ? 33.969 25.781 -6.121 1 94.88 471 GLY B O 1
ATOM 10774 N N . VAL B 1 472 ? 32.594 24.688 -7.375 1 95.31 472 VAL B N 1
ATOM 10775 C CA . VAL B 1 472 ? 31.766 25.844 -7.668 1 95.31 472 VAL B CA 1
ATOM 10776 C C . VAL B 1 472 ? 31.062 26.312 -6.391 1 95.31 472 VAL B C 1
ATOM 10778 O O . VAL B 1 472 ? 31.062 27.516 -6.086 1 95.31 472 VAL B O 1
ATOM 10781 N N . PHE B 1 473 ? 30.531 25.422 -5.578 1 94.12 473 PHE B N 1
ATOM 10782 C CA . PHE B 1 473 ? 29.797 25.812 -4.383 1 94.12 473 PHE B CA 1
ATOM 10783 C C . PHE B 1 473 ? 30.734 26.219 -3.266 1 94.12 473 PHE B C 1
ATOM 10785 O O . PHE B 1 473 ? 30.359 26.969 -2.359 1 94.12 473 PHE B O 1
ATOM 10792 N N . PHE B 1 474 ? 31.984 25.75 -3.4 1 93.5 474 PHE B N 1
ATOM 10793 C CA . PHE B 1 474 ? 33 26.25 -2.477 1 93.5 474 PHE B CA 1
ATOM 10794 C C . PHE B 1 474 ? 33.25 27.734 -2.709 1 93.5 474 PHE B C 1
ATOM 10796 O O . PHE B 1 474 ? 33.344 28.5 -1.754 1 93.5 474 PHE B O 1
ATOM 10803 N N . PHE B 1 475 ? 33.25 28.188 -3.906 1 93.69 475 PHE B N 1
ATOM 10804 C CA . PHE B 1 475 ? 33.469 29.594 -4.23 1 93.69 475 PHE B CA 1
ATOM 10805 C C . PHE B 1 475 ? 32.25 30.438 -3.826 1 93.69 475 PHE B C 1
ATOM 10807 O O . PHE B 1 475 ? 32.406 31.547 -3.332 1 93.69 475 PHE B O 1
ATOM 10814 N N . ILE B 1 476 ? 31.094 29.906 -3.982 1 92.44 476 ILE B N 1
ATOM 10815 C CA . ILE B 1 476 ? 29.891 30.625 -3.588 1 92.44 476 ILE B CA 1
ATOM 10816 C C . ILE B 1 476 ? 29.844 30.766 -2.066 1 92.44 476 ILE B C 1
ATOM 10818 O O . ILE B 1 476 ? 29.484 31.828 -1.543 1 92.44 476 ILE B O 1
ATOM 10822 N N . SER B 1 477 ? 30.25 29.672 -1.395 1 94.19 477 SER B N 1
ATOM 10823 C CA . SER B 1 477 ? 30.281 29.719 0.064 1 94.19 477 SER B CA 1
ATOM 10824 C C . SER B 1 477 ? 31.312 30.719 0.567 1 94.19 477 SER B C 1
ATOM 10826 O O . SER B 1 477 ? 31.125 31.359 1.602 1 94.19 477 SER B O 1
ATOM 10828 N N . LEU B 1 478 ? 32.406 30.906 -0.18 1 92.88 478 LEU B N 1
ATOM 10829 C CA . LEU B 1 478 ? 33.406 31.875 0.183 1 92.88 478 LEU B CA 1
ATOM 10830 C C . LEU B 1 478 ? 32.875 33.312 0.028 1 92.88 478 LEU B C 1
ATOM 10832 O O . LEU B 1 478 ? 33.125 34.156 0.866 1 92.88 478 LEU B O 1
ATOM 10836 N N . ILE B 1 479 ? 32.094 33.469 -0.936 1 91.69 479 ILE B N 1
ATOM 10837 C CA . ILE B 1 479 ? 31.5 34.781 -1.151 1 91.69 479 ILE B CA 1
ATOM 10838 C C . ILE B 1 479 ? 30.5 35.094 -0.045 1 91.69 479 ILE B C 1
ATOM 10840 O O . ILE B 1 479 ? 30.453 36.219 0.485 1 91.69 479 ILE B O 1
ATOM 10844 N N . LEU B 1 480 ? 29.734 34.125 0.287 1 91.5 480 LEU B N 1
ATOM 10845 C CA . LEU B 1 480 ? 28.734 34.312 1.34 1 91.5 480 LEU B CA 1
ATOM 10846 C C . LEU B 1 480 ? 29.406 34.531 2.688 1 91.5 480 LEU B C 1
ATOM 10848 O O . LEU B 1 480 ? 28.906 35.312 3.51 1 91.5 480 LEU B O 1
ATOM 10852 N N . PHE B 1 481 ? 30.578 33.906 2.838 1 92.25 481 PHE B N 1
ATOM 10853 C CA . PHE B 1 481 ? 31.344 34.125 4.062 1 92.25 481 PHE B CA 1
ATOM 10854 C C . PHE B 1 481 ? 31.938 35.531 4.102 1 92.25 481 PHE B C 1
ATOM 10856 O O . PHE B 1 481 ? 31.922 36.188 5.148 1 92.25 481 PHE B O 1
ATOM 10863 N N . ILE B 1 482 ? 32.406 36 2.996 1 90.44 482 ILE B N 1
ATOM 10864 C CA . ILE B 1 482 ? 32.938 37.344 2.928 1 90.44 482 ILE B CA 1
ATOM 10865 C C . ILE B 1 482 ? 31.828 38.344 3.197 1 90.44 482 ILE B C 1
ATOM 10867 O O . ILE B 1 482 ? 32.062 39.344 3.885 1 90.44 482 ILE B O 1
ATOM 10871 N N . SER B 1 483 ? 30.703 38.062 2.666 1 91 483 SER B N 1
ATOM 10872 C CA . SER B 1 483 ? 29.562 38.938 2.928 1 91 483 SER B CA 1
ATOM 10873 C C . SER B 1 483 ? 29.234 38.969 4.414 1 91 483 SER B C 1
ATOM 10875 O O . SER B 1 483 ? 28.953 40.031 4.973 1 91 483 SER B O 1
ATOM 10877 N N . TRP B 1 484 ? 29.25 37.781 5.055 1 91.38 484 TRP B N 1
ATOM 10878 C CA . TRP B 1 484 ? 28.969 37.719 6.484 1 91.38 484 TRP B CA 1
ATOM 10879 C C . TRP B 1 484 ? 30.031 38.469 7.281 1 91.38 484 TRP B C 1
ATOM 10881 O O . TRP B 1 484 ? 29.703 39.188 8.227 1 91.38 484 TRP B O 1
ATOM 10891 N N . ASN B 1 485 ? 31.297 38.344 6.898 1 90.31 485 ASN B N 1
ATOM 10892 C CA . ASN B 1 485 ? 32.375 39 7.602 1 90.31 485 ASN B CA 1
ATOM 10893 C C . ASN B 1 485 ? 32.312 40.531 7.457 1 90.31 485 ASN B C 1
ATOM 10895 O O . ASN B 1 485 ? 32.562 41.25 8.414 1 90.31 485 ASN B O 1
ATOM 10899 N N . ARG B 1 486 ? 31.875 41 6.352 1 88.44 486 ARG B N 1
ATOM 10900 C CA . ARG B 1 486 ? 31.719 42.438 6.121 1 88.44 486 ARG B CA 1
ATOM 10901 C C . ARG B 1 486 ? 30.562 42.969 6.938 1 88.44 486 ARG B C 1
ATOM 10903 O O . ARG B 1 486 ? 30.641 44.094 7.457 1 88.44 486 ARG B O 1
ATOM 10910 N N . ARG B 1 487 ? 29.547 42.25 7.047 1 91.38 487 ARG B N 1
ATOM 10911 C CA . ARG B 1 487 ? 28.359 42.688 7.777 1 91.38 487 ARG B CA 1
ATOM 10912 C C . ARG B 1 487 ? 28.594 42.625 9.281 1 91.38 487 ARG B C 1
ATOM 10914 O O . ARG B 1 487 ? 27.922 43.344 10.039 1 91.38 487 ARG B O 1
ATOM 10921 N N . ASN B 1 488 ? 29.562 41.75 9.711 1 89.62 488 ASN B N 1
ATOM 10922 C CA . ASN B 1 488 ? 29.891 41.688 11.133 1 89.62 488 ASN B CA 1
ATOM 10923 C C . ASN B 1 488 ? 31 42.656 11.5 1 89.62 488 ASN B C 1
ATOM 10925 O O . ASN B 1 488 ? 31.203 42.969 12.672 1 89.62 488 ASN B O 1
ATOM 10929 N N . GLY B 1 489 ? 31.703 43.219 10.625 1 82.38 489 GLY B N 1
ATOM 10930 C CA . GLY B 1 489 ? 32.75 44.219 10.836 1 82.38 489 GLY B CA 1
ATOM 10931 C C . GLY B 1 489 ? 33.938 43.656 11.602 1 82.38 489 GLY B C 1
ATOM 10932 O O . GLY B 1 489 ? 34.594 44.406 12.328 1 82.38 489 GLY B O 1
ATOM 10933 N N . THR B 1 490 ? 34.094 42.375 11.594 1 78.5 490 THR B N 1
ATOM 10934 C CA . THR B 1 490 ? 35.219 41.812 12.359 1 78.5 490 THR B CA 1
ATOM 10935 C C . THR B 1 490 ? 36.5 41.875 11.562 1 78.5 490 THR B C 1
ATOM 10937 O O . THR B 1 490 ? 36.531 41.562 10.367 1 78.5 490 THR B O 1
ATOM 10940 N N . MET B 1 491 ? 37.531 42.438 12.086 1 73.81 491 MET B N 1
ATOM 10941 C CA . MET B 1 491 ? 38.812 42.594 11.398 1 73.81 491 MET B CA 1
ATOM 10942 C C . MET B 1 491 ? 39.812 41.5 11.844 1 73.81 491 MET B C 1
ATOM 10944 O O . MET B 1 491 ? 40.719 41.125 11.102 1 73.81 491 MET B O 1
ATOM 10948 N N . MET B 1 492 ? 39.531 40.875 13.031 1 77.88 492 MET B N 1
ATOM 10949 C CA . MET B 1 492 ? 40.469 39.906 13.555 1 77.88 492 MET B CA 1
ATOM 10950 C C . MET B 1 492 ? 39.875 38.5 13.5 1 77.88 492 MET B C 1
ATOM 10952 O O . MET B 1 492 ? 38.656 38.344 13.594 1 77.88 492 MET B O 1
ATOM 10956 N N . LEU B 1 493 ? 40.719 37.562 13.188 1 82.06 493 LEU B N 1
ATOM 10957 C CA . LEU B 1 493 ? 40.344 36.188 13.156 1 82.06 493 LEU B CA 1
ATOM 10958 C C . LEU B 1 493 ? 39.969 35.688 14.547 1 82.06 493 LEU B C 1
ATOM 10960 O O . LEU B 1 493 ? 40.781 35.688 15.461 1 82.06 493 LEU B O 1
ATOM 10964 N N . ASP B 1 494 ? 38.688 35.5 14.766 1 87.94 494 ASP B N 1
ATOM 10965 C CA . ASP B 1 494 ? 38.188 34.969 16.031 1 87.94 494 ASP B CA 1
ATOM 10966 C C . ASP B 1 494 ? 37.531 33.594 15.844 1 87.94 494 ASP B C 1
ATOM 10968 O O . ASP B 1 494 ? 37.375 33.125 14.719 1 87.94 494 ASP B O 1
ATOM 10972 N N . GLY B 1 495 ? 37.344 32.875 16.969 1 88.94 495 GLY B N 1
ATOM 10973 C CA . GLY B 1 495 ? 36.688 31.562 16.953 1 88.94 495 GLY B CA 1
ATOM 10974 C C . GLY B 1 495 ? 35.344 31.562 16.281 1 88.94 495 GLY B C 1
ATOM 10975 O O . GLY B 1 495 ? 35 30.625 15.555 1 88.94 495 GLY B O 1
ATOM 10976 N N . THR B 1 496 ? 34.562 32.594 16.422 1 90.06 496 THR B N 1
ATOM 10977 C CA . THR B 1 496 ? 33.25 32.688 15.805 1 90.06 496 THR B CA 1
ATOM 10978 C C . THR B 1 496 ? 33.375 32.75 14.281 1 90.06 496 THR B C 1
ATOM 10980 O O . THR B 1 496 ? 32.562 32.219 13.555 1 90.06 496 THR B O 1
ATOM 10983 N N . MET B 1 497 ? 34.469 33.375 13.844 1 92.38 497 MET B N 1
ATOM 10984 C CA . MET B 1 497 ? 34.688 33.469 12.406 1 92.38 497 MET B CA 1
ATOM 10985 C C . MET B 1 497 ? 35 32.094 11.805 1 92.38 497 MET B C 1
ATOM 10987 O O . MET B 1 497 ? 34.531 31.766 10.711 1 92.38 497 MET B O 1
ATOM 10991 N N . ILE B 1 498 ? 35.781 31.375 12.555 1 93.12 498 ILE B N 1
ATOM 10992 C CA . ILE B 1 498 ? 36.125 30.047 12.07 1 93.12 498 ILE B CA 1
ATOM 10993 C C . ILE B 1 498 ? 34.906 29.156 12.016 1 93.12 498 ILE B C 1
ATOM 10995 O O . ILE B 1 498 ? 34.688 28.438 11.039 1 93.12 498 ILE B O 1
ATOM 10999 N N . ILE B 1 499 ? 34.094 29.203 13.039 1 94.06 499 ILE B N 1
ATOM 11000 C CA . ILE B 1 499 ? 32.906 28.375 13.086 1 94.06 499 ILE B CA 1
ATOM 11001 C C . ILE B 1 499 ? 31.969 28.781 11.961 1 94.06 499 ILE B C 1
ATOM 11003 O O . ILE B 1 499 ? 31.391 27.922 11.289 1 94.06 499 ILE B O 1
ATOM 11007 N N . LYS B 1 500 ? 31.812 30.047 11.703 1 94 500 LYS B N 1
ATOM 11008 C CA . LYS B 1 500 ? 30.938 30.516 10.641 1 94 500 LYS B CA 1
ATOM 11009 C C . LYS B 1 500 ? 31.484 30.156 9.266 1 94 500 LYS B C 1
ATOM 11011 O O . LYS B 1 500 ? 30.719 29.891 8.336 1 94 500 LYS B O 1
ATOM 11016 N N . PHE B 1 501 ? 32.812 30.188 9.172 1 94.06 501 PHE B N 1
ATOM 11017 C CA . PHE B 1 501 ? 33.438 29.75 7.934 1 94.06 501 PHE B CA 1
ATOM 11018 C C . PHE B 1 501 ? 33.156 28.281 7.66 1 94.06 501 PHE B C 1
ATOM 11020 O O . PHE B 1 501 ? 32.75 27.922 6.551 1 94.06 501 PHE B O 1
ATOM 11027 N N . LEU B 1 502 ? 33.281 27.469 8.68 1 95.06 502 LEU B N 1
ATOM 11028 C CA . LEU B 1 502 ? 33.031 26.047 8.539 1 95.06 502 LEU B CA 1
ATOM 11029 C C . LEU B 1 502 ? 31.547 25.797 8.227 1 95.06 502 LEU B C 1
ATOM 11031 O O . LEU B 1 502 ? 31.234 24.922 7.414 1 95.06 502 LEU B O 1
ATOM 11035 N N . LEU B 1 503 ? 30.672 26.516 8.836 1 96.06 503 LEU B N 1
ATOM 11036 C CA . LEU B 1 503 ? 29.25 26.344 8.602 1 96.06 503 LEU B CA 1
ATOM 11037 C C . LEU B 1 503 ? 28.875 26.781 7.191 1 96.06 503 LEU B C 1
ATOM 11039 O O . LEU B 1 503 ? 27.984 26.172 6.562 1 96.06 503 LEU B O 1
ATOM 11043 N N . ALA B 1 504 ? 29.516 27.766 6.672 1 95.44 504 ALA B N 1
ATOM 11044 C CA . ALA B 1 504 ? 29.266 28.203 5.301 1 95.44 504 ALA B CA 1
ATOM 11045 C C . ALA B 1 504 ? 29.734 27.141 4.301 1 95.44 504 ALA B C 1
ATOM 11047 O O . ALA B 1 504 ? 29.062 26.906 3.287 1 95.44 504 ALA B O 1
ATOM 11048 N N . ILE B 1 505 ? 30.859 26.562 4.641 1 95.5 505 ILE B N 1
ATOM 11049 C CA . ILE B 1 505 ? 31.375 25.516 3.768 1 95.5 505 ILE B CA 1
ATOM 11050 C C . ILE B 1 505 ? 30.438 24.312 3.803 1 95.5 505 ILE B C 1
ATOM 11052 O O . ILE B 1 505 ? 30.172 23.703 2.768 1 95.5 505 ILE B O 1
ATOM 11056 N N . LEU B 1 506 ? 29.984 23.953 4.949 1 96.38 506 LEU B N 1
ATOM 11057 C CA . LEU B 1 506 ? 29.062 22.828 5.074 1 96.38 506 LEU B CA 1
ATOM 11058 C C . LEU B 1 506 ? 27.766 23.094 4.297 1 96.38 506 LEU B C 1
ATOM 11060 O O . LEU B 1 506 ? 27.188 22.172 3.715 1 96.38 506 LEU B O 1
ATOM 11064 N N . ASP B 1 507 ? 27.312 24.266 4.309 1 96.25 507 ASP B N 1
ATOM 11065 C CA . ASP B 1 507 ? 26.125 24.609 3.539 1 96.25 507 ASP B CA 1
ATOM 11066 C C . ASP B 1 507 ? 26.375 24.484 2.039 1 96.25 507 ASP B C 1
ATOM 11068 O O . ASP B 1 507 ? 25.531 23.969 1.297 1 96.25 507 ASP B O 1
ATOM 11072 N N . GLY B 1 508 ? 27.578 25.016 1.588 1 96.06 508 GLY B N 1
ATOM 11073 C CA . GLY B 1 508 ? 27.938 24.859 0.188 1 96.06 508 GLY B CA 1
ATOM 11074 C C . GLY B 1 508 ? 28.062 23.406 -0.245 1 96.06 508 GLY B C 1
ATOM 11075 O O . GLY B 1 508 ? 27.609 23.047 -1.332 1 96.06 508 GLY B O 1
ATOM 11076 N N . LEU B 1 509 ? 28.656 22.656 0.606 1 96.31 509 LEU B N 1
ATOM 11077 C CA . LEU B 1 509 ? 28.781 21.219 0.321 1 96.31 509 LEU B CA 1
ATOM 11078 C C . LEU B 1 509 ? 27.422 20.562 0.261 1 96.31 509 LEU B C 1
ATOM 11080 O O . LEU B 1 509 ? 27.188 19.656 -0.552 1 96.31 509 LEU B O 1
ATOM 11084 N N . ALA B 1 510 ? 26.5 20.906 1.114 1 97.31 510 ALA B N 1
ATOM 11085 C CA . ALA B 1 510 ? 25.141 20.344 1.108 1 97.31 510 ALA B CA 1
ATOM 11086 C C . ALA B 1 510 ? 24.453 20.609 -0.221 1 97.31 510 ALA B C 1
ATOM 11088 O O . ALA B 1 510 ? 23.812 19.719 -0.784 1 97.31 510 ALA B O 1
ATOM 11089 N N . TRP B 1 511 ? 24.594 21.781 -0.721 1 96.69 511 TRP B N 1
ATOM 11090 C CA . TRP B 1 511 ? 23.969 22.141 -1.996 1 96.69 511 TRP B CA 1
ATOM 11091 C C . TRP B 1 511 ? 24.609 21.359 -3.143 1 96.69 511 TRP B C 1
ATOM 11093 O O . TRP B 1 511 ? 23.906 20.844 -4.02 1 96.69 511 TRP B O 1
ATOM 11103 N N . ALA B 1 512 ? 25.938 21.266 -3.15 1 96.56 512 ALA B N 1
ATOM 11104 C CA . ALA B 1 512 ? 26.641 20.547 -4.199 1 96.56 512 ALA B CA 1
ATOM 11105 C C . ALA B 1 512 ? 26.219 19.078 -4.227 1 96.56 512 ALA B C 1
ATOM 11107 O O . ALA B 1 512 ? 25.938 18.516 -5.289 1 96.56 512 ALA B O 1
ATOM 11108 N N . MET B 1 513 ? 26.188 18.547 -3.088 1 96.81 513 MET B N 1
ATOM 11109 C CA . MET B 1 513 ? 25.844 17.125 -2.979 1 96.81 513 MET B CA 1
ATOM 11110 C C . MET B 1 513 ? 24.375 16.906 -3.311 1 96.81 513 MET B C 1
ATOM 11112 O O . MET B 1 513 ? 24.016 15.883 -3.9 1 96.81 513 MET B O 1
ATOM 11116 N N . PHE B 1 514 ? 23.484 17.781 -2.965 1 96.62 514 PHE B N 1
ATOM 11117 C CA . PHE B 1 514 ? 22.062 17.672 -3.289 1 96.62 514 PHE B CA 1
ATOM 11118 C C . PHE B 1 514 ? 21.844 17.75 -4.797 1 96.62 514 PHE B C 1
ATOM 11120 O O . PHE B 1 514 ? 21.141 16.906 -5.367 1 96.62 514 PHE B O 1
ATOM 11127 N N . VAL B 1 515 ? 22.484 18.734 -5.426 1 95.69 515 VAL B N 1
ATOM 11128 C CA . VAL B 1 515 ? 22.297 18.922 -6.859 1 95.69 515 VAL B CA 1
ATOM 11129 C C . VAL B 1 515 ? 22.875 17.734 -7.621 1 95.69 515 VAL B C 1
ATOM 11131 O O . VAL B 1 515 ? 22.297 17.281 -8.602 1 95.69 515 VAL B O 1
ATOM 11134 N N . THR B 1 516 ? 23.969 17.188 -7.137 1 94 516 THR B N 1
ATOM 11135 C CA . THR B 1 516 ? 24.578 16.047 -7.793 1 94 516 THR B CA 1
ATOM 11136 C C . THR B 1 516 ? 23.703 14.797 -7.641 1 94 516 THR B C 1
ATOM 11138 O O . THR B 1 516 ? 23.469 14.078 -8.617 1 94 516 THR B O 1
ATOM 11141 N N . SER B 1 517 ? 23.281 14.609 -6.426 1 92.69 517 SER B N 1
ATOM 11142 C CA . SER B 1 517 ? 22.453 13.445 -6.184 1 92.69 517 SER B CA 1
ATOM 11143 C C . SER B 1 517 ? 21.125 13.547 -6.938 1 92.69 517 SER B C 1
ATOM 11145 O O . SER B 1 517 ? 20.641 12.555 -7.488 1 92.69 517 SER B O 1
ATOM 11147 N N . ALA B 1 518 ? 20.516 14.688 -6.957 1 94.25 518 ALA B N 1
ATOM 11148 C CA . ALA B 1 518 ? 19.25 14.891 -7.648 1 94.25 518 ALA B CA 1
ATOM 11149 C C . ALA B 1 518 ? 19.406 14.727 -9.156 1 94.25 518 ALA B C 1
ATOM 11151 O O . ALA B 1 518 ? 18.594 14.07 -9.805 1 94.25 518 ALA B O 1
ATOM 11152 N N . SER B 1 519 ? 20.469 15.281 -9.734 1 91.69 519 SER B N 1
ATOM 11153 C CA . SER B 1 519 ? 20.688 15.172 -11.172 1 91.69 519 SER B CA 1
ATOM 11154 C C . SER B 1 519 ? 20.953 13.727 -11.578 1 91.69 519 SER B C 1
ATOM 11156 O O . SER B 1 519 ? 20.469 13.273 -12.617 1 91.69 519 SER B O 1
ATOM 11158 N N . PHE B 1 520 ? 21.672 13.039 -10.742 1 88.25 520 PHE B N 1
ATOM 11159 C CA . PHE B 1 520 ? 21.969 11.633 -11.008 1 88.25 520 PHE B CA 1
ATOM 11160 C C . PHE B 1 520 ? 20.688 10.797 -10.977 1 88.25 520 PHE B C 1
ATOM 11162 O O . PHE B 1 520 ? 20.438 10.016 -11.898 1 88.25 520 PHE B O 1
ATOM 11169 N N . ALA B 1 521 ? 19.922 10.961 -9.906 1 89 521 ALA B N 1
ATOM 11170 C CA . ALA B 1 521 ? 18.719 10.164 -9.734 1 89 521 ALA B CA 1
ATOM 11171 C C . ALA B 1 521 ? 17.688 10.5 -10.805 1 89 521 ALA B C 1
ATOM 11173 O O . ALA B 1 521 ? 17.047 9.602 -11.359 1 89 521 ALA B O 1
ATOM 11174 N N . ILE B 1 522 ? 17.531 11.758 -11.188 1 90.25 522 ILE B N 1
ATOM 11175 C CA . ILE B 1 522 ? 16.547 12.18 -12.18 1 90.25 522 ILE B CA 1
ATOM 11176 C C . ILE B 1 522 ? 16.984 11.719 -13.57 1 90.25 522 ILE B C 1
ATOM 11178 O O . ILE B 1 522 ? 16.156 11.305 -14.383 1 90.25 522 ILE B O 1
ATOM 11182 N N . TYR B 1 523 ? 18.25 11.773 -13.82 1 86.75 523 TYR B N 1
ATOM 11183 C CA . TYR B 1 523 ? 18.766 11.32 -15.109 1 86.75 523 TYR B CA 1
ATOM 11184 C C . TYR B 1 523 ? 18.438 9.844 -15.336 1 86.75 523 TYR B C 1
ATOM 11186 O O . TYR B 1 523 ? 17.891 9.477 -16.391 1 86.75 523 TYR B O 1
ATOM 11194 N N . TRP B 1 524 ? 18.688 9.094 -14.391 1 81.12 524 TRP B N 1
ATOM 11195 C CA . TRP B 1 524 ? 18.484 7.656 -14.555 1 81.12 524 TRP B CA 1
ATOM 11196 C C . TRP B 1 524 ? 17 7.32 -14.555 1 81.12 524 TRP B C 1
ATOM 11198 O O . TRP B 1 524 ? 16.562 6.344 -15.18 1 81.12 524 TRP B O 1
ATOM 11208 N N . PHE B 1 525 ? 16.25 8.07 -13.867 1 84.06 525 PHE B N 1
ATOM 11209 C CA . PHE B 1 525 ? 14.797 7.871 -13.883 1 84.06 525 PHE B CA 1
ATOM 11210 C C . PHE B 1 525 ? 14.25 8.023 -15.289 1 84.06 525 PHE B C 1
ATOM 11212 O O . PHE B 1 525 ? 13.383 7.25 -15.711 1 84.06 525 PHE B O 1
ATOM 11219 N N . PHE B 1 526 ? 14.734 8.961 -16.047 1 83.5 526 PHE B N 1
ATOM 11220 C CA . PHE B 1 526 ? 14.25 9.164 -17.406 1 83.5 526 PHE B CA 1
ATOM 11221 C C . PHE B 1 526 ? 14.977 8.25 -18.375 1 83.5 526 PHE B C 1
ATOM 11223 O O . PHE B 1 526 ? 14.406 7.832 -19.391 1 83.5 526 PHE B O 1
ATOM 11230 N N . ALA B 1 527 ? 16.172 7.844 -18.109 1 77.44 527 ALA B N 1
ATOM 11231 C CA . ALA B 1 527 ? 16.953 6.984 -18.984 1 77.44 527 ALA B CA 1
ATOM 11232 C C . ALA B 1 527 ? 16.453 5.543 -18.938 1 77.44 527 ALA B C 1
ATOM 11234 O O . ALA B 1 527 ? 16.719 4.762 -19.859 1 77.44 527 ALA B O 1
ATOM 11235 N N . LYS B 1 528 ? 15.711 5.207 -17.906 1 73.75 528 LYS B N 1
ATOM 11236 C CA . LYS B 1 528 ? 15.242 3.834 -17.734 1 73.75 528 LYS B CA 1
ATOM 11237 C C . LYS B 1 528 ? 14.383 3.404 -18.922 1 73.75 528 LYS B C 1
ATOM 11239 O O . LYS B 1 528 ? 14.375 2.23 -19.297 1 73.75 528 LYS B O 1
ATOM 11244 N N . ASN B 1 529 ? 13.68 4.375 -19.453 1 67.44 529 ASN B N 1
ATOM 11245 C CA . ASN B 1 529 ? 12.773 4.059 -20.547 1 67.44 529 ASN B CA 1
ATOM 11246 C C . ASN B 1 529 ? 13.539 3.781 -21.844 1 67.44 529 ASN B C 1
ATOM 11248 O O . ASN B 1 529 ? 13.016 3.154 -22.75 1 67.44 529 ASN B O 1
ATOM 11252 N N . SER B 1 530 ? 14.758 4.281 -21.891 1 63.91 530 SER B N 1
ATOM 11253 C CA . SER B 1 530 ? 15.531 4.133 -23.125 1 63.91 530 SER B CA 1
ATOM 11254 C C . SER B 1 530 ? 16.625 3.074 -22.969 1 63.91 530 SER B C 1
ATOM 11256 O O . SER B 1 530 ? 17.156 2.588 -23.969 1 63.91 530 SER B O 1
ATOM 11258 N N . VAL B 1 531 ? 16.922 2.922 -21.703 1 61.34 531 VAL B N 1
ATOM 11259 C CA . VAL B 1 531 ? 18.062 2.023 -21.5 1 61.34 531 VAL B CA 1
ATOM 11260 C C . VAL B 1 531 ? 17.562 0.656 -21.047 1 61.34 531 VAL B C 1
ATOM 11262 O O . VAL B 1 531 ? 16.5 0.554 -20.422 1 61.34 531 VAL B O 1
ATOM 11265 N N . ASP B 1 532 ? 18.203 -0.248 -21.453 1 56.88 532 ASP B N 1
ATOM 11266 C CA . ASP B 1 532 ? 17.922 -1.619 -21.031 1 56.88 532 ASP B CA 1
ATOM 11267 C C . ASP B 1 532 ? 18.031 -1.764 -19.516 1 56.88 532 ASP B C 1
ATOM 11269 O O . ASP B 1 532 ? 18.875 -1.14 -18.875 1 56.88 532 ASP B O 1
ATOM 11273 N N . PRO B 1 533 ? 17 -2.178 -18.797 1 59.06 533 PRO B N 1
ATOM 11274 C CA . PRO B 1 533 ? 16.984 -2.289 -17.328 1 59.06 533 PRO B CA 1
ATOM 11275 C C . PRO B 1 533 ? 18.297 -2.83 -16.766 1 59.06 533 PRO B C 1
ATOM 11277 O O . PRO B 1 533 ? 18.656 -2.508 -15.633 1 59.06 533 PRO B O 1
ATOM 11280 N N . GLY B 1 534 ? 19.047 -3.59 -17.547 1 58.44 534 GLY B N 1
ATOM 11281 C CA . GLY B 1 534 ? 20.312 -4.105 -17.062 1 58.44 534 GLY B CA 1
ATOM 11282 C C . GLY B 1 534 ? 21.391 -3.035 -16.938 1 58.44 534 GLY B C 1
ATOM 11283 O O . GLY B 1 534 ? 22.406 -3.242 -16.266 1 58.44 534 GLY B O 1
ATOM 11284 N N . GLN B 1 535 ? 21.078 -1.899 -17.578 1 61.09 535 GLN B N 1
ATOM 11285 C CA . GLN B 1 535 ? 22.078 -0.83 -17.578 1 61.09 535 GLN B CA 1
ATOM 11286 C C . GLN B 1 535 ? 21.891 0.084 -16.359 1 61.09 535 GLN B C 1
ATOM 11288 O O . GLN B 1 535 ? 22.688 1.003 -16.156 1 61.09 535 GLN B O 1
ATOM 11293 N N . LEU B 1 536 ? 20.938 -0.254 -15.617 1 67.88 536 LEU B N 1
ATOM 11294 C CA . LEU B 1 536 ? 20.734 0.58 -14.438 1 67.88 536 LEU B CA 1
ATOM 11295 C C . LEU B 1 536 ? 21.812 0.327 -13.398 1 67.88 536 LEU B C 1
ATOM 11297 O O . LEU B 1 536 ? 22.281 -0.804 -13.242 1 67.88 536 LEU B O 1
ATOM 11301 N N . PRO B 1 537 ? 22.391 1.464 -13.039 1 63.75 537 PRO B N 1
ATOM 11302 C CA . PRO B 1 537 ? 23.422 1.247 -12.016 1 63.75 537 PRO B CA 1
ATOM 11303 C C . PRO B 1 537 ? 22.938 0.333 -10.891 1 63.75 537 PRO B C 1
ATOM 11305 O O . PRO B 1 537 ? 21.734 0.271 -10.609 1 63.75 537 PRO B O 1
ATOM 11308 N N . GLU B 1 538 ? 23.844 -0.571 -10.469 1 60.22 538 GLU B N 1
ATOM 11309 C CA . GLU B 1 538 ? 23.5 -1.494 -9.391 1 60.22 538 GLU B CA 1
ATOM 11310 C C . GLU B 1 538 ? 23 -0.744 -8.156 1 60.22 538 GLU B C 1
ATOM 11312 O O . GLU B 1 538 ? 23.516 0.329 -7.832 1 60.22 538 GLU B O 1
ATOM 11317 N N . ASP B 1 539 ? 21.719 -0.902 -7.711 1 57.53 539 ASP B N 1
ATOM 11318 C CA . ASP B 1 539 ? 21.078 -0.266 -6.57 1 57.53 539 ASP B CA 1
ATOM 11319 C C . ASP B 1 539 ? 22.062 -0.041 -5.43 1 57.53 539 ASP B C 1
ATOM 11321 O O . ASP B 1 539 ? 21.938 0.917 -4.664 1 57.53 539 ASP B O 1
ATOM 11325 N N . GLN B 1 540 ? 23.094 -0.921 -5.352 1 55.84 540 GLN B N 1
ATOM 11326 C CA . GLN B 1 540 ? 23.938 -0.841 -4.172 1 55.84 540 GLN B CA 1
ATOM 11327 C C . GLN B 1 540 ? 25.031 0.202 -4.355 1 55.84 540 GLN B C 1
ATOM 11329 O O . GLN B 1 540 ? 26.078 0.135 -3.701 1 55.84 540 GLN B O 1
ATOM 11334 N N . SER B 1 541 ? 24.75 1.161 -5.23 1 63.94 541 SER B N 1
ATOM 11335 C CA . SER B 1 541 ? 25.906 2.061 -5.277 1 63.94 541 SER B CA 1
ATOM 11336 C C . SER B 1 541 ? 26.062 2.814 -3.961 1 63.94 541 SER B C 1
ATOM 11338 O O . SER B 1 541 ? 25.203 3.6 -3.574 1 63.94 541 SER B O 1
ATOM 11340 N N . THR B 1 542 ? 26.938 2.414 -3.035 1 78 542 THR B N 1
ATOM 11341 C CA . THR B 1 542 ? 27.328 2.965 -1.741 1 78 542 THR B CA 1
ATOM 11342 C C . THR B 1 542 ? 27.641 4.449 -1.861 1 78 542 THR B C 1
ATOM 11344 O O . THR B 1 542 ? 27.422 5.219 -0.927 1 78 542 THR B O 1
ATOM 11347 N N . LEU B 1 543 ? 27.984 4.887 -3.051 1 83.31 543 LEU B N 1
ATOM 11348 C CA . LEU B 1 543 ? 28.344 6.289 -3.217 1 83.31 543 LEU B CA 1
ATOM 11349 C C . LEU B 1 543 ? 27.109 7.18 -3.229 1 83.31 543 LEU B C 1
ATOM 11351 O O . LEU B 1 543 ? 27.094 8.227 -2.576 1 83.31 543 LEU B O 1
ATOM 11355 N N . PHE B 1 544 ? 26.094 6.758 -3.934 1 87.62 544 PHE B N 1
ATOM 11356 C CA . PHE B 1 544 ? 24.875 7.547 -4.016 1 87.62 544 PHE B CA 1
ATOM 11357 C C . PHE B 1 544 ? 24.234 7.699 -2.641 1 87.62 544 PHE B C 1
ATOM 11359 O O . PHE B 1 544 ? 23.828 8.797 -2.26 1 87.62 544 PHE B O 1
ATOM 11366 N N . ILE B 1 545 ? 24.219 6.645 -1.869 1 89.62 545 ILE B N 1
ATOM 11367 C CA . ILE B 1 545 ? 23.609 6.668 -0.543 1 89.62 545 ILE B CA 1
ATOM 11368 C C . ILE B 1 545 ? 24.422 7.566 0.383 1 89.62 545 ILE B C 1
ATOM 11370 O O . ILE B 1 545 ? 23.859 8.398 1.104 1 89.62 545 ILE B O 1
ATOM 11374 N N . THR B 1 546 ? 25.75 7.492 0.26 1 91.81 546 THR B N 1
ATOM 11375 C CA . THR B 1 546 ? 26.609 8.266 1.144 1 91.81 546 THR B CA 1
ATOM 11376 C C . THR B 1 546 ? 26.516 9.758 0.833 1 91.81 546 THR B C 1
ATOM 11378 O O . THR B 1 546 ? 26.406 10.578 1.745 1 91.81 546 THR B O 1
ATOM 11381 N N . VAL B 1 547 ? 26.516 10.086 -0.443 1 93.69 547 VAL B N 1
ATOM 11382 C CA . VAL B 1 547 ? 26.469 11.492 -0.833 1 93.69 547 VAL B CA 1
ATOM 11383 C C . VAL B 1 547 ? 25.109 12.078 -0.444 1 93.69 547 VAL B C 1
ATOM 11385 O O . VAL B 1 547 ? 25.031 13.211 0.047 1 93.69 547 VAL B O 1
ATOM 11388 N N . THR B 1 548 ? 24.031 11.336 -0.596 1 94.88 548 THR B N 1
ATOM 11389 C CA . THR B 1 548 ? 22.688 11.828 -0.272 1 94.88 548 THR B CA 1
ATOM 11390 C C . THR B 1 548 ? 22.516 11.953 1.238 1 94.88 548 THR B C 1
ATOM 11392 O O . THR B 1 548 ? 21.938 12.93 1.722 1 94.88 548 THR B O 1
ATOM 11395 N N . VAL B 1 549 ? 23.031 11.039 2.031 1 96.38 549 VAL B N 1
ATOM 11396 C CA . VAL B 1 549 ? 22.922 11.078 3.484 1 96.38 549 VAL B CA 1
ATOM 11397 C C . VAL B 1 549 ? 23.766 12.227 4.035 1 96.38 549 VAL B C 1
ATOM 11399 O O . VAL B 1 549 ? 23.344 12.945 4.938 1 96.38 549 VAL B O 1
ATOM 11402 N N . LEU B 1 550 ? 24.938 12.469 3.441 1 96.62 550 LEU B N 1
ATOM 11403 C CA . LEU B 1 550 ? 25.781 13.578 3.879 1 96.62 550 LEU B CA 1
ATOM 11404 C C . LEU B 1 550 ? 25.141 14.914 3.533 1 96.62 550 LEU B C 1
ATOM 11406 O O . LEU B 1 550 ? 25.25 15.875 4.297 1 96.62 550 LEU B O 1
ATOM 11410 N N . ALA B 1 551 ? 24.547 14.953 2.389 1 97.62 551 ALA B N 1
ATOM 11411 C CA . ALA B 1 551 ? 23.812 16.172 2.037 1 97.62 551 ALA B CA 1
ATOM 11412 C C . ALA B 1 551 ? 22.734 16.484 3.076 1 97.62 551 ALA B C 1
ATOM 11414 O O . ALA B 1 551 ? 22.547 17.641 3.453 1 97.62 551 ALA B O 1
ATOM 11415 N N . PHE B 1 552 ? 22.031 15.508 3.586 1 97.94 552 PHE B N 1
ATOM 11416 C CA . PHE B 1 552 ? 20.984 15.672 4.59 1 97.94 552 PHE B CA 1
ATOM 11417 C C . PHE B 1 552 ? 21.578 16.141 5.914 1 97.94 552 PHE B C 1
ATOM 11419 O O . PHE B 1 552 ? 21.062 17.078 6.535 1 97.94 552 PHE B O 1
ATOM 11426 N N . VAL B 1 553 ? 22.688 15.531 6.332 1 98.19 553 VAL B N 1
ATOM 11427 C CA . VAL B 1 553 ? 23.297 15.875 7.609 1 98.19 553 VAL B CA 1
ATOM 11428 C C . VAL B 1 553 ? 23.812 17.312 7.562 1 98.19 553 VAL B C 1
ATOM 11430 O O . VAL B 1 553 ? 23.578 18.094 8.492 1 98.19 553 VAL B O 1
ATOM 11433 N N . PHE B 1 554 ? 24.469 17.703 6.473 1 98 554 PHE B N 1
ATOM 11434 C CA . PHE B 1 554 ? 24.984 19.047 6.348 1 98 554 PHE B CA 1
ATOM 11435 C C . PHE B 1 554 ? 23.859 20.062 6.266 1 98 554 PHE B C 1
ATOM 11437 O O . PHE B 1 554 ? 23.953 21.156 6.82 1 98 554 PHE B O 1
ATOM 11444 N N . LYS B 1 555 ? 22.812 19.688 5.613 1 97.88 555 LYS B N 1
ATOM 11445 C CA . LYS B 1 555 ? 21.672 20.609 5.527 1 97.88 555 LYS B CA 1
ATOM 11446 C C . LYS B 1 555 ? 20.953 20.734 6.867 1 97.88 555 LYS B C 1
ATOM 11448 O O . LYS B 1 555 ? 20.406 21.781 7.195 1 97.88 555 LYS B O 1
ATOM 11453 N N . PHE B 1 556 ? 20.938 19.609 7.637 1 97.88 556 PHE B N 1
ATOM 11454 C CA . PHE B 1 556 ? 20.375 19.656 8.984 1 97.88 556 PHE B CA 1
ATOM 11455 C C . PHE B 1 556 ? 21.156 20.625 9.859 1 97.88 556 PHE B C 1
ATOM 11457 O O . PHE B 1 556 ? 20.562 21.438 10.578 1 97.88 556 PHE B O 1
ATOM 11464 N N . VAL B 1 557 ? 22.422 20.672 9.734 1 97.75 557 VAL B N 1
ATOM 11465 C CA . VAL B 1 557 ? 23.266 21.578 10.484 1 97.75 557 VAL B CA 1
ATOM 11466 C C . VAL B 1 557 ? 23.016 23.016 10.023 1 97.75 557 VAL B C 1
ATOM 11468 O O . VAL B 1 557 ? 22.984 23.938 10.844 1 97.75 557 VAL B O 1
ATOM 11471 N N . ASN B 1 558 ? 22.812 23.156 8.766 1 97.12 558 ASN B N 1
ATOM 11472 C CA . ASN B 1 558 ? 22.516 24.484 8.234 1 97.12 558 ASN B CA 1
ATOM 11473 C C . ASN B 1 558 ? 21.203 25.031 8.758 1 97.12 558 ASN B C 1
ATOM 11475 O O . ASN B 1 558 ? 21.094 26.203 9.102 1 97.12 558 ASN B O 1
ATOM 11479 N N . VAL B 1 559 ? 20.172 24.172 8.82 1 97.69 559 VAL B N 1
ATOM 11480 C CA . VAL B 1 559 ? 18.859 24.625 9.289 1 97.69 559 VAL B CA 1
ATOM 11481 C C . VAL B 1 559 ? 18.938 24.969 10.773 1 97.69 559 VAL B C 1
ATOM 11483 O O . VAL B 1 559 ? 18.344 25.969 11.211 1 97.69 559 VAL B O 1
ATOM 11486 N N . ILE B 1 560 ? 19.688 24.234 11.531 1 97.06 560 ILE B N 1
ATOM 11487 C CA . ILE B 1 560 ? 19.875 24.562 12.945 1 97.06 560 ILE B CA 1
ATOM 11488 C C . ILE B 1 560 ? 20.641 25.875 13.078 1 97.06 560 ILE B C 1
ATOM 11490 O O . ILE B 1 560 ? 20.328 26.672 13.961 1 97.06 560 ILE B O 1
ATOM 11494 N N . HIS B 1 561 ? 21.594 26.094 12.18 1 96 561 HIS B N 1
ATOM 11495 C CA . HIS B 1 561 ? 22.344 27.344 12.164 1 96 561 HIS B CA 1
ATOM 11496 C C . HIS B 1 561 ? 21.422 28.531 11.867 1 96 561 HIS B C 1
ATOM 11498 O O . HIS B 1 561 ? 21.531 29.578 12.516 1 96 561 HIS B O 1
ATOM 11504 N N . ILE B 1 562 ? 20.5 28.359 10.969 1 96 562 ILE B N 1
ATOM 11505 C CA . ILE B 1 562 ? 19.547 29.422 10.625 1 96 562 ILE B CA 1
ATOM 11506 C C . ILE B 1 562 ? 18.656 29.719 11.82 1 96 562 ILE B C 1
ATOM 11508 O O . ILE B 1 562 ? 18.422 30.875 12.156 1 96 562 ILE B O 1
ATOM 11512 N N . VAL B 1 563 ? 18.203 28.688 12.523 1 97 563 VAL B N 1
ATOM 11513 C CA . VAL B 1 563 ? 17.328 28.844 13.68 1 97 563 VAL B CA 1
ATOM 11514 C C . VAL B 1 563 ? 18.062 29.578 14.789 1 97 563 VAL B C 1
ATOM 11516 O O . VAL B 1 563 ? 17.531 30.516 15.391 1 97 563 VAL B O 1
ATOM 11519 N N . LEU B 1 564 ? 19.328 29.312 14.992 1 94.75 564 LEU B N 1
ATOM 11520 C CA . LEU B 1 564 ? 20.094 29.938 16.062 1 94.75 564 LEU B CA 1
ATOM 11521 C C . LEU B 1 564 ? 20.453 31.375 15.695 1 94.75 564 LEU B C 1
ATOM 11523 O O . LEU B 1 564 ? 20.375 32.281 16.547 1 94.75 564 LEU B O 1
ATOM 11527 N N . ASP B 1 565 ? 20.781 31.578 14.453 1 93.38 565 ASP B N 1
ATOM 11528 C CA . ASP B 1 565 ? 21.125 32.938 14.008 1 93.38 565 ASP B CA 1
ATOM 11529 C C . ASP B 1 565 ? 19.938 33.875 14.133 1 93.38 565 ASP B C 1
ATOM 11531 O O . ASP B 1 565 ? 20.078 35.031 14.555 1 93.38 565 ASP B O 1
ATOM 11535 N N . GLN B 1 566 ? 18.797 33.406 13.781 1 94.12 566 GLN B N 1
ATOM 11536 C CA . GLN B 1 566 ? 17.594 34.219 13.82 1 94.12 566 GLN B CA 1
ATOM 11537 C C . GLN B 1 566 ? 17.125 34.438 15.258 1 94.12 566 GLN B C 1
ATOM 11539 O O . GLN B 1 566 ? 16.516 35.469 15.57 1 94.12 566 GLN B O 1
ATOM 11544 N N . SER B 1 567 ? 17.422 33.469 16.125 1 93.75 567 SER B N 1
ATOM 11545 C CA . SER B 1 567 ? 16.922 33.562 17.484 1 93.75 567 SER B CA 1
ATOM 11546 C C . SER B 1 567 ? 17.812 34.438 18.344 1 93.75 567 SER B C 1
ATOM 11548 O O . SER B 1 567 ? 17.438 34.812 19.453 1 93.75 567 SER B O 1
ATOM 11550 N N . TYR B 1 568 ? 18.969 34.875 17.828 1 91.75 568 TYR B N 1
ATOM 11551 C CA . TYR B 1 568 ? 19.844 35.75 18.609 1 91.75 568 TYR B CA 1
ATOM 11552 C C . TYR B 1 568 ? 19.984 37.125 17.953 1 91.75 568 TYR B C 1
ATOM 11554 O O . TYR B 1 568 ? 20.859 37.906 18.328 1 91.75 568 TYR B O 1
ATOM 11562 N N . ALA B 1 569 ? 19.094 37.438 17.109 1 94 569 ALA B N 1
ATOM 11563 C CA . ALA B 1 569 ? 19.094 38.75 16.453 1 94 569 ALA B CA 1
ATOM 11564 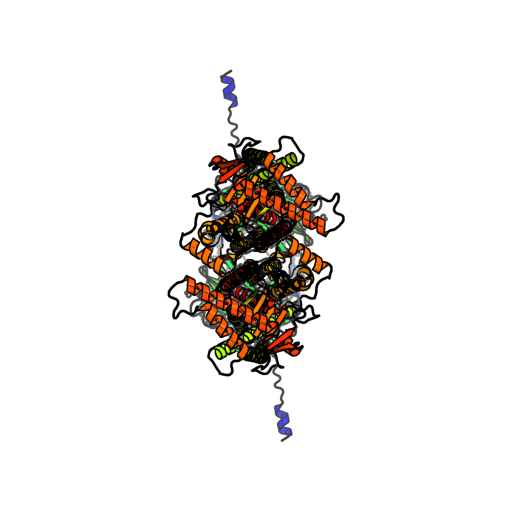C C . ALA B 1 569 ? 18.625 39.812 17.422 1 94 569 ALA B C 1
ATOM 11566 O O . ALA B 1 569 ? 17.875 39.562 18.359 1 94 569 ALA B O 1
ATOM 11567 N N . ASP B 1 570 ? 19.141 41.031 17.281 1 94.75 570 ASP B N 1
ATOM 11568 C CA . ASP B 1 570 ? 18.688 42.156 18.047 1 94.75 570 ASP B CA 1
ATOM 11569 C C . ASP B 1 570 ? 17.375 42.719 17.484 1 94.75 570 ASP B C 1
ATOM 11571 O O . ASP B 1 570 ? 17.234 42.875 16.266 1 94.75 570 ASP B O 1
ATOM 11575 N N . VAL B 1 571 ? 16.469 42.875 18.344 1 95.31 571 VAL B N 1
ATOM 11576 C CA . VAL B 1 571 ? 15.18 43.438 17.938 1 95.31 571 VAL B CA 1
ATOM 11577 C C . VAL B 1 571 ? 14.797 44.594 18.844 1 95.31 571 VAL B C 1
ATOM 11579 O O . VAL B 1 571 ? 14.93 44.5 20.078 1 95.31 571 VAL B O 1
ATOM 11582 N N . PHE B 1 572 ? 14.43 45.719 18.312 1 95.31 572 PHE B N 1
ATOM 11583 C CA . PHE B 1 572 ? 13.961 46.875 19.078 1 95.31 572 PHE B CA 1
ATOM 11584 C C . PHE B 1 572 ? 12.805 47.562 18.359 1 95.31 572 PHE B C 1
ATOM 11586 O O . PHE B 1 572 ? 12.812 47.688 17.125 1 95.31 572 PHE B O 1
ATOM 11593 N N . PHE B 1 573 ? 11.773 47.938 19.062 1 96.06 573 PHE B N 1
ATOM 11594 C CA . PHE B 1 573 ? 10.633 48.656 18.547 1 96.06 573 PHE B CA 1
ATOM 11595 C C . PHE B 1 573 ? 10.742 50.156 18.875 1 96.06 573 PHE B C 1
ATOM 11597 O O . PHE B 1 573 ? 10.766 50.531 20.047 1 96.06 573 PHE B O 1
ATOM 11604 N N . ILE B 1 574 ? 10.766 50.969 17.875 1 96.38 574 ILE B N 1
ATOM 11605 C CA . ILE B 1 574 ? 10.883 52.406 18.031 1 96.38 574 ILE B CA 1
ATOM 11606 C C . ILE B 1 574 ? 9.484 53.031 18.125 1 96.38 574 ILE B C 1
ATOM 11608 O O . ILE B 1 574 ? 8.711 52.969 17.156 1 96.38 574 ILE B O 1
ATOM 11612 N N . ASP B 1 575 ? 9.195 53.594 19.234 1 94.94 575 ASP B N 1
ATOM 11613 C CA . ASP B 1 575 ? 7.922 54.281 19.422 1 94.94 575 ASP B CA 1
ATOM 11614 C C . ASP B 1 575 ? 8.039 55.75 19.078 1 94.94 575 ASP B C 1
ATOM 11616 O O . ASP B 1 575 ? 8.766 56.5 19.734 1 94.94 575 ASP B O 1
ATOM 11620 N N . TRP B 1 576 ? 7.32 56.312 18.125 1 94.31 576 TRP B N 1
ATOM 11621 C CA . TRP B 1 576 ? 7.422 57.688 17.609 1 94.31 576 TRP B CA 1
ATOM 11622 C C . TRP B 1 576 ? 6.426 58.594 18.312 1 94.31 576 TRP B C 1
ATOM 11624 O O . TRP B 1 576 ? 6.359 59.781 18.016 1 94.31 576 TRP B O 1
ATOM 11634 N N . GLU B 1 577 ? 5.645 58.031 19.234 1 91.31 577 GLU B N 1
ATOM 11635 C CA . GLU B 1 577 ? 4.625 58.844 19.891 1 91.31 577 GLU B CA 1
ATOM 11636 C C . GLU B 1 577 ? 5.262 59.875 20.812 1 91.31 577 GLU B C 1
ATOM 11638 O O . GLU B 1 577 ? 6.23 59.594 21.516 1 91.31 577 GLU B O 1
ATOM 11643 N N . ARG B 1 578 ? 4.773 61.125 20.781 1 83.38 578 ARG B N 1
ATOM 11644 C CA . ARG B 1 578 ? 5.312 62.219 21.578 1 83.38 578 ARG B CA 1
ATOM 11645 C C . ARG B 1 578 ? 4.43 62.5 22.797 1 83.38 578 ARG B C 1
ATOM 11647 O O . ARG B 1 578 ? 3.211 62.344 22.734 1 83.38 578 ARG B O 1
ATOM 11654 N N . GLU B 1 579 ? 5.102 62.781 23.891 1 78.81 579 GLU B N 1
ATOM 11655 C CA . GLU B 1 579 ? 4.379 63.156 25.109 1 78.81 579 GLU B CA 1
ATOM 11656 C C . GLU B 1 579 ? 3.705 64.5 24.969 1 78.81 579 GLU B C 1
ATOM 11658 O O . GLU B 1 579 ? 4.273 65.438 24.391 1 78.81 579 GLU B O 1
ATOM 11663 N N . ARG B 1 580 ? 2.354 64.688 25.188 1 68.12 580 ARG B N 1
ATOM 11664 C CA . ARG B 1 580 ? 1.638 65.938 25.125 1 68.12 580 ARG B CA 1
ATOM 11665 C C . ARG B 1 580 ? 1.736 66.688 26.453 1 68.12 580 ARG B C 1
ATOM 11667 O O . ARG B 1 580 ? 1.545 66.062 27.516 1 68.12 580 ARG B O 1
ATOM 11674 N N . PRO B 1 581 ? 2.332 67.875 26.297 1 60.56 581 PRO B N 1
ATOM 11675 C CA . PRO B 1 581 ? 2.363 68.625 27.531 1 60.56 581 PRO B CA 1
ATOM 11676 C C . PRO B 1 581 ? 0.969 68.938 28.078 1 60.56 581 PRO B C 1
ATOM 11678 O O . PRO B 1 581 ? 0.035 69.188 27.297 1 60.56 581 PRO B O 1
ATOM 11681 N N . ILE B 1 582 ? 0.549 68.375 29.281 1 54.47 582 ILE B N 1
ATOM 11682 C CA . ILE B 1 582 ? -0.676 68.812 29.969 1 54.47 582 ILE B CA 1
ATOM 11683 C C . ILE B 1 582 ? -0.551 70.25 30.438 1 54.47 582 ILE B C 1
ATOM 11685 O O . ILE B 1 582 ? 0.381 70.562 31.156 1 54.47 582 ILE B O 1
ATOM 11689 N N . ALA B 1 583 ? -1.026 71.188 29.703 1 49.25 583 ALA B N 1
ATOM 11690 C CA . ALA B 1 583 ? -0.999 72.625 30.078 1 49.25 583 ALA B CA 1
ATOM 11691 C C . ALA B 1 583 ? -1.467 72.812 31.531 1 49.25 583 ALA B C 1
ATOM 11693 O O . ALA B 1 583 ? -2.631 72.562 31.844 1 49.25 583 ALA B O 1
ATOM 11694 N N . GLU B 1 584 ? -0.613 72.5 32.562 1 46.56 584 GLU B N 1
ATOM 11695 C CA . GLU B 1 584 ? -1.065 73 33.844 1 46.56 584 GLU B CA 1
ATOM 11696 C C . GLU B 1 584 ? -1.171 74.562 33.812 1 46.56 584 GLU B C 1
ATOM 11698 O O . GLU B 1 584 ? -0.359 75.188 33.156 1 46.56 584 GLU B O 1
ATOM 11703 N N . GLY B 1 585 ? -2.389 75.062 34.094 1 37.19 585 GLY B N 1
ATOM 11704 C CA . GLY B 1 585 ? -2.707 76.5 34.156 1 37.19 585 GLY B CA 1
ATOM 11705 C C . GLY B 1 585 ? -1.598 77.312 34.781 1 37.19 585 GLY B C 1
ATOM 11706 O O . GLY B 1 585 ? -1.373 78.438 34.406 1 37.19 585 GLY B O 1
ATOM 11707 N N . ASP B 1 586 ? -1.438 77.25 36.281 1 38.22 586 ASP B N 1
ATOM 11708 C CA . ASP B 1 586 ? -0.881 78.375 37 1 38.22 586 ASP B CA 1
ATOM 11709 C C . ASP B 1 586 ? 0.576 78.562 36.625 1 38.22 586 ASP B C 1
ATOM 11711 O O . ASP B 1 586 ? 1.271 77.688 36.188 1 38.22 586 ASP B O 1
ATOM 11715 N N . GLN B 1 587 ? 1.103 79.875 36.688 1 37.78 587 GLN B N 1
ATOM 11716 C CA . GLN B 1 587 ? 2.371 80.562 36.5 1 37.78 587 GLN B CA 1
ATOM 11717 C C . GLN B 1 587 ? 3.531 79.812 37.094 1 37.78 587 GLN B C 1
ATOM 11719 O O . GLN B 1 587 ? 4.684 80 36.719 1 37.78 587 GLN B O 1
ATOM 11724 N N . SER B 1 588 ? 3.465 79.625 38.562 1 38.59 588 SER B N 1
ATOM 11725 C CA . SER B 1 588 ? 4.773 79.438 39.188 1 38.59 588 SER B CA 1
ATOM 11726 C C . SER B 1 588 ? 5.461 78.188 38.688 1 38.59 588 SER B C 1
ATOM 11728 O O . SER B 1 588 ? 6.605 78.188 38.219 1 38.59 588 SER B O 1
ATOM 11730 N N . MET B 1 589 ? 5.629 77.188 39.719 1 39.66 589 MET B N 1
ATOM 11731 C CA . MET B 1 589 ? 6.527 76 39.562 1 39.66 589 MET B CA 1
ATOM 11732 C C . MET B 1 589 ? 5.992 75.062 38.531 1 39.66 589 MET B C 1
ATOM 11734 O O . MET B 1 589 ? 4.957 74.438 38.75 1 39.66 589 MET B O 1
ATOM 11738 N N . LYS B 1 590 ? 6.145 75.125 37.375 1 45.75 590 LYS B N 1
ATOM 11739 C CA . LYS B 1 590 ? 5.906 74.562 36.062 1 45.75 590 LYS B CA 1
ATOM 11740 C C . LYS B 1 590 ? 6.164 73.062 36.094 1 45.75 590 LYS B C 1
ATOM 11742 O O . LYS B 1 590 ? 7.262 72.562 35.75 1 45.75 590 LYS B O 1
ATOM 11747 N N . LYS B 1 591 ? 5.832 72.312 37.156 1 47.84 591 LYS B N 1
ATOM 11748 C CA . LYS B 1 591 ? 6.113 70.875 36.906 1 47.84 591 LYS B CA 1
ATOM 11749 C C . LYS B 1 591 ? 5.137 70.312 35.875 1 47.84 591 LYS B C 1
ATOM 11751 O O . LYS B 1 591 ? 3.934 70.25 36.156 1 47.84 591 LYS B O 1
ATOM 11756 N N . THR B 1 592 ? 5.25 70.438 34.594 1 45.75 592 THR B N 1
ATOM 11757 C CA . THR B 1 592 ? 4.531 69.875 33.438 1 45.75 592 THR B CA 1
ATOM 11758 C C . THR B 1 592 ? 4.422 68.375 33.531 1 45.75 592 THR B C 1
ATOM 11760 O O . THR B 1 592 ? 5.43 67.625 33.469 1 45.75 592 THR B O 1
ATOM 11763 N N . THR B 1 593 ? 3.436 67.812 34.281 1 53.53 593 THR B N 1
ATOM 11764 C CA . THR B 1 593 ? 3.279 66.375 34.281 1 53.53 593 THR B CA 1
ATOM 11765 C C . THR B 1 593 ? 2.816 65.938 32.906 1 53.53 593 THR B C 1
ATOM 11767 O O . THR B 1 593 ? 1.808 66.375 32.375 1 53.53 593 THR B O 1
ATOM 11770 N N . ALA B 1 594 ? 3.613 65.5 31.938 1 59.59 594 ALA B N 1
ATOM 11771 C CA . ALA B 1 594 ? 3.404 64.938 30.594 1 59.59 594 ALA B CA 1
ATOM 11772 C C . ALA B 1 594 ? 2.539 63.688 30.625 1 59.59 594 ALA B C 1
ATOM 11774 O O . ALA B 1 594 ? 2.596 62.906 31.578 1 59.59 594 ALA B O 1
ATOM 11775 N N . SER B 1 595 ? 1.441 63.719 29.734 1 71.31 595 SER B N 1
ATOM 11776 C CA . SER B 1 595 ? 0.619 62.5 29.578 1 71.31 595 SER B CA 1
ATOM 11777 C C . SER B 1 595 ? 1.469 61.312 29.203 1 71.31 595 SER B C 1
ATOM 11779 O O . SER B 1 595 ? 2.387 61.406 28.391 1 71.31 595 SER B O 1
ATOM 11781 N N . LYS B 1 596 ? 1.334 60.219 29.938 1 80.75 596 LYS B N 1
ATOM 11782 C CA . LYS B 1 596 ? 2.096 58.969 29.734 1 80.75 596 LYS B CA 1
ATOM 11783 C C . LYS B 1 596 ? 1.683 58.281 28.422 1 80.75 596 LYS B C 1
ATOM 11785 O O . LYS B 1 596 ? 0.51 58.312 28.047 1 80.75 596 LYS B O 1
ATOM 11790 N N . ILE B 1 597 ? 2.625 57.875 27.625 1 85.94 597 ILE B N 1
ATOM 11791 C CA . ILE B 1 597 ? 2.402 57.156 26.375 1 85.94 597 ILE B CA 1
ATOM 11792 C C . ILE B 1 597 ? 2.021 55.719 26.672 1 85.94 597 ILE B C 1
ATOM 11794 O O . ILE B 1 597 ? 2.691 55.031 27.453 1 85.94 597 ILE B O 1
ATOM 11798 N N . SER B 1 598 ? 0.915 55.281 26.016 1 88.94 598 SER B N 1
ATOM 11799 C CA . SER B 1 598 ? 0.451 53.906 26.203 1 88.94 598 SER B CA 1
ATOM 11800 C C . SER B 1 598 ? 1.423 52.906 25.578 1 88.94 598 SER B C 1
ATOM 11802 O O . SER B 1 598 ? 1.891 53.125 24.453 1 88.94 598 SER B O 1
ATOM 11804 N N . ILE B 1 599 ? 1.754 51.781 26.234 1 90.88 599 ILE B N 1
ATOM 11805 C CA . ILE B 1 599 ? 2.719 50.781 25.797 1 90.88 599 ILE B CA 1
ATOM 11806 C C . ILE B 1 599 ? 2.016 49.719 24.969 1 90.88 599 ILE B C 1
ATOM 11808 O O . ILE B 1 599 ? 2.67 48.906 24.297 1 90.88 599 ILE B O 1
ATOM 11812 N N . TRP B 1 600 ? 0.711 49.75 24.828 1 92.19 600 TRP B N 1
ATOM 11813 C CA . TRP B 1 600 ? -0.048 48.656 24.219 1 92.19 600 TRP B CA 1
ATOM 11814 C C . TRP B 1 600 ? 0.193 48.594 22.719 1 92.19 600 TRP B C 1
ATOM 11816 O O . TRP B 1 600 ? 0.102 47.5 22.125 1 92.19 600 TRP B O 1
ATOM 11826 N N . ARG B 1 601 ? 0.546 49.688 22.031 1 93.56 601 ARG B N 1
ATOM 11827 C CA . ARG B 1 601 ? 0.916 49.656 20.609 1 93.56 601 ARG B CA 1
ATOM 11828 C C . ARG B 1 601 ? 2.178 48.812 20.391 1 93.56 601 ARG B C 1
ATOM 11830 O O . ARG B 1 601 ? 2.227 48 19.484 1 93.56 601 ARG B O 1
ATOM 11837 N N . THR B 1 602 ? 3.174 49 21.25 1 93.5 602 THR B N 1
ATOM 11838 C CA . THR B 1 602 ? 4.43 48.281 21.141 1 93.5 602 THR B CA 1
ATOM 11839 C C . THR B 1 602 ? 4.223 46.812 21.484 1 93.5 602 THR B C 1
ATOM 11841 O O . THR B 1 602 ? 4.852 45.938 20.891 1 93.5 602 THR B O 1
ATOM 11844 N N . ILE B 1 603 ? 3.35 46.531 22.453 1 93.94 603 ILE B N 1
ATOM 11845 C CA . ILE B 1 603 ? 3.061 45.156 22.828 1 93.94 603 ILE B CA 1
ATOM 11846 C C . ILE B 1 603 ? 2.371 44.438 21.672 1 93.94 603 ILE B C 1
ATOM 11848 O O . ILE B 1 603 ? 2.686 43.281 21.359 1 93.94 603 ILE B O 1
ATOM 11852 N N . LEU B 1 604 ? 1.427 45.094 21 1 93.75 604 LEU B N 1
ATOM 11853 C CA . LEU B 1 604 ? 0.754 44.5 19.859 1 93.75 604 LEU B CA 1
ATOM 11854 C C . LEU B 1 604 ? 1.742 44.25 18.719 1 93.75 604 LEU B C 1
ATOM 11856 O O . LEU B 1 604 ? 1.678 43.188 18.062 1 93.75 604 LEU B O 1
ATOM 11860 N N . ALA B 1 605 ? 2.643 45.188 18.438 1 94.62 605 ALA B N 1
ATOM 11861 C CA . ALA B 1 605 ? 3.66 45 17.406 1 94.62 605 ALA B CA 1
ATOM 11862 C C . ALA B 1 605 ? 4.555 43.812 17.734 1 94.62 605 ALA B C 1
ATOM 11864 O O . ALA B 1 605 ? 4.859 43 16.844 1 94.62 605 ALA B O 1
ATOM 11865 N N . ALA B 1 606 ? 4.98 43.656 18.969 1 94.75 606 ALA B N 1
ATOM 11866 C CA . ALA B 1 606 ? 5.828 42.562 19.391 1 94.75 606 ALA B CA 1
ATOM 11867 C C . ALA B 1 606 ? 5.086 41.219 19.281 1 94.75 606 ALA B C 1
ATOM 11869 O O . ALA B 1 606 ? 5.668 40.219 18.891 1 94.75 606 ALA B O 1
ATOM 11870 N N . ASN B 1 607 ? 3.82 41.219 19.641 1 93.44 607 ASN B N 1
ATOM 11871 C CA . ASN B 1 607 ? 3.01 40 19.547 1 93.44 607 ASN B CA 1
ATOM 11872 C C . ASN B 1 607 ? 2.865 39.531 18.109 1 93.44 607 ASN B C 1
ATOM 11874 O O . ASN B 1 607 ? 3.004 38.344 17.812 1 93.44 607 ASN B O 1
ATOM 11878 N N . GLU B 1 608 ? 2.578 40.438 17.203 1 93.88 608 GLU B N 1
ATOM 11879 C CA . GLU B 1 608 ? 2.443 40.094 15.797 1 93.88 608 GLU B CA 1
ATOM 11880 C C . GLU B 1 608 ? 3.775 39.625 15.211 1 93.88 608 GLU B C 1
ATOM 11882 O O . GLU B 1 608 ? 3.814 38.719 14.383 1 93.88 608 GLU B O 1
ATOM 11887 N N . TRP B 1 609 ? 4.914 40.312 15.594 1 94.69 609 TRP B N 1
ATOM 11888 C CA . TRP B 1 609 ? 6.238 39.875 15.148 1 94.69 609 TRP B CA 1
ATOM 11889 C C . TRP B 1 609 ? 6.551 38.469 15.617 1 94.69 609 TRP B C 1
ATOM 11891 O O . TRP B 1 609 ? 7.16 37.688 14.883 1 94.69 609 TRP B O 1
ATOM 11901 N N . SER B 1 610 ? 6.133 38.156 16.844 1 93.44 610 SER B N 1
ATOM 11902 C CA . SER B 1 610 ? 6.344 36.812 17.375 1 93.44 610 SER B CA 1
ATOM 11903 C C . SER B 1 610 ? 5.527 35.781 16.609 1 93.44 610 SER B C 1
ATOM 11905 O O . SER B 1 610 ? 5.977 34.656 16.406 1 93.44 610 SER B O 1
ATOM 11907 N N . GLU B 1 611 ? 4.391 36.125 16.156 1 92 611 GLU B N 1
ATOM 11908 C CA . GLU B 1 611 ? 3.5 35.219 15.469 1 92 611 GLU B CA 1
ATOM 11909 C C . GLU B 1 611 ? 4.008 34.906 14.062 1 92 611 GLU B C 1
ATOM 11911 O O . GLU B 1 611 ? 3.854 33.781 13.57 1 92 611 GLU B O 1
ATOM 11916 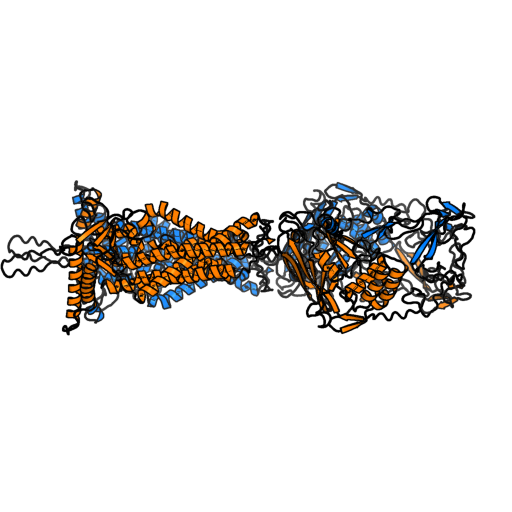N N . ILE B 1 612 ? 4.652 35.844 13.383 1 93.75 612 ILE B N 1
ATOM 11917 C CA . ILE B 1 612 ? 5.008 35.656 11.984 1 93.75 612 ILE B CA 1
ATOM 11918 C C . ILE B 1 612 ? 6.43 35.094 11.883 1 93.75 612 ILE B C 1
ATOM 11920 O O . ILE B 1 612 ? 6.945 34.906 10.781 1 93.75 612 ILE B O 1
ATOM 11924 N N . GLN B 1 613 ? 7.059 34.781 13.031 1 94.88 613 GLN B N 1
ATOM 11925 C CA . GLN B 1 613 ? 8.438 34.281 13.031 1 94.88 613 GLN B CA 1
ATOM 11926 C C . GLN B 1 613 ? 8.555 32.969 12.25 1 94.88 613 GLN B C 1
ATOM 11928 O O . GLN B 1 613 ? 9.547 32.75 11.562 1 94.88 613 GLN B O 1
ATOM 11933 N N . THR B 1 614 ? 7.551 32.156 12.305 1 94.62 614 THR B N 1
ATOM 11934 C CA . THR B 1 614 ? 7.641 30.828 11.688 1 94.62 614 THR B CA 1
ATOM 11935 C C . THR B 1 614 ? 6.738 30.75 10.461 1 94.62 614 THR B C 1
ATOM 11937 O O . THR B 1 614 ? 6.477 29.656 9.953 1 94.62 614 THR B O 1
ATOM 11940 N N . THR B 1 615 ? 6.234 31.859 9.977 1 93.44 615 THR B N 1
ATOM 11941 C CA . THR B 1 615 ? 5.418 31.859 8.773 1 93.44 615 THR B CA 1
ATOM 11942 C C . THR B 1 615 ? 6.273 31.562 7.543 1 93.44 615 THR B C 1
ATOM 11944 O O . THR B 1 615 ? 7.379 32.094 7.41 1 93.44 615 THR B O 1
ATOM 11947 N N . ARG B 1 616 ? 5.828 30.656 6.738 1 94.56 616 ARG B N 1
ATOM 11948 C CA . ARG B 1 616 ? 6.559 30.219 5.551 1 94.56 616 ARG B CA 1
ATOM 11949 C C . ARG B 1 616 ? 5.801 30.594 4.281 1 94.56 616 ARG B C 1
ATOM 11951 O O . ARG B 1 616 ? 4.637 31 4.344 1 94.56 616 ARG B O 1
ATOM 11958 N N . LYS B 1 617 ? 6.488 30.547 3.219 1 93.75 617 LYS B N 1
ATOM 11959 C CA . LYS B 1 617 ? 5.863 30.812 1.927 1 93.75 617 LYS B CA 1
ATOM 11960 C C . LYS B 1 617 ? 5.016 29.625 1.47 1 93.75 617 LYS B C 1
ATOM 11962 O O . LYS B 1 617 ? 4.055 29.797 0.719 1 93.75 617 LYS B O 1
ATOM 11967 N N . THR B 1 618 ? 5.383 28.422 1.976 1 94.44 618 THR B N 1
ATOM 11968 C CA . THR B 1 618 ? 4.656 27.203 1.619 1 94.44 618 THR B CA 1
ATOM 11969 C C . THR B 1 618 ? 4.246 26.438 2.871 1 94.44 618 THR B C 1
ATOM 11971 O O . THR B 1 618 ? 4.711 26.734 3.973 1 94.44 618 THR B O 1
ATOM 11974 N N . SER B 1 619 ? 3.203 25.547 2.668 1 94 619 SER B N 1
ATOM 11975 C CA . SER B 1 619 ? 2.738 24.703 3.766 1 94 619 SER B CA 1
ATOM 11976 C C . SER B 1 619 ? 3.254 23.281 3.625 1 94 619 SER B C 1
ATOM 11978 O O . SER B 1 619 ? 2.947 22.594 2.645 1 94 619 SER B O 1
ATOM 11980 N N . ILE B 1 620 ? 4.008 22.844 4.621 1 95.44 620 ILE B N 1
ATOM 11981 C CA . ILE B 1 620 ? 4.605 21.516 4.59 1 95.44 620 ILE B CA 1
ATOM 11982 C C . ILE B 1 620 ? 3.51 20.453 4.672 1 95.44 620 ILE B C 1
ATOM 11984 O O . ILE B 1 620 ? 3.615 19.391 4.051 1 95.44 620 ILE B O 1
ATOM 11988 N N . THR B 1 621 ? 2.389 20.734 5.441 1 95 621 THR B N 1
ATOM 11989 C CA . THR B 1 621 ? 1.312 19.766 5.621 1 95 621 THR B CA 1
ATOM 11990 C C . THR B 1 621 ? 0.62 19.469 4.293 1 95 621 THR B C 1
ATOM 11992 O O . THR B 1 621 ? 0.423 18.312 3.934 1 95 621 THR B O 1
ATOM 11995 N N . LEU B 1 622 ? 0.338 20.484 3.59 1 93.81 622 LEU B N 1
ATOM 11996 C CA . LEU B 1 622 ? -0.32 20.312 2.299 1 93.81 622 LEU B CA 1
ATOM 11997 C C . LEU B 1 622 ? 0.604 19.609 1.312 1 93.81 622 LEU B C 1
ATOM 11999 O O . LEU B 1 622 ? 0.158 18.766 0.529 1 93.81 622 LEU B O 1
ATOM 12003 N N . GLN B 1 623 ? 1.878 19.953 1.365 1 96.31 623 GLN B N 1
ATOM 12004 C CA . GLN B 1 623 ? 2.848 19.328 0.469 1 96.31 623 GLN B CA 1
ATOM 12005 C C . GLN B 1 623 ? 2.914 17.828 0.69 1 96.31 623 GLN B C 1
ATOM 12007 O O . GLN B 1 623 ? 2.852 17.047 -0.266 1 96.31 623 GLN B O 1
ATOM 12012 N N . LEU B 1 624 ? 3 17.469 1.936 1 97 624 LEU B N 1
ATOM 12013 C CA . LEU B 1 624 ? 3.166 16.047 2.246 1 97 624 LEU B CA 1
ATOM 12014 C C . LEU B 1 624 ? 1.911 15.266 1.885 1 97 624 LEU B C 1
ATOM 12016 O O . LEU B 1 624 ? 2.002 14.141 1.391 1 97 624 LEU B O 1
ATOM 12020 N N . PHE B 1 625 ? 0.711 15.797 2.059 1 95.06 625 PHE B N 1
ATOM 12021 C CA . PHE B 1 625 ? -0.52 15.109 1.69 1 95.06 625 PHE B CA 1
ATOM 12022 C C . PHE B 1 625 ? -0.64 14.992 0.176 1 95.06 625 PHE B C 1
ATOM 12024 O O . PHE B 1 625 ? -1.101 13.969 -0.336 1 95.06 625 PHE B O 1
ATOM 12031 N N . VAL B 1 626 ? -0.192 16 -0.536 1 95.88 626 VAL B N 1
ATOM 12032 C CA . VAL B 1 626 ? -0.254 15.953 -1.993 1 95.88 626 VAL B CA 1
ATOM 12033 C C . VAL B 1 626 ? 0.757 14.93 -2.516 1 95.88 626 VAL B C 1
ATOM 12035 O O . VAL B 1 626 ? 0.458 14.172 -3.438 1 95.88 626 VAL B O 1
ATOM 12038 N N . VAL B 1 627 ? 1.937 14.93 -1.922 1 96.94 627 VAL B N 1
ATOM 12039 C CA . VAL B 1 627 ? 2.98 14.008 -2.348 1 96.94 627 VAL B CA 1
ATOM 12040 C C . VAL B 1 627 ? 2.52 12.57 -2.123 1 96.94 627 VAL B C 1
ATOM 12042 O O . VAL B 1 627 ? 2.656 11.719 -3.01 1 96.94 627 VAL B O 1
ATOM 12045 N N . ILE B 1 628 ? 1.94 12.297 -0.94 1 94.81 628 ILE B N 1
ATOM 12046 C CA . ILE B 1 628 ? 1.47 10.953 -0.646 1 94.81 628 ILE B CA 1
ATOM 12047 C C . ILE B 1 628 ? 0.299 10.602 -1.562 1 94.81 628 ILE B C 1
ATOM 12049 O O . ILE B 1 628 ? 0.162 9.453 -1.995 1 94.81 628 ILE B O 1
ATOM 12053 N N . PHE B 1 629 ? -0.601 11.523 -1.958 1 94.5 629 PHE B N 1
ATOM 12054 C CA . PHE B 1 629 ? -1.725 11.305 -2.861 1 94.5 629 PHE B CA 1
ATOM 12055 C C . PHE B 1 629 ? -1.235 10.898 -4.246 1 94.5 629 PHE B C 1
ATOM 12057 O O . PHE B 1 629 ? -1.731 9.93 -4.824 1 94.5 629 PHE B O 1
ATOM 12064 N N . LEU B 1 630 ? -0.191 11.555 -4.676 1 94.94 630 LEU B N 1
ATOM 12065 C CA . LEU B 1 630 ? 0.327 11.281 -6.012 1 94.94 630 LEU B CA 1
ATOM 12066 C C . LEU B 1 630 ? 1.07 9.953 -6.047 1 94.94 630 LEU B C 1
ATOM 12068 O O . LEU B 1 630 ? 0.894 9.164 -6.977 1 94.94 630 LEU B O 1
ATOM 12072 N N . LEU B 1 631 ? 1.832 9.688 -5.012 1 92.88 631 LEU B N 1
ATOM 12073 C CA . LEU B 1 631 ? 2.695 8.516 -5.027 1 92.88 631 LEU B CA 1
ATOM 12074 C C . LEU B 1 631 ? 1.903 7.254 -4.703 1 92.88 631 LEU B C 1
ATOM 12076 O O . LEU B 1 631 ? 2.064 6.227 -5.363 1 92.88 631 LEU B O 1
ATOM 12080 N N . GLU B 1 632 ? 1.003 7.312 -3.738 1 88.94 632 GLU B N 1
ATOM 12081 C CA . GLU B 1 632 ? 0.385 6.09 -3.234 1 88.94 632 GLU B CA 1
ATOM 12082 C C . GLU B 1 632 ? -1.013 5.898 -3.814 1 88.94 632 GLU B C 1
ATOM 12084 O O . GLU B 1 632 ? -1.465 4.766 -3.998 1 88.94 632 GLU B O 1
ATOM 12089 N N . VAL B 1 633 ? -1.818 6.984 -4.047 1 88.06 633 VAL B N 1
ATOM 12090 C CA . VAL B 1 633 ? -3.197 6.852 -4.508 1 88.06 633 VAL B CA 1
ATOM 12091 C C . VAL B 1 633 ? -3.227 6.762 -6.031 1 88.06 633 VAL B C 1
ATOM 12093 O O . VAL B 1 633 ? -3.848 5.859 -6.594 1 88.06 633 VAL B O 1
ATOM 12096 N N . LEU B 1 634 ? -2.451 7.645 -6.664 1 88.94 634 LEU B N 1
ATOM 12097 C CA . LEU B 1 634 ? -2.416 7.609 -8.125 1 88.94 634 LEU B CA 1
ATOM 12098 C C . LEU B 1 634 ? -1.383 6.602 -8.617 1 88.94 634 LEU B C 1
ATOM 12100 O O . LEU B 1 634 ? -1.183 6.449 -9.82 1 88.94 634 LEU B O 1
ATOM 12104 N N . ASN B 1 635 ? -0.594 5.941 -7.699 1 83.62 635 ASN B N 1
ATOM 12105 C CA . ASN B 1 635 ? 0.335 4.844 -7.949 1 83.62 635 ASN B CA 1
ATOM 12106 C C . ASN B 1 635 ? 1.509 5.289 -8.82 1 83.62 635 ASN B C 1
ATOM 12108 O O . ASN B 1 635 ? 1.917 4.57 -9.734 1 83.62 635 ASN B O 1
ATOM 12112 N N . PHE B 1 636 ? 1.994 6.492 -8.523 1 87.12 636 PHE B N 1
ATOM 12113 C CA . PHE B 1 636 ? 3.207 6.926 -9.203 1 87.12 636 PHE B CA 1
ATOM 12114 C C . PHE B 1 636 ? 4.418 6.145 -8.711 1 87.12 636 PHE B C 1
ATOM 12116 O O . PHE B 1 636 ? 5.477 6.168 -9.336 1 87.12 636 PHE B O 1
ATOM 12123 N N . ASP B 1 637 ? 4.223 5.539 -7.617 1 83.38 637 ASP B N 1
ATOM 12124 C CA . ASP B 1 637 ? 5.316 4.746 -7.066 1 83.38 637 ASP B CA 1
ATOM 12125 C C . ASP B 1 637 ? 5.73 3.635 -8.031 1 83.38 637 ASP B C 1
ATOM 12127 O O . ASP B 1 637 ? 6.875 3.176 -8 1 83.38 637 ASP B O 1
ATOM 12131 N N . ASP B 1 638 ? 4.875 3.238 -8.977 1 77.19 638 ASP B N 1
ATOM 12132 C CA . ASP B 1 638 ? 5.152 2.188 -9.953 1 77.19 638 ASP B CA 1
ATOM 12133 C C . ASP B 1 638 ? 6.238 2.625 -10.93 1 77.19 638 ASP B C 1
ATOM 12135 O O . ASP B 1 638 ? 6.941 1.787 -11.5 1 77.19 638 ASP B O 1
ATOM 12139 N N . TYR B 1 639 ? 6.348 3.908 -11 1 79.06 639 TYR B N 1
ATOM 12140 C CA . TYR B 1 639 ? 7.348 4.426 -11.93 1 79.06 639 TYR B CA 1
ATOM 12141 C C . TYR B 1 639 ? 8.75 4.305 -11.344 1 79.06 639 TYR B C 1
ATOM 12143 O O . TYR B 1 639 ? 9.742 4.477 -12.055 1 79.06 639 TYR B O 1
ATOM 12151 N N . GLY B 1 640 ? 8.812 4.012 -10.078 1 78.06 640 GLY B N 1
ATOM 12152 C CA . GLY B 1 640 ? 10.109 3.834 -9.445 1 78.06 640 GLY B CA 1
ATOM 12153 C C . GLY B 1 640 ? 10.664 2.434 -9.609 1 78.06 640 GLY B C 1
ATOM 12154 O O . GLY B 1 640 ? 11.812 2.166 -9.242 1 78.06 640 GLY B O 1
ATOM 12155 N N . CYS B 1 641 ? 9.914 1.55 -10.305 1 72 641 CYS B N 1
ATOM 12156 C CA . CYS B 1 641 ? 10.352 0.174 -10.516 1 72 641 CYS B CA 1
ATOM 12157 C C . CYS B 1 641 ? 11.156 0.051 -11.805 1 72 641 CYS B C 1
ATOM 12159 O O . CYS B 1 641 ? 11.102 0.931 -12.664 1 72 641 CYS B O 1
ATOM 12161 N N . THR B 1 642 ? 12 -0.93 -11.773 1 68.69 642 THR B N 1
ATOM 12162 C CA . THR B 1 642 ? 12.883 -1.145 -12.922 1 68.69 642 THR B CA 1
ATOM 12163 C C . THR B 1 642 ? 12.078 -1.481 -14.172 1 68.69 642 THR B C 1
ATOM 12165 O O . THR B 1 642 ? 12.43 -1.062 -15.273 1 68.69 642 THR B O 1
ATOM 12168 N N . THR B 1 643 ? 11.008 -2.357 -14 1 61.78 643 THR B N 1
ATOM 12169 C CA . THR B 1 643 ? 10.25 -2.74 -15.188 1 61.78 643 THR B CA 1
ATOM 12170 C C . THR B 1 643 ? 8.844 -2.16 -15.141 1 61.78 643 THR B C 1
ATOM 12172 O O . THR B 1 643 ? 8.211 -2.139 -14.086 1 61.78 643 THR B O 1
ATOM 12175 N N . PRO B 1 644 ? 8.586 -1.257 -16.203 1 55.62 644 PRO B N 1
ATOM 12176 C CA . PRO B 1 644 ? 7.23 -0.704 -16.219 1 55.62 644 PRO B CA 1
ATOM 12177 C C . PRO B 1 644 ? 6.152 -1.783 -16.172 1 55.62 644 PRO B C 1
ATOM 12179 O O . PRO B 1 644 ? 6.367 -2.896 -16.656 1 55.62 644 PRO B O 1
ATOM 12182 N N . SER B 1 645 ? 5.188 -1.795 -15.242 1 50.97 645 SER B N 1
ATOM 12183 C CA . SER B 1 645 ? 4.098 -2.754 -15.117 1 50.97 645 SER B CA 1
ATOM 12184 C C . SER B 1 645 ? 3.402 -2.986 -16.453 1 50.97 645 SER B C 1
ATOM 12186 O O . SER B 1 645 ? 3.051 -2.031 -17.141 1 50.97 645 SER B O 1
ATOM 12188 N N . GLN B 1 646 ? 3.791 -3.898 -17.234 1 44.91 646 GLN B N 1
ATOM 12189 C CA . GLN B 1 646 ? 3.064 -4.137 -18.469 1 44.91 646 GLN B CA 1
ATOM 12190 C C . GLN B 1 646 ? 1.56 -4.195 -18.234 1 44.91 646 GLN B C 1
ATOM 12192 O O . GLN B 1 646 ? 0.767 -3.988 -19.156 1 44.91 646 GLN B O 1
ATOM 12197 N N . SER B 1 647 ? 0.992 -5.098 -17.391 1 40.16 647 SER B N 1
ATOM 12198 C CA . SER B 1 647 ? -0.458 -5.246 -17.312 1 40.16 647 SER B CA 1
ATOM 12199 C C . SER B 1 647 ? -1.06 -4.289 -16.281 1 40.16 647 SER B C 1
ATOM 12201 O O . SER B 1 647 ? -0.668 -4.297 -15.117 1 40.16 647 SER B O 1
ATOM 12203 N N . PRO B 1 648 ? -1.641 -3.242 -16.734 1 38.72 648 PRO B N 1
ATOM 12204 C CA . PRO B 1 648 ? -2.307 -2.254 -15.875 1 38.72 648 PRO B CA 1
ATOM 12205 C C . PRO B 1 648 ? -3.199 -2.896 -14.82 1 38.72 648 PRO B C 1
ATOM 12207 O O . PRO B 1 648 ? -3.799 -2.191 -14 1 38.72 648 PRO B O 1
ATOM 12210 N N . ALA B 1 649 ? -3.789 -3.953 -15.164 1 36.69 649 ALA B N 1
ATOM 12211 C CA . ALA B 1 649 ? -4.957 -4.418 -14.422 1 36.69 649 ALA B CA 1
ATOM 12212 C C . ALA B 1 649 ? -4.602 -4.711 -12.961 1 36.69 649 ALA B C 1
ATOM 12214 O O . ALA B 1 649 ? -5.477 -4.707 -12.094 1 36.69 649 ALA B O 1
ATOM 12215 N N . PHE B 1 650 ? -3.537 -5.48 -12.734 1 35.22 650 PHE B N 1
ATOM 12216 C CA . PHE B 1 650 ? -3.275 -5.844 -11.344 1 35.22 650 PHE B CA 1
ATOM 12217 C C . PHE B 1 650 ? -2.242 -4.91 -10.727 1 35.22 650 PHE B C 1
ATOM 12219 O O . PHE B 1 650 ? -1.211 -4.625 -11.336 1 35.22 650 PHE B O 1
ATOM 12226 N N . LYS B 1 651 ? -2.672 -4.059 -10 1 41.34 651 LYS B N 1
ATOM 12227 C CA . LYS B 1 651 ? -1.755 -3.289 -9.164 1 41.34 651 LYS B CA 1
ATOM 12228 C C . LYS B 1 651 ? -0.592 -4.152 -8.68 1 41.34 651 LYS B C 1
ATOM 12230 O O . LYS B 1 651 ? -0.707 -4.855 -7.68 1 41.34 651 LYS B O 1
ATOM 12235 N N . PHE B 1 652 ? 0.285 -4.664 -9.43 1 37.09 652 PHE B N 1
ATOM 12236 C CA . PHE B 1 652 ? 1.442 -5.348 -8.867 1 37.09 652 PHE B CA 1
ATOM 12237 C C . PHE B 1 652 ? 2.42 -4.352 -8.258 1 37.09 652 PHE B C 1
ATOM 12239 O O . PHE B 1 652 ? 2.934 -3.473 -8.953 1 37.09 652 PHE B O 1
ATOM 12246 N N . ASN B 1 653 ? 2.182 -3.869 -7.133 1 44.38 653 ASN B N 1
ATOM 12247 C CA . ASN B 1 653 ? 3.299 -3.229 -6.449 1 44.38 653 ASN B CA 1
ATOM 12248 C C . ASN B 1 653 ? 4.617 -3.947 -6.73 1 44.38 653 ASN B C 1
ATOM 12250 O O . ASN B 1 653 ? 4.621 -5.137 -7.047 1 44.38 653 ASN B O 1
ATOM 12254 N N . CYS B 1 654 ? 5.625 -3.211 -7.086 1 50.94 654 CYS B N 1
ATOM 12255 C CA . CYS B 1 654 ? 6.934 -3.822 -7.301 1 50.94 654 CYS B CA 1
ATOM 12256 C C . CYS B 1 654 ? 7.105 -5.059 -6.426 1 50.94 654 CYS B C 1
ATOM 12258 O O . CYS B 1 654 ? 7.824 -5.988 -6.793 1 50.94 654 CYS B O 1
ATOM 12260 N N . GLU B 1 655 ? 6.379 -5.086 -5.383 1 48.22 655 GLU B N 1
ATOM 12261 C CA . GLU B 1 655 ? 6.605 -6.16 -4.422 1 48.22 655 GLU B CA 1
ATOM 12262 C C . GLU B 1 655 ? 5.934 -7.457 -4.875 1 48.22 655 GLU B C 1
ATOM 12264 O O . GLU B 1 655 ? 6.445 -8.547 -4.617 1 48.22 655 GLU B O 1
ATOM 12269 N N . ASN B 1 656 ? 4.82 -7.301 -5.461 1 46.22 656 ASN B N 1
ATOM 12270 C CA . ASN B 1 656 ? 4.102 -8.547 -5.707 1 46.22 656 ASN B CA 1
ATOM 12271 C C . ASN B 1 656 ? 4.48 -9.156 -7.055 1 46.22 656 ASN B C 1
ATOM 12273 O O . ASN B 1 656 ? 4.043 -10.258 -7.383 1 46.22 656 ASN B O 1
ATOM 12277 N N . ASP B 1 657 ? 5.234 -8.289 -7.824 1 49.91 657 ASP B N 1
ATOM 12278 C CA . ASP B 1 657 ? 5.652 -8.844 -9.109 1 49.91 657 ASP B CA 1
ATOM 12279 C C . ASP B 1 657 ? 7.125 -9.242 -9.078 1 49.91 657 ASP B C 1
ATOM 12281 O O . ASP B 1 657 ? 7.992 -8.406 -8.805 1 49.91 657 ASP B O 1
ATOM 12285 N N . ALA B 1 658 ? 7.348 -10.445 -8.875 1 53.19 658 ALA B N 1
ATOM 12286 C CA . ALA B 1 658 ? 8.688 -11.031 -8.875 1 53.19 658 ALA B CA 1
ATOM 12287 C C . ALA B 1 658 ? 9.586 -10.336 -9.898 1 53.19 658 ALA B C 1
ATOM 12289 O O . ALA B 1 658 ? 10.812 -10.352 -9.773 1 53.19 658 ALA B O 1
ATOM 12290 N N . GLN B 1 659 ? 8.883 -9.703 -10.867 1 54.88 659 GLN B N 1
ATOM 12291 C CA . GLN B 1 659 ? 9.672 -9.109 -11.938 1 54.88 659 GLN B CA 1
ATOM 12292 C C . GLN B 1 659 ? 10.141 -7.703 -11.57 1 54.88 659 GLN B C 1
ATOM 12294 O O . GLN B 1 659 ? 11.031 -7.148 -12.211 1 54.88 659 GLN B O 1
ATOM 12299 N N . ARG B 1 660 ? 9.469 -7.145 -10.469 1 61.28 660 ARG B N 1
ATOM 12300 C CA . ARG B 1 660 ? 9.703 -5.719 -10.281 1 61.28 660 ARG B CA 1
ATOM 12301 C C . ARG B 1 660 ? 10.422 -5.457 -8.961 1 61.28 660 ARG B C 1
ATOM 12303 O O . ARG B 1 660 ? 9.977 -5.906 -7.902 1 61.28 660 ARG B O 1
ATOM 12310 N N . GLN B 1 661 ? 11.781 -5.203 -9.094 1 64.69 661 GLN B N 1
ATOM 12311 C CA . GLN B 1 661 ? 12.523 -4.832 -7.895 1 64.69 661 GLN B CA 1
ATOM 12312 C C . GLN B 1 661 ? 12.617 -3.314 -7.754 1 64.69 661 GLN B C 1
ATOM 12314 O O . GLN B 1 661 ? 12.664 -2.592 -8.75 1 64.69 661 GLN B O 1
ATOM 12319 N N . ASP B 1 662 ? 12.32 -2.898 -6.562 1 67.31 662 ASP B N 1
ATOM 12320 C CA . ASP B 1 662 ? 12.508 -1.476 -6.293 1 67.31 662 ASP B CA 1
ATOM 12321 C C . ASP B 1 662 ? 13.969 -1.074 -6.449 1 67.31 662 ASP B C 1
ATOM 12323 O O . ASP B 1 662 ? 14.867 -1.819 -6.055 1 67.31 662 ASP B O 1
ATOM 12327 N N . SER B 1 663 ? 14.18 -0.086 -7.34 1 76.88 663 SER B N 1
ATOM 12328 C CA . SER B 1 663 ? 15.5 0.523 -7.438 1 76.88 663 SER B CA 1
ATOM 12329 C C . SER B 1 663 ? 15.594 1.779 -6.574 1 76.88 663 SER B C 1
ATOM 12331 O O . SER B 1 663 ? 14.68 2.604 -6.57 1 76.88 663 SER B O 1
ATOM 12333 N N . LEU B 1 664 ? 16.703 1.885 -5.812 1 81.38 664 LEU B N 1
ATOM 12334 C CA . LEU B 1 664 ? 16.875 2.998 -4.883 1 81.38 664 LEU B CA 1
ATOM 12335 C C . LEU B 1 664 ? 17.016 4.316 -5.637 1 81.38 664 LEU B C 1
ATOM 12337 O O . LEU B 1 664 ? 16.453 5.332 -5.234 1 81.38 664 LEU B O 1
ATOM 12341 N N . TYR B 1 665 ? 17.75 4.379 -6.777 1 81.5 665 TYR B N 1
ATOM 12342 C CA . TYR B 1 665 ? 17.984 5.617 -7.516 1 81.5 665 TYR B CA 1
ATOM 12343 C C . TYR B 1 665 ? 16.703 6.066 -8.219 1 81.5 665 TYR B C 1
ATOM 12345 O O . TYR B 1 665 ? 16.422 7.266 -8.305 1 81.5 665 TYR B O 1
ATOM 12353 N N . LEU B 1 666 ? 16.016 5.062 -8.664 1 83.94 666 LEU B N 1
ATOM 12354 C CA . LEU B 1 666 ? 14.797 5.434 -9.383 1 83.94 666 LEU B CA 1
ATOM 12355 C C . LEU B 1 666 ? 13.719 5.93 -8.422 1 83.94 666 LEU B C 1
ATOM 12357 O O . LEU B 1 666 ? 13.016 6.898 -8.719 1 83.94 666 LEU B O 1
ATOM 12361 N N . ARG B 1 667 ? 13.688 5.254 -7.332 1 88.69 667 ARG B N 1
ATOM 12362 C CA . ARG B 1 667 ? 12.734 5.684 -6.316 1 88.69 667 ARG B CA 1
ATOM 12363 C C . ARG B 1 667 ? 13.086 7.066 -5.785 1 88.69 667 ARG B C 1
ATOM 12365 O O . ARG B 1 667 ? 12.203 7.891 -5.547 1 88.69 667 ARG B O 1
ATOM 12372 N N . ALA B 1 668 ? 14.375 7.301 -5.582 1 92.25 668 ALA B N 1
ATOM 12373 C CA . ALA B 1 668 ? 14.828 8.602 -5.109 1 92.25 668 ALA B CA 1
ATOM 12374 C C . ALA B 1 668 ? 14.57 9.688 -6.145 1 92.25 668 ALA B C 1
ATOM 12376 O O . ALA B 1 668 ? 14.133 10.789 -5.805 1 92.25 668 ALA B O 1
ATOM 12377 N N . GLY B 1 669 ? 14.867 9.375 -7.371 1 92.12 669 GLY B N 1
ATOM 12378 C CA . GLY B 1 669 ? 14.578 10.328 -8.43 1 92.12 669 GLY B CA 1
ATOM 12379 C C . GLY B 1 669 ? 13.109 10.68 -8.539 1 92.12 669 GLY B C 1
ATOM 12380 O O . GLY B 1 669 ? 12.75 11.844 -8.695 1 92.12 669 GLY B O 1
ATOM 12381 N N . LEU B 1 670 ? 12.328 9.695 -8.414 1 92.75 670 LEU B N 1
ATOM 12382 C CA . LEU B 1 670 ? 10.883 9.914 -8.445 1 92.75 670 LEU B CA 1
ATOM 12383 C C . LEU B 1 670 ? 10.445 10.789 -7.277 1 92.75 670 LEU B C 1
ATOM 12385 O O . LEU B 1 670 ? 9.672 11.734 -7.457 1 92.75 670 LEU B O 1
ATOM 12389 N N . ALA B 1 671 ? 10.914 10.461 -6.105 1 95.25 671 ALA B N 1
ATOM 12390 C CA . ALA B 1 671 ? 10.562 11.219 -4.91 1 95.25 671 ALA B CA 1
ATOM 12391 C C . ALA B 1 671 ? 10.992 12.68 -5.039 1 95.25 671 ALA B C 1
ATOM 12393 O O . ALA B 1 671 ? 10.242 13.586 -4.684 1 95.25 671 ALA B O 1
ATOM 12394 N N . MET B 1 672 ? 12.18 13.016 -5.555 1 96.44 672 MET B N 1
ATOM 12395 C CA . MET B 1 672 ? 12.688 14.375 -5.699 1 96.44 672 MET B CA 1
ATOM 12396 C C . MET B 1 672 ? 11.898 15.141 -6.75 1 96.44 672 MET B C 1
ATOM 12398 O O . MET B 1 672 ? 11.664 16.344 -6.598 1 96.44 672 MET B O 1
ATOM 12402 N N . ILE B 1 673 ? 11.445 14.445 -7.723 1 95.69 673 ILE B N 1
ATOM 12403 C CA . ILE B 1 673 ? 10.68 15.102 -8.773 1 95.69 673 ILE B CA 1
ATOM 12404 C C . ILE B 1 673 ? 9.281 15.453 -8.258 1 95.69 673 ILE B C 1
ATOM 12406 O O . ILE B 1 673 ? 8.828 16.594 -8.414 1 95.69 673 ILE B O 1
ATOM 12410 N N . VAL B 1 674 ? 8.648 14.453 -7.648 1 96.69 674 VAL B N 1
ATOM 12411 C CA . VAL B 1 674 ? 7.273 14.672 -7.195 1 96.69 674 VAL B CA 1
ATOM 12412 C C . VAL B 1 674 ? 7.258 15.711 -6.078 1 96.69 674 VAL B C 1
ATOM 12414 O O . VAL B 1 674 ? 6.445 16.641 -6.098 1 96.69 674 VAL B O 1
ATOM 12417 N N . TYR B 1 675 ? 8.148 15.586 -5.094 1 97.75 675 TYR B N 1
ATOM 12418 C CA . TYR B 1 675 ? 8.211 16.547 -3.996 1 97.75 675 TYR B CA 1
ATOM 12419 C C . TYR B 1 675 ? 8.641 17.922 -4.496 1 97.75 675 TYR B C 1
ATOM 12421 O O . TYR B 1 675 ? 8.047 18.938 -4.117 1 97.75 675 TYR B O 1
ATOM 12429 N N . GLY B 1 676 ? 9.688 17.984 -5.367 1 96.69 676 GLY B N 1
ATOM 12430 C CA . GLY B 1 676 ? 10.148 19.25 -5.926 1 96.69 676 GLY B CA 1
ATOM 12431 C C . GLY B 1 676 ? 9.094 19.953 -6.754 1 96.69 676 GLY B C 1
ATOM 12432 O O . GLY B 1 676 ? 8.898 21.172 -6.625 1 96.69 676 GLY B O 1
ATOM 12433 N N . ALA B 1 677 ? 8.375 19.203 -7.5 1 96.69 677 ALA B N 1
ATOM 12434 C CA . ALA B 1 677 ? 7.324 19.781 -8.336 1 96.69 677 ALA B CA 1
ATOM 12435 C C . ALA B 1 677 ? 6.164 20.281 -7.484 1 96.69 677 ALA B C 1
ATOM 12437 O O . ALA B 1 677 ? 5.578 21.328 -7.781 1 96.69 677 ALA B O 1
ATOM 12438 N N . THR B 1 678 ? 5.801 19.516 -6.473 1 97.44 678 THR B N 1
ATOM 12439 C CA . THR B 1 678 ? 4.727 19.938 -5.578 1 97.44 678 THR B CA 1
ATOM 12440 C C . THR B 1 678 ? 5.113 21.203 -4.824 1 97.44 678 THR B C 1
ATOM 12442 O O . THR B 1 678 ? 4.305 22.125 -4.691 1 97.44 678 THR B O 1
ATOM 12445 N N . ALA B 1 679 ? 6.34 21.266 -4.305 1 97.38 679 ALA B N 1
ATOM 12446 C CA . ALA B 1 679 ? 6.812 22.453 -3.588 1 97.38 679 ALA B CA 1
ATOM 12447 C C . ALA B 1 679 ? 6.887 23.656 -4.516 1 97.38 679 ALA B C 1
ATOM 12449 O O . ALA B 1 679 ? 6.457 24.75 -4.152 1 97.38 679 ALA B O 1
ATOM 12450 N N . LEU B 1 680 ? 7.34 23.5 -5.719 1 96.5 680 LEU B N 1
ATOM 12451 C CA . LEU B 1 680 ? 7.434 24.594 -6.688 1 96.5 680 LEU B CA 1
ATOM 12452 C C . LEU B 1 680 ? 6.047 25.047 -7.133 1 96.5 680 LEU B C 1
ATOM 12454 O O . LEU B 1 680 ? 5.801 26.234 -7.285 1 96.5 680 LEU B O 1
ATOM 12458 N N . GLY B 1 681 ? 5.156 24.031 -7.359 1 96.19 681 GLY B N 1
ATOM 12459 C CA . GLY B 1 681 ? 3.787 24.391 -7.707 1 96.19 681 GLY B CA 1
ATOM 12460 C C . GLY B 1 681 ? 3.088 25.203 -6.637 1 96.19 681 GLY B C 1
ATOM 12461 O O . GLY B 1 681 ? 2.43 26.203 -6.938 1 96.19 681 GLY B O 1
ATOM 12462 N N . GLN B 1 682 ? 3.244 24.797 -5.418 1 96.06 682 GLN B N 1
ATOM 12463 C CA . GLN B 1 682 ? 2.646 25.547 -4.316 1 96.06 682 GLN B CA 1
ATOM 12464 C C . GLN B 1 682 ? 3.256 26.953 -4.211 1 96.06 682 GLN B C 1
ATOM 12466 O O . GLN B 1 682 ? 2.547 27.922 -3.949 1 96.06 682 GLN B O 1
ATOM 12471 N N . PHE B 1 683 ? 4.562 27.078 -4.41 1 95.25 683 PHE B N 1
ATOM 12472 C CA . PHE B 1 683 ? 5.25 28.359 -4.355 1 95.25 683 PHE B CA 1
ATOM 12473 C C . PHE B 1 683 ? 4.727 29.297 -5.43 1 95.25 683 PHE B C 1
ATOM 12475 O O . PHE B 1 683 ? 4.461 30.469 -5.156 1 95.25 683 PHE B O 1
ATOM 12482 N N . ILE B 1 684 ? 4.465 28.812 -6.566 1 95.06 684 ILE B N 1
ATOM 12483 C CA . ILE B 1 684 ? 3.994 29.625 -7.684 1 95.06 684 ILE B CA 1
ATOM 12484 C C . ILE B 1 684 ? 2.551 30.047 -7.438 1 95.06 684 ILE B C 1
ATOM 12486 O O . ILE B 1 684 ? 2.201 31.219 -7.633 1 95.06 684 ILE B O 1
ATOM 12490 N N . ILE B 1 685 ? 1.741 29.188 -6.875 1 94.06 685 ILE B N 1
ATOM 12491 C CA . ILE B 1 685 ? 0.345 29.516 -6.598 1 94.06 685 ILE B CA 1
ATOM 12492 C C . ILE B 1 685 ? 0.265 30.547 -5.473 1 94.06 685 ILE B C 1
ATOM 12494 O O . ILE B 1 685 ? -0.513 31.5 -5.551 1 94.06 685 ILE B O 1
ATOM 12498 N N . ASN B 1 686 ? 1.13 30.391 -4.484 1 92.75 686 ASN B N 1
ATOM 12499 C CA . ASN B 1 686 ? 1.142 31.344 -3.375 1 92.75 686 ASN B CA 1
ATOM 12500 C C . ASN B 1 686 ? 1.649 32.719 -3.814 1 92.75 686 ASN B C 1
ATOM 12502 O O . ASN B 1 686 ? 1.116 33.75 -3.395 1 92.75 686 ASN B O 1
ATOM 12506 N N . ARG B 1 687 ? 2.635 32.75 -4.703 1 90.69 687 ARG B N 1
ATOM 12507 C CA . ARG B 1 687 ? 3.225 34.031 -5.137 1 90.69 687 ARG B CA 1
ATOM 12508 C C . ARG B 1 687 ? 2.318 34.75 -6.133 1 90.69 687 ARG B C 1
ATOM 12510 O O . ARG B 1 687 ? 2.18 35.969 -6.09 1 90.69 687 ARG B O 1
ATOM 12517 N N . LEU B 1 688 ? 1.564 34 -6.953 1 91.06 688 LEU B N 1
ATOM 12518 C CA . LEU B 1 688 ? 0.795 34.625 -8.031 1 91.06 688 LEU B CA 1
ATOM 12519 C C . LEU B 1 688 ? -0.649 34.844 -7.598 1 91.06 688 LEU B C 1
ATOM 12521 O O . LEU B 1 688 ? -1.266 35.844 -7.992 1 91.06 688 LEU B O 1
ATOM 12525 N N . ILE B 1 689 ? -1.171 34 -6.699 1 89.31 689 ILE B N 1
ATOM 12526 C CA . ILE B 1 689 ? -2.6 34.062 -6.414 1 89.31 689 ILE B CA 1
ATOM 12527 C C . ILE B 1 689 ? -2.812 34.469 -4.961 1 89.31 689 ILE B C 1
ATOM 12529 O O . ILE B 1 689 ? -3.408 35.531 -4.688 1 89.31 689 ILE B O 1
ATOM 12533 N N . ILE B 1 690 ? -2.227 33.812 -4.047 1 86.81 690 ILE B N 1
ATOM 12534 C CA . ILE B 1 690 ? -2.543 34.031 -2.639 1 86.81 690 ILE B CA 1
ATOM 12535 C C . ILE B 1 690 ? -1.903 35.312 -2.152 1 86.81 690 ILE B C 1
ATOM 12537 O O . ILE B 1 690 ? -2.508 36.062 -1.375 1 86.81 690 ILE B O 1
ATOM 12541 N N . SER B 1 691 ? -0.682 35.625 -2.672 1 86.25 691 SER B N 1
ATOM 12542 C CA . SER B 1 691 ? 0.028 36.812 -2.203 1 86.25 691 SER B CA 1
ATOM 12543 C C . SER B 1 691 ? -0.641 38.094 -2.701 1 86.25 691 SER B C 1
ATOM 12545 O O . SER B 1 691 ? -0.439 39.156 -2.131 1 86.25 691 SER B O 1
ATOM 12547 N N . MET B 1 692 ? -1.502 37.938 -3.699 1 83.88 692 MET B N 1
ATOM 12548 C CA . MET B 1 692 ? -2.232 39.094 -4.184 1 83.88 692 MET B CA 1
ATOM 12549 C C . MET B 1 692 ? -3.332 39.5 -3.207 1 83.88 692 MET B C 1
ATOM 12551 O O . MET B 1 692 ? -3.668 40.688 -3.094 1 83.88 692 MET B O 1
ATOM 12555 N N . PHE B 1 693 ? -3.713 38.5 -2.428 1 80.06 693 PHE B N 1
ATOM 12556 C CA . PHE B 1 693 ? -4.812 38.781 -1.515 1 80.06 693 PHE B CA 1
ATOM 12557 C C . PHE B 1 693 ? -4.32 38.844 -0.073 1 80.06 693 PHE B C 1
ATOM 12559 O O . PHE B 1 693 ? -4.852 39.594 0.744 1 80.06 693 PHE B O 1
ATOM 12566 N N . PHE B 1 694 ? -3.359 38.062 0.21 1 83.25 694 PHE B N 1
ATOM 12567 C CA . PHE B 1 694 ? -2.918 37.969 1.598 1 83.25 694 PHE B CA 1
ATOM 12568 C C . PHE B 1 694 ? -1.415 37.75 1.675 1 83.25 694 PHE B C 1
ATOM 12570 O O . PHE B 1 694 ? -0.917 36.719 1.16 1 83.25 694 PHE B O 1
ATOM 12577 N N . ASN B 1 695 ? -0.663 38.75 2.15 1 89.06 695 ASN B N 1
ATOM 12578 C CA . ASN B 1 695 ? 0.757 38.625 2.467 1 89.06 695 ASN B CA 1
ATOM 12579 C C . ASN B 1 695 ? 1.043 39 3.914 1 89.06 695 ASN B C 1
ATOM 12581 O O . ASN B 1 695 ? 0.943 40.188 4.277 1 89.06 695 ASN B O 1
ATOM 12585 N N . PRO B 1 696 ? 1.425 38.062 4.668 1 90.62 696 PRO B N 1
ATOM 12586 C CA . PRO B 1 696 ? 1.583 38.344 6.098 1 90.62 696 PRO B CA 1
ATOM 12587 C C . PRO B 1 696 ? 2.676 39.344 6.391 1 90.62 696 PRO B C 1
ATOM 12589 O O . PRO B 1 696 ? 2.568 40.125 7.348 1 90.62 696 PRO B O 1
ATOM 12592 N N . ILE B 1 697 ? 3.732 39.5 5.598 1 93.19 697 ILE B N 1
ATOM 12593 C CA . ILE B 1 697 ? 4.824 40.406 5.836 1 93.19 697 ILE B CA 1
ATOM 12594 C C . ILE B 1 697 ? 4.367 41.844 5.516 1 93.19 697 ILE B C 1
ATOM 12596 O O . ILE B 1 697 ? 4.598 42.781 6.297 1 93.19 697 ILE B O 1
ATOM 12600 N N . LEU B 1 698 ? 3.672 42 4.418 1 92 698 LEU B N 1
ATOM 12601 C CA . LEU B 1 698 ? 3.186 43.344 4.031 1 92 698 LEU B CA 1
ATOM 12602 C C . LEU B 1 698 ? 2.113 43.812 4.996 1 92 698 LEU B C 1
ATOM 12604 O O . LEU B 1 698 ? 2.035 45 5.293 1 92 698 LEU B O 1
ATOM 12608 N N . ASN B 1 699 ? 1.27 42.875 5.449 1 91.81 699 ASN B N 1
ATOM 12609 C CA . ASN B 1 699 ? 0.249 43.25 6.43 1 91.81 699 ASN B CA 1
ATOM 12610 C C . ASN B 1 699 ? 0.87 43.688 7.746 1 91.81 699 ASN B C 1
ATOM 12612 O O . ASN B 1 699 ? 0.343 44.594 8.414 1 91.81 699 ASN B O 1
ATOM 12616 N N . PHE B 1 700 ? 1.93 43.125 8.141 1 93.81 700 PHE B N 1
ATOM 12617 C CA . PHE B 1 700 ? 2.625 43.5 9.367 1 93.81 700 PHE B CA 1
ATOM 12618 C C . PHE B 1 700 ? 3.234 44.875 9.234 1 93.81 700 PHE B C 1
ATOM 12620 O O . PHE B 1 700 ? 3.129 45.688 10.148 1 93.81 700 PHE B O 1
ATOM 12627 N N . VAL B 1 701 ? 3.865 45.156 8.07 1 93.56 701 VAL B N 1
ATOM 12628 C CA . VAL B 1 701 ? 4.484 46.469 7.832 1 93.56 701 VAL B CA 1
ATOM 12629 C C . VAL B 1 701 ? 3.41 47.562 7.805 1 93.56 701 VAL B C 1
ATOM 12631 O O . VAL B 1 701 ? 3.617 48.656 8.32 1 93.56 701 VAL B O 1
ATOM 12634 N N . ASP B 1 702 ? 2.309 47.219 7.234 1 91.56 702 ASP B N 1
ATOM 12635 C CA . ASP B 1 702 ? 1.187 48.156 7.211 1 91.56 702 ASP B CA 1
ATOM 12636 C C . ASP B 1 702 ? 0.68 48.438 8.625 1 91.56 702 ASP B C 1
ATOM 12638 O O . ASP B 1 702 ? 0.332 49.562 8.945 1 91.56 702 ASP B O 1
ATOM 12642 N N . LEU B 1 703 ? 0.646 47.438 9.438 1 92.88 703 LEU B N 1
ATOM 12643 C CA . LEU B 1 703 ? 0.197 47.562 10.812 1 92.88 703 LEU B CA 1
ATOM 12644 C C . LEU B 1 703 ? 1.149 48.469 11.609 1 92.88 703 LEU B C 1
ATOM 12646 O O . LEU B 1 703 ? 0.714 49.25 12.445 1 92.88 703 LEU B O 1
ATOM 12650 N N . LEU B 1 704 ? 2.408 48.375 11.367 1 94.56 704 LEU B N 1
ATOM 12651 C CA . LEU B 1 704 ? 3.4 49.188 12.055 1 94.56 704 LEU B CA 1
ATOM 12652 C C . LEU B 1 704 ? 3.184 50.688 11.742 1 94.56 704 LEU B C 1
ATOM 12654 O O . LEU B 1 704 ? 3.318 51.531 12.625 1 94.56 704 LEU B O 1
ATOM 12658 N N . SER B 1 705 ? 2.793 50.969 10.508 1 92.56 705 SER B N 1
ATOM 12659 C CA . SER B 1 705 ? 2.586 52.344 10.094 1 92.56 705 SER B CA 1
ATOM 12660 C C . SER B 1 705 ? 1.371 52.969 10.789 1 92.56 705 SER B C 1
ATOM 12662 O O . SER B 1 705 ? 1.367 54.156 11.117 1 92.56 705 SER B O 1
ATOM 12664 N N . VAL B 1 706 ? 0.401 52.125 10.992 1 91.44 706 VAL B N 1
ATOM 12665 C CA . VAL B 1 706 ? -0.815 52.625 11.625 1 91.44 706 VAL B CA 1
ATOM 12666 C C . VAL B 1 706 ? -0.584 52.781 13.125 1 91.44 706 VAL B C 1
ATOM 12668 O O . VAL B 1 706 ? -1.139 53.688 13.758 1 91.44 706 VAL B O 1
ATOM 12671 N N . MET B 1 707 ? 0.329 52 13.719 1 93.38 707 MET B N 1
ATOM 12672 C CA . MET B 1 707 ? 0.594 52 15.148 1 93.38 707 MET B CA 1
ATOM 12673 C C . MET B 1 707 ? 1.632 53.062 15.5 1 93.38 707 MET B C 1
ATOM 12675 O O . MET B 1 707 ? 1.836 53.375 16.672 1 93.38 707 MET B O 1
ATOM 12679 N N . ASN B 1 708 ? 2.246 53.719 14.594 1 95.25 708 ASN B N 1
ATOM 12680 C CA . ASN B 1 708 ? 3.295 54.688 14.805 1 95.25 708 ASN B CA 1
ATOM 12681 C C . ASN B 1 708 ? 4.488 54.094 15.547 1 95.25 708 ASN B C 1
ATOM 12683 O O . ASN B 1 708 ? 5 54.688 16.484 1 95.25 708 ASN B O 1
ATOM 12687 N N . VAL B 1 709 ? 4.777 52.781 15.195 1 96.06 709 VAL B N 1
ATOM 12688 C CA . VAL B 1 709 ? 5.91 52.062 15.758 1 96.06 709 VAL B CA 1
ATOM 12689 C C . VAL B 1 709 ? 6.762 51.5 14.633 1 96.06 709 VAL B C 1
ATOM 12691 O O . VAL B 1 709 ? 6.23 50.969 13.641 1 96.06 709 VAL B O 1
ATOM 12694 N N . SER B 1 710 ? 8.023 51.656 14.648 1 97.19 710 SER B N 1
ATOM 12695 C CA . SER B 1 710 ? 8.945 51.062 13.68 1 97.19 710 SER B CA 1
ATOM 12696 C C . SER B 1 710 ? 9.656 49.844 14.25 1 97.19 710 SER B C 1
ATOM 12698 O O . SER B 1 710 ? 9.703 49.656 15.469 1 97.19 710 SER B O 1
ATOM 12700 N N . LEU B 1 711 ? 10.062 48.969 13.375 1 97.25 711 LEU B N 1
ATOM 12701 C CA . LEU B 1 711 ? 10.812 47.781 13.766 1 97.25 711 LEU B CA 1
ATOM 12702 C C . LEU B 1 711 ? 12.266 47.875 13.297 1 97.25 711 LEU B C 1
ATOM 12704 O O . LEU B 1 711 ? 12.523 48.188 12.125 1 97.25 711 LEU B O 1
ATOM 12708 N N . PHE B 1 712 ? 13.18 47.812 14.25 1 97 712 PHE B N 1
ATOM 12709 C CA . PHE B 1 712 ? 14.609 47.781 13.977 1 97 712 PHE B CA 1
ATOM 12710 C C . PHE B 1 712 ? 15.211 46.438 14.43 1 97 712 PHE B C 1
ATOM 12712 O O . PHE B 1 712 ? 15.156 46.094 15.617 1 97 712 PHE B O 1
ATOM 12719 N N . THR B 1 713 ? 15.695 45.688 13.484 1 96.5 713 THR B N 1
ATOM 12720 C CA . THR B 1 713 ? 16.281 44.375 13.812 1 96.5 713 THR B CA 1
ATOM 12721 C C . THR B 1 713 ? 17.656 44.219 13.164 1 96.5 713 THR B C 1
ATOM 12723 O O . THR B 1 713 ? 17.828 44.562 11.992 1 96.5 713 THR B O 1
ATOM 12726 N N . LEU B 1 714 ? 18.656 43.875 13.953 1 96.38 714 LEU B N 1
ATOM 12727 C CA . LEU B 1 714 ? 20 43.562 13.453 1 96.38 714 LEU B CA 1
ATOM 12728 C C . LEU B 1 714 ? 20.281 42.062 13.5 1 96.38 714 LEU B C 1
ATOM 12730 O O . LEU B 1 714 ? 20.391 41.469 14.578 1 96.38 714 LEU B O 1
ATOM 12734 N N . THR B 1 715 ? 20.359 41.469 12.352 1 94.88 715 THR B N 1
ATOM 12735 C CA . THR B 1 715 ? 20.656 40.062 12.258 1 94.88 715 THR B CA 1
ATOM 12736 C C . THR B 1 715 ? 22.156 39.812 12.398 1 94.88 715 THR B C 1
ATOM 12738 O O . THR B 1 715 ? 22.578 38.719 12.805 1 94.88 715 THR B O 1
ATOM 12741 N N . HIS B 1 716 ? 22.969 40.781 11.977 1 93.44 716 HIS B N 1
ATOM 12742 C CA . HIS B 1 716 ? 24.422 40.812 12.172 1 93.44 716 HIS B CA 1
ATOM 12743 C C . HIS B 1 716 ? 24.828 41.969 13.086 1 93.44 716 HIS B C 1
ATOM 12745 O O . HIS B 1 716 ? 23.984 42.719 13.555 1 93.44 716 HIS B O 1
ATOM 12751 N N . LYS B 1 717 ? 26.047 42.094 13.398 1 92 717 LYS B N 1
ATOM 12752 C CA . LYS B 1 717 ? 26.484 43.188 14.266 1 92 717 LYS B CA 1
ATOM 12753 C C . LYS B 1 717 ? 26.297 44.531 13.602 1 92 717 LYS B C 1
ATOM 12755 O O . LYS B 1 717 ? 25.984 45.531 14.273 1 92 717 LYS B O 1
ATOM 12760 N N . GLN B 1 718 ? 26.453 44.562 12.289 1 93.88 718 GLN B N 1
ATOM 12761 C CA . GLN B 1 718 ? 26.375 45.875 11.641 1 93.88 718 GLN B CA 1
ATOM 12762 C C . GLN B 1 718 ? 25.375 45.844 10.484 1 93.88 718 GLN B C 1
ATOM 12764 O O . GLN B 1 718 ? 25.391 46.719 9.625 1 93.88 718 GLN B O 1
ATOM 12769 N N . PHE B 1 719 ? 24.609 44.781 10.398 1 93.94 719 PHE B N 1
ATOM 12770 C CA . PHE B 1 719 ? 23.656 44.688 9.305 1 93.94 719 PHE B CA 1
ATOM 12771 C C . PHE B 1 719 ? 22.312 44.156 9.82 1 93.94 719 PHE B C 1
ATOM 12773 O O . PHE B 1 719 ? 22.266 43.281 10.68 1 93.94 719 PHE B O 1
ATOM 12780 N N . GLY B 1 720 ? 21.25 44.688 9.297 1 95.94 720 GLY B N 1
ATOM 12781 C CA . GLY B 1 720 ? 19.922 44.281 9.688 1 95.94 720 GLY B CA 1
ATOM 12782 C C . GLY B 1 720 ? 18.828 44.875 8.789 1 95.94 720 GLY B C 1
ATOM 12783 O O . GLY B 1 720 ? 19.047 45.031 7.59 1 95.94 720 GLY B O 1
ATOM 12784 N N . TYR B 1 721 ? 17.688 44.969 9.359 1 96.69 721 TYR B N 1
ATOM 12785 C CA . TYR B 1 721 ? 16.516 45.438 8.617 1 96.69 721 TYR B CA 1
ATOM 12786 C C . TYR B 1 721 ? 15.758 46.469 9.414 1 96.69 721 TYR B C 1
ATOM 12788 O O . TYR B 1 721 ? 15.789 46.469 10.648 1 96.69 721 TYR B O 1
ATOM 12796 N N . TYR B 1 722 ? 15.172 47.406 8.711 1 96.75 722 TYR B N 1
ATOM 12797 C CA . TYR B 1 722 ? 14.406 48.469 9.312 1 96.75 722 TYR B CA 1
ATOM 12798 C C . TYR B 1 722 ? 13.062 48.656 8.609 1 96.75 722 TYR B C 1
ATOM 12800 O O . TYR B 1 722 ? 13.008 48.719 7.375 1 96.75 722 TYR B O 1
ATOM 12808 N N . ALA B 1 723 ? 11.984 48.562 9.305 1 96.75 723 ALA B N 1
ATOM 12809 C CA . ALA B 1 723 ? 10.648 48.906 8.828 1 96.75 723 ALA B CA 1
ATOM 12810 C C . ALA B 1 723 ? 10.156 50.219 9.445 1 96.75 723 ALA B C 1
ATOM 12812 O O . ALA B 1 723 ? 9.945 50.281 10.656 1 96.75 723 ALA B O 1
ATOM 12813 N N . HIS B 1 724 ? 10 51.188 8.633 1 95.06 724 HIS B N 1
ATOM 12814 C CA . HIS B 1 724 ? 9.586 52.5 9.086 1 95.06 724 HIS B CA 1
ATOM 12815 C C . HIS B 1 724 ? 8.078 52.562 9.344 1 95.06 724 HIS B C 1
ATOM 12817 O O . HIS B 1 724 ? 7.281 52.312 8.438 1 95.06 724 HIS B O 1
ATOM 12823 N N . GLY B 1 725 ? 7.707 52.812 10.633 1 95.12 725 GLY B N 1
ATOM 12824 C CA . GLY B 1 725 ? 6.293 52.812 10.984 1 95.12 725 GLY B CA 1
ATOM 12825 C C . GLY B 1 725 ? 5.844 54.125 11.594 1 95.12 725 GLY B C 1
ATOM 12826 O O . GLY B 1 725 ? 4.93 54.156 12.414 1 95.12 725 GLY B O 1
ATOM 12827 N N . LYS B 1 726 ? 6.598 55.25 11.312 1 93.56 726 LYS B N 1
ATOM 12828 C CA . LYS B 1 726 ? 6.125 56.562 11.773 1 93.56 726 LYS B CA 1
ATOM 12829 C C . LYS B 1 726 ? 4.848 56.969 11.047 1 93.56 726 LYS B C 1
ATOM 12831 O O . LYS B 1 726 ? 4.797 56.938 9.812 1 93.56 726 LYS B O 1
ATOM 12836 N N . SER B 1 727 ? 3.848 57.219 11.82 1 91.19 727 SER B N 1
ATOM 12837 C CA . SER B 1 727 ? 2.549 57.531 11.234 1 91.19 727 SER B CA 1
ATOM 12838 C C . SER B 1 727 ? 2.559 58.906 10.555 1 91.19 727 SER B C 1
ATOM 12840 O O . SER B 1 727 ? 3.242 59.812 11.016 1 91.19 727 SER B O 1
ATOM 12842 N N . VAL B 1 728 ? 1.823 59.062 9.539 1 88.5 728 VAL B N 1
ATOM 12843 C CA . VAL B 1 728 ? 1.716 60.312 8.789 1 88.5 728 VAL B CA 1
ATOM 12844 C C . VAL B 1 728 ? 0.833 61.281 9.547 1 88.5 728 VAL B C 1
ATOM 12846 O O . VAL B 1 728 ? 0.919 62.5 9.336 1 88.5 728 VAL B O 1
ATOM 12849 N N . HIS B 1 729 ? 0.069 60.812 10.484 1 85.5 729 HIS B N 1
ATOM 12850 C CA . HIS B 1 729 ? -0.866 61.656 11.219 1 85.5 729 HIS B CA 1
ATOM 12851 C C . HIS B 1 729 ? -0.214 62.25 12.477 1 85.5 729 HIS B C 1
ATOM 12853 O O . HIS B 1 729 ? -0.772 63.125 13.109 1 85.5 729 HIS B O 1
ATOM 12859 N N . GLY B 1 730 ? 0.926 61.781 12.781 1 79 730 GLY B N 1
ATOM 12860 C CA . GLY B 1 730 ? 1.672 62.312 13.914 1 79 730 GLY B CA 1
ATOM 12861 C C . GLY B 1 730 ? 1.287 61.656 15.227 1 79 730 GLY B C 1
ATOM 12862 O O . GLY B 1 730 ? 2.014 61.781 16.219 1 79 730 GLY B O 1
ATOM 12863 N N . ARG B 1 731 ? 0.046 61.125 15.312 1 84.88 731 ARG B N 1
ATOM 12864 C CA . ARG B 1 731 ? -0.384 60.5 16.562 1 84.88 731 ARG B CA 1
ATOM 12865 C C . ARG B 1 731 ? -1.18 59.219 16.297 1 84.88 731 ARG B C 1
ATOM 12867 O O . ARG B 1 731 ? -1.929 59.156 15.312 1 84.88 731 ARG B O 1
ATOM 12874 N N . ALA B 1 732 ? -0.855 58.188 17.109 1 88.56 732 ALA B N 1
ATOM 12875 C CA . ALA B 1 732 ? -1.599 56.938 17 1 88.56 732 ALA B CA 1
ATOM 12876 C C . ALA B 1 732 ? -2.264 56.594 18.328 1 88.56 732 ALA B C 1
ATOM 12878 O O . ALA B 1 732 ? -3.223 55.812 18.359 1 88.56 732 ALA B O 1
ATOM 12879 N N . ASP B 1 733 ? -1.696 57.094 19.422 1 88.12 733 ASP B N 1
ATOM 12880 C CA . ASP B 1 733 ? -2.279 56.844 20.734 1 88.12 733 ASP B CA 1
ATOM 12881 C C . ASP B 1 733 ? -3.516 57.688 20.969 1 88.12 733 ASP B C 1
ATOM 12883 O O . ASP B 1 733 ? -3.461 58.688 21.688 1 88.12 733 ASP B O 1
ATOM 12887 N N . THR B 1 734 ? -4.59 57.344 20.328 1 87.12 734 THR B N 1
ATOM 12888 C CA . THR B 1 734 ? -5.824 58.094 20.375 1 87.12 734 THR B CA 1
ATOM 12889 C C . THR B 1 734 ? -7.035 57.188 20.484 1 87.12 734 THR B C 1
ATOM 12891 O O . THR B 1 734 ? -6.887 55.969 20.625 1 87.12 734 THR B O 1
ATOM 12894 N N . ASP B 1 735 ? -8.164 57.781 20.484 1 86.44 735 ASP B N 1
ATOM 12895 C CA . ASP B 1 735 ? -9.406 57.031 20.625 1 86.44 735 ASP B CA 1
ATOM 12896 C C . ASP B 1 735 ? -9.875 56.5 19.281 1 86.44 735 ASP B C 1
ATOM 12898 O O . ASP B 1 735 ? -9.203 56.688 18.266 1 86.44 735 ASP B O 1
ATOM 12902 N N . MET B 1 736 ? -10.938 55.812 19.234 1 85.75 736 MET B N 1
ATOM 12903 C CA . MET B 1 736 ? -11.469 55.125 18.078 1 85.75 736 MET B CA 1
ATOM 12904 C C . MET B 1 736 ? -11.883 56.094 16.984 1 85.75 736 MET B C 1
ATOM 12906 O O . MET B 1 736 ? -11.633 55.875 15.805 1 85.75 736 MET B O 1
ATOM 12910 N N . LEU B 1 737 ? -12.531 57.25 17.422 1 85.06 737 LEU B N 1
ATOM 12911 C CA . LEU B 1 737 ? -13.008 58.219 16.453 1 85.06 737 LEU B CA 1
ATOM 12912 C C . LEU B 1 737 ? -11.844 58.844 15.688 1 85.06 737 LEU B C 1
ATOM 12914 O O . LEU B 1 737 ? -11.891 58.969 14.461 1 85.06 737 LEU B O 1
ATOM 12918 N N . ASP B 1 738 ? -10.852 59.219 16.469 1 88.06 738 ASP B N 1
ATOM 12919 C CA . ASP B 1 738 ? -9.688 59.844 15.844 1 88.06 738 ASP B CA 1
ATOM 12920 C C . ASP B 1 738 ? -8.969 58.844 14.922 1 88.06 738 ASP B C 1
ATOM 12922 O O . ASP B 1 738 ? -8.461 59.25 13.867 1 88.06 738 ASP B O 1
ATOM 12926 N N . LEU B 1 739 ? -8.844 57.656 15.297 1 88.25 739 LEU B N 1
ATOM 12927 C CA . LEU B 1 739 ? -8.18 56.625 14.484 1 88.25 739 LEU B CA 1
ATOM 12928 C C . LEU B 1 739 ? -8.945 56.375 13.188 1 88.25 739 LEU B C 1
ATOM 12930 O O . LEU B 1 739 ? -8.344 56.25 12.117 1 88.25 739 LEU B O 1
ATOM 12934 N N . GLN B 1 740 ? -10.258 56.312 13.227 1 87.19 740 GLN B N 1
ATOM 12935 C CA . GLN B 1 740 ? -11.078 56.094 12.039 1 87.19 740 GLN B CA 1
ATOM 12936 C C . GLN B 1 740 ? -10.969 57.281 11.078 1 87.19 740 GLN B C 1
ATOM 12938 O O . GLN B 1 740 ? -10.969 57.094 9.859 1 87.19 740 GLN B O 1
ATOM 12943 N N . ASN B 1 741 ? -10.93 58.469 11.688 1 87.75 741 ASN B N 1
ATOM 12944 C CA . ASN B 1 741 ? -10.766 59.656 10.859 1 87.75 741 ASN B CA 1
ATOM 12945 C C . ASN B 1 741 ? -9.406 59.656 10.164 1 87.75 741 ASN B C 1
ATOM 12947 O O . ASN B 1 741 ? -9.305 60.062 9 1 87.75 741 ASN B O 1
ATOM 12951 N N . CYS B 1 742 ? -8.43 59.281 10.922 1 87.31 742 CYS B N 1
ATOM 12952 C CA . CYS B 1 742 ? -7.098 59.219 10.336 1 87.31 742 CYS B CA 1
ATOM 12953 C C . CYS B 1 742 ? -7.062 58.219 9.18 1 87.31 742 CYS B C 1
ATOM 12955 O O . CYS B 1 742 ? -6.484 58.5 8.133 1 87.31 742 CYS B O 1
ATOM 12957 N N . LEU B 1 743 ? -7.664 57.062 9.266 1 87.12 743 LEU B N 1
ATOM 12958 C CA . LEU B 1 743 ? -7.68 56.031 8.227 1 87.12 743 LEU B CA 1
ATOM 12959 C C . LEU B 1 743 ? -8.477 56.5 7.016 1 87.12 743 LEU B C 1
ATOM 12961 O O . LEU B 1 743 ? -8.109 56.219 5.875 1 87.12 743 LEU B O 1
ATOM 12965 N N . ARG B 1 744 ? -9.5 57.219 7.277 1 86.56 744 ARG B N 1
ATOM 12966 C CA . ARG B 1 744 ? -10.32 57.75 6.188 1 86.56 744 ARG B CA 1
ATOM 12967 C C . ARG B 1 744 ? -9.57 58.844 5.418 1 86.56 744 ARG B C 1
ATOM 12969 O O . ARG B 1 744 ? -9.641 58.906 4.188 1 86.56 744 ARG B O 1
ATOM 12976 N N . ARG B 1 745 ? -8.953 59.688 6.184 1 88.5 745 ARG B N 1
ATOM 12977 C CA . ARG B 1 745 ? -8.164 60.719 5.535 1 88.5 745 ARG B CA 1
ATOM 12978 C C . ARG B 1 745 ? -7.078 60.125 4.648 1 88.5 745 ARG B C 1
ATOM 12980 O O . ARG B 1 745 ? -6.801 60.625 3.564 1 88.5 745 ARG B O 1
ATOM 12987 N N . GLU B 1 746 ? -6.484 59.094 5.066 1 87.88 746 GLU B N 1
ATOM 12988 C CA . GLU B 1 746 ? -5.465 58.406 4.281 1 87.88 746 GLU B CA 1
ATOM 12989 C C . GLU B 1 746 ? -6.07 57.719 3.047 1 87.88 746 GLU B C 1
ATOM 12991 O O . GLU B 1 746 ? -5.473 57.75 1.969 1 87.88 746 GLU B O 1
ATOM 12996 N N . ALA B 1 747 ? -7.219 57.125 3.25 1 86.62 747 ALA B N 1
ATOM 12997 C CA . ALA B 1 747 ? -7.887 56.469 2.143 1 86.62 747 ALA B CA 1
ATOM 12998 C C . ALA B 1 747 ? -8.281 57.469 1.053 1 86.62 747 ALA B C 1
ATOM 13000 O O . ALA B 1 747 ? -8.289 57.125 -0.133 1 86.62 747 ALA B O 1
ATOM 13001 N N . ASN B 1 748 ? -8.555 58.75 1.517 1 87.75 748 ASN B N 1
ATOM 13002 C CA . ASN B 1 748 ? -8.953 59.781 0.569 1 87.75 748 ASN B CA 1
ATOM 13003 C C . ASN B 1 748 ? -7.746 60.5 -0.002 1 87.75 748 ASN B C 1
ATOM 13005 O O . ASN B 1 748 ? -7.898 61.438 -0.785 1 87.75 748 ASN B O 1
ATOM 13009 N N . GLY B 1 749 ? -6.523 60.125 0.389 1 84.56 749 GLY B N 1
ATOM 13010 C CA . GLY B 1 749 ? -5.301 60.719 -0.157 1 84.56 749 GLY B CA 1
ATOM 13011 C C . GLY B 1 749 ? -4.973 62.062 0.422 1 84.56 749 GLY B C 1
ATOM 13012 O O . GLY B 1 749 ? -4.293 62.875 -0.217 1 84.56 749 GLY B O 1
ATOM 13013 N N . GLN B 1 750 ? -5.438 62.438 1.628 1 86.5 750 GLN B N 1
ATOM 13014 C CA . GLN B 1 750 ? -5.25 63.75 2.221 1 86.5 750 GLN B CA 1
ATOM 13015 C C . GLN B 1 750 ? -4.043 63.781 3.15 1 86.5 750 GLN B C 1
ATOM 13017 O O . GLN B 1 750 ? -3.842 64.75 3.896 1 86.5 750 GLN B O 1
ATOM 13022 N N . THR B 1 751 ? -3.34 62.75 3.164 1 87.19 751 THR B N 1
ATOM 13023 C CA . THR B 1 751 ? -2.17 62.688 4.031 1 87.19 751 THR B CA 1
ATOM 13024 C C . THR B 1 751 ? -0.895 62.531 3.211 1 87.19 751 THR B C 1
ATOM 13026 O O . THR B 1 751 ? -0.957 62.25 2.006 1 87.19 751 THR B O 1
ATOM 13029 N N . GLY B 1 752 ? 0.281 62.75 3.814 1 84.19 752 GLY B N 1
ATOM 13030 C CA . GLY B 1 752 ? 1.565 62.531 3.174 1 84.19 752 GLY B CA 1
ATOM 13031 C C . GLY B 1 752 ? 1.869 61.062 2.955 1 84.19 752 GLY B C 1
ATOM 13032 O O . GLY B 1 752 ? 1.038 60.188 3.248 1 84.19 752 GLY B O 1
ATOM 13033 N N . THR B 1 753 ? 3.051 60.812 2.42 1 87.88 753 THR B N 1
ATOM 13034 C CA . THR B 1 753 ? 3.463 59.438 2.139 1 87.88 753 THR B CA 1
ATOM 13035 C C . THR B 1 753 ? 4.082 58.781 3.377 1 87.88 753 THR B C 1
ATOM 13037 O O . THR B 1 753 ? 4.641 59.5 4.23 1 87.88 753 THR B O 1
ATOM 13040 N N . ARG B 1 754 ? 3.885 57.5 3.619 1 89.06 754 ARG B N 1
ATOM 13041 C CA . ARG B 1 754 ? 4.34 56.75 4.785 1 89.06 754 ARG B CA 1
ATOM 13042 C C . ARG B 1 754 ? 5.844 56.5 4.723 1 89.06 754 ARG B C 1
ATOM 13044 O O . ARG B 1 754 ? 6.445 56.031 5.695 1 89.06 754 ARG B O 1
ATOM 13051 N N . GLY B 1 755 ? 6.504 56.938 3.777 1 89.69 755 GLY B N 1
ATOM 13052 C CA . GLY B 1 755 ? 7.906 56.594 3.59 1 89.69 755 GLY B CA 1
ATOM 13053 C C . GLY B 1 755 ? 8.844 57.438 4.43 1 89.69 755 GLY B C 1
ATOM 13054 O O . GLY B 1 755 ? 8.445 58.469 4.965 1 89.69 755 GLY B O 1
ATOM 13055 N N . LEU B 1 756 ? 10.062 56.844 4.707 1 90.88 756 LEU B N 1
ATOM 13056 C CA . LEU B 1 756 ? 11.102 57.531 5.457 1 90.88 756 LEU B CA 1
ATOM 13057 C C . LEU B 1 756 ? 11.648 58.719 4.656 1 90.88 756 LEU B C 1
ATOM 13059 O O . LEU B 1 756 ? 11.891 59.781 5.207 1 90.88 756 LEU B O 1
ATOM 13063 N N . GLU B 1 757 ? 11.82 58.469 3.367 1 88.69 757 GLU B N 1
ATOM 13064 C CA . GLU B 1 757 ? 12.25 59.531 2.475 1 88.69 757 GLU B CA 1
ATOM 13065 C C . GLU B 1 757 ? 11.062 60.406 2.049 1 88.69 757 GLU B C 1
ATOM 13067 O O . GLU B 1 757 ? 10.016 59.875 1.671 1 88.69 757 GLU B O 1
ATOM 13072 N N . PRO B 1 758 ? 11.297 61.625 2.15 1 85.06 758 PRO B N 1
ATOM 13073 C CA . PRO B 1 758 ? 10.195 62.531 1.756 1 85.06 758 PRO B CA 1
ATOM 13074 C C . PRO B 1 758 ? 9.75 62.281 0.313 1 85.06 758 PRO B C 1
ATOM 13076 O O . PRO B 1 758 ? 10.586 62.219 -0.59 1 85.06 758 PRO B O 1
ATOM 13079 N N . GLY B 1 759 ? 8.602 62.031 0.038 1 82.5 759 GLY B N 1
ATOM 13080 C CA . GLY B 1 759 ? 8.031 61.906 -1.293 1 82.5 759 GLY B CA 1
ATOM 13081 C C . GLY B 1 759 ? 8 60.469 -1.788 1 82.5 759 GLY B C 1
ATOM 13082 O O . GLY B 1 759 ? 7.445 60.188 -2.852 1 82.5 759 GLY B O 1
ATOM 13083 N N . GLN B 1 760 ? 8.672 59.594 -1.057 1 86.75 760 GLN B N 1
ATOM 13084 C CA . GLN B 1 760 ? 8.68 58.188 -1.479 1 86.75 760 GLN B CA 1
ATOM 13085 C C . GLN B 1 760 ? 7.855 57.312 -0.53 1 86.75 760 GLN B C 1
ATOM 13087 O O . GLN B 1 760 ? 7.703 57.656 0.647 1 86.75 760 GLN B O 1
ATOM 13092 N N . ASP B 1 761 ? 7.285 56.219 -1.106 1 87.94 761 ASP B N 1
ATOM 13093 C CA . ASP B 1 761 ? 6.414 55.344 -0.32 1 87.94 761 ASP B CA 1
ATOM 13094 C C . ASP B 1 761 ? 7.141 54.062 0.098 1 87.94 761 ASP B C 1
ATOM 13096 O O . ASP B 1 761 ? 6.508 53.062 0.385 1 87.94 761 ASP B O 1
ATOM 13100 N N . ILE B 1 762 ? 8.453 54.094 0.244 1 92.44 762 ILE B N 1
ATOM 13101 C CA . ILE B 1 762 ? 9.211 52.938 0.667 1 92.44 762 ILE B CA 1
ATOM 13102 C C . ILE B 1 762 ? 9.328 52.906 2.189 1 92.44 762 ILE B C 1
ATOM 13104 O O . ILE B 1 762 ? 9.812 53.875 2.791 1 92.44 762 ILE B O 1
ATOM 13108 N N . THR B 1 763 ? 8.812 51.812 2.799 1 93.69 763 THR B N 1
ATOM 13109 C CA . THR B 1 763 ? 8.773 51.75 4.254 1 93.69 763 THR B CA 1
ATOM 13110 C C . THR B 1 763 ? 9.742 50.688 4.781 1 93.69 763 THR B C 1
ATOM 13112 O O . THR B 1 763 ? 10.008 50.625 5.98 1 93.69 763 THR B O 1
ATOM 13115 N N . THR B 1 764 ? 10.242 49.844 3.961 1 95.62 764 THR B N 1
ATOM 13116 C CA . THR B 1 764 ? 11.148 48.781 4.402 1 95.62 764 THR B CA 1
ATOM 13117 C C . THR B 1 764 ? 12.539 48.969 3.809 1 95.62 764 THR B C 1
ATOM 13119 O O . THR B 1 764 ? 12.672 49.375 2.646 1 95.62 764 THR B O 1
ATOM 13122 N N . PHE B 1 765 ? 13.594 48.75 4.594 1 95.38 765 PHE B N 1
ATOM 13123 C CA . PHE B 1 765 ? 14.969 48.969 4.18 1 95.38 765 PHE B CA 1
ATOM 13124 C C . PHE B 1 765 ? 15.891 47.906 4.754 1 95.38 765 PHE B C 1
ATOM 13126 O O . PHE B 1 765 ? 15.609 47.344 5.805 1 95.38 765 PHE B O 1
ATOM 13133 N N . GLU B 1 766 ? 16.953 47.656 4.066 1 94.88 766 GLU B N 1
ATOM 13134 C CA . GLU B 1 766 ? 18.125 47 4.633 1 94.88 766 GLU B CA 1
ATOM 13135 C C . GLU B 1 766 ? 19.141 48.031 5.145 1 94.88 766 GLU B C 1
ATOM 13137 O O . GLU B 1 766 ? 19.344 49.094 4.512 1 94.88 766 GLU B O 1
ATOM 13142 N N . ILE B 1 767 ? 19.641 47.781 6.316 1 94.56 767 ILE B N 1
ATOM 13143 C CA . ILE B 1 767 ? 20.469 48.812 6.914 1 94.56 767 ILE B CA 1
ATOM 13144 C C . ILE B 1 767 ? 21.844 48.25 7.262 1 94.56 767 ILE B C 1
ATOM 13146 O O . ILE B 1 767 ? 21.953 47.125 7.754 1 94.56 767 ILE B O 1
ATOM 13150 N N . LYS B 1 768 ? 22.844 48.906 6.906 1 93.88 768 LYS B N 1
ATOM 13151 C CA . LYS B 1 768 ? 24.219 48.656 7.328 1 93.88 768 LYS B CA 1
ATOM 13152 C C . LYS B 1 768 ? 24.75 49.812 8.172 1 93.88 768 LYS B C 1
ATOM 13154 O O . LYS B 1 768 ? 24.891 50.938 7.676 1 93.88 768 LYS B O 1
ATOM 13159 N N . VAL B 1 769 ? 25 49.594 9.445 1 93.94 769 VAL B N 1
ATOM 13160 C CA . VAL B 1 769 ? 25.359 50.625 10.383 1 93.94 769 VAL B CA 1
ATOM 13161 C C . VAL B 1 769 ? 26.875 50.688 10.562 1 93.94 769 VAL B C 1
ATOM 13163 O O . VAL B 1 769 ? 27.578 49.75 10.242 1 93.94 769 VAL B O 1
ATOM 13166 N N . THR B 1 770 ? 27.328 51.812 11.047 1 92.12 770 THR B N 1
ATOM 13167 C CA . THR B 1 770 ? 28.75 52.031 11.297 1 92.12 770 THR B CA 1
ATOM 13168 C C . THR B 1 770 ? 29.156 51.438 12.633 1 92.12 770 THR B C 1
ATOM 13170 O O . THR B 1 770 ? 28.312 51.062 13.445 1 92.12 770 THR B O 1
ATOM 13173 N N . THR B 1 771 ? 30.453 51.25 12.828 1 91 771 THR B N 1
ATOM 13174 C CA . THR B 1 771 ? 30.969 50.719 14.078 1 91 771 THR B CA 1
ATOM 13175 C C . THR B 1 771 ? 30.656 51.656 15.242 1 91 771 THR B C 1
ATOM 13177 O O . THR B 1 771 ? 30.406 51.188 16.359 1 91 771 THR B O 1
ATOM 13180 N N . GLU B 1 772 ? 30.641 53 14.992 1 91.75 772 GLU B N 1
ATOM 13181 C CA . GLU B 1 772 ? 30.312 53.969 16.016 1 91.75 772 GLU B CA 1
ATOM 13182 C C . GLU B 1 772 ? 28.859 53.844 16.453 1 91.75 772 GLU B C 1
ATOM 13184 O O . GLU B 1 772 ? 28.547 53.938 17.641 1 91.75 772 GLU B O 1
ATOM 13189 N N . PHE B 1 773 ? 28.031 53.75 15.461 1 94.38 773 PHE B N 1
ATOM 13190 C CA . PHE B 1 773 ? 26.609 53.531 15.773 1 94.38 773 PHE B CA 1
ATOM 13191 C C . PHE B 1 773 ? 26.422 52.312 16.672 1 94.38 773 PHE B C 1
ATOM 13193 O O . PHE B 1 773 ? 25.688 52.375 17.641 1 94.38 773 PHE B O 1
ATOM 13200 N N . ARG B 1 774 ? 27.094 51.188 16.359 1 93.06 774 ARG B N 1
ATOM 13201 C CA . ARG B 1 774 ? 26.969 49.969 17.109 1 93.06 774 ARG B CA 1
ATOM 13202 C C . ARG B 1 774 ? 27.453 50.125 18.547 1 93.06 774 ARG B C 1
ATOM 13204 O O . ARG B 1 774 ? 26.859 49.594 19.484 1 93.06 774 ARG B O 1
ATOM 13211 N N . GLN B 1 775 ? 28.484 50.844 18.719 1 92.12 775 GLN B N 1
ATOM 13212 C CA . GLN B 1 775 ? 29 51.094 20.062 1 92.12 775 GLN B CA 1
ATOM 13213 C C . GLN B 1 775 ? 28.016 51.906 20.906 1 92.12 775 GLN B C 1
ATOM 13215 O O . GLN B 1 775 ? 27.766 51.594 22.062 1 92.12 775 GLN B O 1
ATOM 13220 N N . TYR B 1 776 ? 27.422 52.969 20.25 1 92.38 776 TYR B N 1
ATOM 13221 C CA . TYR B 1 776 ? 26.391 53.719 20.938 1 92.38 776 TYR B CA 1
ATOM 13222 C C . TYR B 1 776 ? 25.188 52.844 21.281 1 92.38 776 TYR B C 1
ATOM 13224 O O . TYR B 1 776 ? 24.688 52.906 22.406 1 92.38 776 TYR B O 1
ATOM 13232 N N . TYR B 1 777 ? 24.812 52.062 20.297 1 94 777 TYR B N 1
ATOM 13233 C CA . TYR B 1 777 ? 23.672 51.188 20.5 1 94 777 TYR B CA 1
ATOM 13234 C C . TYR B 1 777 ? 23.922 50.188 21.641 1 94 777 TYR B C 1
ATOM 13236 O O . TYR B 1 777 ? 23.062 50 22.5 1 94 777 TYR B O 1
ATOM 13244 N N . ASP B 1 778 ? 25.078 49.594 21.719 1 92.81 778 ASP B N 1
ATOM 13245 C CA . ASP B 1 778 ? 25.422 48.594 22.734 1 92.81 778 ASP B CA 1
ATOM 13246 C C . ASP B 1 778 ? 25.5 49.25 24.125 1 92.81 778 ASP B C 1
ATOM 13248 O O . ASP B 1 778 ? 25.125 48.625 25.125 1 92.81 778 ASP B O 1
ATOM 13252 N N . THR B 1 779 ? 25.953 50.438 24.188 1 91.12 779 THR B N 1
ATOM 13253 C CA . THR B 1 779 ? 26.047 51.125 25.469 1 91.12 779 THR B CA 1
ATOM 13254 C C . THR B 1 779 ? 24.656 51.406 26.031 1 91.12 779 THR B C 1
ATOM 13256 O O . THR B 1 779 ? 24.391 51.156 27.203 1 91.12 779 THR B O 1
ATOM 13259 N N . PHE B 1 780 ? 23.781 51.875 25.125 1 89.31 780 PHE B N 1
ATOM 13260 C CA . PHE B 1 780 ? 22.422 52.156 25.562 1 89.31 780 PHE B CA 1
ATOM 13261 C C . PHE B 1 780 ? 21.688 50.875 25.891 1 89.31 780 PHE B C 1
ATOM 13263 O O . PHE B 1 780 ? 20.938 50.812 26.875 1 89.31 780 PHE B O 1
ATOM 13270 N N . TYR B 1 781 ? 21.969 49.875 25.141 1 88.38 781 TYR B N 1
ATOM 13271 C CA . TYR B 1 781 ? 21.297 48.594 25.328 1 88.38 781 TYR B CA 1
ATOM 13272 C C . TYR B 1 781 ? 21.75 47.906 26.609 1 88.38 781 TYR B C 1
ATOM 13274 O O . TYR B 1 781 ? 20.922 47.375 27.344 1 88.38 781 TYR B O 1
ATOM 13282 N N . ARG B 1 782 ? 23.016 47.812 26.859 1 85.75 782 ARG B N 1
ATOM 13283 C CA . ARG B 1 782 ? 23.547 47.219 28.094 1 85.75 782 ARG B CA 1
ATOM 13284 C C . ARG B 1 782 ? 23.016 47.938 29.328 1 85.75 782 ARG B C 1
ATOM 13286 O O . ARG B 1 782 ? 22.719 47.312 30.344 1 85.75 782 ARG B O 1
ATOM 13293 N N . ALA B 1 783 ? 22.875 49.219 29.172 1 83.5 783 ALA B N 1
ATOM 13294 C CA . ALA B 1 783 ? 22.328 50 30.281 1 83.5 783 ALA B CA 1
ATOM 13295 C C . ALA B 1 783 ? 20.859 49.656 30.516 1 83.5 783 ALA B C 1
ATOM 13297 O O . ALA B 1 783 ? 20.406 49.625 31.672 1 83.5 783 ALA B O 1
ATOM 13298 N N . ALA B 1 784 ? 20.219 49.406 29.484 1 76.19 784 ALA B N 1
ATOM 13299 C CA . ALA B 1 784 ? 18.797 49.094 29.562 1 76.19 784 ALA B CA 1
ATOM 13300 C C . ALA B 1 784 ? 18.578 47.688 30.125 1 76.19 784 ALA B C 1
ATOM 13302 O O . ALA B 1 784 ? 17.625 47.438 30.859 1 76.19 784 ALA B O 1
ATOM 13303 N N . MET B 1 785 ? 19.422 46.75 29.844 1 74 785 MET B N 1
ATOM 13304 C CA . MET B 1 785 ? 19.219 45.344 30.25 1 74 785 MET B CA 1
ATOM 13305 C C . MET B 1 785 ? 19.797 45.094 31.641 1 74 785 MET B C 1
ATOM 13307 O O . MET B 1 785 ? 19.203 44.344 32.438 1 74 785 MET B O 1
ATOM 13311 N N . VAL B 1 786 ? 21.109 45.5 32.031 1 66.31 786 VAL B N 1
ATOM 13312 C CA . VAL B 1 786 ? 21.766 45.25 33.281 1 66.31 786 VAL B CA 1
ATOM 13313 C C . VAL B 1 786 ? 21.312 46.25 34.344 1 66.31 786 VAL B C 1
ATOM 13315 O O . VAL B 1 786 ? 21.219 45.938 35.531 1 66.31 786 VAL B O 1
ATOM 13318 N N . GLY B 1 787 ? 20.547 47.125 34.188 1 58.28 787 GLY B N 1
ATOM 13319 C CA . GLY B 1 787 ? 20.266 48.188 35.156 1 58.28 787 GLY B CA 1
ATOM 13320 C C . GLY B 1 787 ? 21.5 48.75 35.812 1 58.28 787 GLY B C 1
ATOM 13321 O O . GLY B 1 787 ? 22.578 48.125 35.75 1 58.28 787 GLY B O 1
ATOM 13322 N N . ASN B 1 788 ? 21.828 49.969 36.156 1 48.06 788 ASN B N 1
ATOM 13323 C CA . ASN B 1 788 ? 22.922 50.469 36.938 1 48.06 788 ASN B CA 1
ATOM 13324 C C . ASN B 1 788 ? 23.016 49.781 38.281 1 48.06 788 ASN B C 1
ATOM 13326 O O . ASN B 1 788 ? 22.281 50.094 39.219 1 48.06 788 ASN B O 1
ATOM 13330 N N . THR B 1 789 ? 23.328 48.531 38.375 1 48.19 789 THR B N 1
ATOM 13331 C CA . THR B 1 789 ? 23.438 47.75 39.594 1 48.19 789 THR B CA 1
ATOM 13332 C C . THR B 1 789 ? 24.25 48.469 40.656 1 48.19 789 THR B C 1
ATOM 13334 O O . THR B 1 789 ? 24.391 48 41.781 1 48.19 789 THR B O 1
ATOM 13337 N N . MET B 1 790 ? 25.297 49.219 40.406 1 47.03 790 MET B N 1
ATOM 13338 C CA . MET B 1 790 ? 26.188 49.562 41.5 1 47.03 790 MET B CA 1
ATOM 13339 C C . MET B 1 790 ? 25.391 50.062 42.719 1 47.03 790 MET B C 1
ATOM 13341 O O . MET B 1 790 ? 25.781 49.812 43.844 1 47.03 790 MET B O 1
ATOM 13345 N N . GLY B 1 791 ? 24.672 51.156 42.781 1 44.78 791 GLY B N 1
ATOM 13346 C CA . GLY B 1 791 ? 24.203 51.875 43.969 1 44.78 791 GLY B CA 1
ATOM 13347 C C . GLY B 1 791 ? 22.75 51.594 44.281 1 44.78 791 GLY B C 1
ATOM 13348 O O . GLY B 1 791 ? 22.188 52.188 45.219 1 44.78 791 GLY B O 1
ATOM 13349 N N . ALA B 1 792 ? 21.891 51.125 43.438 1 50.09 792 ALA B N 1
ATOM 13350 C CA . ALA B 1 792 ? 20.484 51.281 43.781 1 50.09 792 ALA B CA 1
ATOM 13351 C C . ALA B 1 792 ? 20 50.094 44.625 1 50.09 792 ALA B C 1
ATOM 13353 O O . ALA B 1 792 ? 19.953 48.969 44.125 1 50.09 792 ALA B O 1
ATOM 13354 N N . GLY B 1 793 ? 20.078 49.938 45.75 1 52.78 793 GLY B N 1
ATOM 13355 C CA . GLY B 1 793 ? 19.609 49.062 46.812 1 52.78 793 GLY B CA 1
ATOM 13356 C C . GLY B 1 793 ? 18.172 48.625 46.625 1 52.78 793 GLY B C 1
ATOM 13357 O O . GLY B 1 793 ? 17.719 47.656 47.25 1 52.78 793 GLY B O 1
ATOM 13358 N N . ASN B 1 794 ? 17.125 49.375 46 1 67.75 794 ASN B N 1
ATOM 13359 C CA . ASN B 1 794 ? 15.695 49.094 45.969 1 67.75 794 ASN B CA 1
ATOM 13360 C C . ASN B 1 794 ? 15.219 48.688 44.562 1 67.75 794 ASN B C 1
ATOM 13362 O O . ASN B 1 794 ? 15.68 49.219 43.562 1 67.75 794 ASN B O 1
ATOM 13366 N N . GLU B 1 795 ? 14.641 47.375 44.219 1 72.75 795 GLU B N 1
ATOM 13367 C CA . GLU B 1 795 ? 14.086 46.781 43 1 72.75 795 GLU B CA 1
ATOM 13368 C C . GLU B 1 795 ? 13.328 47.844 42.219 1 72.75 795 GLU B C 1
ATOM 13370 O O . GLU B 1 795 ? 13.367 47.844 40.969 1 72.75 795 GLU B O 1
ATOM 13375 N N . ASP B 1 79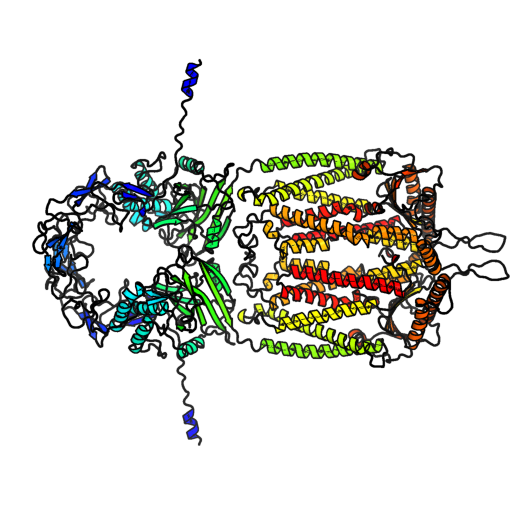6 ? 12.758 48.719 42.781 1 77.56 796 ASP B N 1
ATOM 13376 C CA . ASP B 1 796 ? 12 49.781 42.125 1 77.56 796 ASP B CA 1
ATOM 13377 C C . ASP B 1 796 ? 12.938 50.75 41.406 1 77.56 796 ASP B C 1
ATOM 13379 O O . ASP B 1 796 ? 12.648 51.188 40.281 1 77.56 796 ASP B O 1
ATOM 13383 N N . GLU B 1 797 ? 13.992 51.031 41.969 1 79.06 797 GLU B N 1
ATOM 13384 C CA . GLU B 1 797 ? 14.945 51.969 41.375 1 79.06 797 GLU B CA 1
ATOM 13385 C C . GLU B 1 797 ? 15.656 51.312 40.188 1 79.06 797 GLU B C 1
ATOM 13387 O O . GLU B 1 797 ? 15.961 52 39.188 1 79.06 797 GLU B O 1
ATOM 13392 N N . HIS B 1 798 ? 15.82 50.031 40.406 1 78.94 798 HIS B N 1
ATOM 13393 C CA . HIS B 1 798 ? 16.422 49.281 39.312 1 78.94 798 HIS B CA 1
ATOM 13394 C C . HIS B 1 798 ? 15.523 49.281 38.062 1 78.94 798 HIS B C 1
ATOM 13396 O O . HIS B 1 798 ? 15.984 49.5 36.938 1 78.94 798 HIS B O 1
ATOM 13402 N N . ASN B 1 799 ? 14.297 49.094 38.25 1 80.94 799 ASN B N 1
ATOM 13403 C CA . ASN B 1 799 ? 13.336 49.062 37.156 1 80.94 799 ASN B CA 1
ATOM 13404 C C . ASN B 1 799 ? 13.195 50.469 36.531 1 80.94 799 ASN B C 1
ATOM 13406 O O . ASN B 1 799 ? 13.039 50.562 35.312 1 80.94 799 ASN B O 1
ATOM 13410 N N . LYS B 1 800 ? 13.195 51.438 37.312 1 83.56 800 LYS B N 1
ATOM 13411 C CA . LYS B 1 800 ? 13.109 52.812 36.812 1 83.56 800 LYS B CA 1
ATOM 13412 C C . LYS B 1 800 ? 14.312 53.156 35.938 1 83.56 800 LYS B C 1
ATOM 13414 O O . LYS B 1 800 ? 14.18 53.781 34.906 1 83.56 800 LYS B O 1
ATOM 13419 N N . SER B 1 801 ? 15.477 52.656 36.375 1 83.81 801 SER B N 1
ATOM 13420 C CA . SER B 1 801 ? 16.688 52.906 35.594 1 83.81 801 SER B CA 1
ATOM 13421 C C . SER B 1 801 ? 16.672 52.156 34.281 1 83.81 801 SER B C 1
ATOM 13423 O O . SER B 1 801 ? 17.156 52.688 33.25 1 83.81 801 SER B O 1
ATOM 13425 N N . GLN B 1 802 ? 16.156 51.031 34.281 1 83.94 802 GLN B N 1
ATOM 13426 C CA . GLN B 1 802 ? 16.078 50.25 33.062 1 83.94 802 GLN B CA 1
ATOM 13427 C C . GLN B 1 802 ? 15.133 50.906 32.062 1 83.94 802 GLN B C 1
ATOM 13429 O O . GLN B 1 802 ? 15.445 50.969 30.859 1 83.94 802 GLN B O 1
ATOM 13434 N N . VAL B 1 803 ? 14.031 51.344 32.531 1 85.75 803 VAL B N 1
ATOM 13435 C CA . VAL B 1 803 ? 13.039 51.969 31.641 1 85.75 803 VAL B CA 1
ATOM 13436 C C . VAL B 1 803 ? 13.578 53.281 31.109 1 85.75 803 VAL B C 1
ATOM 13438 O O . VAL B 1 803 ? 13.32 53.656 29.953 1 85.75 803 VAL B O 1
ATOM 13441 N N . GLU B 1 804 ? 14.273 54 31.922 1 87.38 804 GLU B N 1
ATOM 13442 C CA . GLU B 1 804 ? 14.859 55.25 31.469 1 87.38 804 GLU B CA 1
ATOM 13443 C C . GLU B 1 804 ? 15.914 55 30.391 1 87.38 804 GLU B C 1
ATOM 13445 O O . GLU B 1 804 ? 16 55.781 29.422 1 87.38 804 GLU B O 1
ATOM 13450 N N . SER B 1 805 ? 16.688 53.969 30.594 1 87.5 805 SER B N 1
ATOM 13451 C CA . SER B 1 805 ? 17.672 53.625 29.578 1 87.5 805 SER B CA 1
ATOM 13452 C C . SER B 1 805 ? 17 53.188 28.281 1 87.5 805 SER B C 1
ATOM 13454 O O . SER B 1 805 ? 17.5 53.438 27.188 1 87.5 805 SER B O 1
ATOM 13456 N N . TYR B 1 806 ? 15.945 52.5 28.453 1 89 806 TYR B N 1
ATOM 13457 C CA . TYR B 1 806 ? 15.164 52.094 27.281 1 89 806 TYR B CA 1
ATOM 13458 C C . TYR B 1 806 ? 14.633 53.312 26.547 1 89 806 TYR B C 1
ATOM 13460 O O . TYR B 1 806 ? 14.625 53.344 25.312 1 89 806 TYR B O 1
ATOM 13468 N N . ARG B 1 807 ? 14.164 54.344 27.234 1 88.94 807 ARG B N 1
ATOM 13469 C CA . ARG B 1 807 ? 13.672 55.562 26.641 1 88.94 807 ARG B CA 1
ATOM 13470 C C . ARG B 1 807 ? 14.797 56.344 25.953 1 88.94 807 ARG B C 1
ATOM 13472 O O . ARG B 1 807 ? 14.586 56.969 24.906 1 88.94 807 ARG B O 1
ATOM 13479 N N . ARG B 1 808 ? 15.961 56.219 26.531 1 91.31 808 ARG B N 1
ATOM 13480 C CA . ARG B 1 808 ? 17.109 56.875 25.922 1 91.31 808 ARG B CA 1
ATOM 13481 C C . ARG B 1 808 ? 17.484 56.188 24.609 1 91.31 808 ARG B C 1
ATOM 13483 O O . ARG B 1 808 ? 17.875 56.844 23.641 1 91.31 808 ARG B O 1
ATOM 13490 N N . LEU B 1 809 ? 17.5 54.938 24.656 1 93.19 809 LEU B N 1
ATOM 13491 C CA . LEU B 1 809 ? 17.766 54.188 23.422 1 93.19 809 LEU B CA 1
ATOM 13492 C C . LEU B 1 809 ? 16.734 54.531 22.344 1 93.19 809 LEU B C 1
ATOM 13494 O O . LEU B 1 809 ? 17.078 54.656 21.172 1 93.19 809 LEU B O 1
ATOM 13498 N N . ASN B 1 810 ? 15.453 54.625 22.734 1 93.94 810 ASN B N 1
ATOM 13499 C CA . ASN B 1 810 ? 14.406 55 21.797 1 93.94 810 ASN B CA 1
ATOM 13500 C C . ASN B 1 810 ? 14.656 56.406 21.203 1 93.94 810 ASN B C 1
ATOM 13502 O O . ASN B 1 810 ? 14.508 56.594 20 1 93.94 810 ASN B O 1
ATOM 13506 N N . THR B 1 811 ? 15.039 57.312 22.047 1 94.12 811 THR B N 1
ATOM 13507 C CA . THR B 1 811 ? 15.32 58.688 21.594 1 94.12 811 THR B CA 1
ATOM 13508 C C . THR B 1 811 ? 16.547 58.719 20.688 1 94.12 811 THR B C 1
ATOM 13510 O O . THR B 1 811 ? 16.578 59.438 19.703 1 94.12 811 THR B O 1
ATOM 13513 N N . PHE B 1 812 ? 17.531 57.969 21.047 1 94.56 812 PHE B N 1
ATOM 13514 C CA . PHE B 1 812 ? 18.734 57.875 20.219 1 94.56 812 PHE B CA 1
ATOM 13515 C C . PHE B 1 812 ? 18.375 57.406 18.812 1 94.56 812 PHE B C 1
ATOM 13517 O O . PHE B 1 812 ? 18.812 58 17.828 1 94.56 812 PHE B O 1
ATOM 13524 N N . LEU B 1 813 ? 17.594 56.312 18.719 1 95.94 813 LEU B N 1
ATOM 13525 C CA . LEU B 1 813 ? 17.219 55.75 17.422 1 95.94 813 LEU B CA 1
ATOM 13526 C C . LEU B 1 813 ? 16.312 56.719 16.656 1 95.94 813 LEU B C 1
ATOM 13528 O O . LEU B 1 813 ? 16.422 56.844 15.43 1 95.94 813 LEU B O 1
ATOM 13532 N N . GLN B 1 814 ? 15.359 57.406 17.375 1 95.5 814 GLN B N 1
ATOM 13533 C CA . GLN B 1 814 ? 14.523 58.406 16.734 1 95.5 814 GLN B CA 1
ATOM 13534 C C . GLN B 1 814 ? 15.375 59.5 16.094 1 95.5 814 GLN B C 1
ATOM 13536 O O . GLN B 1 814 ? 15.156 59.875 14.938 1 95.5 814 GLN B O 1
ATOM 13541 N N . LYS B 1 815 ? 16.359 59.938 16.891 1 94.88 815 LYS B N 1
ATOM 13542 C CA . LYS B 1 815 ? 17.203 61.031 16.422 1 94.88 815 LYS B CA 1
ATOM 13543 C C . LYS B 1 815 ? 18.094 60.562 15.258 1 94.88 815 LYS B C 1
ATOM 13545 O O . LYS B 1 815 ? 18.375 61.312 14.336 1 94.88 815 LYS B O 1
ATOM 13550 N N . PHE B 1 816 ? 18.547 59.375 15.312 1 95.25 816 PHE B N 1
ATOM 13551 C CA . PHE B 1 816 ? 19.375 58.812 14.242 1 95.25 816 PHE B CA 1
ATOM 13552 C C . PHE B 1 816 ? 18.594 58.781 12.93 1 95.25 816 PHE B C 1
ATOM 13554 O O . PHE B 1 816 ? 19.078 59.281 11.906 1 95.25 816 PHE B O 1
ATOM 13561 N N . PHE B 1 817 ? 17.359 58.25 12.867 1 95 817 PHE B N 1
ATOM 13562 C CA . PHE B 1 817 ? 16.609 58.062 11.633 1 95 817 PHE B CA 1
ATOM 13563 C C . PHE B 1 817 ? 16.016 59.375 11.141 1 95 817 PHE B C 1
ATOM 13565 O O . PHE B 1 817 ? 15.664 59.5 9.969 1 95 817 PHE B O 1
ATOM 13572 N N . MET B 1 818 ? 15.867 60.344 12.078 1 90.88 818 MET B N 1
ATOM 13573 C CA . MET B 1 818 ? 15.383 61.656 11.672 1 90.88 818 MET B CA 1
ATOM 13574 C C . MET B 1 818 ? 16.547 62.594 11.336 1 90.88 818 MET B C 1
ATOM 13576 O O . MET B 1 818 ? 16.344 63.812 11.172 1 90.88 818 MET B O 1
ATOM 13580 N N . HIS B 1 819 ? 17.75 62.156 11.219 1 89.94 819 HIS B N 1
ATOM 13581 C CA . HIS B 1 819 ? 18.953 62.906 10.859 1 89.94 819 HIS B CA 1
ATOM 13582 C C . HIS B 1 819 ? 19.281 63.969 11.898 1 89.94 819 HIS B C 1
ATOM 13584 O O . HIS B 1 819 ? 19.672 65.062 11.555 1 89.94 819 HIS B O 1
ATOM 13590 N N . GLY B 1 820 ? 19.016 63.656 13.156 1 88.75 820 GLY B N 1
ATOM 13591 C CA . GLY B 1 820 ? 19.234 64.625 14.219 1 88.75 820 GLY B CA 1
ATOM 13592 C C . GLY B 1 820 ? 20.594 64.5 14.867 1 88.75 820 GLY B C 1
ATOM 13593 O O . GLY B 1 820 ? 20.969 65.375 15.695 1 88.75 820 GLY B O 1
ATOM 13594 N N . LEU B 1 821 ? 21.297 63.531 14.516 1 90.88 821 LEU B N 1
ATOM 13595 C CA . LEU B 1 821 ? 22.625 63.344 15.109 1 90.88 821 LEU B CA 1
ATOM 13596 C C . LEU B 1 821 ? 23.719 63.75 14.125 1 90.88 821 LEU B C 1
ATOM 13598 O O . LEU B 1 821 ? 23.938 63.062 13.117 1 90.88 821 LEU B O 1
ATOM 13602 N N . PRO B 1 822 ? 24.406 64.75 14.398 1 88.19 822 PRO B N 1
ATOM 13603 C CA . PRO B 1 822 ? 25.422 65.25 13.469 1 88.19 822 PRO B CA 1
ATOM 13604 C C . PRO B 1 822 ? 26.594 64.312 13.305 1 88.19 822 PRO B C 1
ATOM 13606 O O . PRO B 1 822 ? 27.219 64.25 12.234 1 88.19 822 PRO B O 1
ATOM 13609 N N . SER B 1 823 ? 26.984 63.438 14.242 1 88.5 823 SER B N 1
ATOM 13610 C CA . SER B 1 823 ? 28.141 62.594 14.172 1 88.5 823 SER B CA 1
ATOM 13611 C C . SER B 1 823 ? 27.844 61.312 13.406 1 88.5 823 SER B C 1
ATOM 13613 O O . SER B 1 823 ? 28.734 60.656 12.875 1 88.5 823 SER B O 1
ATOM 13615 N N . LEU B 1 824 ? 26.609 60.938 13.422 1 92.75 824 LEU B N 1
ATOM 13616 C CA . LEU B 1 824 ? 26.188 59.719 12.758 1 92.75 824 LEU B CA 1
ATOM 13617 C C . LEU B 1 824 ? 25.328 60.031 11.531 1 92.75 824 LEU B C 1
ATOM 13619 O O . LEU B 1 824 ? 24.125 60.281 11.648 1 92.75 824 LEU B O 1
ATOM 13623 N N . LYS B 1 825 ? 25.922 59.938 10.375 1 89.81 825 LYS B N 1
ATOM 13624 C CA . LYS B 1 825 ? 25.219 60.25 9.141 1 89.81 825 LYS B CA 1
ATOM 13625 C C . LYS B 1 825 ? 24.656 59 8.484 1 89.81 825 LYS B C 1
ATOM 13627 O O . LYS B 1 825 ? 25.188 57.906 8.688 1 89.81 825 LYS B O 1
ATOM 13632 N N . MET B 1 826 ? 23.516 59.094 7.891 1 91.25 826 MET B N 1
ATOM 13633 C CA . MET B 1 826 ? 22.859 58.031 7.156 1 91.25 826 MET B CA 1
ATOM 13634 C C . MET B 1 826 ? 22.625 58.406 5.707 1 91.25 826 MET B C 1
ATOM 13636 O O . MET B 1 826 ? 22.312 59.562 5.418 1 91.25 826 MET B O 1
ATOM 13640 N N . GLN B 1 827 ? 22.859 57.531 4.746 1 90.94 827 GLN B N 1
ATOM 13641 C CA . GLN B 1 827 ? 22.609 57.75 3.33 1 90.94 827 GLN B CA 1
ATOM 13642 C C . GLN B 1 827 ? 21.734 56.656 2.734 1 90.94 827 GLN B C 1
ATOM 13644 O O . GLN B 1 827 ? 21.719 55.531 3.229 1 90.94 827 GLN B O 1
ATOM 13649 N N . PHE B 1 828 ? 20.906 57.062 1.784 1 92.44 828 PHE B N 1
ATOM 13650 C CA . PHE B 1 828 ? 20.047 56.125 1.074 1 92.44 828 PHE B CA 1
ATOM 13651 C C . PHE B 1 828 ? 20.719 55.625 -0.192 1 92.44 828 PHE B C 1
ATOM 13653 O O . PHE B 1 828 ? 21.281 56.406 -0.959 1 92.44 828 PHE B O 1
ATOM 13660 N N . ASN B 1 829 ? 20.812 54.312 -0.314 1 90.31 829 ASN B N 1
ATOM 13661 C CA . ASN B 1 829 ? 21.422 53.688 -1.483 1 90.31 829 ASN B CA 1
ATOM 13662 C C . ASN B 1 829 ? 20.516 52.594 -2.055 1 90.31 829 ASN B C 1
ATOM 13664 O O . ASN B 1 829 ? 19.516 52.219 -1.438 1 90.31 829 ASN B O 1
ATOM 13668 N N . SER B 1 830 ? 20.734 52.156 -3.297 1 89 830 SER B N 1
ATOM 13669 C CA . SER B 1 830 ? 20.062 51.031 -3.924 1 89 830 SER B CA 1
ATOM 13670 C C . SER B 1 830 ? 21.047 49.938 -4.312 1 89 830 SER B C 1
ATOM 13672 O O . SER B 1 830 ? 22.172 50.219 -4.73 1 89 830 SER B O 1
ATOM 13674 N N . LYS B 1 831 ? 20.734 48.719 -4.035 1 88.75 831 LYS B N 1
ATOM 13675 C CA . LYS B 1 831 ? 21.594 47.594 -4.387 1 88.75 831 LYS B CA 1
ATOM 13676 C C . LYS B 1 831 ? 21.5 47.281 -5.879 1 88.75 831 LYS B C 1
ATOM 13678 O O . LYS B 1 831 ? 20.422 47.281 -6.457 1 88.75 831 LYS B O 1
ATOM 13683 N N . GLY B 1 832 ? 22.656 46.969 -6.434 1 86.38 832 GLY B N 1
ATOM 13684 C CA . GLY B 1 832 ? 22.688 46.531 -7.816 1 86.38 832 GLY B CA 1
ATOM 13685 C C . GLY B 1 832 ? 22.234 45.094 -7.988 1 86.38 832 GLY B C 1
ATOM 13686 O O . GLY B 1 832 ? 21.953 44.375 -7.004 1 86.38 832 GLY B O 1
ATOM 13687 N N . LEU B 1 833 ? 22.141 44.656 -9.242 1 88.38 833 LEU B N 1
ATOM 13688 C CA . LEU B 1 833 ? 21.672 43.344 -9.57 1 88.38 833 LEU B CA 1
ATOM 13689 C C . LEU B 1 833 ? 22.641 42.281 -9.055 1 88.38 833 LEU B C 1
ATOM 13691 O O . LEU B 1 833 ? 22.203 41.25 -8.492 1 88.38 833 LEU B O 1
ATOM 13695 N N . ILE B 1 834 ? 23.938 42.469 -9.195 1 87.31 834 ILE B N 1
ATOM 13696 C CA . ILE B 1 834 ? 24.938 41.5 -8.758 1 87.31 834 ILE B CA 1
ATOM 13697 C C . ILE B 1 834 ? 24.969 41.469 -7.23 1 87.31 834 ILE B C 1
ATOM 13699 O O . ILE B 1 834 ? 25.141 40.406 -6.641 1 87.31 834 ILE B O 1
ATOM 13703 N N . GLU B 1 835 ? 24.75 42.625 -6.566 1 88.25 835 GLU B N 1
ATOM 13704 C CA . GLU B 1 835 ? 24.703 42.688 -5.109 1 88.25 835 GLU B CA 1
ATOM 13705 C C . GLU B 1 835 ? 23.5 41.938 -4.562 1 88.25 835 GLU B C 1
ATOM 13707 O O . GLU B 1 835 ? 23.578 41.281 -3.521 1 88.25 835 GLU B O 1
ATOM 13712 N N . LYS B 1 836 ? 22.453 42.031 -5.355 1 87.19 836 LYS B N 1
ATOM 13713 C CA . LYS B 1 836 ? 21.234 41.344 -4.934 1 87.19 836 LYS B CA 1
ATOM 13714 C C . LYS B 1 836 ? 21.359 39.844 -5.113 1 87.19 836 LYS B C 1
ATOM 13716 O O . LYS B 1 836 ? 20.938 39.062 -4.246 1 87.19 836 LYS B O 1
ATOM 13721 N N . PHE B 1 837 ? 22 39.531 -6.188 1 86.12 837 PHE B N 1
ATOM 13722 C CA . PHE B 1 837 ? 22.109 38.094 -6.5 1 86.12 837 PHE B CA 1
ATOM 13723 C C . PHE B 1 837 ? 23.109 37.406 -5.57 1 86.12 837 PHE B C 1
ATOM 13725 O O . PHE B 1 837 ? 22.875 36.281 -5.117 1 86.12 837 PHE B O 1
ATOM 13732 N N . LEU B 1 838 ? 24.156 38.062 -5.215 1 86.62 838 LEU B N 1
ATOM 13733 C CA . LEU B 1 838 ? 25.203 37.469 -4.375 1 86.62 838 LEU B CA 1
ATOM 13734 C C . LEU B 1 838 ? 24.984 37.844 -2.91 1 86.62 838 LEU B C 1
ATOM 13736 O O . LEU B 1 838 ? 25.672 37.312 -2.025 1 86.62 838 LEU B O 1
ATOM 13740 N N . ASP B 1 839 ? 24.016 38.625 -2.65 1 86.5 839 ASP B N 1
ATOM 13741 C CA . ASP B 1 839 ? 23.688 39.094 -1.305 1 86.5 839 ASP B CA 1
ATOM 13742 C C . ASP B 1 839 ? 24.922 39.688 -0.613 1 86.5 839 ASP B C 1
ATOM 13744 O O . ASP B 1 839 ? 25.281 39.25 0.483 1 86.5 839 ASP B O 1
ATOM 13748 N N . ILE B 1 840 ? 25.656 40.562 -1.312 1 87.44 840 ILE B N 1
ATOM 13749 C CA . ILE B 1 840 ? 26.844 41.219 -0.796 1 87.44 840 ILE B CA 1
ATOM 13750 C C . ILE B 1 840 ? 26.781 42.719 -1.142 1 87.44 840 ILE B C 1
ATOM 13752 O O . ILE B 1 840 ? 26.141 43.094 -2.127 1 87.44 840 ILE B O 1
ATOM 13756 N N . GLU B 1 841 ? 27.281 43.562 -0.281 1 87.81 841 GLU B N 1
ATOM 13757 C CA . GLU B 1 841 ? 27.375 45 -0.499 1 87.81 841 GLU B CA 1
ATOM 13758 C C . GLU B 1 841 ? 28.797 45.406 -0.88 1 87.81 841 GLU B C 1
ATOM 13760 O O . GLU B 1 841 ? 29.688 45.469 -0.028 1 87.81 841 GLU B O 1
ATOM 13765 N N . PHE B 1 842 ? 29.062 45.75 -2.137 1 77.94 842 PHE B N 1
ATOM 13766 C CA . PHE B 1 842 ? 30.391 46.094 -2.631 1 77.94 842 PHE B CA 1
ATOM 13767 C C . PHE B 1 842 ? 30.734 47.531 -2.301 1 77.94 842 PHE B C 1
ATOM 13769 O O . PHE B 1 842 ? 31.906 47.875 -2.104 1 77.94 842 PHE B O 1
ATOM 13776 N N . SER B 1 843 ? 29.766 48.406 -2.459 1 65.31 843 SER B N 1
ATOM 13777 C CA . SER B 1 843 ? 30.016 49.844 -2.451 1 65.31 843 SER B CA 1
ATOM 13778 C C . SER B 1 843 ? 30.516 50.312 -1.093 1 65.31 843 SER B C 1
ATOM 13780 O O . SER B 1 843 ? 31.094 51.375 -0.981 1 65.31 843 SER B O 1
ATOM 13782 N N . THR B 1 844 ? 30.234 49.594 -0.102 1 62.94 844 THR B N 1
ATOM 13783 C CA . THR B 1 844 ? 30.547 50.156 1.208 1 62.94 844 THR B CA 1
ATOM 13784 C C . THR B 1 844 ? 31.859 49.594 1.739 1 62.94 844 THR B C 1
ATOM 13786 O O . THR B 1 844 ? 32.188 48.438 1.479 1 62.94 844 THR B O 1
ATOM 13789 N N . GLN B 1 845 ? 32.688 50.469 2.092 1 64.12 845 GLN B N 1
ATOM 13790 C CA . GLN B 1 845 ? 33.938 50.094 2.766 1 64.12 845 GLN B CA 1
ATOM 13791 C C . GLN B 1 845 ? 33.656 49.219 3.988 1 64.12 845 GLN B C 1
ATOM 13793 O O . GLN B 1 845 ? 32.562 49.25 4.551 1 64.12 845 GLN B O 1
ATOM 13798 N N . PRO B 1 846 ? 34.531 48.188 4.336 1 64.56 846 PRO B N 1
ATOM 13799 C CA . PRO B 1 846 ? 34.344 47.344 5.508 1 64.56 846 PRO B CA 1
ATOM 13800 C C . PRO B 1 846 ? 34 48.125 6.777 1 64.56 846 PRO B C 1
ATOM 13802 O O . PRO B 1 846 ? 33.219 47.656 7.598 1 64.56 846 PRO B O 1
ATOM 13805 N N . GLN B 1 847 ? 34.594 49.312 6.879 1 67.12 847 GLN B N 1
ATOM 13806 C CA . GLN B 1 847 ? 34.25 50.219 7.965 1 67.12 847 GLN B CA 1
ATOM 13807 C C . GLN B 1 847 ? 33.625 51.5 7.426 1 67.12 847 GLN B C 1
ATOM 13809 O O . GLN B 1 847 ? 34.344 52.438 7.086 1 67.12 847 GLN B O 1
ATOM 13814 N N . PRO B 1 848 ? 32.281 51.344 7.348 1 73.75 848 PRO B N 1
ATOM 13815 C CA . PRO B 1 848 ? 31.641 52.531 6.734 1 73.75 848 PRO B CA 1
ATOM 13816 C C . PRO B 1 848 ? 31.656 53.75 7.641 1 73.75 848 PRO B C 1
ATOM 13818 O O . PRO B 1 848 ? 31.5 53.625 8.859 1 73.75 848 PRO B O 1
ATOM 13821 N N . VAL B 1 849 ? 31.859 54.875 7.066 1 80 849 VAL B N 1
ATOM 13822 C CA . VAL B 1 849 ? 31.844 56.156 7.781 1 80 849 VAL B CA 1
ATOM 13823 C C . VAL B 1 849 ? 30.406 56.656 7.898 1 80 849 VAL B C 1
ATOM 13825 O O . VAL B 1 849 ? 30.078 57.375 8.836 1 80 849 VAL B O 1
ATOM 13828 N N . VAL B 1 850 ? 29.594 56.188 6.934 1 89.56 850 VAL B N 1
ATOM 13829 C CA . VAL B 1 850 ? 28.188 56.562 6.91 1 89.56 850 VAL B CA 1
ATOM 13830 C C . VAL B 1 850 ? 27.312 55.312 6.871 1 89.56 850 VAL B C 1
ATOM 13832 O O . VAL B 1 850 ? 27.672 54.312 6.25 1 89.56 850 VAL B O 1
ATOM 13835 N N . SER B 1 851 ? 26.328 55.344 7.676 1 93.25 851 SER B N 1
ATOM 13836 C CA . SER B 1 851 ? 25.375 54.219 7.656 1 93.25 851 SER B CA 1
ATOM 13837 C C . SER B 1 851 ? 24.562 54.219 6.371 1 93.25 851 SER B C 1
ATOM 13839 O O . SER B 1 851 ? 24.125 55.25 5.895 1 93.25 851 SER B O 1
ATOM 13841 N N . ASP B 1 852 ? 24.391 53.062 5.758 1 92.62 852 ASP B N 1
ATOM 13842 C CA . ASP B 1 852 ? 23.703 52.938 4.48 1 92.62 852 ASP B CA 1
ATOM 13843 C C . ASP B 1 852 ? 22.328 52.281 4.664 1 92.62 852 ASP B C 1
ATOM 13845 O O . ASP B 1 852 ? 22.219 51.25 5.34 1 92.62 852 ASP B O 1
ATOM 13849 N N . LEU B 1 853 ? 21.297 52.812 4.168 1 93.88 853 LEU B N 1
ATOM 13850 C CA . LEU B 1 853 ? 19.969 52.25 4.074 1 93.88 853 LEU B CA 1
ATOM 13851 C C . LEU B 1 853 ? 19.641 51.875 2.635 1 93.88 853 LEU B C 1
ATOM 13853 O O . LEU B 1 853 ? 19.625 52.75 1.754 1 93.88 853 LEU B O 1
ATOM 13857 N N . TYR B 1 854 ? 19.484 50.656 2.424 1 93.06 854 TYR B N 1
ATOM 13858 C CA . TYR B 1 854 ? 19.172 50.156 1.084 1 93.06 854 TYR B CA 1
ATOM 13859 C C . TYR B 1 854 ? 17.656 50.062 0.877 1 93.06 854 TYR B C 1
ATOM 13861 O O . TYR B 1 854 ? 16.969 49.375 1.645 1 93.06 854 TYR B O 1
ATOM 13869 N N . ARG B 1 855 ? 17.156 50.688 -0.198 1 92 855 ARG B N 1
ATOM 13870 C CA . ARG B 1 855 ? 15.727 50.75 -0.516 1 92 855 ARG B CA 1
ATOM 13871 C C . ARG B 1 855 ? 15.227 49.375 -0.958 1 92 855 ARG B C 1
ATOM 13873 O O . ARG B 1 855 ? 15.883 48.688 -1.732 1 92 855 ARG B O 1
ATOM 13880 N N . ASP B 1 856 ? 14.141 48.906 -0.332 1 89.38 856 ASP B N 1
ATOM 13881 C CA . ASP B 1 856 ? 13.461 47.656 -0.716 1 89.38 856 ASP B CA 1
ATOM 13882 C C . ASP B 1 856 ? 12.164 47.969 -1.47 1 89.38 856 ASP B C 1
ATOM 13884 O O . ASP B 1 856 ? 11.148 48.312 -0.859 1 89.38 856 ASP B O 1
ATOM 13888 N N . GLN B 1 857 ? 12.109 47.781 -2.713 1 81.94 857 GLN B N 1
ATOM 13889 C CA . GLN B 1 857 ? 10.945 48.125 -3.527 1 81.94 857 GLN B CA 1
ATOM 13890 C C . GLN B 1 857 ? 9.812 47.125 -3.322 1 81.94 857 GLN B C 1
ATOM 13892 O O . GLN B 1 857 ? 8.641 47.5 -3.373 1 81.94 857 GLN B O 1
ATOM 13897 N N . ARG B 1 858 ? 10.047 45.938 -3.029 1 84.62 858 ARG B N 1
ATOM 13898 C CA . ARG B 1 858 ? 9 44.906 -2.9 1 84.62 858 ARG B CA 1
ATOM 13899 C C . ARG B 1 858 ? 8.43 44.906 -1.487 1 84.62 858 ARG B C 1
ATOM 13901 O O . ARG B 1 858 ? 7.305 44.438 -1.273 1 84.62 858 ARG B O 1
ATOM 13908 N N . GLY B 1 859 ? 9.109 45.375 -0.541 1 86.81 859 GLY B N 1
ATOM 13909 C CA . GLY B 1 859 ? 8.625 45.5 0.825 1 86.81 859 GLY B CA 1
ATOM 13910 C C . GLY B 1 859 ? 8.68 44.188 1.591 1 86.81 859 GLY B C 1
ATOM 13911 O O . GLY B 1 859 ? 8.141 44.062 2.691 1 86.81 859 GLY B O 1
ATOM 13912 N N . GLU B 1 860 ? 9.32 43.188 1.088 1 89.06 860 GLU B N 1
ATOM 13913 C CA . GLU B 1 860 ? 9.305 41.875 1.739 1 89.06 860 GLU B CA 1
ATOM 13914 C C . GLU B 1 860 ? 10.695 41.5 2.266 1 89.06 860 GLU B C 1
ATOM 13916 O O . GLU B 1 860 ? 10.898 40.406 2.771 1 89.06 860 GLU B O 1
ATOM 13921 N N . THR B 1 861 ? 11.672 42.344 2.236 1 91.25 861 THR B N 1
ATOM 13922 C CA . THR B 1 861 ? 13.047 42 2.574 1 91.25 861 THR B CA 1
ATOM 13923 C C . THR B 1 861 ? 13.18 41.75 4.07 1 91.25 861 THR B C 1
ATOM 13925 O O . THR B 1 861 ? 14.094 41.031 4.496 1 91.25 861 THR B O 1
ATOM 13928 N N . ILE B 1 862 ? 12.25 42.344 4.859 1 94.12 862 ILE B N 1
ATOM 13929 C CA . ILE B 1 862 ? 12.305 42.094 6.297 1 94.12 862 ILE B CA 1
ATOM 13930 C C . ILE B 1 862 ? 12.023 40.594 6.57 1 94.12 862 ILE B C 1
ATOM 13932 O O . ILE B 1 862 ? 12.43 40.062 7.605 1 94.12 862 ILE B O 1
ATOM 13936 N N . GLY B 1 863 ? 11.375 39.969 5.613 1 93.81 863 GLY B N 1
ATOM 13937 C CA . GLY B 1 863 ? 11.07 38.531 5.723 1 93.81 863 GLY B CA 1
ATOM 13938 C C . GLY B 1 863 ? 12.305 37.656 5.727 1 93.81 863 GLY B C 1
ATOM 13939 O O . GLY B 1 863 ? 12.258 36.5 6.156 1 93.81 863 GLY B O 1
ATOM 13940 N N . ASN B 1 864 ? 13.461 38.219 5.328 1 93.19 864 ASN B N 1
ATOM 13941 C CA . ASN B 1 864 ? 14.703 37.438 5.312 1 93.19 864 ASN B CA 1
ATOM 13942 C C . ASN B 1 864 ? 15.195 37.156 6.727 1 93.19 864 ASN B C 1
ATOM 13944 O O . ASN B 1 864 ? 16.016 36.25 6.93 1 93.19 864 ASN B O 1
ATOM 13948 N N . ALA B 1 865 ? 14.641 37.938 7.699 1 94.88 865 ALA B N 1
ATOM 13949 C CA . ALA B 1 865 ? 14.984 37.688 9.102 1 94.88 865 ALA B CA 1
ATOM 13950 C C . ALA B 1 865 ? 14.117 36.562 9.695 1 94.88 865 ALA B C 1
ATOM 13952 O O . ALA B 1 865 ? 14.344 36.156 10.828 1 94.88 865 ALA B O 1
ATOM 13953 N N . LEU B 1 866 ? 13.18 36.062 8.875 1 96.19 866 LEU B N 1
ATOM 13954 C CA . LEU B 1 866 ? 12.234 35.031 9.297 1 96.19 866 LEU B CA 1
ATOM 13955 C C . LEU B 1 866 ? 12.359 33.781 8.438 1 96.19 866 LEU B C 1
ATOM 13957 O O . LEU B 1 866 ? 13.18 33.75 7.52 1 96.19 866 LEU B O 1
ATOM 13961 N N . PHE B 1 867 ? 11.562 32.781 8.789 1 96.31 867 PHE B N 1
ATOM 13962 C CA . PHE B 1 867 ? 11.531 31.578 7.961 1 96.31 867 PHE B CA 1
ATOM 13963 C C . PHE B 1 867 ? 11.062 31.906 6.547 1 96.31 867 PHE B C 1
ATOM 13965 O O . PHE B 1 867 ? 11.445 31.234 5.59 1 96.31 867 PHE B O 1
ATOM 13972 N N . TYR B 1 868 ? 10.32 32.969 6.445 1 95.12 868 TYR B N 1
ATOM 13973 C CA . TYR B 1 868 ? 9.727 33.406 5.18 1 95.12 868 TYR B CA 1
ATOM 13974 C C . TYR B 1 868 ? 10.797 33.594 4.113 1 95.12 868 TYR B C 1
ATOM 13976 O O . TYR B 1 868 ? 10.617 33.156 2.967 1 95.12 868 TYR B O 1
ATOM 13984 N N . GLY B 1 869 ? 11.953 34.156 4.398 1 93.88 869 GLY B N 1
ATOM 13985 C CA . GLY B 1 869 ? 13.023 34.438 3.445 1 93.88 869 GLY B CA 1
ATOM 13986 C C . GLY B 1 869 ? 13.961 33.25 3.26 1 93.88 869 GLY B C 1
ATOM 13987 O O . GLY B 1 869 ? 14.789 33.25 2.346 1 93.88 869 GLY B O 1
ATOM 13988 N N . ASN B 1 870 ? 13.852 32.25 4.098 1 95.5 870 ASN B N 1
ATOM 13989 C CA . ASN B 1 870 ? 14.719 31.094 4.035 1 95.5 870 ASN B CA 1
ATOM 13990 C C . ASN B 1 870 ? 13.945 29.844 3.615 1 95.5 870 ASN B C 1
ATOM 13992 O O . ASN B 1 870 ? 14.234 28.75 4.09 1 95.5 870 ASN B O 1
ATOM 13996 N N . GLU B 1 871 ? 13.023 29.969 2.754 1 95.62 871 GLU B N 1
ATOM 13997 C CA . GLU B 1 871 ? 12.148 28.875 2.332 1 95.62 871 GLU B CA 1
ATOM 13998 C C . GLU B 1 871 ? 12.922 27.828 1.542 1 95.62 871 GLU B C 1
ATOM 14000 O O . GLU B 1 871 ? 12.68 26.625 1.699 1 95.62 871 GLU B O 1
ATOM 14005 N N . SER B 1 872 ? 13.898 28.266 0.708 1 94.94 872 SER B N 1
ATOM 14006 C CA . SER B 1 872 ? 14.625 27.312 -0.135 1 94.94 872 SER B CA 1
ATOM 14007 C C . SER B 1 872 ? 15.43 26.344 0.706 1 94.94 872 SER B C 1
ATOM 14009 O O . SER B 1 872 ? 15.484 25.141 0.397 1 94.94 872 SER B O 1
ATOM 14011 N N . HIS B 1 873 ? 16.047 26.859 1.822 1 96.56 873 HIS B N 1
ATOM 14012 C CA . HIS B 1 873 ? 16.828 25.984 2.699 1 96.56 873 HIS B CA 1
ATOM 14013 C C . HIS B 1 873 ? 15.93 24.984 3.422 1 96.56 873 HIS B C 1
ATOM 14015 O O . HIS B 1 873 ? 16.297 23.812 3.58 1 96.56 873 HIS B O 1
ATOM 14021 N N . LEU B 1 874 ? 14.766 25.406 3.807 1 97.56 874 LEU B N 1
ATOM 14022 C CA . LEU B 1 874 ? 13.852 24.531 4.543 1 97.56 874 LEU B CA 1
ATOM 14023 C C . LEU B 1 874 ? 13.25 23.469 3.629 1 97.56 874 LEU B C 1
ATOM 14025 O O . LEU B 1 874 ? 13.148 22.297 4.012 1 97.56 874 LEU B O 1
ATOM 14029 N N . VAL B 1 875 ? 12.922 23.828 2.389 1 97.44 875 VAL B N 1
ATOM 14030 C CA . VAL B 1 875 ? 12.312 22.891 1.446 1 97.44 875 VAL B CA 1
ATOM 14031 C C . VAL B 1 875 ? 13.328 21.828 1.035 1 97.44 875 VAL B C 1
ATOM 14033 O O . VAL B 1 875 ? 13 20.641 0.948 1 97.44 875 VAL B O 1
ATOM 14036 N N . VAL B 1 876 ? 14.594 22.281 0.789 1 97.56 876 VAL B N 1
ATOM 14037 C CA . VAL B 1 876 ? 15.625 21.328 0.391 1 97.56 876 VAL B CA 1
ATOM 14038 C C . VAL B 1 876 ? 15.898 20.359 1.534 1 97.56 876 VAL B C 1
ATOM 14040 O O . VAL B 1 876 ? 16.125 19.172 1.304 1 97.56 876 VAL B O 1
ATOM 14043 N N . PHE B 1 877 ? 15.906 20.875 2.74 1 97.81 877 PHE B N 1
ATOM 14044 C CA . PHE B 1 877 ? 16.062 20.016 3.908 1 97.81 877 PHE B CA 1
ATOM 14045 C C . PHE B 1 877 ? 14.953 18.969 3.969 1 97.81 877 PHE B C 1
ATOM 14047 O O . PHE B 1 877 ? 15.211 17.797 4.223 1 97.81 877 PHE B O 1
ATOM 14054 N N . GLU B 1 878 ? 13.742 19.391 3.723 1 98.25 878 GLU B N 1
ATOM 14055 C CA . GLU B 1 878 ? 12.594 18.5 3.807 1 98.25 878 GLU B CA 1
ATOM 14056 C C . GLU B 1 878 ? 12.594 17.484 2.664 1 98.25 878 GLU B C 1
ATOM 14058 O O . GLU B 1 878 ? 12.219 16.328 2.852 1 98.25 878 GLU B O 1
ATOM 14063 N N . ILE B 1 879 ? 13.023 17.906 1.469 1 98 879 ILE B N 1
ATOM 14064 C CA . ILE B 1 879 ? 13.148 16.984 0.349 1 98 879 ILE B CA 1
ATOM 14065 C C . ILE B 1 879 ? 14.188 15.922 0.672 1 98 879 ILE B C 1
ATOM 14067 O O . ILE B 1 879 ? 13.953 14.727 0.468 1 98 879 ILE B O 1
ATOM 14071 N N . LEU B 1 880 ? 15.328 16.359 1.23 1 98.19 880 LEU B N 1
ATOM 14072 C CA . LEU B 1 880 ? 16.406 15.438 1.575 1 98.19 880 LEU B CA 1
ATOM 14073 C C . LEU B 1 880 ? 15.969 14.492 2.688 1 98.19 880 LEU B C 1
ATOM 14075 O O . LEU B 1 880 ? 16.297 13.305 2.66 1 98.19 880 LEU B O 1
ATOM 14079 N N . ALA B 1 881 ? 15.227 15.023 3.662 1 98.19 881 ALA B N 1
ATOM 14080 C CA . ALA B 1 881 ? 14.711 14.164 4.723 1 98.19 881 ALA B CA 1
ATOM 14081 C C . ALA B 1 881 ? 13.773 13.094 4.16 1 98.19 881 ALA B C 1
ATOM 14083 O O . ALA B 1 881 ? 13.891 11.914 4.5 1 98.19 881 ALA B O 1
ATOM 14084 N N . PHE B 1 882 ? 12.883 13.445 3.295 1 98 882 PHE B N 1
ATOM 14085 C CA . PHE B 1 882 ? 11.922 12.531 2.688 1 98 882 PHE B CA 1
ATOM 14086 C C . PHE B 1 882 ? 12.641 11.43 1.915 1 98 882 PHE B C 1
ATOM 14088 O O . PHE B 1 882 ? 12.281 10.258 2.027 1 98 882 PHE B O 1
ATOM 14095 N N . VAL B 1 883 ? 13.688 11.836 1.174 1 97.19 883 VAL B N 1
ATOM 14096 C CA . VAL B 1 883 ? 14.398 10.891 0.313 1 97.19 883 VAL B CA 1
ATOM 14097 C C . VAL B 1 883 ? 15.258 9.961 1.163 1 97.19 883 VAL B C 1
ATOM 14099 O O . VAL B 1 883 ? 15.273 8.75 0.939 1 97.19 883 VAL B O 1
ATOM 14102 N N . VAL B 1 884 ? 15.992 10.461 2.143 1 96.94 884 VAL B N 1
ATOM 14103 C CA . VAL B 1 884 ? 16.906 9.664 2.959 1 96.94 884 VAL B CA 1
ATOM 14104 C C . VAL B 1 884 ? 16.109 8.633 3.764 1 96.94 884 VAL B C 1
ATOM 14106 O O . VAL B 1 884 ? 16.516 7.477 3.879 1 96.94 884 VAL B O 1
ATOM 14109 N N . PHE B 1 885 ? 14.961 9.023 4.27 1 96.25 885 PHE B N 1
ATOM 14110 C CA . PHE B 1 885 ? 14.188 8.078 5.066 1 96.25 885 PHE B CA 1
ATOM 14111 C C . PHE B 1 885 ? 13.461 7.082 4.172 1 96.25 885 PHE B C 1
ATOM 14113 O O . PHE B 1 885 ? 13.125 5.977 4.605 1 96.25 885 PHE B O 1
ATOM 14120 N N . ASP B 1 886 ? 13.195 7.441 2.943 1 94.31 886 ASP B N 1
ATOM 14121 C CA . ASP B 1 886 ? 12.664 6.461 2.002 1 94.31 886 ASP B CA 1
ATOM 14122 C C . ASP B 1 886 ? 13.734 5.441 1.611 1 94.31 886 ASP B C 1
ATOM 14124 O O . ASP B 1 886 ? 13.422 4.273 1.378 1 94.31 886 ASP B O 1
ATOM 14128 N N . ILE B 1 887 ? 14.984 5.898 1.497 1 91.19 887 ILE B N 1
ATOM 14129 C CA . ILE B 1 887 ? 16.094 4.992 1.198 1 91.19 887 ILE B CA 1
ATOM 14130 C C . ILE B 1 887 ? 16.281 4.012 2.352 1 91.19 887 ILE B C 1
ATOM 14132 O O . ILE B 1 887 ? 16.531 2.824 2.131 1 91.19 887 ILE B O 1
ATOM 14136 N N . ALA B 1 888 ? 16.078 4.469 3.541 1 90.88 888 ALA B N 1
ATOM 14137 C CA . ALA B 1 888 ? 16.297 3.646 4.727 1 90.88 888 ALA B CA 1
ATOM 14138 C C . ALA B 1 888 ? 15.164 2.643 4.918 1 90.88 888 ALA B C 1
ATOM 14140 O O . ALA B 1 888 ? 15.406 1.482 5.262 1 90.88 888 ALA B O 1
ATOM 14141 N N . PHE B 1 889 ? 13.852 3.082 4.629 1 89.81 889 PHE B N 1
ATOM 14142 C CA . PHE B 1 889 ? 12.734 2.232 5.012 1 89.81 889 PHE B CA 1
ATOM 14143 C C . PHE B 1 889 ? 11.945 1.792 3.783 1 89.81 889 PHE B C 1
ATOM 14145 O O . PHE B 1 889 ? 11.078 0.915 3.875 1 89.81 889 PHE B O 1
ATOM 14152 N N . THR B 1 890 ? 12.195 2.279 2.678 1 87.81 890 THR B N 1
ATOM 14153 C CA . THR B 1 890 ? 11.5 1.962 1.434 1 87.81 890 THR B CA 1
ATOM 14154 C C . THR B 1 890 ? 9.992 2.102 1.604 1 87.81 890 THR B C 1
ATOM 14156 O O . THR B 1 890 ? 9.234 1.211 1.22 1 87.81 890 THR B O 1
ATOM 14159 N N . SER B 1 891 ? 9.539 3.146 2.322 1 91.19 891 SER B N 1
ATOM 14160 C CA . SER B 1 891 ? 8.141 3.496 2.521 1 91.19 891 SER B CA 1
ATOM 14161 C C . SER B 1 891 ? 7.926 5.004 2.426 1 91.19 891 SER B C 1
ATOM 14163 O O . SER B 1 891 ? 8.375 5.758 3.291 1 91.19 891 SER B O 1
ATOM 14165 N N . PHE B 1 892 ? 7.219 5.438 1.405 1 93.31 892 PHE B N 1
ATOM 14166 C CA . PHE B 1 892 ? 6.953 6.859 1.225 1 93.31 892 PHE B CA 1
ATOM 14167 C C . PHE B 1 892 ? 6.09 7.398 2.357 1 93.31 892 PHE B C 1
ATOM 14169 O O . PHE B 1 892 ? 6.234 8.555 2.762 1 93.31 892 PHE B O 1
ATOM 14176 N N . ILE B 1 893 ? 5.199 6.594 2.957 1 93.62 893 ILE B N 1
ATOM 14177 C CA . ILE B 1 893 ? 4.293 7.031 4.016 1 93.62 893 ILE B CA 1
ATOM 14178 C C . ILE B 1 893 ? 5.086 7.293 5.293 1 93.62 893 ILE B C 1
ATOM 14180 O O . ILE B 1 893 ? 4.93 8.336 5.926 1 93.62 893 ILE B O 1
ATOM 14184 N N . LEU B 1 894 ? 5.953 6.359 5.621 1 94.44 894 LEU B N 1
ATOM 14185 C CA . LEU B 1 894 ? 6.773 6.555 6.812 1 94.44 894 LEU B CA 1
ATOM 14186 C C . LEU B 1 894 ? 7.691 7.758 6.648 1 94.44 894 LEU B C 1
ATOM 14188 O O . LEU B 1 894 ? 7.902 8.516 7.598 1 94.44 894 LEU B O 1
ATOM 14192 N N . SER B 1 895 ? 8.266 7.859 5.469 1 96.56 895 SER B N 1
ATOM 14193 C CA . SER B 1 895 ? 9.109 9.016 5.195 1 96.56 895 SER B CA 1
ATOM 14194 C C . SER B 1 895 ? 8.336 10.32 5.367 1 96.56 895 SER B C 1
ATOM 14196 O O . SER B 1 895 ? 8.859 11.297 5.902 1 96.56 895 SER B O 1
ATOM 14198 N N . ALA B 1 896 ? 7.086 10.375 4.926 1 96.88 896 ALA B N 1
ATOM 14199 C CA . ALA B 1 896 ? 6.254 11.57 5.062 1 96.88 896 ALA B CA 1
ATOM 14200 C C . ALA B 1 896 ? 5.969 11.875 6.527 1 96.88 896 ALA B C 1
ATOM 14202 O O . ALA B 1 896 ? 6.035 13.031 6.953 1 96.88 896 ALA B O 1
ATOM 14203 N N . VAL B 1 897 ? 5.656 10.898 7.371 1 95.56 897 VAL B N 1
ATOM 14204 C CA . VAL B 1 897 ? 5.352 11.078 8.781 1 95.56 897 VAL B CA 1
ATOM 14205 C C . VAL B 1 897 ? 6.59 11.602 9.516 1 95.56 897 VAL B C 1
ATOM 14207 O O . VAL B 1 897 ? 6.504 12.555 10.297 1 95.56 897 VAL B O 1
ATOM 14210 N N . ILE B 1 898 ? 7.766 11.078 9.188 1 96.62 898 ILE B N 1
ATOM 14211 C CA . ILE B 1 898 ? 8.992 11.492 9.859 1 96.62 898 ILE B CA 1
ATOM 14212 C C . ILE B 1 898 ? 9.359 12.914 9.445 1 96.62 898 ILE B C 1
ATOM 14214 O O . ILE B 1 898 ? 9.766 13.727 10.273 1 96.62 898 ILE B O 1
ATOM 14218 N N . THR B 1 899 ? 9.25 13.203 8.133 1 97.69 899 THR B N 1
ATOM 14219 C CA . THR B 1 899 ? 9.539 14.547 7.645 1 97.69 899 THR B CA 1
ATOM 14220 C C . THR B 1 899 ? 8.625 15.57 8.312 1 97.69 899 THR B C 1
ATOM 14222 O O . THR B 1 899 ? 9.062 16.656 8.672 1 97.69 899 THR B O 1
ATOM 14225 N N . TYR B 1 900 ? 7.344 15.195 8.547 1 96.75 900 TYR B N 1
ATOM 14226 C CA . TYR B 1 900 ? 6.406 16.078 9.219 1 96.75 900 TYR B CA 1
ATOM 14227 C C . TYR B 1 900 ? 6.824 16.328 10.664 1 96.75 900 TYR B C 1
ATOM 14229 O O . TYR B 1 900 ? 6.836 17.469 11.133 1 96.75 900 TYR B O 1
ATOM 14237 N N . VAL B 1 901 ? 7.156 15.305 11.359 1 95.94 901 VAL B N 1
ATOM 14238 C CA . VAL B 1 901 ? 7.535 15.414 12.766 1 95.94 901 VAL B CA 1
ATOM 14239 C C . VAL B 1 901 ? 8.812 16.234 12.898 1 95.94 901 VAL B C 1
ATOM 14241 O O . VAL B 1 901 ? 8.914 17.109 13.773 1 95.94 901 VAL B O 1
ATOM 14244 N N . LEU B 1 902 ? 9.773 16.062 11.977 1 96.62 902 LEU B N 1
ATOM 14245 C CA . LEU B 1 902 ? 11.016 16.812 12.008 1 96.62 902 LEU B CA 1
ATOM 14246 C C . LEU B 1 902 ? 10.758 18.297 11.758 1 96.62 902 LEU B C 1
ATOM 14248 O O . LEU B 1 902 ? 11.32 19.156 12.438 1 96.62 902 LEU B O 1
ATOM 14252 N N . SER B 1 903 ? 9.906 18.562 10.781 1 96.81 903 SER B N 1
ATOM 14253 C CA . SER B 1 903 ? 9.586 19.953 10.477 1 96.81 903 SER B CA 1
ATOM 14254 C C . SER B 1 903 ? 8.852 20.609 11.641 1 96.81 903 SER B C 1
ATOM 14256 O O . SER B 1 903 ? 9.086 21.781 11.938 1 96.81 903 SER B O 1
ATOM 14258 N N . GLN B 1 904 ? 7.977 19.859 12.375 1 95.12 904 GLN B N 1
ATOM 14259 C CA . GLN B 1 904 ? 7.25 20.422 13.508 1 95.12 904 GLN B CA 1
ATOM 14260 C C . GLN B 1 904 ? 8.188 20.672 14.688 1 95.12 904 GLN B C 1
ATOM 14262 O O . GLN B 1 904 ? 8 21.625 15.438 1 95.12 904 GLN B O 1
ATOM 14267 N N . ILE B 1 905 ? 9.203 19.875 14.812 1 95.88 905 ILE B N 1
ATOM 14268 C CA . ILE B 1 905 ? 10.18 20.062 15.891 1 95.88 905 ILE B CA 1
ATOM 14269 C C . ILE B 1 905 ? 10.992 21.328 15.625 1 95.88 905 ILE B C 1
ATOM 14271 O O . ILE B 1 905 ? 11.219 22.125 16.531 1 95.88 905 ILE B O 1
ATOM 14275 N N . ILE B 1 906 ? 11.383 21.547 14.367 1 97.25 906 ILE B N 1
ATOM 14276 C CA . ILE B 1 906 ? 12.156 22.734 14.008 1 97.25 906 ILE B CA 1
ATOM 14277 C C . ILE B 1 906 ? 11.305 23.984 14.203 1 97.25 906 ILE B C 1
ATOM 14279 O O . ILE B 1 906 ? 11.789 25 14.711 1 97.25 906 ILE B O 1
ATOM 14283 N N . ARG B 1 907 ? 10.062 23.875 13.844 1 95.88 907 ARG B N 1
ATOM 14284 C CA . ARG B 1 907 ? 9.156 25 14.023 1 95.88 907 ARG B CA 1
ATOM 14285 C C . ARG B 1 907 ? 8.953 25.312 15.5 1 95.88 907 ARG B C 1
ATOM 14287 O O . ARG B 1 907 ? 8.953 26.469 15.898 1 95.88 907 ARG B O 1
ATOM 14294 N N . PHE B 1 908 ? 8.82 24.25 16.312 1 94.06 908 PHE B N 1
ATOM 14295 C CA . PHE B 1 908 ? 8.625 24.422 17.75 1 94.06 908 PHE B CA 1
ATOM 14296 C C . PHE B 1 908 ? 9.859 25.031 18.391 1 94.06 908 PHE B C 1
ATOM 14298 O O . PHE B 1 908 ? 9.742 25.922 19.234 1 94.06 908 PHE B O 1
ATOM 14305 N N . LEU B 1 909 ? 10.969 24.641 17.953 1 95.31 909 LEU B N 1
ATOM 14306 C CA . LEU B 1 909 ? 12.219 25.172 18.484 1 95.31 909 LEU B CA 1
ATOM 14307 C C . LEU B 1 909 ? 12.383 26.641 18.109 1 95.31 909 LEU B C 1
ATOM 14309 O O . LEU B 1 909 ? 12.734 27.469 18.953 1 95.31 909 LEU B O 1
ATOM 14313 N N . ARG B 1 910 ? 12.055 26.984 16.859 1 96.88 910 ARG B N 1
ATOM 14314 C CA . ARG B 1 910 ? 12.18 28.359 16.391 1 96.88 910 ARG B CA 1
ATOM 14315 C C . ARG B 1 910 ? 11.195 29.281 17.109 1 96.88 910 ARG B C 1
ATOM 14317 O O . ARG B 1 910 ? 11.555 30.406 17.5 1 96.88 910 ARG B O 1
ATOM 14324 N N . GLN B 1 911 ? 10.039 28.781 17.359 1 93.5 911 GLN B N 1
ATOM 14325 C CA . GLN B 1 911 ? 9.016 29.594 18.016 1 93.5 911 GLN B CA 1
ATOM 14326 C C . GLN B 1 911 ? 9.352 29.812 19.484 1 93.5 911 GLN B C 1
ATOM 14328 O O . GLN B 1 911 ? 9.203 30.922 20 1 93.5 911 GLN B O 1
ATOM 14333 N N . THR B 1 912 ? 9.859 28.828 20.172 1 93 912 THR B N 1
ATOM 14334 C CA . THR B 1 912 ? 10.188 28.938 21.578 1 93 912 THR B CA 1
ATOM 14335 C C . THR B 1 912 ? 11.406 29.828 21.797 1 93 912 THR B C 1
ATOM 14337 O O . THR B 1 912 ? 11.422 30.672 22.703 1 93 912 THR B O 1
ATOM 14340 N N . LEU B 1 913 ? 12.375 29.703 20.953 1 95 913 LEU B N 1
ATOM 14341 C CA . LEU B 1 913 ? 13.586 30.516 21.078 1 95 913 LEU B CA 1
ATOM 14342 C C . LEU B 1 913 ? 13.312 31.969 20.688 1 95 913 LEU B C 1
ATOM 14344 O O . LEU B 1 913 ? 13.906 32.875 21.25 1 95 913 LEU B O 1
ATOM 14348 N N . ALA B 1 914 ? 12.43 32.156 19.734 1 93.5 914 ALA B N 1
ATOM 14349 C CA . ALA B 1 914 ? 12.07 33.5 19.328 1 93.5 914 ALA B CA 1
ATOM 14350 C C . ALA B 1 914 ? 11.344 34.219 20.438 1 93.5 914 ALA B C 1
ATOM 14352 O O . ALA B 1 914 ? 11.578 35.406 20.672 1 93.5 914 ALA B O 1
ATOM 14353 N N . ARG B 1 915 ? 10.43 33.562 21.109 1 92.38 915 ARG B N 1
ATOM 14354 C CA . ARG B 1 915 ? 9.695 34.156 22.219 1 92.38 915 ARG B CA 1
ATOM 14355 C C . ARG B 1 915 ? 10.641 34.531 23.359 1 92.38 915 ARG B C 1
ATOM 14357 O O . ARG B 1 915 ? 10.5 35.594 23.969 1 92.38 915 ARG B O 1
ATOM 14364 N N . ARG B 1 916 ? 11.562 33.719 23.578 1 92.12 916 ARG B N 1
ATOM 14365 C CA . ARG B 1 916 ? 12.539 34 24.625 1 92.12 916 ARG B CA 1
ATOM 14366 C C . ARG B 1 916 ? 13.422 35.156 24.25 1 92.12 916 ARG B C 1
ATOM 14368 O O . ARG B 1 916 ? 13.711 36.031 25.094 1 92.12 916 ARG B O 1
ATOM 14375 N N . ASN B 1 917 ? 13.82 35.25 23.031 1 92.88 917 ASN B N 1
ATOM 14376 C CA . ASN B 1 917 ? 14.656 36.344 22.562 1 92.88 917 ASN B CA 1
ATOM 14377 C C . ASN B 1 917 ? 13.906 37.656 22.594 1 92.88 917 ASN B C 1
ATOM 14379 O O . ASN B 1 917 ? 14.453 38.688 23.031 1 92.88 917 ASN B O 1
ATOM 14383 N N . LEU B 1 918 ? 12.68 37.625 22.141 1 92.62 918 LEU B N 1
ATOM 14384 C CA . LEU B 1 918 ? 11.883 38.844 22.094 1 92.62 918 LEU B CA 1
ATOM 14385 C C . LEU B 1 918 ? 11.625 39.375 23.5 1 92.62 918 LEU B C 1
ATOM 14387 O O . LEU B 1 918 ? 11.664 40.594 23.734 1 92.62 918 LEU B O 1
ATOM 14391 N N . SER B 1 919 ? 11.359 38.5 24.453 1 90.12 919 SER B N 1
ATOM 14392 C CA . SER B 1 919 ? 11.094 38.906 25.828 1 90.12 919 SER B CA 1
ATOM 14393 C C . SER B 1 919 ? 12.352 39.5 26.484 1 90.12 919 SER B C 1
ATOM 14395 O O . SER B 1 919 ? 12.281 40.5 27.203 1 90.12 919 SER B O 1
ATOM 14397 N N . SER B 1 920 ? 13.445 38.938 26.109 1 87 920 SER B N 1
ATOM 14398 C CA . SER B 1 920 ? 14.688 39.375 26.734 1 87 920 SER B CA 1
ATOM 14399 C C . SER B 1 920 ? 15.188 40.688 26.125 1 87 920 SER B C 1
ATOM 14401 O O . SER B 1 920 ? 15.695 41.562 26.828 1 87 920 SER B O 1
ATOM 14403 N N . ARG B 1 921 ? 15.008 40.875 24.859 1 87.12 921 ARG B N 1
ATOM 14404 C CA . ARG B 1 921 ? 15.594 42 24.156 1 87.12 921 ARG B CA 1
ATOM 14405 C C . ARG B 1 921 ? 14.672 43.219 24.219 1 87.12 921 ARG B C 1
ATOM 14407 O O . ARG B 1 921 ? 15.133 44.375 24.109 1 87.12 921 ARG B O 1
ATOM 14414 N N . THR B 1 922 ? 13.344 43.062 24.281 1 87.06 922 THR B N 1
ATOM 14415 C CA . THR B 1 922 ? 12.414 44.188 24.219 1 87.06 922 THR B CA 1
ATOM 14416 C C . THR B 1 922 ? 11.828 44.469 25.609 1 87.06 922 THR B C 1
ATOM 14418 O O . THR B 1 922 ? 11.047 45.406 25.781 1 87.06 922 THR B O 1
ATOM 14421 N N . MET B 1 923 ? 12.102 43.844 26.672 1 81.88 923 MET B N 1
ATOM 14422 C CA . MET B 1 923 ? 11.617 44 28.047 1 81.88 923 MET B CA 1
ATOM 14423 C C . MET B 1 923 ? 10.117 43.75 28.125 1 81.88 923 MET B C 1
ATOM 14425 O O . MET B 1 923 ? 9.461 44.156 29.094 1 81.88 923 MET B O 1
ATOM 14429 N N . ILE B 1 924 ? 9.547 43.312 27.031 1 87.56 924 ILE B N 1
ATOM 14430 C CA . ILE B 1 924 ? 8.141 42.938 27.031 1 87.56 924 ILE B CA 1
ATOM 14431 C C . ILE B 1 924 ? 7.98 41.562 27.688 1 87.56 924 ILE B C 1
ATOM 14433 O O . ILE B 1 924 ? 8.703 40.625 27.375 1 87.56 924 ILE B O 1
ATOM 14437 N N . ASP B 1 925 ? 7.078 41.406 28.578 1 84.56 925 ASP B N 1
ATOM 14438 C CA . ASP B 1 925 ? 6.84 40.188 29.328 1 84.56 925 ASP B CA 1
ATOM 14439 C C . ASP B 1 925 ? 6.332 39.094 28.406 1 84.56 925 ASP B C 1
ATOM 14441 O O . ASP B 1 925 ? 5.562 39.344 27.469 1 84.56 925 ASP B O 1
ATOM 14445 N N . LYS B 1 926 ? 6.695 37.938 28.672 1 85.31 926 LYS B N 1
ATOM 14446 C CA . LYS B 1 926 ? 6.367 36.75 27.875 1 85.31 926 LYS B CA 1
ATOM 14447 C C . LYS B 1 926 ? 4.859 36.531 27.844 1 85.31 926 LYS B C 1
ATOM 14449 O O . LYS B 1 926 ? 4.344 35.906 26.891 1 85.31 926 LYS B O 1
ATOM 14454 N N . ARG B 1 927 ? 4.113 36.938 28.781 1 82.56 927 ARG B N 1
ATOM 14455 C CA . ARG B 1 927 ? 2.676 36.719 28.891 1 82.56 927 ARG B CA 1
ATOM 14456 C C . ARG B 1 927 ? 1.92 37.438 27.766 1 82.56 927 ARG B C 1
ATOM 14458 O O . ARG B 1 927 ? 0.792 37.062 27.453 1 82.56 927 ARG B O 1
ATOM 14465 N N . PHE B 1 928 ? 2.555 38.406 27.172 1 86.31 928 PHE B N 1
ATOM 14466 C CA . PHE B 1 928 ? 1.888 39.156 26.109 1 86.31 928 PHE B CA 1
ATOM 14467 C C . PHE B 1 928 ? 2.188 38.562 24.75 1 86.31 928 PHE B C 1
ATOM 14469 O O . PHE B 1 928 ? 1.616 39 23.734 1 86.31 928 PHE B O 1
ATOM 14476 N N . LEU B 1 929 ? 3.141 37.656 24.734 1 85.5 929 LEU B N 1
ATOM 14477 C CA . LEU B 1 929 ? 3.523 37.031 23.484 1 85.5 929 LEU B CA 1
ATOM 14478 C C . LEU B 1 929 ? 2.807 35.688 23.297 1 85.5 929 LEU B C 1
ATOM 14480 O O . LEU B 1 929 ? 3.367 34.625 23.609 1 85.5 929 LEU B O 1
ATOM 14484 N N . VAL B 1 930 ? 1.421 35.719 22.938 1 75.69 930 VAL B N 1
ATOM 14485 C CA . VAL B 1 930 ? 0.567 34.531 22.797 1 75.69 930 VAL B CA 1
ATOM 14486 C C . VAL B 1 930 ? 0.542 34.094 21.344 1 75.69 930 VAL B C 1
ATOM 14488 O O . VAL B 1 930 ? 0.548 34.906 20.422 1 75.69 930 VAL B O 1
#

InterPro domains:
  IPR019170 Meckelin [PF09773] (150-930)
  IPR019170 Meckelin [PTHR21274] (5-930)

Secondary structure (DSSP, 8-state):
--TTTGGG------------EE---GGGS-TTEEEETTTTEEEEPPTTEE--SS-TTS-EEPTTEEEEEEEETTEEEEEEEEPPTTEEE-TTSS-EEEE-TTEEE-TTTSBEEESSTTEEEEEE-TTSPEEEEEEEEEPPTTEEE-TTSSSEEE--TT----S-S-----GGGEETTEE-SS--------EEEETTEEEE-HHHHHHHHHHHHHHHHH--HHHHHHHHHHHHHTTT-TTSHHHHHHHHHHHTS-BSSS-TT-BTTS------HHHHHHHHT-----PBP-TT-B--EEEEEE-TT--EEEEEESTTTTS-SS---HHHHHHTTBTT--EEEEEEEEGGGS-S--EEEEEEEETTEEEEPPEEEEE-TTS-HHHHT-PEEESEEESEE-SS-SSEEEEEEEEEEEEEEPTTSBBPPPEEEEEEEEEE-STT-EEEEEEEEEEEE--HHHHHHHHHHHHHHHHHHHHHHHHHHHHHHHHHT--S--HHHHHHHHHHHHHHHHHHHHHHHHHHHHHHHHHTTTS-GGGSPPTT-HHHHHHHHHHHHHHHHHHHHHHHHHHT-EEEEEE-PPPPB-----SSS----BPPPPSHHHHHHHHHHHHGGG--SS-HHHHHHHHHIIIIIS-GGGGGBSS--S-TTS---TTT-TT-PBPHHHHHHHHHHHHHHHHHHHHHHIIIIIHHH--HHHHHHHHHHHHTEEEEEESSSSEEEEE----TTS--SS-HHHHHHHHHHHHTT-S--SSSSTT----EEEEE--HHHHHHHHHHHHHHHH--TTT--SHHHHHHHHHHHHHHHHHHHHHHHTT--SSS-EEEE---HHHHHHT---SS-SS-SSEEEEE-SSS-GGGGGSGGGGHHHHHHHHHHHHHHHHHHH--HHHHHHHHHHHHHHHHHHHHHHHHHHHHHHH---GGG--/-HHHHGGG------------EE---GGGS-TTEEEETTTTEEEE--TTEE--SS-TTS-EEPTTEEEEEEEETTEEEEEEEEPPTTEEEPTTSS-EEEE-TTEEE-TTTSBEEESSTTEEEEEE-TTSPEEEEEEEEEPPTTEEE-TTSSSEEE--TT----S-S-----GGGEETTEE-SS--------EEEETTEEEE-HHHHHHHHHHHHHHHHH--HHHHHHHHHHHHHTTT-TTSHHHHHHHHHHHTS-BSSS-TT-BTTS------HHHHHHHHT-----PBP-TT-B--EEEEEE-TT--EEEEEESTTTTS-SS---HHHHHHTTBTT--EEEEEEEEGGGS-S--EEEEEEEETTEEEEPPEEEEE-TTS-HHHHT-PEEESEEESEE-SS-SSEEEEEEEEEEEEEEPTTSBBPPPEEEEEEEEEE-STT-EEEEEEEEEEEE--HHHHHHHHHHHHHHHHHHHHHHHHHHHHHHHHHT--S--HHHHHHHHHHHHHHHHHHHHHHHHHHHHHHHHHTTTS-GGGS--TT-HHHHHHHHHHHHHHHHHHHHHHHHHHT-EEEEEE-PPPPB-----SSS----BPPPPSHHHHHHHHHHHHGGG--SS-HHHHHHHHHIIIIIS-GGGGGBSS--S-TTS---TTT-TT-PBPHHHHHHHHHHHHHHHHHHHHHHIIIIIHHH--HHHHHHHHHHHHTEEEEEESSSSEEEEE----TTS--SS-HHHHHHHHHHHHTT-S--SSSSTT----EEEEE--HHHHHHHHHHHHHHHH--TTT--SHHHHHHHHHHHHHHHHHHHHHHHTT--SSS-EEEE---HHHHHHT---SS-SS-SSEEEEE-SSS-GGGGGSGGGGHHHHHHHHHHHHHHHHHHH--HHHHHHHHHHHHHHHHHHHHHHHHHHHHHHH---GGG--

Organism: Oikopleura dioica (NCBI:txid34765)

Foldseek 3Di:
DVVVVVVPPPPPPPVPPDPDDDQDDLVREDQQWAQDPVVRDTHGADPQWGDDPVHSHDIDHHFQWAWDWDCDPNDTHTDTHGAPPQWAADPVRHDTAHADAQWDQDPVRSHTDGPDAQWAKAQADPVRDGDNYIYIDHDDQQWGADPSSHDTHGQPVLQPPPPDSGSDLPPPQQALNRRDDDPPVLVADQWAAFLNDTDHFPLSRRQQVSLLVCCQPVLPLLSLLLLLLVCVSNVVDCPHSSNVSNVVSLVVFDAPDPDSQHGPSHDSWADDPVRLVCLQFPQPFDDFADQQDFFWKWKFKAANSRDTPDIDIPQPCPPPQDDDDSVLRRCCRRPQFKFKDKDKDWPVPLDHKMKIFMFTDDPPDTRGEKEWEAEDPSGPPVRHPDTGITRMDIAKACRRDVFKIKGFAEWEWEWEAEPVNGIRRTYIYTYIHIWTNPPGTMGMHMYIYAYDYPQVPPVVVLVVQLVVQLVVLLVLLVLVLVQQCLLQLDPDDDPVSVVSSVLSSLLSLLVSLLVSLLCQLQVVLVCLVVDRLNNPPDLPPVVSLVSLVSSLVSLVSNLVVLLVLLLQKFKEKFALADFDFPPPPDPDDPPRPTDDDDCVLVLVLLQLCLVCQAPALFDLVVLLVQLCCVCPVVVCVQSQWSDRPPDPPDPCDLVNRSRTDGRLSNNLNSLLVSSVVSRVVSNVCSVPPVVVPDDSLVVSLVSLQLSLMKMDIGSHLFKAKIFQRHYQVNHNRDDPVVSVVSVVCVVVVVTAASDLDGPDNFGMWIKGFAPVVSVVLVVLQCCLQVFPPPPDPDPVNSNVRNVVSSVVSSVVVVCLSNVNDPQAAEDEDEDDPVCVVSVHDDPADSGHSYMYIYTDPVSCVNCCSHNHVVVVSLSSSLSSQQSSVCSVVVDSVVSSVVSVVVSVVSSVSSSVSNLVSSCSNHVDHSVSND/DVVVVVVPPPPPPPVPPDPDDDQDDLVREDQQWAQDPVVRDTHGADPQWGDDPVHSHDIDHHFQWAWDWDCDPNDTHTDTHGAPPQWAADPVRHDTAHEDAQWDQDPVRSHTDGPDAQWAKAQADPVRDGDNYIYTDHDDQQWGQPPSSHDTHGQPVLQPPPPDSGSDLPPPQQQLNRRDDDPPVLVADQWAAFLNDTHHFPLSRRQQVSLLVCCQPVLDLLSLLLLLLVCVSNVVDCPHSSNVSNVVSLVVFDAPDPDSQHGPSHDNWADDPVRLVCQQQPQPFDDFADQQDFFWKWKFKAANSRDTPDIDTPQPCPPPQDDDDSVLRRCCRRPQFKFKDKDKDWPVPLDHKMKIFMFTDDPPDTRGEKEWEAEDPSGPPVRHPDTGITRMDIAKACRRDVFKIKGFAEWEWEWEAEPRNGIRGTYIYTYIHIWTNPPGTMGMHMYIYAYAYPQPPPVVVLVVQLVVQLVVLLVLLVLVLVQQCLLQLDPDDDPVSVVSSVLSSLLSLLVSLLVSLLCQLQVVLVCLVVDRLNNPPDLPPVVSLVSLVSSLVSLVSNLVVLLVLLLQKFKEKFALADFDFPPPPDPDDPPRPTDDDDCVLVLVLLQLCLVCQAPALFDLVVLLVQLCCVCPVVVCVQSQWSDRPPDPPDPCDLVNRSRTDGRLSNNLNSLLVSSVVSRVVSNVCSVPPVVVPDDSLVVSLVSLQLSCMKMDIGSHLFKAKIFQRHYQVNDNRDDPVVSVVSVVCVVVVVTAASDLDGPDNFGMWIKGFAPVVSVVLVVLQCCLQVFPPPPDPDPVNSNVRNVVSSVVSSVVVVCQSNVNDPQAAEDEDEDDPVCVVSVHDDPADSGHSYMYIYTDPVSCVNCCSHNHVVNVSLSSSLSSQQSSVCSVVVDSVVSSVVSVVVSVVSSVSSSVSNLVSSCSNHVDHSVSND